Protein 1TVM (pdb70)

Secondary structure (DSSP, 8-state):
--SS---SS--------S-SSEEEEEES-S-SSHHHHHHHHHHHHHHHTT--EEEEEE-TTTTTTSTTS-SEEEESS-----STT--EE--HHHHHSSSHHHHHHHHHHHHH-

CATH classification: 3.40.50.2300

InterPro domains:
  IPR003501 Phosphotransferase system, EIIB component, type 2/3 [PF02302] (4-84)
  IPR013011 Phosphotransferase system, EIIB component, type 2 [PS51099] (3-94)
  IPR036095 PTS system IIB component-like superfamily [SSF52794] (3-92)

Solvent-accessible surface area: 9017 Å² total; per-residue (Å²): 212,50,110,116,147,150,122,162,136,111,108,160,152,125,148,190,137,128,35,73,148,80,32,21,1,24,1,59,35,52,84,120,68,46,31,80,104,27,31,121,28,35,129,99,24,22,129,86,111,118,44,88,36,35,49,62,126,14,130,70,101,45,8,129,89,126,50,133,54,18,93,42,0,43,5,56,66,156,48,99,120,97,81,85,130,11,48,0,74,71,25,131,44,40,76,76,52,129,26,20,146,79,49,46,108,126,63,52,84,114,67,103,112

Sequence (113 aa):
MGSSHHHHHHHHENLYFQGSKRKIIVACGGAVATSTMAAEEIKELCQSHNIPVELIQCRVNEIETYMDGVHLICTTARVDRSFGDIPLVHGMPFVSGVGIEALQNKILTILQGMGSSHHHHHHHHENLYFQGSKRKIIVACGGAVATSTMAAEEIKELCQSHNIPVELIQCRVNEIETYMDGVHLICTTARVDRSFGDIPLVHGMPFVSGVGIEALQNKILTILQGMGSSHHHHHHHHENLYFQGSKRKIIVACGGAVATSTMAAEEIKELCQSHNIPVELIQCRVNEIETYMDGVHLICTTARVDRSFGDIPLVHGMPFVSGVGIEALQNKILTILQGMGSSHHHHHHHHENLYFQGSKRKIIVACGGAVATSTMAAEEIKELCQSHNIPVELIQCRVNEIETYMDGVHLICTTARVDRSFGDIPLVHGMPFVSGVGIEALQNKILTILQGMGSSHHHHHHHHENLYFQGSKRKIIVACGGAVATSTMAAEEIKELCQSHNIPVELIQCRVNEIETYMDGVHLICTTARVDRSFGDIPLVHGMPFVSGVGIEALQNKILTILQGMGSSHHHHHHHHENLYFQGSKRKIIVACGGAVATSTMAAEEIKELCQSHNIPVELIQCRVNEIETYMDGVHLICTTARVDRSFGDIPLVHGMPFVSGVGIEALQNKILTILQGMGSSHHHHHHHHENLYFQGSKRKIIVACGGAVATSTMAAEEIKELCQSHNIPVELIQCRVNEIETYMDGVHLICTTARVDRSFGDIPLVHGMPFVSGVGIEALQNKILTILQGMGSSHHHHHHHHENLYFQGSKRKIIVACGGAVATSTMAAEEIKELCQSHNIPVELIQCRVNEIETYMDGVHLICTTARVDRSFGDIPLVHGMPFVSGVGIEALQNKILTILQGMGSSHHHHHHHHENLYFQGSKRKIIVACGGAVATSTMAAEEIKELCQSHNIPVELIQCRVNEIETYMDGVHLICTTARVDRSFGDIPLVHGMPFVSGVGIEALQNKILTILQGMGSSHHHHHHHHENLYFQGSKRKIIVACGGAVATSTMAAEEIKELCQSHNIPVELIQCRVNEIETYMDGVHLICTTARVDRSFGDIPLVHGMPFVSGVGIEALQNKILTILQGMGSSHHHHHHHHENLYFQGSKRKIIVACGGAVATSTMAAEEIKELCQSHNIPVELIQCRVNEIETYMDGVHLICTTARVDRSFGDIPLVHGMPFVSGVGIEALQNKILTILQGMGSSHHHHHHHHENLYFQGSKRKIIVACGGAVATSTMAAEEIKELCQSHNIPVELIQCRVNEIETYMDGVHLICTTARVDRSFGDIPLVHGMPFVSGVGIEALQNKILTILQGMGSSHHHHHHHHENLYFQGSKRKIIVACGGAVATSTMAAEEIKELCQSHNIPVELIQCRVNEIETYMDGVHLICTTARVDRSFGDIPLVHGMPFVSGVGIEALQNKILTILQGMGSSHHHHHHHHENLYFQGSKRKIIVACGGAVATSTMAAEEIKELCQSHNIPVELIQCRVNEIETYMDGVHLICTTARVDRSFGDIPLVHGMPFVSGVGIEALQNKILTILQGMGSSHHHHHHHHENLYFQGSKRKIIVACGGAVATSTMAAEEIKELCQSHNIPVELIQCRVNEIETYMDGVHLICTTARVDRSFGDIPLVHGMPFVSGVGIEALQNKILTILQGMGSSHHHHHHHHENLYFQGSKRKIIVACGGAVATSTMAAEEIKELCQSHNIPVELIQCRVNEIETYMDGVHLICTTARVDRSFGDIPLVHGMPFVSGVGIEALQNKILTILQGMGSSHHHHHHHHENLYFQGSKRKIIVACGGAVATSTMAAEEIKELCQSHNIPVELIQCRVNEIETYMDGVHLICTTARVDRSFGDIPLVHGMPFVSGVGIEALQNKILTILQGMGSSHHHHHHHHENLYFQGSKRKIIVACGGAVATSTMAAEEIKELCQSHNIPVELIQCRVNEIETYMDGVHLICTTARVDRSFGDIPLVHGMPFVSGVGIEALQNKILTILQGMGSSHHHHHHHHENLYFQGSKRKIIVACGGAVATSTMAAEEIKELCQSHNIPVELIQCRVNEIETYMDGVHLICTTARVDRSFGDIPLVHGMPFVSGVGIEALQNKILTILQGMGSSHHHHHHHHENLYFQGSKRKIIVACGGAVATSTMAAEEIKELCQSHNIPVELIQCRVNEIETYMDGVHLICTTARVDRSFGDIPLVHGMPFVSGVGIEALQNKILTILQG

Structure (mmCIF, N/CA/C/O backbone):
data_1TVM
#
_entry.id   1TVM
#
_cell.length_a   1.000
_cell.length_b   1.000
_cell.length_c   1.000
_cell.angle_alpha   90.00
_cell.angle_beta   90.00
_cell.angle_gamma   90.00
#
_symmetry.space_group_name_H-M   'P 1'
#
loop_
_atom_site.group_PDB
_atom_site.id
_atom_site.type_symbol
_atom_site.label_atom_id
_atom_site.label_alt_id
_atom_site.label_comp_id
_atom_site.label_asym_id
_atom_site.label_entity_id
_atom_site.label_seq_id
_atom_site.pdbx_PDB_ins_code
_atom_site.Cartn_x
_atom_site.Cartn_y
_atom_site.Cartn_z
_atom_site.occupancy
_atom_site.B_iso_or_equiv
_atom_site.auth_seq_id
_atom_site.auth_comp_id
_atom_site.auth_asym_id
_atom_site.auth_atom_id
_atom_site.pdbx_PDB_model_num
ATOM 1 N N . MET A 1 1 ? 26.514 -12.585 -33.392 1.00 0.00 1 MET A N 1
ATOM 2 C CA . MET A 1 1 ? 26.973 -11.352 -32.700 1.00 0.00 1 MET A CA 1
ATOM 3 C C . MET A 1 1 ? 26.718 -11.423 -31.194 1.00 0.00 1 MET A C 1
ATOM 4 O O . MET A 1 1 ? 26.827 -10.418 -30.492 1.00 0.00 1 MET A O 1
ATOM 20 N N . GLY A 1 2 ? 26.384 -12.615 -30.698 1.00 0.00 2 GLY A N 1
ATOM 21 C CA . GLY A 1 2 ? 26.127 -12.778 -29.276 1.00 0.00 2 GLY A CA 1
ATOM 22 C C . GLY A 1 2 ? 25.060 -13.818 -28.971 1.00 0.00 2 GLY A C 1
ATOM 23 O O . GLY A 1 2 ? 24.428 -13.770 -27.916 1.00 0.00 2 GLY A O 1
ATOM 27 N N . SER A 1 3 ? 24.860 -14.761 -29.887 1.00 0.00 3 SER A N 1
ATOM 28 C CA . SER A 1 3 ? 23.866 -15.812 -29.698 1.00 0.00 3 SER A CA 1
ATOM 29 C C . SER A 1 3 ? 22.488 -15.224 -29.389 1.00 0.00 3 SER A C 1
ATOM 30 O O . SER A 1 3 ? 21.980 -15.357 -28.276 1.00 0.00 3 SER A O 1
ATOM 38 N N . SER A 1 4 ? 21.887 -14.575 -30.384 1.00 0.00 4 SER A N 1
ATOM 39 C CA . SER A 1 4 ? 20.566 -13.972 -30.218 1.00 0.00 4 SER A CA 1
ATOM 40 C C . SER A 1 4 ? 20.518 -13.076 -28.981 1.00 0.00 4 SER A C 1
ATOM 41 O O . SER A 1 4 ? 20.335 -13.555 -27.862 1.00 0.00 4 SER A O 1
ATOM 49 N N . HIS A 1 5 ? 20.685 -11.774 -29.189 1.00 0.00 5 HIS A N 1
ATOM 50 C CA . HIS A 1 5 ? 20.663 -10.814 -28.093 1.00 0.00 5 HIS A CA 1
ATOM 51 C C . HIS A 1 5 ? 20.739 -9.385 -28.624 1.00 0.00 5 HIS A C 1
ATOM 52 O O . HIS A 1 5 ? 21.165 -9.155 -29.755 1.00 0.00 5 HIS A O 1
ATOM 67 N N . HIS A 1 6 ? 20.326 -8.432 -27.798 1.00 0.00 6 HIS A N 1
ATOM 68 C CA . HIS A 1 6 ? 20.346 -7.023 -28.176 1.00 0.00 6 HIS A CA 1
ATOM 69 C C . HIS A 1 6 ? 19.426 -6.751 -29.363 1.00 0.00 6 HIS A C 1
ATOM 70 O O . HIS A 1 6 ? 19.767 -7.041 -30.509 1.00 0.00 6 HIS A O 1
ATOM 85 N N . HIS A 1 7 ? 18.261 -6.186 -29.075 1.00 0.00 7 HIS A N 1
ATOM 86 C CA . HIS A 1 7 ? 17.282 -5.861 -30.107 1.00 0.00 7 HIS A CA 1
ATOM 87 C C . HIS A 1 7 ? 17.393 -4.395 -30.531 1.00 0.00 7 HIS A C 1
ATOM 88 O O . HIS A 1 7 ? 17.239 -3.488 -29.713 1.00 0.00 7 HIS A O 1
ATOM 103 N N . HIS A 1 8 ? 17.657 -4.176 -31.815 1.00 0.00 8 HIS A N 1
ATOM 104 C CA . HIS A 1 8 ? 17.784 -2.824 -32.361 1.00 0.00 8 HIS A CA 1
ATOM 105 C C . HIS A 1 8 ? 16.419 -2.245 -32.725 1.00 0.00 8 HIS A C 1
ATOM 106 O O . HIS A 1 8 ? 16.224 -1.030 -32.692 1.00 0.00 8 HIS A O 1
ATOM 121 N N . HIS A 1 9 ? 15.480 -3.119 -33.077 1.00 0.00 9 HIS A N 1
ATOM 122 C CA . HIS A 1 9 ? 14.138 -2.687 -33.455 1.00 0.00 9 HIS A CA 1
ATOM 123 C C . HIS A 1 9 ? 13.445 -1.963 -32.302 1.00 0.00 9 HIS A C 1
ATOM 124 O O . HIS A 1 9 ? 13.093 -0.790 -32.422 1.00 0.00 9 HIS A O 1
ATOM 139 N N . HIS A 1 10 ? 13.252 -2.667 -31.187 1.00 0.00 10 HIS A N 1
ATOM 140 C CA . HIS A 1 10 ? 12.599 -2.082 -30.014 1.00 0.00 10 HIS A CA 1
ATOM 141 C C . HIS A 1 10 ? 12.324 -3.141 -28.946 1.00 0.00 10 HIS A C 1
ATOM 142 O O . HIS A 1 10 ? 11.903 -4.256 -29.258 1.00 0.00 10 HIS A O 1
ATOM 157 N N . HIS A 1 11 ? 12.561 -2.782 -27.684 1.00 0.00 11 HIS A N 1
ATOM 158 C CA . HIS A 1 11 ? 12.336 -3.698 -26.566 1.00 0.00 11 HIS A CA 1
ATOM 159 C C . HIS A 1 11 ? 10.973 -3.454 -25.918 1.00 0.00 11 HIS A C 1
ATOM 160 O O . HIS A 1 11 ? 10.880 -3.219 -24.712 1.00 0.00 11 HIS A O 1
ATOM 175 N N . HIS A 1 12 ? 9.915 -3.513 -26.722 1.00 0.00 12 HIS A N 1
ATOM 176 C CA . HIS A 1 12 ? 8.563 -3.298 -26.216 1.00 0.00 12 HIS A CA 1
ATOM 177 C C . HIS A 1 12 ? 8.211 -4.327 -25.148 1.00 0.00 12 HIS A C 1
ATOM 178 O O . HIS A 1 12 ? 7.699 -5.405 -25.450 1.00 0.00 12 HIS A O 1
ATOM 193 N N . GLU A 1 13 ? 8.492 -3.980 -23.897 1.00 0.00 13 GLU A N 1
ATOM 194 C CA . GLU A 1 13 ? 8.212 -4.864 -22.773 1.00 0.00 13 GLU A CA 1
ATOM 195 C C . GLU A 1 13 ? 7.135 -4.268 -21.875 1.00 0.00 13 GLU A C 1
ATOM 196 O O . GLU A 1 13 ? 6.873 -3.067 -21.918 1.00 0.00 13 GLU A O 1
ATOM 208 N N . ASN A 1 14 ? 6.514 -5.115 -21.061 1.00 0.00 14 ASN A N 1
ATOM 209 C CA . ASN A 1 14 ? 5.465 -4.668 -20.153 1.00 0.00 14 ASN A CA 1
ATOM 210 C C . ASN A 1 14 ? 5.904 -4.812 -18.699 1.00 0.00 14 ASN A C 1
ATOM 211 O O . ASN A 1 14 ? 6.146 -5.919 -18.219 1.00 0.00 14 ASN A O 1
ATOM 222 N N . LEU A 1 15 ? 6.004 -3.684 -18.003 1.00 0.00 15 LEU A N 1
ATOM 223 C CA . LEU A 1 15 ? 6.413 -3.680 -16.604 1.00 0.00 15 LEU A CA 1
ATOM 224 C C . LEU A 1 15 ? 5.270 -4.137 -15.702 1.00 0.00 15 LEU A C 1
ATOM 225 O O . LEU A 1 15 ? 4.099 -3.912 -16.005 1.00 0.00 15 LEU A O 1
ATOM 241 N N . TYR A 1 16 ? 5.619 -4.775 -14.590 1.00 0.00 16 TYR A N 1
ATOM 242 C CA . TYR A 1 16 ? 4.622 -5.257 -13.645 1.00 0.00 16 TYR A CA 1
ATOM 243 C C . TYR A 1 16 ? 4.656 -4.439 -12.360 1.00 0.00 16 TYR A C 1
ATOM 244 O O . TYR A 1 16 ? 5.260 -4.844 -11.366 1.00 0.00 16 TYR A O 1
ATOM 262 N N . PHE A 1 17 ? 3.999 -3.286 -12.388 1.00 0.00 17 PHE A N 1
ATOM 263 C CA . PHE A 1 17 ? 3.947 -2.405 -11.228 1.00 0.00 17 PHE A CA 1
ATOM 264 C C . PHE A 1 17 ? 2.621 -2.563 -10.499 1.00 0.00 17 PHE A C 1
ATOM 265 O O . PHE A 1 17 ? 2.098 -1.607 -9.925 1.00 0.00 17 PHE A O 1
ATOM 282 N N . GLN A 1 18 ? 2.086 -3.778 -10.522 1.00 0.00 18 GLN A N 1
ATOM 283 C CA . GLN A 1 18 ? 0.820 -4.071 -9.859 1.00 0.00 18 GLN A CA 1
ATOM 284 C C . GLN A 1 18 ? 1.040 -4.378 -8.380 1.00 0.00 18 GLN A C 1
ATOM 285 O O . GLN A 1 18 ? 0.335 -5.202 -7.797 1.00 0.00 18 GLN A O 1
ATOM 299 N N . GLY A 1 19 ? 2.022 -3.710 -7.780 1.00 0.00 19 GLY A N 1
ATOM 300 C CA . GLY A 1 19 ? 2.319 -3.920 -6.379 1.00 0.00 19 GLY A CA 1
ATOM 301 C C . GLY A 1 19 ? 2.754 -2.643 -5.689 1.00 0.00 19 GLY A C 1
ATOM 302 O O . GLY A 1 19 ? 1.980 -2.039 -4.947 1.00 0.00 19 GLY A O 1
ATOM 306 N N . SER A 1 20 ? 3.996 -2.231 -5.936 1.00 0.00 20 SER A N 1
ATOM 307 C CA . SER A 1 20 ? 4.538 -1.016 -5.336 1.00 0.00 20 SER A CA 1
ATOM 308 C C . SER A 1 20 ? 4.672 -1.174 -3.826 1.00 0.00 20 SER A C 1
ATOM 309 O O . SER A 1 20 ? 5.779 -1.220 -3.290 1.00 0.00 20 SER A O 1
ATOM 317 N N . LYS A 1 21 ? 3.536 -1.261 -3.150 1.00 0.00 21 LYS A N 1
ATOM 318 C CA . LYS A 1 21 ? 3.516 -1.420 -1.705 1.00 0.00 21 LYS A CA 1
ATOM 319 C C . LYS A 1 21 ? 2.139 -1.872 -1.234 1.00 0.00 21 LYS A C 1
ATOM 320 O O . LYS A 1 21 ? 1.980 -2.976 -0.712 1.00 0.00 21 LYS A O 1
ATOM 339 N N . ARG A 1 22 ? 1.146 -1.003 -1.411 1.00 0.00 22 ARG A N 1
ATOM 340 C CA . ARG A 1 22 ? -0.217 -1.303 -0.995 1.00 0.00 22 ARG A CA 1
ATOM 341 C C . ARG A 1 22 ? -1.214 -1.033 -2.121 1.00 0.00 22 ARG A C 1
ATOM 342 O O . ARG A 1 22 ? -0.965 -0.209 -3.003 1.00 0.00 22 ARG A O 1
ATOM 363 N N . LYS A 1 23 ? -2.350 -1.726 -2.078 1.00 0.00 23 LYS A N 1
ATOM 364 C CA . LYS A 1 23 ? -3.389 -1.554 -3.084 1.00 0.00 23 LYS A CA 1
ATOM 365 C C . LYS A 1 23 ? -4.760 -1.416 -2.427 1.00 0.00 23 LYS A C 1
ATOM 366 O O . LYS A 1 23 ? -5.186 -2.279 -1.657 1.00 0.00 23 LYS A O 1
ATOM 385 N N . ILE A 1 24 ? -5.443 -0.316 -2.728 1.00 0.00 24 ILE A N 1
ATOM 386 C CA . ILE A 1 24 ? -6.761 -0.053 -2.162 1.00 0.00 24 ILE A CA 1
ATOM 387 C C . ILE A 1 24 ? -7.852 -0.210 -3.213 1.00 0.00 24 ILE A C 1
ATOM 388 O O . ILE A 1 24 ? -7.589 -0.090 -4.410 1.00 0.00 24 ILE A O 1
ATOM 404 N N . ILE A 1 25 ? -9.084 -0.456 -2.769 1.00 0.00 25 ILE A N 1
ATOM 405 C CA . ILE A 1 25 ? -10.203 -0.594 -3.687 1.00 0.00 25 ILE A CA 1
ATOM 406 C C . ILE A 1 25 ? -11.322 0.368 -3.320 1.00 0.00 25 ILE A C 1
ATOM 407 O O . ILE A 1 25 ? -11.563 0.635 -2.143 1.00 0.00 25 ILE A O 1
ATOM 423 N N . VAL A 1 26 ? -12.017 0.871 -4.333 1.00 0.00 26 VAL A N 1
ATOM 424 C CA . VAL A 1 26 ? -13.128 1.792 -4.114 1.00 0.00 26 VAL A CA 1
ATOM 425 C C . VAL A 1 26 ? -14.425 1.237 -4.694 1.00 0.00 26 VAL A C 1
ATOM 426 O O . VAL A 1 26 ? -14.514 0.991 -5.896 1.00 0.00 26 VAL A O 1
ATOM 439 N N . ALA A 1 27 ? -15.433 1.043 -3.843 1.00 0.00 27 ALA A N 1
ATOM 440 C CA . ALA A 1 27 ? -16.713 0.522 -4.305 1.00 0.00 27 ALA A CA 1
ATOM 441 C C . ALA A 1 27 ? -17.846 1.514 -4.067 1.00 0.00 27 ALA A C 1
ATOM 442 O O . ALA A 1 27 ? -18.091 1.942 -2.939 1.00 0.00 27 ALA A O 1
ATOM 449 N N . CYS A 1 28 ? -18.529 1.881 -5.147 1.00 0.00 28 CYS A N 1
ATOM 450 C CA . CYS A 1 28 ? -19.635 2.828 -5.069 1.00 0.00 28 CYS A CA 1
ATOM 451 C C . CYS A 1 28 ? -20.664 2.559 -6.161 1.00 0.00 28 CYS A C 1
ATOM 452 O O . CYS A 1 28 ? -21.844 2.353 -5.880 1.00 0.00 28 CYS A O 1
ATOM 460 N N . GLY A 1 29 ? -20.208 2.564 -7.409 1.00 0.00 29 GLY A N 1
ATOM 461 C CA . GLY A 1 29 ? -21.102 2.320 -8.526 1.00 0.00 29 GLY A CA 1
ATOM 462 C C . GLY A 1 29 ? -20.504 2.751 -9.852 1.00 0.00 29 GLY A C 1
ATOM 463 O O . GLY A 1 29 ? -19.587 2.110 -10.363 1.00 0.00 29 GLY A O 1
ATOM 467 N N . GLY A 1 30 ? -21.028 3.840 -10.411 1.00 0.00 30 GLY A N 1
ATOM 468 C CA . GLY A 1 30 ? -20.531 4.336 -11.682 1.00 0.00 30 GLY A CA 1
ATOM 469 C C . GLY A 1 30 ? -19.803 5.661 -11.548 1.00 0.00 30 GLY A C 1
ATOM 470 O O . GLY A 1 30 ? -18.666 5.707 -11.078 1.00 0.00 30 GLY A O 1
ATOM 474 N N . ALA A 1 31 ? -20.452 6.741 -11.973 1.00 0.00 31 ALA A N 1
ATOM 475 C CA . ALA A 1 31 ? -19.851 8.069 -11.903 1.00 0.00 31 ALA A CA 1
ATOM 476 C C . ALA A 1 31 ? -20.906 9.133 -11.632 1.00 0.00 31 ALA A C 1
ATOM 477 O O . ALA A 1 31 ? -21.674 9.502 -12.521 1.00 0.00 31 ALA A O 1
ATOM 484 N N . VAL A 1 32 ? -20.935 9.620 -10.399 1.00 0.00 32 VAL A N 1
ATOM 485 C CA . VAL A 1 32 ? -21.897 10.643 -10.008 1.00 0.00 32 VAL A CA 1
ATOM 486 C C . VAL A 1 32 ? -21.212 11.774 -9.257 1.00 0.00 32 VAL A C 1
ATOM 487 O O . VAL A 1 32 ? -21.752 12.305 -8.285 1.00 0.00 32 VAL A O 1
ATOM 500 N N . ALA A 1 33 ? -20.011 12.133 -9.701 1.00 0.00 33 ALA A N 1
ATOM 501 C CA . ALA A 1 33 ? -19.237 13.194 -9.063 1.00 0.00 33 ALA A CA 1
ATOM 502 C C . ALA A 1 33 ? -18.589 12.696 -7.772 1.00 0.00 33 ALA A C 1
ATOM 503 O O . ALA A 1 33 ? -17.484 13.101 -7.430 1.00 0.00 33 ALA A O 1
ATOM 510 N N . THR A 1 34 ? -19.273 11.799 -7.070 1.00 0.00 34 THR A N 1
ATOM 511 C CA . THR A 1 34 ? -18.754 11.242 -5.831 1.00 0.00 34 THR A CA 1
ATOM 512 C C . THR A 1 34 ? -17.487 10.433 -6.088 1.00 0.00 34 THR A C 1
ATOM 513 O O . THR A 1 34 ? -16.481 10.597 -5.397 1.00 0.00 34 THR A O 1
ATOM 524 N N . SER A 1 35 ? -17.542 9.562 -7.087 1.00 0.00 35 SER A N 1
ATOM 525 C CA . SER A 1 35 ? -16.400 8.729 -7.437 1.00 0.00 35 SER A CA 1
ATOM 526 C C . SER A 1 35 ? -15.214 9.589 -7.868 1.00 0.00 35 SER A C 1
ATOM 527 O O . SER A 1 35 ? -14.114 9.460 -7.330 1.00 0.00 35 SER A O 1
ATOM 535 N N . THR A 1 36 ? -15.445 10.465 -8.841 1.00 0.00 36 THR A N 1
ATOM 536 C CA . THR A 1 36 ? -14.393 11.344 -9.346 1.00 0.00 36 THR A CA 1
ATOM 537 C C . THR A 1 36 ? -13.776 12.171 -8.222 1.00 0.00 36 THR A C 1
ATOM 538 O O . THR A 1 36 ? -12.611 12.560 -8.297 1.00 0.00 36 THR A O 1
ATOM 549 N N . MET A 1 37 ? -14.560 12.429 -7.179 1.00 0.00 37 MET A N 1
ATOM 550 C CA . MET A 1 37 ? -14.084 13.205 -6.041 1.00 0.00 37 MET A CA 1
ATOM 551 C C . MET A 1 37 ? -13.070 12.411 -5.229 1.00 0.00 37 MET A C 1
ATOM 552 O O . MET A 1 37 ? -11.968 12.890 -4.967 1.00 0.00 37 MET A O 1
ATOM 566 N N . ALA A 1 38 ? -13.441 11.194 -4.838 1.00 0.00 38 ALA A N 1
ATOM 567 C CA . ALA A 1 38 ? -12.554 10.344 -4.061 1.00 0.00 38 ALA A CA 1
ATOM 568 C C . ALA A 1 38 ? -11.278 10.035 -4.832 1.00 0.00 38 ALA A C 1
ATOM 569 O O . ALA A 1 38 ? -10.180 10.348 -4.380 1.00 0.00 38 ALA A O 1
ATOM 576 N N . ALA A 1 39 ? -11.425 9.431 -6.009 1.00 0.00 39 ALA A N 1
ATOM 577 C CA . ALA A 1 39 ? -10.275 9.088 -6.843 1.00 0.00 39 ALA A CA 1
ATOM 578 C C . ALA A 1 39 ? -9.279 10.239 -6.917 1.00 0.00 39 ALA A C 1
ATOM 579 O O . ALA A 1 39 ? -8.103 10.071 -6.600 1.00 0.00 39 ALA A O 1
ATOM 586 N N . GLU A 1 40 ? -9.756 11.406 -7.335 1.00 0.00 40 GLU A N 1
ATOM 587 C CA . GLU A 1 40 ? -8.902 12.582 -7.448 1.00 0.00 40 GLU A CA 1
ATOM 588 C C . GLU A 1 40 ? -8.370 13.013 -6.083 1.00 0.00 40 GLU A C 1
ATOM 589 O O . GLU A 1 40 ? -7.199 13.367 -5.951 1.00 0.00 40 GLU A O 1
ATOM 601 N N . GLU A 1 41 ? -9.233 12.983 -5.071 1.00 0.00 41 GLU A N 1
ATOM 602 C CA . GLU A 1 41 ? -8.835 13.377 -3.721 1.00 0.00 41 GLU A CA 1
ATOM 603 C C . GLU A 1 41 ? -7.773 12.433 -3.163 1.00 0.00 41 GLU A C 1
ATOM 604 O O . GLU A 1 41 ? -6.717 12.873 -2.711 1.00 0.00 41 GLU A O 1
ATOM 616 N N . ILE A 1 42 ? -8.057 11.135 -3.196 1.00 0.00 42 ILE A N 1
ATOM 617 C CA . ILE A 1 42 ? -7.119 10.138 -2.691 1.00 0.00 42 ILE A CA 1
ATOM 618 C C . ILE A 1 42 ? -5.818 10.155 -3.488 1.00 0.00 42 ILE A C 1
ATOM 619 O O . ILE A 1 42 ? -4.745 9.901 -2.942 1.00 0.00 42 ILE A O 1
ATOM 635 N N . LYS A 1 43 ? -5.917 10.456 -4.781 1.00 0.00 43 LYS A N 1
ATOM 636 C CA . LYS A 1 43 ? -4.740 10.505 -5.642 1.00 0.00 43 LYS A CA 1
ATOM 637 C C . LYS A 1 43 ? -3.844 11.681 -5.267 1.00 0.00 43 LYS A C 1
ATOM 638 O O . LYS A 1 43 ? -2.649 11.512 -5.029 1.00 0.00 43 LYS A O 1
ATOM 657 N N . GLU A 1 44 ? -4.431 12.875 -5.219 1.00 0.00 44 GLU A N 1
ATOM 658 C CA . GLU A 1 44 ? -3.686 14.079 -4.874 1.00 0.00 44 GLU A CA 1
ATOM 659 C C . GLU A 1 44 ? -3.025 13.938 -3.506 1.00 0.00 44 GLU A C 1
ATOM 660 O O . GLU A 1 44 ? -1.897 14.389 -3.303 1.00 0.00 44 GLU A O 1
ATOM 672 N N . LEU A 1 45 ? -3.731 13.313 -2.569 1.00 0.00 45 LEU A N 1
ATOM 673 C CA . LEU A 1 45 ? -3.203 13.119 -1.224 1.00 0.00 45 LEU A CA 1
ATOM 674 C C . LEU A 1 45 ? -2.043 12.129 -1.239 1.00 0.00 45 LEU A C 1
ATOM 675 O O . LEU A 1 45 ? -0.969 12.402 -0.705 1.00 0.00 45 LEU A O 1
ATOM 691 N N . CYS A 1 46 ? -2.273 10.976 -1.857 1.00 0.00 46 CYS A N 1
ATOM 692 C CA . CYS A 1 46 ? -1.251 9.938 -1.951 1.00 0.00 46 CYS A CA 1
ATOM 693 C C . CYS A 1 46 ? 0.043 10.492 -2.543 1.00 0.00 46 CYS A C 1
ATOM 694 O O . CYS A 1 46 ? 1.139 10.104 -2.141 1.00 0.00 46 CYS A O 1
ATOM 702 N N . GLN A 1 47 ? -0.094 11.402 -3.501 1.00 0.00 47 GLN A N 1
ATOM 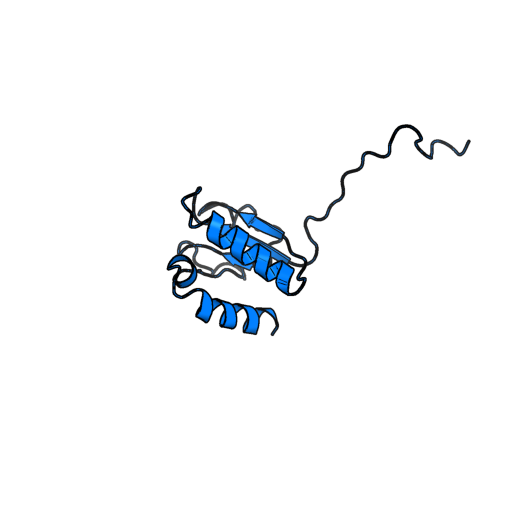703 C CA . GLN A 1 47 ? 1.064 12.011 -4.146 1.00 0.00 47 GLN A CA 1
ATOM 704 C C . GLN A 1 47 ? 1.610 13.174 -3.320 1.00 0.00 47 GLN A C 1
ATOM 705 O O . GLN A 1 47 ? 2.796 13.498 -3.397 1.00 0.00 47 GLN A O 1
ATOM 719 N N . SER A 1 48 ? 0.738 13.804 -2.537 1.00 0.00 48 SER A N 1
ATOM 720 C CA . SER A 1 48 ? 1.140 14.937 -1.709 1.00 0.00 48 SER A CA 1
ATOM 721 C C . SER A 1 48 ? 2.340 14.578 -0.839 1.00 0.00 48 SER A C 1
ATOM 722 O O . SER A 1 48 ? 3.296 15.347 -0.733 1.00 0.00 48 SER A O 1
ATOM 730 N N . HIS A 1 49 ? 2.287 13.405 -0.220 1.00 0.00 49 HIS A N 1
ATOM 731 C CA . HIS A 1 49 ? 3.373 12.947 0.638 1.00 0.00 49 HIS A CA 1
ATOM 732 C C . HIS A 1 49 ? 4.242 11.905 -0.070 1.00 0.00 49 HIS A C 1
ATOM 733 O O . HIS A 1 49 ? 5.107 11.282 0.549 1.00 0.00 49 HIS A O 1
ATOM 748 N N . ASN A 1 50 ? 4.017 11.727 -1.370 1.00 0.00 50 ASN A N 1
ATOM 749 C CA . ASN A 1 50 ? 4.786 10.770 -2.158 1.00 0.00 50 ASN A CA 1
ATOM 750 C C . ASN A 1 50 ? 4.629 9.351 -1.619 1.00 0.00 50 ASN A C 1
ATOM 751 O O . ASN A 1 50 ? 5.607 8.721 -1.215 1.00 0.00 50 ASN A O 1
ATOM 762 N N . ILE A 1 51 ? 3.393 8.852 -1.611 1.00 0.00 51 ILE A N 1
ATOM 763 C CA . ILE A 1 51 ? 3.114 7.506 -1.121 1.00 0.00 51 ILE A CA 1
ATOM 764 C C . ILE A 1 51 ? 2.747 6.563 -2.267 1.00 0.00 51 ILE A C 1
ATOM 765 O O . ILE A 1 51 ? 1.576 6.435 -2.622 1.00 0.00 51 ILE A O 1
ATOM 781 N N . PRO A 1 52 ? 3.745 5.886 -2.859 1.00 0.00 52 PRO A N 1
ATOM 782 C CA . PRO A 1 52 ? 3.515 4.952 -3.966 1.00 0.00 52 PRO A CA 1
ATOM 783 C C . PRO A 1 52 ? 2.463 3.899 -3.627 1.00 0.00 52 PRO A C 1
ATOM 784 O O . PRO A 1 52 ? 2.645 3.099 -2.711 1.00 0.00 52 PRO A O 1
ATOM 795 N N . VAL A 1 53 ? 1.368 3.905 -4.384 1.00 0.00 53 VAL A N 1
ATOM 796 C CA . VAL A 1 53 ? 0.278 2.950 -4.187 1.00 0.00 53 VAL A CA 1
ATOM 797 C C . VAL A 1 53 ? -0.578 2.857 -5.443 1.00 0.00 53 VAL A C 1
ATOM 798 O O . VAL A 1 53 ? -0.427 3.658 -6.367 1.00 0.00 53 VAL A O 1
ATOM 811 N N . GLU A 1 54 ? -1.481 1.885 -5.470 1.00 0.00 54 GLU A N 1
ATOM 812 C CA . GLU A 1 54 ? -2.368 1.700 -6.615 1.00 0.00 54 GLU A CA 1
ATOM 813 C C . GLU A 1 54 ? -3.826 1.678 -6.166 1.00 0.00 54 GLU A C 1
ATOM 814 O O . GLU A 1 54 ? -4.232 0.812 -5.389 1.00 0.00 54 GLU A O 1
ATOM 826 N N . LEU A 1 55 ? -4.606 2.640 -6.651 1.00 0.00 55 LEU A N 1
ATOM 827 C CA . LEU A 1 55 ? -6.017 2.738 -6.294 1.00 0.00 55 LEU A CA 1
ATOM 828 C C . LEU A 1 55 ? -6.901 2.087 -7.354 1.00 0.00 55 LEU A C 1
ATOM 829 O O . LEU A 1 55 ? -6.909 2.502 -8.513 1.00 0.00 55 LEU A O 1
ATOM 845 N N . ILE A 1 56 ? -7.635 1.060 -6.945 1.00 0.00 56 ILE A N 1
ATOM 846 C CA . ILE A 1 56 ? -8.527 0.336 -7.846 1.00 0.00 56 ILE A CA 1
ATOM 847 C C . ILE A 1 56 ? -9.988 0.606 -7.501 1.00 0.00 56 ILE A C 1
ATOM 848 O O . ILE A 1 56 ? -10.316 0.846 -6.342 1.00 0.00 56 ILE A O 1
ATOM 864 N N . GLN A 1 57 ? -10.868 0.546 -8.496 1.00 0.00 57 GLN A N 1
ATOM 865 C CA . GLN A 1 57 ? -12.288 0.761 -8.262 1.00 0.00 57 GLN A CA 1
ATOM 866 C C . GLN A 1 57 ? -13.061 -0.523 -8.570 1.00 0.00 57 GLN A C 1
ATOM 867 O O . GLN A 1 57 ? -12.659 -1.303 -9.431 1.00 0.00 57 GLN A O 1
ATOM 881 N N . CYS A 1 58 ? -14.158 -0.749 -7.851 1.00 0.00 58 CYS A N 1
ATOM 882 C CA . CYS A 1 58 ? -14.967 -1.952 -8.040 1.00 0.00 58 CYS A CA 1
ATOM 883 C C . CYS A 1 58 ? -16.397 -1.720 -7.561 1.00 0.00 58 CYS A C 1
ATOM 884 O O . CYS A 1 58 ? -16.680 -0.724 -6.904 1.00 0.00 58 CYS A O 1
ATOM 892 N N . ARG A 1 59 ? -17.297 -2.641 -7.891 1.00 0.00 59 ARG A N 1
ATOM 893 C CA . ARG A 1 59 ? -18.693 -2.530 -7.486 1.00 0.00 59 ARG A CA 1
ATOM 894 C C . ARG A 1 59 ? -18.875 -3.034 -6.053 1.00 0.00 59 ARG A C 1
ATOM 895 O O . ARG A 1 59 ? -17.896 -3.255 -5.341 1.00 0.00 59 ARG A O 1
ATOM 916 N N . VAL A 1 60 ? -20.124 -3.209 -5.633 1.00 0.00 60 VAL A N 1
ATOM 917 C CA . VAL A 1 60 ? -20.416 -3.681 -4.282 1.00 0.00 60 VAL A CA 1
ATOM 918 C C . VAL A 1 60 ? -20.022 -5.145 -4.092 1.00 0.00 60 VAL A C 1
ATOM 919 O O . VAL A 1 60 ? -19.845 -5.603 -2.963 1.00 0.00 60 VAL A O 1
ATOM 932 N N . ASN A 1 61 ? -19.888 -5.877 -5.194 1.00 0.00 61 ASN A N 1
ATOM 933 C CA . ASN A 1 61 ? -19.522 -7.288 -5.130 1.00 0.00 61 ASN A CA 1
ATOM 934 C C . ASN A 1 61 ? -18.414 -7.621 -6.129 1.00 0.00 61 ASN A C 1
ATOM 935 O O . ASN A 1 61 ? -18.619 -8.390 -7.068 1.00 0.00 61 ASN A O 1
ATOM 946 N N . GLU A 1 62 ? -17.239 -7.038 -5.912 1.00 0.00 62 GLU A N 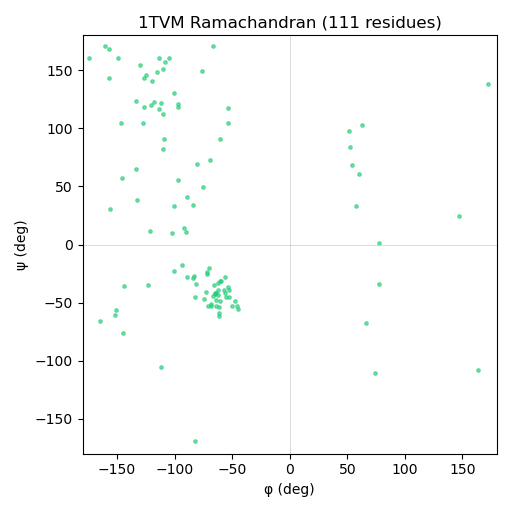1
ATOM 947 C CA . GLU A 1 62 ? -16.090 -7.271 -6.784 1.00 0.00 62 GLU A CA 1
ATOM 948 C C . GLU A 1 62 ? -14.795 -7.295 -5.980 1.00 0.00 62 GLU A C 1
ATOM 949 O O . GLU A 1 62 ? -13.882 -8.058 -6.280 1.00 0.00 62 GLU A O 1
ATOM 961 N N . ILE A 1 63 ? -14.716 -6.461 -4.952 1.00 0.00 63 ILE A N 1
ATOM 962 C CA . ILE A 1 63 ? -13.524 -6.407 -4.116 1.00 0.00 63 ILE A CA 1
ATOM 963 C C . ILE A 1 63 ? -13.152 -7.797 -3.615 1.00 0.00 63 ILE A C 1
ATOM 964 O O . ILE A 1 63 ? -11.975 -8.144 -3.546 1.00 0.00 63 ILE A O 1
ATOM 980 N N . GLU A 1 64 ? -14.166 -8.583 -3.272 1.00 0.00 64 GLU A N 1
ATOM 981 C CA . GLU A 1 64 ? -13.957 -9.940 -2.781 1.00 0.00 64 GLU A CA 1
ATOM 982 C C . GLU A 1 64 ? -13.277 -10.802 -3.839 1.00 0.00 64 GLU A C 1
ATOM 983 O O . GLU A 1 64 ? -12.365 -11.570 -3.536 1.00 0.00 64 GLU A O 1
ATOM 995 N N . THR A 1 65 ? -13.732 -10.672 -5.080 1.00 0.00 65 THR A N 1
ATOM 996 C CA . THR A 1 65 ? -13.175 -11.441 -6.183 1.00 0.00 65 THR A CA 1
ATOM 997 C C . THR A 1 65 ? -11.783 -10.940 -6.565 1.00 0.00 65 THR A C 1
ATOM 998 O O . THR A 1 65 ? -10.882 -11.735 -6.840 1.00 0.00 65 THR A O 1
ATOM 1009 N N . TYR A 1 66 ? -11.607 -9.621 -6.572 1.00 0.00 66 TYR A N 1
ATOM 1010 C CA . TYR A 1 66 ? -10.316 -9.025 -6.911 1.00 0.00 66 TYR A CA 1
ATOM 1011 C C . TYR A 1 66 ? -9.449 -8.832 -5.662 1.00 0.00 66 TYR A C 1
ATOM 1012 O O . TYR A 1 66 ? -8.411 -8.174 -5.716 1.00 0.00 66 TYR A O 1
ATOM 1030 N N . MET A 1 67 ? -9.876 -9.421 -4.541 1.00 0.00 67 MET A N 1
ATOM 1031 C CA . MET A 1 67 ? -9.134 -9.323 -3.282 1.00 0.00 67 MET A CA 1
ATOM 1032 C C . MET A 1 67 ? -7.898 -10.228 -3.286 1.00 0.00 67 MET A C 1
ATOM 1033 O O . MET A 1 67 ? -7.684 -10.996 -2.348 1.00 0.00 67 MET A O 1
ATOM 1047 N N . ASP A 1 68 ? -7.089 -10.142 -4.340 1.00 0.00 68 ASP A N 1
ATOM 1048 C CA . ASP A 1 68 ? -5.887 -10.964 -4.444 1.00 0.00 68 ASP A CA 1
ATOM 1049 C C . ASP A 1 68 ? -4.733 -10.339 -3.663 1.00 0.00 68 ASP A C 1
ATOM 1050 O O . ASP A 1 68 ? -4.026 -11.025 -2.926 1.00 0.00 68 ASP A O 1
ATOM 1059 N N . GLY A 1 69 ? -4.553 -9.032 -3.826 1.00 0.00 69 GLY A N 1
ATOM 1060 C CA . GLY A 1 69 ? -3.488 -8.332 -3.127 1.00 0.00 69 GLY A CA 1
ATOM 1061 C C . GLY A 1 69 ? -3.881 -6.918 -2.740 1.00 0.00 69 GLY A C 1
ATOM 1062 O O . GLY A 1 69 ? -3.215 -5.956 -3.123 1.00 0.00 69 GLY A O 1
ATOM 1066 N N . VAL A 1 70 ? -4.966 -6.787 -1.984 1.00 0.00 70 VAL A N 1
ATOM 1067 C CA . VAL A 1 70 ? -5.445 -5.478 -1.553 1.00 0.00 70 VAL A CA 1
ATOM 1068 C C . VAL A 1 70 ? -5.035 -5.191 -0.106 1.00 0.00 70 VAL A C 1
ATOM 1069 O O . VAL A 1 70 ? -5.238 -6.019 0.780 1.00 0.00 70 VAL A O 1
ATOM 1082 N N . HIS A 1 71 ? -4.454 -4.012 0.127 1.00 0.00 71 HIS A N 1
ATOM 1083 C CA . HIS A 1 71 ? -4.009 -3.623 1.467 1.00 0.00 71 HIS A CA 1
ATOM 1084 C C . HIS A 1 71 ? -5.083 -2.825 2.209 1.00 0.00 71 HIS A C 1
ATOM 1085 O O . HIS A 1 71 ? -5.027 -2.687 3.432 1.00 0.00 71 HIS A O 1
ATOM 1100 N N . LEU A 1 72 ? -6.053 -2.295 1.465 1.00 0.00 72 LEU A N 1
ATOM 1101 C CA . LEU A 1 72 ? -7.136 -1.503 2.049 1.00 0.00 72 LEU A CA 1
ATOM 1102 C C . LEU A 1 72 ? -8.358 -1.510 1.143 1.00 0.00 72 LEU A C 1
ATOM 1103 O O . LEU A 1 72 ? -8.233 -1.497 -0.078 1.00 0.00 72 LEU A O 1
ATOM 1119 N N . ILE A 1 73 ? -9.542 -1.536 1.735 1.00 0.00 73 ILE A N 1
ATOM 1120 C CA . ILE A 1 73 ? -10.767 -1.547 0.951 1.00 0.00 73 ILE A CA 1
ATOM 1121 C C . ILE A 1 73 ? -11.710 -0.423 1.373 1.00 0.00 73 ILE A C 1
ATOM 1122 O O . ILE A 1 73 ? -11.808 -0.085 2.552 1.00 0.00 73 ILE A O 1
ATOM 1138 N N . CYS A 1 74 ? -12.405 0.156 0.402 1.00 0.00 74 CYS A N 1
ATOM 1139 C CA . CYS A 1 74 ? -13.344 1.233 0.683 1.00 0.00 74 CYS A CA 1
ATOM 1140 C C . CYS A 1 74 ? -14.714 0.926 0.089 1.00 0.00 74 CYS A C 1
ATOM 1141 O O . CYS A 1 74 ? -14.917 1.042 -1.119 1.00 0.00 74 CYS A O 1
ATOM 1149 N N . THR A 1 75 ? -15.653 0.540 0.945 1.00 0.00 75 THR A N 1
ATOM 1150 C CA . THR A 1 75 ? -17.008 0.227 0.499 1.00 0.00 75 THR A CA 1
ATOM 1151 C C . THR A 1 75 ? -18.027 1.150 1.167 1.00 0.00 75 THR A C 1
ATOM 1152 O O . THR A 1 75 ? -17.903 1.478 2.348 1.00 0.00 75 THR A O 1
ATOM 1163 N N . THR A 1 76 ? -19.029 1.572 0.402 1.00 0.00 76 THR A N 1
ATOM 1164 C CA . THR A 1 76 ? -20.066 2.464 0.918 1.00 0.00 76 THR A CA 1
ATOM 1165 C C . THR A 1 76 ? -21.118 1.693 1.714 1.00 0.00 76 THR A C 1
ATOM 1166 O O . THR A 1 76 ? -22.263 1.559 1.284 1.00 0.00 76 THR A O 1
ATOM 1177 N N . ALA A 1 77 ? -20.722 1.191 2.879 1.00 0.00 77 ALA A N 1
ATOM 1178 C CA . ALA A 1 77 ? -21.629 0.433 3.740 1.00 0.00 77 ALA A CA 1
ATOM 1179 C C . ALA A 1 77 ? -22.303 -0.695 2.969 1.00 0.00 77 ALA A C 1
ATOM 1180 O O . ALA A 1 77 ? -23.420 -0.539 2.474 1.00 0.00 77 ALA A O 1
ATOM 1187 N N . ARG A 1 78 ? -21.613 -1.827 2.861 1.00 0.00 78 ARG A N 1
ATOM 1188 C CA . ARG A 1 78 ? -22.144 -2.977 2.142 1.00 0.00 78 ARG A CA 1
ATOM 1189 C C . ARG A 1 78 ? -21.582 -4.280 2.706 1.00 0.00 78 ARG A C 1
ATOM 1190 O O . ARG A 1 78 ? -22.326 -5.138 3.181 1.00 0.00 78 ARG A O 1
ATOM 1211 N N . VAL A 1 79 ? -20.263 -4.414 2.649 1.00 0.00 79 VAL A N 1
ATOM 1212 C CA . VAL A 1 79 ? -19.584 -5.606 3.148 1.00 0.00 79 VAL A CA 1
ATOM 1213 C C . VAL A 1 79 ? -19.712 -5.723 4.671 1.00 0.00 79 VAL A C 1
ATOM 1214 O O . VAL A 1 79 ? -20.171 -4.792 5.333 1.00 0.00 79 VAL A O 1
ATOM 1227 N N . ASP A 1 80 ? -19.305 -6.868 5.222 1.00 0.00 80 ASP A N 1
ATOM 1228 C CA . ASP A 1 80 ? -19.385 -7.089 6.665 1.00 0.00 80 ASP A CA 1
ATOM 1229 C C . ASP A 1 80 ? -18.033 -6.877 7.350 1.00 0.00 80 ASP A C 1
ATOM 1230 O O . ASP A 1 80 ? -17.972 -6.604 8.548 1.00 0.00 80 ASP A O 1
ATOM 1239 N N . ARG A 1 81 ? -16.952 -7.005 6.586 1.00 0.00 81 ARG A N 1
ATOM 1240 C CA . ARG A 1 81 ? -15.607 -6.829 7.131 1.00 0.00 81 ARG A CA 1
ATOM 1241 C C . ARG A 1 81 ? -15.353 -7.788 8.291 1.00 0.00 81 ARG A C 1
ATOM 1242 O O . ARG A 1 81 ? -14.638 -7.456 9.235 1.00 0.00 81 ARG A O 1
ATOM 1263 N N . SER A 1 82 ? -15.941 -8.979 8.220 1.00 0.00 82 SER A N 1
ATOM 1264 C CA . SER A 1 82 ? -15.767 -9.971 9.277 1.00 0.00 82 SER A CA 1
ATOM 1265 C C . SER A 1 82 ? -15.170 -11.268 8.735 1.00 0.00 82 SER A C 1
ATOM 1266 O O . SER A 1 82 ? -15.140 -12.283 9.431 1.00 0.00 82 SER A O 1
ATOM 1274 N N . PHE A 1 83 ? -14.689 -11.233 7.494 1.00 0.00 83 PHE A N 1
ATOM 1275 C CA . PHE A 1 83 ? -14.091 -12.412 6.879 1.00 0.00 83 PHE A CA 1
ATOM 1276 C C . PHE A 1 83 ? -12.585 -12.238 6.712 1.00 0.00 83 PHE A C 1
ATOM 1277 O O . PHE A 1 83 ? -12.129 -11.410 5.923 1.00 0.00 83 PHE A O 1
ATOM 1294 N N . GLY A 1 84 ? -11.818 -13.024 7.461 1.00 0.00 84 GLY A N 1
ATOM 1295 C CA . GLY A 1 84 ? -10.372 -12.942 7.386 1.00 0.00 84 GLY A CA 1
ATOM 1296 C C . GLY A 1 84 ? -9.828 -11.706 8.075 1.00 0.00 84 GLY A C 1
ATOM 1297 O O . GLY A 1 84 ? -9.873 -11.602 9.301 1.00 0.00 84 GLY A O 1
ATOM 1301 N N . ASP A 1 85 ? -9.314 -10.767 7.287 1.00 0.00 85 ASP A N 1
ATOM 1302 C CA . ASP A 1 85 ? -8.762 -9.532 7.828 1.00 0.00 85 ASP A CA 1
ATOM 1303 C C . ASP A 1 85 ? -8.782 -8.427 6.779 1.00 0.00 85 ASP A C 1
ATOM 1304 O O . ASP A 1 85 ? -7.923 -7.548 6.782 1.00 0.00 85 ASP A O 1
ATOM 1313 N N . ILE A 1 86 ? -9.763 -8.486 5.881 1.00 0.00 86 ILE A N 1
ATOM 1314 C CA . ILE A 1 86 ? -9.895 -7.492 4.820 1.00 0.00 86 ILE A CA 1
ATOM 1315 C C . ILE A 1 86 ? -9.915 -6.076 5.398 1.00 0.00 86 ILE A C 1
ATOM 1316 O O . ILE A 1 86 ? -10.914 -5.635 5.964 1.00 0.00 86 ILE A O 1
ATOM 1332 N N . PRO A 1 87 ? -8.801 -5.344 5.268 1.00 0.00 87 PRO A N 1
ATOM 1333 C CA . PRO A 1 87 ? -8.696 -3.978 5.790 1.00 0.00 87 PRO A CA 1
ATOM 1334 C C . PRO A 1 87 ? -9.569 -2.985 5.023 1.00 0.00 87 PRO A C 1
ATOM 1335 O O . PRO A 1 87 ? -9.065 -2.161 4.263 1.00 0.00 87 PRO A O 1
ATOM 1346 N N . LEU A 1 88 ? -10.884 -3.061 5.228 1.00 0.00 88 LEU A N 1
ATOM 1347 C CA . LEU A 1 88 ? -11.807 -2.159 4.547 1.00 0.00 88 LEU A CA 1
ATOM 1348 C C . LEU A 1 88 ? -12.331 -1.078 5.486 1.00 0.00 88 LEU A C 1
ATOM 1349 O O . LEU A 1 88 ? -12.278 -1.216 6.709 1.00 0.00 88 LEU A O 1
ATOM 1365 N N . VAL A 1 89 ? -12.845 -0.004 4.898 1.00 0.00 89 VAL A N 1
ATOM 1366 C CA . VAL A 1 89 ? -13.392 1.109 5.662 1.00 0.00 89 VAL A CA 1
ATOM 1367 C C . VAL A 1 89 ? -14.529 1.780 4.896 1.00 0.00 89 VAL A C 1
ATOM 1368 O O . VAL A 1 89 ? -14.652 1.615 3.682 1.00 0.00 89 VAL A O 1
ATOM 1381 N N . HIS A 1 90 ? -15.365 2.522 5.611 1.00 0.00 90 HIS A N 1
ATOM 1382 C CA . HIS A 1 90 ? -16.501 3.202 4.998 1.00 0.00 90 HIS A CA 1
ATOM 1383 C C . HIS A 1 90 ? -16.308 4.717 5.020 1.00 0.00 90 HIS A C 1
ATOM 1384 O O . HIS A 1 90 ? -16.135 5.316 6.082 1.00 0.00 90 HIS A O 1
ATOM 1399 N N . GLY A 1 91 ? -16.333 5.329 3.839 1.00 0.00 91 GLY A N 1
ATOM 1400 C CA . GLY A 1 91 ? -16.153 6.765 3.732 1.00 0.00 91 GLY A CA 1
ATOM 1401 C C . GLY A 1 91 ? -17.459 7.529 3.825 1.00 0.00 91 GLY A C 1
ATOM 1402 O O . GLY A 1 91 ? -17.670 8.498 3.093 1.00 0.00 91 GLY A O 1
ATOM 1406 N N . MET A 1 92 ? -18.335 7.100 4.729 1.00 0.00 92 MET A N 1
ATOM 1407 C CA . MET A 1 92 ? -19.626 7.751 4.922 1.00 0.00 92 MET A CA 1
ATOM 1408 C C . MET A 1 92 ? -19.477 9.273 4.979 1.00 0.00 92 MET A C 1
ATOM 1409 O O . MET A 1 92 ? -20.163 9.992 4.252 1.00 0.00 92 MET A O 1
ATOM 1423 N N . PRO A 1 93 ? -18.588 9.793 5.847 1.00 0.00 93 PRO A N 1
ATOM 1424 C CA . PRO A 1 93 ? -18.379 11.240 5.976 1.00 0.00 93 PRO A CA 1
ATOM 1425 C C . PRO A 1 93 ? -17.649 11.833 4.776 1.00 0.00 93 PRO A C 1
ATOM 1426 O O . PRO A 1 93 ? -17.786 13.019 4.478 1.00 0.00 93 PRO A O 1
ATOM 1437 N N . PHE A 1 94 ? -16.871 11.000 4.090 1.00 0.00 94 PHE A N 1
ATOM 1438 C CA . PHE A 1 94 ? -16.119 11.442 2.920 1.00 0.00 94 PHE A CA 1
ATOM 1439 C C . PHE A 1 94 ? -17.072 11.825 1.788 1.00 0.00 94 PHE A C 1
ATOM 1440 O O . PHE A 1 94 ? -16.807 12.754 1.025 1.00 0.00 94 PHE A O 1
ATOM 1457 N N . VAL A 1 95 ? -18.182 11.099 1.695 1.00 0.00 95 VAL A N 1
ATOM 1458 C CA . VAL A 1 95 ? -19.191 11.344 0.666 1.00 0.00 95 VAL A CA 1
ATOM 1459 C C . VAL A 1 95 ? -19.974 12.629 0.942 1.00 0.00 95 VAL A C 1
ATOM 1460 O O . VAL A 1 95 ? -20.546 13.228 0.031 1.00 0.00 95 VAL A O 1
ATOM 1473 N N . SER A 1 96 ? -20.004 13.037 2.208 1.00 0.00 96 SER A N 1
ATOM 1474 C CA . SER A 1 96 ? -20.726 14.240 2.616 1.00 0.00 96 SER A CA 1
ATOM 1475 C C . SER A 1 96 ? -20.198 15.477 1.899 1.00 0.00 96 SER A C 1
ATOM 1476 O O . SER A 1 96 ? -20.940 16.424 1.641 1.00 0.00 96 SER A O 1
ATOM 1484 N N . GLY A 1 97 ? -18.910 15.464 1.586 1.00 0.00 97 GLY A N 1
ATOM 1485 C CA . GLY A 1 97 ? -18.305 16.594 0.910 1.00 0.00 97 GLY A CA 1
ATOM 1486 C C . GLY A 1 97 ? -18.034 17.758 1.847 1.00 0.00 97 GLY A C 1
ATOM 1487 O O . GLY A 1 97 ? -17.541 18.800 1.418 1.00 0.00 97 GLY A O 1
ATOM 1491 N N . VAL A 1 98 ? -18.359 17.587 3.128 1.00 0.00 98 VAL A N 1
ATOM 1492 C CA . VAL A 1 98 ? -18.141 18.635 4.116 1.00 0.00 98 VAL A CA 1
ATOM 1493 C C . VAL A 1 98 ? -17.263 18.129 5.257 1.00 0.00 98 VAL A C 1
ATOM 1494 O O . VAL A 1 98 ? -16.462 18.878 5.816 1.00 0.00 98 VAL A O 1
ATOM 1507 N N . GLY A 1 99 ? -17.422 16.853 5.600 1.00 0.00 99 GLY A N 1
ATOM 1508 C CA . GLY A 1 99 ? -16.644 16.270 6.677 1.00 0.00 99 GLY A CA 1
ATOM 1509 C C . GLY A 1 99 ? -15.355 15.620 6.203 1.00 0.00 99 GLY A C 1
ATOM 1510 O O . GLY A 1 99 ? -14.732 14.861 6.944 1.00 0.00 99 GLY A O 1
ATOM 1514 N N . ILE A 1 100 ? -14.949 15.909 4.971 1.00 0.00 100 ILE A N 1
ATOM 1515 C CA . ILE A 1 100 ? -13.728 15.329 4.425 1.00 0.00 100 ILE A CA 1
ATOM 1516 C C . ILE A 1 100 ? -12.490 15.982 5.018 1.00 0.00 100 ILE A C 1
ATOM 1517 O O . ILE A 1 100 ? -11.549 15.301 5.421 1.00 0.00 100 ILE A O 1
ATOM 1533 N N . GLU A 1 101 ? -12.492 17.307 5.060 1.00 0.00 101 GLU A N 1
ATOM 1534 C CA . GLU A 1 101 ? -11.365 18.060 5.596 1.00 0.00 101 GLU A CA 1
ATOM 1535 C C . GLU A 1 101 ? -10.951 17.542 6.972 1.00 0.00 101 GLU A C 1
ATOM 1536 O O . GLU A 1 101 ? -9.783 17.229 7.200 1.00 0.00 101 GLU A O 1
ATOM 1548 N N . ALA A 1 102 ? -11.912 17.456 7.884 1.00 0.00 102 ALA A N 1
ATOM 1549 C CA . ALA A 1 102 ? -11.639 16.979 9.234 1.00 0.00 102 ALA A CA 1
ATOM 1550 C C . ALA A 1 102 ? -11.240 15.503 9.242 1.00 0.00 102 ALA A C 1
ATOM 1551 O O . ALA A 1 102 ? -10.295 15.113 9.927 1.00 0.00 102 ALA A O 1
ATOM 1558 N N . LEU A 1 103 ? -11.963 14.686 8.478 1.00 0.00 103 LEU A N 1
ATOM 1559 C CA . LEU A 1 103 ? -11.680 13.252 8.404 1.00 0.00 103 LEU A CA 1
ATOM 1560 C C . LEU A 1 103 ? -10.315 12.993 7.781 1.00 0.00 103 LEU A C 1
ATOM 1561 O O . LEU A 1 103 ? -9.563 12.137 8.248 1.00 0.00 103 LEU A O 1
ATOM 1577 N N . GLN A 1 104 ? -9.999 13.736 6.723 1.00 0.00 104 GLN A N 1
ATOM 1578 C CA . GLN A 1 104 ? -8.722 13.584 6.031 1.00 0.00 104 GLN A CA 1
ATOM 1579 C C . GLN A 1 104 ? -7.568 13.553 7.028 1.00 0.00 104 GLN A C 1
ATOM 1580 O O . GLN A 1 104 ? -6.699 12.685 6.959 1.00 0.00 104 GLN A O 1
ATOM 1594 N N . ASN A 1 105 ? -7.565 14.509 7.952 1.00 0.00 105 ASN A N 1
ATOM 1595 C CA . ASN A 1 105 ? -6.517 14.588 8.963 1.00 0.00 105 ASN A CA 1
ATOM 1596 C C . ASN A 1 105 ? -6.424 13.280 9.747 1.00 0.00 105 ASN A C 1
ATOM 1597 O O . ASN A 1 105 ? -5.330 12.795 10.037 1.00 0.00 105 ASN A O 1
ATOM 1608 N N . LYS A 1 106 ? -7.579 12.716 10.088 1.00 0.00 106 LYS A N 1
ATOM 1609 C CA . LYS A 1 106 ? -7.629 11.468 10.843 1.00 0.00 106 LYS A CA 1
ATOM 1610 C C . LYS A 1 106 ? -7.052 10.308 10.035 1.00 0.00 106 LYS A C 1
ATOM 1611 O O . LYS A 1 106 ? -6.310 9.481 10.566 1.00 0.00 106 LYS A O 1
ATOM 1630 N N . ILE A 1 107 ? -7.396 10.251 8.752 1.00 0.00 107 ILE A N 1
ATOM 1631 C CA . ILE A 1 107 ? -6.908 9.188 7.880 1.00 0.00 107 ILE A CA 1
ATOM 1632 C C . ILE A 1 107 ? -5.383 9.205 7.797 1.00 0.00 107 ILE A C 1
ATOM 1633 O O . ILE A 1 107 ? -4.731 8.173 7.953 1.00 0.00 107 ILE A O 1
ATOM 1649 N N . LEU A 1 108 ? -4.822 10.386 7.551 1.00 0.00 108 LEU A N 1
ATOM 1650 C CA . LEU A 1 108 ? -3.373 10.539 7.443 1.00 0.00 108 LEU A CA 1
ATOM 1651 C C . LEU A 1 108 ? -2.684 10.179 8.755 1.00 0.00 108 LEU A C 1
ATOM 1652 O O . LEU A 1 108 ? -1.616 9.567 8.759 1.00 0.00 108 LEU A O 1
ATOM 1668 N N . THR A 1 109 ? -3.301 10.565 9.866 1.00 0.00 109 THR A N 1
ATOM 1669 C CA . THR A 1 109 ? -2.744 10.284 11.183 1.00 0.00 109 THR A CA 1
ATOM 1670 C C . THR A 1 109 ? -2.497 8.788 11.362 1.00 0.00 109 THR A C 1
ATOM 1671 O O . THR A 1 109 ? -1.444 8.376 11.847 1.00 0.00 109 THR A O 1
ATOM 1682 N N . ILE A 1 110 ? -3.475 7.978 10.968 1.00 0.00 110 ILE A N 1
ATOM 1683 C CA . ILE A 1 110 ? -3.358 6.530 11.088 1.00 0.00 110 ILE A CA 1
ATOM 1684 C C . ILE A 1 110 ? -2.552 5.940 9.935 1.00 0.00 110 ILE A C 1
ATOM 1685 O O . ILE A 1 110 ? -1.832 4.958 10.110 1.00 0.00 110 ILE A O 1
ATOM 1701 N N . LEU A 1 111 ? -2.675 6.542 8.757 1.00 0.00 111 LEU A N 1
ATOM 1702 C CA . LEU A 1 111 ? -1.953 6.068 7.583 1.00 0.00 111 LEU A CA 1
ATOM 1703 C C . LEU A 1 111 ? -0.446 6.124 7.813 1.00 0.00 111 LEU A C 1
ATOM 1704 O O . LEU A 1 111 ? 0.305 5.310 7.275 1.00 0.00 111 LEU A O 1
ATOM 1720 N N . GLN A 1 112 ? -0.011 7.089 8.616 1.00 0.00 112 GLN A N 1
ATOM 1721 C CA . GLN A 1 112 ? 1.406 7.250 8.919 1.00 0.00 112 GLN A CA 1
ATOM 1722 C C . GLN A 1 112 ? 1.799 6.433 10.146 1.00 0.00 112 GLN A C 1
ATOM 1723 O O . GLN A 1 112 ? 2.947 6.009 10.279 1.00 0.00 112 GLN A O 1
ATOM 1737 N N . GLY A 1 113 ? 0.838 6.215 11.039 1.00 0.00 113 GLY A N 1
ATOM 1738 C CA . GLY A 1 113 ? 1.105 5.448 12.241 1.00 0.00 113 GLY A CA 1
ATOM 1739 C C . GLY A 1 113 ? 1.769 6.278 13.321 1.00 0.00 113 GLY A C 1
ATOM 1740 O O . GLY A 1 113 ? 3.018 6.322 13.353 1.00 0.00 113 GLY A O 1
ATOM 1745 N N . MET A 1 1 ? 26.942 -17.213 7.417 1.00 0.00 1 MET A N 2
ATOM 1746 C CA . MET A 1 1 ? 27.752 -16.480 8.432 1.00 0.00 1 MET A CA 2
ATOM 1747 C C . MET A 1 1 ? 27.006 -16.360 9.758 1.00 0.00 1 MET A C 2
ATOM 1748 O O . MET A 1 1 ? 27.393 -16.966 10.758 1.00 0.00 1 MET A O 2
ATOM 1764 N N . GLY A 1 2 ? 25.937 -15.572 9.758 1.00 0.00 2 GLY A N 2
ATOM 1765 C CA . GLY A 1 2 ? 25.152 -15.380 10.962 1.00 0.00 2 GLY A CA 2
ATOM 1766 C C . GLY A 1 2 ? 24.944 -13.913 11.295 1.00 0.00 2 GLY A C 2
ATOM 1767 O O . GLY A 1 2 ? 24.071 -13.569 12.092 1.00 0.00 2 GLY A O 2
ATOM 1771 N N . SER A 1 3 ? 25.750 -13.047 10.686 1.00 0.00 3 SER A N 2
ATOM 1772 C CA . SER A 1 3 ? 25.652 -11.611 10.924 1.00 0.00 3 SER A CA 2
ATOM 1773 C C . SER A 1 3 ? 25.368 -10.853 9.628 1.00 0.00 3 SER A C 2
ATOM 1774 O O . SER A 1 3 ? 24.794 -9.764 9.651 1.00 0.00 3 SER A O 2
ATOM 1782 N N . SER A 1 4 ? 25.771 -11.431 8.500 1.00 0.00 4 SER A N 2
ATOM 1783 C CA . SER A 1 4 ? 25.556 -10.804 7.201 1.00 0.00 4 SER A CA 2
ATOM 1784 C C . SER A 1 4 ? 24.719 -11.702 6.295 1.00 0.00 4 SER A C 2
ATOM 1785 O O . SER A 1 4 ? 24.626 -12.909 6.515 1.00 0.00 4 SER A O 2
ATOM 1793 N N . HIS A 1 5 ? 24.116 -11.103 5.275 1.00 0.00 5 HIS A N 2
ATOM 1794 C CA . HIS A 1 5 ? 23.288 -11.844 4.331 1.00 0.00 5 HIS A CA 2
ATOM 1795 C C . HIS A 1 5 ? 23.368 -11.230 2.939 1.00 0.00 5 HIS A C 2
ATOM 1796 O O . HIS A 1 5 ? 22.538 -10.403 2.563 1.00 0.00 5 HIS A O 2
ATOM 1811 N N . HIS A 1 6 ? 24.376 -11.643 2.177 1.00 0.00 6 HIS A N 2
ATOM 1812 C CA . HIS A 1 6 ? 24.572 -11.137 0.823 1.00 0.00 6 HIS A CA 2
ATOM 1813 C C . HIS A 1 6 ? 24.355 -12.241 -0.207 1.00 0.00 6 HIS A C 2
ATOM 1814 O O . HIS A 1 6 ? 25.311 -12.813 -0.731 1.00 0.00 6 HIS A O 2
ATOM 1829 N N . HIS A 1 7 ? 23.091 -12.534 -0.495 1.00 0.00 7 HIS A N 2
ATOM 1830 C CA . HIS A 1 7 ? 22.748 -13.570 -1.464 1.00 0.00 7 HIS A CA 2
ATOM 1831 C C . HIS A 1 7 ? 22.630 -12.982 -2.868 1.00 0.00 7 HIS A C 2
ATOM 1832 O O . HIS A 1 7 ? 22.859 -11.790 -3.073 1.00 0.00 7 HIS A O 2
ATOM 1847 N N . HIS A 1 8 ? 22.271 -13.826 -3.829 1.00 0.00 8 HIS A N 2
ATOM 1848 C CA . HIS A 1 8 ? 22.121 -13.389 -5.212 1.00 0.00 8 HIS A CA 2
ATOM 1849 C C . HIS A 1 8 ? 20.701 -13.637 -5.710 1.00 0.00 8 HIS A C 2
ATOM 1850 O O . HIS A 1 8 ? 19.869 -14.191 -4.991 1.00 0.00 8 HIS A O 2
ATOM 1865 N N . HIS A 1 9 ? 20.427 -13.220 -6.942 1.00 0.00 9 HIS A N 2
ATOM 1866 C CA . HIS A 1 9 ? 19.104 -13.396 -7.532 1.00 0.00 9 HIS A CA 2
ATOM 1867 C C . HIS A 1 9 ? 19.194 -14.073 -8.895 1.00 0.00 9 HIS A C 2
ATOM 1868 O O . HIS A 1 9 ? 20.172 -13.901 -9.623 1.00 0.00 9 HIS A O 2
ATOM 1883 N N . HIS A 1 10 ? 18.164 -14.841 -9.234 1.00 0.00 10 HIS A N 2
ATOM 1884 C CA . HIS A 1 10 ? 18.122 -15.546 -10.511 1.00 0.00 10 HIS A CA 2
ATOM 1885 C C . HIS A 1 10 ? 16.816 -15.269 -11.258 1.00 0.00 10 HIS A C 2
ATOM 1886 O O . HIS A 1 10 ? 16.743 -15.437 -12.475 1.00 0.00 10 HIS A O 2
ATOM 1901 N N . HIS A 1 11 ? 15.785 -14.850 -10.526 1.00 0.00 11 HIS A N 2
ATOM 1902 C CA . HIS A 1 11 ? 14.489 -14.558 -11.128 1.00 0.00 11 HIS A CA 2
ATOM 1903 C C . HIS A 1 11 ? 14.385 -13.084 -11.509 1.00 0.00 11 HIS A C 2
ATOM 1904 O O . HIS A 1 11 ? 14.852 -12.210 -10.779 1.00 0.00 11 HIS A O 2
ATOM 1919 N N . HIS A 1 12 ? 13.768 -12.817 -12.656 1.00 0.00 12 HIS A N 2
ATOM 1920 C CA . HIS A 1 12 ? 13.601 -11.450 -13.135 1.00 0.00 12 HIS A CA 2
ATOM 1921 C C . HIS A 1 12 ? 12.816 -10.612 -12.130 1.00 0.00 12 HIS A C 2
ATOM 1922 O O . HIS A 1 12 ? 12.038 -11.143 -11.338 1.00 0.00 12 HIS A O 2
ATOM 1937 N N . GLU A 1 13 ? 13.027 -9.300 -12.168 1.00 0.00 13 GLU A N 2
ATOM 1938 C CA . GLU A 1 13 ? 12.339 -8.388 -11.259 1.00 0.00 13 GLU A CA 2
ATOM 1939 C C . GLU A 1 13 ? 11.576 -7.319 -12.035 1.00 0.00 13 GLU A C 2
ATOM 1940 O O . GLU A 1 13 ? 12.129 -6.273 -12.378 1.00 0.00 13 GLU A O 2
ATOM 1952 N N . ASN A 1 14 ? 10.304 -7.587 -12.307 1.00 0.00 14 ASN A N 2
ATOM 1953 C CA . ASN A 1 14 ? 9.463 -6.648 -13.042 1.00 0.00 14 ASN A CA 2
ATOM 1954 C C . ASN A 1 14 ? 8.148 -6.406 -12.308 1.00 0.00 14 ASN A C 2
ATOM 1955 O O . ASN A 1 14 ? 7.160 -7.102 -12.538 1.00 0.00 14 ASN A O 2
ATOM 1966 N N . LEU A 1 15 ? 8.144 -5.413 -11.423 1.00 0.00 15 LEU A N 2
ATOM 1967 C CA . LEU A 1 15 ? 6.951 -5.077 -10.655 1.00 0.00 15 LEU A CA 2
ATOM 1968 C C . LEU A 1 15 ? 6.482 -6.270 -9.826 1.00 0.00 15 LEU A C 2
ATOM 1969 O O . LEU A 1 15 ? 5.452 -6.879 -10.119 1.00 0.00 15 LEU A O 2
ATOM 1985 N N . TYR A 1 16 ? 7.245 -6.598 -8.788 1.00 0.00 16 TYR A N 2
ATOM 1986 C CA . TYR A 1 16 ? 6.909 -7.717 -7.916 1.00 0.00 16 TYR A CA 2
ATOM 1987 C C . TYR A 1 16 ? 7.305 -7.417 -6.474 1.00 0.00 16 TYR A C 2
ATOM 1988 O O . TYR A 1 16 ? 6.486 -7.520 -5.561 1.00 0.00 16 TYR A O 2
ATOM 2006 N N . PHE A 1 17 ? 8.566 -7.045 -6.278 1.00 0.00 17 PHE A N 2
ATOM 2007 C CA . PHE A 1 17 ? 9.071 -6.729 -4.947 1.00 0.00 17 PHE A CA 2
ATOM 2008 C C . PHE A 1 17 ? 9.763 -5.368 -4.937 1.00 0.00 17 PHE A C 2
ATOM 2009 O O . PHE A 1 17 ? 10.662 -5.124 -4.132 1.00 0.00 17 PHE A O 2
ATOM 2026 N N . GLN A 1 18 ? 9.341 -4.486 -5.838 1.00 0.00 18 GLN A N 2
ATOM 2027 C CA . GLN A 1 18 ? 9.921 -3.151 -5.931 1.00 0.00 18 GLN A CA 2
ATOM 2028 C C . GLN A 1 18 ? 9.056 -2.242 -6.798 1.00 0.00 18 GLN A C 2
ATOM 2029 O O . GLN A 1 18 ? 9.205 -2.207 -8.020 1.00 0.00 18 GLN A O 2
ATOM 2043 N N . GLY A 1 19 ? 8.151 -1.510 -6.157 1.00 0.00 19 GLY A N 2
ATOM 2044 C CA . GLY A 1 19 ? 7.274 -0.611 -6.884 1.00 0.00 19 GLY A CA 2
ATOM 2045 C C . GLY A 1 19 ? 6.268 0.073 -5.980 1.00 0.00 19 GLY A C 2
ATOM 2046 O O . GLY A 1 19 ? 6.437 1.238 -5.620 1.00 0.00 19 GLY A O 2
ATOM 2050 N N . SER A 1 20 ? 5.217 -0.654 -5.610 1.00 0.00 20 SER A N 2
ATOM 2051 C CA . SER A 1 20 ? 4.178 -0.111 -4.741 1.00 0.00 20 SER A CA 2
ATOM 2052 C C . SER A 1 20 ? 4.351 -0.607 -3.307 1.00 0.00 20 SER A C 2
ATOM 2053 O O . SER A 1 20 ? 5.316 -1.304 -2.994 1.00 0.00 20 SER A O 2
ATOM 2061 N N . LYS A 1 21 ? 3.410 -0.242 -2.441 1.00 0.00 21 LYS A N 2
ATOM 2062 C CA . LYS A 1 21 ? 3.460 -0.648 -1.039 1.00 0.00 21 LYS A CA 2
ATOM 2063 C C . LYS A 1 21 ? 2.112 -1.192 -0.582 1.00 0.00 21 LYS A C 2
ATOM 2064 O O . LYS A 1 21 ? 2.019 -2.316 -0.089 1.00 0.00 21 LYS A O 2
ATOM 2083 N N . ARG A 1 22 ? 1.072 -0.386 -0.748 1.00 0.00 22 ARG A N 2
ATOM 2084 C CA . ARG A 1 22 ? -0.270 -0.787 -0.353 1.00 0.00 22 ARG A CA 2
ATOM 2085 C C . ARG A 1 22 ? -1.252 -0.548 -1.491 1.00 0.00 22 ARG A C 2
ATOM 2086 O O . ARG A 1 22 ? -0.989 0.244 -2.396 1.00 0.00 22 ARG A O 2
ATOM 2107 N N . LYS A 1 23 ? -2.382 -1.236 -1.441 1.00 0.00 23 LYS A N 2
ATOM 2108 C CA . LYS A 1 23 ? -3.401 -1.100 -2.468 1.00 0.00 23 LYS A CA 2
ATOM 2109 C C . LYS A 1 23 ? -4.787 -0.976 -1.838 1.00 0.00 23 LYS A C 2
ATOM 2110 O O . LYS A 1 23 ? -5.260 -1.895 -1.168 1.00 0.00 23 LYS A O 2
ATOM 2129 N N . ILE A 1 24 ? -5.431 0.173 -2.048 1.00 0.00 24 ILE A N 2
ATOM 2130 C CA . ILE A 1 24 ? -6.759 0.417 -1.489 1.00 0.00 24 ILE A CA 2
ATOM 2131 C C . ILE A 1 24 ? -7.844 0.239 -2.545 1.00 0.00 24 ILE A C 2
ATOM 2132 O O . ILE A 1 24 ? -7.585 0.411 -3.734 1.00 0.00 24 ILE A O 2
ATOM 2148 N N . ILE A 1 25 ? -9.061 -0.095 -2.112 1.00 0.00 25 ILE A N 2
ATOM 2149 C CA . ILE A 1 25 ? -10.178 -0.288 -3.032 1.00 0.00 25 ILE A CA 2
ATOM 2150 C C . ILE A 1 25 ? -11.317 0.675 -2.723 1.00 0.00 25 ILE A C 2
ATOM 2151 O O . ILE A 1 25 ? -11.577 0.995 -1.563 1.00 0.00 25 ILE A O 2
ATOM 2167 N N . VAL A 1 26 ? -12.004 1.126 -3.767 1.00 0.00 26 VAL A N 2
ATOM 2168 C CA . VAL A 1 26 ? -13.124 2.044 -3.600 1.00 0.00 26 VAL A CA 2
ATOM 2169 C C . VAL A 1 26 ? -14.374 1.501 -4.286 1.00 0.00 26 VAL A C 2
ATOM 2170 O O . VAL A 1 26 ? -14.416 1.375 -5.510 1.00 0.00 26 VAL A O 2
ATOM 2183 N N . ALA A 1 27 ? -15.393 1.186 -3.490 1.00 0.00 27 ALA A N 2
ATOM 2184 C CA . ALA A 1 27 ? -16.643 0.662 -4.026 1.00 0.00 27 ALA A CA 2
ATOM 2185 C C . ALA A 1 27 ? -17.814 1.583 -3.710 1.00 0.00 27 ALA A C 2
ATOM 2186 O O . ALA A 1 27 ? -18.070 1.907 -2.551 1.00 0.00 27 ALA A O 2
ATOM 2193 N N . CYS A 1 28 ? -18.515 2.012 -4.758 1.00 0.00 28 CYS A N 2
ATOM 2194 C CA . CYS A 1 28 ? -19.656 2.910 -4.601 1.00 0.00 28 CYS A CA 2
ATOM 2195 C C . CYS A 1 28 ? -20.894 2.359 -5.306 1.00 0.00 28 CYS A C 2
ATOM 2196 O O . CYS A 1 28 ? -20.799 1.441 -6.121 1.00 0.00 28 CYS A O 2
ATOM 2204 N N . GLY A 1 29 ? -22.055 2.924 -4.983 1.00 0.00 29 GLY A N 2
ATOM 2205 C CA . GLY A 1 29 ? -23.298 2.478 -5.588 1.00 0.00 29 GLY A CA 2
ATOM 2206 C C . GLY A 1 29 ? -23.716 3.332 -6.771 1.00 0.00 29 GLY A C 2
ATOM 2207 O O . GLY A 1 29 ? -24.770 3.968 -6.744 1.00 0.00 29 GLY A O 2
ATOM 2211 N N . GLY A 1 30 ? -22.891 3.343 -7.813 1.00 0.00 30 GLY A N 2
ATOM 2212 C CA . GLY A 1 30 ? -23.200 4.126 -8.995 1.00 0.00 30 GLY A CA 2
ATOM 2213 C C . GLY A 1 30 ? -22.984 5.609 -8.777 1.00 0.00 30 GLY A C 2
ATOM 2214 O O . GLY A 1 30 ? -23.941 6.372 -8.643 1.00 0.00 30 GLY A O 2
ATOM 2218 N N . ALA A 1 31 ? -21.722 6.017 -8.736 1.00 0.00 31 ALA A N 2
ATOM 2219 C CA . ALA A 1 31 ? -21.376 7.415 -8.523 1.00 0.00 31 ALA A CA 2
ATOM 2220 C C . ALA A 1 31 ? -21.459 8.217 -9.818 1.00 0.00 31 ALA A C 2
ATOM 2221 O O . ALA A 1 31 ? -22.405 8.973 -10.034 1.00 0.00 31 ALA A O 2
ATOM 2228 N N . VAL A 1 32 ? -20.452 8.046 -10.672 1.00 0.00 32 VAL A N 2
ATOM 2229 C CA . VAL A 1 32 ? -20.386 8.747 -11.957 1.00 0.00 32 VAL A CA 2
ATOM 2230 C C . VAL A 1 32 ? -19.978 10.213 -11.793 1.00 0.00 32 VAL A C 2
ATOM 2231 O O . VAL A 1 32 ? -19.502 10.835 -12.743 1.00 0.00 32 VAL A O 2
ATOM 2244 N N . ALA A 1 33 ? -20.161 10.763 -10.594 1.00 0.00 33 ALA A N 2
ATOM 2245 C CA . ALA A 1 33 ? -19.805 12.151 -10.326 1.00 0.00 33 ALA A CA 2
ATOM 2246 C C . ALA A 1 33 ? -18.866 12.247 -9.127 1.00 0.00 33 ALA A C 2
ATOM 2247 O O . ALA A 1 33 ? -17.917 13.029 -9.131 1.00 0.00 33 ALA A O 2
ATOM 2254 N N . THR A 1 34 ? -19.139 11.441 -8.104 1.00 0.00 34 THR A N 2
ATOM 2255 C CA . THR A 1 34 ? -18.316 11.430 -6.899 1.00 0.00 34 THR A CA 2
ATOM 2256 C C . THR A 1 34 ? -17.128 10.479 -7.053 1.00 0.00 34 THR A C 2
ATOM 2257 O O . THR A 1 34 ? -16.250 10.428 -6.191 1.00 0.00 34 THR A O 2
ATOM 2268 N N . SER A 1 35 ? -17.098 9.734 -8.156 1.00 0.00 35 SER A N 2
ATOM 2269 C CA . SER A 1 35 ? -16.010 8.801 -8.416 1.00 0.00 35 SER A CA 2
ATOM 2270 C C . SER A 1 35 ? -14.708 9.555 -8.646 1.00 0.00 35 SER A C 2
ATOM 2271 O O . SER A 1 35 ? -13.679 9.249 -8.043 1.00 0.00 35 SER A O 2
ATOM 2279 N N . THR A 1 36 ? -14.767 10.553 -9.521 1.00 0.00 36 THR A N 2
ATOM 2280 C CA . THR A 1 36 ? -13.600 11.366 -9.839 1.00 0.00 36 THR A CA 2
ATOM 2281 C C . THR A 1 36 ? -13.147 12.155 -8.618 1.00 0.00 36 THR A C 2
ATOM 2282 O O . THR A 1 36 ? -11.965 12.465 -8.471 1.00 0.00 36 THR A O 2
ATOM 2293 N N . MET A 1 37 ? -14.093 12.478 -7.742 1.00 0.00 37 MET A N 2
ATOM 2294 C CA . MET A 1 37 ? -13.782 13.228 -6.536 1.00 0.00 37 MET A CA 2
ATOM 2295 C C . MET A 1 37 ? -12.839 12.440 -5.640 1.00 0.00 37 MET A C 2
ATOM 2296 O O . MET A 1 37 ? -11.780 12.934 -5.257 1.00 0.00 37 MET A O 2
ATOM 2310 N N . ALA A 1 38 ? -13.225 11.211 -5.311 1.00 0.00 38 ALA A N 2
ATOM 2311 C CA . ALA A 1 38 ? -12.405 10.362 -4.459 1.00 0.00 38 ALA A CA 2
ATOM 2312 C C . ALA A 1 38 ? -11.069 10.041 -5.119 1.00 0.00 38 ALA A C 2
ATOM 2313 O O . ALA A 1 38 ? -10.012 10.354 -4.576 1.00 0.00 38 ALA A O 2
ATOM 2320 N N . ALA A 1 39 ? -11.119 9.424 -6.297 1.00 0.00 39 ALA A N 2
ATOM 2321 C CA . ALA A 1 39 ? -9.902 9.068 -7.024 1.00 0.00 39 ALA A CA 2
ATOM 2322 C C . ALA A 1 39 ? -8.927 10.237 -7.071 1.00 0.00 39 ALA A C 2
ATOM 2323 O O . ALA A 1 39 ? -7.768 10.111 -6.675 1.00 0.00 39 ALA A O 2
ATOM 2330 N N . GLU A 1 40 ? -9.408 11.377 -7.549 1.00 0.00 40 GLU A N 2
ATOM 2331 C CA . GLU A 1 40 ? -8.580 12.569 -7.638 1.00 0.00 40 GLU A CA 2
ATOM 2332 C C . GLU A 1 40 ? -8.100 12.997 -6.254 1.00 0.00 40 GLU A C 2
ATOM 2333 O O . GLU A 1 40 ? -6.959 13.418 -6.094 1.00 0.00 40 GLU A O 2
ATOM 2345 N N . GLU A 1 41 ? -8.981 12.883 -5.259 1.00 0.00 41 GLU A N 2
ATOM 2346 C CA . GLU A 1 41 ? -8.642 13.264 -3.887 1.00 0.00 41 GLU A CA 2
ATOM 2347 C C . GLU A 1 41 ? -7.585 12.335 -3.293 1.00 0.00 41 GLU A C 2
ATOM 2348 O O . GLU A 1 41 ? -6.585 12.794 -2.748 1.00 0.00 41 GLU A O 2
ATOM 2360 N N . ILE A 1 42 ? -7.811 11.028 -3.391 1.00 0.00 42 ILE A N 2
ATOM 2361 C CA . ILE A 1 42 ? -6.866 10.059 -2.851 1.00 0.00 42 ILE A CA 2
ATOM 2362 C C . ILE A 1 42 ? -5.557 10.083 -3.635 1.00 0.00 42 ILE A C 2
ATOM 2363 O O . ILE A 1 42 ? -4.475 10.009 -3.054 1.00 0.00 42 ILE A O 2
ATOM 2379 N N . LYS A 1 43 ? -5.662 10.192 -4.958 1.00 0.00 43 LYS A N 2
ATOM 2380 C CA . LYS A 1 43 ? -4.483 10.231 -5.818 1.00 0.00 43 LYS A CA 2
ATOM 2381 C C . LYS A 1 43 ? -3.559 11.379 -5.428 1.00 0.00 43 LYS A C 2
ATOM 2382 O O . LYS A 1 43 ? -2.383 11.170 -5.136 1.00 0.00 43 LYS A O 2
ATOM 2401 N N . GLU A 1 44 ? -4.098 12.595 -5.431 1.00 0.00 44 GLU A N 2
ATOM 2402 C CA . GLU A 1 44 ? -3.310 13.773 -5.084 1.00 0.00 44 GLU A CA 2
ATOM 2403 C C . GLU A 1 44 ? -2.739 13.645 -3.680 1.00 0.00 44 GLU A C 2
ATOM 2404 O O . GLU A 1 44 ? -1.639 14.119 -3.404 1.00 0.00 44 GLU A O 2
ATOM 2416 N N . LEU A 1 45 ? -3.491 13.001 -2.797 1.00 0.00 45 LEU A N 2
ATOM 2417 C CA . LEU A 1 45 ? -3.061 12.818 -1.417 1.00 0.00 45 LEU A CA 2
ATOM 2418 C C . LEU A 1 45 ? -1.901 11.832 -1.327 1.00 0.00 45 LEU A C 2
ATOM 2419 O O . LEU A 1 45 ? -0.859 12.138 -0.747 1.00 0.00 45 LEU A O 2
ATOM 2435 N N . CYS A 1 46 ? -2.086 10.645 -1.897 1.00 0.00 46 CYS A N 2
ATOM 2436 C CA . CYS A 1 46 ? -1.051 9.619 -1.870 1.00 0.00 46 CYS A CA 2
ATOM 2437 C C . CYS A 1 46 ? 0.240 10.127 -2.506 1.00 0.00 46 CYS A C 2
ATOM 2438 O O . CYS A 1 46 ? 1.338 9.781 -2.069 1.00 0.00 46 CYS A O 2
ATOM 2446 N N . GLN A 1 47 ? 0.099 10.949 -3.540 1.00 0.00 47 GLN A N 2
ATOM 2447 C CA . GLN A 1 47 ? 1.251 11.507 -4.238 1.00 0.00 47 GLN A CA 2
ATOM 2448 C C . GLN A 1 47 ? 1.904 12.611 -3.414 1.00 0.00 47 GLN A C 2
ATOM 2449 O O . GLN A 1 47 ? 3.113 12.593 -3.179 1.00 0.00 47 GLN A O 2
ATOM 2463 N N . SER A 1 48 ? 1.097 13.575 -2.979 1.00 0.00 48 SER A N 2
ATOM 2464 C CA . SER A 1 48 ? 1.596 14.696 -2.182 1.00 0.00 48 SER A CA 2
ATOM 2465 C C . SER A 1 48 ? 2.437 14.206 -1.008 1.00 0.00 48 SER A C 2
ATOM 2466 O O . SER A 1 48 ? 3.442 14.818 -0.650 1.00 0.00 48 SER A O 2
ATOM 2474 N N . HIS A 1 49 ? 2.012 13.099 -0.411 1.00 0.00 49 HIS A N 2
ATOM 2475 C CA . HIS A 1 49 ? 2.716 12.523 0.726 1.00 0.00 49 HIS A CA 2
ATOM 2476 C C . HIS A 1 49 ? 3.778 11.518 0.273 1.00 0.00 49 HIS A C 2
ATOM 2477 O O . HIS A 1 49 ? 4.577 11.039 1.079 1.00 0.00 49 HIS A O 2
ATOM 2492 N N . ASN A 1 50 ? 3.789 11.211 -1.024 1.00 0.00 50 ASN A N 2
ATOM 2493 C CA . ASN A 1 50 ? 4.756 10.278 -1.591 1.00 0.00 50 ASN A CA 2
ATOM 2494 C C . ASN A 1 50 ? 4.612 8.884 -0.994 1.00 0.00 50 ASN A C 2
ATOM 2495 O O . ASN A 1 50 ? 5.583 8.138 -0.912 1.00 0.00 50 ASN A O 2
ATOM 2506 N N . ILE A 1 51 ? 3.399 8.534 -0.586 1.00 0.00 51 ILE A N 2
ATOM 2507 C CA . ILE A 1 51 ? 3.149 7.216 -0.007 1.00 0.00 51 ILE A CA 2
ATOM 2508 C C . ILE A 1 51 ? 2.913 6.187 -1.109 1.00 0.00 51 ILE A C 2
ATOM 2509 O O . ILE A 1 51 ? 1.878 6.211 -1.774 1.00 0.00 51 ILE A O 2
ATOM 2525 N N . PRO A 1 52 ? 3.870 5.266 -1.325 1.00 0.00 52 PRO A N 2
ATOM 2526 C CA . PRO A 1 52 ? 3.742 4.238 -2.360 1.00 0.00 52 PRO A CA 2
ATOM 2527 C C . PRO A 1 52 ? 2.463 3.426 -2.192 1.00 0.00 52 PRO A C 2
ATOM 2528 O O . PRO A 1 52 ? 2.408 2.499 -1.385 1.00 0.00 52 PRO A O 2
ATOM 2539 N N . VAL A 1 53 ? 1.441 3.781 -2.968 1.00 0.00 53 VAL A N 2
ATOM 2540 C CA . VAL A 1 53 ? 0.151 3.095 -2.920 1.00 0.00 53 VAL A CA 2
ATOM 2541 C C . VAL A 1 53 ? -0.573 3.210 -4.257 1.00 0.00 53 VAL A C 2
ATOM 2542 O O . VAL A 1 53 ? -0.242 4.064 -5.080 1.00 0.00 53 VAL A O 2
ATOM 2555 N N . GLU A 1 54 ? -1.566 2.352 -4.465 1.00 0.00 54 GLU A N 2
ATOM 2556 C CA . GLU A 1 54 ? -2.339 2.363 -5.703 1.00 0.00 54 GLU A CA 2
ATOM 2557 C C . GLU A 1 54 ? -3.837 2.376 -5.410 1.00 0.00 54 GLU A C 2
ATOM 2558 O O . GLU A 1 54 ? -4.358 1.479 -4.744 1.00 0.00 54 GLU A O 2
ATOM 2570 N N . LEU A 1 55 ? -4.520 3.407 -5.900 1.00 0.00 55 LEU A N 2
ATOM 2571 C CA . LEU A 1 55 ? -5.957 3.553 -5.686 1.00 0.00 55 LEU A CA 2
ATOM 2572 C C . LEU A 1 55 ? -6.756 2.789 -6.738 1.00 0.00 55 LEU A C 2
ATOM 2573 O O . LEU A 1 55 ? -6.777 3.161 -7.912 1.00 0.00 55 LEU A O 2
ATOM 2589 N N . ILE A 1 56 ? -7.416 1.721 -6.303 1.00 0.00 56 ILE A N 2
ATOM 2590 C CA . ILE A 1 56 ? -8.227 0.899 -7.195 1.00 0.00 56 ILE A CA 2
ATOM 2591 C C . ILE A 1 56 ? -9.713 1.185 -6.992 1.00 0.00 56 ILE A C 2
ATOM 2592 O O . ILE A 1 56 ? -10.139 1.540 -5.891 1.00 0.00 56 ILE A O 2
ATOM 2608 N N . GLN A 1 57 ? -10.506 1.023 -8.047 1.00 0.00 57 GLN A N 2
ATOM 2609 C CA . GLN A 1 57 ? -11.942 1.257 -7.965 1.00 0.00 57 GLN A CA 2
ATOM 2610 C C . GLN A 1 57 ? -12.711 0.001 -8.376 1.00 0.00 57 GLN A C 2
ATOM 2611 O O . GLN A 1 57 ? -12.357 -0.656 -9.354 1.00 0.00 57 GLN A O 2
ATOM 2625 N N . CYS A 1 58 ? -13.757 -0.333 -7.620 1.00 0.00 58 CYS A N 2
ATOM 2626 C CA . CYS A 1 58 ? -14.571 -1.517 -7.902 1.00 0.00 58 CYS A CA 2
ATOM 2627 C C . CYS A 1 58 ? -16.014 -1.292 -7.455 1.00 0.00 58 CYS A C 2
ATOM 2628 O O . CYS A 1 58 ? -16.306 -0.325 -6.759 1.00 0.00 58 CYS A O 2
ATOM 2636 N N . ARG A 1 59 ? -16.915 -2.182 -7.861 1.00 0.00 59 ARG A N 2
ATOM 2637 C CA . ARG A 1 59 ? -18.326 -2.072 -7.501 1.00 0.00 59 ARG A CA 2
ATOM 2638 C C . ARG A 1 59 ? -18.597 -2.698 -6.131 1.00 0.00 59 ARG A C 2
ATOM 2639 O O . ARG A 1 59 ? -17.672 -2.958 -5.363 1.00 0.00 59 ARG A O 2
ATOM 2660 N N . VAL A 1 60 ? -19.874 -2.936 -5.833 1.00 0.00 60 VAL A N 2
ATOM 2661 C CA . VAL A 1 60 ? -20.269 -3.528 -4.560 1.00 0.00 60 VAL A CA 2
ATOM 2662 C C . VAL A 1 60 ? -19.849 -4.995 -4.467 1.00 0.00 60 VAL A C 2
ATOM 2663 O O . VAL A 1 60 ? -19.728 -5.544 -3.371 1.00 0.00 60 VAL A O 2
ATOM 2676 N N . ASN A 1 61 ? -19.630 -5.627 -5.617 1.00 0.00 61 ASN A N 2
ATOM 2677 C CA . ASN A 1 61 ? -19.227 -7.031 -5.655 1.00 0.00 61 ASN A CA 2
ATOM 2678 C C . ASN A 1 61 ? -18.127 -7.258 -6.689 1.00 0.00 61 ASN A C 2
ATOM 2679 O O . ASN A 1 61 ? -18.344 -7.915 -7.707 1.00 0.00 61 ASN A O 2
ATOM 2690 N N . GLU A 1 62 ? -16.951 -6.707 -6.423 1.00 0.00 62 GLU A N 2
ATOM 2691 C CA . GLU A 1 62 ? -15.815 -6.839 -7.331 1.00 0.00 62 GLU A CA 2
ATOM 2692 C C . GLU A 1 62 ? -14.500 -6.712 -6.571 1.00 0.00 62 GLU A C 2
ATOM 2693 O O . GLU A 1 62 ? -13.513 -7.369 -6.898 1.00 0.00 62 GLU A O 2
ATOM 2705 N N . ILE A 1 63 ? -14.498 -5.863 -5.548 1.00 0.00 63 ILE A N 2
ATOM 2706 C CA . ILE A 1 63 ? -13.312 -5.646 -4.733 1.00 0.00 63 ILE A CA 2
ATOM 2707 C C . ILE A 1 63 ? -12.747 -6.966 -4.228 1.00 0.00 63 ILE A C 2
ATOM 2708 O O . ILE A 1 63 ? -11.536 -7.118 -4.086 1.00 0.00 63 ILE A O 2
ATOM 2724 N N . GLU A 1 64 ? -13.636 -7.915 -3.962 1.00 0.00 64 GLU A N 2
ATOM 2725 C CA . GLU A 1 64 ? -13.236 -9.225 -3.472 1.00 0.00 64 GLU A CA 2
ATOM 2726 C C . GLU A 1 64 ? -12.530 -10.016 -4.564 1.00 0.00 64 GLU A C 2
ATOM 2727 O O . GLU A 1 64 ? -11.634 -10.811 -4.289 1.00 0.00 64 GLU A O 2
ATOM 2739 N N . THR A 1 65 ? -12.940 -9.798 -5.805 1.00 0.00 65 THR A N 2
ATOM 2740 C CA . THR A 1 65 ? -12.332 -10.499 -6.924 1.00 0.00 65 THR A CA 2
ATOM 2741 C C . THR A 1 65 ? -10.972 -9.894 -7.250 1.00 0.00 65 THR A C 2
ATOM 2742 O O . THR A 1 65 ? -10.012 -10.616 -7.511 1.00 0.00 65 THR A O 2
ATOM 2753 N N . TYR A 1 66 ? -10.892 -8.566 -7.231 1.00 0.00 66 TYR A N 2
ATOM 2754 C CA . TYR A 1 66 ? -9.638 -7.882 -7.530 1.00 0.00 66 TYR A CA 2
ATOM 2755 C C . TYR A 1 66 ? -8.795 -7.649 -6.271 1.00 0.00 66 TYR A C 2
ATOM 2756 O O . TYR A 1 66 ? -7.764 -6.978 -6.333 1.00 0.00 66 TYR A O 2
ATOM 2774 N N . MET A 1 67 ? -9.204 -8.229 -5.139 1.00 0.00 67 MET A N 2
ATOM 2775 C CA . MET A 1 67 ? -8.438 -8.089 -3.895 1.00 0.00 67 MET A CA 2
ATOM 2776 C C . MET A 1 67 ? -7.201 -8.996 -3.896 1.00 0.00 67 MET A C 2
ATOM 2777 O O . MET A 1 67 ? -6.937 -9.692 -2.915 1.00 0.00 67 MET A O 2
ATOM 2791 N N . ASP A 1 68 ? -6.444 -8.994 -4.990 1.00 0.00 68 ASP A N 2
ATOM 2792 C CA . ASP A 1 68 ? -5.249 -9.828 -5.086 1.00 0.00 68 ASP A CA 2
ATOM 2793 C C . ASP A 1 68 ? -4.233 -9.459 -4.008 1.00 0.00 68 ASP A C 2
ATOM 2794 O O . ASP A 1 68 ? -3.439 -10.297 -3.578 1.00 0.00 68 ASP A O 2
ATOM 2803 N N . GLY A 1 69 ? -4.264 -8.206 -3.570 1.00 0.00 69 GLY A N 2
ATOM 2804 C CA . GLY A 1 69 ? -3.341 -7.760 -2.543 1.00 0.00 69 GLY A CA 2
ATOM 2805 C C . GLY A 1 69 ? -3.671 -6.371 -2.041 1.00 0.00 69 GLY A C 2
ATOM 2806 O O . GLY A 1 69 ? -2.818 -5.484 -2.040 1.00 0.00 69 GLY A O 2
ATOM 2810 N N . VAL A 1 70 ? -4.913 -6.180 -1.618 1.00 0.00 70 VAL A N 2
ATOM 2811 C CA . VAL A 1 70 ? -5.359 -4.887 -1.121 1.00 0.00 70 VAL A CA 2
ATOM 2812 C C . VAL A 1 70 ? -5.042 -4.723 0.362 1.00 0.00 70 VAL A C 2
ATOM 2813 O O . VAL A 1 70 ? -5.347 -5.593 1.177 1.00 0.00 70 VAL A O 2
ATOM 2826 N N . HIS A 1 71 ? -4.426 -3.594 0.701 1.00 0.00 71 HIS A N 2
ATOM 2827 C CA . HIS A 1 71 ? -4.058 -3.299 2.082 1.00 0.00 71 HIS A CA 2
ATOM 2828 C C . HIS A 1 71 ? -5.120 -2.437 2.769 1.00 0.00 71 HIS A C 2
ATOM 2829 O O . HIS A 1 71 ? -5.094 -2.262 3.986 1.00 0.00 71 HIS A O 2
ATOM 2844 N N . LEU A 1 72 ? -6.044 -1.889 1.983 1.00 0.00 72 LEU A N 2
ATOM 2845 C CA . LEU A 1 72 ? -7.099 -1.038 2.524 1.00 0.00 72 LEU A CA 2
ATOM 2846 C C . LEU A 1 72 ? -8.330 -1.061 1.627 1.00 0.00 72 LEU A C 2
ATOM 2847 O O . LEU A 1 72 ? -8.219 -1.209 0.414 1.00 0.00 72 LEU A O 2
ATOM 2863 N N . ILE A 1 73 ? -9.506 -0.918 2.221 1.00 0.00 73 ILE A N 2
ATOM 2864 C CA . ILE A 1 73 ? -10.734 -0.918 1.445 1.00 0.00 73 ILE A CA 2
ATOM 2865 C C . ILE A 1 73 ? -11.722 0.125 1.963 1.00 0.00 73 ILE A C 2
ATOM 2866 O O . ILE A 1 73 ? -11.807 0.382 3.162 1.00 0.00 73 ILE A O 2
ATOM 2882 N N . CYS A 1 74 ? -12.467 0.722 1.039 1.00 0.00 74 CYS A N 2
ATOM 2883 C CA . CYS A 1 74 ? -13.454 1.736 1.389 1.00 0.00 74 CYS A CA 2
ATOM 2884 C C . CYS A 1 74 ? -14.822 1.387 0.805 1.00 0.00 74 CYS A C 2
ATOM 2885 O O . CYS A 1 74 ? -15.052 1.543 -0.395 1.00 0.00 74 CYS A O 2
ATOM 2893 N N . THR A 1 75 ? -15.728 0.922 1.659 1.00 0.00 75 THR A N 2
ATOM 2894 C CA . THR A 1 75 ? -17.078 0.558 1.230 1.00 0.00 75 THR A CA 2
ATOM 2895 C C . THR A 1 75 ? -18.100 0.958 2.290 1.00 0.00 75 THR A C 2
ATOM 2896 O O . THR A 1 75 ? -17.798 0.952 3.482 1.00 0.00 75 THR A O 2
ATOM 2907 N N . THR A 1 76 ? -19.307 1.314 1.855 1.00 0.00 76 THR A N 2
ATOM 2908 C CA . THR A 1 76 ? -20.361 1.725 2.778 1.00 0.00 76 THR A CA 2
ATOM 2909 C C . THR A 1 76 ? -21.323 0.575 3.064 1.00 0.00 76 THR A C 2
ATOM 2910 O O . THR A 1 76 ? -22.414 0.511 2.498 1.00 0.00 76 THR A O 2
ATOM 2921 N N . ALA A 1 77 ? -20.909 -0.328 3.952 1.00 0.00 77 ALA A N 2
ATOM 2922 C CA . ALA A 1 77 ? -21.733 -1.482 4.319 1.00 0.00 77 ALA A CA 2
ATOM 2923 C C . ALA A 1 77 ? -21.024 -2.404 5.317 1.00 0.00 77 ALA A C 2
ATOM 2924 O O . ALA A 1 77 ? -21.672 -3.146 6.055 1.00 0.00 77 ALA A O 2
ATOM 2931 N N . ARG A 1 78 ? -19.693 -2.355 5.339 1.00 0.00 78 ARG A N 2
ATOM 2932 C CA . ARG A 1 78 ? -18.909 -3.187 6.244 1.00 0.00 78 ARG A CA 2
ATOM 2933 C C . ARG A 1 78 ? -19.088 -4.667 5.932 1.00 0.00 78 ARG A C 2
ATOM 2934 O O . ARG A 1 78 ? -19.420 -5.466 6.808 1.00 0.00 78 ARG A O 2
ATOM 2955 N N . VAL A 1 79 ? -18.865 -5.026 4.673 1.00 0.00 79 VAL A N 2
ATOM 2956 C CA . VAL A 1 79 ? -19.000 -6.411 4.235 1.00 0.00 79 VAL A CA 2
ATOM 2957 C C . VAL A 1 79 ? -17.791 -7.254 4.654 1.00 0.00 79 VAL A C 2
ATOM 2958 O O . VAL A 1 79 ? -17.299 -8.075 3.880 1.00 0.00 79 VAL A O 2
ATOM 2971 N N . ASP A 1 80 ? -17.320 -7.053 5.884 1.00 0.00 80 ASP A N 2
ATOM 2972 C CA . ASP A 1 80 ? -16.178 -7.802 6.398 1.00 0.00 80 ASP A CA 2
ATOM 2973 C C . ASP A 1 80 ? -16.630 -8.959 7.278 1.00 0.00 80 ASP A C 2
ATOM 2974 O O . ASP A 1 80 ? -15.883 -9.913 7.495 1.00 0.00 80 ASP A O 2
ATOM 2983 N N . ARG A 1 81 ? -17.856 -8.875 7.780 1.00 0.00 81 ARG A N 2
ATOM 2984 C CA . ARG A 1 81 ? -18.397 -9.922 8.637 1.00 0.00 81 ARG A CA 2
ATOM 2985 C C . ARG A 1 81 ? -18.499 -11.249 7.885 1.00 0.00 81 ARG A C 2
ATOM 2986 O O . ARG A 1 81 ? -18.638 -12.308 8.497 1.00 0.00 81 ARG A O 2
ATOM 3007 N N . SER A 1 82 ? -18.424 -11.192 6.555 1.00 0.00 82 SER A N 2
ATOM 3008 C CA . SER A 1 82 ? -18.501 -12.393 5.734 1.00 0.00 82 SER A CA 2
ATOM 3009 C C . SER A 1 82 ? -17.314 -12.486 4.768 1.00 0.00 82 SER A C 2
ATOM 3010 O O . SER A 1 82 ? -17.229 -13.419 3.970 1.00 0.00 82 SER A O 2
ATOM 3018 N N . PHE A 1 83 ? -16.399 -11.518 4.842 1.00 0.00 83 PHE A N 2
ATOM 3019 C CA . PHE A 1 83 ? -15.227 -11.506 3.971 1.00 0.00 83 PHE A CA 2
ATOM 3020 C C . PHE A 1 83 ? -14.053 -12.230 4.628 1.00 0.00 83 PHE A C 2
ATOM 3021 O O . PHE A 1 83 ? -13.367 -13.027 3.990 1.00 0.00 83 PHE A O 2
ATOM 3038 N N . GLY A 1 84 ? -13.827 -11.944 5.908 1.00 0.00 84 GLY A N 2
ATOM 3039 C CA . GLY A 1 84 ? -12.734 -12.574 6.628 1.00 0.00 84 GLY A CA 2
ATOM 3040 C C . GLY A 1 84 ? -11.972 -11.594 7.502 1.00 0.00 84 GLY A C 2
ATOM 3041 O O . GLY A 1 84 ? -12.072 -11.637 8.728 1.00 0.00 84 GLY A O 2
ATOM 3045 N N . ASP A 1 85 ? -11.215 -10.705 6.868 1.00 0.00 85 ASP A N 2
ATOM 3046 C CA . ASP A 1 85 ? -10.443 -9.707 7.596 1.00 0.00 85 ASP A CA 2
ATOM 3047 C C . ASP A 1 85 ? -10.198 -8.475 6.731 1.00 0.00 85 ASP A C 2
ATOM 3048 O O . ASP A 1 85 ? -9.299 -7.686 7.010 1.00 0.00 85 ASP A O 2
ATOM 3057 N N . ILE A 1 86 ? -10.999 -8.318 5.676 1.00 0.00 86 ILE A N 2
ATOM 3058 C CA . ILE A 1 86 ? -10.859 -7.186 4.772 1.00 0.00 86 ILE A CA 2
ATOM 3059 C C . ILE A 1 86 ? -10.945 -5.855 5.529 1.00 0.00 86 ILE A C 2
ATOM 3060 O O . ILE A 1 86 ? -12.022 -5.423 5.928 1.00 0.00 86 ILE A O 2
ATOM 3076 N N . PRO A 1 87 ? -9.799 -5.191 5.754 1.00 0.00 87 PRO A N 2
ATOM 3077 C CA . PRO A 1 87 ? -9.754 -3.911 6.481 1.00 0.00 87 PRO A CA 2
ATOM 3078 C C . PRO A 1 87 ? -10.450 -2.776 5.729 1.00 0.00 87 PRO A C 2
ATOM 3079 O O . PRO A 1 87 ? -9.785 -1.901 5.173 1.00 0.00 87 PRO A O 2
ATOM 3090 N N . LEU A 1 88 ? -11.786 -2.786 5.712 1.00 0.00 88 LEU A N 2
ATOM 3091 C CA . LEU A 1 88 ? -12.537 -1.743 5.011 1.00 0.00 88 LEU A CA 2
ATOM 3092 C C . LEU A 1 88 ? -13.030 -0.664 5.957 1.00 0.00 88 LEU A C 2
ATOM 3093 O O . LEU A 1 88 ? -13.101 -0.860 7.171 1.00 0.00 88 LEU A O 2
ATOM 3109 N N . VAL A 1 89 ? -13.380 0.476 5.379 1.00 0.00 89 VAL A N 2
ATOM 3110 C CA . VAL A 1 89 ? -13.880 1.604 6.151 1.00 0.00 89 VAL A CA 2
ATOM 3111 C C . VAL A 1 89 ? -15.053 2.258 5.434 1.00 0.00 89 VAL A C 2
ATOM 3112 O O . VAL A 1 89 ? -15.176 2.166 4.212 1.00 0.00 89 VAL A O 2
ATOM 3125 N N . HIS A 1 90 ? -15.910 2.928 6.196 1.00 0.00 90 HIS A N 2
ATOM 3126 C CA . HIS A 1 90 ? -17.068 3.606 5.629 1.00 0.00 90 HIS A CA 2
ATOM 3127 C C . HIS A 1 90 ? -16.674 4.979 5.094 1.00 0.00 90 HIS A C 2
ATOM 3128 O O . HIS A 1 90 ? -15.865 5.683 5.700 1.00 0.00 90 HIS A O 2
ATOM 3143 N N . GLY A 1 91 ? -17.245 5.354 3.954 1.00 0.00 91 GLY A N 2
ATOM 3144 C CA . GLY A 1 91 ? -16.939 6.641 3.358 1.00 0.00 91 GLY A CA 2
ATOM 3145 C C . GLY A 1 91 ? -18.108 7.602 3.427 1.00 0.00 91 GLY A C 2
ATOM 3146 O O . GLY A 1 91 ? -18.225 8.508 2.600 1.00 0.00 91 GLY A O 2
ATOM 3150 N N . MET A 1 92 ? -18.975 7.405 4.414 1.00 0.00 92 MET A N 2
ATOM 3151 C CA . MET A 1 92 ? -20.144 8.261 4.589 1.00 0.00 92 MET A CA 2
ATOM 3152 C C . MET A 1 92 ? -19.741 9.731 4.720 1.00 0.00 92 MET A C 2
ATOM 3153 O O . MET A 1 92 ? -20.302 10.593 4.043 1.00 0.00 92 MET A O 2
ATOM 3167 N N . PRO A 1 93 ? -18.763 10.047 5.593 1.00 0.00 93 PRO A N 2
ATOM 3168 C CA . PRO A 1 93 ? -18.310 11.428 5.790 1.00 0.00 93 PRO A CA 2
ATOM 3169 C C . PRO A 1 93 ? -17.430 11.931 4.647 1.00 0.00 93 PRO A C 2
ATOM 3170 O O . PRO A 1 93 ? -17.200 13.134 4.519 1.00 0.00 93 PRO A O 2
ATOM 3181 N N . PHE A 1 94 ? -16.941 11.013 3.819 1.00 0.00 94 PHE A N 2
ATOM 3182 C CA . PHE A 1 94 ? -16.089 11.393 2.697 1.00 0.00 94 PHE A CA 2
ATOM 3183 C C . PHE A 1 94 ? -16.929 11.766 1.478 1.00 0.00 94 PHE A C 2
ATOM 3184 O O . PHE A 1 94 ? -16.595 12.695 0.744 1.00 0.00 94 PHE A O 2
ATOM 3201 N N . VAL A 1 95 ? -18.021 11.039 1.269 1.00 0.00 95 VAL A N 2
ATOM 3202 C CA . VAL A 1 95 ? -18.910 11.298 0.141 1.00 0.00 95 VAL A CA 2
ATOM 3203 C C . VAL A 1 95 ? -19.811 12.504 0.407 1.00 0.00 95 VAL A C 2
ATOM 3204 O O . VAL A 1 95 ? -20.314 13.133 -0.525 1.00 0.00 95 VAL A O 2
ATOM 3217 N N . SER A 1 96 ? -20.021 12.813 1.684 1.00 0.00 96 SER A N 2
ATOM 3218 C CA . SER A 1 96 ? -20.873 13.932 2.077 1.00 0.00 96 SER A CA 2
ATOM 3219 C C . SER A 1 96 ? -20.373 15.253 1.496 1.00 0.00 96 SER A C 2
ATOM 3220 O O . SER A 1 96 ? -21.166 16.091 1.066 1.00 0.00 96 SER A O 2
ATOM 3228 N N . GLY A 1 97 ? -19.059 15.435 1.495 1.00 0.00 97 GLY A N 2
ATOM 3229 C CA . GLY A 1 97 ? -18.490 16.661 0.971 1.00 0.00 97 GLY A CA 2
ATOM 3230 C C . GLY A 1 97 ? -18.103 17.643 2.065 1.00 0.00 97 GLY A C 2
ATOM 3231 O O . GLY A 1 97 ? -17.468 18.662 1.792 1.00 0.00 97 GLY A O 2
ATOM 3235 N N . VAL A 1 98 ? -18.498 17.346 3.301 1.00 0.00 98 VAL A N 2
ATOM 3236 C CA . VAL A 1 98 ? -18.202 18.222 4.430 1.00 0.00 98 VAL A CA 2
ATOM 3237 C C . VAL A 1 98 ? -17.239 17.570 5.424 1.00 0.00 98 VAL A C 2
ATOM 3238 O O . VAL A 1 98 ? -16.700 18.242 6.305 1.00 0.00 98 VAL A O 2
ATOM 3251 N N . GLY A 1 99 ? -17.030 16.264 5.291 1.00 0.00 99 GLY A N 2
ATOM 3252 C CA . GLY A 1 99 ? -16.139 15.565 6.201 1.00 0.00 99 GLY A CA 2
ATOM 3253 C C . GLY A 1 99 ? -14.862 15.077 5.540 1.00 0.00 99 GLY A C 2
ATOM 3254 O O . GLY A 1 99 ? -14.095 14.331 6.149 1.00 0.00 99 GLY A O 2
ATOM 3258 N N . ILE A 1 100 ? -14.626 15.490 4.299 1.00 0.00 100 ILE A N 2
ATOM 3259 C CA . ILE A 1 100 ? -13.425 15.073 3.583 1.00 0.00 100 ILE A CA 2
ATOM 3260 C C . ILE A 1 100 ? -12.174 15.647 4.227 1.00 0.00 100 ILE A C 2
ATOM 3261 O O . ILE A 1 100 ? -11.216 14.926 4.492 1.00 0.00 100 ILE A O 2
ATOM 3277 N N . GLU A 1 101 ? -12.187 16.951 4.460 1.00 0.00 101 GLU A N 2
ATOM 3278 C CA . GLU A 1 101 ? -11.045 17.630 5.057 1.00 0.00 101 GLU A CA 2
ATOM 3279 C C . GLU A 1 101 ? -10.704 17.031 6.417 1.00 0.00 101 GLU A C 2
ATOM 3280 O O . GLU A 1 101 ? -9.544 16.735 6.700 1.00 0.00 101 GLU A O 2
ATOM 3292 N N . ALA A 1 102 ? -11.721 16.855 7.251 1.00 0.00 102 ALA A N 2
ATOM 3293 C CA . ALA A 1 102 ? -11.527 16.290 8.579 1.00 0.00 102 ALA A CA 2
ATOM 3294 C C . ALA A 1 102 ? -11.018 14.854 8.498 1.00 0.00 102 ALA A C 2
ATOM 3295 O O . ALA A 1 102 ? -10.057 14.488 9.176 1.00 0.00 102 ALA A O 2
ATOM 3302 N N . LEU A 1 103 ? -11.663 14.045 7.663 1.00 0.00 103 LEU A N 2
ATOM 3303 C CA . LEU A 1 103 ? -11.266 12.652 7.500 1.00 0.00 103 LEU A CA 2
ATOM 3304 C C . LEU A 1 103 ? -9.933 12.548 6.766 1.00 0.00 103 LEU A C 2
ATOM 3305 O O . LEU A 1 103 ? -9.164 11.612 6.988 1.00 0.00 103 LEU A O 2
ATOM 3321 N N . GLN A 1 104 ? -9.663 13.513 5.890 1.00 0.00 104 GLN A N 2
ATOM 3322 C CA . GLN A 1 104 ? -8.419 13.528 5.123 1.00 0.00 104 GLN A CA 2
ATOM 3323 C C . GLN A 1 104 ? -7.211 13.533 6.053 1.00 0.00 104 GLN A C 2
ATOM 3324 O O . GLN A 1 104 ? -6.304 12.715 5.916 1.00 0.00 104 GLN A O 2
ATOM 3338 N N . ASN A 1 105 ? -7.193 14.468 6.994 1.00 0.00 105 ASN A N 2
ATOM 3339 C CA . ASN A 1 105 ? -6.087 14.571 7.934 1.00 0.00 105 ASN A CA 2
ATOM 3340 C C . ASN A 1 105 ? -5.984 13.311 8.789 1.00 0.00 105 ASN A C 2
ATOM 3341 O O . ASN A 1 105 ? -4.889 12.807 9.040 1.00 0.00 105 ASN A O 2
ATOM 3352 N N . LYS A 1 106 ? -7.131 12.807 9.234 1.00 0.00 106 LYS A N 2
ATOM 3353 C CA . LYS A 1 106 ? -7.163 11.608 10.061 1.00 0.00 106 LYS A CA 2
ATOM 3354 C C . LYS A 1 106 ? -6.683 10.390 9.285 1.00 0.00 106 LYS A C 2
ATOM 3355 O O . LYS A 1 106 ? -5.837 9.636 9.763 1.00 0.00 106 LYS A O 2
ATOM 3374 N N . ILE A 1 107 ? -7.222 10.199 8.087 1.00 0.00 107 ILE A N 2
ATOM 3375 C CA . ILE A 1 107 ? -6.833 9.063 7.263 1.00 0.00 107 ILE A CA 2
ATOM 3376 C C . ILE A 1 107 ? -5.356 9.138 6.894 1.00 0.00 107 ILE A C 2
ATOM 3377 O O . ILE A 1 107 ? -4.697 8.115 6.755 1.00 0.00 107 ILE A O 2
ATOM 3393 N N . LEU A 1 108 ? -4.835 10.351 6.747 1.00 0.00 108 LEU A N 2
ATOM 3394 C CA . LEU A 1 108 ? -3.429 10.533 6.401 1.00 0.00 108 LEU A CA 2
ATOM 3395 C C . LEU A 1 108 ? -2.526 10.088 7.545 1.00 0.00 108 LEU A C 2
ATOM 3396 O O . LEU A 1 108 ? -1.565 9.350 7.336 1.00 0.00 108 LEU A O 2
ATOM 3412 N N . THR A 1 109 ? -2.843 10.545 8.754 1.00 0.00 109 THR A N 2
ATOM 3413 C CA . THR A 1 109 ? -2.056 10.198 9.938 1.00 0.00 109 THR A CA 2
ATOM 3414 C C . THR A 1 109 ? -2.003 8.687 10.141 1.00 0.00 109 THR A C 2
ATOM 3415 O O . THR A 1 109 ? -0.967 8.141 10.519 1.00 0.00 109 THR A O 2
ATOM 3426 N N . ILE A 1 110 ? -3.126 8.016 9.900 1.00 0.00 110 ILE A N 2
ATOM 3427 C CA . ILE A 1 110 ? -3.199 6.569 10.069 1.00 0.00 110 ILE A CA 2
ATOM 3428 C C . ILE A 1 110 ? -2.335 5.843 9.040 1.00 0.00 110 ILE A C 2
ATOM 3429 O O . ILE A 1 110 ? -1.526 4.985 9.394 1.00 0.00 110 ILE A O 2
ATOM 3445 N N . LEU A 1 111 ? -2.512 6.182 7.767 1.00 0.00 111 LEU A N 2
ATOM 3446 C CA . LEU A 1 111 ? -1.748 5.546 6.698 1.00 0.00 111 LEU A CA 2
ATOM 3447 C C . LEU A 1 111 ? -0.249 5.764 6.888 1.00 0.00 111 LEU A C 2
ATOM 3448 O O . LEU A 1 111 ? 0.560 4.894 6.565 1.00 0.00 111 LEU A O 2
ATOM 3464 N N . GLN A 1 112 ? 0.118 6.927 7.419 1.00 0.00 112 GLN A N 2
ATOM 3465 C CA . GLN A 1 112 ? 1.524 7.246 7.652 1.00 0.00 112 GLN A CA 2
ATOM 3466 C C . GLN A 1 112 ? 2.023 6.588 8.934 1.00 0.00 112 GLN A C 2
ATOM 3467 O O . GLN A 1 112 ? 3.193 6.221 9.041 1.00 0.00 112 GLN A O 2
ATOM 3481 N N . GLY A 1 113 ? 1.128 6.446 9.907 1.00 0.00 113 GLY A N 2
ATOM 3482 C CA . GLY A 1 113 ? 1.493 5.837 11.172 1.00 0.00 113 GLY A CA 2
ATOM 3483 C C . GLY A 1 113 ? 1.268 6.768 12.347 1.00 0.00 113 GLY A C 2
ATOM 3484 O O . GLY A 1 113 ? 2.219 7.482 12.730 1.00 0.00 113 GLY A O 2
ATOM 3489 N N . MET A 1 1 ? 6.191 26.495 -14.535 1.00 0.00 1 MET A N 3
ATOM 3490 C CA . MET A 1 1 ? 7.549 26.505 -15.145 1.00 0.00 1 MET A CA 3
ATOM 3491 C C . MET A 1 1 ? 8.595 26.018 -14.149 1.00 0.00 1 MET A C 3
ATOM 3492 O O . MET A 1 1 ? 8.265 25.643 -13.023 1.00 0.00 1 MET A O 3
ATOM 3508 N N . GLY A 1 2 ? 9.855 26.027 -14.567 1.00 0.00 2 GLY A N 3
ATOM 3509 C CA . GLY A 1 2 ? 10.927 25.586 -13.695 1.00 0.00 2 GLY A CA 3
ATOM 3510 C C . GLY A 1 2 ? 12.177 25.199 -14.460 1.00 0.00 2 GLY A C 3
ATOM 3511 O O . GLY A 1 2 ? 12.100 24.553 -15.504 1.00 0.00 2 GLY A O 3
ATOM 3515 N N . SER A 1 3 ? 13.334 25.597 -13.938 1.00 0.00 3 SER A N 3
ATOM 3516 C CA . SER A 1 3 ? 14.607 25.288 -14.578 1.00 0.00 3 SER A CA 3
ATOM 3517 C C . SER A 1 3 ? 15.460 24.387 -13.690 1.00 0.00 3 SER A C 3
ATOM 3518 O O . SER A 1 3 ? 16.689 24.432 -13.742 1.00 0.00 3 SER A O 3
ATOM 3526 N N . SER A 1 4 ? 14.799 23.570 -12.877 1.00 0.00 4 SER A N 3
ATOM 3527 C CA . SER A 1 4 ? 15.497 22.657 -11.978 1.00 0.00 4 SER A CA 3
ATOM 3528 C C . SER A 1 4 ? 14.983 21.230 -12.145 1.00 0.00 4 SER A C 3
ATOM 3529 O O . SER A 1 4 ? 14.052 20.982 -12.911 1.00 0.00 4 SER A O 3
ATOM 3537 N N . HIS A 1 5 ? 15.595 20.298 -11.424 1.00 0.00 5 HIS A N 3
ATOM 3538 C CA . HIS A 1 5 ? 15.199 18.896 -11.493 1.00 0.00 5 HIS A CA 3
ATOM 3539 C C . HIS A 1 5 ? 15.650 18.141 -10.247 1.00 0.00 5 HIS A C 3
ATOM 3540 O O . HIS A 1 5 ? 16.751 17.591 -10.207 1.00 0.00 5 HIS A O 3
ATOM 3555 N N . HIS A 1 6 ? 14.792 18.119 -9.232 1.00 0.00 6 HIS A N 3
ATOM 3556 C CA . HIS A 1 6 ? 15.101 17.431 -7.984 1.00 0.00 6 HIS A CA 3
ATOM 3557 C C . HIS A 1 6 ? 16.362 18.008 -7.342 1.00 0.00 6 HIS A C 3
ATOM 3558 O O . HIS A 1 6 ? 17.361 17.311 -7.166 1.00 0.00 6 HIS A O 3
ATOM 3573 N N . HIS A 1 7 ? 16.306 19.290 -6.995 1.00 0.00 7 HIS A N 3
ATOM 3574 C CA . HIS A 1 7 ? 17.440 19.965 -6.374 1.00 0.00 7 HIS A CA 3
ATOM 3575 C C . HIS A 1 7 ? 17.269 20.040 -4.860 1.00 0.00 7 HIS A C 3
ATOM 3576 O O . HIS A 1 7 ? 17.445 21.098 -4.255 1.00 0.00 7 HIS A O 3
ATOM 3591 N N . HIS A 1 8 ? 16.925 18.909 -4.252 1.00 0.00 8 HIS A N 3
ATOM 3592 C CA . HIS A 1 8 ? 16.729 18.844 -2.808 1.00 0.00 8 HIS A CA 3
ATOM 3593 C C . HIS A 1 8 ? 16.970 17.428 -2.294 1.00 0.00 8 HIS A C 3
ATOM 3594 O O . HIS A 1 8 ? 16.036 16.636 -2.169 1.00 0.00 8 HIS A O 3
ATOM 3609 N N . HIS A 1 9 ? 18.229 17.115 -2.001 1.00 0.00 9 HIS A N 3
ATOM 3610 C CA . HIS A 1 9 ? 18.591 15.791 -1.506 1.00 0.00 9 HIS A CA 3
ATOM 3611 C C . HIS A 1 9 ? 18.935 15.831 -0.020 1.00 0.00 9 HIS A C 3
ATOM 3612 O O . HIS A 1 9 ? 19.988 16.334 0.372 1.00 0.00 9 HIS A O 3
ATOM 3627 N N . HIS A 1 10 ? 18.040 15.292 0.801 1.00 0.00 10 HIS A N 3
ATOM 3628 C CA . HIS A 1 10 ? 18.246 15.259 2.245 1.00 0.00 10 HIS A CA 3
ATOM 3629 C C . HIS A 1 10 ? 17.935 13.876 2.821 1.00 0.00 10 HIS A C 3
ATOM 3630 O O . HIS A 1 10 ? 18.338 13.559 3.940 1.00 0.00 10 HIS A O 3
ATOM 3645 N N . HIS A 1 11 ? 17.216 13.057 2.055 1.00 0.00 11 HIS A N 3
ATOM 3646 C CA . HIS A 1 11 ? 16.856 11.714 2.499 1.00 0.00 11 HIS A CA 3
ATOM 3647 C C . HIS A 1 11 ? 16.662 10.783 1.305 1.00 0.00 11 HIS A C 3
ATOM 3648 O O . HIS A 1 11 ? 16.172 11.199 0.255 1.00 0.00 11 HIS A O 3
ATOM 3663 N N . HIS A 1 12 ? 17.049 9.522 1.473 1.00 0.00 12 HIS A N 3
ATOM 3664 C CA . HIS A 1 12 ? 16.917 8.533 0.407 1.00 0.00 12 HIS A CA 3
ATOM 3665 C C . HIS A 1 12 ? 15.846 7.498 0.744 1.00 0.00 12 HIS A C 3
ATOM 3666 O O . HIS A 1 12 ? 15.293 6.852 -0.147 1.00 0.00 12 HIS A O 3
ATOM 3681 N N . GLU A 1 13 ? 15.559 7.343 2.035 1.00 0.00 13 GLU A N 3
ATOM 3682 C CA . GLU A 1 13 ? 14.556 6.384 2.493 1.00 0.00 13 GLU A CA 3
ATOM 3683 C C . GLU A 1 13 ? 15.003 4.952 2.222 1.00 0.00 13 GLU A C 3
ATOM 3684 O O . GLU A 1 13 ? 15.216 4.562 1.073 1.00 0.00 13 GLU A O 3
ATOM 3696 N N . ASN A 1 14 ? 15.143 4.172 3.289 1.00 0.00 14 ASN A N 3
ATOM 3697 C CA . ASN A 1 14 ? 15.565 2.781 3.174 1.00 0.00 14 ASN A CA 3
ATOM 3698 C C . ASN A 1 14 ? 14.475 1.842 3.691 1.00 0.00 14 ASN A C 3
ATOM 3699 O O . ASN A 1 14 ? 14.760 0.860 4.376 1.00 0.00 14 ASN A O 3
ATOM 3710 N N . LEU A 1 15 ? 13.226 2.155 3.360 1.00 0.00 15 LEU A N 3
ATOM 3711 C CA . LEU A 1 15 ? 12.094 1.345 3.795 1.00 0.00 15 LEU A CA 3
ATOM 3712 C C . LEU A 1 15 ? 11.994 0.055 2.983 1.00 0.00 15 LEU A C 3
ATOM 3713 O O . LEU A 1 15 ? 12.373 -1.017 3.456 1.00 0.00 15 LEU A O 3
ATOM 3729 N N . TYR A 1 16 ? 11.484 0.160 1.758 1.00 0.00 16 TYR A N 3
ATOM 3730 C CA . TYR A 1 16 ? 11.338 -1.001 0.886 1.00 0.00 16 TYR A CA 3
ATOM 3731 C C . TYR A 1 16 ? 10.720 -0.600 -0.449 1.00 0.00 16 TYR A C 3
ATOM 3732 O O . TYR A 1 16 ? 9.523 -0.322 -0.533 1.00 0.00 16 TYR A O 3
ATOM 3750 N N . PHE A 1 17 ? 11.544 -0.571 -1.490 1.00 0.00 17 PHE A N 3
ATOM 3751 C CA . PHE A 1 17 ? 11.081 -0.201 -2.823 1.00 0.00 17 PHE A CA 3
ATOM 3752 C C . PHE A 1 17 ? 11.121 -1.398 -3.767 1.00 0.00 17 PHE A C 3
ATOM 3753 O O . PHE A 1 17 ? 12.130 -1.649 -4.424 1.00 0.00 17 PHE A O 3
ATOM 3770 N N . GLN A 1 18 ? 10.014 -2.132 -3.831 1.00 0.00 18 GLN A N 3
ATOM 3771 C CA . GLN A 1 18 ? 9.921 -3.302 -4.699 1.00 0.00 18 GLN A CA 3
ATOM 3772 C C . GLN A 1 18 ? 8.890 -3.085 -5.804 1.00 0.00 18 GLN A C 3
ATOM 3773 O O . GLN A 1 18 ? 8.350 -4.041 -6.359 1.00 0.00 18 GLN A O 3
ATOM 3787 N N . GLY A 1 19 ? 8.621 -1.820 -6.120 1.00 0.00 19 GLY A N 3
ATOM 3788 C CA . GLY A 1 19 ? 7.656 -1.502 -7.157 1.00 0.00 19 GLY A CA 3
ATOM 3789 C C . GLY A 1 19 ? 6.276 -1.213 -6.597 1.00 0.00 19 GLY A C 3
ATOM 3790 O O . GLY A 1 19 ? 5.843 -0.061 -6.563 1.00 0.00 19 GLY A O 3
ATOM 3794 N N . SER A 1 20 ? 5.585 -2.260 -6.158 1.00 0.00 20 SER A N 3
ATOM 3795 C CA . SER A 1 20 ? 4.246 -2.115 -5.596 1.00 0.00 20 SER A CA 3
ATOM 3796 C C . SER A 1 20 ? 4.301 -2.055 -4.072 1.00 0.00 20 SER A C 3
ATOM 3797 O O . SER A 1 20 ? 5.299 -2.443 -3.464 1.00 0.00 20 SER A O 3
ATOM 3805 N N . LYS A 1 21 ? 3.225 -1.571 -3.457 1.00 0.00 21 LYS A N 3
ATOM 3806 C CA . LYS A 1 21 ? 3.166 -1.469 -2.001 1.00 0.00 21 LYS A CA 3
ATOM 3807 C C . LYS A 1 21 ? 1.754 -1.743 -1.486 1.00 0.00 21 LYS A C 3
ATOM 3808 O O . LYS A 1 21 ? 1.446 -2.859 -1.066 1.00 0.00 21 LYS A O 3
ATOM 3827 N N . ARG A 1 22 ? 0.898 -0.723 -1.511 1.00 0.00 22 ARG A N 3
ATOM 3828 C CA . ARG A 1 22 ? -0.475 -0.864 -1.039 1.00 0.00 22 ARG A CA 3
ATOM 3829 C C . ARG A 1 22 ? -1.458 -0.654 -2.186 1.00 0.00 22 ARG A C 3
ATOM 3830 O O . ARG A 1 22 ? -1.196 0.124 -3.103 1.00 0.00 22 ARG A O 3
ATOM 3851 N N . LYS A 1 23 ? -2.589 -1.351 -2.133 1.00 0.00 23 LYS A N 3
ATOM 3852 C CA . LYS A 1 23 ? -3.599 -1.234 -3.177 1.00 0.00 23 LYS A CA 3
ATOM 3853 C C . LYS A 1 23 ? -4.985 -1.023 -2.576 1.00 0.00 23 LYS A C 3
ATOM 3854 O O . LYS A 1 23 ? -5.547 -1.927 -1.958 1.00 0.00 23 LYS A O 3
ATOM 3873 N N . ILE A 1 24 ? -5.531 0.175 -2.763 1.00 0.00 24 ILE A N 3
ATOM 3874 C CA . ILE A 1 24 ? -6.852 0.505 -2.236 1.00 0.00 24 ILE A CA 3
ATOM 3875 C C . ILE A 1 24 ? -7.928 0.262 -3.285 1.00 0.00 24 ILE A C 3
ATOM 3876 O O . ILE A 1 24 ? -7.674 0.384 -4.482 1.00 0.00 24 ILE A O 3
ATOM 3892 N N . ILE A 1 25 ? -9.130 -0.081 -2.835 1.00 0.00 25 ILE A N 3
ATOM 3893 C CA . ILE A 1 25 ? -10.245 -0.340 -3.733 1.00 0.00 25 ILE A CA 3
ATOM 3894 C C . ILE A 1 25 ? -11.438 0.537 -3.364 1.00 0.00 25 ILE A C 3
ATOM 3895 O O . ILE A 1 25 ? -11.667 0.827 -2.190 1.00 0.00 25 ILE A O 3
ATOM 3911 N N . VAL A 1 26 ? -12.200 0.959 -4.367 1.00 0.00 26 VAL A N 3
ATOM 3912 C CA . VAL A 1 26 ? -13.369 1.798 -4.134 1.00 0.00 26 VAL A CA 3
ATOM 3913 C C . VAL A 1 26 ? -14.621 1.166 -4.727 1.00 0.00 26 VAL A C 3
ATOM 3914 O O . VAL A 1 26 ? -14.722 0.988 -5.941 1.00 0.00 26 VAL A O 3
ATOM 3927 N N . ALA A 1 27 ? -15.572 0.822 -3.865 1.00 0.00 27 ALA A N 3
ATOM 3928 C CA . ALA A 1 27 ? -16.811 0.205 -4.316 1.00 0.00 27 ALA A CA 3
ATOM 3929 C C . ALA A 1 27 ? -18.021 1.061 -3.961 1.00 0.00 27 ALA A C 3
ATOM 3930 O O . ALA A 1 27 ? -18.240 1.397 -2.798 1.00 0.00 27 ALA A O 3
ATOM 3937 N N . CYS A 1 28 ? -18.798 1.418 -4.978 1.00 0.00 28 CYS A N 3
ATOM 3938 C CA . CYS A 1 28 ? -19.983 2.245 -4.776 1.00 0.00 28 CYS A CA 3
ATOM 3939 C C . CYS A 1 28 ? -20.931 2.149 -5.968 1.00 0.00 28 CYS A C 3
ATOM 3940 O O . CYS A 1 28 ? -20.516 1.821 -7.079 1.00 0.00 28 CYS A O 3
ATOM 3948 N N . GLY A 1 29 ? -22.206 2.438 -5.726 1.00 0.00 29 GLY A N 3
ATOM 3949 C CA . GLY A 1 29 ? -23.194 2.379 -6.788 1.00 0.00 29 GLY A CA 3
ATOM 3950 C C . GLY A 1 29 ? -23.083 3.545 -7.751 1.00 0.00 29 GLY A C 3
ATOM 3951 O O . GLY A 1 29 ? -21.986 4.034 -8.019 1.00 0.00 29 GLY A O 3
ATOM 3955 N N . GLY A 1 30 ? -24.223 3.989 -8.273 1.00 0.00 30 GLY A N 3
ATOM 3956 C CA . GLY A 1 30 ? -24.228 5.101 -9.207 1.00 0.00 30 GLY A CA 3
ATOM 3957 C C . GLY A 1 30 ? -23.646 6.362 -8.605 1.00 0.00 30 GLY A C 3
ATOM 3958 O O . GLY A 1 30 ? -24.350 7.128 -7.946 1.00 0.00 30 GLY A O 3
ATOM 3962 N N . ALA A 1 31 ? -22.355 6.575 -8.828 1.00 0.00 31 ALA A N 3
ATOM 3963 C CA . ALA A 1 31 ? -21.671 7.746 -8.301 1.00 0.00 31 ALA A CA 3
ATOM 3964 C C . ALA A 1 31 ? -22.062 9.009 -9.062 1.00 0.00 31 ALA A C 3
ATOM 3965 O O . ALA A 1 31 ? -22.683 9.911 -8.501 1.00 0.00 31 ALA A O 3
ATOM 3972 N N . VAL A 1 32 ? -21.683 9.068 -10.338 1.00 0.00 32 VAL A N 3
ATOM 3973 C CA . VAL A 1 32 ? -21.980 10.222 -11.193 1.00 0.00 32 VAL A CA 3
ATOM 3974 C C . VAL A 1 32 ? -21.074 11.413 -10.866 1.00 0.00 32 VAL A C 3
ATOM 3975 O O . VAL A 1 32 ? -20.558 12.070 -11.771 1.00 0.00 32 VAL A O 3
ATOM 3988 N N . ALA A 1 33 ? -20.880 11.688 -9.579 1.00 0.00 33 ALA A N 3
ATOM 3989 C CA . ALA A 1 33 ? -20.032 12.797 -9.156 1.00 0.00 33 ALA A CA 3
ATOM 3990 C C . ALA A 1 33 ? -19.445 12.538 -7.771 1.00 0.00 33 ALA A C 3
ATOM 3991 O O . ALA A 1 33 ? -19.727 13.265 -6.818 1.00 0.00 33 ALA A O 3
ATOM 3998 N N . THR A 1 34 ? -18.615 11.502 -7.672 1.00 0.00 34 THR A N 3
ATOM 3999 C CA . THR A 1 34 ? -17.975 11.148 -6.408 1.00 0.00 34 THR A CA 3
ATOM 4000 C C . THR A 1 34 ? -16.667 10.398 -6.651 1.00 0.00 34 THR A C 3
ATOM 4001 O O . THR A 1 34 ? -15.675 10.623 -5.960 1.00 0.00 34 THR A O 3
ATOM 4012 N N . SER A 1 35 ? -16.674 9.504 -7.639 1.00 0.00 35 SER A N 3
ATOM 4013 C CA . SER A 1 35 ? -15.485 8.725 -7.969 1.00 0.00 35 SER A CA 3
ATOM 4014 C C . SER A 1 35 ? -14.309 9.640 -8.281 1.00 0.00 35 SER A C 3
ATOM 4015 O O . SER A 1 35 ? -13.211 9.456 -7.758 1.00 0.00 35 SER A O 3
ATOM 4023 N N . THR A 1 36 ? -14.549 10.629 -9.133 1.00 0.00 36 THR A N 3
ATOM 4024 C CA . THR A 1 36 ? -13.512 11.576 -9.512 1.00 0.00 36 THR A CA 3
ATOM 4025 C C . THR A 1 36 ? -13.028 12.360 -8.296 1.00 0.00 36 THR A C 3
ATOM 4026 O O . THR A 1 36 ? -11.836 12.618 -8.151 1.00 0.00 36 THR A O 3
ATOM 4037 N N . MET A 1 37 ? -13.961 12.731 -7.424 1.00 0.00 37 MET A N 3
ATOM 4038 C CA . MET A 1 37 ? -13.625 13.485 -6.221 1.00 0.00 37 MET A CA 3
ATOM 4039 C C . MET A 1 37 ? -12.698 12.686 -5.309 1.00 0.00 37 MET A C 3
ATOM 4040 O O . MET A 1 37 ? -11.627 13.160 -4.929 1.00 0.00 37 MET A O 3
ATOM 4054 N N . ALA A 1 38 ? -13.115 11.474 -4.959 1.00 0.00 38 ALA A N 3
ATOM 4055 C CA . ALA A 1 38 ? -12.318 10.615 -4.089 1.00 0.00 38 ALA A CA 3
ATOM 4056 C C . ALA A 1 38 ? -10.957 10.318 -4.709 1.00 0.00 38 ALA A C 3
ATOM 4057 O O . ALA A 1 38 ? -9.920 10.510 -4.076 1.00 0.00 38 ALA A O 3
ATOM 4064 N N . ALA A 1 39 ? -10.969 9.850 -5.951 1.00 0.00 39 ALA A N 3
ATOM 4065 C CA . ALA A 1 39 ? -9.735 9.527 -6.656 1.00 0.00 39 ALA A CA 3
ATOM 4066 C C . ALA A 1 39 ? -8.782 10.722 -6.677 1.00 0.00 39 ALA A C 3
ATOM 4067 O O . ALA A 1 39 ? -7.633 10.615 -6.247 1.00 0.00 39 ALA A O 3
ATOM 4074 N N . GLU A 1 40 ? -9.267 11.860 -7.169 1.00 0.00 40 GLU A N 3
ATOM 4075 C CA . GLU A 1 40 ? -8.454 13.072 -7.237 1.00 0.00 40 GLU A CA 3
ATOM 4076 C C . GLU A 1 40 ? -7.925 13.458 -5.858 1.00 0.00 40 GLU A C 3
ATOM 4077 O O . GLU A 1 40 ? -6.767 13.846 -5.715 1.00 0.00 40 GLU A O 3
ATOM 4089 N N . GLU A 1 41 ? -8.782 13.353 -4.847 1.00 0.00 41 GLU A N 3
ATOM 4090 C CA . GLU A 1 41 ? -8.398 13.697 -3.483 1.00 0.00 41 GLU A CA 3
ATOM 4091 C C . GLU A 1 41 ? -7.325 12.750 -2.957 1.00 0.00 41 GLU A C 3
ATOM 4092 O O . GLU A 1 41 ? -6.269 13.184 -2.490 1.00 0.00 41 GLU A O 3
ATOM 4104 N N . ILE A 1 42 ? -7.596 11.452 -3.038 1.00 0.00 42 ILE A N 3
ATOM 4105 C CA . ILE A 1 42 ? -6.651 10.447 -2.569 1.00 0.00 42 ILE A CA 3
ATOM 4106 C C . ILE A 1 42 ? -5.345 10.520 -3.354 1.00 0.00 42 ILE A C 3
ATOM 4107 O O . ILE A 1 42 ? -4.259 10.420 -2.782 1.00 0.00 42 ILE A O 3
ATOM 4123 N N . LYS A 1 43 ? -5.457 10.701 -4.667 1.00 0.00 43 LYS A N 3
ATOM 4124 C CA . LYS A 1 43 ? -4.284 10.791 -5.530 1.00 0.00 43 LYS A CA 3
ATOM 4125 C C . LYS A 1 43 ? -3.322 11.866 -5.032 1.00 0.00 43 LYS A C 3
ATOM 4126 O O . LYS A 1 43 ? -2.155 11.587 -4.751 1.00 0.00 43 LYS A O 3
ATOM 4145 N N . GLU A 1 44 ? -3.819 13.096 -4.923 1.00 0.00 44 GLU A N 3
ATOM 4146 C CA . GLU A 1 44 ? -3.001 14.212 -4.458 1.00 0.00 44 GLU A CA 3
ATOM 4147 C C . GLU A 1 44 ? -2.353 13.890 -3.115 1.00 0.00 44 GLU A C 3
ATOM 4148 O O . GLU A 1 44 ? -1.231 14.313 -2.837 1.00 0.00 44 GLU A O 3
ATOM 4160 N N . LEU A 1 45 ? -3.071 13.141 -2.283 1.00 0.00 45 LEU A N 3
ATOM 4161 C CA . LEU A 1 45 ? -2.568 12.766 -0.969 1.00 0.00 45 LEU A CA 3
ATOM 4162 C C . LEU A 1 45 ? -1.374 11.826 -1.086 1.00 0.00 45 LEU A C 3
ATOM 4163 O O . LEU A 1 45 ? -0.328 12.056 -0.479 1.00 0.00 45 LEU A O 3
ATOM 4179 N N . CYS A 1 46 ? -1.535 10.763 -1.869 1.00 0.00 46 CYS A N 3
ATOM 4180 C CA . CYS A 1 46 ? -0.468 9.786 -2.064 1.00 0.00 46 CYS A CA 3
ATOM 4181 C C . CYS A 1 46 ? 0.835 10.471 -2.465 1.00 0.00 46 CYS A C 3
ATOM 4182 O O . CYS A 1 46 ? 1.918 10.065 -2.041 1.00 0.00 46 CYS A O 3
ATOM 4190 N N . GLN A 1 47 ? 0.723 11.513 -3.280 1.00 0.00 47 GLN A N 3
ATOM 4191 C CA . GLN A 1 47 ? 1.892 12.257 -3.736 1.00 0.00 47 GLN A CA 3
ATOM 4192 C C . GLN A 1 47 ? 2.427 13.162 -2.627 1.00 0.00 47 GLN A C 3
ATOM 4193 O O . GLN A 1 47 ? 3.616 13.480 -2.593 1.00 0.00 47 GLN A O 3
ATOM 4207 N N . SER A 1 48 ? 1.541 13.575 -1.725 1.00 0.00 48 SER A N 3
ATOM 4208 C CA . SER A 1 48 ? 1.924 14.445 -0.618 1.00 0.00 48 SER A CA 3
ATOM 4209 C C . SER A 1 48 ? 3.004 13.799 0.241 1.00 0.00 48 SER A C 3
ATOM 4210 O O . SER A 1 48 ? 3.986 14.444 0.612 1.00 0.00 48 SER A O 3
ATOM 4218 N N . HIS A 1 49 ? 2.817 12.523 0.556 1.00 0.00 49 HIS A N 3
ATOM 4219 C CA . HIS A 1 49 ? 3.774 11.791 1.375 1.00 0.00 49 HIS A CA 3
ATOM 4220 C C . HIS A 1 49 ? 4.631 10.852 0.527 1.00 0.00 49 HIS A C 3
ATOM 4221 O O . HIS A 1 49 ? 5.451 10.101 1.056 1.00 0.00 49 HIS A O 3
ATOM 4236 N N . ASN A 1 50 ? 4.441 10.896 -0.789 1.00 0.00 50 ASN A N 3
ATOM 4237 C CA . ASN A 1 50 ? 5.200 10.049 -1.699 1.00 0.00 50 ASN A CA 3
ATOM 4238 C C . ASN A 1 50 ? 5.001 8.575 -1.365 1.00 0.00 50 ASN A C 3
ATOM 4239 O O . ASN A 1 50 ? 5.965 7.815 -1.277 1.00 0.00 50 ASN A O 3
ATOM 4250 N N . ILE A 1 51 ? 3.745 8.177 -1.182 1.00 0.00 51 ILE A N 3
ATOM 4251 C CA . ILE A 1 51 ? 3.423 6.791 -0.863 1.00 0.00 51 ILE A CA 3
ATOM 4252 C C . ILE A 1 51 ? 2.764 6.104 -2.053 1.00 0.00 51 ILE A C 3
ATOM 4253 O O . ILE A 1 51 ? 1.539 6.103 -2.177 1.00 0.00 51 ILE A O 3
ATOM 4269 N N . PRO A 1 52 ? 3.567 5.508 -2.950 1.00 0.00 52 PRO A N 3
ATOM 4270 C CA . PRO A 1 52 ? 3.047 4.819 -4.132 1.00 0.00 52 PRO A CA 3
ATOM 4271 C C . PRO A 1 52 ? 1.966 3.806 -3.776 1.00 0.00 52 PRO A C 3
ATOM 4272 O O . PRO A 1 52 ? 2.117 3.024 -2.842 1.00 0.00 52 PRO A O 3
ATOM 4283 N N . VAL A 1 53 ? 0.878 3.826 -4.534 1.00 0.00 53 VAL A N 3
ATOM 4284 C CA . VAL A 1 53 ? -0.234 2.909 -4.311 1.00 0.00 53 VAL A CA 3
ATOM 4285 C C . VAL A 1 53 ? -1.084 2.794 -5.569 1.00 0.00 53 VAL A C 3
ATOM 4286 O O . VAL A 1 53 ? -0.941 3.588 -6.498 1.00 0.00 53 VAL A O 3
ATOM 4299 N N . GLU A 1 54 ? -1.976 1.811 -5.594 1.00 0.00 54 GLU A N 3
ATOM 4300 C CA . GLU A 1 54 ? -2.852 1.616 -6.742 1.00 0.00 54 GLU A CA 3
ATOM 4301 C C . GLU A 1 54 ? -4.308 1.573 -6.298 1.00 0.00 54 GLU A C 3
ATOM 4302 O O . GLU A 1 54 ? -4.719 0.681 -5.555 1.00 0.00 54 GLU A O 3
ATOM 4314 N N . LEU A 1 55 ? -5.079 2.550 -6.756 1.00 0.00 55 LEU A N 3
ATOM 4315 C CA . LEU A 1 55 ? -6.489 2.637 -6.410 1.00 0.00 55 LEU A CA 3
ATOM 4316 C C . LEU A 1 55 ? -7.347 1.911 -7.443 1.00 0.00 55 LEU A C 3
ATOM 4317 O O . LEU A 1 55 ? -7.380 2.282 -8.617 1.00 0.00 55 LEU A O 3
ATOM 4333 N N . ILE A 1 56 ? -8.032 0.867 -6.990 1.00 0.00 56 ILE A N 3
ATOM 4334 C CA . ILE A 1 56 ? -8.892 0.060 -7.854 1.00 0.00 56 ILE A CA 3
ATOM 4335 C C . ILE A 1 56 ? -10.366 0.389 -7.615 1.00 0.00 56 ILE A C 3
ATOM 4336 O O . ILE A 1 56 ? -10.747 0.780 -6.513 1.00 0.00 56 ILE A O 3
ATOM 4352 N N . GLN A 1 57 ? -11.194 0.231 -8.649 1.00 0.00 57 GLN A N 3
ATOM 4353 C CA . GLN A 1 57 ? -12.624 0.514 -8.531 1.00 0.00 57 GLN A CA 3
ATOM 4354 C C . GLN A 1 57 ? -13.456 -0.691 -8.965 1.00 0.00 57 GLN A C 3
ATOM 4355 O O . GLN A 1 57 ? -13.227 -1.266 -10.029 1.00 0.00 57 GLN A O 3
ATOM 4369 N N . CYS A 1 58 ? -14.417 -1.075 -8.127 1.00 0.00 58 CYS A N 3
ATOM 4370 C CA . CYS A 1 58 ? -15.281 -2.221 -8.409 1.00 0.00 58 CYS A CA 3
ATOM 4371 C C . CYS A 1 58 ? -16.653 -2.053 -7.750 1.00 0.00 58 CYS A C 3
ATOM 4372 O O . CYS A 1 58 ? -16.841 -1.172 -6.917 1.00 0.00 58 CYS A O 3
ATOM 4380 N N . ARG A 1 59 ? -17.610 -2.904 -8.123 1.00 0.00 59 ARG A N 3
ATOM 4381 C CA . ARG A 1 59 ? -18.958 -2.850 -7.560 1.00 0.00 59 ARG A CA 3
ATOM 4382 C C . ARG A 1 59 ? -18.966 -3.363 -6.118 1.00 0.00 59 ARG A C 3
ATOM 4383 O O . ARG A 1 59 ? -17.918 -3.477 -5.486 1.00 0.00 59 ARG A O 3
ATOM 4404 N N . VAL A 1 60 ? -20.155 -3.676 -5.611 1.00 0.00 60 VAL A N 3
ATOM 4405 C CA . VAL A 1 60 ? -20.300 -4.179 -4.248 1.00 0.00 60 VAL A CA 3
ATOM 4406 C C . VAL A 1 60 ? -19.949 -5.665 -4.142 1.00 0.00 60 VAL A C 3
ATOM 4407 O O . VAL A 1 60 ? -19.950 -6.230 -3.047 1.00 0.00 60 VAL A O 3
ATOM 4420 N N . ASN A 1 61 ? -19.651 -6.299 -5.277 1.00 0.00 61 ASN A N 3
ATOM 4421 C CA . ASN A 1 61 ? -19.304 -7.721 -5.286 1.00 0.00 61 ASN A CA 3
ATOM 4422 C C . ASN A 1 61 ? -18.366 -8.057 -6.446 1.00 0.00 61 ASN A C 3
ATOM 4423 O O . ASN A 1 61 ? -18.754 -8.740 -7.393 1.00 0.00 61 ASN A O 3
ATOM 4434 N N . GLU A 1 62 ? -17.126 -7.582 -6.355 1.00 0.00 62 GLU A N 3
ATOM 4435 C CA . GLU A 1 62 ? -16.120 -7.832 -7.390 1.00 0.00 62 GLU A CA 3
ATOM 4436 C C . GLU A 1 62 ? -14.713 -7.866 -6.793 1.00 0.00 62 GLU A C 3
ATOM 4437 O O . GLU A 1 62 ? -13.846 -8.605 -7.261 1.00 0.00 62 GLU A O 3
ATOM 4449 N N . ILE A 1 63 ? -14.496 -7.057 -5.760 1.00 0.00 63 ILE A N 3
ATOM 4450 C CA . ILE A 1 63 ? -13.204 -6.980 -5.092 1.00 0.00 63 ILE A CA 3
ATOM 4451 C C . ILE A 1 63 ? -12.814 -8.317 -4.481 1.00 0.00 63 ILE A C 3
ATOM 4452 O O . ILE A 1 63 ? -11.635 -8.659 -4.414 1.00 0.00 63 ILE A O 3
ATOM 4468 N N . GLU A 1 64 ? -13.810 -9.066 -4.024 1.00 0.00 64 GLU A N 3
ATOM 4469 C CA . GLU A 1 64 ? -13.569 -10.363 -3.407 1.00 0.00 64 GLU A CA 3
ATOM 4470 C C . GLU A 1 64 ? -12.800 -11.278 -4.353 1.00 0.00 64 GLU A C 3
ATOM 4471 O O . GLU A 1 64 ? -11.853 -11.954 -3.948 1.00 0.00 64 GLU A O 3
ATOM 4483 N N . THR A 1 65 ? -13.210 -11.291 -5.615 1.00 0.00 65 THR A N 3
ATOM 4484 C CA . THR A 1 65 ? -12.557 -12.118 -6.618 1.00 0.00 65 THR A CA 3
ATOM 4485 C C . THR A 1 65 ? -11.244 -11.491 -7.065 1.00 0.00 65 THR A C 3
ATOM 4486 O O . THR A 1 65 ? -10.249 -12.189 -7.257 1.00 0.00 65 THR A O 3
ATOM 4497 N N . TYR A 1 66 ? -11.241 -10.170 -7.230 1.00 0.00 66 TYR A N 3
ATOM 4498 C CA . TYR A 1 66 ? -10.037 -9.462 -7.655 1.00 0.00 66 TYR A CA 3
ATOM 4499 C C . TYR A 1 66 ? -9.159 -9.085 -6.464 1.00 0.00 66 TYR A C 3
ATOM 4500 O O . TYR A 1 66 ? -8.229 -8.289 -6.599 1.00 0.00 66 TYR A O 3
ATOM 4518 N N . MET A 1 67 ? -9.456 -9.652 -5.296 1.00 0.00 67 MET A N 3
ATOM 4519 C CA . MET A 1 67 ? -8.689 -9.366 -4.087 1.00 0.00 67 MET A CA 3
ATOM 4520 C C . MET A 1 67 ? -7.325 -10.058 -4.113 1.00 0.00 67 MET A C 3
ATOM 4521 O O . MET A 1 67 ? -6.937 -10.722 -3.151 1.00 0.00 67 MET A O 3
ATOM 4535 N N . ASP A 1 68 ? -6.599 -9.902 -5.216 1.00 0.00 68 ASP A N 3
ATOM 4536 C CA . ASP A 1 68 ? -5.284 -10.514 -5.362 1.00 0.00 68 ASP A CA 3
ATOM 4537 C C . ASP A 1 68 ? -4.303 -9.953 -4.339 1.00 0.00 68 ASP A C 3
ATOM 4538 O O . ASP A 1 68 ? -3.445 -10.673 -3.829 1.00 0.00 68 ASP A O 3
ATOM 4547 N N . GLY A 1 69 ? -4.432 -8.662 -4.043 1.00 0.00 69 GLY A N 3
ATOM 4548 C CA . GLY A 1 69 ? -3.544 -8.034 -3.082 1.00 0.00 69 GLY A CA 3
ATOM 4549 C C . GLY A 1 69 ? -3.970 -6.623 -2.727 1.00 0.00 69 GLY A C 3
ATOM 4550 O O . GLY A 1 69 ? -3.346 -5.653 -3.156 1.00 0.00 69 GLY A O 3
ATOM 4554 N N . VAL A 1 70 ? -5.032 -6.507 -1.937 1.00 0.00 70 VAL A N 3
ATOM 4555 C CA . VAL A 1 70 ? -5.537 -5.206 -1.520 1.00 0.00 70 VAL A CA 3
ATOM 4556 C C . VAL A 1 70 ? -5.035 -4.854 -0.125 1.00 0.00 70 VAL A C 3
ATOM 4557 O O . VAL A 1 70 ? -5.150 -5.650 0.807 1.00 0.00 70 VAL A O 3
ATOM 4570 N N . HIS A 1 71 ? -4.479 -3.655 0.011 1.00 0.00 71 HIS A N 3
ATOM 4571 C CA . HIS A 1 71 ? -3.962 -3.195 1.293 1.00 0.00 71 HIS A CA 3
ATOM 4572 C C . HIS A 1 71 ? -5.002 -2.361 2.034 1.00 0.00 71 HIS A C 3
ATOM 4573 O O . HIS A 1 71 ? -4.981 -2.272 3.260 1.00 0.00 71 HIS A O 3
ATOM 4588 N N . LEU A 1 72 ? -5.924 -1.768 1.284 1.00 0.00 72 LEU A N 3
ATOM 4589 C CA . LEU A 1 72 ? -6.983 -0.958 1.871 1.00 0.00 72 LEU A CA 3
ATOM 4590 C C . LEU A 1 72 ? -8.208 -0.957 0.962 1.00 0.00 72 LEU A C 3
ATOM 4591 O O . LEU A 1 72 ? -8.088 -1.059 -0.255 1.00 0.00 72 LEU A O 3
ATOM 4607 N N . ILE A 1 73 ? -9.387 -0.850 1.556 1.00 0.00 73 ILE A N 3
ATOM 4608 C CA . ILE A 1 73 ? -10.623 -0.840 0.784 1.00 0.00 73 ILE A CA 3
ATOM 4609 C C . ILE A 1 73 ? -11.595 0.197 1.345 1.00 0.00 73 ILE A C 3
ATOM 4610 O O . ILE A 1 73 ? -11.657 0.418 2.552 1.00 0.00 73 ILE A O 3
ATOM 4626 N N . CYS A 1 74 ? -12.349 0.834 0.458 1.00 0.00 74 CYS A N 3
ATOM 4627 C CA . CYS A 1 74 ? -13.311 1.844 0.870 1.00 0.00 74 CYS A CA 3
ATOM 4628 C C . CYS A 1 74 ? -14.715 1.462 0.418 1.00 0.00 74 CYS A C 3
ATOM 4629 O O . CYS A 1 74 ? -15.054 1.581 -0.759 1.00 0.00 74 CYS A O 3
ATOM 4637 N N . THR A 1 75 ? -15.527 0.996 1.361 1.00 0.00 75 THR A N 3
ATOM 4638 C CA . THR A 1 75 ? -16.895 0.589 1.063 1.00 0.00 75 THR A CA 3
ATOM 4639 C C . THR A 1 75 ? -17.828 0.979 2.204 1.00 0.00 75 THR A C 3
ATOM 4640 O O . THR A 1 75 ? -17.436 0.952 3.367 1.00 0.00 75 THR A O 3
ATOM 4651 N N . THR A 1 76 ? -19.062 1.341 1.868 1.00 0.00 76 THR A N 3
ATOM 4652 C CA . THR A 1 76 ? -20.040 1.737 2.877 1.00 0.00 76 THR A CA 3
ATOM 4653 C C . THR A 1 76 ? -20.923 0.559 3.280 1.00 0.00 76 THR A C 3
ATOM 4654 O O . THR A 1 76 ? -22.054 0.431 2.808 1.00 0.00 76 THR A O 3
ATOM 4665 N N . ALA A 1 77 ? -20.401 -0.297 4.157 1.00 0.00 77 ALA A N 3
ATOM 4666 C CA . ALA A 1 77 ? -21.144 -1.468 4.626 1.00 0.00 77 ALA A CA 3
ATOM 4667 C C . ALA A 1 77 ? -20.319 -2.307 5.602 1.00 0.00 77 ALA A C 3
ATOM 4668 O O . ALA A 1 77 ? -20.871 -3.013 6.445 1.00 0.00 77 ALA A O 3
ATOM 4675 N N . ARG A 1 78 ? -18.996 -2.236 5.475 1.00 0.00 78 ARG A N 3
ATOM 4676 C CA . ARG A 1 78 ? -18.101 -2.997 6.337 1.00 0.00 78 ARG A CA 3
ATOM 4677 C C . ARG A 1 78 ? -18.302 -4.495 6.136 1.00 0.00 78 ARG A C 3
ATOM 4678 O O . ARG A 1 78 ? -18.484 -5.243 7.098 1.00 0.00 78 ARG A O 3
ATOM 4699 N N . VAL A 1 79 ? -18.263 -4.931 4.881 1.00 0.00 79 VAL A N 3
ATOM 4700 C CA . VAL A 1 79 ? -18.439 -6.344 4.562 1.00 0.00 79 VAL A CA 3
ATOM 4701 C C . VAL A 1 79 ? -17.190 -7.154 4.910 1.00 0.00 79 VAL A C 3
ATOM 4702 O O . VAL A 1 79 ? -16.718 -7.960 4.109 1.00 0.00 79 VAL A O 3
ATOM 4715 N N . ASP A 1 80 ? -16.654 -6.935 6.111 1.00 0.00 80 ASP A N 3
ATOM 4716 C CA . ASP A 1 80 ? -15.462 -7.644 6.560 1.00 0.00 80 ASP A CA 3
ATOM 4717 C C . ASP A 1 80 ? -15.825 -8.770 7.525 1.00 0.00 80 ASP A C 3
ATOM 4718 O O . ASP A 1 80 ? -15.050 -9.706 7.717 1.00 0.00 80 ASP A O 3
ATOM 4727 N N . ARG A 1 81 ? -17.007 -8.674 8.128 1.00 0.00 81 ARG A N 3
ATOM 4728 C CA . ARG A 1 81 ? -17.463 -9.688 9.069 1.00 0.00 81 ARG A CA 3
ATOM 4729 C C . ARG A 1 81 ? -17.636 -11.042 8.381 1.00 0.00 81 ARG A C 3
ATOM 4730 O O . ARG A 1 81 ? -17.745 -12.074 9.044 1.00 0.00 81 ARG A O 3
ATOM 4751 N N . SER A 1 82 ? -17.657 -11.036 7.048 1.00 0.00 82 SER A N 3
ATOM 4752 C CA . SER A 1 82 ? -17.812 -12.266 6.280 1.00 0.00 82 SER A CA 3
ATOM 4753 C C . SER A 1 82 ? -16.690 -12.422 5.252 1.00 0.00 82 SER A C 3
ATOM 4754 O O . SER A 1 82 ? -16.755 -13.287 4.379 1.00 0.00 82 SER A O 3
ATOM 4762 N N . PHE A 1 83 ? -15.662 -11.582 5.358 1.00 0.00 83 PHE A N 3
ATOM 4763 C CA . PHE A 1 83 ? -14.532 -11.638 4.434 1.00 0.00 83 PHE A CA 3
ATOM 4764 C C . PHE A 1 83 ? -13.304 -12.237 5.112 1.00 0.00 83 PHE A C 3
ATOM 4765 O O . PHE A 1 83 ? -12.608 -13.071 4.533 1.00 0.00 83 PHE A O 3
ATOM 4782 N N . GLY A 1 84 ? -13.045 -11.805 6.341 1.00 0.00 84 GLY A N 3
ATOM 4783 C CA . GLY A 1 84 ? -11.900 -12.306 7.076 1.00 0.00 84 GLY A CA 3
ATOM 4784 C C . GLY A 1 84 ? -11.180 -11.212 7.838 1.00 0.00 84 GLY A C 3
ATOM 4785 O O . GLY A 1 84 ? -11.194 -11.190 9.068 1.00 0.00 84 GLY A O 3
ATOM 4789 N N . ASP A 1 85 ? -10.549 -10.301 7.106 1.00 0.00 85 ASP A N 3
ATOM 4790 C CA . ASP A 1 85 ? -9.823 -9.199 7.721 1.00 0.00 85 ASP A CA 3
ATOM 4791 C C . ASP A 1 85 ? -9.631 -8.060 6.729 1.00 0.00 85 ASP A C 3
ATOM 4792 O O . ASP A 1 85 ? -8.728 -7.240 6.884 1.00 0.00 85 ASP A O 3
ATOM 4801 N N . ILE A 1 86 ? -10.484 -8.014 5.708 1.00 0.00 86 ILE A N 3
ATOM 4802 C CA . ILE A 1 86 ? -10.401 -6.978 4.691 1.00 0.00 86 ILE A CA 3
ATOM 4803 C C . ILE A 1 86 ? -10.444 -5.585 5.325 1.00 0.00 86 ILE A C 3
ATOM 4804 O O . ILE A 1 86 ? -11.495 -5.127 5.769 1.00 0.00 86 ILE A O 3
ATOM 4820 N N . PRO A 1 87 ? -9.289 -4.898 5.395 1.00 0.00 87 PRO A N 3
ATOM 4821 C CA . PRO A 1 87 ? -9.198 -3.558 5.994 1.00 0.00 87 PRO A CA 3
ATOM 4822 C C . PRO A 1 87 ? -9.950 -2.495 5.195 1.00 0.00 87 PRO A C 3
ATOM 4823 O O . PRO A 1 87 ? -9.336 -1.675 4.512 1.00 0.00 87 PRO A O 3
ATOM 4834 N N . LEU A 1 88 ? -11.280 -2.509 5.278 1.00 0.00 88 LEU A N 3
ATOM 4835 C CA . LEU A 1 88 ? -12.087 -1.534 4.550 1.00 0.00 88 LEU A CA 3
ATOM 4836 C C . LEU A 1 88 ? -12.542 -0.390 5.443 1.00 0.00 88 LEU A C 3
ATOM 4837 O O . LEU A 1 88 ? -12.523 -0.492 6.670 1.00 0.00 88 LEU A O 3
ATOM 4853 N N . VAL A 1 89 ? -12.953 0.699 4.806 1.00 0.00 89 VAL A N 3
ATOM 4854 C CA . VAL A 1 89 ? -13.422 1.878 5.520 1.00 0.00 89 VAL A CA 3
ATOM 4855 C C . VAL A 1 89 ? -14.576 2.544 4.776 1.00 0.00 89 VAL A C 3
ATOM 4856 O O . VAL A 1 89 ? -14.680 2.446 3.554 1.00 0.00 89 VAL A O 3
ATOM 4869 N N . HIS A 1 90 ? -15.441 3.219 5.522 1.00 0.00 90 HIS A N 3
ATOM 4870 C CA . HIS A 1 90 ? -16.588 3.899 4.935 1.00 0.00 90 HIS A CA 3
ATOM 4871 C C . HIS A 1 90 ? -16.188 5.266 4.392 1.00 0.00 90 HIS A C 3
ATOM 4872 O O . HIS A 1 90 ? -15.367 5.965 4.986 1.00 0.00 90 HIS A O 3
ATOM 4887 N N . GLY A 1 91 ? -16.774 5.643 3.259 1.00 0.00 91 GLY A N 3
ATOM 4888 C CA . GLY A 1 91 ? -16.464 6.926 2.655 1.00 0.00 91 GLY A CA 3
ATOM 4889 C C . GLY A 1 91 ? -17.657 7.859 2.620 1.00 0.00 91 GLY A C 3
ATOM 4890 O O . GLY A 1 91 ? -17.681 8.816 1.846 1.00 0.00 91 GLY A O 3
ATOM 4894 N N . MET A 1 92 ? -18.644 7.592 3.471 1.00 0.00 92 MET A N 3
ATOM 4895 C CA . MET A 1 92 ? -19.841 8.421 3.541 1.00 0.00 92 MET A CA 3
ATOM 4896 C C . MET A 1 92 ? -19.492 9.892 3.781 1.00 0.00 92 MET A C 3
ATOM 4897 O O . MET A 1 92 ? -20.061 10.775 3.140 1.00 0.00 92 MET A O 3
ATOM 4911 N N . PRO A 1 93 ? -18.558 10.186 4.708 1.00 0.00 93 PRO A N 3
ATOM 4912 C CA . PRO A 1 93 ? -18.168 11.567 5.005 1.00 0.00 93 PRO A CA 3
ATOM 4913 C C . PRO A 1 93 ? -17.336 12.190 3.886 1.00 0.00 93 PRO A C 3
ATOM 4914 O O . PRO A 1 93 ? -17.454 13.382 3.609 1.00 0.00 93 PRO A O 3
ATOM 4925 N N . PHE A 1 94 ? -16.494 11.381 3.246 1.00 0.00 94 PHE A N 3
ATOM 4926 C CA . PHE A 1 94 ? -15.651 11.873 2.160 1.00 0.00 94 PHE A CA 3
ATOM 4927 C C . PHE A 1 94 ? -16.493 12.275 0.952 1.00 0.00 94 PHE A C 3
ATOM 4928 O O . PHE A 1 94 ? -16.162 13.225 0.242 1.00 0.00 94 PHE A O 3
ATOM 4945 N N . VAL A 1 95 ? -17.584 11.551 0.724 1.00 0.00 95 VAL A N 3
ATOM 4946 C CA . VAL A 1 95 ? -18.471 11.841 -0.399 1.00 0.00 95 VAL A CA 3
ATOM 4947 C C . VAL A 1 95 ? -19.333 13.073 -0.127 1.00 0.00 95 VAL A C 3
ATOM 4948 O O . VAL A 1 95 ? -19.930 13.636 -1.045 1.00 0.00 95 VAL A O 3
ATOM 4961 N N . SER A 1 96 ? -19.402 13.489 1.137 1.00 0.00 96 SER A N 3
ATOM 4962 C CA . SER A 1 96 ? -20.199 14.652 1.514 1.00 0.00 96 SER A CA 3
ATOM 4963 C C . SER A 1 96 ? -19.639 15.929 0.893 1.00 0.00 96 SER A C 3
ATOM 4964 O O . SER A 1 96 ? -20.389 16.842 0.547 1.00 0.00 96 SER A O 3
ATOM 4972 N N . GLY A 1 97 ? -18.317 15.992 0.764 1.00 0.00 97 GLY A N 3
ATOM 4973 C CA . GLY A 1 97 ? -17.684 17.169 0.192 1.00 0.00 97 GLY A CA 3
ATOM 4974 C C . GLY A 1 97 ? -17.480 18.277 1.212 1.00 0.00 97 GLY A C 3
ATOM 4975 O O . GLY A 1 97 ? -16.787 19.257 0.939 1.00 0.00 97 GLY A O 3
ATOM 4979 N N . VAL A 1 98 ? -18.083 18.122 2.388 1.00 0.00 98 VAL A N 3
ATOM 4980 C CA . VAL A 1 98 ? -17.964 19.115 3.449 1.00 0.00 98 VAL A CA 3
ATOM 4981 C C . VAL A 1 98 ? -17.325 18.511 4.698 1.00 0.00 98 VAL A C 3
ATOM 4982 O O . VAL A 1 98 ? -16.831 19.232 5.564 1.00 0.00 98 VAL A O 3
ATOM 4995 N N . GLY A 1 99 ? -17.332 17.182 4.783 1.00 0.00 99 GLY A N 3
ATOM 4996 C CA . GLY A 1 99 ? -16.745 16.509 5.923 1.00 0.00 99 GLY A CA 3
ATOM 4997 C C . GLY A 1 99 ? -15.398 15.886 5.603 1.00 0.00 99 GLY A C 3
ATOM 4998 O O . GLY A 1 99 ? -14.751 15.315 6.480 1.00 0.00 99 GLY A O 3
ATOM 5002 N N . ILE A 1 100 ? -14.974 15.993 4.345 1.00 0.00 100 ILE A N 3
ATOM 5003 C CA . ILE A 1 100 ? -13.697 15.432 3.924 1.00 0.00 100 ILE A CA 3
ATOM 5004 C C . ILE A 1 100 ? -12.545 16.036 4.721 1.00 0.00 100 ILE A C 3
ATOM 5005 O O . ILE A 1 100 ? -11.561 15.357 5.016 1.00 0.00 100 ILE A O 3
ATOM 5021 N N . GLU A 1 101 ? -12.668 17.315 5.063 1.00 0.00 101 GLU A N 3
ATOM 5022 C CA . GLU A 1 101 ? -11.634 18.009 5.821 1.00 0.00 101 GLU A CA 3
ATOM 5023 C C . GLU A 1 101 ? -11.308 17.268 7.113 1.00 0.00 101 GLU A C 3
ATOM 5024 O O . GLU A 1 101 ? -10.147 16.961 7.386 1.00 0.00 101 GLU A O 3
ATOM 5036 N N . ALA A 1 102 ? -12.335 16.983 7.905 1.00 0.00 102 ALA A N 3
ATOM 5037 C CA . ALA A 1 102 ? -12.148 16.279 9.167 1.00 0.00 102 ALA A CA 3
ATOM 5038 C C . ALA A 1 102 ? -11.674 14.850 8.933 1.00 0.00 102 ALA A C 3
ATOM 5039 O O . ALA A 1 102 ? -10.706 14.401 9.548 1.00 0.00 102 ALA A O 3
ATOM 5046 N N . LEU A 1 103 ? -12.353 14.138 8.039 1.00 0.00 103 LEU A N 3
ATOM 5047 C CA . LEU A 1 103 ? -11.981 12.763 7.735 1.00 0.00 103 LEU A CA 3
ATOM 5048 C C . LEU A 1 103 ? -10.544 12.698 7.238 1.00 0.00 103 LEU A C 3
ATOM 5049 O O . LEU A 1 103 ? -9.735 11.924 7.745 1.00 0.00 103 LEU A O 3
ATOM 5065 N N . GLN A 1 104 ? -10.231 13.521 6.241 1.00 0.00 104 GLN A N 3
ATOM 5066 C CA . GLN A 1 104 ? -8.887 13.556 5.677 1.00 0.00 104 GLN A CA 3
ATOM 5067 C C . GLN A 1 104 ? -7.836 13.671 6.778 1.00 0.00 104 GLN A C 3
ATOM 5068 O O . GLN A 1 104 ? -6.919 12.856 6.857 1.00 0.00 104 GLN A O 3
ATOM 5082 N N . ASN A 1 105 ? -7.972 14.678 7.632 1.00 0.00 105 ASN A N 3
ATOM 5083 C CA . ASN A 1 105 ? -7.023 14.872 8.722 1.00 0.00 105 ASN A CA 3
ATOM 5084 C C . ASN A 1 105 ? -6.945 13.626 9.597 1.00 0.00 105 ASN A C 3
ATOM 5085 O O . ASN A 1 105 ? -5.864 13.075 9.810 1.00 0.00 105 ASN A O 3
ATOM 5096 N N . LYS A 1 106 ? -8.090 13.189 10.107 1.00 0.00 106 LYS A N 3
ATOM 5097 C CA . LYS A 1 106 ? -8.140 12.012 10.966 1.00 0.00 106 LYS A CA 3
ATOM 5098 C C . LYS A 1 106 ? -7.480 10.809 10.303 1.00 0.00 106 LYS A C 3
ATOM 5099 O O . LYS A 1 106 ? -6.653 10.140 10.916 1.00 0.00 106 LYS A O 3
ATOM 5118 N N . ILE A 1 107 ? -7.843 10.532 9.055 1.00 0.00 107 ILE A N 3
ATOM 5119 C CA . ILE A 1 107 ? -7.269 9.396 8.344 1.00 0.00 107 ILE A CA 3
ATOM 5120 C C . ILE A 1 107 ? -5.759 9.541 8.188 1.00 0.00 107 ILE A C 3
ATOM 5121 O O . ILE A 1 107 ? -5.012 8.594 8.429 1.00 0.00 107 ILE A O 3
ATOM 5137 N N . LEU A 1 108 ? -5.309 10.725 7.784 1.00 0.00 108 LEU A N 3
ATOM 5138 C CA . LEU A 1 108 ? -3.885 10.972 7.592 1.00 0.00 108 LEU A CA 3
ATOM 5139 C C . LEU A 1 108 ? -3.104 10.730 8.875 1.00 0.00 108 LEU A C 3
ATOM 5140 O O . LEU A 1 108 ? -2.070 10.064 8.864 1.00 0.00 108 LEU A O 3
ATOM 5156 N N . THR A 1 109 ? -3.602 11.266 9.982 1.00 0.00 109 THR A N 3
ATOM 5157 C CA . THR A 1 109 ? -2.941 11.098 11.271 1.00 0.00 109 THR A CA 3
ATOM 5158 C C . THR A 1 109 ? -2.744 9.617 11.589 1.00 0.00 109 THR A C 3
ATOM 5159 O O . THR A 1 109 ? -1.706 9.219 12.119 1.00 0.00 109 THR A O 3
ATOM 5170 N N . ILE A 1 110 ? -3.745 8.805 11.264 1.00 0.00 110 ILE A N 3
ATOM 5171 C CA . ILE A 1 110 ? -3.676 7.368 11.521 1.00 0.00 110 ILE A CA 3
ATOM 5172 C C . ILE A 1 110 ? -2.753 6.671 10.524 1.00 0.00 110 ILE A C 3
ATOM 5173 O O . ILE A 1 110 ? -1.964 5.804 10.900 1.00 0.00 110 ILE A O 3
ATOM 5189 N N . LEU A 1 111 ? -2.855 7.050 9.251 1.00 0.00 111 LEU A N 3
ATOM 5190 C CA . LEU A 1 111 ? -2.023 6.451 8.210 1.00 0.00 111 LEU A CA 3
ATOM 5191 C C . LEU A 1 111 ? -0.540 6.592 8.549 1.00 0.00 111 LEU A C 3
ATOM 5192 O O . LEU A 1 111 ? 0.278 5.758 8.160 1.00 0.00 111 LEU A O 3
ATOM 5208 N N . GLN A 1 112 ? -0.201 7.651 9.279 1.00 0.00 112 GLN A N 3
ATOM 5209 C CA . GLN A 1 112 ? 1.183 7.898 9.672 1.00 0.00 112 GLN A CA 3
ATOM 5210 C C . GLN A 1 112 ? 1.567 7.067 10.895 1.00 0.00 112 GLN A C 3
ATOM 5211 O O . GLN A 1 112 ? 2.748 6.929 11.215 1.00 0.00 112 GLN A O 3
ATOM 5225 N N . GLY A 1 113 ? 0.566 6.514 11.576 1.00 0.00 113 GLY A N 3
ATOM 5226 C CA . GLY A 1 113 ? 0.827 5.706 12.753 1.00 0.00 113 GLY A CA 3
ATOM 5227 C C . GLY A 1 113 ? 1.440 6.507 13.885 1.00 0.00 113 GLY A C 3
ATOM 5228 O O . GLY A 1 113 ? 2.167 7.480 13.597 1.00 0.00 113 GLY A O 3
ATOM 5233 N N . MET A 1 1 ? 26.561 26.733 -26.731 1.00 0.00 1 MET A N 4
ATOM 5234 C CA . MET A 1 1 ? 27.013 25.967 -27.926 1.00 0.00 1 MET A CA 4
ATOM 5235 C C . MET A 1 1 ? 26.113 24.761 -28.183 1.00 0.00 1 MET A C 4
ATOM 5236 O O . MET A 1 1 ? 25.388 24.716 -29.176 1.00 0.00 1 MET A O 4
ATOM 5252 N N . GLY A 1 2 ? 26.165 23.787 -27.281 1.00 0.00 2 GLY A N 4
ATOM 5253 C CA . GLY A 1 2 ? 25.350 22.596 -27.429 1.00 0.00 2 GLY A CA 4
ATOM 5254 C C . GLY A 1 2 ? 25.605 21.577 -26.334 1.00 0.00 2 GLY A C 4
ATOM 5255 O O . GLY A 1 2 ? 26.738 21.139 -26.136 1.00 0.00 2 GLY A O 4
ATOM 5259 N N . SER A 1 3 ? 24.548 21.201 -25.622 1.00 0.00 3 SER A N 4
ATOM 5260 C CA . SER A 1 3 ? 24.662 20.228 -24.541 1.00 0.00 3 SER A CA 4
ATOM 5261 C C . SER A 1 3 ? 23.369 19.431 -24.388 1.00 0.00 3 SER A C 4
ATOM 5262 O O . SER A 1 3 ? 22.488 19.490 -25.246 1.00 0.00 3 SER A O 4
ATOM 5270 N N . SER A 1 4 ? 23.264 18.686 -23.294 1.00 0.00 4 SER A N 4
ATOM 5271 C CA . SER A 1 4 ? 22.080 17.876 -23.030 1.00 0.00 4 SER A CA 4
ATOM 5272 C C . SER A 1 4 ? 21.659 17.989 -21.569 1.00 0.00 4 SER A C 4
ATOM 5273 O O . SER A 1 4 ? 22.361 18.587 -20.754 1.00 0.00 4 SER A O 4
ATOM 5281 N N . HIS A 1 5 ? 20.508 17.409 -21.242 1.00 0.00 5 HIS A N 4
ATOM 5282 C CA . HIS A 1 5 ? 19.995 17.444 -19.878 1.00 0.00 5 HIS A CA 4
ATOM 5283 C C . HIS A 1 5 ? 20.896 16.650 -18.938 1.00 0.00 5 HIS A C 4
ATOM 5284 O O . HIS A 1 5 ? 21.440 17.192 -17.976 1.00 0.00 5 HIS A O 4
ATOM 5299 N N . HIS A 1 6 ? 21.055 15.362 -19.228 1.00 0.00 6 HIS A N 4
ATOM 5300 C CA . HIS A 1 6 ? 21.893 14.490 -18.414 1.00 0.00 6 HIS A CA 4
ATOM 5301 C C . HIS A 1 6 ? 21.333 14.352 -17.001 1.00 0.00 6 HIS A C 4
ATOM 5302 O O . HIS A 1 6 ? 20.844 15.317 -16.417 1.00 0.00 6 HIS A O 4
ATOM 5317 N N . HIS A 1 7 ? 21.417 13.142 -16.460 1.00 0.00 7 HIS A N 4
ATOM 5318 C CA . HIS A 1 7 ? 20.929 12.866 -15.116 1.00 0.00 7 HIS A CA 4
ATOM 5319 C C . HIS A 1 7 ? 21.950 12.041 -14.341 1.00 0.00 7 HIS A C 4
ATOM 5320 O O . HIS A 1 7 ? 22.207 10.884 -14.674 1.00 0.00 7 HIS A O 4
ATOM 5335 N N . HIS A 1 8 ? 22.527 12.640 -13.303 1.00 0.00 8 HIS A N 4
ATOM 5336 C CA . HIS A 1 8 ? 23.519 11.954 -12.480 1.00 0.00 8 HIS A CA 4
ATOM 5337 C C . HIS A 1 8 ? 22.858 10.929 -11.551 1.00 0.00 8 HIS A C 4
ATOM 5338 O O . HIS A 1 8 ? 23.505 10.384 -10.657 1.00 0.00 8 HIS A O 4
ATOM 5353 N N . HIS A 1 9 ? 21.568 10.672 -11.768 1.00 0.00 9 HIS A N 4
ATOM 5354 C CA . HIS A 1 9 ? 20.826 9.719 -10.956 1.00 0.00 9 HIS A CA 4
ATOM 5355 C C . HIS A 1 9 ? 20.865 8.325 -11.576 1.00 0.00 9 HIS A C 4
ATOM 5356 O O . HIS A 1 9 ? 19.931 7.917 -12.267 1.00 0.00 9 HIS A O 4
ATOM 5371 N N . HIS A 1 10 ? 21.949 7.598 -11.325 1.00 0.00 10 HIS A N 4
ATOM 5372 C CA . HIS A 1 10 ? 22.103 6.249 -11.859 1.00 0.00 10 HIS A CA 4
ATOM 5373 C C . HIS A 1 10 ? 21.039 5.317 -11.290 1.00 0.00 10 HIS A C 4
ATOM 5374 O O . HIS A 1 10 ? 20.772 5.327 -10.088 1.00 0.00 10 HIS A O 4
ATOM 5389 N N . HIS A 1 11 ? 20.433 4.514 -12.159 1.00 0.00 11 HIS A N 4
ATOM 5390 C CA . HIS A 1 11 ? 19.397 3.578 -11.739 1.00 0.00 11 HIS A CA 4
ATOM 5391 C C . HIS A 1 11 ? 19.804 2.138 -12.038 1.00 0.00 11 HIS A C 4
ATOM 5392 O O . HIS A 1 11 ? 19.371 1.554 -13.031 1.00 0.00 11 HIS A O 4
ATOM 5407 N N . HIS A 1 12 ? 20.639 1.573 -11.174 1.00 0.00 12 HIS A N 4
ATOM 5408 C CA . HIS A 1 12 ? 21.102 0.201 -11.347 1.00 0.00 12 HIS A CA 4
ATOM 5409 C C . HIS A 1 12 ? 20.515 -0.717 -10.277 1.00 0.00 12 HIS A C 4
ATOM 5410 O O . HIS A 1 12 ? 20.465 -1.934 -10.452 1.00 0.00 12 HIS A O 4
ATOM 5425 N N . GLU A 1 13 ? 20.071 -0.129 -9.167 1.00 0.00 13 GLU A N 4
ATOM 5426 C CA . GLU A 1 13 ? 19.487 -0.900 -8.076 1.00 0.00 13 GLU A CA 4
ATOM 5427 C C . GLU A 1 13 ? 18.157 -1.521 -8.496 1.00 0.00 13 GLU A C 4
ATOM 5428 O O . GLU A 1 13 ? 17.090 -1.061 -8.089 1.00 0.00 13 GLU A O 4
ATOM 5440 N N . ASN A 1 14 ? 18.232 -2.566 -9.313 1.00 0.00 14 ASN A N 4
ATOM 5441 C CA . ASN A 1 14 ? 17.037 -3.256 -9.791 1.00 0.00 14 ASN A CA 4
ATOM 5442 C C . ASN A 1 14 ? 16.166 -2.325 -10.629 1.00 0.00 14 ASN A C 4
ATOM 5443 O O . ASN A 1 14 ? 16.023 -1.143 -10.320 1.00 0.00 14 ASN A O 4
ATOM 5454 N N . LEU A 1 15 ? 15.581 -2.871 -11.691 1.00 0.00 15 LEU A N 4
ATOM 5455 C CA . LEU A 1 15 ? 14.721 -2.096 -12.576 1.00 0.00 15 LEU A CA 4
ATOM 5456 C C . LEU A 1 15 ? 13.368 -2.781 -12.755 1.00 0.00 15 LEU A C 4
ATOM 5457 O O . LEU A 1 15 ? 12.704 -2.608 -13.777 1.00 0.00 15 LEU A O 4
ATOM 5473 N N . TYR A 1 16 ? 12.966 -3.559 -11.756 1.00 0.00 16 TYR A N 4
ATOM 5474 C CA . TYR A 1 16 ? 11.694 -4.268 -11.804 1.00 0.00 16 TYR A CA 4
ATOM 5475 C C . TYR A 1 16 ? 10.816 -3.888 -10.615 1.00 0.00 16 TYR A C 4
ATOM 5476 O O . TYR A 1 16 ? 10.170 -4.740 -10.007 1.00 0.00 16 TYR A O 4
ATOM 5494 N N . PHE A 1 17 ? 10.800 -2.598 -10.287 1.00 0.00 17 PHE A N 4
ATOM 5495 C CA . PHE A 1 17 ? 10.003 -2.105 -9.170 1.00 0.00 17 PHE A CA 4
ATOM 5496 C C . PHE A 1 17 ? 8.887 -1.182 -9.655 1.00 0.00 17 PHE A C 4
ATOM 5497 O O . PHE A 1 17 ? 8.973 -0.605 -10.740 1.00 0.00 17 PHE A O 4
ATOM 5514 N N . GLN A 1 18 ? 7.844 -1.044 -8.843 1.00 0.00 18 GLN A N 4
ATOM 5515 C CA . GLN A 1 18 ? 6.715 -0.187 -9.185 1.00 0.00 18 GLN A CA 4
ATOM 5516 C C . GLN A 1 18 ? 6.473 0.842 -8.086 1.00 0.00 18 GLN A C 4
ATOM 5517 O O . GLN A 1 18 ? 6.234 2.018 -8.363 1.00 0.00 18 GLN A O 4
ATOM 5531 N N . GLY A 1 19 ? 6.549 0.398 -6.835 1.00 0.00 19 GLY A N 4
ATOM 5532 C CA . GLY A 1 19 ? 6.348 1.298 -5.713 1.00 0.00 19 GLY A CA 4
ATOM 5533 C C . GLY A 1 19 ? 4.895 1.411 -5.298 1.00 0.00 19 GLY A C 4
ATOM 5534 O O . GLY A 1 19 ? 4.073 1.964 -6.027 1.00 0.00 19 GLY A O 4
ATOM 5538 N N . SER A 1 20 ? 4.580 0.886 -4.116 1.00 0.00 20 SER A N 4
ATOM 5539 C CA . SER A 1 20 ? 3.220 0.931 -3.594 1.00 0.00 20 SER A CA 4
ATOM 5540 C C . SER A 1 20 ? 3.152 0.300 -2.208 1.00 0.00 20 SER A C 4
ATOM 5541 O O . SER A 1 20 ? 2.822 0.965 -1.225 1.00 0.00 20 SER A O 4
ATOM 5549 N N . LYS A 1 21 ? 3.465 -0.990 -2.137 1.00 0.00 21 LYS A N 4
ATOM 5550 C CA . LYS A 1 21 ? 3.441 -1.727 -0.873 1.00 0.00 21 LYS A CA 4
ATOM 5551 C C . LYS A 1 21 ? 2.007 -1.993 -0.419 1.00 0.00 21 LYS A C 4
ATOM 5552 O O . LYS A 1 21 ? 1.651 -3.127 -0.100 1.00 0.00 21 LYS A O 4
ATOM 5571 N N . ARG A 1 22 ? 1.187 -0.945 -0.383 1.00 0.00 22 ARG A N 4
ATOM 5572 C CA . ARG A 1 22 ? -0.201 -1.077 0.037 1.00 0.00 22 ARG A CA 4
ATOM 5573 C C . ARG A 1 22 ? -1.149 -0.740 -1.117 1.00 0.00 22 ARG A C 4
ATOM 5574 O O . ARG A 1 22 ? -0.865 0.140 -1.935 1.00 0.00 22 ARG A O 4
ATOM 5595 N N . LYS A 1 23 ? -2.268 -1.460 -1.188 1.00 0.00 23 LYS A N 4
ATOM 5596 C CA . LYS A 1 23 ? -3.247 -1.254 -2.248 1.00 0.00 23 LYS A CA 4
ATOM 5597 C C . LYS A 1 23 ? -4.656 -1.099 -1.679 1.00 0.00 23 LYS A C 4
ATOM 5598 O O . LYS A 1 23 ? -5.159 -1.998 -1.005 1.00 0.00 23 LYS A O 4
ATOM 5617 N N . ILE A 1 24 ? -5.291 0.042 -1.950 1.00 0.00 24 ILE A N 4
ATOM 5618 C CA . ILE A 1 24 ? -6.644 0.301 -1.455 1.00 0.00 24 ILE A CA 4
ATOM 5619 C C . ILE A 1 24 ? -7.679 0.126 -2.565 1.00 0.00 24 ILE A C 4
ATOM 5620 O O . ILE A 1 24 ? -7.371 0.317 -3.740 1.00 0.00 24 ILE A O 4
ATOM 5636 N N . ILE A 1 25 ? -8.914 -0.213 -2.190 1.00 0.00 25 ILE A N 4
ATOM 5637 C CA . ILE A 1 25 ? -9.990 -0.378 -3.170 1.00 0.00 25 ILE A CA 4
ATOM 5638 C C . ILE A 1 25 ? -11.125 0.604 -2.894 1.00 0.00 25 ILE A C 4
ATOM 5639 O O . ILE A 1 25 ? -11.433 0.895 -1.739 1.00 0.00 25 ILE A O 4
ATOM 5655 N N . VAL A 1 26 ? -11.763 1.094 -3.953 1.00 0.00 26 VAL A N 4
ATOM 5656 C CA . VAL A 1 26 ? -12.878 2.021 -3.806 1.00 0.00 26 VAL A CA 4
ATOM 5657 C C . VAL A 1 26 ? -14.117 1.492 -4.520 1.00 0.00 26 VAL A C 4
ATOM 5658 O O . VAL A 1 26 ? -14.081 1.201 -5.715 1.00 0.00 26 VAL A O 4
ATOM 5671 N N . ALA A 1 27 ? -15.212 1.356 -3.777 1.00 0.00 27 ALA A N 4
ATOM 5672 C CA . ALA A 1 27 ? -16.450 0.846 -4.348 1.00 0.00 27 ALA A CA 4
ATOM 5673 C C . ALA A 1 27 ? -17.619 1.787 -4.096 1.00 0.00 27 ALA A C 4
ATOM 5674 O O . ALA A 1 27 ? -17.926 2.127 -2.953 1.00 0.00 27 ALA A O 4
ATOM 5681 N N . CYS A 1 28 ? -18.263 2.204 -5.178 1.00 0.00 28 CYS A N 4
ATOM 5682 C CA . CYS A 1 28 ? -19.399 3.111 -5.090 1.00 0.00 28 CYS A CA 4
ATOM 5683 C C . CYS A 1 28 ? -20.417 2.809 -6.181 1.00 0.00 28 CYS A C 4
ATOM 5684 O O . CYS A 1 28 ? -21.593 2.579 -5.904 1.00 0.00 28 CYS A O 4
ATOM 5692 N N . GLY A 1 29 ? -19.954 2.816 -7.427 1.00 0.00 29 GLY A N 4
ATOM 5693 C CA . GLY A 1 29 ? -20.834 2.547 -8.547 1.00 0.00 29 GLY A CA 4
ATOM 5694 C C . GLY A 1 29 ? -21.736 3.721 -8.883 1.00 0.00 29 GLY A C 4
ATOM 5695 O O . GLY A 1 29 ? -22.452 3.693 -9.883 1.00 0.00 29 GLY A O 4
ATOM 5699 N N . GLY A 1 30 ? -21.700 4.760 -8.051 1.00 0.00 30 GLY A N 4
ATOM 5700 C CA . GLY A 1 30 ? -22.523 5.926 -8.291 1.00 0.00 30 GLY A CA 4
ATOM 5701 C C . GLY A 1 30 ? -22.085 6.690 -9.522 1.00 0.00 30 GLY A C 4
ATOM 5702 O O . GLY A 1 30 ? -21.641 6.094 -10.502 1.00 0.00 30 GLY A O 4
ATOM 5706 N N . ALA A 1 31 ? -22.211 8.009 -9.471 1.00 0.00 31 ALA A N 4
ATOM 5707 C CA . ALA A 1 31 ? -21.824 8.854 -10.591 1.00 0.00 31 ALA A CA 4
ATOM 5708 C C . ALA A 1 31 ? -21.996 10.327 -10.247 1.00 0.00 31 ALA A C 4
ATOM 5709 O O . ALA A 1 31 ? -22.218 10.682 -9.089 1.00 0.00 31 ALA A O 4
ATOM 5716 N N . VAL A 1 32 ? -21.906 11.181 -11.260 1.00 0.00 32 VAL A N 4
ATOM 5717 C CA . VAL A 1 32 ? -22.062 12.619 -11.065 1.00 0.00 32 VAL A CA 4
ATOM 5718 C C . VAL A 1 32 ? -21.206 13.119 -9.904 1.00 0.00 32 VAL A C 4
ATOM 5719 O O . VAL A 1 32 ? -21.722 13.486 -8.849 1.00 0.00 32 VAL A O 4
ATOM 5732 N N . ALA A 1 33 ? -19.892 13.129 -10.109 1.00 0.00 33 ALA A N 4
ATOM 5733 C CA . ALA A 1 33 ? -18.955 13.585 -9.086 1.00 0.00 33 ALA A CA 4
ATOM 5734 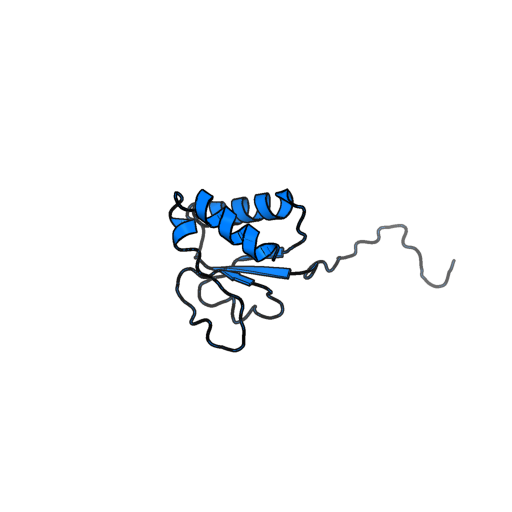C C . ALA A 1 33 ? -18.897 12.614 -7.907 1.00 0.00 33 ALA A C 4
ATOM 5735 O O . ALA A 1 33 ? -19.011 13.019 -6.749 1.00 0.00 33 ALA A O 4
ATOM 5742 N N . THR A 1 34 ? -18.709 11.333 -8.206 1.00 0.00 34 THR A N 4
ATOM 5743 C CA . THR A 1 34 ? -18.628 10.311 -7.167 1.00 0.00 34 THR A CA 4
ATOM 5744 C C . THR A 1 34 ? -17.446 9.379 -7.413 1.00 0.00 34 THR A C 4
ATOM 5745 O O . THR A 1 34 ? -16.595 9.196 -6.543 1.00 0.00 34 THR A O 4
ATOM 5756 N N . SER A 1 35 ? -17.401 8.792 -8.604 1.00 0.00 35 SER A N 4
ATOM 5757 C CA . SER A 1 35 ? -16.325 7.877 -8.965 1.00 0.00 35 SER A CA 4
ATOM 5758 C C . SER A 1 35 ? -15.007 8.624 -9.134 1.00 0.00 35 SER A C 4
ATOM 5759 O O . SER A 1 35 ? -13.987 8.243 -8.560 1.00 0.00 35 SER A O 4
ATOM 5767 N N . THR A 1 36 ? -15.037 9.693 -9.921 1.00 0.00 36 THR A N 4
ATOM 5768 C CA . THR A 1 36 ? -13.843 10.492 -10.162 1.00 0.00 36 THR A CA 4
ATOM 5769 C C . THR A 1 36 ? -13.412 11.212 -8.893 1.00 0.00 36 THR A C 4
ATOM 5770 O O . THR A 1 36 ? -12.223 11.282 -8.584 1.00 0.00 36 THR A O 4
ATOM 5781 N N . MET A 1 37 ? -14.381 11.747 -8.157 1.00 0.00 37 MET A N 4
ATOM 5782 C CA . MET A 1 37 ? -14.090 12.462 -6.920 1.00 0.00 37 MET A CA 4
ATOM 5783 C C . MET A 1 37 ? -13.161 11.647 -6.026 1.00 0.00 37 MET A C 4
ATOM 5784 O O . MET A 1 37 ? -12.100 12.121 -5.633 1.00 0.00 37 MET A O 4
ATOM 5798 N N . ALA A 1 38 ? -13.560 10.416 -5.722 1.00 0.00 38 ALA A N 4
ATOM 5799 C CA . ALA A 1 38 ? -12.756 9.538 -4.881 1.00 0.00 38 ALA A CA 4
ATOM 5800 C C . ALA A 1 38 ? -11.408 9.249 -5.530 1.00 0.00 38 ALA A C 4
ATOM 5801 O O . ALA A 1 38 ? -10.356 9.517 -4.951 1.00 0.00 38 ALA A O 4
ATOM 5808 N N . ALA A 1 39 ? -11.450 8.700 -6.740 1.00 0.00 39 ALA A N 4
ATOM 5809 C CA . ALA A 1 39 ? -10.236 8.371 -7.478 1.00 0.00 39 ALA A CA 4
ATOM 5810 C C . ALA A 1 39 ? -9.260 9.541 -7.483 1.00 0.00 39 ALA A C 4
ATOM 5811 O O . ALA A 1 39 ? -8.104 9.402 -7.078 1.00 0.00 39 ALA A O 4
ATOM 5818 N N . GLU A 1 40 ? -9.730 10.695 -7.939 1.00 0.00 40 GLU A N 4
ATOM 5819 C CA . GLU A 1 40 ? -8.898 11.889 -7.992 1.00 0.00 40 GLU A CA 4
ATOM 5820 C C . GLU A 1 40 ? -8.458 12.313 -6.594 1.00 0.00 40 GLU A C 4
ATOM 5821 O O . GLU A 1 40 ? -7.279 12.577 -6.365 1.00 0.00 40 GLU A O 4
ATOM 5833 N N . GLU A 1 41 ? -9.410 12.384 -5.664 1.00 0.00 41 GLU A N 4
ATOM 5834 C CA . GLU A 1 41 ? -9.103 12.788 -4.295 1.00 0.00 41 GLU A CA 4
ATOM 5835 C C . GLU A 1 41 ? -8.058 11.871 -3.668 1.00 0.00 41 GLU A C 4
ATOM 5836 O O . GLU A 1 41 ? -7.026 12.333 -3.189 1.00 0.00 41 GLU A O 4
ATOM 5848 N N . ILE A 1 42 ? -8.322 10.571 -3.674 1.00 0.00 42 ILE A N 4
ATOM 5849 C CA . ILE A 1 42 ? -7.389 9.609 -3.099 1.00 0.00 42 ILE A CA 4
ATOM 5850 C C . ILE A 1 42 ? -6.065 9.618 -3.851 1.00 0.00 42 ILE A C 4
ATOM 5851 O O . ILE A 1 42 ? -5.009 9.364 -3.272 1.00 0.00 42 ILE A O 4
ATOM 5867 N N . LYS A 1 43 ? -6.126 9.916 -5.145 1.00 0.00 43 LYS A N 4
ATOM 5868 C CA . LYS A 1 43 ? -4.926 9.964 -5.972 1.00 0.00 43 LYS A CA 4
ATOM 5869 C C . LYS A 1 43 ? -4.113 11.219 -5.670 1.00 0.00 43 LYS A C 4
ATOM 5870 O O . LYS A 1 43 ? -2.923 11.140 -5.367 1.00 0.00 43 LYS A O 4
ATOM 5889 N N . GLU A 1 44 ? -4.764 12.377 -5.756 1.00 0.00 44 GLU A N 4
ATOM 5890 C CA . GLU A 1 44 ? -4.101 13.651 -5.492 1.00 0.00 44 GLU A CA 4
ATOM 5891 C C . GLU A 1 44 ? -3.440 13.655 -4.118 1.00 0.00 44 GLU A C 4
ATOM 5892 O O . GLU A 1 44 ? -2.332 14.165 -3.957 1.00 0.00 44 GLU A O 4
ATOM 5904 N N . LEU A 1 45 ? -4.121 13.085 -3.130 1.00 0.00 45 LEU A N 4
ATOM 5905 C CA . LEU A 1 45 ? -3.586 13.030 -1.774 1.00 0.00 45 LEU A CA 4
ATOM 5906 C C . LEU A 1 45 ? -2.324 12.172 -1.730 1.00 0.00 45 LEU A C 4
ATOM 5907 O O . LEU A 1 45 ? -1.277 12.616 -1.261 1.00 0.00 45 LEU A O 4
ATOM 5923 N N . CYS A 1 46 ? -2.436 10.940 -2.215 1.00 0.00 46 CYS A N 4
ATOM 5924 C CA . CYS A 1 46 ? -1.305 10.017 -2.232 1.00 0.00 46 CYS A CA 4
ATOM 5925 C C . CYS A 1 46 ? -0.107 10.630 -2.953 1.00 0.00 46 CYS A C 4
ATOM 5926 O O . CYS A 1 46 ? 1.025 10.536 -2.482 1.00 0.00 46 CYS A O 4
ATOM 5934 N N . GLN A 1 47 ? -0.361 11.256 -4.098 1.00 0.00 47 GLN A N 4
ATOM 5935 C CA . GLN A 1 47 ? 0.701 11.880 -4.881 1.00 0.00 47 GLN A CA 4
ATOM 5936 C C . GLN A 1 47 ? 1.171 13.178 -4.229 1.00 0.00 47 GLN A C 4
ATOM 5937 O O . GLN A 1 47 ? 2.371 13.441 -4.145 1.00 0.00 47 GLN A O 4
ATOM 5951 N N . SER A 1 48 ? 0.219 13.987 -3.774 1.00 0.00 48 SER A N 4
ATOM 5952 C CA . SER A 1 48 ? 0.536 15.260 -3.131 1.00 0.00 48 SER A CA 4
ATOM 5953 C C . SER A 1 48 ? 1.542 15.068 -2.001 1.00 0.00 48 SER A C 4
ATOM 5954 O O . SER A 1 48 ? 2.482 15.849 -1.854 1.00 0.00 48 SER A O 4
ATOM 5962 N N . HIS A 1 49 ? 1.335 14.027 -1.202 1.00 0.00 49 HIS A N 4
ATOM 5963 C CA . HIS A 1 49 ? 2.221 13.735 -0.082 1.00 0.00 49 HIS A CA 4
ATOM 5964 C C . HIS A 1 49 ? 3.365 12.810 -0.503 1.00 0.00 49 HIS A C 4
ATOM 5965 O O . HIS A 1 49 ? 4.214 12.453 0.313 1.00 0.00 49 HIS A O 4
ATOM 5980 N N . ASN A 1 50 ? 3.383 12.424 -1.777 1.00 0.00 50 ASN A N 4
ATOM 5981 C CA . ASN A 1 50 ? 4.422 11.541 -2.297 1.00 0.00 50 ASN A CA 4
ATOM 5982 C C . ASN A 1 50 ? 4.393 10.186 -1.593 1.00 0.00 50 ASN A C 4
ATOM 5983 O O . ASN A 1 50 ? 5.413 9.710 -1.094 1.00 0.00 50 ASN A O 4
ATOM 5994 N N . ILE A 1 51 ? 3.216 9.571 -1.559 1.00 0.00 51 ILE A N 4
ATOM 5995 C CA . ILE A 1 51 ? 3.044 8.269 -0.920 1.00 0.00 51 ILE A CA 4
ATOM 5996 C C . ILE A 1 51 ? 2.740 7.190 -1.953 1.00 0.00 51 ILE A C 4
ATOM 5997 O O . ILE A 1 51 ? 1.578 6.932 -2.266 1.00 0.00 51 ILE A O 4
ATOM 6013 N N . PRO A 1 52 ? 3.780 6.539 -2.504 1.00 0.00 52 PRO A N 4
ATOM 6014 C CA . PRO A 1 52 ? 3.602 5.487 -3.506 1.00 0.00 52 PRO A CA 4
ATOM 6015 C C . PRO A 1 52 ? 2.624 4.411 -3.054 1.00 0.00 52 PRO A C 4
ATOM 6016 O O . PRO A 1 52 ? 2.863 3.704 -2.075 1.00 0.00 52 PRO A O 4
ATOM 6027 N N . VAL A 1 53 ? 1.522 4.296 -3.783 1.00 0.00 53 VAL A N 4
ATOM 6028 C CA . VAL A 1 53 ? 0.493 3.311 -3.483 1.00 0.00 53 VAL A CA 4
ATOM 6029 C C . VAL A 1 53 ? -0.352 3.043 -4.718 1.00 0.00 53 VAL A C 4
ATOM 6030 O O . VAL A 1 53 ? -0.299 3.797 -5.690 1.00 0.00 53 VAL A O 4
ATOM 6043 N N . GLU A 1 54 ? -1.131 1.972 -4.682 1.00 0.00 54 GLU A N 4
ATOM 6044 C CA . GLU A 1 54 ? -1.983 1.626 -5.812 1.00 0.00 54 GLU A CA 4
ATOM 6045 C C . GLU A 1 54 ? -3.438 1.498 -5.367 1.00 0.00 54 GLU A C 4
ATOM 6046 O O . GLU A 1 54 ? -3.779 0.628 -4.566 1.00 0.00 54 GLU A O 4
ATOM 6058 N N . LEU A 1 55 ? -4.293 2.373 -5.887 1.00 0.00 55 LEU A N 4
ATOM 6059 C CA . LEU A 1 55 ? -5.706 2.351 -5.533 1.00 0.00 55 LEU A CA 4
ATOM 6060 C C . LEU A 1 55 ? -6.547 1.752 -6.654 1.00 0.00 55 LEU A C 4
ATOM 6061 O O . LEU A 1 55 ? -6.482 2.191 -7.802 1.00 0.00 55 LEU A O 4
ATOM 6077 N N . ILE A 1 56 ? -7.338 0.749 -6.300 1.00 0.00 56 ILE A N 4
ATOM 6078 C CA . ILE A 1 56 ? -8.209 0.068 -7.254 1.00 0.00 56 ILE A CA 4
ATOM 6079 C C . ILE A 1 56 ? -9.651 0.533 -7.081 1.00 0.00 56 ILE A C 4
ATOM 6080 O O . ILE A 1 56 ? -10.060 0.910 -5.984 1.00 0.00 56 ILE A O 4
ATOM 6096 N N . GLN A 1 57 ? -10.422 0.500 -8.162 1.00 0.00 57 GLN A N 4
ATOM 6097 C CA . GLN A 1 57 ? -11.821 0.912 -8.108 1.00 0.00 57 GLN A CA 4
ATOM 6098 C C . GLN A 1 57 ? -12.718 -0.183 -8.681 1.00 0.00 57 GLN A C 4
ATOM 6099 O O . GLN A 1 57 ? -12.522 -0.626 -9.812 1.00 0.00 57 GLN A O 4
ATOM 6113 N N . CYS A 1 58 ? -13.696 -0.621 -7.889 1.00 0.00 58 CYS A N 4
ATOM 6114 C CA . CYS A 1 58 ? -14.618 -1.675 -8.307 1.00 0.00 58 CYS A CA 4
ATOM 6115 C C . CYS A 1 58 ? -15.967 -1.538 -7.596 1.00 0.00 58 CYS A C 4
ATOM 6116 O O . CYS A 1 58 ? -16.098 -0.759 -6.657 1.00 0.00 58 CYS A O 4
ATOM 6124 N N . ARG A 1 59 ? -16.970 -2.289 -8.052 1.00 0.00 59 ARG A N 4
ATOM 6125 C CA . ARG A 1 59 ? -18.307 -2.238 -7.465 1.00 0.00 59 ARG A CA 4
ATOM 6126 C C . ARG A 1 59 ? -18.354 -2.908 -6.092 1.00 0.00 59 ARG A C 4
ATOM 6127 O O . ARG A 1 59 ? -17.323 -3.137 -5.457 1.00 0.00 59 ARG A O 4
ATOM 6148 N N . VAL A 1 60 ? -19.569 -3.220 -5.646 1.00 0.00 60 VAL A N 4
ATOM 6149 C CA . VAL A 1 60 ? -19.782 -3.858 -4.357 1.00 0.00 60 VAL A CA 4
ATOM 6150 C C . VAL A 1 60 ? -19.412 -5.341 -4.382 1.00 0.00 60 VAL A C 4
ATOM 6151 O O . VAL A 1 60 ? -19.264 -5.964 -3.332 1.00 0.00 60 VAL A O 4
ATOM 6164 N N . ASN A 1 61 ? -19.265 -5.908 -5.576 1.00 0.00 61 ASN A N 4
ATOM 6165 C CA . ASN A 1 61 ? -18.920 -7.321 -5.698 1.00 0.00 61 ASN A CA 4
ATOM 6166 C C . ASN A 1 61 ? -17.805 -7.538 -6.716 1.00 0.00 61 ASN A C 4
ATOM 6167 O O . ASN A 1 61 ? -18.001 -8.192 -7.740 1.00 0.00 61 ASN A O 4
ATOM 6178 N N . GLU A 1 62 ? -16.635 -6.983 -6.428 1.00 0.00 62 GLU A N 4
ATOM 6179 C CA . GLU A 1 62 ? -15.488 -7.114 -7.320 1.00 0.00 62 GLU A CA 4
ATOM 6180 C C . GLU A 1 62 ? -14.187 -7.262 -6.543 1.00 0.00 62 GLU A C 4
ATOM 6181 O O . GLU A 1 62 ? -13.280 -7.981 -6.962 1.00 0.00 62 GLU A O 4
ATOM 6193 N N . ILE A 1 63 ? -14.100 -6.567 -5.416 1.00 0.00 63 ILE A N 4
ATOM 6194 C CA . ILE A 1 63 ? -12.906 -6.610 -4.581 1.00 0.00 63 ILE A CA 4
ATOM 6195 C C . ILE A 1 63 ? -12.604 -8.037 -4.142 1.00 0.00 63 ILE A C 4
ATOM 6196 O O . ILE A 1 63 ? -11.469 -8.505 -4.229 1.00 0.00 63 ILE A O 4
ATOM 6212 N N . GLU A 1 64 ? -13.637 -8.721 -3.664 1.00 0.00 64 GLU A N 4
ATOM 6213 C CA . GLU A 1 64 ? -13.509 -10.098 -3.201 1.00 0.00 64 GLU A CA 4
ATOM 6214 C C . GLU A 1 64 ? -12.781 -10.962 -4.228 1.00 0.00 64 GLU A C 4
ATOM 6215 O O . GLU A 1 64 ? -11.903 -11.754 -3.884 1.00 0.00 64 GLU A O 4
ATOM 6227 N N . THR A 1 65 ? -13.161 -10.806 -5.491 1.00 0.00 65 THR A N 4
ATOM 6228 C CA . THR A 1 65 ? -12.562 -11.572 -6.580 1.00 0.00 65 THR A CA 4
ATOM 6229 C C . THR A 1 65 ? -11.219 -10.979 -7.002 1.00 0.00 65 THR A C 4
ATOM 6230 O O . THR A 1 65 ? -10.281 -11.710 -7.323 1.00 0.00 65 THR A O 4
ATOM 6241 N N . TYR A 1 66 ? -11.136 -9.653 -7.006 1.00 0.00 66 TYR A N 4
ATOM 6242 C CA . TYR A 1 66 ? -9.915 -8.957 -7.392 1.00 0.00 66 TYR A CA 4
ATOM 6243 C C . TYR A 1 66 ? -8.975 -8.798 -6.197 1.00 0.00 66 TYR A C 4
ATOM 6244 O O . TYR A 1 66 ? -8.011 -8.033 -6.251 1.00 0.00 66 TYR A O 4
ATOM 6262 N N . MET A 1 67 ? -9.266 -9.516 -5.114 1.00 0.00 67 MET A N 4
ATOM 6263 C CA . MET A 1 67 ? -8.457 -9.451 -3.899 1.00 0.00 67 MET A CA 4
ATOM 6264 C C . MET A 1 67 ? -7.092 -10.121 -4.087 1.00 0.00 67 MET A C 4
ATOM 6265 O O . MET A 1 67 ? -6.660 -10.909 -3.246 1.00 0.00 67 MET A O 4
ATOM 6279 N N . ASP A 1 68 ? -6.417 -9.807 -5.192 1.00 0.00 68 ASP A N 4
ATOM 6280 C CA . ASP A 1 68 ? -5.107 -10.386 -5.476 1.00 0.00 68 ASP A CA 4
ATOM 6281 C C . ASP A 1 68 ? -4.073 -9.938 -4.449 1.00 0.00 68 ASP A C 4
ATOM 6282 O O . ASP A 1 68 ? -3.267 -10.737 -3.975 1.00 0.00 68 ASP A O 4
ATOM 6291 N N . GLY A 1 69 ? -4.103 -8.654 -4.111 1.00 0.00 69 GLY A N 4
ATOM 6292 C CA . GLY A 1 69 ? -3.163 -8.122 -3.143 1.00 0.00 69 GLY A CA 4
ATOM 6293 C C . GLY A 1 69 ? -3.545 -6.732 -2.675 1.00 0.00 69 GLY A C 4
ATOM 6294 O O . GLY A 1 69 ? -2.903 -5.750 -3.037 1.00 0.00 69 GLY A O 4
ATOM 6298 N N . VAL A 1 70 ? -4.598 -6.651 -1.869 1.00 0.00 70 VAL A N 4
ATOM 6299 C CA . VAL A 1 70 ? -5.068 -5.374 -1.351 1.00 0.00 70 VAL A CA 4
ATOM 6300 C C . VAL A 1 70 ? -4.684 -5.204 0.112 1.00 0.00 70 VAL A C 4
ATOM 6301 O O . VAL A 1 70 ? -4.914 -6.091 0.935 1.00 0.00 70 VAL A O 4
ATOM 6314 N N . HIS A 1 71 ? -4.092 -4.059 0.429 1.00 0.00 71 HIS A N 4
ATOM 6315 C CA . HIS A 1 71 ? -3.669 -3.767 1.793 1.00 0.00 71 HIS A CA 4
ATOM 6316 C C . HIS A 1 71 ? -4.757 -3.011 2.559 1.00 0.00 71 HIS A C 4
ATOM 6317 O O . HIS A 1 71 ? -4.714 -2.924 3.786 1.00 0.00 71 HIS A O 4
ATOM 6332 N N . LEU A 1 72 ? -5.729 -2.465 1.828 1.00 0.00 72 LEU A N 4
ATOM 6333 C CA . LEU A 1 72 ? -6.821 -1.716 2.443 1.00 0.00 72 LEU A CA 4
ATOM 6334 C C . LEU A 1 72 ? -8.036 -1.668 1.520 1.00 0.00 72 LEU A C 4
ATOM 6335 O O . LEU A 1 72 ? -7.907 -1.687 0.296 1.00 0.00 72 LEU A O 4
ATOM 6351 N N . ILE A 1 73 ? -9.222 -1.599 2.109 1.00 0.00 73 ILE A N 4
ATOM 6352 C CA . ILE A 1 73 ? -10.444 -1.543 1.323 1.00 0.00 73 ILE A CA 4
ATOM 6353 C C . ILE A 1 73 ? -11.330 -0.380 1.750 1.00 0.00 73 ILE A C 4
ATOM 6354 O O . ILE A 1 73 ? -11.535 -0.137 2.937 1.00 0.00 73 ILE A O 4
ATOM 6370 N N . CYS A 1 74 ? -11.863 0.337 0.768 1.00 0.00 74 CYS A N 4
ATOM 6371 C CA . CYS A 1 74 ? -12.738 1.460 1.047 1.00 0.00 74 CYS A CA 4
ATOM 6372 C C . CYS A 1 74 ? -14.047 1.323 0.281 1.00 0.00 74 CYS A C 4
ATOM 6373 O O . CYS A 1 74 ? -14.103 1.576 -0.920 1.00 0.00 74 CYS A O 4
ATOM 6381 N N . THR A 1 75 ? -15.099 0.927 0.983 1.00 0.00 75 THR A N 4
ATOM 6382 C CA . THR A 1 75 ? -16.412 0.765 0.365 1.00 0.00 75 THR A CA 4
ATOM 6383 C C . THR A 1 75 ? -17.466 1.584 1.102 1.00 0.00 75 THR A C 4
ATOM 6384 O O . THR A 1 75 ? -17.397 1.749 2.320 1.00 0.00 75 THR A O 4
ATOM 6395 N N . THR A 1 76 ? -18.441 2.094 0.353 1.00 0.00 76 THR A N 4
ATOM 6396 C CA . THR A 1 76 ? -19.512 2.898 0.934 1.00 0.00 76 THR A CA 4
ATOM 6397 C C . THR A 1 76 ? -20.791 2.074 1.069 1.00 0.00 76 THR A C 4
ATOM 6398 O O . THR A 1 76 ? -21.815 2.393 0.463 1.00 0.00 76 THR A O 4
ATOM 6409 N N . ALA A 1 77 ? -20.724 1.013 1.866 1.00 0.00 77 ALA A N 4
ATOM 6410 C CA . ALA A 1 77 ? -21.878 0.145 2.078 1.00 0.00 77 ALA A CA 4
ATOM 6411 C C . ALA A 1 77 ? -21.781 -0.587 3.413 1.00 0.00 77 ALA A C 4
ATOM 6412 O O . ALA A 1 77 ? -20.696 -0.983 3.839 1.00 0.00 77 ALA A O 4
ATOM 6419 N N . ARG A 1 78 ? -22.924 -0.763 4.068 1.00 0.00 78 ARG A N 4
ATOM 6420 C CA . ARG A 1 78 ? -22.973 -1.446 5.356 1.00 0.00 78 ARG A CA 4
ATOM 6421 C C . ARG A 1 78 ? -22.751 -2.947 5.188 1.00 0.00 78 ARG A C 4
ATOM 6422 O O . ARG A 1 78 ? -23.700 -3.732 5.218 1.00 0.00 78 ARG A O 4
ATOM 6443 N N . VAL A 1 79 ? -21.493 -3.340 5.010 1.00 0.00 79 VAL A N 4
ATOM 6444 C CA . VAL A 1 79 ? -21.148 -4.748 4.835 1.00 0.00 79 VAL A CA 4
ATOM 6445 C C . VAL A 1 79 ? -20.987 -5.451 6.185 1.00 0.00 79 VAL A C 4
ATOM 6446 O O . VAL A 1 79 ? -21.301 -4.881 7.230 1.00 0.00 79 VAL A O 4
ATOM 6459 N N . ASP A 1 80 ? -20.511 -6.696 6.155 1.00 0.00 80 ASP A N 4
ATOM 6460 C CA . ASP A 1 80 ? -20.326 -7.476 7.377 1.00 0.00 80 ASP A CA 4
ATOM 6461 C C . ASP A 1 80 ? -18.877 -7.441 7.865 1.00 0.00 80 ASP A C 4
ATOM 6462 O O . ASP A 1 80 ? -18.595 -7.833 8.997 1.00 0.00 80 ASP A O 4
ATOM 6471 N N . ARG A 1 81 ? -17.967 -6.981 7.003 1.00 0.00 81 ARG A N 4
ATOM 6472 C CA . ARG A 1 81 ? -16.538 -6.899 7.331 1.00 0.00 81 ARG A CA 4
ATOM 6473 C C . ARG A 1 81 ? -16.097 -8.037 8.255 1.00 0.00 81 ARG A C 4
ATOM 6474 O O . ARG A 1 81 ? -15.402 -7.810 9.246 1.00 0.00 81 ARG A O 4
ATOM 6495 N N . SER A 1 82 ? -16.498 -9.260 7.918 1.00 0.00 82 SER A N 4
ATOM 6496 C CA . SER A 1 82 ? -16.137 -10.432 8.712 1.00 0.00 82 SER A CA 4
ATOM 6497 C C . SER A 1 82 ? -15.543 -11.536 7.833 1.00 0.00 82 SER A C 4
ATOM 6498 O O . SER A 1 82 ? -15.127 -12.581 8.335 1.00 0.00 82 SER A O 4
ATOM 6506 N N . PHE A 1 83 ? -15.503 -11.300 6.523 1.00 0.00 83 PHE A N 4
ATOM 6507 C CA . PHE A 1 83 ? -14.957 -12.277 5.585 1.00 0.00 83 PHE A CA 4
ATOM 6508 C C . PHE A 1 83 ? -13.433 -12.211 5.559 1.00 0.00 83 PHE A C 4
ATOM 6509 O O . PHE A 1 83 ? -12.850 -11.310 4.954 1.00 0.00 83 PHE A O 4
ATOM 6526 N N . GLY A 1 84 ? -12.792 -13.168 6.222 1.00 0.00 84 GLY A N 4
ATOM 6527 C CA . GLY A 1 84 ? -11.342 -13.198 6.265 1.00 0.00 84 GLY A CA 4
ATOM 6528 C C . GLY A 1 84 ? -10.772 -12.134 7.180 1.00 0.00 84 GLY A C 4
ATOM 6529 O O . GLY A 1 84 ? -10.795 -12.276 8.402 1.00 0.00 84 GLY A O 4
ATOM 6533 N N . ASP A 1 85 ? -10.260 -11.059 6.588 1.00 0.00 85 ASP A N 4
ATOM 6534 C CA . ASP A 1 85 ? -9.684 -9.965 7.359 1.00 0.00 85 ASP A CA 4
ATOM 6535 C C . ASP A 1 85 ? -9.521 -8.724 6.493 1.00 0.00 85 ASP A C 4
ATOM 6536 O O . ASP A 1 85 ? -8.629 -7.913 6.721 1.00 0.00 85 ASP A O 4
ATOM 6545 N N . ILE A 1 86 ? -10.391 -8.587 5.498 1.00 0.00 86 ILE A N 4
ATOM 6546 C CA . ILE A 1 86 ? -10.352 -7.448 4.593 1.00 0.00 86 ILE A CA 4
ATOM 6547 C C . ILE A 1 86 ? -10.535 -6.132 5.355 1.00 0.00 86 ILE A C 4
ATOM 6548 O O . ILE A 1 86 ? -11.651 -5.776 5.733 1.00 0.00 86 ILE A O 4
ATOM 6564 N N . PRO A 1 87 ? -9.436 -5.384 5.584 1.00 0.00 87 PRO A N 4
ATOM 6565 C CA . PRO A 1 87 ? -9.486 -4.102 6.298 1.00 0.00 87 PRO A CA 4
ATOM 6566 C C . PRO A 1 87 ? -10.223 -3.035 5.497 1.00 0.00 87 PRO A C 4
ATOM 6567 O O . PRO A 1 87 ? -9.604 -2.186 4.855 1.00 0.00 87 PRO A O 4
ATOM 6578 N N . LEU A 1 88 ? -11.549 -3.094 5.527 1.00 0.00 88 LEU A N 4
ATOM 6579 C CA . LEU A 1 88 ? -12.370 -2.143 4.790 1.00 0.00 88 LEU A CA 4
ATOM 6580 C C . LEU A 1 88 ? -12.886 -1.026 5.698 1.00 0.00 88 LEU A C 4
ATOM 6581 O O . LEU A 1 88 ? -12.970 -1.190 6.915 1.00 0.00 88 LEU A O 4
ATOM 6597 N N . VAL A 1 89 ? -13.233 0.111 5.094 1.00 0.00 89 VAL A N 4
ATOM 6598 C CA . VAL A 1 89 ? -13.744 1.258 5.843 1.00 0.00 89 VAL A CA 4
ATOM 6599 C C . VAL A 1 89 ? -14.924 1.905 5.123 1.00 0.00 89 VAL A C 4
ATOM 6600 O O . VAL A 1 89 ? -15.012 1.865 3.895 1.00 0.00 89 VAL A O 4
ATOM 6613 N N . HIS A 1 90 ? -15.829 2.508 5.891 1.00 0.00 90 HIS A N 4
ATOM 6614 C CA . HIS A 1 90 ? -16.998 3.171 5.323 1.00 0.00 90 HIS A CA 4
ATOM 6615 C C . HIS A 1 90 ? -16.647 4.584 4.860 1.00 0.00 90 HIS A C 4
ATOM 6616 O O . HIS A 1 90 ? -15.777 5.238 5.437 1.00 0.00 90 HIS A O 4
ATOM 6631 N N . GLY A 1 91 ? -17.325 5.046 3.815 1.00 0.00 91 GLY A N 4
ATOM 6632 C CA . GLY A 1 91 ? -17.071 6.374 3.286 1.00 0.00 91 GLY A CA 4
ATOM 6633 C C . GLY A 1 91 ? -18.275 7.291 3.394 1.00 0.00 91 GLY A C 4
ATOM 6634 O O . GLY A 1 91 ? -18.408 8.244 2.625 1.00 0.00 91 GLY A O 4
ATOM 6638 N N . MET A 1 92 ? -19.148 7.013 4.357 1.00 0.00 92 MET A N 4
ATOM 6639 C CA . MET A 1 92 ? -20.339 7.829 4.573 1.00 0.00 92 MET A CA 4
ATOM 6640 C C . MET A 1 92 ? -19.952 9.292 4.793 1.00 0.00 92 MET A C 4
ATOM 6641 O O . MET A 1 92 ? -20.462 10.189 4.122 1.00 0.00 92 MET A O 4
ATOM 6655 N N . PRO A 1 93 ? -19.046 9.548 5.752 1.00 0.00 93 PRO A N 4
ATOM 6656 C CA . PRO A 1 93 ? -18.590 10.907 6.073 1.00 0.00 93 PRO A CA 4
ATOM 6657 C C . PRO A 1 93 ? -17.718 11.527 4.977 1.00 0.00 93 PRO A C 4
ATOM 6658 O O . PRO A 1 93 ? -17.746 12.741 4.769 1.00 0.00 93 PRO A O 4
ATOM 6669 N N . PHE A 1 94 ? -16.937 10.699 4.287 1.00 0.00 94 PHE A N 4
ATOM 6670 C CA . PHE A 1 94 ? -16.058 11.191 3.226 1.00 0.00 94 PHE A CA 4
ATOM 6671 C C . PHE A 1 94 ? -16.864 11.738 2.049 1.00 0.00 94 PHE A C 4
ATOM 6672 O O . PHE A 1 94 ? -16.467 12.711 1.411 1.00 0.00 94 PHE A O 4
ATOM 6689 N N . VAL A 1 95 ? -17.985 11.094 1.752 1.00 0.00 95 VAL A N 4
ATOM 6690 C CA . VAL A 1 95 ? -18.831 11.505 0.637 1.00 0.00 95 VAL A CA 4
ATOM 6691 C C . VAL A 1 95 ? -19.675 12.735 0.969 1.00 0.00 95 VAL A C 4
ATOM 6692 O O . VAL A 1 95 ? -20.142 13.437 0.070 1.00 0.00 95 VAL A O 4
ATOM 6705 N N . SER A 1 96 ? -19.875 12.992 2.257 1.00 0.00 96 SER A N 4
ATOM 6706 C CA . SER A 1 96 ? -20.670 14.138 2.692 1.00 0.00 96 SER A CA 4
ATOM 6707 C C . SER A 1 96 ? -20.066 15.446 2.192 1.00 0.00 96 SER A C 4
ATOM 6708 O O . SER A 1 96 ? -20.774 16.438 2.011 1.00 0.00 96 SER A O 4
ATOM 6716 N N . GLY A 1 97 ? -18.755 15.444 1.969 1.00 0.00 97 GLY A N 4
ATOM 6717 C CA . GLY A 1 97 ? -18.085 16.641 1.492 1.00 0.00 97 GLY A CA 4
ATOM 6718 C C . GLY A 1 97 ? -17.739 17.611 2.608 1.00 0.00 97 GLY A C 4
ATOM 6719 O O . GLY A 1 97 ? -17.108 18.640 2.367 1.00 0.00 97 GLY A O 4
ATOM 6723 N N . VAL A 1 98 ? -18.155 17.292 3.832 1.00 0.00 98 VAL A N 4
ATOM 6724 C CA . VAL A 1 98 ? -17.885 18.153 4.978 1.00 0.00 98 VAL A CA 4
ATOM 6725 C C . VAL A 1 98 ? -16.991 17.457 6.002 1.00 0.00 98 VAL A C 4
ATOM 6726 O O . VAL A 1 98 ? -16.292 18.113 6.775 1.00 0.00 98 VAL A O 4
ATOM 6739 N N . GLY A 1 99 ? -17.020 16.128 6.010 1.00 0.00 99 GLY A N 4
ATOM 6740 C CA . GLY A 1 99 ? -16.210 15.381 6.954 1.00 0.00 99 GLY A CA 4
ATOM 6741 C C . GLY A 1 99 ? -14.949 14.803 6.336 1.00 0.00 99 GLY A C 4
ATOM 6742 O O . GLY A 1 99 ? -14.303 13.950 6.936 1.00 0.00 99 GLY A O 4
ATOM 6746 N N . ILE A 1 100 ? -14.602 15.259 5.135 1.00 0.00 100 ILE A N 4
ATOM 6747 C CA . ILE A 1 100 ? -13.414 14.762 4.447 1.00 0.00 100 ILE A CA 4
ATOM 6748 C C . ILE A 1 100 ? -12.134 15.286 5.086 1.00 0.00 100 ILE A C 4
ATOM 6749 O O . ILE A 1 100 ? -11.220 14.519 5.378 1.00 0.00 100 ILE A O 4
ATOM 6765 N N . GLU A 1 101 ? -12.068 16.598 5.286 1.00 0.00 101 GLU A N 4
ATOM 6766 C CA . GLU A 1 101 ? -10.889 17.222 5.878 1.00 0.00 101 GLU A CA 4
ATOM 6767 C C . GLU A 1 101 ? -10.536 16.578 7.213 1.00 0.00 101 GLU A C 4
ATOM 6768 O O . GLU A 1 101 ? -9.412 16.118 7.412 1.00 0.00 101 GLU A O 4
ATOM 6780 N N . ALA A 1 102 ? -11.500 16.548 8.125 1.00 0.00 102 ALA A N 4
ATOM 6781 C CA . ALA A 1 102 ? -11.286 15.959 9.440 1.00 0.00 102 ALA A CA 4
ATOM 6782 C C . ALA A 1 102 ? -10.853 14.500 9.323 1.00 0.00 102 ALA A C 4
ATOM 6783 O O . ALA A 1 102 ? -9.945 14.053 10.022 1.00 0.00 102 ALA A O 4
ATOM 6790 N N . LEU A 1 103 ? -11.507 13.764 8.429 1.00 0.00 103 LEU A N 4
ATOM 6791 C CA . LEU A 1 103 ? -11.187 12.355 8.217 1.00 0.00 103 LEU A CA 4
ATOM 6792 C C . LEU A 1 103 ? -9.822 12.199 7.568 1.00 0.00 103 LEU A C 4
ATOM 6793 O O . LEU A 1 103 ? -9.012 11.384 8.001 1.00 0.00 103 LEU A O 4
ATOM 6809 N N . GLN A 1 104 ? -9.567 12.988 6.530 1.00 0.00 104 GLN A N 4
ATOM 6810 C CA . GLN A 1 104 ? -8.294 12.937 5.824 1.00 0.00 104 GLN A CA 4
ATOM 6811 C C . GLN A 1 104 ? -7.130 13.081 6.801 1.00 0.00 104 GLN A C 4
ATOM 6812 O O . GLN A 1 104 ? -6.206 12.268 6.814 1.00 0.00 104 GLN A O 4
ATOM 6826 N N . ASN A 1 105 ? -7.180 14.127 7.615 1.00 0.00 105 ASN A N 4
ATOM 6827 C CA . ASN A 1 105 ? -6.134 14.388 8.593 1.00 0.00 105 ASN A CA 4
ATOM 6828 C C . ASN A 1 105 ? -5.976 13.221 9.566 1.00 0.00 105 ASN A C 4
ATOM 6829 O O . ASN A 1 105 ? -4.861 12.888 9.975 1.00 0.00 105 ASN A O 4
ATOM 6840 N N . LYS A 1 106 ? -7.095 12.610 9.946 1.00 0.00 106 LYS A N 4
ATOM 6841 C CA . LYS A 1 106 ? -7.077 11.496 10.888 1.00 0.00 106 LYS A CA 4
ATOM 6842 C C . LYS A 1 106 ? -6.632 10.206 10.215 1.00 0.00 106 LYS A C 4
ATOM 6843 O O . LYS A 1 106 ? -5.820 9.461 10.759 1.00 0.00 106 LYS A O 4
ATOM 6862 N N . ILE A 1 107 ? -7.161 9.949 9.028 1.00 0.00 107 ILE A N 4
ATOM 6863 C CA . ILE A 1 107 ? -6.810 8.749 8.288 1.00 0.00 107 ILE A CA 4
ATOM 6864 C C . ILE A 1 107 ? -5.329 8.751 7.920 1.00 0.00 107 ILE A C 4
ATOM 6865 O O . ILE A 1 107 ? -4.636 7.749 8.095 1.00 0.00 107 ILE A O 4
ATOM 6881 N N . LEU A 1 108 ? -4.844 9.887 7.420 1.00 0.00 108 LEU A N 4
ATOM 6882 C CA . LEU A 1 108 ? -3.439 10.018 7.038 1.00 0.00 108 LEU A CA 4
ATOM 6883 C C . LEU A 1 108 ? -2.521 9.780 8.230 1.00 0.00 108 LEU A C 4
ATOM 6884 O O . LEU A 1 108 ? -1.540 9.041 8.136 1.00 0.00 108 LEU A O 4
ATOM 6900 N N . THR A 1 109 ? -2.843 10.415 9.353 1.00 0.00 109 THR A N 4
ATOM 6901 C CA . THR A 1 109 ? -2.042 10.283 10.563 1.00 0.00 109 THR A CA 4
ATOM 6902 C C . THR A 1 109 ? -1.924 8.822 10.989 1.00 0.00 109 THR A C 4
ATOM 6903 O O . THR A 1 109 ? -0.887 8.401 11.499 1.00 0.00 109 THR A O 4
ATOM 6914 N N . ILE A 1 110 ? -2.988 8.055 10.779 1.00 0.00 110 ILE A N 4
ATOM 6915 C CA . ILE A 1 110 ? -2.987 6.645 11.147 1.00 0.00 110 ILE A CA 4
ATOM 6916 C C . ILE A 1 110 ? -2.044 5.844 10.250 1.00 0.00 110 ILE A C 4
ATOM 6917 O O . ILE A 1 110 ? -1.246 5.045 10.739 1.00 0.00 110 ILE A O 4
ATOM 6933 N N . LEU A 1 111 ? -2.130 6.063 8.938 1.00 0.00 111 LEU A N 4
ATOM 6934 C CA . LEU A 1 111 ? -1.267 5.354 7.996 1.00 0.00 111 LEU A CA 4
ATOM 6935 C C . LEU A 1 111 ? 0.183 5.798 8.151 1.00 0.00 111 LEU A C 4
ATOM 6936 O O . LEU A 1 111 ? 1.107 4.991 8.039 1.00 0.00 111 LEU A O 4
ATOM 6952 N N . GLN A 1 112 ? 0.378 7.088 8.404 1.00 0.00 112 GLN A N 4
ATOM 6953 C CA . GLN A 1 112 ? 1.716 7.644 8.570 1.00 0.00 112 GLN A CA 4
ATOM 6954 C C . GLN A 1 112 ? 2.393 7.090 9.819 1.00 0.00 112 GLN A C 4
ATOM 6955 O O . GLN A 1 112 ? 3.590 6.804 9.813 1.00 0.00 112 GLN A O 4
ATOM 6969 N N . GLY A 1 113 ? 1.621 6.940 10.891 1.00 0.00 113 GLY A N 4
ATOM 6970 C CA . GLY A 1 113 ? 2.169 6.420 12.130 1.00 0.00 113 GLY A CA 4
ATOM 6971 C C . GLY A 1 113 ? 2.440 7.512 13.147 1.00 0.00 113 GLY A C 4
ATOM 6972 O O . GLY A 1 113 ? 2.977 7.196 14.229 1.00 0.00 113 GLY A O 4
ATOM 6977 N N . MET A 1 1 ? 7.537 24.841 -7.603 1.00 0.00 1 MET A N 5
ATOM 6978 C CA . MET A 1 1 ? 8.148 23.785 -6.747 1.00 0.00 1 MET A CA 5
ATOM 6979 C C . MET A 1 1 ? 7.077 22.880 -6.143 1.00 0.00 1 MET A C 5
ATOM 6980 O O . MET A 1 1 ? 6.061 23.356 -5.636 1.00 0.00 1 MET A O 5
ATOM 6996 N N . GLY A 1 2 ? 7.305 21.572 -6.212 1.00 0.00 2 GLY A N 5
ATOM 6997 C CA . GLY A 1 2 ? 6.347 20.621 -5.678 1.00 0.00 2 GLY A CA 5
ATOM 6998 C C . GLY A 1 2 ? 5.542 19.951 -6.774 1.00 0.00 2 GLY A C 5
ATOM 6999 O O . GLY A 1 2 ? 4.312 19.960 -6.747 1.00 0.00 2 GLY A O 5
ATOM 7003 N N . SER A 1 3 ? 6.242 19.376 -7.747 1.00 0.00 3 SER A N 5
ATOM 7004 C CA . SER A 1 3 ? 5.591 18.706 -8.867 1.00 0.00 3 SER A CA 5
ATOM 7005 C C . SER A 1 3 ? 5.887 17.209 -8.861 1.00 0.00 3 SER A C 5
ATOM 7006 O O . SER A 1 3 ? 6.958 16.778 -8.437 1.00 0.00 3 SER A O 5
ATOM 7014 N N . SER A 1 4 ? 4.927 16.420 -9.339 1.00 0.00 4 SER A N 5
ATOM 7015 C CA . SER A 1 4 ? 5.081 14.969 -9.393 1.00 0.00 4 SER A CA 5
ATOM 7016 C C . SER A 1 4 ? 5.000 14.466 -10.831 1.00 0.00 4 SER A C 5
ATOM 7017 O O . SER A 1 4 ? 3.918 14.388 -11.412 1.00 0.00 4 SER A O 5
ATOM 7025 N N . HIS A 1 5 ? 6.152 14.124 -11.402 1.00 0.00 5 HIS A N 5
ATOM 7026 C CA . HIS A 1 5 ? 6.205 13.630 -12.773 1.00 0.00 5 HIS A CA 5
ATOM 7027 C C . HIS A 1 5 ? 7.493 12.853 -13.030 1.00 0.00 5 HIS A C 5
ATOM 7028 O O . HIS A 1 5 ? 8.542 13.159 -12.462 1.00 0.00 5 HIS A O 5
ATOM 7043 N N . HIS A 1 6 ? 7.403 11.846 -13.892 1.00 0.00 6 HIS A N 5
ATOM 7044 C CA . HIS A 1 6 ? 8.559 11.022 -14.231 1.00 0.00 6 HIS A CA 5
ATOM 7045 C C . HIS A 1 6 ? 8.452 10.447 -15.647 1.00 0.00 6 HIS A C 5
ATOM 7046 O O . HIS A 1 6 ? 9.445 9.986 -16.208 1.00 0.00 6 HIS A O 5
ATOM 7061 N N . HIS A 1 7 ? 7.249 10.478 -16.222 1.00 0.00 7 HIS A N 5
ATOM 7062 C CA . HIS A 1 7 ? 7.029 9.960 -17.568 1.00 0.00 7 HIS A CA 5
ATOM 7063 C C . HIS A 1 7 ? 7.386 8.477 -17.652 1.00 0.00 7 HIS A C 5
ATOM 7064 O O . HIS A 1 7 ? 6.513 7.615 -17.555 1.00 0.00 7 HIS A O 5
ATOM 7079 N N . HIS A 1 8 ? 8.672 8.185 -17.830 1.00 0.00 8 HIS A N 5
ATOM 7080 C CA . HIS A 1 8 ? 9.136 6.806 -17.923 1.00 0.00 8 HIS A CA 5
ATOM 7081 C C . HIS A 1 8 ? 10.086 6.477 -16.775 1.00 0.00 8 HIS A C 5
ATOM 7082 O O . HIS A 1 8 ? 10.243 7.264 -15.843 1.00 0.00 8 HIS A O 5
ATOM 7097 N N . HIS A 1 9 ? 10.715 5.308 -16.851 1.00 0.00 9 HIS A N 5
ATOM 7098 C CA . HIS A 1 9 ? 11.648 4.878 -15.816 1.00 0.00 9 HIS A CA 5
ATOM 7099 C C . HIS A 1 9 ? 12.978 5.615 -15.944 1.00 0.00 9 HIS A C 5
ATOM 7100 O O . HIS A 1 9 ? 13.163 6.427 -16.852 1.00 0.00 9 HIS A O 5
ATOM 7115 N N . HIS A 1 10 ? 13.900 5.330 -15.030 1.00 0.00 10 HIS A N 5
ATOM 7116 C CA . HIS A 1 10 ? 15.211 5.971 -15.042 1.00 0.00 10 HIS A CA 5
ATOM 7117 C C . HIS A 1 10 ? 15.947 5.683 -16.348 1.00 0.00 10 HIS A C 5
ATOM 7118 O O . HIS A 1 10 ? 16.035 6.544 -17.223 1.00 0.00 10 HIS A O 5
ATOM 7133 N N . HIS A 1 11 ? 16.473 4.468 -16.471 1.00 0.00 11 HIS A N 5
ATOM 7134 C CA . HIS A 1 11 ? 17.201 4.065 -17.671 1.00 0.00 11 HIS A CA 5
ATOM 7135 C C . HIS A 1 11 ? 17.710 2.631 -17.541 1.00 0.00 11 HIS A C 5
ATOM 7136 O O . HIS A 1 11 ? 18.790 2.298 -18.027 1.00 0.00 11 HIS A O 5
ATOM 7151 N N . HIS A 1 12 ? 16.921 1.787 -16.882 1.00 0.00 12 HIS A N 5
ATOM 7152 C CA . HIS A 1 12 ? 17.289 0.389 -16.687 1.00 0.00 12 HIS A CA 5
ATOM 7153 C C . HIS A 1 12 ? 16.270 -0.537 -17.344 1.00 0.00 12 HIS A C 5
ATOM 7154 O O . HIS A 1 12 ? 16.630 -1.571 -17.907 1.00 0.00 12 HIS A O 5
ATOM 7169 N N . GLU A 1 13 ? 14.998 -0.159 -17.266 1.00 0.00 13 GLU A N 5
ATOM 7170 C CA . GLU A 1 13 ? 13.925 -0.954 -17.851 1.00 0.00 13 GLU A CA 5
ATOM 7171 C C . GLU A 1 13 ? 13.774 -2.285 -17.122 1.00 0.00 13 GLU A C 5
ATOM 7172 O O . GLU A 1 13 ? 13.478 -3.310 -17.736 1.00 0.00 13 GLU A O 5
ATOM 7184 N N . ASN A 1 14 ? 13.984 -2.264 -15.810 1.00 0.00 14 ASN A N 5
ATOM 7185 C CA . ASN A 1 14 ? 13.870 -3.471 -15.002 1.00 0.00 14 ASN A CA 5
ATOM 7186 C C . ASN A 1 14 ? 12.412 -3.753 -14.653 1.00 0.00 14 ASN A C 5
ATOM 7187 O O . ASN A 1 14 ? 11.621 -2.832 -14.450 1.00 0.00 14 ASN A O 5
ATOM 7198 N N . LEU A 1 15 ? 12.066 -5.033 -14.584 1.00 0.00 15 LEU A N 5
ATOM 7199 C CA . LEU A 1 15 ? 10.705 -5.446 -14.261 1.00 0.00 15 LEU A CA 5
ATOM 7200 C C . LEU A 1 15 ? 10.623 -6.031 -12.851 1.00 0.00 15 LEU A C 5
ATOM 7201 O O . LEU A 1 15 ? 9.533 -6.217 -12.312 1.00 0.00 15 LEU A O 5
ATOM 7217 N N . TYR A 1 16 ? 11.779 -6.320 -12.256 1.00 0.00 16 TYR A N 5
ATOM 7218 C CA . TYR A 1 16 ? 11.824 -6.880 -10.911 1.00 0.00 16 TYR A CA 5
ATOM 7219 C C . TYR A 1 16 ? 12.184 -5.811 -9.883 1.00 0.00 16 TYR A C 5
ATOM 7220 O O . TYR A 1 16 ? 13.355 -5.621 -9.555 1.00 0.00 16 TYR A O 5
ATOM 7238 N N . PHE A 1 17 ? 11.167 -5.118 -9.378 1.00 0.00 17 PHE A N 5
ATOM 7239 C CA . PHE A 1 17 ? 11.372 -4.067 -8.385 1.00 0.00 17 PHE A CA 5
ATOM 7240 C C . PHE A 1 17 ? 10.194 -4.004 -7.416 1.00 0.00 17 PHE A C 5
ATOM 7241 O O . PHE A 1 17 ? 9.065 -4.334 -7.776 1.00 0.00 17 PHE A O 5
ATOM 7258 N N . GLN A 1 18 ? 10.464 -3.568 -6.188 1.00 0.00 18 GLN A N 5
ATOM 7259 C CA . GLN A 1 18 ? 9.421 -3.453 -5.173 1.00 0.00 18 GLN A CA 5
ATOM 7260 C C . GLN A 1 18 ? 8.691 -2.115 -5.301 1.00 0.00 18 GLN A C 5
ATOM 7261 O O . GLN A 1 18 ? 8.563 -1.368 -4.331 1.00 0.00 18 GLN A O 5
ATOM 7275 N N . GLY A 1 19 ? 8.217 -1.820 -6.508 1.00 0.00 19 GLY A N 5
ATOM 7276 C CA . GLY A 1 19 ? 7.510 -0.576 -6.744 1.00 0.00 19 GLY A CA 5
ATOM 7277 C C . GLY A 1 19 ? 6.047 -0.657 -6.355 1.00 0.00 19 GLY A C 5
ATOM 7278 O O . GLY A 1 19 ? 5.164 -0.595 -7.211 1.00 0.00 19 GLY A O 5
ATOM 7282 N N . SER A 1 20 ? 5.795 -0.797 -5.061 1.00 0.00 20 SER A N 5
ATOM 7283 C CA . SER A 1 20 ? 4.433 -0.887 -4.550 1.00 0.00 20 SER A CA 5
ATOM 7284 C C . SER A 1 20 ? 4.440 -0.991 -3.031 1.00 0.00 20 SER A C 5
ATOM 7285 O O . SER A 1 20 ? 5.501 -1.035 -2.407 1.00 0.00 20 SER A O 5
ATOM 7293 N N . LYS A 1 21 ? 3.254 -1.033 -2.440 1.00 0.00 21 LYS A N 5
ATOM 7294 C CA . LYS A 1 21 ? 3.131 -1.136 -0.996 1.00 0.00 21 LYS A CA 5
ATOM 7295 C C . LYS A 1 21 ? 1.710 -1.532 -0.605 1.00 0.00 21 LYS A C 5
ATOM 7296 O O . LYS A 1 21 ? 1.453 -2.687 -0.266 1.00 0.00 21 LYS A O 5
ATOM 7315 N N . ARG A 1 22 ? 0.787 -0.575 -0.650 1.00 0.00 22 ARG A N 5
ATOM 7316 C CA . ARG A 1 22 ? -0.601 -0.843 -0.295 1.00 0.00 22 ARG A CA 5
ATOM 7317 C C . ARG A 1 22 ? -1.528 -0.597 -1.483 1.00 0.00 22 ARG A C 5
ATOM 7318 O O . ARG A 1 22 ? -1.259 0.256 -2.329 1.00 0.00 22 ARG A O 5
ATOM 7339 N N . LYS A 1 23 ? -2.620 -1.353 -1.538 1.00 0.00 23 LYS A N 5
ATOM 7340 C CA . LYS A 1 23 ? -3.592 -1.224 -2.620 1.00 0.00 23 LYS A CA 5
ATOM 7341 C C . LYS A 1 23 ? -5.006 -1.109 -2.060 1.00 0.00 23 LYS A C 5
ATOM 7342 O O . LYS A 1 23 ? -5.526 -2.052 -1.460 1.00 0.00 23 LYS A O 5
ATOM 7361 N N . ILE A 1 24 ? -5.623 0.054 -2.246 1.00 0.00 24 ILE A N 5
ATOM 7362 C CA . ILE A 1 24 ? -6.973 0.284 -1.750 1.00 0.00 24 ILE A CA 5
ATOM 7363 C C . ILE A 1 24 ? -7.995 0.185 -2.874 1.00 0.00 24 ILE A C 5
ATOM 7364 O O . ILE A 1 24 ? -7.681 0.449 -4.034 1.00 0.00 24 ILE A O 5
ATOM 7380 N N . ILE A 1 25 ? -9.228 -0.177 -2.524 1.00 0.00 25 ILE A N 5
ATOM 7381 C CA . ILE A 1 25 ? -10.302 -0.289 -3.501 1.00 0.00 25 ILE A CA 5
ATOM 7382 C C . ILE A 1 25 ? -11.509 0.525 -3.046 1.00 0.00 25 ILE A C 5
ATOM 7383 O O . ILE A 1 25 ? -11.796 0.603 -1.851 1.00 0.00 25 ILE A O 5
ATOM 7399 N N . VAL A 1 26 ? -12.228 1.112 -3.995 1.00 0.00 26 VAL A N 5
ATOM 7400 C CA . VAL A 1 26 ? -13.416 1.896 -3.668 1.00 0.00 26 VAL A CA 5
ATOM 7401 C C . VAL A 1 26 ? -14.620 1.385 -4.451 1.00 0.00 26 VAL A C 5
ATOM 7402 O O . VAL A 1 26 ? -14.591 1.321 -5.680 1.00 0.00 26 VAL A O 5
ATOM 7415 N N . ALA A 1 27 ? -15.671 1.005 -3.734 1.00 0.00 27 ALA A N 5
ATOM 7416 C CA . ALA A 1 27 ? -16.873 0.482 -4.370 1.00 0.00 27 ALA A CA 5
ATOM 7417 C C . ALA A 1 27 ? -18.104 1.311 -4.029 1.00 0.00 27 ALA A C 5
ATOM 7418 O O . ALA A 1 27 ? -18.408 1.545 -2.860 1.00 0.00 27 ALA A O 5
ATOM 7425 N N . CYS A 1 28 ? -18.805 1.757 -5.068 1.00 0.00 28 CYS A N 5
ATOM 7426 C CA . CYS A 1 28 ? -20.008 2.565 -4.891 1.00 0.00 28 CYS A CA 5
ATOM 7427 C C . CYS A 1 28 ? -20.945 2.428 -6.087 1.00 0.00 28 CYS A C 5
ATOM 7428 O O . CYS A 1 28 ? -20.532 2.006 -7.168 1.00 0.00 28 CYS A O 5
ATOM 7436 N N . GLY A 1 29 ? -22.208 2.793 -5.885 1.00 0.00 29 GLY A N 5
ATOM 7437 C CA . GLY A 1 29 ? -23.184 2.710 -6.956 1.00 0.00 29 GLY A CA 5
ATOM 7438 C C . GLY A 1 29 ? -23.206 3.960 -7.813 1.00 0.00 29 GLY A C 5
ATOM 7439 O O . GLY A 1 29 ? -23.982 4.881 -7.559 1.00 0.00 29 GLY A O 5
ATOM 7443 N N . GLY A 1 30 ? -22.351 3.991 -8.829 1.00 0.00 30 GLY A N 5
ATOM 7444 C CA . GLY A 1 30 ? -22.288 5.142 -9.709 1.00 0.00 30 GLY A CA 5
ATOM 7445 C C . GLY A 1 30 ? -20.867 5.504 -10.090 1.00 0.00 30 GLY A C 5
ATOM 7446 O O . GLY A 1 30 ? -19.912 4.909 -9.590 1.00 0.00 30 GLY A O 5
ATOM 7450 N N . ALA A 1 31 ? -20.727 6.483 -10.977 1.00 0.00 31 ALA A N 5
ATOM 7451 C CA . ALA A 1 31 ? -19.413 6.928 -11.428 1.00 0.00 31 ALA A CA 5
ATOM 7452 C C . ALA A 1 31 ? -19.542 8.047 -12.456 1.00 0.00 31 ALA A C 5
ATOM 7453 O O . ALA A 1 31 ? -19.422 7.817 -13.658 1.00 0.00 31 ALA A O 5
ATOM 7460 N N . VAL A 1 32 ? -19.782 9.263 -11.970 1.00 0.00 32 VAL A N 5
ATOM 7461 C CA . VAL A 1 32 ? -19.921 10.429 -12.839 1.00 0.00 32 VAL A CA 5
ATOM 7462 C C . VAL A 1 32 ? -19.260 11.649 -12.210 1.00 0.00 32 VAL A C 5
ATOM 7463 O O . VAL A 1 32 ? -18.587 12.425 -12.888 1.00 0.00 32 VAL A O 5
ATOM 7476 N N . ALA A 1 33 ? -19.465 11.812 -10.908 1.00 0.00 33 ALA A N 5
ATOM 7477 C CA . ALA A 1 33 ? -18.899 12.938 -10.177 1.00 0.00 33 ALA A CA 5
ATOM 7478 C C . ALA A 1 33 ? -18.414 12.510 -8.796 1.00 0.00 33 ALA A C 5
ATOM 7479 O O . ALA A 1 33 ? -17.341 12.919 -8.355 1.00 0.00 33 ALA A O 5
ATOM 7486 N N . THR A 1 34 ? -19.208 11.681 -8.123 1.00 0.00 34 THR A N 5
ATOM 7487 C CA . THR A 1 34 ? -18.860 11.196 -6.789 1.00 0.00 34 THR A CA 5
ATOM 7488 C C . THR A 1 34 ? -17.602 10.335 -6.828 1.00 0.00 34 THR A C 5
ATOM 7489 O O . THR A 1 34 ? -16.618 10.628 -6.152 1.00 0.00 34 THR A O 5
ATOM 7500 N N . SER A 1 35 ? -17.641 9.272 -7.625 1.00 0.00 35 SER A N 5
ATOM 7501 C CA . SER A 1 35 ? -16.500 8.369 -7.751 1.00 0.00 35 SER A CA 5
ATOM 7502 C C . SER A 1 35 ? -15.219 9.148 -8.028 1.00 0.00 35 SER A C 5
ATOM 7503 O O . SER A 1 35 ? -14.154 8.822 -7.501 1.00 0.00 35 SER A O 5
ATOM 7511 N N . THR A 1 36 ? -15.332 10.183 -8.853 1.00 0.00 36 THR A N 5
ATOM 7512 C CA . THR A 1 36 ? -14.184 11.012 -9.197 1.00 0.00 36 THR A CA 5
ATOM 7513 C C . THR A 1 36 ? -13.742 11.849 -7.998 1.00 0.00 36 THR A C 5
ATOM 7514 O O . THR A 1 36 ? -12.560 12.153 -7.847 1.00 0.00 36 THR A O 5
ATOM 7525 N N . MET A 1 37 ? -14.694 12.212 -7.141 1.00 0.00 37 MET A N 5
ATOM 7526 C CA . MET A 1 37 ? -14.388 13.008 -5.955 1.00 0.00 37 MET A CA 5
ATOM 7527 C C . MET A 1 37 ? -13.363 12.295 -5.082 1.00 0.00 37 MET A C 5
ATOM 7528 O O . MET A 1 37 ? -12.324 12.858 -4.740 1.00 0.00 37 MET A O 5
ATOM 7542 N N . ALA A 1 38 ? -13.666 11.052 -4.724 1.00 0.00 38 ALA A N 5
ATOM 7543 C CA . ALA A 1 38 ? -12.777 10.259 -3.889 1.00 0.00 38 ALA A CA 5
ATOM 7544 C C . ALA A 1 38 ? -11.435 10.037 -4.578 1.00 0.00 38 ALA A C 5
ATOM 7545 O O . ALA A 1 38 ? -10.387 10.407 -4.052 1.00 0.00 38 ALA A O 5
ATOM 7552 N N . ALA A 1 39 ? -11.477 9.431 -5.758 1.00 0.00 39 ALA A N 5
ATOM 7553 C CA . ALA A 1 39 ? -10.265 9.156 -6.520 1.00 0.00 39 ALA A CA 5
ATOM 7554 C C . ALA A 1 39 ? -9.412 10.411 -6.686 1.00 0.00 39 ALA A C 5
ATOM 7555 O O . ALA A 1 39 ? -8.246 10.434 -6.290 1.00 0.00 39 ALA A O 5
ATOM 7562 N N . GLU A 1 40 ? -9.996 11.451 -7.273 1.00 0.00 40 GLU A N 5
ATOM 7563 C CA . GLU A 1 40 ? -9.279 12.704 -7.488 1.00 0.00 40 GLU A CA 5
ATOM 7564 C C . GLU A 1 40 ? -8.752 13.273 -6.171 1.00 0.00 40 GLU A C 5
ATOM 7565 O O . GLU A 1 40 ? -7.667 13.850 -6.131 1.00 0.00 40 GLU A O 5
ATOM 7577 N N . GLU A 1 41 ? -9.527 13.112 -5.100 1.00 0.00 41 GLU A N 5
ATOM 7578 C CA . GLU A 1 41 ? -9.135 13.620 -3.785 1.00 0.00 41 GLU A CA 5
ATOM 7579 C C . GLU A 1 41 ? -8.009 12.788 -3.180 1.00 0.00 41 GLU A C 5
ATOM 7580 O O . GLU A 1 41 ? -6.970 13.323 -2.794 1.00 0.00 41 GLU A O 5
ATOM 7592 N N . ILE A 1 42 ? -8.220 11.478 -3.101 1.00 0.00 42 ILE A N 5
ATOM 7593 C CA . ILE A 1 42 ? -7.220 10.574 -2.545 1.00 0.00 42 ILE A CA 5
ATOM 7594 C C . ILE A 1 42 ? -5.929 10.634 -3.351 1.00 0.00 42 ILE A C 5
ATOM 7595 O O . ILE A 1 42 ? -4.835 10.502 -2.804 1.00 0.00 42 ILE A O 5
ATOM 7611 N N . LYS A 1 43 ? -6.068 10.827 -4.657 1.00 0.00 43 LYS A N 5
ATOM 7612 C CA . LYS A 1 43 ? -4.917 10.899 -5.545 1.00 0.00 43 LYS A CA 5
ATOM 7613 C C . LYS A 1 43 ? -4.011 12.072 -5.181 1.00 0.00 43 LYS A C 5
ATOM 7614 O O . LYS A 1 43 ? -2.836 11.884 -4.869 1.00 0.00 43 LYS A O 5
ATOM 7633 N N . GLU A 1 44 ? -4.562 13.284 -5.216 1.00 0.00 44 GLU A N 5
ATOM 7634 C CA . GLU A 1 44 ? -3.789 14.478 -4.881 1.00 0.00 44 GLU A CA 5
ATOM 7635 C C . GLU A 1 44 ? -3.143 14.329 -3.507 1.00 0.00 44 GLU A C 5
ATOM 7636 O O . GLU A 1 44 ? -2.041 14.823 -3.268 1.00 0.00 44 GLU A O 5
ATOM 7648 N N . LEU A 1 45 ? -3.838 13.637 -2.613 1.00 0.00 45 LEU A N 5
ATOM 7649 C CA . LEU A 1 45 ? -3.345 13.406 -1.260 1.00 0.00 45 LEU A CA 5
ATOM 7650 C C . LEU A 1 45 ? -2.135 12.475 -1.275 1.00 0.00 45 LEU A C 5
ATOM 7651 O O . LEU A 1 45 ? -1.082 12.798 -0.724 1.00 0.00 45 LEU A O 5
ATOM 7667 N N . CYS A 1 46 ? -2.298 11.317 -1.910 1.00 0.00 46 CYS A N 5
ATOM 7668 C CA . CYS A 1 46 ? -1.229 10.325 -2.002 1.00 0.00 46 CYS A CA 5
ATOM 7669 C C . CYS A 1 46 ? 0.081 10.961 -2.459 1.00 0.00 46 CYS A C 5
ATOM 7670 O O . CYS A 1 46 ? 1.160 10.577 -2.006 1.00 0.00 46 CYS A O 5
ATOM 7678 N N . GLN A 1 47 ? -0.018 11.934 -3.359 1.00 0.00 47 GLN A N 5
ATOM 7679 C CA . GLN A 1 47 ? 1.162 12.621 -3.873 1.00 0.00 47 GLN A CA 5
ATOM 7680 C C . GLN A 1 47 ? 1.700 13.610 -2.844 1.00 0.00 47 GLN A C 5
ATOM 7681 O O . GLN A 1 47 ? 2.909 13.713 -2.639 1.00 0.00 47 GLN A O 5
ATOM 7695 N N . SER A 1 48 ? 0.793 14.335 -2.196 1.00 0.00 48 SER A N 5
ATOM 7696 C CA . SER A 1 48 ? 1.174 15.315 -1.183 1.00 0.00 48 SER A CA 5
ATOM 7697 C C . SER A 1 48 ? 2.109 14.697 -0.146 1.00 0.00 48 SER A C 5
ATOM 7698 O O . SER A 1 48 ? 3.089 15.316 0.269 1.00 0.00 48 SER A O 5
ATOM 7706 N N . HIS A 1 49 ? 1.798 13.474 0.271 1.00 0.00 49 HIS A N 5
ATOM 7707 C CA . HIS A 1 49 ? 2.608 12.774 1.263 1.00 0.00 49 HIS A CA 5
ATOM 7708 C C . HIS A 1 49 ? 3.614 11.831 0.603 1.00 0.00 49 HIS A C 5
ATOM 7709 O O . HIS A 1 49 ? 4.412 11.189 1.287 1.00 0.00 49 HIS A O 5
ATOM 7724 N N . ASN A 1 50 ? 3.574 11.744 -0.723 1.00 0.00 50 ASN A N 5
ATOM 7725 C CA . ASN A 1 50 ? 4.483 10.874 -1.457 1.00 0.00 50 ASN A CA 5
ATOM 7726 C C . ASN A 1 50 ? 4.402 9.443 -0.935 1.00 0.00 50 ASN A C 5
ATOM 7727 O O . ASN A 1 50 ? 5.420 8.824 -0.626 1.00 0.00 50 ASN A O 5
ATOM 7738 N N . ILE A 1 51 ? 3.178 8.929 -0.840 1.00 0.00 51 ILE A N 5
ATOM 7739 C CA . ILE A 1 51 ? 2.946 7.571 -0.361 1.00 0.00 51 ILE A CA 5
ATOM 7740 C C . ILE A 1 51 ? 2.596 6.644 -1.523 1.00 0.00 51 ILE A C 5
ATOM 7741 O O . ILE A 1 51 ? 1.446 6.589 -1.953 1.00 0.00 51 ILE A O 5
ATOM 7757 N N . PRO A 1 52 ? 3.586 5.908 -2.056 1.00 0.00 52 PRO A N 5
ATOM 7758 C CA . PRO A 1 52 ? 3.366 4.991 -3.181 1.00 0.00 52 PRO A CA 5
ATOM 7759 C C . PRO A 1 52 ? 2.272 3.968 -2.898 1.00 0.00 52 PRO A C 5
ATOM 7760 O O . PRO A 1 52 ? 2.419 3.107 -2.031 1.00 0.00 52 PRO A O 5
ATOM 7771 N N . VAL A 1 53 ? 1.179 4.065 -3.645 1.00 0.00 53 VAL A N 5
ATOM 7772 C CA . VAL A 1 53 ? 0.056 3.148 -3.493 1.00 0.00 53 VAL A CA 5
ATOM 7773 C C . VAL A 1 53 ? -0.801 3.133 -4.750 1.00 0.00 53 VAL A C 5
ATOM 7774 O O . VAL A 1 53 ? -0.661 3.996 -5.617 1.00 0.00 53 VAL A O 5
ATOM 7787 N N . GLU A 1 54 ? -1.686 2.150 -4.849 1.00 0.00 54 GLU A N 5
ATOM 7788 C CA . GLU A 1 54 ? -2.559 2.031 -6.010 1.00 0.00 54 GLU A CA 5
ATOM 7789 C C . GLU A 1 54 ? -4.017 1.906 -5.585 1.00 0.00 54 GLU A C 5
ATOM 7790 O O . GLU A 1 54 ? -4.392 0.965 -4.883 1.00 0.00 54 GLU A O 5
ATOM 7802 N N . LEU A 1 55 ? -4.835 2.860 -6.013 1.00 0.00 55 LEU A N 5
ATOM 7803 C CA . LEU A 1 55 ? -6.252 2.854 -5.676 1.00 0.00 55 LEU A CA 5
ATOM 7804 C C . LEU A 1 55 ? -7.082 2.294 -6.828 1.00 0.00 55 LEU A C 5
ATOM 7805 O O . LEU A 1 55 ? -7.059 2.816 -7.942 1.00 0.00 55 LEU A O 5
ATOM 7821 N N . ILE A 1 56 ? -7.809 1.223 -6.545 1.00 0.00 56 ILE A N 5
ATOM 7822 C CA . ILE A 1 56 ? -8.651 0.563 -7.540 1.00 0.00 56 ILE A CA 5
ATOM 7823 C C . ILE A 1 56 ? -10.125 0.836 -7.270 1.00 0.00 56 ILE A C 5
ATOM 7824 O O . ILE A 1 56 ? -10.528 1.027 -6.125 1.00 0.00 56 ILE A O 5
ATOM 7840 N N . GLN A 1 57 ? -10.932 0.845 -8.322 1.00 0.00 57 GLN A N 5
ATOM 7841 C CA . GLN A 1 57 ? -12.363 1.080 -8.174 1.00 0.00 57 GLN A CA 5
ATOM 7842 C C . GLN A 1 57 ? -13.153 -0.097 -8.732 1.00 0.00 57 GLN A C 5
ATOM 7843 O O . GLN A 1 57 ? -12.884 -0.565 -9.839 1.00 0.00 57 GLN A O 5
ATOM 7857 N N . CYS A 1 58 ? -14.124 -0.578 -7.963 1.00 0.00 58 CYS A N 5
ATOM 7858 C CA . CYS A 1 58 ? -14.946 -1.706 -8.386 1.00 0.00 58 CYS A CA 5
ATOM 7859 C C . CYS A 1 58 ? -16.309 -1.660 -7.699 1.00 0.00 58 CYS A C 5
ATOM 7860 O O . CYS A 1 58 ? -16.503 -0.901 -6.755 1.00 0.00 58 CYS A O 5
ATOM 7868 N N . ARG A 1 59 ? -17.253 -2.469 -8.172 1.00 0.00 59 ARG A N 5
ATOM 7869 C CA . ARG A 1 59 ? -18.595 -2.505 -7.596 1.00 0.00 59 ARG A CA 5
ATOM 7870 C C . ARG A 1 59 ? -18.598 -3.192 -6.223 1.00 0.00 59 ARG A C 5
ATOM 7871 O O . ARG A 1 59 ? -17.574 -3.238 -5.540 1.00 0.00 59 ARG A O 5
ATOM 7892 N N . VAL A 1 60 ? -19.753 -3.729 -5.827 1.00 0.00 60 VAL A N 5
ATOM 7893 C CA . VAL A 1 60 ? -19.883 -4.412 -4.542 1.00 0.00 60 VAL A CA 5
ATOM 7894 C C . VAL A 1 60 ? -19.593 -5.907 -4.670 1.00 0.00 60 VAL A C 5
ATOM 7895 O O . VAL A 1 60 ? -19.574 -6.630 -3.674 1.00 0.00 60 VAL A O 5
ATOM 7908 N N . ASN A 1 61 ? -19.366 -6.367 -5.897 1.00 0.00 61 ASN A N 5
ATOM 7909 C CA . ASN A 1 61 ? -19.077 -7.774 -6.147 1.00 0.00 61 ASN A CA 5
ATOM 7910 C C . ASN A 1 61 ? -17.871 -7.918 -7.070 1.00 0.00 61 ASN A C 5
ATOM 7911 O O . ASN A 1 61 ? -17.919 -8.640 -8.066 1.00 0.00 61 ASN A O 5
ATOM 7922 N N . GLU A 1 62 ? -16.791 -7.220 -6.733 1.00 0.00 62 GLU A N 5
ATOM 7923 C CA . GLU A 1 62 ? -15.570 -7.265 -7.535 1.00 0.00 62 GLU A CA 5
ATOM 7924 C C . GLU A 1 62 ? -14.320 -7.291 -6.656 1.00 0.00 62 GLU A C 5
ATOM 7925 O O . GLU A 1 62 ? -13.330 -7.941 -6.991 1.00 0.00 62 GLU A O 5
ATOM 7937 N N . ILE A 1 63 ? -14.367 -6.576 -5.536 1.00 0.00 63 ILE A N 5
ATOM 7938 C CA . ILE A 1 63 ? -13.235 -6.514 -4.617 1.00 0.00 63 ILE A CA 5
ATOM 7939 C C . ILE A 1 63 ? -12.763 -7.912 -4.231 1.00 0.00 63 ILE A C 5
ATOM 7940 O O . ILE A 1 63 ? -11.565 -8.157 -4.080 1.00 0.00 63 ILE A O 5
ATOM 7956 N N . GLU A 1 64 ? -13.713 -8.825 -4.079 1.00 0.00 64 GLU A N 5
ATOM 7957 C CA . GLU A 1 64 ? -13.403 -10.201 -3.714 1.00 0.00 64 GLU A CA 5
ATOM 7958 C C . GLU A 1 64 ? -12.691 -10.914 -4.858 1.00 0.00 64 GLU A C 5
ATOM 7959 O O . GLU A 1 64 ? -11.802 -11.734 -4.633 1.00 0.00 64 GLU A O 5
ATOM 7971 N N . THR A 1 65 ? -13.088 -10.598 -6.087 1.00 0.00 65 THR A N 5
ATOM 7972 C CA . THR A 1 65 ? -12.486 -11.213 -7.263 1.00 0.00 65 THR A CA 5
ATOM 7973 C C . THR A 1 65 ? -11.126 -10.595 -7.563 1.00 0.00 65 THR A C 5
ATOM 7974 O O . THR A 1 65 ? -10.169 -11.302 -7.876 1.00 0.00 65 THR A O 5
ATOM 7985 N N . TYR A 1 66 ? -11.040 -9.272 -7.459 1.00 0.00 66 TYR A N 5
ATOM 7986 C CA . TYR A 1 66 ? -9.790 -8.566 -7.713 1.00 0.00 66 TYR A CA 5
ATOM 7987 C C . TYR A 1 66 ? -8.970 -8.413 -6.435 1.00 0.00 66 TYR A C 5
ATOM 7988 O O . TYR A 1 66 ? -8.001 -7.654 -6.400 1.00 0.00 66 TYR A O 5
ATOM 8006 N N . MET A 1 67 ? -9.359 -9.131 -5.385 1.00 0.00 67 MET A N 5
ATOM 8007 C CA . MET A 1 67 ? -8.654 -9.063 -4.109 1.00 0.00 67 MET A CA 5
ATOM 8008 C C . MET A 1 67 ? -7.304 -9.782 -4.183 1.00 0.00 67 MET A C 5
ATOM 8009 O O . MET A 1 67 ? -6.963 -10.574 -3.304 1.00 0.00 67 MET A O 5
ATOM 8023 N N . ASP A 1 68 ? -6.538 -9.505 -5.235 1.00 0.00 68 ASP A N 5
ATOM 8024 C CA . ASP A 1 68 ? -5.236 -10.132 -5.415 1.00 0.00 68 ASP A CA 5
ATOM 8025 C C . ASP A 1 68 ? -4.242 -9.636 -4.371 1.00 0.00 68 ASP A C 5
ATOM 8026 O O . ASP A 1 68 ? -3.441 -10.409 -3.847 1.00 0.00 68 ASP A O 5
ATOM 8035 N N . GLY A 1 69 ? -4.297 -8.342 -4.077 1.00 0.00 69 GLY A N 5
ATOM 8036 C CA . GLY A 1 69 ? -3.393 -7.769 -3.100 1.00 0.00 69 GLY A CA 5
ATOM 8037 C C . GLY A 1 69 ? -3.864 -6.424 -2.583 1.00 0.00 69 GLY A C 5
ATOM 8038 O O . GLY A 1 69 ? -3.165 -5.420 -2.728 1.00 0.00 69 GLY A O 5
ATOM 8042 N N . VAL A 1 70 ? -5.045 -6.396 -1.973 1.00 0.00 70 VAL A N 5
ATOM 8043 C CA . VAL A 1 70 ? -5.590 -5.157 -1.432 1.00 0.00 70 VAL A CA 5
ATOM 8044 C C . VAL A 1 70 ? -5.186 -4.976 0.029 1.00 0.00 70 VAL A C 5
ATOM 8045 O O . VAL A 1 70 ? -5.379 -5.870 0.852 1.00 0.00 70 VAL A O 5
ATOM 8058 N N . HIS A 1 71 ? -4.623 -3.816 0.341 1.00 0.00 71 HIS A N 5
ATOM 8059 C CA . HIS A 1 71 ? -4.193 -3.516 1.702 1.00 0.00 71 HIS A CA 5
ATOM 8060 C C . HIS A 1 71 ? -5.298 -2.811 2.481 1.00 0.00 71 HIS A C 5
ATOM 8061 O O . HIS A 1 71 ? -5.303 -2.820 3.713 1.00 0.00 71 HIS A O 5
ATOM 8076 N N . LEU A 1 72 ? -6.234 -2.207 1.756 1.00 0.00 72 LEU A N 5
ATOM 8077 C CA . LEU A 1 72 ? -7.350 -1.499 2.375 1.00 0.00 72 LEU A CA 5
ATOM 8078 C C . LEU A 1 72 ? -8.535 -1.428 1.416 1.00 0.00 72 LEU A C 5
ATOM 8079 O O . LEU A 1 72 ? -8.354 -1.313 0.208 1.00 0.00 72 LEU A O 5
ATOM 8095 N N . ILE A 1 73 ? -9.748 -1.495 1.948 1.00 0.00 73 ILE A N 5
ATOM 8096 C CA . ILE A 1 73 ? -10.933 -1.425 1.104 1.00 0.00 73 ILE A CA 5
ATOM 8097 C C . ILE A 1 73 ? -11.948 -0.428 1.659 1.00 0.00 73 ILE A C 5
ATOM 8098 O O . ILE A 1 73 ? -12.127 -0.310 2.870 1.00 0.00 73 ILE A O 5
ATOM 8114 N N . CYS A 1 74 ? -12.606 0.292 0.754 1.00 0.00 74 CYS A N 5
ATOM 8115 C CA . CYS A 1 74 ? -13.602 1.282 1.139 1.00 0.00 74 CYS A CA 5
ATOM 8116 C C . CYS A 1 74 ? -14.919 1.050 0.403 1.00 0.00 74 CYS A C 5
ATOM 8117 O O . CYS A 1 74 ? -14.980 1.142 -0.824 1.00 0.00 74 CYS A O 5
ATOM 8125 N N . THR A 1 75 ? -15.970 0.749 1.159 1.00 0.00 75 THR A N 5
ATOM 8126 C CA . THR A 1 75 ? -17.289 0.504 0.578 1.00 0.00 75 THR A CA 5
ATOM 8127 C C . THR A 1 75 ? -18.379 1.094 1.467 1.00 0.00 75 THR A C 5
ATOM 8128 O O . THR A 1 75 ? -18.215 1.172 2.679 1.00 0.00 75 THR A O 5
ATOM 8139 N N . THR A 1 76 ? -19.488 1.505 0.859 1.00 0.00 76 THR A N 5
ATOM 8140 C CA . THR A 1 76 ? -20.601 2.083 1.609 1.00 0.00 76 THR A CA 5
ATOM 8141 C C . THR A 1 76 ? -21.738 1.077 1.756 1.00 0.00 76 THR A C 5
ATOM 8142 O O . THR A 1 76 ? -22.794 1.223 1.141 1.00 0.00 76 THR A O 5
ATOM 8153 N N . ALA A 1 77 ? -21.513 0.054 2.575 1.00 0.00 77 ALA A N 5
ATOM 8154 C CA . ALA A 1 77 ? -22.518 -0.977 2.802 1.00 0.00 77 ALA A CA 5
ATOM 8155 C C . ALA A 1 77 ? -22.336 -1.631 4.167 1.00 0.00 77 ALA A C 5
ATOM 8156 O O . ALA A 1 77 ? -21.216 -1.758 4.662 1.00 0.00 77 ALA A O 5
ATOM 8163 N N . ARG A 1 78 ? -23.444 -2.049 4.769 1.00 0.00 78 ARG A N 5
ATOM 8164 C CA . ARG A 1 78 ? -23.409 -2.693 6.077 1.00 0.00 78 ARG A CA 5
ATOM 8165 C C . ARG A 1 78 ? -22.945 -4.144 5.962 1.00 0.00 78 ARG A C 5
ATOM 8166 O O . ARG A 1 78 ? -23.674 -5.069 6.320 1.00 0.00 78 ARG A O 5
ATOM 8187 N N . VAL A 1 79 ? -21.728 -4.337 5.460 1.00 0.00 79 VAL A N 5
ATOM 8188 C CA . VAL A 1 79 ? -21.173 -5.676 5.303 1.00 0.00 79 VAL A CA 5
ATOM 8189 C C . VAL A 1 79 ? -21.018 -6.366 6.656 1.00 0.00 79 VAL A C 5
ATOM 8190 O O . VAL A 1 79 ? -21.378 -5.805 7.691 1.00 0.00 79 VAL A O 5
ATOM 8203 N N . ASP A 1 80 ? -20.482 -7.584 6.646 1.00 0.00 80 ASP A N 5
ATOM 8204 C CA . ASP A 1 80 ? -20.287 -8.337 7.881 1.00 0.00 80 ASP A CA 5
ATOM 8205 C C . ASP A 1 80 ? -18.876 -8.141 8.425 1.00 0.00 80 ASP A C 5
ATOM 8206 O O . ASP A 1 80 ? -18.631 -8.329 9.616 1.00 0.00 80 ASP A O 5
ATOM 8215 N N . ARG A 1 81 ? -17.952 -7.762 7.544 1.00 0.00 81 ARG A N 5
ATOM 8216 C CA . ARG A 1 81 ? -16.559 -7.539 7.931 1.00 0.00 81 ARG A CA 5
ATOM 8217 C C . ARG A 1 81 ? -16.066 -8.634 8.874 1.00 0.00 81 ARG A C 5
ATOM 8218 O O . ARG A 1 81 ? -15.342 -8.365 9.833 1.00 0.00 81 ARG A O 5
ATOM 8239 N N . SER A 1 82 ? -16.460 -9.869 8.590 1.00 0.00 82 SER A N 5
ATOM 8240 C CA . SER A 1 82 ? -16.057 -11.009 9.405 1.00 0.00 82 SER A CA 5
ATOM 8241 C C . SER A 1 82 ? -15.409 -12.094 8.547 1.00 0.00 82 SER A C 5
ATOM 8242 O O . SER A 1 82 ? -15.049 -13.160 9.048 1.00 0.00 82 SER A O 5
ATOM 8250 N N . PHE A 1 83 ? -15.262 -11.820 7.250 1.00 0.00 83 PHE A N 5
ATOM 8251 C CA . PHE A 1 83 ? -14.656 -12.777 6.330 1.00 0.00 83 PHE A CA 5
ATOM 8252 C C . PHE A 1 83 ? -13.162 -12.513 6.171 1.00 0.00 83 PHE A C 5
ATOM 8253 O O . PHE A 1 83 ? -12.753 -11.626 5.422 1.00 0.00 83 PHE A O 5
ATOM 8270 N N . GLY A 1 84 ? -12.353 -13.293 6.882 1.00 0.00 84 GLY A N 5
ATOM 8271 C CA . GLY A 1 84 ? -10.912 -13.135 6.809 1.00 0.00 84 GLY A CA 5
ATOM 8272 C C . GLY A 1 84 ? -10.414 -11.964 7.629 1.00 0.00 84 GLY A C 5
ATOM 8273 O O . GLY A 1 84 ? -10.597 -11.924 8.846 1.00 0.00 84 GLY A O 5
ATOM 8277 N N . ASP A 1 85 ? -9.783 -11.008 6.960 1.00 0.00 85 ASP A N 5
ATOM 8278 C CA . ASP A 1 85 ? -9.256 -9.825 7.628 1.00 0.00 85 ASP A CA 5
ATOM 8279 C C . ASP A 1 85 ? -9.279 -8.627 6.691 1.00 0.00 85 ASP A C 5
ATOM 8280 O O . ASP A 1 85 ? -8.468 -7.714 6.820 1.00 0.00 85 ASP A O 5
ATOM 8289 N N . ILE A 1 86 ? -10.217 -8.639 5.749 1.00 0.00 86 ILE A N 5
ATOM 8290 C CA . ILE A 1 86 ? -10.352 -7.556 4.788 1.00 0.00 86 ILE A CA 5
ATOM 8291 C C . ILE A 1 86 ? -10.519 -6.207 5.493 1.00 0.00 86 ILE A C 5
ATOM 8292 O O . ILE A 1 86 ? -11.598 -5.880 5.986 1.00 0.00 86 ILE A O 5
ATOM 8308 N N . PRO A 1 87 ? -9.445 -5.399 5.549 1.00 0.00 87 PRO A N 5
ATOM 8309 C CA . PRO A 1 87 ? -9.488 -4.086 6.197 1.00 0.00 87 PRO A CA 5
ATOM 8310 C C . PRO A 1 87 ? -10.398 -3.114 5.459 1.00 0.00 87 PRO A C 5
ATOM 8311 O O . PRO A 1 87 ? -9.930 -2.292 4.671 1.00 0.00 87 PRO A O 5
ATOM 8322 N N . LEU A 1 88 ? -11.700 -3.221 5.701 1.00 0.00 88 LEU A N 5
ATOM 8323 C CA . LEU A 1 88 ? -12.657 -2.350 5.030 1.00 0.00 88 LEU A CA 5
ATOM 8324 C C . LEU A 1 88 ? -13.066 -1.174 5.898 1.00 0.00 88 LEU A C 5
ATOM 8325 O O . LEU A 1 88 ? -13.189 -1.289 7.117 1.00 0.00 88 LEU A O 5
ATOM 8341 N N . VAL A 1 89 ? -13.275 -0.039 5.243 1.00 0.00 89 VAL A N 5
ATOM 8342 C CA . VAL A 1 89 ? -13.673 1.182 5.930 1.00 0.00 89 VAL A CA 5
ATOM 8343 C C . VAL A 1 89 ? -14.798 1.891 5.184 1.00 0.00 89 VAL A C 5
ATOM 8344 O O . VAL A 1 89 ? -14.899 1.801 3.958 1.00 0.00 89 VAL A O 5
ATOM 8357 N N . HIS A 1 90 ? -15.646 2.591 5.930 1.00 0.00 90 HIS A N 5
ATOM 8358 C CA . HIS A 1 90 ? -16.764 3.312 5.337 1.00 0.00 90 HIS A CA 5
ATOM 8359 C C . HIS A 1 90 ? -16.307 4.667 4.803 1.00 0.00 90 HIS A C 5
ATOM 8360 O O . HIS A 1 90 ? -15.491 5.345 5.426 1.00 0.00 90 HIS A O 5
ATOM 8375 N N . GLY A 1 91 ? -16.840 5.057 3.647 1.00 0.00 91 GLY A N 5
ATOM 8376 C CA . GLY A 1 91 ? -16.475 6.333 3.053 1.00 0.00 91 GLY A CA 5
ATOM 8377 C C . GLY A 1 91 ? -17.657 7.278 2.933 1.00 0.00 91 GLY A C 5
ATOM 8378 O O . GLY A 1 91 ? -17.565 8.319 2.283 1.00 0.00 91 GLY A O 5
ATOM 8382 N N . MET A 1 92 ? -18.771 6.919 3.567 1.00 0.00 92 MET A N 5
ATOM 8383 C CA . MET A 1 92 ? -19.974 7.740 3.534 1.00 0.00 92 MET A CA 5
ATOM 8384 C C . MET A 1 92 ? -19.696 9.172 4.000 1.00 0.00 92 MET A C 5
ATOM 8385 O O . MET A 1 92 ? -20.162 10.128 3.379 1.00 0.00 92 MET A O 5
ATOM 8399 N N . PRO A 1 93 ? -18.941 9.352 5.103 1.00 0.00 93 PRO A N 5
ATOM 8400 C CA . PRO A 1 93 ? -18.630 10.686 5.625 1.00 0.00 93 PRO A CA 5
ATOM 8401 C C . PRO A 1 93 ? -17.631 11.437 4.756 1.00 0.00 93 PRO A C 5
ATOM 8402 O O . PRO A 1 93 ? -17.706 12.657 4.620 1.00 0.00 93 PRO A O 5
ATOM 8413 N N . PHE A 1 94 ? -16.688 10.704 4.179 1.00 0.00 94 PHE A N 5
ATOM 8414 C CA . PHE A 1 94 ? -15.668 11.310 3.333 1.00 0.00 94 PHE A CA 5
ATOM 8415 C C . PHE A 1 94 ? -16.253 11.765 1.997 1.00 0.00 94 PHE A C 5
ATOM 8416 O O . PHE A 1 94 ? -15.860 12.801 1.460 1.00 0.00 94 PHE A O 5
ATOM 8433 N N . VAL A 1 95 ? -17.193 10.989 1.465 1.00 0.00 95 VAL A N 5
ATOM 8434 C CA . VAL A 1 95 ? -17.831 11.322 0.193 1.00 0.00 95 VAL A CA 5
ATOM 8435 C C . VAL A 1 95 ? -18.782 12.507 0.346 1.00 0.00 95 VAL A C 5
ATOM 8436 O O . VAL A 1 95 ? -19.103 13.188 -0.628 1.00 0.00 95 VAL A O 5
ATOM 8449 N N . SER A 1 96 ? -19.229 12.748 1.577 1.00 0.00 96 SER A N 5
ATOM 8450 C CA . SER A 1 96 ? -20.143 13.850 1.865 1.00 0.00 96 SER A CA 5
ATOM 8451 C C . SER A 1 96 ? -19.595 15.172 1.336 1.00 0.00 96 SER A C 5
ATOM 8452 O O . SER A 1 96 ? -20.342 16.012 0.835 1.00 0.00 96 SER A O 5
ATOM 8460 N N . GLY A 1 97 ? -18.285 15.346 1.454 1.00 0.00 97 GLY A N 5
ATOM 8461 C CA . GLY A 1 97 ? -17.656 16.565 0.987 1.00 0.00 97 GLY A CA 5
ATOM 8462 C C . GLY A 1 97 ? -17.531 17.618 2.073 1.00 0.00 97 GLY A C 5
ATOM 8463 O O . GLY A 1 97 ? -16.885 18.648 1.873 1.00 0.00 97 GLY A O 5
ATOM 8467 N N . VAL A 1 98 ? -18.151 17.368 3.222 1.00 0.00 98 VAL A N 5
ATOM 8468 C CA . VAL A 1 98 ? -18.105 18.309 4.336 1.00 0.00 98 VAL A CA 5
ATOM 8469 C C . VAL A 1 98 ? -17.286 17.766 5.505 1.00 0.00 98 VAL A C 5
ATOM 8470 O O . VAL A 1 98 ? -17.096 18.455 6.508 1.00 0.00 98 VAL A O 5
ATOM 8483 N N . GLY A 1 99 ? -16.800 16.534 5.375 1.00 0.00 99 GLY A N 5
ATOM 8484 C CA . GLY A 1 99 ? -16.004 15.935 6.432 1.00 0.00 99 GLY A CA 5
ATOM 8485 C C . GLY A 1 99 ? -14.618 15.534 5.963 1.00 0.00 99 GLY A C 5
ATOM 8486 O O . GLY A 1 99 ? -13.906 14.813 6.661 1.00 0.00 99 GLY A O 5
ATOM 8490 N N . ILE A 1 100 ? -14.234 16.000 4.777 1.00 0.00 100 ILE A N 5
ATOM 8491 C CA . ILE A 1 100 ? -12.928 15.682 4.216 1.00 0.00 100 ILE A CA 5
ATOM 8492 C C . ILE A 1 100 ? -11.802 16.266 5.062 1.00 0.00 100 ILE A C 5
ATOM 8493 O O . ILE A 1 100 ? -10.856 15.568 5.418 1.00 0.00 100 ILE A O 5
ATOM 8509 N N . GLU A 1 101 ? -11.906 17.553 5.370 1.00 0.00 101 GLU A N 5
ATOM 8510 C CA . GLU A 1 101 ? -10.889 18.236 6.163 1.00 0.00 101 GLU A CA 5
ATOM 8511 C C . GLU A 1 101 ? -10.542 17.451 7.426 1.00 0.00 101 GLU A C 5
ATOM 8512 O O . GLU A 1 101 ? -9.368 17.271 7.750 1.00 0.00 101 GLU A O 5
ATOM 8524 N N . ALA A 1 102 ? -11.565 16.989 8.135 1.00 0.00 102 ALA A N 5
ATOM 8525 C CA . ALA A 1 102 ? -11.357 16.228 9.361 1.00 0.00 102 ALA A CA 5
ATOM 8526 C C . ALA A 1 102 ? -10.854 14.819 9.064 1.00 0.00 102 ALA A C 5
ATOM 8527 O O . ALA A 1 102 ? -9.929 14.334 9.716 1.00 0.00 102 ALA A O 5
ATOM 8534 N N . LEU A 1 103 ? -11.464 14.162 8.080 1.00 0.00 103 LEU A N 5
ATOM 8535 C CA . LEU A 1 103 ? -11.060 12.807 7.715 1.00 0.00 103 LEU A CA 5
ATOM 8536 C C . LEU A 1 103 ? -9.633 12.793 7.183 1.00 0.00 103 LEU A C 5
ATOM 8537 O O . LEU A 1 103 ? -8.840 11.921 7.533 1.00 0.00 103 LEU A O 5
ATOM 8553 N N . GLN A 1 104 ? -9.312 13.769 6.341 1.00 0.00 104 GLN A N 5
ATOM 8554 C CA . GLN A 1 104 ? -7.981 13.879 5.756 1.00 0.00 104 GLN A CA 5
ATOM 8555 C C . GLN A 1 104 ? -6.897 13.757 6.822 1.00 0.00 104 GLN A C 5
ATOM 8556 O O . GLN A 1 104 ? -6.002 12.919 6.719 1.00 0.00 104 GLN A O 5
ATOM 8570 N N . ASN A 1 105 ? -6.987 14.599 7.845 1.00 0.00 105 ASN A N 5
ATOM 8571 C CA . ASN A 1 105 ? -6.015 14.587 8.930 1.00 0.00 105 ASN A CA 5
ATOM 8572 C C . ASN A 1 105 ? -5.899 13.192 9.549 1.00 0.00 105 ASN A C 5
ATOM 8573 O O . ASN A 1 105 ? -4.804 12.756 9.909 1.00 0.00 105 ASN A O 5
ATOM 8584 N N . LYS A 1 106 ? -7.025 12.491 9.663 1.00 0.00 106 LYS A N 5
ATOM 8585 C CA . LYS A 1 106 ? -7.031 11.146 10.234 1.00 0.00 106 LYS A CA 5
ATOM 8586 C C . LYS A 1 106 ? -6.313 10.157 9.314 1.00 0.00 106 LYS A C 5
ATOM 8587 O O . LYS A 1 106 ? -5.585 9.277 9.779 1.00 0.00 106 LYS A O 5
ATOM 8606 N N . ILE A 1 107 ? -6.522 10.303 8.006 1.00 0.00 107 ILE A N 5
ATOM 8607 C CA . ILE A 1 107 ? -5.892 9.415 7.033 1.00 0.00 107 ILE A CA 5
ATOM 8608 C C . ILE A 1 107 ? -4.371 9.523 7.087 1.00 0.00 107 ILE A C 5
ATOM 8609 O O . ILE A 1 107 ? -3.682 8.527 7.302 1.00 0.00 107 ILE A O 5
ATOM 8625 N N . LEU A 1 108 ? -3.846 10.731 6.883 1.00 0.00 108 LEU A N 5
ATOM 8626 C CA . LEU A 1 108 ? -2.399 10.940 6.904 1.00 0.00 108 LEU A CA 5
ATOM 8627 C C . LEU A 1 108 ? -1.780 10.384 8.184 1.00 0.00 108 LEU A C 5
ATOM 8628 O O . LEU A 1 108 ? -0.734 9.740 8.144 1.00 0.00 108 LEU A O 5
ATOM 8644 N N . THR A 1 109 ? -2.429 10.629 9.319 1.00 0.00 109 THR A N 5
ATOM 8645 C CA . THR A 1 109 ? -1.925 10.140 10.598 1.00 0.00 109 THR A CA 5
ATOM 8646 C C . THR A 1 109 ? -1.716 8.628 10.565 1.00 0.00 109 THR A C 5
ATOM 8647 O O . THR A 1 109 ? -0.714 8.120 11.070 1.00 0.00 109 THR A O 5
ATOM 8658 N N . ILE A 1 110 ? -2.665 7.911 9.969 1.00 0.00 110 ILE A N 5
ATOM 8659 C CA . ILE A 1 110 ? -2.574 6.458 9.876 1.00 0.00 110 ILE A CA 5
ATOM 8660 C C . ILE A 1 110 ? -1.701 6.039 8.699 1.00 0.00 110 ILE A C 5
ATOM 8661 O O . ILE A 1 110 ? -0.985 5.042 8.766 1.00 0.00 110 ILE A O 5
ATOM 8677 N N . LEU A 1 111 ? -1.778 6.803 7.618 1.00 0.00 111 LEU A N 5
ATOM 8678 C CA . LEU A 1 111 ? -1.007 6.511 6.417 1.00 0.00 111 LEU A CA 5
ATOM 8679 C C . LEU A 1 111 ? 0.454 6.922 6.583 1.00 0.00 111 LEU A C 5
ATOM 8680 O O . LEU A 1 111 ? 1.299 6.586 5.753 1.00 0.00 111 LEU A O 5
ATOM 8696 N N . GLN A 1 112 ? 0.744 7.648 7.660 1.00 0.00 112 GLN A N 5
ATOM 8697 C CA . GLN A 1 112 ? 2.102 8.102 7.936 1.00 0.00 112 GLN A CA 5
ATOM 8698 C C . GLN A 1 112 ? 2.799 7.195 8.949 1.00 0.00 112 GLN A C 5
ATOM 8699 O O . GLN A 1 112 ? 3.976 7.386 9.254 1.00 0.00 112 GLN A O 5
ATOM 8713 N N . GLY A 1 113 ? 2.070 6.212 9.470 1.00 0.00 113 GLY A N 5
ATOM 8714 C CA . GLY A 1 113 ? 2.642 5.299 10.442 1.00 0.00 113 GLY A CA 5
ATOM 8715 C C . GLY A 1 113 ? 2.174 5.589 11.855 1.00 0.00 113 GLY A C 5
ATOM 8716 O O . GLY A 1 113 ? 2.973 6.132 12.646 1.00 0.00 113 GLY A O 5
ATOM 8721 N N . MET A 1 1 ? 14.012 21.207 1.317 1.00 0.00 1 MET A N 6
ATOM 8722 C CA . MET A 1 1 ? 15.218 21.595 0.528 1.00 0.00 1 MET A CA 6
ATOM 8723 C C . MET A 1 1 ? 14.873 22.568 -0.603 1.00 0.00 1 MET A C 6
ATOM 8724 O O . MET A 1 1 ? 15.640 23.486 -0.893 1.00 0.00 1 MET A O 6
ATOM 8740 N N . GLY A 1 2 ? 13.719 22.368 -1.239 1.00 0.00 2 GLY A N 6
ATOM 8741 C CA . GLY A 1 2 ? 13.308 23.240 -2.323 1.00 0.00 2 GLY A CA 6
ATOM 8742 C C . GLY A 1 2 ? 12.255 22.603 -3.207 1.00 0.00 2 GLY A C 6
ATOM 8743 O O . GLY A 1 2 ? 11.058 22.814 -3.008 1.00 0.00 2 GLY A O 6
ATOM 8747 N N . SER A 1 3 ? 12.696 21.819 -4.184 1.00 0.00 3 SER A N 6
ATOM 8748 C CA . SER A 1 3 ? 11.778 21.151 -5.094 1.00 0.00 3 SER A CA 6
ATOM 8749 C C . SER A 1 3 ? 12.517 20.170 -5.998 1.00 0.00 3 SER A C 6
ATOM 8750 O O . SER A 1 3 ? 13.640 20.429 -6.431 1.00 0.00 3 SER A O 6
ATOM 8758 N N . SER A 1 4 ? 11.874 19.042 -6.273 1.00 0.00 4 SER A N 6
ATOM 8759 C CA . SER A 1 4 ? 12.460 18.007 -7.123 1.00 0.00 4 SER A CA 6
ATOM 8760 C C . SER A 1 4 ? 11.408 16.992 -7.581 1.00 0.00 4 SER A C 6
ATOM 8761 O O . SER A 1 4 ? 11.647 16.222 -8.512 1.00 0.00 4 SER A O 6
ATOM 8769 N N . HIS A 1 5 ? 10.248 16.986 -6.925 1.00 0.00 5 HIS A N 6
ATOM 8770 C CA . HIS A 1 5 ? 9.180 16.059 -7.275 1.00 0.00 5 HIS A CA 6
ATOM 8771 C C . HIS A 1 5 ? 9.640 14.614 -7.110 1.00 0.00 5 HIS A C 6
ATOM 8772 O O . HIS A 1 5 ? 10.772 14.355 -6.705 1.00 0.00 5 HIS A O 6
ATOM 8787 N N . HIS A 1 6 ? 8.752 13.678 -7.427 1.00 0.00 6 HIS A N 6
ATOM 8788 C CA . HIS A 1 6 ? 9.066 12.259 -7.312 1.00 0.00 6 HIS A CA 6
ATOM 8789 C C . HIS A 1 6 ? 10.183 11.870 -8.275 1.00 0.00 6 HIS A C 6
ATOM 8790 O O . HIS A 1 6 ? 10.636 12.686 -9.079 1.00 0.00 6 HIS A O 6
ATOM 8805 N N . HIS A 1 7 ? 10.624 10.620 -8.187 1.00 0.00 7 HIS A N 6
ATOM 8806 C CA . HIS A 1 7 ? 11.689 10.122 -9.050 1.00 0.00 7 HIS A CA 6
ATOM 8807 C C . HIS A 1 7 ? 11.298 10.242 -10.520 1.00 0.00 7 HIS A C 6
ATOM 8808 O O . HIS A 1 7 ? 10.730 9.316 -11.099 1.00 0.00 7 HIS A O 6
ATOM 8823 N N . HIS A 1 8 ? 11.606 11.389 -11.118 1.00 0.00 8 HIS A N 6
ATOM 8824 C CA . HIS A 1 8 ? 11.286 11.631 -12.521 1.00 0.00 8 HIS A CA 6
ATOM 8825 C C . HIS A 1 8 ? 9.793 11.455 -12.780 1.00 0.00 8 HIS A C 6
ATOM 8826 O O . HIS A 1 8 ? 9.007 11.293 -11.846 1.00 0.00 8 HIS A O 6
ATOM 8841 N N . HIS A 1 9 ? 9.408 11.487 -14.052 1.00 0.00 9 HIS A N 6
ATOM 8842 C CA . HIS A 1 9 ? 8.007 11.331 -14.431 1.00 0.00 9 HIS A CA 6
ATOM 8843 C C . HIS A 1 9 ? 7.806 10.070 -15.265 1.00 0.00 9 HIS A C 6
ATOM 8844 O O . HIS A 1 9 ? 8.576 9.791 -16.184 1.00 0.00 9 HIS A O 6
ATOM 8859 N N . HIS A 1 10 ? 6.763 9.310 -14.939 1.00 0.00 10 HIS A N 6
ATOM 8860 C CA . HIS A 1 10 ? 6.455 8.075 -15.656 1.00 0.00 10 HIS A CA 6
ATOM 8861 C C . HIS A 1 10 ? 7.697 7.200 -15.804 1.00 0.00 10 HIS A C 6
ATOM 8862 O O . HIS A 1 10 ? 8.381 7.243 -16.827 1.00 0.00 10 HIS A O 6
ATOM 8877 N N . HIS A 1 11 ? 7.982 6.409 -14.776 1.00 0.00 11 HIS A N 6
ATOM 8878 C CA . HIS A 1 11 ? 9.143 5.526 -14.786 1.00 0.00 11 HIS A CA 6
ATOM 8879 C C . HIS A 1 11 ? 8.863 4.262 -15.595 1.00 0.00 11 HIS A C 6
ATOM 8880 O O . HIS A 1 11 ? 7.826 4.146 -16.248 1.00 0.00 11 HIS A O 6
ATOM 8895 N N . HIS A 1 12 ? 9.800 3.318 -15.549 1.00 0.00 12 HIS A N 6
ATOM 8896 C CA . HIS A 1 12 ? 9.661 2.061 -16.276 1.00 0.00 12 HIS A CA 6
ATOM 8897 C C . HIS A 1 12 ? 8.748 1.094 -15.524 1.00 0.00 12 HIS A C 6
ATOM 8898 O O . HIS A 1 12 ? 8.062 1.482 -14.578 1.00 0.00 12 HIS A O 6
ATOM 8913 N N . GLU A 1 13 ? 8.744 -0.167 -15.951 1.00 0.00 13 GLU A N 6
ATOM 8914 C CA . GLU A 1 13 ? 7.915 -1.188 -15.320 1.00 0.00 13 GLU A CA 6
ATOM 8915 C C . GLU A 1 13 ? 6.434 -0.887 -15.519 1.00 0.00 13 GLU A C 6
ATOM 8916 O O . GLU A 1 13 ? 5.870 -0.023 -14.848 1.00 0.00 13 GLU A O 6
ATOM 8928 N N . ASN A 1 14 ? 5.809 -1.603 -16.447 1.00 0.00 14 ASN A N 6
ATOM 8929 C CA . ASN A 1 14 ? 4.393 -1.409 -16.736 1.00 0.00 14 ASN A CA 6
ATOM 8930 C C . ASN A 1 14 ? 3.519 -2.070 -15.673 1.00 0.00 14 ASN A C 6
ATOM 8931 O O . ASN A 1 14 ? 2.967 -1.396 -14.803 1.00 0.00 14 ASN A O 6
ATOM 8942 N N . LEU A 1 15 ? 3.395 -3.392 -15.752 1.00 0.00 15 LEU A N 6
ATOM 8943 C CA . LEU A 1 15 ? 2.583 -4.139 -14.798 1.00 0.00 15 LEU A CA 6
ATOM 8944 C C . LEU A 1 15 ? 3.369 -5.304 -14.200 1.00 0.00 15 LEU A C 6
ATOM 8945 O O . LEU A 1 15 ? 3.154 -6.461 -14.563 1.00 0.00 15 LEU A O 6
ATOM 8961 N N . TYR A 1 16 ? 4.276 -4.989 -13.280 1.00 0.00 16 TYR A N 6
ATOM 8962 C CA . TYR A 1 16 ? 5.092 -6.009 -12.628 1.00 0.00 16 TYR A CA 6
ATOM 8963 C C . TYR A 1 16 ? 5.206 -5.759 -11.124 1.00 0.00 16 TYR A C 6
ATOM 8964 O O . TYR A 1 16 ? 5.946 -6.457 -10.430 1.00 0.00 16 TYR A O 6
ATOM 8982 N N . PHE A 1 17 ? 4.470 -4.769 -10.621 1.00 0.00 17 PHE A N 6
ATOM 8983 C CA . PHE A 1 17 ? 4.497 -4.448 -9.202 1.00 0.00 17 PHE A CA 6
ATOM 8984 C C . PHE A 1 17 ? 5.901 -4.035 -8.762 1.00 0.00 17 PHE A C 6
ATOM 8985 O O . PHE A 1 17 ? 6.239 -4.122 -7.582 1.00 0.00 17 PHE A O 6
ATOM 9002 N N . GLN A 1 18 ? 6.716 -3.581 -9.716 1.00 0.00 18 GLN A N 6
ATOM 9003 C CA . GLN A 1 18 ? 8.079 -3.152 -9.415 1.00 0.00 18 GLN A CA 6
ATOM 9004 C C . GLN A 1 18 ? 8.119 -1.678 -9.006 1.00 0.00 18 GLN A C 6
ATOM 9005 O O . GLN A 1 18 ? 9.185 -1.065 -8.977 1.00 0.00 18 GLN A O 6
ATOM 9019 N N . GLY A 1 19 ? 6.954 -1.115 -8.690 1.00 0.00 19 GLY A N 6
ATOM 9020 C CA . GLY A 1 19 ? 6.887 0.276 -8.288 1.00 0.00 19 GLY A CA 6
ATOM 9021 C C . GLY A 1 19 ? 5.614 0.590 -7.529 1.00 0.00 19 GLY A C 6
ATOM 9022 O O . GLY A 1 19 ? 4.800 1.400 -7.974 1.00 0.00 19 GLY A O 6
ATOM 9026 N N . SER A 1 20 ? 5.440 -0.057 -6.382 1.00 0.00 20 SER A N 6
ATOM 9027 C CA . SER A 1 20 ? 4.257 0.152 -5.558 1.00 0.00 20 SER A CA 6
ATOM 9028 C C . SER A 1 20 ? 4.481 -0.376 -4.144 1.00 0.00 20 SER A C 6
ATOM 9029 O O . SER A 1 20 ? 5.429 -1.121 -3.892 1.00 0.00 20 SER A O 6
ATOM 9037 N N . LYS A 1 21 ? 3.602 0.014 -3.230 1.00 0.00 21 LYS A N 6
ATOM 9038 C CA . LYS A 1 21 ? 3.700 -0.422 -1.843 1.00 0.00 21 LYS A CA 6
ATOM 9039 C C . LYS A 1 21 ? 2.386 -1.037 -1.378 1.00 0.00 21 LYS A C 6
ATOM 9040 O O . LYS A 1 21 ? 2.360 -2.148 -0.848 1.00 0.00 21 LYS A O 6
ATOM 9059 N N . ARG A 1 22 ? 1.299 -0.298 -1.568 1.00 0.00 22 ARG A N 6
ATOM 9060 C CA . ARG A 1 22 ? -0.021 -0.756 -1.156 1.00 0.00 22 ARG A CA 6
ATOM 9061 C C . ARG A 1 22 ? -1.041 -0.587 -2.281 1.00 0.00 22 ARG A C 6
ATOM 9062 O O . ARG A 1 22 ? -0.866 0.247 -3.169 1.00 0.00 22 ARG A O 6
ATOM 9083 N N . LYS A 1 23 ? -2.109 -1.384 -2.240 1.00 0.00 23 LYS A N 6
ATOM 9084 C CA . LYS A 1 23 ? -3.155 -1.314 -3.259 1.00 0.00 23 LYS A CA 6
ATOM 9085 C C . LYS A 1 23 ? -4.536 -1.199 -2.615 1.00 0.00 23 LYS A C 6
ATOM 9086 O O . LYS A 1 23 ? -5.005 -2.129 -1.962 1.00 0.00 23 LYS A O 6
ATOM 9105 N N . ILE A 1 24 ? -5.180 -0.046 -2.797 1.00 0.00 24 ILE A N 6
ATOM 9106 C CA . ILE A 1 24 ? -6.505 0.188 -2.223 1.00 0.00 24 ILE A CA 6
ATOM 9107 C C . ILE A 1 24 ? -7.606 0.010 -3.263 1.00 0.00 24 ILE A C 6
ATOM 9108 O O . ILE A 1 24 ? -7.400 0.294 -4.442 1.00 0.00 24 ILE A O 6
ATOM 9124 N N . ILE A 1 25 ? -8.787 -0.439 -2.824 1.00 0.00 25 ILE A N 6
ATOM 9125 C CA . ILE A 1 25 ? -9.922 -0.629 -3.725 1.00 0.00 25 ILE A CA 6
ATOM 9126 C C . ILE A 1 25 ? -11.058 0.314 -3.375 1.00 0.00 25 ILE A C 6
ATOM 9127 O O . ILE A 1 25 ? -11.296 0.603 -2.205 1.00 0.00 25 ILE A O 6
ATOM 9143 N N . VAL A 1 26 ? -11.779 0.766 -4.388 1.00 0.00 26 VAL A N 6
ATOM 9144 C CA . VAL A 1 26 ? -12.922 1.646 -4.162 1.00 0.00 26 VAL A CA 6
ATOM 9145 C C . VAL A 1 26 ? -14.185 1.061 -4.786 1.00 0.00 26 VAL A C 6
ATOM 9146 O O . VAL A 1 26 ? -14.280 0.927 -6.007 1.00 0.00 26 VAL A O 6
ATOM 9159 N N . ALA A 1 27 ? -15.152 0.705 -3.943 1.00 0.00 27 ALA A N 6
ATOM 9160 C CA . ALA A 1 27 ? -16.399 0.129 -4.427 1.00 0.00 27 ALA A CA 6
ATOM 9161 C C . ALA A 1 27 ? -17.583 1.045 -4.161 1.00 0.00 27 ALA A C 6
ATOM 9162 O O . ALA A 1 27 ? -17.846 1.430 -3.021 1.00 0.00 27 ALA A O 6
ATOM 9169 N N . CYS A 1 28 ? -18.288 1.394 -5.228 1.00 0.00 28 CYS A N 6
ATOM 9170 C CA . CYS A 1 28 ? -19.445 2.274 -5.124 1.00 0.00 28 CYS A CA 6
ATOM 9171 C C . CYS A 1 28 ? -20.325 2.167 -6.365 1.00 0.00 28 CYS A C 6
ATOM 9172 O O . CYS A 1 28 ? -19.857 1.786 -7.438 1.00 0.00 28 CYS A O 6
ATOM 9180 N N . GLY A 1 29 ? -21.599 2.509 -6.210 1.00 0.00 29 GLY A N 6
ATOM 9181 C CA . GLY A 1 29 ? -22.522 2.448 -7.326 1.00 0.00 29 GLY A CA 6
ATOM 9182 C C . GLY A 1 29 ? -22.640 3.776 -8.047 1.00 0.00 29 GLY A C 6
ATOM 9183 O O . GLY A 1 29 ? -22.964 4.795 -7.437 1.00 0.00 29 GLY A O 6
ATOM 9187 N N . GLY A 1 30 ? -22.376 3.766 -9.349 1.00 0.00 30 GLY A N 6
ATOM 9188 C CA . GLY A 1 30 ? -22.462 4.985 -10.131 1.00 0.00 30 GLY A CA 6
ATOM 9189 C C . GLY A 1 30 ? -21.399 5.997 -9.748 1.00 0.00 30 GLY A C 6
ATOM 9190 O O . GLY A 1 30 ? -20.359 5.637 -9.196 1.00 0.00 30 GLY A O 6
ATOM 9194 N N . ALA A 1 31 ? -21.662 7.267 -10.043 1.00 0.00 31 ALA A N 6
ATOM 9195 C CA . ALA A 1 31 ? -20.721 8.336 -9.730 1.00 0.00 31 ALA A CA 6
ATOM 9196 C C . ALA A 1 31 ? -21.447 9.567 -9.195 1.00 0.00 31 ALA A C 6
ATOM 9197 O O . ALA A 1 31 ? -21.474 9.809 -7.988 1.00 0.00 31 ALA A O 6
ATOM 9204 N N . VAL A 1 32 ? -22.033 10.344 -10.104 1.00 0.00 32 VAL A N 6
ATOM 9205 C CA . VAL A 1 32 ? -22.762 11.553 -9.728 1.00 0.00 32 VAL A CA 6
ATOM 9206 C C . VAL A 1 32 ? -21.960 12.400 -8.739 1.00 0.00 32 VAL A C 6
ATOM 9207 O O . VAL A 1 32 ? -22.458 12.776 -7.679 1.00 0.00 32 VAL A O 6
ATOM 9220 N N . ALA A 1 33 ? -20.711 12.690 -9.096 1.00 0.00 33 ALA A N 6
ATOM 9221 C CA . ALA A 1 33 ? -19.835 13.486 -8.243 1.00 0.00 33 ALA A CA 6
ATOM 9222 C C . ALA A 1 33 ? -19.493 12.735 -6.959 1.00 0.00 33 ALA A C 6
ATOM 9223 O O . ALA A 1 33 ? -19.613 13.276 -5.859 1.00 0.00 33 ALA A O 6
ATOM 9230 N N . THR A 1 34 ? -19.062 11.485 -7.107 1.00 0.00 34 THR A N 6
ATOM 9231 C CA . THR A 1 34 ? -18.697 10.657 -5.961 1.00 0.00 34 THR A CA 6
ATOM 9232 C C . THR A 1 34 ? -17.491 9.782 -6.284 1.00 0.00 34 THR A C 6
ATOM 9233 O O . THR A 1 34 ? -16.525 9.733 -5.521 1.00 0.00 34 THR A O 6
ATOM 9244 N N . SER A 1 35 ? -17.556 9.086 -7.415 1.00 0.00 35 SER A N 6
ATOM 9245 C CA . SER A 1 35 ? -16.472 8.205 -7.836 1.00 0.00 35 SER A CA 6
ATOM 9246 C C . SER A 1 35 ? -15.235 9.000 -8.238 1.00 0.00 35 SER A C 6
ATOM 9247 O O . SER A 1 35 ? -14.153 8.805 -7.686 1.00 0.00 35 SER A O 6
ATOM 9255 N N . THR A 1 36 ? -15.401 9.896 -9.204 1.00 0.00 36 THR A N 6
ATOM 9256 C CA . THR A 1 36 ? -14.292 10.717 -9.676 1.00 0.00 36 THR A CA 6
ATOM 9257 C C . THR A 1 36 ? -13.753 11.597 -8.553 1.00 0.00 36 THR A C 6
ATOM 9258 O O . THR A 1 36 ? -12.549 11.839 -8.462 1.00 0.00 36 THR A O 6
ATOM 9269 N N . MET A 1 37 ? -14.653 12.072 -7.699 1.00 0.00 37 MET A N 6
ATOM 9270 C CA . MET A 1 37 ? -14.266 12.923 -6.585 1.00 0.00 37 MET A CA 6
ATOM 9271 C C . MET A 1 37 ? -13.309 12.193 -5.654 1.00 0.00 37 MET A C 6
ATOM 9272 O O . MET A 1 37 ? -12.222 12.688 -5.362 1.00 0.00 37 MET A O 6
ATOM 9286 N N . ALA A 1 38 ? -13.715 11.014 -5.192 1.00 0.00 38 ALA A N 6
ATOM 9287 C CA . ALA A 1 38 ? -12.888 10.221 -4.292 1.00 0.00 38 ALA A CA 6
ATOM 9288 C C . ALA A 1 38 ? -11.575 9.834 -4.954 1.00 0.00 38 ALA A C 6
ATOM 9289 O O . ALA A 1 38 ? -10.499 10.166 -4.461 1.00 0.00 38 ALA A O 6
ATOM 9296 N N . ALA A 1 39 ? -11.671 9.134 -6.079 1.00 0.00 39 ALA A N 6
ATOM 9297 C CA . ALA A 1 39 ? -10.491 8.693 -6.816 1.00 0.00 39 ALA A CA 6
ATOM 9298 C C . ALA A 1 39 ? -9.499 9.836 -7.011 1.00 0.00 39 ALA A C 6
ATOM 9299 O O . ALA A 1 39 ? -8.330 9.724 -6.644 1.00 0.00 39 ALA A O 6
ATOM 9306 N N . GLU A 1 40 ? -9.974 10.935 -7.585 1.00 0.00 40 GLU A N 6
ATOM 9307 C CA . GLU A 1 40 ? -9.125 12.097 -7.822 1.00 0.00 40 GLU A CA 6
ATOM 9308 C C . GLU A 1 40 ? -8.587 12.652 -6.506 1.00 0.00 40 GLU A C 6
ATOM 9309 O O . GLU A 1 40 ? -7.460 13.142 -6.443 1.00 0.00 40 GLU A O 6
ATOM 9321 N N . GLU A 1 41 ? -9.399 12.570 -5.452 1.00 0.00 41 GLU A N 6
ATOM 9322 C CA . GLU A 1 41 ? -8.994 13.062 -4.138 1.00 0.00 41 GLU A CA 6
ATOM 9323 C C . GLU A 1 41 ? -7.858 12.219 -3.566 1.00 0.00 41 GLU A C 6
ATOM 9324 O O . GLU A 1 41 ? -6.816 12.746 -3.178 1.00 0.00 41 GLU A O 6
ATOM 9336 N N . ILE A 1 42 ? -8.062 10.907 -3.512 1.00 0.00 42 ILE A N 6
ATOM 9337 C CA . ILE A 1 42 ? -7.040 10.010 -2.982 1.00 0.00 42 ILE A CA 6
ATOM 9338 C C . ILE A 1 42 ? -5.793 10.030 -3.862 1.00 0.00 42 ILE A C 6
ATOM 9339 O O . ILE A 1 42 ? -4.671 9.933 -3.366 1.00 0.00 42 ILE A O 6
ATOM 9355 N N . LYS A 1 43 ? -5.997 10.154 -5.169 1.00 0.00 43 LYS A N 6
ATOM 9356 C CA . LYS A 1 43 ? -4.884 10.184 -6.114 1.00 0.00 43 LYS A CA 6
ATOM 9357 C C . LYS A 1 43 ? -3.895 11.289 -5.756 1.00 0.00 43 LYS A C 6
ATOM 9358 O O . LYS A 1 43 ? -2.714 11.030 -5.534 1.00 0.00 43 LYS A O 6
ATOM 9377 N N . GLU A 1 44 ? -4.381 12.522 -5.701 1.00 0.00 44 GLU A N 6
ATOM 9378 C CA . GLU A 1 44 ? -3.528 13.656 -5.367 1.00 0.00 44 GLU A CA 6
ATOM 9379 C C . GLU A 1 44 ? -2.886 13.464 -3.996 1.00 0.00 44 GLU A C 6
ATOM 9380 O O . GLU A 1 44 ? -1.747 13.873 -3.774 1.00 0.00 44 GLU A O 6
ATOM 9392 N N . LEU A 1 45 ? -3.623 12.842 -3.078 1.00 0.00 45 LEU A N 6
ATOM 9393 C CA . LEU A 1 45 ? -3.120 12.604 -1.728 1.00 0.00 45 LEU A CA 6
ATOM 9394 C C . LEU A 1 45 ? -1.850 11.752 -1.752 1.00 0.00 45 LEU A C 6
ATOM 9395 O O . LEU A 1 45 ? -0.786 12.199 -1.324 1.00 0.00 45 LEU A O 6
ATOM 9411 N N . CYS A 1 46 ? -1.970 10.522 -2.247 1.00 0.00 46 CYS A N 6
ATOM 9412 C CA . CYS A 1 46 ? -0.827 9.612 -2.311 1.00 0.00 46 CYS A CA 6
ATOM 9413 C C . CYS A 1 46 ? 0.363 10.266 -3.012 1.00 0.00 46 CYS A C 6
ATOM 9414 O O . CYS A 1 46 ? 1.512 10.062 -2.622 1.00 0.00 46 CYS A O 6
ATOM 9422 N N . GLN A 1 47 ? 0.082 11.054 -4.045 1.00 0.00 47 GLN A N 6
ATOM 9423 C CA . GLN A 1 47 ? 1.131 11.738 -4.793 1.00 0.00 47 GLN A CA 6
ATOM 9424 C C . GLN A 1 47 ? 1.721 12.884 -3.977 1.00 0.00 47 GLN A C 6
ATOM 9425 O O . GLN A 1 47 ? 2.939 13.011 -3.861 1.00 0.00 47 GLN A O 6
ATOM 9439 N N . SER A 1 48 ? 0.849 13.715 -3.411 1.00 0.00 48 SER A N 6
ATOM 9440 C CA . SER A 1 48 ? 1.285 14.851 -2.604 1.00 0.00 48 SER A CA 6
ATOM 9441 C C . SER A 1 48 ? 2.221 14.398 -1.486 1.00 0.00 48 SER A C 6
ATOM 9442 O O . SER A 1 48 ? 3.240 15.034 -1.218 1.00 0.00 48 SER A O 6
ATOM 9450 N N . HIS A 1 49 ? 1.866 13.293 -0.839 1.00 0.00 49 HIS A N 6
ATOM 9451 C CA . HIS A 1 49 ? 2.671 12.750 0.251 1.00 0.00 49 HIS A CA 6
ATOM 9452 C C . HIS A 1 49 ? 3.811 11.883 -0.277 1.00 0.00 49 HIS A C 6
ATOM 9453 O O . HIS A 1 49 ? 4.665 11.435 0.488 1.00 0.00 49 HIS A O 6
ATOM 9468 N N . ASN A 1 50 ? 3.823 11.650 -1.585 1.00 0.00 50 ASN A N 6
ATOM 9469 C CA . ASN A 1 50 ? 4.860 10.838 -2.206 1.00 0.00 50 ASN A CA 6
ATOM 9470 C C . ASN A 1 50 ? 4.789 9.396 -1.712 1.00 0.00 50 ASN A C 6
ATOM 9471 O O . ASN A 1 50 ? 5.814 8.779 -1.422 1.00 0.00 50 ASN A O 6
ATOM 9482 N N . ILE A 1 51 ? 3.572 8.869 -1.618 1.00 0.00 51 ILE A N 6
ATOM 9483 C CA . ILE A 1 51 ? 3.359 7.500 -1.161 1.00 0.00 51 ILE A CA 6
ATOM 9484 C C . ILE A 1 51 ? 2.933 6.596 -2.320 1.00 0.00 51 ILE A C 6
ATOM 9485 O O . ILE A 1 51 ? 1.752 6.531 -2.661 1.00 0.00 51 ILE A O 6
ATOM 9501 N N . PRO A 1 52 ? 3.891 5.886 -2.945 1.00 0.00 52 PRO A N 6
ATOM 9502 C CA . PRO A 1 52 ? 3.602 4.988 -4.070 1.00 0.00 52 PRO A CA 6
ATOM 9503 C C . PRO A 1 52 ? 2.506 3.978 -3.739 1.00 0.00 52 PRO A C 6
ATOM 9504 O O . PRO A 1 52 ? 2.687 3.111 -2.885 1.00 0.00 52 PRO A O 6
ATOM 9515 N N . VAL A 1 53 ? 1.376 4.092 -4.434 1.00 0.00 53 VAL A N 6
ATOM 9516 C CA . VAL A 1 53 ? 0.247 3.188 -4.228 1.00 0.00 53 VAL A CA 6
ATOM 9517 C C . VAL A 1 53 ? -0.599 3.075 -5.494 1.00 0.00 53 VAL A C 6
ATOM 9518 O O . VAL A 1 53 ? -0.470 3.885 -6.411 1.00 0.00 53 VAL A O 6
ATOM 9531 N N . GLU A 1 54 ? -1.466 2.066 -5.536 1.00 0.00 54 GLU A N 6
ATOM 9532 C CA . GLU A 1 54 ? -2.335 1.850 -6.690 1.00 0.00 54 GLU A CA 6
ATOM 9533 C C . GLU A 1 54 ? -3.797 1.763 -6.261 1.00 0.00 54 GLU A C 6
ATOM 9534 O O . GLU A 1 54 ? -4.186 0.850 -5.532 1.00 0.00 54 GLU A O 6
ATOM 9546 N N . LEU A 1 55 ? -4.603 2.719 -6.718 1.00 0.00 55 LEU A N 6
ATOM 9547 C CA . LEU A 1 55 ? -6.023 2.752 -6.380 1.00 0.00 55 LEU A CA 6
ATOM 9548 C C . LEU A 1 55 ? -6.854 2.009 -7.426 1.00 0.00 55 LEU A C 6
ATOM 9549 O O . LEU A 1 55 ? -6.917 2.412 -8.586 1.00 0.00 55 LEU A O 6
ATOM 9565 N N . ILE A 1 56 ? -7.484 0.920 -7.002 1.00 0.00 56 ILE A N 6
ATOM 9566 C CA . ILE A 1 56 ? -8.312 0.105 -7.886 1.00 0.00 56 ILE A CA 6
ATOM 9567 C C . ILE A 1 56 ? -9.795 0.340 -7.609 1.00 0.00 56 ILE A C 6
ATOM 9568 O O . ILE A 1 56 ? -10.174 0.661 -6.485 1.00 0.00 56 ILE A O 6
ATOM 9584 N N . GLN A 1 57 ? -10.634 0.183 -8.633 1.00 0.00 57 GLN A N 6
ATOM 9585 C CA . GLN A 1 57 ? -12.074 0.382 -8.483 1.00 0.00 57 GLN A CA 6
ATOM 9586 C C . GLN A 1 57 ? -12.821 -0.916 -8.792 1.00 0.00 57 GLN A C 6
ATOM 9587 O O . GLN A 1 57 ? -12.440 -1.653 -9.701 1.00 0.00 57 GLN A O 6
ATOM 9601 N N . CYS A 1 58 ? -13.880 -1.199 -8.035 1.00 0.00 58 CYS A N 6
ATOM 9602 C CA . CYS A 1 58 ? -14.665 -2.416 -8.235 1.00 0.00 58 CYS A CA 6
ATOM 9603 C C . CYS A 1 58 ? -16.033 -2.280 -7.570 1.00 0.00 58 CYS A C 6
ATOM 9604 O O . CYS A 1 58 ? -16.257 -1.366 -6.786 1.00 0.00 58 CYS A O 6
ATOM 9612 N N . ARG A 1 59 ? -16.949 -3.190 -7.880 1.00 0.00 59 ARG A N 6
ATOM 9613 C CA . ARG A 1 59 ? -18.285 -3.154 -7.295 1.00 0.00 59 ARG A CA 6
ATOM 9614 C C . ARG A 1 59 ? -18.275 -3.748 -5.886 1.00 0.00 59 ARG A C 6
ATOM 9615 O O . ARG A 1 59 ? -17.217 -3.911 -5.280 1.00 0.00 59 ARG A O 6
ATOM 9636 N N . VAL A 1 60 ? -19.458 -4.077 -5.376 1.00 0.00 60 VAL A N 6
ATOM 9637 C CA . VAL A 1 60 ? -19.587 -4.657 -4.044 1.00 0.00 60 VAL A CA 6
ATOM 9638 C C . VAL A 1 60 ? -19.349 -6.170 -4.066 1.00 0.00 60 VAL A C 6
ATOM 9639 O O . VAL A 1 60 ? -19.294 -6.811 -3.018 1.00 0.00 60 VAL A O 6
ATOM 9652 N N . ASN A 1 61 ? -19.203 -6.735 -5.266 1.00 0.00 61 ASN A N 6
ATOM 9653 C CA . ASN A 1 61 ? -18.966 -8.169 -5.412 1.00 0.00 61 ASN A CA 6
ATOM 9654 C C . ASN A 1 61 ? -17.817 -8.441 -6.383 1.00 0.00 61 ASN A C 6
ATOM 9655 O O . ASN A 1 61 ? -17.975 -9.169 -7.363 1.00 0.00 61 ASN A O 6
ATOM 9666 N N . GLU A 1 62 ? -16.659 -7.860 -6.096 1.00 0.00 62 GLU A N 6
ATOM 9667 C CA . GLU A 1 62 ? -15.480 -8.043 -6.933 1.00 0.00 62 GLU A CA 6
ATOM 9668 C C . GLU A 1 62 ? -14.206 -7.881 -6.115 1.00 0.00 62 GLU A C 6
ATOM 9669 O O . GLU A 1 62 ? -13.218 -8.576 -6.342 1.00 0.00 62 GLU A O 6
ATOM 9681 N N . ILE A 1 63 ? -14.231 -6.958 -5.158 1.00 0.00 63 ILE A N 6
ATOM 9682 C CA . ILE A 1 63 ? -13.069 -6.707 -4.319 1.00 0.00 63 ILE A CA 6
ATOM 9683 C C . ILE A 1 63 ? -12.546 -7.993 -3.695 1.00 0.00 63 ILE A C 6
ATOM 9684 O O . ILE A 1 63 ? -11.344 -8.152 -3.515 1.00 0.00 63 ILE A O 6
ATOM 9700 N N . GLU A 1 64 ? -13.450 -8.912 -3.377 1.00 0.00 64 GLU A N 6
ATOM 9701 C CA . GLU A 1 64 ? -13.075 -10.180 -2.776 1.00 0.00 64 GLU A CA 6
ATOM 9702 C C . GLU A 1 64 ? -12.295 -11.036 -3.767 1.00 0.00 64 GLU A C 6
ATOM 9703 O O . GLU A 1 64 ? -11.380 -11.766 -3.389 1.00 0.00 64 GLU A O 6
ATOM 9715 N N . THR A 1 65 ? -12.661 -10.938 -5.039 1.00 0.00 65 THR A N 6
ATOM 9716 C CA . THR A 1 65 ? -11.991 -11.701 -6.081 1.00 0.00 65 THR A CA 6
ATOM 9717 C C . THR A 1 65 ? -10.639 -11.081 -6.424 1.00 0.00 65 THR A C 6
ATOM 9718 O O . THR A 1 65 ? -9.650 -11.791 -6.602 1.00 0.00 65 THR A O 6
ATOM 9729 N N . TYR A 1 66 ? -10.598 -9.752 -6.517 1.00 0.00 66 TYR A N 6
ATOM 9730 C CA . TYR A 1 66 ? -9.354 -9.056 -6.839 1.00 0.00 66 TYR A CA 6
ATOM 9731 C C . TYR A 1 66 ? -8.563 -8.677 -5.579 1.00 0.00 66 TYR A C 6
ATOM 9732 O O . TYR A 1 66 ? -7.511 -8.046 -5.675 1.00 0.00 66 TYR A O 6
ATOM 9750 N N . MET A 1 67 ? -9.042 -9.094 -4.402 1.00 0.00 67 MET A N 6
ATOM 9751 C CA . MET A 1 67 ? -8.327 -8.818 -3.147 1.00 0.00 67 MET A CA 6
ATOM 9752 C C . MET A 1 67 ? -7.142 -9.772 -2.967 1.00 0.00 67 MET A C 6
ATOM 9753 O O . MET A 1 67 ? -6.964 -10.347 -1.893 1.00 0.00 67 MET A O 6
ATOM 9767 N N . ASP A 1 68 ? -6.346 -9.955 -4.013 1.00 0.00 68 ASP A N 6
ATOM 9768 C CA . ASP A 1 68 ? -5.202 -10.859 -3.945 1.00 0.00 68 ASP A CA 6
ATOM 9769 C C . ASP A 1 68 ? -3.973 -10.154 -3.388 1.00 0.00 68 ASP A C 6
ATOM 9770 O O . ASP A 1 68 ? -3.181 -10.746 -2.655 1.00 0.00 68 ASP A O 6
ATOM 9779 N N . GLY A 1 69 ? -3.828 -8.884 -3.730 1.00 0.00 69 GLY A N 6
ATOM 9780 C CA . GLY A 1 69 ? -2.705 -8.109 -3.247 1.00 0.00 69 GLY A CA 6
ATOM 9781 C C . GLY A 1 69 ? -3.133 -6.721 -2.836 1.00 0.00 69 GLY A C 6
ATOM 9782 O O . GLY A 1 69 ? -2.424 -5.744 -3.078 1.00 0.00 69 GLY A O 6
ATOM 9786 N N . VAL A 1 70 ? -4.307 -6.635 -2.220 1.00 0.00 70 VAL A N 6
ATOM 9787 C CA . VAL A 1 70 ? -4.850 -5.363 -1.781 1.00 0.00 70 VAL A CA 6
ATOM 9788 C C . VAL A 1 70 ? -4.474 -5.076 -0.329 1.00 0.00 70 VAL A C 6
ATOM 9789 O O . VAL A 1 70 ? -4.619 -5.930 0.547 1.00 0.00 70 VAL A O 6
ATOM 9802 N N . HIS A 1 71 ? -3.967 -3.869 -0.095 1.00 0.00 71 HIS A N 6
ATOM 9803 C CA . HIS A 1 71 ? -3.538 -3.447 1.236 1.00 0.00 71 HIS A CA 6
ATOM 9804 C C . HIS A 1 71 ? -4.644 -2.694 1.972 1.00 0.00 71 HIS A C 6
ATOM 9805 O O . HIS A 1 71 ? -4.623 -2.587 3.199 1.00 0.00 71 HIS A O 6
ATOM 9820 N N . LEU A 1 72 ? -5.611 -2.176 1.219 1.00 0.00 72 LEU A N 6
ATOM 9821 C CA . LEU A 1 72 ? -6.727 -1.437 1.800 1.00 0.00 72 LEU A CA 6
ATOM 9822 C C . LEU A 1 72 ? -7.941 -1.495 0.877 1.00 0.00 72 LEU A C 6
ATOM 9823 O O . LEU A 1 72 ? -7.806 -1.698 -0.327 1.00 0.00 72 LEU A O 6
ATOM 9839 N N . ILE A 1 73 ? -9.130 -1.325 1.445 1.00 0.00 73 ILE A N 6
ATOM 9840 C CA . ILE A 1 73 ? -10.362 -1.360 0.663 1.00 0.00 73 ILE A CA 6
ATOM 9841 C C . ILE A 1 73 ? -11.331 -0.279 1.133 1.00 0.00 73 ILE A C 6
ATOM 9842 O O . ILE A 1 73 ? -11.426 0.006 2.326 1.00 0.00 73 ILE A O 6
ATOM 9858 N N . CYS A 1 74 ? -12.049 0.323 0.194 1.00 0.00 74 CYS A N 6
ATOM 9859 C CA . CYS A 1 74 ? -13.012 1.367 0.523 1.00 0.00 74 CYS A CA 6
ATOM 9860 C C . CYS A 1 74 ? -14.379 1.063 -0.084 1.00 0.00 74 CYS A C 6
ATOM 9861 O O . CYS A 1 74 ? -14.559 1.146 -1.299 1.00 0.00 74 CYS A O 6
ATOM 9869 N N . THR A 1 75 ? -15.342 0.709 0.763 1.00 0.00 75 THR A N 6
ATOM 9870 C CA . THR A 1 75 ? -16.689 0.392 0.299 1.00 0.00 75 THR A CA 6
ATOM 9871 C C . THR A 1 75 ? -17.738 1.192 1.070 1.00 0.00 75 THR A C 6
ATOM 9872 O O . THR A 1 75 ? -17.587 1.443 2.266 1.00 0.00 75 THR A O 6
ATOM 9883 N N . THR A 1 76 ? -18.803 1.586 0.377 1.00 0.00 76 THR A N 6
ATOM 9884 C CA . THR A 1 76 ? -19.881 2.354 0.995 1.00 0.00 76 THR A CA 6
ATOM 9885 C C . THR A 1 76 ? -21.238 1.721 0.704 1.00 0.00 76 THR A C 6
ATOM 9886 O O . THR A 1 76 ? -22.192 2.411 0.341 1.00 0.00 76 THR A O 6
ATOM 9897 N N . ALA A 1 77 ? -21.321 0.405 0.863 1.00 0.00 77 ALA A N 6
ATOM 9898 C CA . ALA A 1 77 ? -22.564 -0.318 0.616 1.00 0.00 77 ALA A CA 6
ATOM 9899 C C . ALA A 1 77 ? -23.117 -0.943 1.897 1.00 0.00 77 ALA A C 6
ATOM 9900 O O . ALA A 1 77 ? -24.153 -1.608 1.872 1.00 0.00 77 ALA A O 6
ATOM 9907 N N . ARG A 1 78 ? -22.425 -0.729 3.017 1.00 0.00 78 ARG A N 6
ATOM 9908 C CA . ARG A 1 78 ? -22.854 -1.277 4.303 1.00 0.00 78 ARG A CA 6
ATOM 9909 C C . ARG A 1 78 ? -22.623 -2.786 4.360 1.00 0.00 78 ARG A C 6
ATOM 9910 O O . ARG A 1 78 ? -23.569 -3.567 4.459 1.00 0.00 78 ARG A O 6
ATOM 9931 N N . VAL A 1 79 ? -21.359 -3.189 4.298 1.00 0.00 79 VAL A N 6
ATOM 9932 C CA . VAL A 1 79 ? -21.006 -4.603 4.344 1.00 0.00 79 VAL A CA 6
ATOM 9933 C C . VAL A 1 79 ? -20.887 -5.096 5.787 1.00 0.00 79 VAL A C 6
ATOM 9934 O O . VAL A 1 79 ? -21.262 -4.391 6.722 1.00 0.00 79 VAL A O 6
ATOM 9947 N N . ASP A 1 80 ? -20.370 -6.309 5.960 1.00 0.00 80 ASP A N 6
ATOM 9948 C CA . ASP A 1 80 ? -20.215 -6.892 7.290 1.00 0.00 80 ASP A CA 6
ATOM 9949 C C . ASP A 1 80 ? -18.799 -6.691 7.823 1.00 0.00 80 ASP A C 6
ATOM 9950 O O . ASP A 1 80 ? -18.568 -6.779 9.028 1.00 0.00 80 ASP A O 6
ATOM 9959 N N . ARG A 1 81 ? -17.858 -6.444 6.913 1.00 0.00 81 ARG A N 6
ATOM 9960 C CA . ARG A 1 81 ? -16.452 -6.248 7.268 1.00 0.00 81 ARG A CA 6
ATOM 9961 C C . ARG A 1 81 ? -16.006 -7.230 8.347 1.00 0.00 81 ARG A C 6
ATOM 9962 O O . ARG A 1 81 ? -15.263 -6.875 9.262 1.00 0.00 81 ARG A O 6
ATOM 9983 N N . SER A 1 82 ? -16.462 -8.471 8.221 1.00 0.00 82 SER A N 6
ATOM 9984 C CA . SER A 1 82 ? -16.112 -9.521 9.168 1.00 0.00 82 SER A CA 6
ATOM 9985 C C . SER A 1 82 ? -15.644 -10.779 8.437 1.00 0.00 82 SER A C 6
ATOM 9986 O O . SER A 1 82 ? -15.479 -11.835 9.046 1.00 0.00 82 SER A O 6
ATOM 9994 N N . PHE A 1 83 ? -15.430 -10.660 7.128 1.00 0.00 83 PHE A N 6
ATOM 9995 C CA . PHE A 1 83 ? -14.980 -11.785 6.320 1.00 0.00 83 PHE A CA 6
ATOM 9996 C C . PHE A 1 83 ? -13.462 -11.763 6.160 1.00 0.00 83 PHE A C 6
ATOM 9997 O O . PHE A 1 83 ? -12.906 -10.865 5.524 1.00 0.00 83 PHE A O 6
ATOM 10014 N N . GLY A 1 84 ? -12.795 -12.752 6.747 1.00 0.00 84 GLY A N 6
ATOM 10015 C CA . GLY A 1 84 ? -11.347 -12.825 6.665 1.00 0.00 84 GLY A CA 6
ATOM 10016 C C . GLY A 1 84 ? -10.669 -11.710 7.435 1.00 0.00 84 GLY A C 6
ATOM 10017 O O . GLY A 1 84 ? -10.701 -11.690 8.666 1.00 0.00 84 GLY A O 6
ATOM 10021 N N . ASP A 1 85 ? -10.055 -10.777 6.713 1.00 0.00 85 ASP A N 6
ATOM 10022 C CA . ASP A 1 85 ? -9.370 -9.654 7.341 1.00 0.00 85 ASP A CA 6
ATOM 10023 C C . ASP A 1 85 ? -9.295 -8.471 6.387 1.00 0.00 85 ASP A C 6
ATOM 10024 O O . ASP A 1 85 ? -8.422 -7.617 6.517 1.00 0.00 85 ASP A O 6
ATOM 10033 N N . ILE A 1 86 ? -10.219 -8.430 5.434 1.00 0.00 86 ILE A N 6
ATOM 10034 C CA . ILE A 1 86 ? -10.269 -7.359 4.454 1.00 0.00 86 ILE A CA 6
ATOM 10035 C C . ILE A 1 86 ? -10.344 -5.993 5.150 1.00 0.00 86 ILE A C 6
ATOM 10036 O O . ILE A 1 86 ? -11.401 -5.592 5.638 1.00 0.00 86 ILE A O 6
ATOM 10052 N N . PRO A 1 87 ? -9.209 -5.263 5.205 1.00 0.00 87 PRO A N 6
ATOM 10053 C CA . PRO A 1 87 ? -9.142 -3.941 5.846 1.00 0.00 87 PRO A CA 6
ATOM 10054 C C . PRO A 1 87 ? -9.918 -2.886 5.072 1.00 0.00 87 PRO A C 6
ATOM 10055 O O . PRO A 1 87 ? -9.328 -2.029 4.411 1.00 0.00 87 PRO A O 6
ATOM 10066 N N . LEU A 1 88 ? -11.240 -2.955 5.147 1.00 0.00 88 LEU A N 6
ATOM 10067 C CA . LEU A 1 88 ? -12.088 -2.007 4.438 1.00 0.00 88 LEU A CA 6
ATOM 10068 C C . LEU A 1 88 ? -12.569 -0.891 5.358 1.00 0.00 88 LEU A C 6
ATOM 10069 O O . LEU A 1 88 ? -12.530 -1.018 6.582 1.00 0.00 88 LEU A O 6
ATOM 10085 N N . VAL A 1 89 ? -13.014 0.205 4.754 1.00 0.00 89 VAL A N 6
ATOM 10086 C CA . VAL A 1 89 ? -13.496 1.354 5.508 1.00 0.00 89 VAL A CA 6
ATOM 10087 C C . VAL A 1 89 ? -14.639 2.056 4.782 1.00 0.00 89 VAL A C 6
ATOM 10088 O O . VAL A 1 89 ? -14.766 1.959 3.561 1.00 0.00 89 VAL A O 6
ATOM 10101 N N . HIS A 1 90 ? -15.462 2.770 5.541 1.00 0.00 90 HIS A N 6
ATOM 10102 C CA . HIS A 1 90 ? -16.586 3.498 4.971 1.00 0.00 90 HIS A CA 6
ATOM 10103 C C . HIS A 1 90 ? -16.160 4.903 4.558 1.00 0.00 90 HIS A C 6
ATOM 10104 O O . HIS A 1 90 ? -15.280 5.502 5.175 1.00 0.00 90 HIS A O 6
ATOM 10119 N N . GLY A 1 91 ? -16.792 5.422 3.513 1.00 0.00 91 GLY A N 6
ATOM 10120 C CA . GLY A 1 91 ? -16.468 6.752 3.034 1.00 0.00 91 GLY A CA 6
ATOM 10121 C C . GLY A 1 91 ? -17.670 7.675 3.030 1.00 0.00 91 GLY A C 6
ATOM 10122 O O . GLY A 1 91 ? -17.688 8.678 2.318 1.00 0.00 91 GLY A O 6
ATOM 10126 N N . MET A 1 92 ? -18.673 7.339 3.835 1.00 0.00 92 MET A N 6
ATOM 10127 C CA . MET A 1 92 ? -19.884 8.146 3.929 1.00 0.00 92 MET A CA 6
ATOM 10128 C C . MET A 1 92 ? -19.549 9.622 4.151 1.00 0.00 92 MET A C 6
ATOM 10129 O O . MET A 1 92 ? -20.080 10.492 3.462 1.00 0.00 92 MET A O 6
ATOM 10143 N N . PRO A 1 93 ? -18.664 9.930 5.121 1.00 0.00 93 PRO A N 6
ATOM 10144 C CA . PRO A 1 93 ? -18.277 11.311 5.415 1.00 0.00 93 PRO A CA 6
ATOM 10145 C C . PRO A 1 93 ? -17.322 11.889 4.373 1.00 0.00 93 PRO A C 6
ATOM 10146 O O . PRO A 1 93 ? -17.281 13.102 4.168 1.00 0.00 93 PRO A O 6
ATOM 10157 N N . PHE A 1 94 ? -16.552 11.022 3.716 1.00 0.00 94 PHE A N 6
ATOM 10158 C CA . PHE A 1 94 ? -15.603 11.475 2.702 1.00 0.00 94 PHE A CA 6
ATOM 10159 C C . PHE A 1 94 ? -16.339 12.044 1.493 1.00 0.00 94 PHE A C 6
ATOM 10160 O O . PHE A 1 94 ? -15.901 13.024 0.891 1.00 0.00 94 PHE A O 6
ATOM 10177 N N . VAL A 1 95 ? -17.457 11.419 1.144 1.00 0.00 95 VAL A N 6
ATOM 10178 C CA . VAL A 1 95 ? -18.255 11.855 0.003 1.00 0.00 95 VAL A CA 6
ATOM 10179 C C . VAL A 1 95 ? -19.012 13.145 0.319 1.00 0.00 95 VAL A C 6
ATOM 10180 O O . VAL A 1 95 ? -19.376 13.899 -0.584 1.00 0.00 95 VAL A O 6
ATOM 10193 N N . SER A 1 96 ? -19.245 13.398 1.604 1.00 0.00 96 SER A N 6
ATOM 10194 C CA . SER A 1 96 ? -19.961 14.596 2.025 1.00 0.00 96 SER A CA 6
ATOM 10195 C C . SER A 1 96 ? -19.274 15.863 1.522 1.00 0.00 96 SER A C 6
ATOM 10196 O O . SER A 1 96 ? -19.939 16.836 1.168 1.00 0.00 96 SER A O 6
ATOM 10204 N N . GLY A 1 97 ? -17.943 15.851 1.492 1.00 0.00 97 GLY A N 6
ATOM 10205 C CA . GLY A 1 97 ? -17.207 17.014 1.030 1.00 0.00 97 GLY A CA 6
ATOM 10206 C C . GLY A 1 97 ? -16.955 18.028 2.130 1.00 0.00 97 GLY A C 6
ATOM 10207 O O . GLY A 1 97 ? -16.224 18.998 1.933 1.00 0.00 97 GLY A O 6
ATOM 10211 N N . VAL A 1 98 ? -17.566 17.807 3.292 1.00 0.00 98 VAL A N 6
ATOM 10212 C CA . VAL A 1 98 ? -17.405 18.712 4.423 1.00 0.00 98 VAL A CA 6
ATOM 10213 C C . VAL A 1 98 ? -16.779 18.000 5.620 1.00 0.00 98 VAL A C 6
ATOM 10214 O O . VAL A 1 98 ? -16.104 18.622 6.442 1.00 0.00 98 VAL A O 6
ATOM 10227 N N . GLY A 1 99 ? -17.005 16.693 5.712 1.00 0.00 99 GLY A N 6
ATOM 10228 C CA . GLY A 1 99 ? -16.455 15.918 6.808 1.00 0.00 99 GLY A CA 6
ATOM 10229 C C . GLY A 1 99 ? -15.036 15.449 6.537 1.00 0.00 99 GLY A C 6
ATOM 10230 O O . GLY A 1 99 ? -14.436 14.762 7.363 1.00 0.00 99 GLY A O 6
ATOM 10234 N N . ILE A 1 100 ? -14.496 15.822 5.377 1.00 0.00 100 ILE A N 6
ATOM 10235 C CA . ILE A 1 100 ? -13.141 15.435 5.009 1.00 0.00 100 ILE A CA 6
ATOM 10236 C C . ILE A 1 100 ? -12.124 16.105 5.921 1.00 0.00 100 ILE A C 6
ATOM 10237 O O . ILE A 1 100 ? -11.120 15.505 6.294 1.00 0.00 100 ILE A O 6
ATOM 10253 N N . GLU A 1 101 ? -12.389 17.358 6.273 1.00 0.00 101 GLU A N 6
ATOM 10254 C CA . GLU A 1 101 ? -11.493 18.117 7.140 1.00 0.00 101 GLU A CA 6
ATOM 10255 C C . GLU A 1 101 ? -11.105 17.305 8.374 1.00 0.00 101 GLU A C 6
ATOM 10256 O O . GLU A 1 101 ? -9.923 17.077 8.630 1.00 0.00 101 GLU A O 6
ATOM 10268 N N . ALA A 1 102 ? -12.106 16.871 9.132 1.00 0.00 102 ALA A N 6
ATOM 10269 C CA . ALA A 1 102 ? -11.866 16.083 10.333 1.00 0.00 102 ALA A CA 6
ATOM 10270 C C . ALA A 1 102 ? -11.377 14.684 9.976 1.00 0.00 102 ALA A C 6
ATOM 10271 O O . ALA A 1 102 ? -10.480 14.144 10.624 1.00 0.00 102 ALA A O 6
ATOM 10278 N N . LEU A 1 103 ? -11.974 14.104 8.942 1.00 0.00 103 LEU A N 6
ATOM 10279 C CA . LEU A 1 103 ? -11.602 12.769 8.496 1.00 0.00 103 LEU A CA 6
ATOM 10280 C C . LEU A 1 103 ? -10.134 12.716 8.091 1.00 0.00 103 LEU A C 6
ATOM 10281 O O . LEU A 1 103 ? -9.383 11.877 8.579 1.00 0.00 103 LEU A O 6
ATOM 10297 N N . GLN A 1 104 ? -9.727 13.615 7.198 1.00 0.00 104 GLN A N 6
ATOM 10298 C CA . GLN A 1 104 ? -8.342 13.660 6.737 1.00 0.00 104 GLN A CA 6
ATOM 10299 C C . GLN A 1 104 ? -7.375 13.670 7.918 1.00 0.00 104 GLN A C 6
ATOM 10300 O O . GLN A 1 104 ? -6.422 12.893 7.966 1.00 0.00 104 GLN A O 6
ATOM 10314 N N . ASN A 1 105 ? -7.622 14.562 8.868 1.00 0.00 105 ASN A N 6
ATOM 10315 C CA . ASN A 1 105 ? -6.773 14.679 10.049 1.00 0.00 105 ASN A CA 6
ATOM 10316 C C . ASN A 1 105 ? -6.597 13.329 10.746 1.00 0.00 105 ASN A C 6
ATOM 10317 O O . ASN A 1 105 ? -5.478 12.928 11.067 1.00 0.00 105 ASN A O 6
ATOM 10328 N N . LYS A 1 106 ? -7.710 12.640 10.989 1.00 0.00 106 LYS A N 6
ATOM 10329 C CA . LYS A 1 106 ? -7.677 11.344 11.663 1.00 0.00 106 LYS A CA 6
ATOM 10330 C C . LYS A 1 106 ? -7.206 10.227 10.732 1.00 0.00 106 LYS A C 6
ATOM 10331 O O . LYS A 1 106 ? -6.454 9.344 11.143 1.00 0.00 106 LYS A O 6
ATOM 10350 N N . ILE A 1 107 ? -7.658 10.262 9.484 1.00 0.00 107 ILE A N 6
ATOM 10351 C CA . ILE A 1 107 ? -7.284 9.243 8.509 1.00 0.00 107 ILE A CA 6
ATOM 10352 C C . ILE A 1 107 ? -5.788 9.309 8.186 1.00 0.00 107 ILE A C 6
ATOM 10353 O O . ILE A 1 107 ? -5.155 8.282 7.944 1.00 0.00 107 ILE A O 6
ATOM 10369 N N . LEU A 1 108 ? -5.218 10.516 8.204 1.00 0.00 108 LEU A N 6
ATOM 10370 C CA . LEU A 1 108 ? -3.791 10.690 7.931 1.00 0.00 108 LEU A CA 6
ATOM 10371 C C . LEU A 1 108 ? -2.954 10.261 9.135 1.00 0.00 108 LEU A C 6
ATOM 10372 O O . LEU A 1 108 ? -1.927 9.596 8.986 1.00 0.00 108 LEU A O 6
ATOM 10388 N N . THR A 1 109 ? -3.399 10.656 10.327 1.00 0.00 109 THR A N 6
ATOM 10389 C CA . THR A 1 109 ? -2.697 10.325 11.565 1.00 0.00 109 THR A CA 6
ATOM 10390 C C . THR A 1 109 ? -2.590 8.814 11.753 1.00 0.00 109 THR A C 6
ATOM 10391 O O . THR A 1 109 ? -1.572 8.310 12.227 1.00 0.00 109 THR A O 6
ATOM 10402 N N . ILE A 1 110 ? -3.645 8.095 11.388 1.00 0.00 110 ILE A N 6
ATOM 10403 C CA . ILE A 1 110 ? -3.659 6.644 11.526 1.00 0.00 110 ILE A CA 6
ATOM 10404 C C . ILE A 1 110 ? -2.946 5.978 10.352 1.00 0.00 110 ILE A C 6
ATOM 10405 O O . ILE A 1 110 ? -2.173 5.038 10.537 1.00 0.00 110 ILE A O 6
ATOM 10421 N N . LEU A 1 111 ? -3.213 6.469 9.143 1.00 0.00 111 LEU A N 6
ATOM 10422 C CA . LEU A 1 111 ? -2.595 5.918 7.937 1.00 0.00 111 LEU A CA 6
ATOM 10423 C C . LEU A 1 111 ? -1.077 5.869 8.074 1.00 0.00 111 LEU A C 6
ATOM 10424 O O . LEU A 1 111 ? -0.441 4.880 7.709 1.00 0.00 111 LEU A O 6
ATOM 10440 N N . GLN A 1 112 ? -0.504 6.948 8.600 1.00 0.00 112 GLN A N 6
ATOM 10441 C CA . GLN A 1 112 ? 0.940 7.035 8.779 1.00 0.00 112 GLN A CA 6
ATOM 10442 C C . GLN A 1 112 ? 1.411 6.102 9.889 1.00 0.00 112 GLN A C 6
ATOM 10443 O O . GLN A 1 112 ? 2.527 5.584 9.846 1.00 0.00 112 GLN A O 6
ATOM 10457 N N . GLY A 1 113 ? 0.552 5.890 10.880 1.00 0.00 113 GLY A N 6
ATOM 10458 C CA . GLY A 1 113 ? 0.899 5.016 11.986 1.00 0.00 113 GLY A CA 6
ATOM 10459 C C . GLY A 1 113 ? -0.308 4.295 12.552 1.00 0.00 113 GLY A C 6
ATOM 10460 O O . GLY A 1 113 ? -0.338 3.048 12.488 1.00 0.00 113 GLY A O 6
ATOM 10465 N N . MET A 1 1 ? 2.125 -2.268 29.092 1.00 0.00 1 MET A N 7
ATOM 10466 C CA . MET A 1 1 ? 1.466 -3.588 29.271 1.00 0.00 1 MET A CA 7
ATOM 10467 C C . MET A 1 1 ? 1.828 -4.555 28.144 1.00 0.00 1 MET A C 7
ATOM 10468 O O . MET A 1 1 ? 1.273 -5.650 28.054 1.00 0.00 1 MET A O 7
ATOM 10484 N N . GLY A 1 2 ? 2.757 -4.147 27.283 1.00 0.00 2 GLY A N 7
ATOM 10485 C CA . GLY A 1 2 ? 3.165 -4.994 26.180 1.00 0.00 2 GLY A CA 7
ATOM 10486 C C . GLY A 1 2 ? 3.780 -4.201 25.045 1.00 0.00 2 GLY A C 7
ATOM 10487 O O . GLY A 1 2 ? 4.419 -3.174 25.272 1.00 0.00 2 GLY A O 7
ATOM 10491 N N . SER A 1 3 ? 3.587 -4.677 23.818 1.00 0.00 3 SER A N 7
ATOM 10492 C CA . SER A 1 3 ? 4.128 -4.004 22.644 1.00 0.00 3 SER A CA 7
ATOM 10493 C C . SER A 1 3 ? 3.254 -4.257 21.420 1.00 0.00 3 SER A C 7
ATOM 10494 O O . SER A 1 3 ? 2.555 -5.267 21.341 1.00 0.00 3 SER A O 7
ATOM 10502 N N . SER A 1 4 ? 3.301 -3.332 20.470 1.00 0.00 4 SER A N 7
ATOM 10503 C CA . SER A 1 4 ? 2.516 -3.449 19.249 1.00 0.00 4 SER A CA 7
ATOM 10504 C C . SER A 1 4 ? 3.391 -3.247 18.014 1.00 0.00 4 SER A C 7
ATOM 10505 O O . SER A 1 4 ? 2.890 -2.952 16.930 1.00 0.00 4 SER A O 7
ATOM 10513 N N . HIS A 1 5 ? 4.701 -3.408 18.184 1.00 0.00 5 HIS A N 7
ATOM 10514 C CA . HIS A 1 5 ? 5.640 -3.244 17.081 1.00 0.00 5 HIS A CA 7
ATOM 10515 C C . HIS A 1 5 ? 5.549 -4.418 16.112 1.00 0.00 5 HIS A C 7
ATOM 10516 O O . HIS A 1 5 ? 5.086 -5.500 16.474 1.00 0.00 5 HIS A O 7
ATOM 10531 N N . HIS A 1 6 ? 5.993 -4.198 14.879 1.00 0.00 6 HIS A N 7
ATOM 10532 C CA . HIS A 1 6 ? 5.961 -5.237 13.858 1.00 0.00 6 HIS A CA 7
ATOM 10533 C C . HIS A 1 6 ? 7.169 -5.129 12.932 1.00 0.00 6 HIS A C 7
ATOM 10534 O O . HIS A 1 6 ? 8.133 -5.883 13.063 1.00 0.00 6 HIS A O 7
ATOM 10549 N N . HIS A 1 7 ? 7.110 -4.186 11.997 1.00 0.00 7 HIS A N 7
ATOM 10550 C CA . HIS A 1 7 ? 8.200 -3.982 11.049 1.00 0.00 7 HIS A CA 7
ATOM 10551 C C . HIS A 1 7 ? 9.011 -2.741 11.411 1.00 0.00 7 HIS A C 7
ATOM 10552 O O . HIS A 1 7 ? 8.938 -1.717 10.730 1.00 0.00 7 HIS A O 7
ATOM 10567 N N . HIS A 1 8 ? 9.786 -2.842 12.486 1.00 0.00 8 HIS A N 7
ATOM 10568 C CA . HIS A 1 8 ? 10.614 -1.730 12.942 1.00 0.00 8 HIS A CA 7
ATOM 10569 C C . HIS A 1 8 ? 11.925 -2.234 13.543 1.00 0.00 8 HIS A C 7
ATOM 10570 O O . HIS A 1 8 ? 12.568 -1.538 14.329 1.00 0.00 8 HIS A O 7
ATOM 10585 N N . HIS A 1 9 ? 12.316 -3.448 13.167 1.00 0.00 9 HIS A N 7
ATOM 10586 C CA . HIS A 1 9 ? 13.548 -4.049 13.664 1.00 0.00 9 HIS A CA 7
ATOM 10587 C C . HIS A 1 9 ? 14.115 -5.033 12.646 1.00 0.00 9 HIS A C 7
ATOM 10588 O O . HIS A 1 9 ? 15.316 -5.044 12.378 1.00 0.00 9 HIS A O 7
ATOM 10603 N N . HIS A 1 10 ? 13.239 -5.860 12.083 1.00 0.00 10 HIS A N 7
ATOM 10604 C CA . HIS A 1 10 ? 13.643 -6.852 11.092 1.00 0.00 10 HIS A CA 7
ATOM 10605 C C . HIS A 1 10 ? 13.279 -6.392 9.682 1.00 0.00 10 HIS A C 7
ATOM 10606 O O . HIS A 1 10 ? 12.903 -5.237 9.475 1.00 0.00 10 HIS A O 7
ATOM 10621 N N . HIS A 1 11 ? 13.394 -7.299 8.715 1.00 0.00 11 HIS A N 7
ATOM 10622 C CA . HIS A 1 11 ? 13.077 -6.981 7.327 1.00 0.00 11 HIS A CA 7
ATOM 10623 C C . HIS A 1 11 ? 12.624 -8.228 6.572 1.00 0.00 11 HIS A C 7
ATOM 10624 O O . HIS A 1 11 ? 13.414 -9.144 6.338 1.00 0.00 11 HIS A O 7
ATOM 10639 N N . HIS A 1 12 ? 11.349 -8.258 6.193 1.00 0.00 12 HIS A N 7
ATOM 10640 C CA . HIS A 1 12 ? 10.794 -9.394 5.465 1.00 0.00 12 HIS A CA 7
ATOM 10641 C C . HIS A 1 12 ? 10.887 -9.171 3.959 1.00 0.00 12 HIS A C 7
ATOM 10642 O O . HIS A 1 12 ? 11.291 -8.100 3.504 1.00 0.00 12 HIS A O 7
ATOM 10657 N N . GLU A 1 13 ? 10.510 -10.188 3.187 1.00 0.00 13 GLU A N 7
ATOM 10658 C CA . GLU A 1 13 ? 10.554 -10.099 1.731 1.00 0.00 13 GLU A CA 7
ATOM 10659 C C . GLU A 1 13 ? 9.233 -10.557 1.114 1.00 0.00 13 GLU A C 7
ATOM 10660 O O . GLU A 1 13 ? 8.428 -9.738 0.672 1.00 0.00 13 GLU A O 7
ATOM 10672 N N . ASN A 1 14 ? 9.016 -11.869 1.088 1.00 0.00 14 ASN A N 7
ATOM 10673 C CA . ASN A 1 14 ? 7.791 -12.432 0.528 1.00 0.00 14 ASN A CA 7
ATOM 10674 C C . ASN A 1 14 ? 7.605 -12.014 -0.929 1.00 0.00 14 ASN A C 7
ATOM 10675 O O . ASN A 1 14 ? 6.510 -11.627 -1.338 1.00 0.00 14 ASN A O 7
ATOM 10686 N N . LEU A 1 15 ? 8.678 -12.097 -1.711 1.00 0.00 15 LEU A N 7
ATOM 10687 C CA . LEU A 1 15 ? 8.624 -11.728 -3.123 1.00 0.00 15 LEU A CA 7
ATOM 10688 C C . LEU A 1 15 ? 8.414 -10.223 -3.282 1.00 0.00 15 LEU A C 7
ATOM 10689 O O . LEU A 1 15 ? 7.630 -9.618 -2.552 1.00 0.00 15 LEU A O 7
ATOM 10705 N N . TYR A 1 16 ? 9.120 -9.626 -4.238 1.00 0.00 16 TYR A N 7
ATOM 10706 C CA . TYR A 1 16 ? 9.008 -8.191 -4.485 1.00 0.00 16 TYR A CA 7
ATOM 10707 C C . TYR A 1 16 ? 8.789 -7.904 -5.969 1.00 0.00 16 TYR A C 7
ATOM 10708 O O . TYR A 1 16 ? 9.589 -7.219 -6.608 1.00 0.00 16 TYR A O 7
ATOM 10726 N N . PHE A 1 17 ? 7.692 -8.424 -6.508 1.00 0.00 17 PHE A N 7
ATOM 10727 C CA . PHE A 1 17 ? 7.355 -8.219 -7.912 1.00 0.00 17 PHE A CA 7
ATOM 10728 C C . PHE A 1 17 ? 5.849 -8.027 -8.088 1.00 0.00 17 PHE A C 7
ATOM 10729 O O . PHE A 1 17 ? 5.322 -8.166 -9.192 1.00 0.00 17 PHE A O 7
ATOM 10746 N N . GLN A 1 18 ? 5.161 -7.707 -6.992 1.00 0.00 18 GLN A N 7
ATOM 10747 C CA . GLN A 1 18 ? 3.717 -7.495 -7.026 1.00 0.00 18 GLN A CA 7
ATOM 10748 C C . GLN A 1 18 ? 3.363 -6.103 -6.515 1.00 0.00 18 GLN A C 7
ATOM 10749 O O . GLN A 1 18 ? 3.537 -5.804 -5.333 1.00 0.00 18 GLN A O 7
ATOM 10763 N N . GLY A 1 19 ? 2.868 -5.254 -7.410 1.00 0.00 19 GLY A N 7
ATOM 10764 C CA . GLY A 1 19 ? 2.499 -3.905 -7.027 1.00 0.00 19 GLY A CA 7
ATOM 10765 C C . GLY A 1 19 ? 3.694 -3.073 -6.610 1.00 0.00 19 GLY A C 7
ATOM 10766 O O . GLY A 1 19 ? 4.613 -2.853 -7.399 1.00 0.00 19 GLY A O 7
ATOM 10770 N N . SER A 1 20 ? 3.679 -2.607 -5.367 1.00 0.00 20 SER A N 7
ATOM 10771 C CA . SER A 1 20 ? 4.770 -1.792 -4.844 1.00 0.00 20 SER A CA 7
ATOM 10772 C C . SER A 1 20 ? 4.746 -1.751 -3.317 1.00 0.00 20 SER A C 7
ATOM 10773 O O . SER A 1 20 ? 5.794 -1.708 -2.673 1.00 0.00 20 SER A O 7
ATOM 10781 N N . LYS A 1 21 ? 3.546 -1.765 -2.744 1.00 0.00 21 LYS A N 7
ATOM 10782 C CA . LYS A 1 21 ? 3.391 -1.734 -1.294 1.00 0.00 21 LYS A CA 7
ATOM 10783 C C . LYS A 1 21 ? 1.956 -2.067 -0.898 1.00 0.00 21 LYS A C 7
ATOM 10784 O O . LYS A 1 21 ? 1.667 -3.177 -0.449 1.00 0.00 21 LYS A O 7
ATOM 10803 N N . ARG A 1 22 ? 1.062 -1.097 -1.060 1.00 0.00 22 ARG A N 7
ATOM 10804 C CA . ARG A 1 22 ? -0.343 -1.281 -0.716 1.00 0.00 22 ARG A CA 7
ATOM 10805 C C . ARG A 1 22 ? -1.251 -0.912 -1.889 1.00 0.00 22 ARG A C 7
ATOM 10806 O O . ARG A 1 22 ? -0.858 -0.160 -2.779 1.00 0.00 22 ARG A O 7
ATOM 10827 N N . LYS A 1 23 ? -2.465 -1.460 -1.894 1.00 0.00 23 LYS A N 7
ATOM 10828 C CA . LYS A 1 23 ? -3.419 -1.188 -2.963 1.00 0.00 23 LYS A CA 7
ATOM 10829 C C . LYS A 1 23 ? -4.817 -0.947 -2.393 1.00 0.00 23 LYS A C 7
ATOM 10830 O O . LYS A 1 23 ? -5.389 -1.825 -1.753 1.00 0.00 23 LYS A O 7
ATOM 10849 N N . ILE A 1 24 ? -5.356 0.253 -2.618 1.00 0.00 24 ILE A N 7
ATOM 10850 C CA . ILE A 1 24 ? -6.681 0.605 -2.111 1.00 0.00 24 ILE A CA 7
ATOM 10851 C C . ILE A 1 24 ? -7.739 0.547 -3.210 1.00 0.00 24 ILE A C 7
ATOM 10852 O O . ILE A 1 24 ? -7.443 0.776 -4.383 1.00 0.00 24 ILE A O 7
ATOM 10868 N N . ILE A 1 25 ? -8.977 0.240 -2.823 1.00 0.00 25 ILE A N 7
ATOM 10869 C CA . ILE A 1 25 ? -10.082 0.149 -3.770 1.00 0.00 25 ILE A CA 7
ATOM 10870 C C . ILE A 1 25 ? -11.165 1.171 -3.444 1.00 0.00 25 ILE A C 7
ATOM 10871 O O . ILE A 1 25 ? -11.431 1.456 -2.276 1.00 0.00 25 ILE A O 7
ATOM 10887 N N . VAL A 1 26 ? -11.801 1.703 -4.477 1.00 0.00 26 VAL A N 7
ATOM 10888 C CA . VAL A 1 26 ? -12.874 2.675 -4.291 1.00 0.00 26 VAL A CA 7
ATOM 10889 C C . VAL A 1 26 ? -14.159 2.190 -4.956 1.00 0.00 26 VAL A C 7
ATOM 10890 O O . VAL A 1 26 ? -14.224 2.072 -6.177 1.00 0.00 26 VAL A O 7
ATOM 10903 N N . ALA A 1 27 ? -15.181 1.907 -4.152 1.00 0.00 27 ALA A N 7
ATOM 10904 C CA . ALA A 1 27 ? -16.450 1.433 -4.693 1.00 0.00 27 ALA A CA 7
ATOM 10905 C C . ALA A 1 27 ? -17.576 2.422 -4.430 1.00 0.00 27 ALA A C 7
ATOM 10906 O O . ALA A 1 27 ? -17.844 2.794 -3.288 1.00 0.00 27 ALA A O 7
ATOM 10913 N N . CYS A 1 28 ? -18.223 2.850 -5.509 1.00 0.00 28 CYS A N 7
ATOM 10914 C CA . CYS A 1 28 ? -19.317 3.813 -5.419 1.00 0.00 28 CYS A CA 7
ATOM 10915 C C . CYS A 1 28 ? -20.674 3.113 -5.401 1.00 0.00 28 CYS A C 7
ATOM 10916 O O . CYS A 1 28 ? -20.750 1.885 -5.332 1.00 0.00 28 CYS A O 7
ATOM 10924 N N . GLY A 1 29 ? -21.743 3.903 -5.461 1.00 0.00 29 GLY A N 7
ATOM 10925 C CA . GLY A 1 29 ? -23.084 3.345 -5.448 1.00 0.00 29 GLY A CA 7
ATOM 10926 C C . GLY A 1 29 ? -23.839 3.599 -6.740 1.00 0.00 29 GLY A C 7
ATOM 10927 O O . GLY A 1 29 ? -25.051 3.397 -6.804 1.00 0.00 29 GLY A O 7
ATOM 10931 N N . GLY A 1 30 ? -23.126 4.040 -7.773 1.00 0.00 30 GLY A N 7
ATOM 10932 C CA . GLY A 1 30 ? -23.763 4.309 -9.050 1.00 0.00 30 GLY A CA 7
ATOM 10933 C C . GLY A 1 30 ? -23.712 5.776 -9.429 1.00 0.00 30 GLY A C 7
ATOM 10934 O O . GLY A 1 30 ? -23.594 6.117 -10.606 1.00 0.00 30 GLY A O 7
ATOM 10938 N N . ALA A 1 31 ? -23.803 6.646 -8.429 1.00 0.00 31 ALA A N 7
ATOM 10939 C CA . ALA A 1 31 ? -23.768 8.085 -8.660 1.00 0.00 31 ALA A CA 7
ATOM 10940 C C . ALA A 1 31 ? -22.396 8.534 -9.150 1.00 0.00 31 ALA A C 7
ATOM 10941 O O . ALA A 1 31 ? -21.437 8.583 -8.380 1.00 0.00 31 ALA A O 7
ATOM 10948 N N . VAL A 1 32 ? -22.310 8.865 -10.435 1.00 0.00 32 VAL A N 7
ATOM 10949 C CA . VAL A 1 32 ? -21.056 9.315 -11.030 1.00 0.00 32 VAL A CA 7
ATOM 10950 C C . VAL A 1 32 ? -20.550 10.582 -10.339 1.00 0.00 32 VAL A C 7
ATOM 10951 O O . VAL A 1 32 ? -21.271 11.196 -9.553 1.00 0.00 32 VAL A O 7
ATOM 10964 N N . ALA A 1 33 ? -19.298 10.953 -10.625 1.00 0.00 33 ALA A N 7
ATOM 10965 C CA . ALA A 1 33 ? -18.663 12.137 -10.034 1.00 0.00 33 ALA A CA 7
ATOM 10966 C C . ALA A 1 33 ? -18.106 11.836 -8.643 1.00 0.00 33 ALA A C 7
ATOM 10967 O O . ALA A 1 33 ? -17.074 12.379 -8.248 1.00 0.00 33 ALA A O 7
ATOM 10974 N N . THR A 1 34 ? -18.791 10.971 -7.901 1.00 0.00 34 THR A N 7
ATOM 10975 C CA . THR A 1 34 ? -18.356 10.605 -6.559 1.00 0.00 34 THR A CA 7
ATOM 10976 C C . THR A 1 34 ? -17.099 9.745 -6.610 1.00 0.00 34 THR A C 7
ATOM 10977 O O . THR A 1 34 ? -16.155 9.959 -5.849 1.00 0.00 34 THR A O 7
ATOM 10988 N N . SER A 1 35 ? -17.096 8.770 -7.513 1.00 0.00 35 SER A N 7
ATOM 10989 C CA . SER A 1 35 ? -15.958 7.872 -7.667 1.00 0.00 35 SER A CA 7
ATOM 10990 C C . SER A 1 35 ? -14.699 8.647 -8.046 1.00 0.00 35 SER A C 7
ATOM 10991 O O . SER A 1 35 ? -13.641 8.460 -7.446 1.00 0.00 35 SER A O 7
ATOM 10999 N N . THR A 1 36 ? -14.822 9.515 -9.045 1.00 0.00 36 THR A N 7
ATOM 11000 C CA . THR A 1 36 ? -13.693 10.318 -9.503 1.00 0.00 36 THR A CA 7
ATOM 11001 C C . THR A 1 36 ? -13.214 11.255 -8.400 1.00 0.00 36 THR A C 7
ATOM 11002 O O . THR A 1 36 ? -12.019 11.529 -8.279 1.00 0.00 36 THR A O 7
ATOM 11013 N N . MET A 1 37 ? -14.154 11.739 -7.595 1.00 0.00 37 MET A N 7
ATOM 11014 C CA . MET A 1 37 ? -13.828 12.642 -6.497 1.00 0.00 37 MET A CA 7
ATOM 11015 C C . MET A 1 37 ? -12.834 11.987 -5.546 1.00 0.00 37 MET A C 7
ATOM 11016 O O . MET A 1 37 ? -11.778 12.547 -5.251 1.00 0.00 37 MET A O 7
ATOM 11030 N N . ALA A 1 38 ? -13.180 10.794 -5.076 1.00 0.00 38 ALA A N 7
ATOM 11031 C CA . ALA A 1 38 ? -12.323 10.052 -4.163 1.00 0.00 38 ALA A CA 7
ATOM 11032 C C . ALA A 1 38 ? -10.995 9.702 -4.827 1.00 0.00 38 ALA A C 7
ATOM 11033 O O . ALA A 1 38 ? -9.931 9.863 -4.231 1.00 0.00 38 ALA A O 7
ATOM 11040 N N . ALA A 1 39 ? -11.065 9.219 -6.067 1.00 0.00 39 ALA A N 7
ATOM 11041 C CA . ALA A 1 39 ? -9.867 8.841 -6.811 1.00 0.00 39 ALA A CA 7
ATOM 11042 C C . ALA A 1 39 ? -8.812 9.942 -6.767 1.00 0.00 39 ALA A C 7
ATOM 11043 O O . ALA A 1 39 ? -7.686 9.719 -6.320 1.00 0.00 39 ALA A O 7
ATOM 11050 N N . GLU A 1 40 ? -9.186 11.129 -7.230 1.00 0.00 40 GLU A N 7
ATOM 11051 C CA . GLU A 1 40 ? -8.273 12.266 -7.242 1.00 0.00 40 GLU A CA 7
ATOM 11052 C C . GLU A 1 40 ? -7.843 12.633 -5.824 1.00 0.00 40 GLU A C 7
ATOM 11053 O O . GLU A 1 40 ? -6.660 12.849 -5.560 1.00 0.00 40 GLU A O 7
ATOM 11065 N N . GLU A 1 41 ? -8.812 12.699 -4.916 1.00 0.00 41 GLU A N 7
ATOM 11066 C CA . GLU A 1 41 ? -8.544 13.043 -3.521 1.00 0.00 41 GLU A CA 7
ATOM 11067 C C . GLU A 1 41 ? -7.547 12.074 -2.894 1.00 0.00 41 GLU A C 7
ATOM 11068 O O . GLU A 1 41 ? -6.546 12.486 -2.312 1.00 0.00 41 GLU A O 7
ATOM 11080 N N . ILE A 1 42 ? -7.827 10.783 -3.009 1.00 0.00 42 ILE A N 7
ATOM 11081 C CA . ILE A 1 42 ? -6.947 9.770 -2.448 1.00 0.00 42 ILE A CA 7
ATOM 11082 C C . ILE A 1 42 ? -5.604 9.764 -3.172 1.00 0.00 42 ILE A C 7
ATOM 11083 O O . ILE A 1 42 ? -4.573 9.451 -2.582 1.00 0.00 42 ILE A O 7
ATOM 11099 N N . LYS A 1 43 ? -5.627 10.116 -4.455 1.00 0.00 43 LYS A N 7
ATOM 11100 C CA . LYS A 1 43 ? -4.411 10.155 -5.263 1.00 0.00 43 LYS A CA 7
ATOM 11101 C C . LYS A 1 43 ? -3.527 11.342 -4.881 1.00 0.00 43 LYS A C 7
ATOM 11102 O O . LYS A 1 43 ? -2.350 11.170 -4.564 1.00 0.00 43 LYS A O 7
ATOM 11121 N N . GLU A 1 44 ? -4.094 12.547 -4.920 1.00 0.00 44 GLU A N 7
ATOM 11122 C CA . GLU A 1 44 ? -3.343 13.756 -4.584 1.00 0.00 44 GLU A CA 7
ATOM 11123 C C . GLU A 1 44 ? -2.687 13.631 -3.211 1.00 0.00 44 GLU A C 7
ATOM 11124 O O . GLU A 1 44 ? -1.588 14.141 -2.990 1.00 0.00 44 GLU A O 7
ATOM 11136 N N . LEU A 1 45 ? -3.366 12.951 -2.292 1.00 0.00 45 LEU A N 7
ATOM 11137 C CA . LEU A 1 45 ? -2.842 12.761 -0.943 1.00 0.00 45 LEU A CA 7
ATOM 11138 C C . LEU A 1 45 ? -1.647 11.811 -0.953 1.00 0.00 45 LEU A C 7
ATOM 11139 O O . LEU A 1 45 ? -0.623 12.078 -0.323 1.00 0.00 45 LEU A O 7
ATOM 11155 N N . CYS A 1 46 ? -1.789 10.701 -1.671 1.00 0.00 46 CYS A N 7
ATOM 11156 C CA . CYS A 1 46 ? -0.725 9.707 -1.764 1.00 0.00 46 CYS A CA 7
ATOM 11157 C C . CYS A 1 46 ? 0.565 10.330 -2.290 1.00 0.00 46 CYS A C 7
ATOM 11158 O O . CYS A 1 46 ? 1.658 9.999 -1.830 1.00 0.00 46 CYS A O 7
ATOM 11166 N N . GLN A 1 47 ? 0.430 11.233 -3.255 1.00 0.00 47 GLN A N 7
ATOM 11167 C CA . GLN A 1 47 ? 1.586 11.903 -3.843 1.00 0.00 47 GLN A CA 7
ATOM 11168 C C . GLN A 1 47 ? 2.091 13.016 -2.930 1.00 0.00 47 GLN A C 7
ATOM 11169 O O . GLN A 1 47 ? 3.292 13.273 -2.853 1.00 0.00 47 GLN A O 7
ATOM 11183 N N . SER A 1 48 ? 1.163 13.671 -2.240 1.00 0.00 48 SER A N 7
ATOM 11184 C CA . SER A 1 48 ? 1.509 14.758 -1.329 1.00 0.00 48 SER A CA 7
ATOM 11185 C C . SER A 1 48 ? 2.601 14.327 -0.350 1.00 0.00 48 SER A C 7
ATOM 11186 O O . SER A 1 48 ? 3.559 15.062 -0.110 1.00 0.00 48 SER A O 7
ATOM 11194 N N . HIS A 1 49 ? 2.444 13.134 0.214 1.00 0.00 49 HIS A N 7
ATOM 11195 C CA . HIS A 1 49 ? 3.413 12.602 1.169 1.00 0.00 49 HIS A CA 7
ATOM 11196 C C . HIS A 1 49 ? 4.394 11.639 0.498 1.00 0.00 49 HIS A C 7
ATOM 11197 O O . HIS A 1 49 ? 5.233 11.036 1.167 1.00 0.00 49 HIS A O 7
ATOM 11212 N N . ASN A 1 50 ? 4.293 11.503 -0.822 1.00 0.00 50 ASN A N 7
ATOM 11213 C CA . ASN A 1 50 ? 5.177 10.617 -1.572 1.00 0.00 50 ASN A CA 7
ATOM 11214 C C . ASN A 1 50 ? 5.097 9.176 -1.062 1.00 0.00 50 ASN A C 7
ATOM 11215 O O . ASN A 1 50 ? 6.085 8.624 -0.576 1.00 0.00 50 ASN A O 7
ATOM 11226 N N . ILE A 1 51 ? 3.922 8.565 -1.188 1.00 0.00 51 ILE A N 7
ATOM 11227 C CA . ILE A 1 51 ? 3.728 7.183 -0.752 1.00 0.00 51 ILE A CA 7
ATOM 11228 C C . ILE A 1 51 ? 3.286 6.300 -1.916 1.00 0.00 51 ILE A C 7
ATOM 11229 O O . ILE A 1 51 ? 2.112 6.296 -2.285 1.00 0.00 51 ILE A O 7
ATOM 11245 N N . PRO A 1 52 ? 4.213 5.527 -2.510 1.00 0.00 52 PRO A N 7
ATOM 11246 C CA . PRO A 1 52 ? 3.887 4.636 -3.627 1.00 0.00 52 PRO A CA 7
ATOM 11247 C C . PRO A 1 52 ? 2.703 3.730 -3.304 1.00 0.00 52 PRO A C 7
ATOM 11248 O O . PRO A 1 52 ? 2.758 2.932 -2.367 1.00 0.00 52 PRO A O 7
ATOM 11259 N N . VAL A 1 53 ? 1.632 3.862 -4.077 1.00 0.00 53 VAL A N 7
ATOM 11260 C CA . VAL A 1 53 ? 0.435 3.058 -3.867 1.00 0.00 53 VAL A CA 7
ATOM 11261 C C . VAL A 1 53 ? -0.394 2.969 -5.145 1.00 0.00 53 VAL A C 7
ATOM 11262 O O . VAL A 1 53 ? -0.224 3.776 -6.059 1.00 0.00 53 VAL A O 7
ATOM 11275 N N . GLU A 1 54 ? -1.298 1.998 -5.200 1.00 0.00 54 GLU A N 7
ATOM 11276 C CA . GLU A 1 54 ? -2.154 1.834 -6.370 1.00 0.00 54 GLU A CA 7
ATOM 11277 C C . GLU A 1 54 ? -3.622 1.897 -5.973 1.00 0.00 54 GLU A C 7
ATOM 11278 O O . GLU A 1 54 ? -4.121 1.030 -5.256 1.00 0.00 54 GLU A O 7
ATOM 11290 N N . LEU A 1 55 ? -4.308 2.928 -6.444 1.00 0.00 55 LEU A N 7
ATOM 11291 C CA . LEU A 1 55 ? -5.718 3.109 -6.137 1.00 0.00 55 LEU A CA 7
ATOM 11292 C C . LEU A 1 55 ? -6.589 2.575 -7.267 1.00 0.00 55 LEU A C 7
ATOM 11293 O O . LEU A 1 55 ? -6.516 3.048 -8.401 1.00 0.00 55 LEU A O 7
ATOM 11309 N N . ILE A 1 56 ? -7.402 1.580 -6.943 1.00 0.00 56 ILE A N 7
ATOM 11310 C CA . ILE A 1 56 ? -8.291 0.952 -7.914 1.00 0.00 56 ILE A CA 7
ATOM 11311 C C . ILE A 1 56 ? -9.746 1.288 -7.607 1.00 0.00 56 ILE A C 7
ATOM 11312 O O . ILE A 1 56 ? -10.110 1.508 -6.453 1.00 0.00 56 ILE A O 7
ATOM 11328 N N . GLN A 1 57 ? -10.580 1.329 -8.640 1.00 0.00 57 GLN A N 7
ATOM 11329 C CA . GLN A 1 57 ? -11.994 1.638 -8.467 1.00 0.00 57 GLN A CA 7
ATOM 11330 C C . GLN A 1 57 ? -12.849 0.453 -8.910 1.00 0.00 57 GLN A C 7
ATOM 11331 O O . GLN A 1 57 ? -12.675 -0.068 -10.011 1.00 0.00 57 GLN A O 7
ATOM 11345 N N . CYS A 1 58 ? -13.762 0.018 -8.046 1.00 0.00 58 CYS A N 7
ATOM 11346 C CA . CYS A 1 58 ? -14.626 -1.118 -8.352 1.00 0.00 58 CYS A CA 7
ATOM 11347 C C . CYS A 1 58 ? -16.059 -0.849 -7.899 1.00 0.00 58 CYS A C 7
ATOM 11348 O O . CYS A 1 58 ? -16.314 0.101 -7.167 1.00 0.00 58 CYS A O 7
ATOM 11356 N N . ARG A 1 59 ? -16.994 -1.690 -8.334 1.00 0.00 59 ARG A N 7
ATOM 11357 C CA . ARG A 1 59 ? -18.397 -1.541 -7.965 1.00 0.00 59 ARG A CA 7
ATOM 11358 C C . ARG A 1 59 ? -18.654 -2.100 -6.568 1.00 0.00 59 ARG A C 7
ATOM 11359 O O . ARG A 1 59 ? -17.718 -2.387 -5.821 1.00 0.00 59 ARG A O 7
ATOM 11380 N N . VAL A 1 60 ? -19.927 -2.248 -6.217 1.00 0.00 60 VAL A N 7
ATOM 11381 C CA . VAL A 1 60 ? -20.306 -2.767 -4.910 1.00 0.00 60 VAL A CA 7
ATOM 11382 C C . VAL A 1 60 ? -19.979 -4.253 -4.770 1.00 0.00 60 VAL A C 7
ATOM 11383 O O . VAL A 1 60 ? -19.891 -4.771 -3.657 1.00 0.00 60 VAL A O 7
ATOM 11396 N N . ASN A 1 61 ? -19.806 -4.939 -5.896 1.00 0.00 61 ASN A N 7
ATOM 11397 C CA . ASN A 1 61 ? -19.497 -6.366 -5.871 1.00 0.00 61 ASN A CA 7
ATOM 11398 C C . ASN A 1 61 ? -18.439 -6.720 -6.913 1.00 0.00 61 ASN A C 7
ATOM 11399 O O . ASN A 1 61 ? -18.720 -7.411 -7.893 1.00 0.00 61 ASN A O 7
ATOM 11410 N N . GLU A 1 62 ? -17.219 -6.243 -6.688 1.00 0.00 62 GLU A N 7
ATOM 11411 C CA . GLU A 1 62 ? -16.106 -6.501 -7.598 1.00 0.00 62 GLU A CA 7
ATOM 11412 C C . GLU A 1 62 ? -14.783 -6.610 -6.838 1.00 0.00 62 GLU A C 7
ATOM 11413 O O . GLU A 1 62 ? -13.896 -7.362 -7.229 1.00 0.00 62 GLU A O 7
ATOM 11425 N N . ILE A 1 63 ? -14.654 -5.850 -5.757 1.00 0.00 63 ILE A N 7
ATOM 11426 C CA . ILE A 1 63 ? -13.433 -5.860 -4.958 1.00 0.00 63 ILE A CA 7
ATOM 11427 C C . ILE A 1 63 ? -13.121 -7.257 -4.427 1.00 0.00 63 ILE A C 7
ATOM 11428 O O . ILE A 1 63 ? -11.958 -7.627 -4.268 1.00 0.00 63 ILE A O 7
ATOM 11444 N N . GLU A 1 64 ? -14.167 -8.026 -4.148 1.00 0.00 64 GLU A N 7
ATOM 11445 C CA . GLU A 1 64 ? -14.007 -9.378 -3.626 1.00 0.00 64 GLU A CA 7
ATOM 11446 C C . GLU A 1 64 ? -13.339 -10.296 -4.648 1.00 0.00 64 GLU A C 7
ATOM 11447 O O . GLU A 1 64 ? -12.469 -11.095 -4.303 1.00 0.00 64 GLU A O 7
ATOM 11459 N N . THR A 1 65 ? -13.754 -10.180 -5.903 1.00 0.00 65 THR A N 7
ATOM 11460 C CA . THR A 1 65 ? -13.198 -11.003 -6.973 1.00 0.00 65 THR A CA 7
ATOM 11461 C C . THR A 1 65 ? -11.817 -10.504 -7.385 1.00 0.00 65 THR A C 7
ATOM 11462 O O . THR A 1 65 ? -10.929 -11.295 -7.702 1.00 0.00 65 THR A O 7
ATOM 11473 N N . TYR A 1 66 ? -11.649 -9.189 -7.377 1.00 0.00 66 TYR A N 7
ATOM 11474 C CA . TYR A 1 66 ? -10.383 -8.569 -7.749 1.00 0.00 66 TYR A CA 7
ATOM 11475 C C . TYR A 1 66 ? -9.466 -8.425 -6.531 1.00 0.00 66 TYR A C 7
ATOM 11476 O O . TYR A 1 66 ? -8.468 -7.705 -6.576 1.00 0.00 66 TYR A O 7
ATOM 11494 N N . MET A 1 67 ? -9.812 -9.111 -5.441 1.00 0.00 67 MET A N 7
ATOM 11495 C CA . MET A 1 67 ? -9.027 -9.060 -4.210 1.00 0.00 67 MET A CA 7
ATOM 11496 C C . MET A 1 67 ? -7.717 -9.850 -4.343 1.00 0.00 67 MET A C 7
ATOM 11497 O O . MET A 1 67 ? -7.365 -10.637 -3.464 1.00 0.00 67 MET A O 7
ATOM 11511 N N . ASP A 1 68 ? -7.005 -9.642 -5.448 1.00 0.00 68 ASP A N 7
ATOM 11512 C CA . ASP A 1 68 ? -5.747 -10.339 -5.695 1.00 0.00 68 ASP A CA 7
ATOM 11513 C C . ASP A 1 68 ? -4.664 -9.913 -4.706 1.00 0.00 68 ASP A C 7
ATOM 11514 O O . ASP A 1 68 ? -3.884 -10.739 -4.231 1.00 0.00 68 ASP A O 7
ATOM 11523 N N . GLY A 1 69 ? -4.620 -8.623 -4.401 1.00 0.00 69 GLY A N 7
ATOM 11524 C CA . GLY A 1 69 ? -3.626 -8.111 -3.472 1.00 0.00 69 GLY A CA 7
ATOM 11525 C C . GLY A 1 69 ? -3.954 -6.709 -3.005 1.00 0.00 69 GLY A C 7
ATOM 11526 O O . GLY A 1 69 ? -3.286 -5.748 -3.377 1.00 0.00 69 GLY A O 7
ATOM 11530 N N . VAL A 1 70 ? -4.997 -6.595 -2.199 1.00 0.00 70 VAL A N 7
ATOM 11531 C CA . VAL A 1 70 ? -5.434 -5.307 -1.690 1.00 0.00 70 VAL A CA 7
ATOM 11532 C C . VAL A 1 70 ? -5.017 -5.100 -0.244 1.00 0.00 70 VAL A C 7
ATOM 11533 O O . VAL A 1 70 ? -5.235 -5.958 0.610 1.00 0.00 70 VAL A O 7
ATOM 11546 N N . HIS A 1 71 ? -4.421 -3.949 0.022 1.00 0.00 71 HIS A N 7
ATOM 11547 C CA . HIS A 1 71 ? -3.981 -3.620 1.365 1.00 0.00 71 HIS A CA 7
ATOM 11548 C C . HIS A 1 71 ? -5.065 -2.864 2.132 1.00 0.00 71 HIS A C 7
ATOM 11549 O O . HIS A 1 71 ? -5.082 -2.881 3.361 1.00 0.00 71 HIS A O 7
ATOM 11564 N N . LEU A 1 72 ? -5.978 -2.214 1.404 1.00 0.00 72 LEU A N 7
ATOM 11565 C CA . LEU A 1 72 ? -7.070 -1.460 2.025 1.00 0.00 72 LEU A CA 7
ATOM 11566 C C . LEU A 1 72 ? -8.209 -1.211 1.025 1.00 0.00 72 LEU A C 7
ATOM 11567 O O . LEU A 1 72 ? -7.969 -0.918 -0.141 1.00 0.00 72 LEU A O 7
ATOM 11583 N N . ILE A 1 73 ? -9.451 -1.319 1.493 1.00 0.00 73 ILE A N 7
ATOM 11584 C CA . ILE A 1 73 ? -10.614 -1.089 0.629 1.00 0.00 73 ILE A CA 7
ATOM 11585 C C . ILE A 1 73 ? -11.558 -0.055 1.239 1.00 0.00 73 ILE A C 7
ATOM 11586 O O . ILE A 1 73 ? -11.705 0.024 2.458 1.00 0.00 73 ILE A O 7
ATOM 11602 N N . CYS A 1 74 ? -12.203 0.730 0.382 1.00 0.00 74 CYS A N 7
ATOM 11603 C CA . CYS A 1 74 ? -13.137 1.752 0.838 1.00 0.00 74 CYS A CA 7
ATOM 11604 C C . CYS A 1 74 ? -14.505 1.562 0.188 1.00 0.00 74 CYS A C 7
ATOM 11605 O O . CYS A 1 74 ? -14.691 1.874 -0.988 1.00 0.00 74 CYS A O 7
ATOM 11613 N N . THR A 1 75 ? -15.460 1.050 0.961 1.00 0.00 75 THR A N 7
ATOM 11614 C CA . THR A 1 75 ? -16.811 0.822 0.461 1.00 0.00 75 THR A CA 7
ATOM 11615 C C . THR A 1 75 ? -17.845 1.146 1.533 1.00 0.00 75 THR A C 7
ATOM 11616 O O . THR A 1 75 ? -17.545 1.117 2.726 1.00 0.00 75 THR A O 7
ATOM 11627 N N . THR A 1 76 ? -19.066 1.449 1.101 1.00 0.00 76 THR A N 7
ATOM 11628 C CA . THR A 1 76 ? -20.143 1.770 2.028 1.00 0.00 76 THR A CA 7
ATOM 11629 C C . THR A 1 76 ? -20.758 0.492 2.592 1.00 0.00 76 THR A C 7
ATOM 11630 O O . THR A 1 76 ? -21.893 0.139 2.271 1.00 0.00 76 THR A O 7
ATOM 11641 N N . ALA A 1 77 ? -19.996 -0.202 3.434 1.00 0.00 77 ALA A N 7
ATOM 11642 C CA . ALA A 1 77 ? -20.462 -1.443 4.041 1.00 0.00 77 ALA A CA 7
ATOM 11643 C C . ALA A 1 77 ? -19.465 -1.961 5.075 1.00 0.00 77 ALA A C 7
ATOM 11644 O O . ALA A 1 77 ? -19.738 -1.945 6.275 1.00 0.00 77 ALA A O 7
ATOM 11651 N N . ARG A 1 78 ? -18.307 -2.416 4.603 1.00 0.00 78 ARG A N 7
ATOM 11652 C CA . ARG A 1 78 ? -17.266 -2.935 5.490 1.00 0.00 78 ARG A CA 7
ATOM 11653 C C . ARG A 1 78 ? -17.695 -4.257 6.125 1.00 0.00 78 ARG A C 7
ATOM 11654 O O . ARG A 1 78 ? -17.437 -4.502 7.304 1.00 0.00 78 ARG A O 7
ATOM 11675 N N . VAL A 1 79 ? -18.350 -5.103 5.336 1.00 0.00 79 VAL A N 7
ATOM 11676 C CA . VAL A 1 79 ? -18.816 -6.397 5.822 1.00 0.00 79 VAL A CA 7
ATOM 11677 C C . VAL A 1 79 ? -17.643 -7.318 6.163 1.00 0.00 79 VAL A C 7
ATOM 11678 O O . VAL A 1 79 ? -17.207 -8.120 5.337 1.00 0.00 79 VAL A O 7
ATOM 11691 N N . ASP A 1 80 ? -17.136 -7.193 7.388 1.00 0.00 80 ASP A N 7
ATOM 11692 C CA . ASP A 1 80 ? -16.014 -8.010 7.846 1.00 0.00 80 ASP A CA 7
ATOM 11693 C C . ASP A 1 80 ? -16.481 -9.150 8.755 1.00 0.00 80 ASP A C 7
ATOM 11694 O O . ASP A 1 80 ? -15.683 -9.992 9.168 1.00 0.00 80 ASP A O 7
ATOM 11703 N N . ARG A 1 81 ? -17.777 -9.165 9.070 1.00 0.00 81 ARG A N 7
ATOM 11704 C CA . ARG A 1 81 ? -18.356 -10.195 9.939 1.00 0.00 81 ARG A CA 7
ATOM 11705 C C . ARG A 1 81 ? -17.801 -11.583 9.615 1.00 0.00 81 ARG A C 7
ATOM 11706 O O . ARG A 1 81 ? -17.672 -12.432 10.496 1.00 0.00 81 ARG A O 7
ATOM 11727 N N . SER A 1 82 ? -17.475 -11.803 8.346 1.00 0.00 82 SER A N 7
ATOM 11728 C CA . SER A 1 82 ? -16.932 -13.084 7.904 1.00 0.00 82 SER A CA 7
ATOM 11729 C C . SER A 1 82 ? -16.049 -12.903 6.675 1.00 0.00 82 SER A C 7
ATOM 11730 O O . SER A 1 82 ? -16.043 -13.739 5.772 1.00 0.00 82 SER A O 7
ATOM 11738 N N . PHE A 1 83 ? -15.310 -11.800 6.644 1.00 0.00 83 PHE A N 7
ATOM 11739 C CA . PHE A 1 83 ? -14.432 -11.500 5.524 1.00 0.00 83 PHE A CA 7
ATOM 11740 C C . PHE A 1 83 ? -12.961 -11.613 5.929 1.00 0.00 83 PHE A C 7
ATOM 11741 O O . PHE A 1 83 ? -12.128 -10.814 5.498 1.00 0.00 83 PHE A O 7
ATOM 11758 N N . GLY A 1 84 ? -12.648 -12.608 6.752 1.00 0.00 84 GLY A N 7
ATOM 11759 C CA . GLY A 1 84 ? -11.277 -12.808 7.194 1.00 0.00 84 GLY A CA 7
ATOM 11760 C C . GLY A 1 84 ? -10.726 -11.630 7.979 1.00 0.00 84 GLY A C 7
ATOM 11761 O O . GLY A 1 84 ? -10.877 -11.564 9.201 1.00 0.00 84 GLY A O 7
ATOM 11765 N N . ASP A 1 85 ? -10.086 -10.699 7.278 1.00 0.00 85 ASP A N 7
ATOM 11766 C CA . ASP A 1 85 ? -9.506 -9.522 7.911 1.00 0.00 85 ASP A CA 7
ATOM 11767 C C . ASP A 1 85 ? -9.408 -8.379 6.913 1.00 0.00 85 ASP A C 7
ATOM 11768 O O . ASP A 1 85 ? -8.539 -7.516 7.028 1.00 0.00 85 ASP A O 7
ATOM 11777 N N . ILE A 1 86 ? -10.303 -8.383 5.930 1.00 0.00 86 ILE A N 7
ATOM 11778 C CA . ILE A 1 86 ? -10.318 -7.350 4.907 1.00 0.00 86 ILE A CA 7
ATOM 11779 C C . ILE A 1 86 ? -10.479 -5.965 5.531 1.00 0.00 86 ILE A C 7
ATOM 11780 O O . ILE A 1 86 ? -11.558 -5.602 5.998 1.00 0.00 86 ILE A O 7
ATOM 11796 N N . PRO A 1 87 ? -9.399 -5.169 5.561 1.00 0.00 87 PRO A N 7
ATOM 11797 C CA . PRO A 1 87 ? -9.430 -3.822 6.139 1.00 0.00 87 PRO A CA 7
ATOM 11798 C C . PRO A 1 87 ? -10.278 -2.855 5.316 1.00 0.00 87 PRO A C 7
ATOM 11799 O O . PRO A 1 87 ? -9.748 -2.075 4.526 1.00 0.00 87 PRO A O 7
ATOM 11810 N N . LEU A 1 88 ? -11.597 -2.903 5.503 1.00 0.00 88 LEU A N 7
ATOM 11811 C CA . LEU A 1 88 ? -12.495 -2.015 4.766 1.00 0.00 88 LEU A CA 7
ATOM 11812 C C . LEU A 1 88 ? -12.909 -0.820 5.621 1.00 0.00 88 LEU A C 7
ATOM 11813 O O . LEU A 1 88 ? -12.921 -0.894 6.850 1.00 0.00 88 LEU A O 7
ATOM 11829 N N . VAL A 1 89 ? -13.242 0.282 4.954 1.00 0.00 89 VAL A N 7
ATOM 11830 C CA . VAL A 1 89 ? -13.656 1.503 5.640 1.00 0.00 89 VAL A CA 7
ATOM 11831 C C . VAL A 1 89 ? -14.818 2.176 4.913 1.00 0.00 89 VAL A C 7
ATOM 11832 O O . VAL A 1 89 ? -14.887 2.158 3.685 1.00 0.00 89 VAL A O 7
ATOM 11845 N N . HIS A 1 90 ? -15.727 2.774 5.680 1.00 0.00 90 HIS A N 7
ATOM 11846 C CA . HIS A 1 90 ? -16.883 3.454 5.102 1.00 0.00 90 HIS A CA 7
ATOM 11847 C C . HIS A 1 90 ? -16.517 4.870 4.666 1.00 0.00 90 HIS A C 7
ATOM 11848 O O . HIS A 1 90 ? -15.668 5.518 5.278 1.00 0.00 90 HIS A O 7
ATOM 11863 N N . GLY A 1 91 ? -17.166 5.345 3.607 1.00 0.00 91 GLY A N 7
ATOM 11864 C CA . GLY A 1 91 ? -16.895 6.684 3.113 1.00 0.00 91 GLY A CA 7
ATOM 11865 C C . GLY A 1 91 ? -18.151 7.529 3.003 1.00 0.00 91 GLY A C 7
ATOM 11866 O O . GLY A 1 91 ? -18.217 8.452 2.190 1.00 0.00 91 GLY A O 7
ATOM 11870 N N . MET A 1 92 ? -19.147 7.217 3.826 1.00 0.00 92 MET A N 7
ATOM 11871 C CA . MET A 1 92 ? -20.409 7.953 3.828 1.00 0.00 92 MET A CA 7
ATOM 11872 C C . MET A 1 92 ? -20.180 9.460 3.958 1.00 0.00 92 MET A C 7
ATOM 11873 O O . MET A 1 92 ? -20.735 10.246 3.190 1.00 0.00 92 MET A O 7
ATOM 11887 N N . PRO A 1 93 ? -19.365 9.889 4.940 1.00 0.00 93 PRO A N 7
ATOM 11888 C CA . PRO A 1 93 ? -19.080 11.312 5.166 1.00 0.00 93 PRO A CA 7
ATOM 11889 C C . PRO A 1 93 ? -18.157 11.908 4.103 1.00 0.00 93 PRO A C 7
ATOM 11890 O O . PRO A 1 93 ? -18.237 13.096 3.795 1.00 0.00 93 PRO A O 7
ATOM 11901 N N . PHE A 1 94 ? -17.280 11.080 3.546 1.00 0.00 94 PHE A N 7
ATOM 11902 C CA . PHE A 1 94 ? -16.348 11.539 2.518 1.00 0.00 94 PHE A CA 7
ATOM 11903 C C . PHE A 1 94 ? -17.109 12.030 1.290 1.00 0.00 94 PHE A C 7
ATOM 11904 O O . PHE A 1 94 ? -16.700 12.986 0.632 1.00 0.00 94 PHE A O 7
ATOM 11921 N N . VAL A 1 95 ? -18.224 11.368 0.994 1.00 0.00 95 VAL A N 7
ATOM 11922 C CA . VAL A 1 95 ? -19.053 11.731 -0.149 1.00 0.00 95 VAL A CA 7
ATOM 11923 C C . VAL A 1 95 ? -19.861 12.996 0.129 1.00 0.00 95 VAL A C 7
ATOM 11924 O O . VAL A 1 95 ? -20.359 13.641 -0.794 1.00 0.00 95 VAL A O 7
ATOM 11937 N N . SER A 1 96 ? -19.993 13.345 1.404 1.00 0.00 96 SER A N 7
ATOM 11938 C CA . SER A 1 96 ? -20.747 14.529 1.797 1.00 0.00 96 SER A CA 7
ATOM 11939 C C . SER A 1 96 ? -20.133 15.793 1.200 1.00 0.00 96 SER A C 7
ATOM 11940 O O . SER A 1 96 ? -20.846 16.728 0.835 1.00 0.00 96 SER A O 7
ATOM 11948 N N . GLY A 1 97 ? -18.807 15.817 1.103 1.00 0.00 97 GLY A N 7
ATOM 11949 C CA . GLY A 1 97 ? -18.124 16.972 0.548 1.00 0.00 97 GLY A CA 7
ATOM 11950 C C . GLY A 1 97 ? -17.981 18.114 1.541 1.00 0.00 97 GLY A C 7
ATOM 11951 O O . GLY A 1 97 ? -17.327 19.114 1.251 1.00 0.00 97 GLY A O 7
ATOM 11955 N N . VAL A 1 98 ? -18.592 17.966 2.714 1.00 0.00 98 VAL A N 7
ATOM 11956 C CA . VAL A 1 98 ? -18.523 18.994 3.747 1.00 0.00 98 VAL A CA 7
ATOM 11957 C C . VAL A 1 98 ? -17.703 18.522 4.946 1.00 0.00 98 VAL A C 7
ATOM 11958 O O . VAL A 1 98 ? -17.426 19.295 5.864 1.00 0.00 98 VAL A O 7
ATOM 11971 N N . GLY A 1 99 ? -17.315 17.250 4.933 1.00 0.00 99 GLY A N 7
ATOM 11972 C CA . GLY A 1 99 ? -16.530 16.705 6.023 1.00 0.00 99 GLY A CA 7
ATOM 11973 C C . GLY A 1 99 ? -15.300 15.960 5.543 1.00 0.00 99 GLY A C 7
ATOM 11974 O O . GLY A 1 99 ? -14.660 15.247 6.316 1.00 0.00 99 GLY A O 7
ATOM 11978 N N . ILE A 1 100 ? -14.963 16.123 4.265 1.00 0.00 100 ILE A N 7
ATOM 11979 C CA . ILE A 1 100 ? -13.799 15.457 3.700 1.00 0.00 100 ILE A CA 7
ATOM 11980 C C . ILE A 1 100 ? -12.519 15.950 4.362 1.00 0.00 100 ILE A C 7
ATOM 11981 O O . ILE A 1 100 ? -11.628 15.164 4.663 1.00 0.00 100 ILE A O 7
ATOM 11997 N N . GLU A 1 101 ? -12.436 17.257 4.588 1.00 0.00 101 GLU A N 7
ATOM 11998 C CA . GLU A 1 101 ? -11.261 17.854 5.213 1.00 0.00 101 GLU A CA 7
ATOM 11999 C C . GLU A 1 101 ? -10.970 17.210 6.565 1.00 0.00 101 GLU A C 7
ATOM 12000 O O . GLU A 1 101 ? -9.838 16.817 6.845 1.00 0.00 101 GLU A O 7
ATOM 12012 N N . ALA A 1 102 ? -12.000 17.105 7.398 1.00 0.00 102 ALA A N 7
ATOM 12013 C CA . ALA A 1 102 ? -11.851 16.507 8.719 1.00 0.00 102 ALA A CA 7
ATOM 12014 C C . ALA A 1 102 ? -11.487 15.032 8.614 1.00 0.00 102 ALA A C 7
ATOM 12015 O O . ALA A 1 102 ? -10.567 14.561 9.281 1.00 0.00 102 ALA A O 7
ATOM 12022 N N . LEU A 1 103 ? -12.214 14.305 7.770 1.00 0.00 103 LEU A N 7
ATOM 12023 C CA . LEU A 1 103 ? -11.959 12.884 7.582 1.00 0.00 103 LEU A CA 7
ATOM 12024 C C . LEU A 1 103 ? -10.595 12.659 6.941 1.00 0.00 103 LEU A C 7
ATOM 12025 O O . LEU A 1 103 ? -9.861 11.751 7.329 1.00 0.00 103 LEU A O 7
ATOM 12041 N N . GLN A 1 104 ? -10.250 13.498 5.966 1.00 0.00 104 GLN A N 7
ATOM 12042 C CA . GLN A 1 104 ? -8.962 13.386 5.290 1.00 0.00 104 GLN A CA 7
ATOM 12043 C C . GLN A 1 104 ? -7.826 13.471 6.308 1.00 0.00 104 GLN A C 7
ATOM 12044 O O . GLN A 1 104 ? -6.923 12.637 6.318 1.00 0.00 104 GLN A O 7
ATOM 12058 N N . ASN A 1 105 ? -7.869 14.491 7.160 1.00 0.00 105 ASN A N 7
ATOM 12059 C CA . ASN A 1 105 ? -6.836 14.676 8.171 1.00 0.00 105 ASN A CA 7
ATOM 12060 C C . ASN A 1 105 ? -6.743 13.472 9.102 1.00 0.00 105 ASN A C 7
ATOM 12061 O O . ASN A 1 105 ? -5.654 13.097 9.533 1.00 0.00 105 ASN A O 7
ATOM 12072 N N . LYS A 1 106 ? -7.883 12.869 9.420 1.00 0.00 106 LYS A N 7
ATOM 12073 C CA . LYS A 1 106 ? -7.900 11.712 10.307 1.00 0.00 106 LYS A CA 7
ATOM 12074 C C . LYS A 1 106 ? -7.341 10.477 9.608 1.00 0.00 106 LYS A C 7
ATOM 12075 O O . LYS A 1 106 ? -6.601 9.699 10.208 1.00 0.00 106 LYS A O 7
ATOM 12094 N N . ILE A 1 107 ? -7.698 10.296 8.340 1.00 0.00 107 ILE A N 7
ATOM 12095 C CA . ILE A 1 107 ? -7.228 9.144 7.580 1.00 0.00 107 ILE A CA 7
ATOM 12096 C C . ILE A 1 107 ? -5.709 9.173 7.394 1.00 0.00 107 ILE A C 7
ATOM 12097 O O . ILE A 1 107 ? -5.058 8.130 7.434 1.00 0.00 107 ILE A O 7
ATOM 12113 N N . LEU A 1 108 ? -5.144 10.364 7.195 1.00 0.00 108 LEU A N 7
ATOM 12114 C CA . LEU A 1 108 ? -3.699 10.486 7.010 1.00 0.00 108 LEU A CA 7
ATOM 12115 C C . LEU A 1 108 ? -2.963 10.281 8.330 1.00 0.00 108 LEU A C 7
ATOM 12116 O O . LEU A 1 108 ? -1.906 9.656 8.367 1.00 0.00 108 LEU A O 7
ATOM 12132 N N . THR A 1 109 ? -3.527 10.810 9.412 1.00 0.00 109 THR A N 7
ATOM 12133 C CA . THR A 1 109 ? -2.914 10.682 10.732 1.00 0.00 109 THR A CA 7
ATOM 12134 C C . THR A 1 109 ? -2.728 9.217 11.112 1.00 0.00 109 THR A C 7
ATOM 12135 O O . THR A 1 109 ? -1.707 8.840 11.688 1.00 0.00 109 THR A O 7
ATOM 12146 N N . ILE A 1 110 ? -3.719 8.393 10.788 1.00 0.00 110 ILE A N 7
ATOM 12147 C CA . ILE A 1 110 ? -3.661 6.970 11.099 1.00 0.00 110 ILE A CA 7
ATOM 12148 C C . ILE A 1 110 ? -2.640 6.259 10.217 1.00 0.00 110 ILE A C 7
ATOM 12149 O O . ILE A 1 110 ? -1.871 5.424 10.692 1.00 0.00 110 ILE A O 7
ATOM 12165 N N . LEU A 1 111 ? -2.638 6.596 8.932 1.00 0.00 111 LEU A N 7
ATOM 12166 C CA . LEU A 1 111 ? -1.711 5.990 7.985 1.00 0.00 111 LEU A CA 7
ATOM 12167 C C . LEU A 1 111 ? -0.264 6.221 8.414 1.00 0.00 111 LEU A C 7
ATOM 12168 O O . LEU A 1 111 ? 0.590 5.350 8.245 1.00 0.00 111 LEU A O 7
ATOM 12184 N N . GLN A 1 112 ? 0.004 7.397 8.974 1.00 0.00 112 GLN A N 7
ATOM 12185 C CA . GLN A 1 112 ? 1.347 7.737 9.430 1.00 0.00 112 GLN A CA 7
ATOM 12186 C C . GLN A 1 112 ? 1.586 7.255 10.860 1.00 0.00 112 GLN A C 7
ATOM 12187 O O . GLN A 1 112 ? 2.636 7.521 11.444 1.00 0.00 112 GLN A O 7
ATOM 12201 N N . GLY A 1 113 ? 0.610 6.544 11.422 1.00 0.00 113 GLY A N 7
ATOM 12202 C CA . GLY A 1 113 ? 0.745 6.043 12.777 1.00 0.00 113 GLY A CA 7
ATOM 12203 C C . GLY A 1 113 ? 1.425 4.690 12.831 1.00 0.00 113 GLY A C 7
ATOM 12204 O O . GLY A 1 113 ? 1.419 3.980 11.802 1.00 0.00 113 GLY A O 7
ATOM 12209 N N . MET A 1 1 ? 29.242 -22.287 4.592 1.00 0.00 1 MET A N 8
ATOM 12210 C CA . MET A 1 1 ? 28.819 -23.402 3.703 1.00 0.00 1 MET A CA 8
ATOM 12211 C C . MET A 1 1 ? 28.087 -22.886 2.466 1.00 0.00 1 MET A C 8
ATOM 12212 O O . MET A 1 1 ? 27.512 -23.667 1.707 1.00 0.00 1 MET A O 8
ATOM 12228 N N . GLY A 1 2 ? 28.108 -21.572 2.264 1.00 0.00 2 GLY A N 8
ATOM 12229 C CA . GLY A 1 2 ? 27.439 -20.990 1.115 1.00 0.00 2 GLY A CA 8
ATOM 12230 C C . GLY A 1 2 ? 27.979 -21.518 -0.201 1.00 0.00 2 GLY A C 8
ATOM 12231 O O . GLY A 1 2 ? 29.126 -21.957 -0.276 1.00 0.00 2 GLY A O 8
ATOM 12235 N N . SER A 1 3 ? 27.149 -21.476 -1.241 1.00 0.00 3 SER A N 8
ATOM 12236 C CA . SER A 1 3 ? 27.550 -21.954 -2.561 1.00 0.00 3 SER A CA 8
ATOM 12237 C C . SER A 1 3 ? 27.678 -20.798 -3.548 1.00 0.00 3 SER A C 8
ATOM 12238 O O . SER A 1 3 ? 28.436 -20.875 -4.516 1.00 0.00 3 SER A O 8
ATOM 12246 N N . SER A 1 4 ? 26.932 -19.726 -3.299 1.00 0.00 4 SER A N 8
ATOM 12247 C CA . SER A 1 4 ? 26.962 -18.555 -4.167 1.00 0.00 4 SER A CA 8
ATOM 12248 C C . SER A 1 4 ? 26.072 -17.447 -3.614 1.00 0.00 4 SER A C 8
ATOM 12249 O O . SER A 1 4 ? 25.218 -17.692 -2.762 1.00 0.00 4 SER A O 8
ATOM 12257 N N . HIS A 1 5 ? 26.277 -16.230 -4.105 1.00 0.00 5 HIS A N 8
ATOM 12258 C CA . HIS A 1 5 ? 25.492 -15.085 -3.661 1.00 0.00 5 HIS A CA 8
ATOM 12259 C C . HIS A 1 5 ? 24.956 -14.303 -4.854 1.00 0.00 5 HIS A C 8
ATOM 12260 O O . HIS A 1 5 ? 25.718 -13.692 -5.602 1.00 0.00 5 HIS A O 8
ATOM 12275 N N . HIS A 1 6 ? 23.638 -14.326 -5.027 1.00 0.00 6 HIS A N 8
ATOM 12276 C CA . HIS A 1 6 ? 22.999 -13.616 -6.129 1.00 0.00 6 HIS A CA 8
ATOM 12277 C C . HIS A 1 6 ? 22.680 -12.176 -5.736 1.00 0.00 6 HIS A C 8
ATOM 12278 O O . HIS A 1 6 ? 21.567 -11.694 -5.948 1.00 0.00 6 HIS A O 8
ATOM 12293 N N . HIS A 1 7 ? 23.666 -11.494 -5.160 1.00 0.00 7 HIS A N 8
ATOM 12294 C CA . HIS A 1 7 ? 23.496 -10.110 -4.735 1.00 0.00 7 HIS A CA 8
ATOM 12295 C C . HIS A 1 7 ? 22.429 -9.999 -3.649 1.00 0.00 7 HIS A C 8
ATOM 12296 O O . HIS A 1 7 ? 21.243 -10.202 -3.906 1.00 0.00 7 HIS A O 8
ATOM 12311 N N . HIS A 1 8 ? 22.864 -9.675 -2.434 1.00 0.00 8 HIS A N 8
ATOM 12312 C CA . HIS A 1 8 ? 21.949 -9.533 -1.308 1.00 0.00 8 HIS A CA 8
ATOM 12313 C C . HIS A 1 8 ? 21.199 -10.837 -1.048 1.00 0.00 8 HIS A C 8
ATOM 12314 O O . HIS A 1 8 ? 20.035 -10.980 -1.423 1.00 0.00 8 HIS A O 8
ATOM 12329 N N . HIS A 1 9 ? 21.873 -11.783 -0.402 1.00 0.00 9 HIS A N 8
ATOM 12330 C CA . HIS A 1 9 ? 21.270 -13.074 -0.093 1.00 0.00 9 HIS A CA 8
ATOM 12331 C C . HIS A 1 9 ? 20.723 -13.093 1.332 1.00 0.00 9 HIS A C 8
ATOM 12332 O O . HIS A 1 9 ? 20.902 -14.066 2.064 1.00 0.00 9 HIS A O 8
ATOM 12347 N N . HIS A 1 10 ? 20.054 -12.011 1.717 1.00 0.00 10 HIS A N 8
ATOM 12348 C CA . HIS A 1 10 ? 19.480 -11.903 3.053 1.00 0.00 10 HIS A CA 8
ATOM 12349 C C . HIS A 1 10 ? 17.955 -11.959 2.997 1.00 0.00 10 HIS A C 8
ATOM 12350 O O . HIS A 1 10 ? 17.273 -11.417 3.866 1.00 0.00 10 HIS A O 8
ATOM 12365 N N . HIS A 1 11 ? 17.427 -12.618 1.969 1.00 0.00 11 HIS A N 8
ATOM 12366 C CA . HIS A 1 11 ? 15.983 -12.745 1.802 1.00 0.00 11 HIS A CA 8
ATOM 12367 C C . HIS A 1 11 ? 15.553 -14.206 1.866 1.00 0.00 11 HIS A C 8
ATOM 12368 O O . HIS A 1 11 ? 16.101 -15.057 1.166 1.00 0.00 11 HIS A O 8
ATOM 12383 N N . HIS A 1 12 ? 14.569 -14.491 2.713 1.00 0.00 12 HIS A N 8
ATOM 12384 C CA . HIS A 1 12 ? 14.064 -15.851 2.869 1.00 0.00 12 HIS A CA 8
ATOM 12385 C C . HIS A 1 12 ? 12.541 -15.861 2.966 1.00 0.00 12 HIS A C 8
ATOM 12386 O O . HIS A 1 12 ? 11.955 -16.742 3.595 1.00 0.00 12 HIS A O 8
ATOM 12401 N N . GLU A 1 13 ? 11.905 -14.877 2.337 1.00 0.00 13 GLU A N 8
ATOM 12402 C CA . GLU A 1 13 ? 10.451 -14.773 2.350 1.00 0.00 13 GLU A CA 8
ATOM 12403 C C . GLU A 1 13 ? 9.854 -15.382 1.082 1.00 0.00 13 GLU A C 8
ATOM 12404 O O . GLU A 1 13 ? 10.582 -15.845 0.204 1.00 0.00 13 GLU A O 8
ATOM 12416 N N . ASN A 1 14 ? 8.526 -15.385 0.995 1.00 0.00 14 ASN A N 8
ATOM 12417 C CA . ASN A 1 14 ? 7.837 -15.945 -0.165 1.00 0.00 14 ASN A CA 8
ATOM 12418 C C . ASN A 1 14 ? 8.102 -15.110 -1.421 1.00 0.00 14 ASN A C 8
ATOM 12419 O O . ASN A 1 14 ? 9.058 -15.370 -2.152 1.00 0.00 14 ASN A O 8
ATOM 12430 N N . LEU A 1 15 ? 7.259 -14.105 -1.663 1.00 0.00 15 LEU A N 8
ATOM 12431 C CA . LEU A 1 15 ? 7.409 -13.230 -2.825 1.00 0.00 15 LEU A CA 8
ATOM 12432 C C . LEU A 1 15 ? 6.279 -12.203 -2.874 1.00 0.00 15 LEU A C 8
ATOM 12433 O O . LEU A 1 15 ? 5.627 -12.033 -3.901 1.00 0.00 15 LEU A O 8
ATOM 12449 N N . TYR A 1 16 ? 6.053 -11.519 -1.758 1.00 0.00 16 TYR A N 8
ATOM 12450 C CA . TYR A 1 16 ? 5.002 -10.509 -1.693 1.00 0.00 16 TYR A CA 8
ATOM 12451 C C . TYR A 1 16 ? 5.569 -9.131 -2.007 1.00 0.00 16 TYR A C 8
ATOM 12452 O O . TYR A 1 16 ? 5.887 -8.354 -1.105 1.00 0.00 16 TYR A O 8
ATOM 12470 N N . PHE A 1 17 ? 5.700 -8.838 -3.296 1.00 0.00 17 PHE A N 8
ATOM 12471 C CA . PHE A 1 17 ? 6.231 -7.559 -3.745 1.00 0.00 17 PHE A CA 8
ATOM 12472 C C . PHE A 1 17 ? 5.835 -7.288 -5.192 1.00 0.00 17 PHE A C 8
ATOM 12473 O O . PHE A 1 17 ? 6.637 -6.795 -5.985 1.00 0.00 17 PHE A O 8
ATOM 12490 N N . GLN A 1 18 ? 4.592 -7.617 -5.531 1.00 0.00 18 GLN A N 8
ATOM 12491 C CA . GLN A 1 18 ? 4.089 -7.410 -6.884 1.00 0.00 18 GLN A CA 8
ATOM 12492 C C . GLN A 1 18 ? 3.843 -5.929 -7.150 1.00 0.00 18 GLN A C 8
ATOM 12493 O O . GLN A 1 18 ? 4.553 -5.303 -7.938 1.00 0.00 18 GLN A O 8
ATOM 12507 N N . GLY A 1 19 ? 2.833 -5.375 -6.487 1.00 0.00 19 GLY A N 8
ATOM 12508 C CA . GLY A 1 19 ? 2.512 -3.971 -6.665 1.00 0.00 19 GLY A CA 8
ATOM 12509 C C . GLY A 1 19 ? 3.665 -3.064 -6.285 1.00 0.00 19 GLY A C 8
ATOM 12510 O O . GLY A 1 19 ? 4.598 -2.876 -7.066 1.00 0.00 19 GLY A O 8
ATOM 12514 N N . SER A 1 20 ? 3.605 -2.501 -5.082 1.00 0.00 20 SER A N 8
ATOM 12515 C CA . SER A 1 20 ? 4.657 -1.610 -4.604 1.00 0.00 20 SER A CA 8
ATOM 12516 C C . SER A 1 20 ? 4.626 -1.494 -3.083 1.00 0.00 20 SER A C 8
ATOM 12517 O O . SER A 1 20 ? 5.622 -1.760 -2.410 1.00 0.00 20 SER A O 8
ATOM 12525 N N . LYS A 1 21 ? 3.477 -1.095 -2.548 1.00 0.00 21 LYS A N 8
ATOM 12526 C CA . LYS A 1 21 ? 3.317 -0.944 -1.107 1.00 0.00 21 LYS A CA 8
ATOM 12527 C C . LYS A 1 21 ? 1.913 -1.352 -0.676 1.00 0.00 21 LYS A C 8
ATOM 12528 O O . LYS A 1 21 ? 1.707 -2.446 -0.149 1.00 0.00 21 LYS A O 8
ATOM 12547 N N . ARG A 1 22 ? 0.951 -0.462 -0.895 1.00 0.00 22 ARG A N 8
ATOM 12548 C CA . ARG A 1 22 ? -0.432 -0.724 -0.527 1.00 0.00 22 ARG A CA 8
ATOM 12549 C C . ARG A 1 22 ? -1.360 -0.512 -1.717 1.00 0.00 22 ARG A C 8
ATOM 12550 O O . ARG A 1 22 ? -1.026 0.215 -2.652 1.00 0.00 22 ARG A O 8
ATOM 12571 N N . LYS A 1 23 ? -2.518 -1.158 -1.679 1.00 0.00 23 LYS A N 8
ATOM 12572 C CA . LYS A 1 23 ? -3.492 -1.040 -2.756 1.00 0.00 23 LYS A CA 8
ATOM 12573 C C . LYS A 1 23 ? -4.894 -0.820 -2.191 1.00 0.00 23 LYS A C 8
ATOM 12574 O O . LYS A 1 23 ? -5.435 -1.688 -1.509 1.00 0.00 23 LYS A O 8
ATOM 12593 N N . ILE A 1 24 ? -5.476 0.349 -2.465 1.00 0.00 24 ILE A N 8
ATOM 12594 C CA . ILE A 1 24 ? -6.816 0.670 -1.969 1.00 0.00 24 ILE A CA 8
ATOM 12595 C C . ILE A 1 24 ? -7.871 0.399 -3.040 1.00 0.00 24 ILE A C 8
ATOM 12596 O O . ILE A 1 24 ? -7.618 0.606 -4.224 1.00 0.00 24 ILE A O 8
ATOM 12612 N N . ILE A 1 25 ? -9.061 -0.047 -2.626 1.00 0.00 25 ILE A N 8
ATOM 12613 C CA . ILE A 1 25 ? -10.146 -0.329 -3.566 1.00 0.00 25 ILE A CA 8
ATOM 12614 C C . ILE A 1 25 ? -11.329 0.591 -3.326 1.00 0.00 25 ILE A C 8
ATOM 12615 O O . ILE A 1 25 ? -11.634 0.946 -2.188 1.00 0.00 25 ILE A O 8
ATOM 12631 N N . VAL A 1 26 ? -12.007 0.955 -4.401 1.00 0.00 26 VAL A N 8
ATOM 12632 C CA . VAL A 1 26 ? -13.177 1.816 -4.305 1.00 0.00 26 VAL A CA 8
ATOM 12633 C C . VAL A 1 26 ? -14.364 1.182 -5.029 1.00 0.00 26 VAL A C 8
ATOM 12634 O O . VAL A 1 26 ? -14.316 0.954 -6.238 1.00 0.00 26 VAL A O 8
ATOM 12647 N N . ALA A 1 27 ? -15.425 0.889 -4.279 1.00 0.00 27 ALA A N 8
ATOM 12648 C CA . ALA A 1 27 ? -16.616 0.273 -4.853 1.00 0.00 27 ALA A CA 8
ATOM 12649 C C . ALA A 1 27 ? -17.825 1.192 -4.760 1.00 0.00 27 ALA A C 8
ATOM 12650 O O . ALA A 1 27 ? -18.189 1.652 -3.679 1.00 0.00 27 ALA A O 8
ATOM 12657 N N . CYS A 1 28 ? -18.434 1.467 -5.910 1.00 0.00 28 CYS A N 8
ATOM 12658 C CA . CYS A 1 28 ? -19.597 2.346 -5.959 1.00 0.00 28 CYS A CA 8
ATOM 12659 C C . CYS A 1 28 ? -19.262 3.699 -5.335 1.00 0.00 28 CYS A C 8
ATOM 12660 O O . CYS A 1 28 ? -18.093 3.994 -5.076 1.00 0.00 28 CYS A O 8
ATOM 12668 N N . GLY A 1 29 ? -20.279 4.521 -5.096 1.00 0.00 29 GLY A N 8
ATOM 12669 C CA . GLY A 1 29 ? -20.040 5.825 -4.506 1.00 0.00 29 GLY A CA 8
ATOM 12670 C C . GLY A 1 29 ? -21.301 6.474 -3.973 1.00 0.00 29 GLY A C 8
ATOM 12671 O O . GLY A 1 29 ? -21.922 5.970 -3.038 1.00 0.00 29 GLY A O 8
ATOM 12675 N N . GLY A 1 30 ? -21.672 7.600 -4.570 1.00 0.00 30 GLY A N 8
ATOM 12676 C CA . GLY A 1 30 ? -22.861 8.312 -4.144 1.00 0.00 30 GLY A CA 8
ATOM 12677 C C . GLY A 1 30 ? -23.716 8.745 -5.316 1.00 0.00 30 GLY A C 8
ATOM 12678 O O . GLY A 1 30 ? -24.813 8.224 -5.520 1.00 0.00 30 GLY A O 8
ATOM 12682 N N . ALA A 1 31 ? -23.213 9.701 -6.088 1.00 0.00 31 ALA A N 8
ATOM 12683 C CA . ALA A 1 31 ? -23.935 10.210 -7.247 1.00 0.00 31 ALA A CA 8
ATOM 12684 C C . ALA A 1 31 ? -23.504 9.503 -8.528 1.00 0.00 31 ALA A C 8
ATOM 12685 O O . ALA A 1 31 ? -23.685 10.027 -9.626 1.00 0.00 31 ALA A O 8
ATOM 12692 N N . VAL A 1 32 ? -22.929 8.312 -8.383 1.00 0.00 32 VAL A N 8
ATOM 12693 C CA . VAL A 1 32 ? -22.470 7.540 -9.532 1.00 0.00 32 VAL A CA 8
ATOM 12694 C C . VAL A 1 32 ? -21.401 8.302 -10.319 1.00 0.00 32 VAL A C 8
ATOM 12695 O O . VAL A 1 32 ? -21.095 7.955 -11.459 1.00 0.00 32 VAL A O 8
ATOM 12708 N N . ALA A 1 33 ? -20.833 9.337 -9.704 1.00 0.00 33 ALA A N 8
ATOM 12709 C CA . ALA A 1 33 ? -19.798 10.136 -10.351 1.00 0.00 33 ALA A CA 8
ATOM 12710 C C . ALA A 1 33 ? -18.775 10.650 -9.339 1.00 0.00 33 ALA A C 8
ATOM 12711 O O . ALA A 1 33 ? -17.976 11.534 -9.647 1.00 0.00 33 ALA A O 8
ATOM 12718 N N . THR A 1 34 ? -18.800 10.089 -8.132 1.00 0.00 34 THR A N 8
ATOM 12719 C CA . THR A 1 34 ? -17.870 10.489 -7.083 1.00 0.00 34 THR A CA 8
ATOM 12720 C C . THR A 1 34 ? -16.493 9.865 -7.305 1.00 0.00 34 THR A C 8
ATOM 12721 O O . THR A 1 34 ? -15.500 10.316 -6.735 1.00 0.00 34 THR A O 8
ATOM 12732 N N . SER A 1 35 ? -16.441 8.824 -8.134 1.00 0.00 35 SER A N 8
ATOM 12733 C CA . SER A 1 35 ? -15.186 8.139 -8.430 1.00 0.00 35 SER A CA 8
ATOM 12734 C C . SER A 1 35 ? -14.106 9.136 -8.838 1.00 0.00 35 SER A C 8
ATOM 12735 O O . SER A 1 35 ? -13.004 9.134 -8.290 1.00 0.00 35 SER A O 8
ATOM 12743 N N . THR A 1 36 ? -14.436 9.990 -9.801 1.00 0.00 36 THR A N 8
ATOM 12744 C CA . THR A 1 36 ? -13.500 10.999 -10.280 1.00 0.00 36 THR A CA 8
ATOM 12745 C C . THR A 1 36 ? -13.112 11.949 -9.153 1.00 0.00 36 THR A C 8
ATOM 12746 O O . THR A 1 36 ? -11.929 12.164 -8.889 1.00 0.00 36 THR A O 8
ATOM 12757 N N . MET A 1 37 ? -14.118 12.514 -8.488 1.00 0.00 37 MET A N 8
ATOM 12758 C CA . MET A 1 37 ? -13.882 13.439 -7.385 1.00 0.00 37 MET A CA 8
ATOM 12759 C C . MET A 1 37 ? -12.983 12.801 -6.334 1.00 0.00 37 MET A C 8
ATOM 12760 O O . MET A 1 37 ? -11.946 13.354 -5.970 1.00 0.00 37 MET A O 8
ATOM 12774 N N . ALA A 1 38 ? -13.385 11.630 -5.855 1.00 0.00 38 ALA A N 8
ATOM 12775 C CA . ALA A 1 38 ? -12.607 10.915 -4.855 1.00 0.00 38 ALA A CA 8
ATOM 12776 C C . ALA A 1 38 ? -11.227 10.577 -5.404 1.00 0.00 38 ALA A C 8
ATOM 12777 O O . ALA A 1 38 ? -10.208 10.926 -4.810 1.00 0.00 38 ALA A O 8
ATOM 12784 N N . ALA A 1 39 ? -11.209 9.907 -6.553 1.00 0.00 39 ALA A N 8
ATOM 12785 C CA . ALA A 1 39 ? -9.960 9.523 -7.203 1.00 0.00 39 ALA A CA 8
ATOM 12786 C C . ALA A 1 39 ? -8.955 10.673 -7.207 1.00 0.00 39 ALA A C 8
ATOM 12787 O O . ALA A 1 39 ? -7.827 10.525 -6.736 1.00 0.00 39 ALA A O 8
ATOM 12794 N N . GLU A 1 40 ? -9.369 11.819 -7.740 1.00 0.00 40 GLU A N 8
ATOM 12795 C CA . GLU A 1 40 ? -8.500 12.989 -7.801 1.00 0.00 40 GLU A CA 8
ATOM 12796 C C . GLU A 1 40 ? -8.058 13.419 -6.407 1.00 0.00 40 GLU A C 8
ATOM 12797 O O . GLU A 1 40 ? -6.926 13.861 -6.217 1.00 0.00 40 GLU A O 8
ATOM 12809 N N . GLU A 1 41 ? -8.957 13.289 -5.436 1.00 0.00 41 GLU A N 8
ATOM 12810 C CA . GLU A 1 41 ? -8.655 13.669 -4.062 1.00 0.00 41 GLU A CA 8
ATOM 12811 C C . GLU A 1 41 ? -7.641 12.715 -3.436 1.00 0.00 41 GLU A C 8
ATOM 12812 O O . GLU A 1 41 ? -6.659 13.152 -2.835 1.00 0.00 41 GLU A O 8
ATOM 12824 N N . ILE A 1 42 ? -7.879 11.415 -3.578 1.00 0.00 42 ILE A N 8
ATOM 12825 C CA . ILE A 1 42 ? -6.977 10.414 -3.021 1.00 0.00 42 ILE A CA 8
ATOM 12826 C C . ILE A 1 42 ? -5.622 10.446 -3.724 1.00 0.00 42 ILE A C 8
ATOM 12827 O O . ILE A 1 42 ? -4.578 10.322 -3.084 1.00 0.00 42 ILE A O 8
ATOM 12843 N N . LYS A 1 43 ? -5.645 10.617 -5.043 1.00 0.00 43 LYS A N 8
ATOM 12844 C CA . LYS A 1 43 ? -4.415 10.666 -5.829 1.00 0.00 43 LYS A CA 8
ATOM 12845 C C . LYS A 1 43 ? -3.550 11.856 -5.418 1.00 0.00 43 LYS A C 8
ATOM 12846 O O . LYS A 1 43 ? -2.375 11.695 -5.091 1.00 0.00 43 LYS A O 8
ATOM 12865 N N . GLU A 1 44 ? -4.137 13.051 -5.440 1.00 0.00 44 GLU A N 8
ATOM 12866 C CA . GLU A 1 44 ? -3.409 14.262 -5.073 1.00 0.00 44 GLU A CA 8
ATOM 12867 C C . GLU A 1 44 ? -2.816 14.144 -3.672 1.00 0.00 44 GLU A C 8
ATOM 12868 O O . GLU A 1 44 ? -1.724 14.647 -3.406 1.00 0.00 44 GLU A O 8
ATOM 12880 N N . LEU A 1 45 ? -3.534 13.467 -2.784 1.00 0.00 45 LEU A N 8
ATOM 12881 C CA . LEU A 1 45 ? -3.069 13.279 -1.416 1.00 0.00 45 LEU A CA 8
ATOM 12882 C C . LEU A 1 45 ? -1.858 12.353 -1.387 1.00 0.00 45 LEU A C 8
ATOM 12883 O O . LEU A 1 45 ? -0.836 12.669 -0.778 1.00 0.00 45 LEU A O 8
ATOM 12899 N N . CYS A 1 46 ? -1.981 11.209 -2.054 1.00 0.00 46 CYS A N 8
ATOM 12900 C CA . CYS A 1 46 ? -0.898 10.233 -2.113 1.00 0.00 46 CYS A CA 8
ATOM 12901 C C . CYS A 1 46 ? 0.414 10.894 -2.531 1.00 0.00 46 CYS A C 8
ATOM 12902 O O . CYS A 1 46 ? 1.488 10.509 -2.070 1.00 0.00 46 CYS A O 8
ATOM 12910 N N . GLN A 1 47 ? 0.317 11.890 -3.407 1.00 0.00 47 GLN A N 8
ATOM 12911 C CA . GLN A 1 47 ? 1.494 12.603 -3.889 1.00 0.00 47 GLN A CA 8
ATOM 12912 C C . GLN A 1 47 ? 1.944 13.660 -2.883 1.00 0.00 47 GLN A C 8
ATOM 12913 O O . GLN A 1 47 ? 3.138 13.926 -2.744 1.00 0.00 47 GLN A O 8
ATOM 12927 N N . SER A 1 48 ? 0.983 14.261 -2.186 1.00 0.00 48 SER A N 8
ATOM 12928 C CA . SER A 1 48 ? 1.286 15.289 -1.196 1.00 0.00 48 SER A CA 8
ATOM 12929 C C . SER A 1 48 ? 2.292 14.779 -0.168 1.00 0.00 48 SER A C 8
ATOM 12930 O O . SER A 1 48 ? 3.247 15.475 0.178 1.00 0.00 48 SER A O 8
ATOM 12938 N N . HIS A 1 49 ? 2.068 13.563 0.318 1.00 0.00 49 HIS A N 8
ATOM 12939 C CA . HIS A 1 49 ? 2.953 12.961 1.308 1.00 0.00 49 HIS A CA 8
ATOM 12940 C C . HIS A 1 49 ? 3.967 12.021 0.651 1.00 0.00 49 HIS A C 8
ATOM 12941 O O . HIS A 1 49 ? 4.791 11.414 1.334 1.00 0.00 49 HIS A O 8
ATOM 12956 N N . ASN A 1 50 ? 3.903 11.906 -0.674 1.00 0.00 50 ASN A N 8
ATOM 12957 C CA . ASN A 1 50 ? 4.817 11.042 -1.414 1.00 0.00 50 ASN A CA 8
ATOM 12958 C C . ASN A 1 50 ? 4.739 9.602 -0.911 1.00 0.00 50 ASN A C 8
ATOM 12959 O O . ASN A 1 50 ? 5.751 9.004 -0.546 1.00 0.00 50 ASN A O 8
ATOM 12970 N N . ILE A 1 51 ? 3.529 9.050 -0.896 1.00 0.00 51 ILE A N 8
ATOM 12971 C CA . ILE A 1 51 ? 3.321 7.680 -0.438 1.00 0.00 51 ILE A CA 8
ATOM 12972 C C . ILE A 1 51 ? 2.907 6.772 -1.591 1.00 0.00 51 ILE A C 8
ATOM 12973 O O . ILE A 1 51 ? 1.739 6.748 -1.981 1.00 0.00 51 ILE A O 8
ATOM 12989 N N . PRO A 1 52 ? 3.858 6.007 -2.157 1.00 0.00 52 PRO A N 8
ATOM 12990 C CA . PRO A 1 52 ? 3.574 5.096 -3.271 1.00 0.00 52 PRO A CA 8
ATOM 12991 C C . PRO A 1 52 ? 2.403 4.170 -2.969 1.00 0.00 52 PRO A C 8
ATOM 12992 O O . PRO A 1 52 ? 2.431 3.406 -2.003 1.00 0.00 52 PRO A O 8
ATOM 13003 N N . VAL A 1 53 ? 1.370 4.252 -3.799 1.00 0.00 53 VAL A N 8
ATOM 13004 C CA . VAL A 1 53 ? 0.180 3.431 -3.623 1.00 0.00 53 VAL A CA 8
ATOM 13005 C C . VAL A 1 53 ? -0.584 3.299 -4.939 1.00 0.00 53 VAL A C 8
ATOM 13006 O O . VAL A 1 53 ? -0.413 4.110 -5.848 1.00 0.00 53 VAL A O 8
ATOM 13019 N N . GLU A 1 54 ? -1.431 2.277 -5.034 1.00 0.00 54 GLU A N 8
ATOM 13020 C CA . GLU A 1 54 ? -2.219 2.051 -6.243 1.00 0.00 54 GLU A CA 8
ATOM 13021 C C . GLU A 1 54 ? -3.709 2.022 -5.924 1.00 0.00 54 GLU A C 8
ATOM 13022 O O . GLU A 1 54 ? -4.177 1.167 -5.171 1.00 0.00 54 GLU A O 8
ATOM 13034 N N . LEU A 1 55 ? -4.451 2.963 -6.500 1.00 0.00 55 LEU A N 8
ATOM 13035 C CA . LEU A 1 55 ? -5.891 3.043 -6.278 1.00 0.00 55 LEU A CA 8
ATOM 13036 C C . LEU A 1 55 ? -6.647 2.250 -7.342 1.00 0.00 55 LEU A C 8
ATOM 13037 O O . LEU A 1 55 ? -6.646 2.607 -8.521 1.00 0.00 55 LEU A O 8
ATOM 13053 N N . ILE A 1 56 ? -7.294 1.174 -6.911 1.00 0.00 56 ILE A N 8
ATOM 13054 C CA . ILE A 1 56 ? -8.067 0.316 -7.809 1.00 0.00 56 ILE A CA 8
ATOM 13055 C C . ILE A 1 56 ? -9.562 0.535 -7.606 1.00 0.00 56 ILE A C 8
ATOM 13056 O O . ILE A 1 56 ? -9.998 0.891 -6.512 1.00 0.00 56 ILE A O 8
ATOM 13072 N N . GLN A 1 57 ? -10.349 0.318 -8.656 1.00 0.00 57 GLN A N 8
ATOM 13073 C CA . GLN A 1 57 ? -11.795 0.490 -8.572 1.00 0.00 57 GLN A CA 8
ATOM 13074 C C . GLN A 1 57 ? -12.514 -0.803 -8.948 1.00 0.00 57 GLN A C 8
ATOM 13075 O O . GLN A 1 57 ? -12.195 -1.429 -9.961 1.00 0.00 57 GLN A O 8
ATOM 13089 N N . CYS A 1 58 ? -13.482 -1.203 -8.126 1.00 0.00 58 CYS A N 8
ATOM 13090 C CA . CYS A 1 58 ? -14.247 -2.425 -8.365 1.00 0.00 58 CYS A CA 8
ATOM 13091 C C . CYS A 1 58 ? -15.655 -2.287 -7.784 1.00 0.00 58 CYS A C 8
ATOM 13092 O O . CYS A 1 58 ? -15.923 -1.359 -7.028 1.00 0.00 58 CYS A O 8
ATOM 13100 N N . ARG A 1 59 ? -16.553 -3.204 -8.136 1.00 0.00 59 ARG A N 8
ATOM 13101 C CA . ARG A 1 59 ? -17.930 -3.166 -7.643 1.00 0.00 59 ARG A CA 8
ATOM 13102 C C . ARG A 1 59 ? -18.015 -3.651 -6.191 1.00 0.00 59 ARG A C 8
ATOM 13103 O O . ARG A 1 59 ? -17.006 -3.705 -5.488 1.00 0.00 59 ARG A O 8
ATOM 13124 N N . VAL A 1 60 ? -19.224 -4.010 -5.751 1.00 0.00 60 VAL A N 8
ATOM 13125 C CA . VAL A 1 60 ? -19.433 -4.496 -4.386 1.00 0.00 60 VAL A CA 8
ATOM 13126 C C . VAL A 1 60 ? -19.175 -5.998 -4.280 1.00 0.00 60 VAL A C 8
ATOM 13127 O O . VAL A 1 60 ? -19.100 -6.546 -3.179 1.00 0.00 60 VAL A O 8
ATOM 13140 N N . ASN A 1 61 ? -19.037 -6.660 -5.426 1.00 0.00 61 ASN A N 8
ATOM 13141 C CA . ASN A 1 61 ? -18.784 -8.095 -5.451 1.00 0.00 61 ASN A CA 8
ATOM 13142 C C . ASN A 1 61 ? -17.735 -8.436 -6.507 1.00 0.00 61 ASN A C 8
ATOM 13143 O O . ASN A 1 61 ? -18.049 -9.004 -7.554 1.00 0.00 61 ASN A O 8
ATOM 13154 N N . GLU A 1 62 ? -16.488 -8.072 -6.224 1.00 0.00 62 GLU A N 8
ATOM 13155 C CA . GLU A 1 62 ? -15.383 -8.325 -7.142 1.00 0.00 62 GLU A CA 8
ATOM 13156 C C . GLU A 1 62 ? -14.043 -8.186 -6.426 1.00 0.00 62 GLU A C 8
ATOM 13157 O O . GLU A 1 62 ? -13.094 -8.914 -6.717 1.00 0.00 62 GLU A O 8
ATOM 13169 N N . ILE A 1 63 ? -13.973 -7.249 -5.484 1.00 0.00 63 ILE A N 8
ATOM 13170 C CA . ILE A 1 63 ? -12.752 -7.020 -4.723 1.00 0.00 63 ILE A CA 8
ATOM 13171 C C . ILE A 1 63 ? -12.257 -8.311 -4.075 1.00 0.00 63 ILE A C 8
ATOM 13172 O O . ILE A 1 63 ? -11.063 -8.472 -3.824 1.00 0.00 63 ILE A O 8
ATOM 13188 N N . GLU A 1 64 ? -13.184 -9.226 -3.806 1.00 0.00 64 GLU A N 8
ATOM 13189 C CA . GLU A 1 64 ? -12.848 -10.502 -3.184 1.00 0.00 64 GLU A CA 8
ATOM 13190 C C . GLU A 1 64 ? -12.168 -11.444 -4.173 1.00 0.00 64 GLU A C 8
ATOM 13191 O O . GLU A 1 64 ? -11.274 -12.204 -3.805 1.00 0.00 64 GLU A O 8
ATOM 13203 N N . THR A 1 65 ? -12.604 -11.399 -5.429 1.00 0.00 65 THR A N 8
ATOM 13204 C CA . THR A 1 65 ? -12.035 -12.264 -6.455 1.00 0.00 65 THR A CA 8
ATOM 13205 C C . THR A 1 65 ? -10.691 -11.730 -6.944 1.00 0.00 65 THR A C 8
ATOM 13206 O O . THR A 1 65 ? -9.735 -12.488 -7.110 1.00 0.00 65 THR A O 8
ATOM 13217 N N . TYR A 1 66 ? -10.617 -10.421 -7.161 1.00 0.00 66 TYR A N 8
ATOM 13218 C CA . TYR A 1 66 ? -9.380 -9.790 -7.618 1.00 0.00 66 TYR A CA 8
ATOM 13219 C C . TYR A 1 66 ? -8.523 -9.312 -6.439 1.00 0.00 66 TYR A C 8
ATOM 13220 O O . TYR A 1 66 ? -7.579 -8.542 -6.623 1.00 0.00 66 TYR A O 8
ATOM 13238 N N . MET A 1 67 ? -8.850 -9.776 -5.231 1.00 0.00 67 MET A N 8
ATOM 13239 C CA . MET A 1 67 ? -8.103 -9.401 -4.027 1.00 0.00 67 MET A CA 8
ATOM 13240 C C . MET A 1 67 ? -6.707 -10.037 -4.020 1.00 0.00 67 MET A C 8
ATOM 13241 O O . MET A 1 67 ? -6.310 -10.675 -3.044 1.00 0.00 67 MET A O 8
ATOM 13255 N N . ASP A 1 68 ? -5.967 -9.866 -5.116 1.00 0.00 68 ASP A N 8
ATOM 13256 C CA . ASP A 1 68 ? -4.625 -10.431 -5.236 1.00 0.00 68 ASP A CA 8
ATOM 13257 C C . ASP A 1 68 ? -3.688 -9.877 -4.167 1.00 0.00 68 ASP A C 8
ATOM 13258 O O . ASP A 1 68 ? -2.912 -10.619 -3.565 1.00 0.00 68 ASP A O 8
ATOM 13267 N N . GLY A 1 69 ? -3.762 -8.573 -3.936 1.00 0.00 69 GLY A N 8
ATOM 13268 C CA . GLY A 1 69 ? -2.915 -7.946 -2.940 1.00 0.00 69 GLY A CA 8
ATOM 13269 C C . GLY A 1 69 ? -3.393 -6.557 -2.582 1.00 0.00 69 GLY A C 8
ATOM 13270 O O . GLY A 1 69 ? -2.798 -5.559 -2.991 1.00 0.00 69 GLY A O 8
ATOM 13274 N N . VAL A 1 70 ? -4.477 -6.493 -1.819 1.00 0.00 70 VAL A N 8
ATOM 13275 C CA . VAL A 1 70 ? -5.053 -5.226 -1.403 1.00 0.00 70 VAL A CA 8
ATOM 13276 C C . VAL A 1 70 ? -4.743 -4.947 0.066 1.00 0.00 70 VAL A C 8
ATOM 13277 O O . VAL A 1 70 ? -4.996 -5.785 0.930 1.00 0.00 70 VAL A O 8
ATOM 13290 N N . HIS A 1 71 ? -4.195 -3.768 0.341 1.00 0.00 71 HIS A N 8
ATOM 13291 C CA . HIS A 1 71 ? -3.853 -3.390 1.708 1.00 0.00 71 HIS A CA 8
ATOM 13292 C C . HIS A 1 71 ? -4.973 -2.579 2.360 1.00 0.00 71 HIS A C 8
ATOM 13293 O O . HIS A 1 71 ? -5.008 -2.432 3.581 1.00 0.00 71 HIS A O 8
ATOM 13308 N N . LEU A 1 72 ? -5.892 -2.059 1.544 1.00 0.00 72 LEU A N 8
ATOM 13309 C CA . LEU A 1 72 ? -7.009 -1.270 2.056 1.00 0.00 72 LEU A CA 8
ATOM 13310 C C . LEU A 1 72 ? -8.182 -1.281 1.076 1.00 0.00 72 LEU A C 8
ATOM 13311 O O . LEU A 1 72 ? -7.990 -1.374 -0.135 1.00 0.00 72 LEU A O 8
ATOM 13327 N N . ILE A 1 73 ? -9.398 -1.217 1.610 1.00 0.00 73 ILE A N 8
ATOM 13328 C CA . ILE A 1 73 ? -10.604 -1.238 0.788 1.00 0.00 73 ILE A CA 8
ATOM 13329 C C . ILE A 1 73 ? -11.582 -0.141 1.214 1.00 0.00 73 ILE A C 8
ATOM 13330 O O . ILE A 1 73 ? -11.719 0.159 2.398 1.00 0.00 73 ILE A O 8
ATOM 13346 N N . CYS A 1 74 ? -12.265 0.453 0.241 1.00 0.00 74 CYS A N 8
ATOM 13347 C CA . CYS A 1 74 ? -13.238 1.504 0.524 1.00 0.00 74 CYS A CA 8
ATOM 13348 C C . CYS A 1 74 ? -14.581 1.191 -0.132 1.00 0.00 74 CYS A C 8
ATOM 13349 O O . CYS A 1 74 ? -14.709 1.254 -1.355 1.00 0.00 74 CYS A O 8
ATOM 13357 N N . THR A 1 75 ? -15.581 0.854 0.679 1.00 0.00 75 THR A N 8
ATOM 13358 C CA . THR A 1 75 ? -16.910 0.536 0.160 1.00 0.00 75 THR A CA 8
ATOM 13359 C C . THR A 1 75 ? -18.001 1.104 1.063 1.00 0.00 75 THR A C 8
ATOM 13360 O O . THR A 1 75 ? -17.793 1.289 2.262 1.00 0.00 75 THR A O 8
ATOM 13371 N N . THR A 1 76 ? -19.168 1.370 0.479 1.00 0.00 76 THR A N 8
ATOM 13372 C CA . THR A 1 76 ? -20.296 1.910 1.231 1.00 0.00 76 THR A CA 8
ATOM 13373 C C . THR A 1 76 ? -21.202 0.790 1.728 1.00 0.00 76 THR A C 8
ATOM 13374 O O . THR A 1 76 ? -22.303 0.591 1.214 1.00 0.00 76 THR A O 8
ATOM 13385 N N . ALA A 1 77 ? -20.732 0.061 2.731 1.00 0.00 77 ALA A N 8
ATOM 13386 C CA . ALA A 1 77 ? -21.500 -1.038 3.297 1.00 0.00 77 ALA A CA 8
ATOM 13387 C C . ALA A 1 77 ? -20.784 -1.639 4.499 1.00 0.00 77 ALA A C 8
ATOM 13388 O O . ALA A 1 77 ? -19.661 -1.253 4.823 1.00 0.00 77 ALA A O 8
ATOM 13395 N N . ARG A 1 78 ? -21.441 -2.586 5.153 1.00 0.00 78 ARG A N 8
ATOM 13396 C CA . ARG A 1 78 ? -20.869 -3.243 6.319 1.00 0.00 78 ARG A CA 8
ATOM 13397 C C . ARG A 1 78 ? -20.755 -4.748 6.080 1.00 0.00 78 ARG A C 8
ATOM 13398 O O . ARG A 1 78 ? -21.229 -5.554 6.881 1.00 0.00 78 ARG A O 8
ATOM 13419 N N . VAL A 1 79 ? -20.125 -5.114 4.965 1.00 0.00 79 VAL A N 8
ATOM 13420 C CA . VAL A 1 79 ? -19.951 -6.522 4.608 1.00 0.00 79 VAL A CA 8
ATOM 13421 C C . VAL A 1 79 ? -18.838 -7.181 5.420 1.00 0.00 79 VAL A C 8
ATOM 13422 O O . VAL A 1 79 ? -18.222 -8.139 4.960 1.00 0.00 79 VAL A O 8
ATOM 13435 N N . ASP A 1 80 ? -18.584 -6.682 6.626 1.00 0.00 80 ASP A N 8
ATOM 13436 C CA . ASP A 1 80 ? -17.544 -7.249 7.480 1.00 0.00 80 ASP A CA 8
ATOM 13437 C C . ASP A 1 80 ? -18.101 -8.354 8.375 1.00 0.00 80 ASP A C 8
ATOM 13438 O O . ASP A 1 80 ? -17.374 -8.934 9.183 1.00 0.00 80 ASP A O 8
ATOM 13447 N N . ARG A 1 81 ? -19.390 -8.647 8.226 1.00 0.00 81 ARG A N 8
ATOM 13448 C CA . ARG A 1 81 ? -20.031 -9.686 9.020 1.00 0.00 81 ARG A CA 8
ATOM 13449 C C . ARG A 1 81 ? -19.386 -11.044 8.744 1.00 0.00 81 ARG A C 8
ATOM 13450 O O . ARG A 1 81 ? -19.296 -11.890 9.634 1.00 0.00 81 ARG A O 8
ATOM 13471 N N . SER A 1 82 ? -18.940 -11.245 7.505 1.00 0.00 82 SER A N 8
ATOM 13472 C CA . SER A 1 82 ? -18.303 -12.503 7.122 1.00 0.00 82 SER A CA 8
ATOM 13473 C C . SER A 1 82 ? -17.459 -12.360 5.851 1.00 0.00 82 SER A C 8
ATOM 13474 O O . SER A 1 82 ? -17.579 -13.161 4.925 1.00 0.00 82 SER A O 8
ATOM 13482 N N . PHE A 1 83 ? -16.603 -11.341 5.815 1.00 0.00 83 PHE A N 8
ATOM 13483 C CA . PHE A 1 83 ? -15.735 -11.104 4.659 1.00 0.00 83 PHE A CA 8
ATOM 13484 C C . PHE A 1 83 ? -14.276 -11.390 5.013 1.00 0.00 83 PHE A C 8
ATOM 13485 O O . PHE A 1 83 ? -13.385 -10.603 4.688 1.00 0.00 83 PHE A O 8
ATOM 13502 N N . GLY A 1 84 ? -14.028 -12.519 5.673 1.00 0.00 84 GLY A N 8
ATOM 13503 C CA . GLY A 1 84 ? -12.669 -12.867 6.046 1.00 0.00 84 GLY A CA 8
ATOM 13504 C C . GLY A 1 84 ? -12.031 -11.822 6.940 1.00 0.00 84 GLY A C 8
ATOM 13505 O O . GLY A 1 84 ? -12.145 -11.885 8.163 1.00 0.00 84 GLY A O 8
ATOM 13509 N N . ASP A 1 85 ? -11.362 -10.854 6.322 1.00 0.00 85 ASP A N 8
ATOM 13510 C CA . ASP A 1 85 ? -10.705 -9.782 7.063 1.00 0.00 85 ASP A CA 8
ATOM 13511 C C . ASP A 1 85 ? -10.435 -8.580 6.164 1.00 0.00 85 ASP A C 8
ATOM 13512 O O . ASP A 1 85 ? -9.553 -7.771 6.446 1.00 0.00 85 ASP A O 8
ATOM 13521 N N . ILE A 1 86 ? -11.212 -8.461 5.091 1.00 0.00 86 ILE A N 8
ATOM 13522 C CA . ILE A 1 86 ? -11.072 -7.356 4.149 1.00 0.00 86 ILE A CA 8
ATOM 13523 C C . ILE A 1 86 ? -11.020 -6.006 4.882 1.00 0.00 86 ILE A C 8
ATOM 13524 O O . ILE A 1 86 ? -12.047 -5.489 5.320 1.00 0.00 86 ILE A O 8
ATOM 13540 N N . PRO A 1 87 ? -9.819 -5.413 5.039 1.00 0.00 87 PRO A N 8
ATOM 13541 C CA . PRO A 1 87 ? -9.659 -4.122 5.734 1.00 0.00 87 PRO A CA 8
ATOM 13542 C C . PRO A 1 87 ? -10.313 -2.959 4.985 1.00 0.00 87 PRO A C 8
ATOM 13543 O O . PRO A 1 87 ? -9.617 -2.101 4.442 1.00 0.00 87 PRO A O 8
ATOM 13554 N N . LEU A 1 88 ? -11.648 -2.932 4.952 1.00 0.00 88 LEU A N 8
ATOM 13555 C CA . LEU A 1 88 ? -12.363 -1.866 4.247 1.00 0.00 88 LEU A CA 8
ATOM 13556 C C . LEU A 1 88 ? -12.833 -0.772 5.196 1.00 0.00 88 LEU A C 8
ATOM 13557 O O . LEU A 1 88 ? -12.904 -0.966 6.409 1.00 0.00 88 LEU A O 8
ATOM 13573 N N . VAL A 1 89 ? -13.158 0.382 4.620 1.00 0.00 89 VAL A N 8
ATOM 13574 C CA . VAL A 1 89 ? -13.629 1.524 5.389 1.00 0.00 89 VAL A CA 8
ATOM 13575 C C . VAL A 1 89 ? -14.825 2.188 4.707 1.00 0.00 89 VAL A C 8
ATOM 13576 O O . VAL A 1 89 ? -14.963 2.138 3.483 1.00 0.00 89 VAL A O 8
ATOM 13589 N N . HIS A 1 90 ? -15.686 2.808 5.509 1.00 0.00 90 HIS A N 8
ATOM 13590 C CA . HIS A 1 90 ? -16.875 3.485 4.993 1.00 0.00 90 HIS A CA 8
ATOM 13591 C C . HIS A 1 90 ? -16.555 4.928 4.608 1.00 0.00 90 HIS A C 8
ATOM 13592 O O . HIS A 1 90 ? -15.738 5.585 5.252 1.00 0.00 90 HIS A O 8
ATOM 13607 N N . GLY A 1 91 ? -17.204 5.413 3.553 1.00 0.00 91 GLY A N 8
ATOM 13608 C CA . GLY A 1 91 ? -16.973 6.774 3.101 1.00 0.00 91 GLY A CA 8
ATOM 13609 C C . GLY A 1 91 ? -18.208 7.647 3.217 1.00 0.00 91 GLY A C 8
ATOM 13610 O O . GLY A 1 91 ? -18.466 8.484 2.352 1.00 0.00 91 GLY A O 8
ATOM 13614 N N . MET A 1 92 ? -18.974 7.454 4.286 1.00 0.00 92 MET A N 8
ATOM 13615 C CA . MET A 1 92 ? -20.188 8.235 4.505 1.00 0.00 92 MET A CA 8
ATOM 13616 C C . MET A 1 92 ? -19.867 9.712 4.746 1.00 0.00 92 MET A C 8
ATOM 13617 O O . MET A 1 92 ? -20.502 10.588 4.162 1.00 0.00 92 MET A O 8
ATOM 13631 N N . PRO A 1 93 ? -18.885 10.020 5.613 1.00 0.00 93 PRO A N 8
ATOM 13632 C CA . PRO A 1 93 ? -18.513 11.407 5.904 1.00 0.00 93 PRO A CA 8
ATOM 13633 C C . PRO A 1 93 ? -17.670 12.030 4.790 1.00 0.00 93 PRO A C 8
ATOM 13634 O O . PRO A 1 93 ? -17.808 13.214 4.484 1.00 0.00 93 PRO A O 8
ATOM 13645 N N . PHE A 1 94 ? -16.795 11.226 4.195 1.00 0.00 94 PHE A N 8
ATOM 13646 C CA . PHE A 1 94 ? -15.923 11.696 3.122 1.00 0.00 94 PHE A CA 8
ATOM 13647 C C . PHE A 1 94 ? -16.725 12.097 1.883 1.00 0.00 94 PHE A C 8
ATOM 13648 O O . PHE A 1 94 ? -16.353 13.027 1.168 1.00 0.00 94 PHE A O 8
ATOM 13665 N N . VAL A 1 95 ? -17.823 11.396 1.632 1.00 0.00 95 VAL A N 8
ATOM 13666 C CA . VAL A 1 95 ? -18.664 11.689 0.476 1.00 0.00 95 VAL A CA 8
ATOM 13667 C C . VAL A 1 95 ? -19.517 12.936 0.709 1.00 0.00 95 VAL A C 8
ATOM 13668 O O . VAL A 1 95 ? -19.967 13.577 -0.240 1.00 0.00 95 VAL A O 8
ATOM 13681 N N . SER A 1 96 ? -19.737 13.266 1.977 1.00 0.00 96 SER A N 8
ATOM 13682 C CA . SER A 1 96 ? -20.540 14.428 2.343 1.00 0.00 96 SER A CA 8
ATOM 13683 C C . SER A 1 96 ? -20.012 15.700 1.688 1.00 0.00 96 SER A C 8
ATOM 13684 O O . SER A 1 96 ? -20.772 16.627 1.411 1.00 0.00 96 SER A O 8
ATOM 13692 N N . GLY A 1 97 ? -18.707 15.740 1.445 1.00 0.00 97 GLY A N 8
ATOM 13693 C CA . GLY A 1 97 ? -18.108 16.912 0.827 1.00 0.00 97 GLY A CA 8
ATOM 13694 C C . GLY A 1 97 ? -17.895 18.057 1.807 1.00 0.00 97 GLY A C 8
ATOM 13695 O O . GLY A 1 97 ? -17.375 19.109 1.430 1.00 0.00 97 GLY A O 8
ATOM 13699 N N . VAL A 1 98 ? -18.308 17.866 3.060 1.00 0.00 98 VAL A N 8
ATOM 13700 C CA . VAL A 1 98 ? -18.168 18.901 4.081 1.00 0.00 98 VAL A CA 8
ATOM 13701 C C . VAL A 1 98 ? -17.193 18.474 5.175 1.00 0.00 98 VAL A C 8
ATOM 13702 O O . VAL A 1 98 ? -16.516 19.307 5.777 1.00 0.00 98 VAL A O 8
ATOM 13715 N N . GLY A 1 99 ? -17.129 17.170 5.432 1.00 0.00 99 GLY A N 8
ATOM 13716 C CA . GLY A 1 99 ? -16.238 16.658 6.457 1.00 0.00 99 GLY A CA 8
ATOM 13717 C C . GLY A 1 99 ? -15.016 15.961 5.888 1.00 0.00 99 GLY A C 8
ATOM 13718 O O . GLY A 1 99 ? -14.341 15.213 6.596 1.00 0.00 99 GLY A O 8
ATOM 13722 N N . ILE A 1 100 ? -14.723 16.203 4.612 1.00 0.00 100 ILE A N 8
ATOM 13723 C CA . ILE A 1 100 ? -13.565 15.588 3.972 1.00 0.00 100 ILE A CA 8
ATOM 13724 C C . ILE A 1 100 ? -12.271 16.091 4.596 1.00 0.00 100 ILE A C 8
ATOM 13725 O O . ILE A 1 100 ? -11.365 15.313 4.887 1.00 0.00 100 ILE A O 8
ATOM 13741 N N . GLU A 1 101 ? -12.190 17.401 4.783 1.00 0.00 101 GLU A N 8
ATOM 13742 C CA . GLU A 1 101 ? -11.004 18.019 5.358 1.00 0.00 101 GLU A CA 8
ATOM 13743 C C . GLU A 1 101 ? -10.716 17.470 6.752 1.00 0.00 101 GLU A C 8
ATOM 13744 O O . GLU A 1 101 ? -9.563 17.224 7.105 1.00 0.00 101 GLU A O 8
ATOM 13756 N N . ALA A 1 102 ? -11.768 17.281 7.541 1.00 0.00 102 ALA A N 8
ATOM 13757 C CA . ALA A 1 102 ? -11.623 16.762 8.895 1.00 0.00 102 ALA A CA 8
ATOM 13758 C C . ALA A 1 102 ? -11.248 15.283 8.882 1.00 0.00 102 ALA A C 8
ATOM 13759 O O . ALA A 1 102 ? -10.358 14.851 9.616 1.00 0.00 102 ALA A O 8
ATOM 13766 N N . LEU A 1 103 ? -11.932 14.511 8.044 1.00 0.00 103 LEU A N 8
ATOM 13767 C CA . LEU A 1 103 ? -11.673 13.079 7.932 1.00 0.00 103 LEU A CA 8
ATOM 13768 C C . LEU A 1 103 ? -10.332 12.821 7.256 1.00 0.00 103 LEU A C 8
ATOM 13769 O O . LEU A 1 103 ? -9.589 11.919 7.643 1.00 0.00 103 LEU A O 8
ATOM 13785 N N . GLN A 1 104 ? -10.036 13.623 6.241 1.00 0.00 104 GLN A N 8
ATOM 13786 C CA . GLN A 1 104 ? -8.791 13.503 5.492 1.00 0.00 104 GLN A CA 8
ATOM 13787 C C . GLN A 1 104 ? -7.592 13.405 6.433 1.00 0.00 104 GLN A C 8
ATOM 13788 O O . GLN A 1 104 ? -6.740 12.529 6.281 1.00 0.00 104 GLN A O 8
ATOM 13802 N N . ASN A 1 105 ? -7.534 14.310 7.406 1.00 0.00 105 ASN A N 8
ATOM 13803 C CA . ASN A 1 105 ? -6.444 14.322 8.374 1.00 0.00 105 ASN A CA 8
ATOM 13804 C C . ASN A 1 105 ? -6.400 13.012 9.156 1.00 0.00 105 ASN A C 8
ATOM 13805 O O . ASN A 1 105 ? -5.332 12.438 9.366 1.00 0.00 105 ASN A O 8
ATOM 13816 N N . LYS A 1 106 ? -7.570 12.549 9.587 1.00 0.00 106 LYS A N 8
ATOM 13817 C CA . LYS A 1 106 ? -7.671 11.310 10.352 1.00 0.00 106 LYS A CA 8
ATOM 13818 C C . LYS A 1 106 ? -7.059 10.137 9.591 1.00 0.00 106 LYS A C 8
ATOM 13819 O O . LYS A 1 106 ? -6.262 9.379 10.143 1.00 0.00 106 LYS A O 8
ATOM 13838 N N . ILE A 1 107 ? -7.435 9.989 8.324 1.00 0.00 107 ILE A N 8
ATOM 13839 C CA . ILE A 1 107 ? -6.924 8.901 7.502 1.00 0.00 107 ILE A CA 8
ATOM 13840 C C . ILE A 1 107 ? -5.412 9.005 7.337 1.00 0.00 107 ILE A C 8
ATOM 13841 O O . ILE A 1 107 ? -4.698 8.008 7.435 1.00 0.00 107 ILE A O 8
ATOM 13857 N N . LEU A 1 108 ? -4.933 10.219 7.089 1.00 0.00 108 LEU A N 8
ATOM 13858 C CA . LEU A 1 108 ? -3.506 10.457 6.913 1.00 0.00 108 LEU A CA 8
ATOM 13859 C C . LEU A 1 108 ? -2.718 9.965 8.118 1.00 0.00 108 LEU A C 8
ATOM 13860 O O . LEU A 1 108 ? -1.746 9.224 7.978 1.00 0.00 108 LEU A O 8
ATOM 13876 N N . THR A 1 109 ? -3.144 10.394 9.302 1.00 0.00 109 THR A N 8
ATOM 13877 C CA . THR A 1 109 ? -2.481 10.009 10.541 1.00 0.00 109 THR A CA 8
ATOM 13878 C C . THR A 1 109 ? -2.379 8.492 10.661 1.00 0.00 109 THR A C 8
ATOM 13879 O O . THR A 1 109 ? -1.360 7.967 11.107 1.00 0.00 109 THR A O 8
ATOM 13890 N N . ILE A 1 110 ? -3.431 7.789 10.252 1.00 0.00 110 ILE A N 8
ATOM 13891 C CA . ILE A 1 110 ? -3.426 6.332 10.313 1.00 0.00 110 ILE A CA 8
ATOM 13892 C C . ILE A 1 110 ? -2.382 5.759 9.357 1.00 0.00 110 ILE A C 8
ATOM 13893 O O . ILE A 1 110 ? -1.639 4.844 9.711 1.00 0.00 110 ILE A O 8
ATOM 13909 N N . LEU A 1 111 ? -2.334 6.302 8.142 1.00 0.00 111 LEU A N 8
ATOM 13910 C CA . LEU A 1 111 ? -1.386 5.840 7.136 1.00 0.00 111 LEU A CA 8
ATOM 13911 C C . LEU A 1 111 ? 0.049 6.223 7.503 1.00 0.00 111 LEU A C 8
ATOM 13912 O O . LEU A 1 111 ? 0.972 5.433 7.307 1.00 0.00 111 LEU A O 8
ATOM 13928 N N . GLN A 1 112 ? 0.242 7.433 8.033 1.00 0.00 112 GLN A N 8
ATOM 13929 C CA . GLN A 1 112 ? 1.581 7.881 8.410 1.00 0.00 112 GLN A CA 8
ATOM 13930 C C . GLN A 1 112 ? 2.016 7.263 9.737 1.00 0.00 112 GLN A C 8
ATOM 13931 O O . GLN A 1 112 ? 3.197 6.981 9.941 1.00 0.00 112 GLN A O 8
ATOM 13945 N N . GLY A 1 113 ? 1.057 7.044 10.633 1.00 0.00 113 GLY A N 8
ATOM 13946 C CA . GLY A 1 113 ? 1.370 6.451 11.923 1.00 0.00 113 GLY A CA 8
ATOM 13947 C C . GLY A 1 113 ? 2.449 7.208 12.673 1.00 0.00 113 GLY A C 8
ATOM 13948 O O . GLY A 1 113 ? 3.400 6.560 13.159 1.00 0.00 113 GLY A O 8
ATOM 13953 N N . MET A 1 1 ? 11.696 -0.646 -36.979 1.00 0.00 1 MET A N 9
ATOM 13954 C CA . MET A 1 1 ? 12.591 -1.272 -37.988 1.00 0.00 1 MET A CA 9
ATOM 13955 C C . MET A 1 1 ? 11.792 -1.978 -39.083 1.00 0.00 1 MET A C 9
ATOM 13956 O O . MET A 1 1 ? 12.142 -3.081 -39.503 1.00 0.00 1 MET A O 9
ATOM 13972 N N . GLY A 1 2 ? 10.721 -1.337 -39.544 1.00 0.00 2 GLY A N 9
ATOM 13973 C CA . GLY A 1 2 ? 9.899 -1.923 -40.588 1.00 0.00 2 GLY A CA 9
ATOM 13974 C C . GLY A 1 2 ? 8.484 -2.216 -40.122 1.00 0.00 2 GLY A C 9
ATOM 13975 O O . GLY A 1 2 ? 7.584 -1.394 -40.293 1.00 0.00 2 GLY A O 9
ATOM 13979 N N . SER A 1 3 ? 8.287 -3.392 -39.534 1.00 0.00 3 SER A N 9
ATOM 13980 C CA . SER A 1 3 ? 6.973 -3.793 -39.044 1.00 0.00 3 SER A CA 9
ATOM 13981 C C . SER A 1 3 ? 7.060 -5.097 -38.259 1.00 0.00 3 SER A C 9
ATOM 13982 O O . SER A 1 3 ? 8.151 -5.575 -37.947 1.00 0.00 3 SER A O 9
ATOM 13990 N N . SER A 1 4 ? 5.904 -5.666 -37.940 1.00 0.00 4 SER A N 9
ATOM 13991 C CA . SER A 1 4 ? 5.848 -6.914 -37.186 1.00 0.00 4 SER A CA 9
ATOM 13992 C C . SER A 1 4 ? 6.470 -6.735 -35.807 1.00 0.00 4 SER A C 9
ATOM 13993 O O . SER A 1 4 ? 7.682 -6.878 -35.638 1.00 0.00 4 SER A O 9
ATOM 14001 N N . HIS A 1 5 ? 5.636 -6.413 -34.823 1.00 0.00 5 HIS A N 9
ATOM 14002 C CA . HIS A 1 5 ? 6.110 -6.209 -33.461 1.00 0.00 5 HIS A CA 9
ATOM 14003 C C . HIS A 1 5 ? 7.056 -5.014 -33.397 1.00 0.00 5 HIS A C 9
ATOM 14004 O O . HIS A 1 5 ? 7.812 -4.759 -34.334 1.00 0.00 5 HIS A O 9
ATOM 14019 N N . HIS A 1 6 ? 7.010 -4.287 -32.286 1.00 0.00 6 HIS A N 9
ATOM 14020 C CA . HIS A 1 6 ? 7.868 -3.122 -32.101 1.00 0.00 6 HIS A CA 9
ATOM 14021 C C . HIS A 1 6 ? 9.133 -3.490 -31.325 1.00 0.00 6 HIS A C 9
ATOM 14022 O O . HIS A 1 6 ? 10.067 -2.693 -31.233 1.00 0.00 6 HIS A O 9
ATOM 14037 N N . HIS A 1 7 ? 9.157 -4.700 -30.770 1.00 0.00 7 HIS A N 9
ATOM 14038 C CA . HIS A 1 7 ? 10.308 -5.173 -30.007 1.00 0.00 7 HIS A CA 9
ATOM 14039 C C . HIS A 1 7 ? 10.548 -4.302 -28.776 1.00 0.00 7 HIS A C 9
ATOM 14040 O O . HIS A 1 7 ? 11.226 -3.277 -28.850 1.00 0.00 7 HIS A O 9
ATOM 14055 N N . HIS A 1 8 ? 9.989 -4.722 -27.644 1.00 0.00 8 HIS A N 9
ATOM 14056 C CA . HIS A 1 8 ? 10.145 -3.983 -26.395 1.00 0.00 8 HIS A CA 9
ATOM 14057 C C . HIS A 1 8 ? 11.181 -4.652 -25.496 1.00 0.00 8 HIS A C 9
ATOM 14058 O O . HIS A 1 8 ? 12.281 -4.134 -25.308 1.00 0.00 8 HIS A O 9
ATOM 14073 N N . HIS A 1 9 ? 10.818 -5.806 -24.942 1.00 0.00 9 HIS A N 9
ATOM 14074 C CA . HIS A 1 9 ? 11.708 -6.554 -24.059 1.00 0.00 9 HIS A CA 9
ATOM 14075 C C . HIS A 1 9 ? 11.983 -5.778 -22.772 1.00 0.00 9 HIS A C 9
ATOM 14076 O O . HIS A 1 9 ? 11.462 -6.117 -21.710 1.00 0.00 9 HIS A O 9
ATOM 14091 N N . HIS A 1 10 ? 12.805 -4.738 -22.872 1.00 0.00 10 HIS A N 9
ATOM 14092 C CA . HIS A 1 10 ? 13.149 -3.916 -21.714 1.00 0.00 10 HIS A CA 9
ATOM 14093 C C . HIS A 1 10 ? 12.910 -2.434 -22.011 1.00 0.00 10 HIS A C 9
ATOM 14094 O O . HIS A 1 10 ? 13.697 -1.575 -21.612 1.00 0.00 10 HIS A O 9
ATOM 14109 N N . HIS A 1 11 ? 11.821 -2.141 -22.717 1.00 0.00 11 HIS A N 9
ATOM 14110 C CA . HIS A 1 11 ? 11.481 -0.764 -23.073 1.00 0.00 11 HIS A CA 9
ATOM 14111 C C . HIS A 1 11 ? 10.669 -0.088 -21.967 1.00 0.00 11 HIS A C 9
ATOM 14112 O O . HIS A 1 11 ? 9.453 0.063 -22.083 1.00 0.00 11 HIS A O 9
ATOM 14127 N N . HIS A 1 12 ? 11.347 0.321 -20.898 1.00 0.00 12 HIS A N 9
ATOM 14128 C CA . HIS A 1 12 ? 10.681 0.981 -19.777 1.00 0.00 12 HIS A CA 9
ATOM 14129 C C . HIS A 1 12 ? 11.689 1.727 -18.899 1.00 0.00 12 HIS A C 9
ATOM 14130 O O . HIS A 1 12 ? 11.659 2.954 -18.817 1.00 0.00 12 HIS A O 9
ATOM 14145 N N . GLU A 1 13 ? 12.580 0.977 -18.249 1.00 0.00 13 GLU A N 9
ATOM 14146 C CA . GLU A 1 13 ? 13.598 1.560 -17.380 1.00 0.00 13 GLU A CA 9
ATOM 14147 C C . GLU A 1 13 ? 12.971 2.277 -16.186 1.00 0.00 13 GLU A C 9
ATOM 14148 O O . GLU A 1 13 ? 13.056 1.803 -15.053 1.00 0.00 13 GLU A O 9
ATOM 14160 N N . ASN A 1 14 ? 12.343 3.419 -16.446 1.00 0.00 14 ASN A N 9
ATOM 14161 C CA . ASN A 1 14 ? 11.702 4.200 -15.394 1.00 0.00 14 ASN A CA 9
ATOM 14162 C C . ASN A 1 14 ? 10.698 5.180 -15.990 1.00 0.00 14 ASN A C 9
ATOM 14163 O O . ASN A 1 14 ? 11.019 5.920 -16.920 1.00 0.00 14 ASN A O 9
ATOM 14174 N N . LEU A 1 15 ? 9.484 5.177 -15.455 1.00 0.00 15 LEU A N 9
ATOM 14175 C CA . LEU A 1 15 ? 8.435 6.064 -15.939 1.00 0.00 15 LEU A CA 9
ATOM 14176 C C . LEU A 1 15 ? 7.219 6.019 -15.015 1.00 0.00 15 LEU A C 9
ATOM 14177 O O . LEU A 1 15 ? 6.126 5.626 -15.422 1.00 0.00 15 LEU A O 9
ATOM 14193 N N . TYR A 1 16 ? 7.424 6.425 -13.765 1.00 0.00 16 TYR A N 9
ATOM 14194 C CA . TYR A 1 16 ? 6.356 6.435 -12.771 1.00 0.00 16 TYR A CA 9
ATOM 14195 C C . TYR A 1 16 ? 5.838 5.024 -12.505 1.00 0.00 16 TYR A C 9
ATOM 14196 O O . TYR A 1 16 ? 4.697 4.697 -12.833 1.00 0.00 16 TYR A O 9
ATOM 14214 N N . PHE A 1 17 ? 6.685 4.194 -11.903 1.00 0.00 17 PHE A N 9
ATOM 14215 C CA . PHE A 1 17 ? 6.314 2.819 -11.585 1.00 0.00 17 PHE A CA 9
ATOM 14216 C C . PHE A 1 17 ? 6.846 2.408 -10.213 1.00 0.00 17 PHE A C 9
ATOM 14217 O O . PHE A 1 17 ? 6.857 1.225 -9.873 1.00 0.00 17 PHE A O 9
ATOM 14234 N N . GLN A 1 18 ? 7.279 3.388 -9.426 1.00 0.00 18 GLN A N 9
ATOM 14235 C CA . GLN A 1 18 ? 7.801 3.118 -8.093 1.00 0.00 18 GLN A CA 9
ATOM 14236 C C . GLN A 1 18 ? 6.717 3.333 -7.045 1.00 0.00 18 GLN A C 9
ATOM 14237 O O . GLN A 1 18 ? 6.579 4.426 -6.495 1.00 0.00 18 GLN A O 9
ATOM 14251 N N . GLY A 1 19 ? 5.942 2.285 -6.779 1.00 0.00 19 GLY A N 9
ATOM 14252 C CA . GLY A 1 19 ? 4.876 2.390 -5.804 1.00 0.00 19 GLY A CA 9
ATOM 14253 C C . GLY A 1 19 ? 4.323 1.043 -5.374 1.00 0.00 19 GLY A C 9
ATOM 14254 O O . GLY A 1 19 ? 3.115 0.896 -5.190 1.00 0.00 19 GLY A O 9
ATOM 14258 N N . SER A 1 20 ? 5.204 0.062 -5.211 1.00 0.00 20 SER A N 9
ATOM 14259 C CA . SER A 1 20 ? 4.788 -1.274 -4.798 1.00 0.00 20 SER A CA 9
ATOM 14260 C C . SER A 1 20 ? 4.828 -1.417 -3.278 1.00 0.00 20 SER A C 9
ATOM 14261 O O . SER A 1 20 ? 5.836 -1.841 -2.713 1.00 0.00 20 SER A O 9
ATOM 14269 N N . LYS A 1 21 ? 3.724 -1.067 -2.622 1.00 0.00 21 LYS A N 9
ATOM 14270 C CA . LYS A 1 21 ? 3.636 -1.165 -1.169 1.00 0.00 21 LYS A CA 9
ATOM 14271 C C . LYS A 1 21 ? 2.223 -1.549 -0.730 1.00 0.00 21 LYS A C 9
ATOM 14272 O O . LYS A 1 21 ? 1.972 -2.697 -0.363 1.00 0.00 21 LYS A O 9
ATOM 14291 N N . ARG A 1 22 ? 1.304 -0.588 -0.767 1.00 0.00 22 ARG A N 9
ATOM 14292 C CA . ARG A 1 22 ? -0.078 -0.839 -0.370 1.00 0.00 22 ARG A CA 9
ATOM 14293 C C . ARG A 1 22 ? -1.037 -0.506 -1.507 1.00 0.00 22 ARG A C 9
ATOM 14294 O O . ARG A 1 22 ? -0.740 0.334 -2.356 1.00 0.00 22 ARG A O 9
ATOM 14315 N N . LYS A 1 23 ? -2.188 -1.170 -1.523 1.00 0.00 23 LYS A N 9
ATOM 14316 C CA . LYS A 1 23 ? -3.183 -0.941 -2.563 1.00 0.00 23 LYS A CA 9
ATOM 14317 C C . LYS A 1 23 ? -4.586 -0.834 -1.965 1.00 0.00 23 LYS A C 9
ATOM 14318 O O . LYS A 1 23 ? -5.022 -1.714 -1.216 1.00 0.00 23 LYS A O 9
ATOM 14337 N N . ILE A 1 24 ? -5.290 0.250 -2.293 1.00 0.00 24 ILE A N 9
ATOM 14338 C CA . ILE A 1 24 ? -6.642 0.468 -1.785 1.00 0.00 24 ILE A CA 9
ATOM 14339 C C . ILE A 1 24 ? -7.671 0.233 -2.881 1.00 0.00 24 ILE A C 9
ATOM 14340 O O . ILE A 1 24 ? -7.409 0.515 -4.046 1.00 0.00 24 ILE A O 9
ATOM 14356 N N . ILE A 1 25 ? -8.849 -0.259 -2.509 1.00 0.00 25 ILE A N 9
ATOM 14357 C CA . ILE A 1 25 ? -9.916 -0.507 -3.473 1.00 0.00 25 ILE A CA 9
ATOM 14358 C C . ILE A 1 25 ? -11.128 0.366 -3.152 1.00 0.00 25 ILE A C 9
ATOM 14359 O O . ILE A 1 25 ? -11.424 0.622 -1.984 1.00 0.00 25 ILE A O 9
ATOM 14375 N N . VAL A 1 26 ? -11.831 0.818 -4.186 1.00 0.00 26 VAL A N 9
ATOM 14376 C CA . VAL A 1 26 ? -13.012 1.655 -4.000 1.00 0.00 26 VAL A CA 9
ATOM 14377 C C . VAL A 1 26 ? -14.215 1.056 -4.718 1.00 0.00 26 VAL A C 9
ATOM 14378 O O . VAL A 1 26 ? -14.229 0.957 -5.944 1.00 0.00 26 VAL A O 9
ATOM 14391 N N . ALA A 1 27 ? -15.225 0.654 -3.953 1.00 0.00 27 ALA A N 9
ATOM 14392 C CA . ALA A 1 27 ? -16.421 0.062 -4.540 1.00 0.00 27 ALA A CA 9
ATOM 14393 C C . ALA A 1 27 ? -17.637 0.960 -4.357 1.00 0.00 27 ALA A C 9
ATOM 14394 O O . ALA A 1 27 ? -17.991 1.332 -3.238 1.00 0.00 27 ALA A O 9
ATOM 14401 N N . CYS A 1 28 ? -18.272 1.305 -5.475 1.00 0.00 28 CYS A N 9
ATOM 14402 C CA . CYS A 1 28 ? -19.448 2.166 -5.460 1.00 0.00 28 CYS A CA 9
ATOM 14403 C C . CYS A 1 28 ? -19.177 3.439 -4.661 1.00 0.00 28 CYS A C 9
ATOM 14404 O O . CYS A 1 28 ? -18.034 3.722 -4.301 1.00 0.00 28 CYS A O 9
ATOM 14412 N N . GLY A 1 29 ? -20.229 4.204 -4.389 1.00 0.00 29 GLY A N 9
ATOM 14413 C CA . GLY A 1 29 ? -20.073 5.436 -3.636 1.00 0.00 29 GLY A CA 9
ATOM 14414 C C . GLY A 1 29 ? -20.856 6.595 -4.227 1.00 0.00 29 GLY A C 9
ATOM 14415 O O . GLY A 1 29 ? -20.678 7.742 -3.816 1.00 0.00 29 GLY A O 9
ATOM 14419 N N . GLY A 1 30 ? -21.721 6.303 -5.194 1.00 0.00 30 GLY A N 9
ATOM 14420 C CA . GLY A 1 30 ? -22.509 7.346 -5.819 1.00 0.00 30 GLY A CA 9
ATOM 14421 C C . GLY A 1 30 ? -21.747 8.057 -6.917 1.00 0.00 30 GLY A C 9
ATOM 14422 O O . GLY A 1 30 ? -20.665 8.588 -6.681 1.00 0.00 30 GLY A O 9
ATOM 14426 N N . ALA A 1 31 ? -22.305 8.058 -8.122 1.00 0.00 31 ALA A N 9
ATOM 14427 C CA . ALA A 1 31 ? -21.665 8.702 -9.262 1.00 0.00 31 ALA A CA 9
ATOM 14428 C C . ALA A 1 31 ? -21.988 10.195 -9.300 1.00 0.00 31 ALA A C 9
ATOM 14429 O O . ALA A 1 31 ? -22.399 10.776 -8.298 1.00 0.00 31 ALA A O 9
ATOM 14436 N N . VAL A 1 32 ? -21.805 10.811 -10.468 1.00 0.00 32 VAL A N 9
ATOM 14437 C CA . VAL A 1 32 ? -22.083 12.234 -10.635 1.00 0.00 32 VAL A CA 9
ATOM 14438 C C . VAL A 1 32 ? -21.284 13.075 -9.644 1.00 0.00 32 VAL A C 9
ATOM 14439 O O . VAL A 1 32 ? -21.664 13.207 -8.480 1.00 0.00 32 VAL A O 9
ATOM 14452 N N . ALA A 1 33 ? -20.176 13.646 -10.111 1.00 0.00 33 ALA A N 9
ATOM 14453 C CA . ALA A 1 33 ? -19.323 14.478 -9.264 1.00 0.00 33 ALA A CA 9
ATOM 14454 C C . ALA A 1 33 ? -19.055 13.803 -7.923 1.00 0.00 33 ALA A C 9
ATOM 14455 O O . ALA A 1 33 ? -19.318 14.372 -6.864 1.00 0.00 33 ALA A O 9
ATOM 14462 N N . THR A 1 34 ? -18.538 12.582 -7.978 1.00 0.00 34 THR A N 9
ATOM 14463 C CA . THR A 1 34 ? -18.244 11.823 -6.771 1.00 0.00 34 THR A CA 9
ATOM 14464 C C . THR A 1 34 ? -17.119 10.825 -7.018 1.00 0.00 34 THR A C 9
ATOM 14465 O O . THR A 1 34 ? -16.170 10.738 -6.237 1.00 0.00 34 THR A O 9
ATOM 14476 N N . SER A 1 35 ? -17.226 10.075 -8.112 1.00 0.00 35 SER A N 9
ATOM 14477 C CA . SER A 1 35 ? -16.211 9.090 -8.463 1.00 0.00 35 SER A CA 9
ATOM 14478 C C . SER A 1 35 ? -14.856 9.761 -8.636 1.00 0.00 35 SER A C 9
ATOM 14479 O O . SER A 1 35 ? -13.846 9.291 -8.112 1.00 0.00 35 SER A O 9
ATOM 14487 N N . THR A 1 36 ? -14.845 10.870 -9.366 1.00 0.00 36 THR A N 9
ATOM 14488 C CA . THR A 1 36 ? -13.616 11.612 -9.596 1.00 0.00 36 THR A CA 9
ATOM 14489 C C . THR A 1 36 ? -13.189 12.336 -8.326 1.00 0.00 36 THR A C 9
ATOM 14490 O O . THR A 1 36 ? -12.004 12.401 -8.007 1.00 0.00 36 THR A O 9
ATOM 14501 N N . MET A 1 37 ? -14.162 12.878 -7.598 1.00 0.00 37 MET A N 9
ATOM 14502 C CA . MET A 1 37 ? -13.879 13.598 -6.361 1.00 0.00 37 MET A CA 9
ATOM 14503 C C . MET A 1 37 ? -12.960 12.790 -5.451 1.00 0.00 37 MET A C 9
ATOM 14504 O O . MET A 1 37 ? -11.910 13.274 -5.036 1.00 0.00 37 MET A O 9
ATOM 14518 N N . ALA A 1 38 ? -13.351 11.556 -5.147 1.00 0.00 38 ALA A N 9
ATOM 14519 C CA . ALA A 1 38 ? -12.545 10.704 -4.286 1.00 0.00 38 ALA A CA 9
ATOM 14520 C C . ALA A 1 38 ? -11.240 10.328 -4.970 1.00 0.00 38 ALA A C 9
ATOM 14521 O O . ALA A 1 38 ? -10.161 10.620 -4.465 1.00 0.00 38 ALA A O 9
ATOM 14528 N N . ALA A 1 39 ? -11.341 9.687 -6.129 1.00 0.00 39 ALA A N 9
ATOM 14529 C CA . ALA A 1 39 ? -10.157 9.279 -6.880 1.00 0.00 39 ALA A CA 9
ATOM 14530 C C . ALA A 1 39 ? -9.134 10.410 -6.949 1.00 0.00 39 ALA A C 9
ATOM 14531 O O . ALA A 1 39 ? -7.996 10.252 -6.514 1.00 0.00 39 ALA A O 9
ATOM 14538 N N . GLU A 1 40 ? -9.548 11.550 -7.491 1.00 0.00 40 GLU A N 9
ATOM 14539 C CA . GLU A 1 40 ? -8.661 12.705 -7.611 1.00 0.00 40 GLU A CA 9
ATOM 14540 C C . GLU A 1 40 ? -8.141 13.148 -6.244 1.00 0.00 40 GLU A C 9
ATOM 14541 O O . GLU A 1 40 ? -6.985 13.547 -6.116 1.00 0.00 40 GLU A O 9
ATOM 14553 N N . GLU A 1 41 ? -8.999 13.070 -5.228 1.00 0.00 41 GLU A N 9
ATOM 14554 C CA . GLU A 1 41 ? -8.616 13.468 -3.873 1.00 0.00 41 GLU A CA 9
ATOM 14555 C C . GLU A 1 41 ? -7.607 12.493 -3.275 1.00 0.00 41 GLU A C 9
ATOM 14556 O O . GLU A 1 41 ? -6.567 12.902 -2.757 1.00 0.00 41 GLU A O 9
ATOM 14568 N N . ILE A 1 42 ? -7.915 11.202 -3.349 1.00 0.00 42 ILE A N 9
ATOM 14569 C CA . ILE A 1 42 ? -7.026 10.181 -2.811 1.00 0.00 42 ILE A CA 9
ATOM 14570 C C . ILE A 1 42 ? -5.721 10.123 -3.606 1.00 0.00 42 ILE A C 9
ATOM 14571 O O . ILE A 1 42 ? -4.648 9.916 -3.039 1.00 0.00 42 ILE A O 9
ATOM 14587 N N . LYS A 1 43 ? -5.820 10.316 -4.921 1.00 0.00 43 LYS A N 9
ATOM 14588 C CA . LYS A 1 43 ? -4.646 10.292 -5.791 1.00 0.00 43 LYS A CA 9
ATOM 14589 C C . LYS A 1 43 ? -3.785 11.537 -5.590 1.00 0.00 43 LYS A C 9
ATOM 14590 O O . LYS A 1 43 ? -2.591 11.435 -5.305 1.00 0.00 43 LYS A O 9
ATOM 14609 N N . GLU A 1 44 ? -4.395 12.713 -5.742 1.00 0.00 44 GLU A N 9
ATOM 14610 C CA . GLU A 1 44 ? -3.674 13.976 -5.581 1.00 0.00 44 GLU A CA 9
ATOM 14611 C C . GLU A 1 44 ? -2.931 14.016 -4.251 1.00 0.00 44 GLU A C 9
ATOM 14612 O O . GLU A 1 44 ? -1.875 14.639 -4.134 1.00 0.00 44 GLU A O 9
ATOM 14624 N N . LEU A 1 45 ? -3.493 13.351 -3.251 1.00 0.00 45 LEU A N 9
ATOM 14625 C CA . LEU A 1 45 ? -2.893 13.310 -1.926 1.00 0.00 45 LEU A CA 9
ATOM 14626 C C . LEU A 1 45 ? -1.750 12.302 -1.873 1.00 0.00 45 LEU A C 9
ATOM 14627 O O . LEU A 1 45 ? -0.712 12.556 -1.262 1.00 0.00 45 LEU A O 9
ATOM 14643 N N . CYS A 1 46 ? -1.951 11.158 -2.518 1.00 0.00 46 CYS A N 9
ATOM 14644 C CA . CYS A 1 46 ? -0.939 10.108 -2.548 1.00 0.00 46 CYS A CA 9
ATOM 14645 C C . CYS A 1 46 ? 0.381 10.641 -3.093 1.00 0.00 46 CYS A C 9
ATOM 14646 O O . CYS A 1 46 ? 1.458 10.230 -2.659 1.00 0.00 46 CYS A O 9
ATOM 14654 N N . GLN A 1 47 ? 0.289 11.561 -4.048 1.00 0.00 47 GLN A N 9
ATOM 14655 C CA . GLN A 1 47 ? 1.473 12.154 -4.657 1.00 0.00 47 GLN A CA 9
ATOM 14656 C C . GLN A 1 47 ? 2.058 13.240 -3.758 1.00 0.00 47 GLN A C 9
ATOM 14657 O O . GLN A 1 47 ? 3.268 13.292 -3.537 1.00 0.00 47 GLN A O 9
ATOM 14671 N N . SER A 1 48 ? 1.189 14.104 -3.237 1.00 0.00 48 SER A N 9
ATOM 14672 C CA . SER A 1 48 ? 1.618 15.189 -2.360 1.00 0.00 48 SER A CA 9
ATOM 14673 C C . SER A 1 48 ? 2.460 14.661 -1.202 1.00 0.00 48 SER A C 9
ATOM 14674 O O . SER A 1 48 ? 3.474 15.255 -0.837 1.00 0.00 48 SER A O 9
ATOM 14682 N N . HIS A 1 49 ? 2.033 13.542 -0.628 1.00 0.00 49 HIS A N 9
ATOM 14683 C CA . HIS A 1 49 ? 2.750 12.934 0.486 1.00 0.00 49 HIS A CA 9
ATOM 14684 C C . HIS A 1 49 ? 3.843 11.989 -0.008 1.00 0.00 49 HIS A C 9
ATOM 14685 O O . HIS A 1 49 ? 4.680 11.534 0.771 1.00 0.00 49 HIS A O 9
ATOM 14700 N N . ASN A 1 50 ? 3.831 11.694 -1.306 1.00 0.00 50 ASN A N 9
ATOM 14701 C CA . ASN A 1 50 ? 4.821 10.801 -1.894 1.00 0.00 50 ASN A CA 9
ATOM 14702 C C . ASN A 1 50 ? 4.734 9.423 -1.257 1.00 0.00 50 ASN A C 9
ATOM 14703 O O . ASN A 1 50 ? 5.746 8.843 -0.862 1.00 0.00 50 ASN A O 9
ATOM 14714 N N . ILE A 1 51 ? 3.516 8.908 -1.151 1.00 0.00 51 ILE A N 9
ATOM 14715 C CA . ILE A 1 51 ? 3.291 7.603 -0.555 1.00 0.00 51 ILE A CA 9
ATOM 14716 C C . ILE A 1 51 ? 3.040 6.543 -1.622 1.00 0.00 51 ILE A C 9
ATOM 14717 O O . ILE A 1 51 ? 1.960 6.481 -2.204 1.00 0.00 51 ILE A O 9
ATOM 14733 N N . PRO A 1 52 ? 4.045 5.699 -1.897 1.00 0.00 52 PRO A N 9
ATOM 14734 C CA . PRO A 1 52 ? 3.940 4.636 -2.903 1.00 0.00 52 PRO A CA 9
ATOM 14735 C C . PRO A 1 52 ? 2.722 3.735 -2.683 1.00 0.00 52 PRO A C 9
ATOM 14736 O O . PRO A 1 52 ? 2.753 2.831 -1.849 1.00 0.00 52 PRO A O 9
ATOM 14747 N N . VAL A 1 53 ? 1.655 3.984 -3.444 1.00 0.00 53 VAL A N 9
ATOM 14748 C CA . VAL A 1 53 ? 0.432 3.187 -3.338 1.00 0.00 53 VAL A CA 9
ATOM 14749 C C . VAL A 1 53 ? -0.367 3.224 -4.640 1.00 0.00 53 VAL A C 9
ATOM 14750 O O . VAL A 1 53 ? -0.139 4.078 -5.497 1.00 0.00 53 VAL A O 9
ATOM 14763 N N . GLU A 1 54 ? -1.299 2.282 -4.782 1.00 0.00 54 GLU A N 9
ATOM 14764 C CA . GLU A 1 54 ? -2.131 2.195 -5.982 1.00 0.00 54 GLU A CA 9
ATOM 14765 C C . GLU A 1 54 ? -3.608 2.040 -5.611 1.00 0.00 54 GLU A C 9
ATOM 14766 O O . GLU A 1 54 ? -3.980 1.119 -4.884 1.00 0.00 54 GLU A O 9
ATOM 14778 N N . LEU A 1 55 ? -4.443 2.949 -6.117 1.00 0.00 55 LEU A N 9
ATOM 14779 C CA . LEU A 1 55 ? -5.879 2.918 -5.840 1.00 0.00 55 LEU A CA 9
ATOM 14780 C C . LEU A 1 55 ? -6.639 2.159 -6.931 1.00 0.00 55 LEU A C 9
ATOM 14781 O O . LEU A 1 55 ? -6.622 2.546 -8.098 1.00 0.00 55 LEU A O 9
ATOM 14797 N N . ILE A 1 56 ? -7.299 1.075 -6.535 1.00 0.00 56 ILE A N 9
ATOM 14798 C CA . ILE A 1 56 ? -8.067 0.244 -7.463 1.00 0.00 56 ILE A CA 9
ATOM 14799 C C . ILE A 1 56 ? -9.557 0.524 -7.323 1.00 0.00 56 ILE A C 9
ATOM 14800 O O . ILE A 1 56 ? -10.027 0.896 -6.249 1.00 0.00 56 ILE A O 9
ATOM 14816 N N . GLN A 1 57 ? -10.300 0.341 -8.411 1.00 0.00 57 GLN A N 9
ATOM 14817 C CA . GLN A 1 57 ? -11.739 0.570 -8.403 1.00 0.00 57 GLN A CA 9
ATOM 14818 C C . GLN A 1 57 ? -12.482 -0.678 -8.870 1.00 0.00 57 GLN A C 9
ATOM 14819 O O . GLN A 1 57 ? -12.188 -1.223 -9.935 1.00 0.00 57 GLN A O 9
ATOM 14833 N N . CYS A 1 58 ? -13.446 -1.125 -8.073 1.00 0.00 58 CYS A N 9
ATOM 14834 C CA . CYS A 1 58 ? -14.236 -2.307 -8.405 1.00 0.00 58 CYS A CA 9
ATOM 14835 C C . CYS A 1 58 ? -15.647 -2.171 -7.839 1.00 0.00 58 CYS A C 9
ATOM 14836 O O . CYS A 1 58 ? -15.909 -1.292 -7.026 1.00 0.00 58 CYS A O 9
ATOM 14844 N N . ARG A 1 59 ? -16.552 -3.042 -8.268 1.00 0.00 59 ARG A N 9
ATOM 14845 C CA . ARG A 1 59 ? -17.933 -3.012 -7.796 1.00 0.00 59 ARG A CA 9
ATOM 14846 C C . ARG A 1 59 ? -18.049 -3.676 -6.419 1.00 0.00 59 ARG A C 9
ATOM 14847 O O . ARG A 1 59 ? -17.087 -3.698 -5.654 1.00 0.00 59 ARG A O 9
ATOM 14868 N N . VAL A 1 60 ? -19.227 -4.221 -6.112 1.00 0.00 60 VAL A N 9
ATOM 14869 C CA . VAL A 1 60 ? -19.460 -4.885 -4.834 1.00 0.00 60 VAL A CA 9
ATOM 14870 C C . VAL A 1 60 ? -19.214 -6.391 -4.936 1.00 0.00 60 VAL A C 9
ATOM 14871 O O . VAL A 1 60 ? -19.266 -7.106 -3.935 1.00 0.00 60 VAL A O 9
ATOM 14884 N N . ASN A 1 61 ? -18.950 -6.870 -6.152 1.00 0.00 61 ASN A N 9
ATOM 14885 C CA . ASN A 1 61 ? -18.701 -8.290 -6.379 1.00 0.00 61 ASN A CA 9
ATOM 14886 C C . ASN A 1 61 ? -17.464 -8.496 -7.248 1.00 0.00 61 ASN A C 9
ATOM 14887 O O . ASN A 1 61 ? -17.482 -9.282 -8.196 1.00 0.00 61 ASN A O 9
ATOM 14898 N N . GLU A 1 62 ? -16.393 -7.787 -6.919 1.00 0.00 62 GLU A N 9
ATOM 14899 C CA . GLU A 1 62 ? -15.146 -7.890 -7.667 1.00 0.00 62 GLU A CA 9
ATOM 14900 C C . GLU A 1 62 ? -13.943 -7.792 -6.734 1.00 0.00 62 GLU A C 9
ATOM 14901 O O . GLU A 1 62 ? -12.915 -8.427 -6.967 1.00 0.00 62 GLU A O 9
ATOM 14913 N N . ILE A 1 63 ? -14.077 -7.000 -5.673 1.00 0.00 63 ILE A N 9
ATOM 14914 C CA . ILE A 1 63 ? -12.997 -6.832 -4.708 1.00 0.00 63 ILE A CA 9
ATOM 14915 C C . ILE A 1 63 ? -12.507 -8.179 -4.201 1.00 0.00 63 ILE A C 9
ATOM 14916 O O . ILE A 1 63 ? -11.308 -8.394 -4.046 1.00 0.00 63 ILE A O 9
ATOM 14932 N N . GLU A 1 64 ? -13.441 -9.089 -3.941 1.00 0.00 64 GLU A N 9
ATOM 14933 C CA . GLU A 1 64 ? -13.090 -10.414 -3.452 1.00 0.00 64 GLU A CA 9
ATOM 14934 C C . GLU A 1 64 ? -12.073 -11.064 -4.380 1.00 0.00 64 GLU A C 9
ATOM 14935 O O . GLU A 1 64 ? -11.178 -11.781 -3.935 1.00 0.00 64 GLU A O 9
ATOM 14947 N N . THR A 1 65 ? -12.218 -10.808 -5.676 1.00 0.00 65 THR A N 9
ATOM 14948 C CA . THR A 1 65 ? -11.307 -11.373 -6.659 1.00 0.00 65 THR A CA 9
ATOM 14949 C C . THR A 1 65 ? -10.035 -10.532 -6.777 1.00 0.00 65 THR A C 9
ATOM 14950 O O . THR A 1 65 ? -8.935 -11.081 -6.855 1.00 0.00 65 THR A O 9
ATOM 14961 N N . TYR A 1 66 ? -10.173 -9.203 -6.795 1.00 0.00 66 TYR A N 9
ATOM 14962 C CA . TYR A 1 66 ? -9.004 -8.327 -6.909 1.00 0.00 66 TYR A CA 9
ATOM 14963 C C . TYR A 1 66 ? -8.306 -8.141 -5.561 1.00 0.00 66 TYR A C 9
ATOM 14964 O O . TYR A 1 66 ? -7.248 -7.517 -5.489 1.00 0.00 66 TYR A O 9
ATOM 14982 N N . MET A 1 67 ? -8.881 -8.701 -4.497 1.00 0.00 67 MET A N 9
ATOM 14983 C CA . MET A 1 67 ? -8.278 -8.606 -3.167 1.00 0.00 67 MET A CA 9
ATOM 14984 C C . MET A 1 67 ? -7.108 -9.576 -3.020 1.00 0.00 67 MET A C 9
ATOM 14985 O O . MET A 1 67 ? -7.019 -10.303 -2.030 1.00 0.00 67 MET A O 9
ATOM 14999 N N . ASP A 1 68 ? -6.217 -9.593 -4.004 1.00 0.00 68 ASP A N 9
ATOM 15000 C CA . ASP A 1 68 ? -5.063 -10.481 -3.965 1.00 0.00 68 ASP A CA 9
ATOM 15001 C C . ASP A 1 68 ? -3.949 -9.865 -3.132 1.00 0.00 68 ASP A C 9
ATOM 15002 O O . ASP A 1 68 ? -3.160 -10.572 -2.507 1.00 0.00 68 ASP A O 9
ATOM 15011 N N . GLY A 1 69 ? -3.899 -8.539 -3.123 1.00 0.00 69 GLY A N 9
ATOM 15012 C CA . GLY A 1 69 ? -2.888 -7.841 -2.360 1.00 0.00 69 GLY A CA 9
ATOM 15013 C C . GLY A 1 69 ? -3.335 -6.453 -1.951 1.00 0.00 69 GLY A C 9
ATOM 15014 O O . GLY A 1 69 ? -2.548 -5.507 -1.980 1.00 0.00 69 GLY A O 9
ATOM 15018 N N . VAL A 1 70 ? -4.600 -6.328 -1.558 1.00 0.00 70 VAL A N 9
ATOM 15019 C CA . VAL A 1 70 ? -5.143 -5.046 -1.135 1.00 0.00 70 VAL A CA 9
ATOM 15020 C C . VAL A 1 70 ? -4.834 -4.800 0.338 1.00 0.00 70 VAL A C 9
ATOM 15021 O O . VAL A 1 70 ? -5.048 -5.671 1.182 1.00 0.00 70 VAL A O 9
ATOM 15034 N N . HIS A 1 71 ? -4.315 -3.616 0.637 1.00 0.00 71 HIS A N 9
ATOM 15035 C CA . HIS A 1 71 ? -3.956 -3.254 2.002 1.00 0.00 71 HIS A CA 9
ATOM 15036 C C . HIS A 1 71 ? -5.083 -2.490 2.689 1.00 0.00 71 HIS A C 9
ATOM 15037 O O . HIS A 1 71 ? -5.102 -2.364 3.912 1.00 0.00 71 HIS A O 9
ATOM 15052 N N . LEU A 1 72 ? -6.017 -1.977 1.895 1.00 0.00 72 LEU A N 9
ATOM 15053 C CA . LEU A 1 72 ? -7.140 -1.221 2.427 1.00 0.00 72 LEU A CA 9
ATOM 15054 C C . LEU A 1 72 ? -8.299 -1.215 1.425 1.00 0.00 72 LEU A C 9
ATOM 15055 O O . LEU A 1 72 ? -8.076 -1.225 0.217 1.00 0.00 72 LEU A O 9
ATOM 15071 N N . ILE A 1 73 ? -9.534 -1.191 1.918 1.00 0.00 73 ILE A N 9
ATOM 15072 C CA . ILE A 1 73 ? -10.694 -1.169 1.027 1.00 0.00 73 ILE A CA 9
ATOM 15073 C C . ILE A 1 73 ? -11.739 -0.159 1.493 1.00 0.00 73 ILE A C 9
ATOM 15074 O O . ILE A 1 73 ? -11.934 0.053 2.689 1.00 0.00 73 ILE A O 9
ATOM 15090 N N . CYS A 1 74 ? -12.411 0.458 0.524 1.00 0.00 74 CYS A N 9
ATOM 15091 C CA . CYS A 1 74 ? -13.442 1.447 0.809 1.00 0.00 74 CYS A CA 9
ATOM 15092 C C . CYS A 1 74 ? -14.741 1.104 0.084 1.00 0.00 74 CYS A C 9
ATOM 15093 O O . CYS A 1 74 ? -14.799 1.120 -1.147 1.00 0.00 74 CYS A O 9
ATOM 15101 N N . THR A 1 75 ? -15.783 0.803 0.851 1.00 0.00 75 THR A N 9
ATOM 15102 C CA . THR A 1 75 ? -17.082 0.465 0.280 1.00 0.00 75 THR A CA 9
ATOM 15103 C C . THR A 1 75 ? -18.207 1.112 1.079 1.00 0.00 75 THR A C 9
ATOM 15104 O O . THR A 1 75 ? -18.105 1.274 2.294 1.00 0.00 75 THR A O 9
ATOM 15115 N N . THR A 1 76 ? -19.278 1.481 0.389 1.00 0.00 76 THR A N 9
ATOM 15116 C CA . THR A 1 76 ? -20.421 2.112 1.035 1.00 0.00 76 THR A CA 9
ATOM 15117 C C . THR A 1 76 ? -21.563 1.116 1.214 1.00 0.00 76 THR A C 9
ATOM 15118 O O . THR A 1 76 ? -22.649 1.293 0.661 1.00 0.00 76 THR A O 9
ATOM 15129 N N . ALA A 1 77 ? -21.309 0.068 1.988 1.00 0.00 77 ALA A N 9
ATOM 15130 C CA . ALA A 1 77 ? -22.314 -0.958 2.239 1.00 0.00 77 ALA A CA 9
ATOM 15131 C C . ALA A 1 77 ? -22.180 -1.521 3.649 1.00 0.00 77 ALA A C 9
ATOM 15132 O O . ALA A 1 77 ? -21.075 -1.806 4.111 1.00 0.00 77 ALA A O 9
ATOM 15139 N N . ARG A 1 78 ? -23.311 -1.675 4.332 1.00 0.00 78 ARG A N 9
ATOM 15140 C CA . ARG A 1 78 ? -23.316 -2.200 5.691 1.00 0.00 78 ARG A CA 9
ATOM 15141 C C . ARG A 1 78 ? -22.907 -3.669 5.710 1.00 0.00 78 ARG A C 9
ATOM 15142 O O . ARG A 1 78 ? -23.727 -4.551 5.967 1.00 0.00 78 ARG A O 9
ATOM 15163 N N . VAL A 1 79 ? -21.633 -3.921 5.439 1.00 0.00 79 VAL A N 9
ATOM 15164 C CA . VAL A 1 79 ? -21.108 -5.280 5.428 1.00 0.00 79 VAL A CA 9
ATOM 15165 C C . VAL A 1 79 ? -20.963 -5.821 6.846 1.00 0.00 79 VAL A C 9
ATOM 15166 O O . VAL A 1 79 ? -21.320 -5.150 7.815 1.00 0.00 79 VAL A O 9
ATOM 15179 N N . ASP A 1 80 ? -20.435 -7.034 6.964 1.00 0.00 80 ASP A N 9
ATOM 15180 C CA . ASP A 1 80 ? -20.241 -7.658 8.266 1.00 0.00 80 ASP A CA 9
ATOM 15181 C C . ASP A 1 80 ? -18.780 -7.574 8.703 1.00 0.00 80 ASP A C 9
ATOM 15182 O O . ASP A 1 80 ? -18.474 -7.663 9.892 1.00 0.00 80 ASP A O 9
ATOM 15191 N N . ARG A 1 81 ? -17.880 -7.405 7.735 1.00 0.00 81 ARG A N 9
ATOM 15192 C CA . ARG A 1 81 ? -16.449 -7.311 8.019 1.00 0.00 81 ARG A CA 9
ATOM 15193 C C . ARG A 1 81 ? -15.997 -8.432 8.952 1.00 0.00 81 ARG A C 9
ATOM 15194 O O . ARG A 1 81 ? -15.314 -8.188 9.946 1.00 0.00 81 ARG A O 9
ATOM 15215 N N . SER A 1 82 ? -16.378 -9.662 8.622 1.00 0.00 82 SER A N 9
ATOM 15216 C CA . SER A 1 82 ? -16.007 -10.821 9.427 1.00 0.00 82 SER A CA 9
ATOM 15217 C C . SER A 1 82 ? -15.446 -11.946 8.556 1.00 0.00 82 SER A C 9
ATOM 15218 O O . SER A 1 82 ? -15.052 -12.995 9.066 1.00 0.00 82 SER A O 9
ATOM 15226 N N . PHE A 1 83 ? -15.410 -11.726 7.243 1.00 0.00 83 PHE A N 9
ATOM 15227 C CA . PHE A 1 83 ? -14.895 -12.726 6.316 1.00 0.00 83 PHE A CA 9
ATOM 15228 C C . PHE A 1 83 ? -13.411 -12.499 6.045 1.00 0.00 83 PHE A C 9
ATOM 15229 O O . PHE A 1 83 ? -13.040 -11.672 5.213 1.00 0.00 83 PHE A O 9
ATOM 15246 N N . GLY A 1 84 ? -12.566 -13.236 6.757 1.00 0.00 84 GLY A N 9
ATOM 15247 C CA . GLY A 1 84 ? -11.133 -13.098 6.583 1.00 0.00 84 GLY A CA 9
ATOM 15248 C C . GLY A 1 84 ? -10.556 -11.975 7.422 1.00 0.00 84 GLY A C 9
ATOM 15249 O O . GLY A 1 84 ? -10.596 -12.028 8.651 1.00 0.00 84 GLY A O 9
ATOM 15253 N N . ASP A 1 85 ? -10.022 -10.954 6.760 1.00 0.00 85 ASP A N 9
ATOM 15254 C CA . ASP A 1 85 ? -9.440 -9.815 7.458 1.00 0.00 85 ASP A CA 9
ATOM 15255 C C . ASP A 1 85 ? -9.337 -8.611 6.531 1.00 0.00 85 ASP A C 9
ATOM 15256 O O . ASP A 1 85 ? -8.484 -7.747 6.719 1.00 0.00 85 ASP A O 9
ATOM 15265 N N . ILE A 1 86 ? -10.214 -8.561 5.536 1.00 0.00 86 ILE A N 9
ATOM 15266 C CA . ILE A 1 86 ? -10.227 -7.468 4.575 1.00 0.00 86 ILE A CA 9
ATOM 15267 C C . ILE A 1 86 ? -10.429 -6.116 5.270 1.00 0.00 86 ILE A C 9
ATOM 15268 O O . ILE A 1 86 ? -11.538 -5.783 5.688 1.00 0.00 86 ILE A O 9
ATOM 15284 N N . PRO A 1 87 ? -9.354 -5.315 5.408 1.00 0.00 87 PRO A N 9
ATOM 15285 C CA . PRO A 1 87 ? -9.426 -3.998 6.061 1.00 0.00 87 PRO A CA 9
ATOM 15286 C C . PRO A 1 87 ? -10.270 -2.990 5.281 1.00 0.00 87 PRO A C 9
ATOM 15287 O O . PRO A 1 87 ? -9.736 -2.162 4.543 1.00 0.00 87 PRO A O 9
ATOM 15298 N N . LEU A 1 88 ? -11.590 -3.068 5.439 1.00 0.00 88 LEU A N 9
ATOM 15299 C CA . LEU A 1 88 ? -12.490 -2.158 4.733 1.00 0.00 88 LEU A CA 9
ATOM 15300 C C . LEU A 1 88 ? -12.941 -1.000 5.610 1.00 0.00 88 LEU A C 9
ATOM 15301 O O . LEU A 1 88 ? -13.023 -1.117 6.832 1.00 0.00 88 LEU A O 9
ATOM 15317 N N . VAL A 1 89 ? -13.225 0.124 4.960 1.00 0.00 89 VAL A N 9
ATOM 15318 C CA . VAL A 1 89 ? -13.664 1.329 5.649 1.00 0.00 89 VAL A CA 9
ATOM 15319 C C . VAL A 1 89 ? -14.864 1.953 4.946 1.00 0.00 89 VAL A C 9
ATOM 15320 O O . VAL A 1 89 ? -14.990 1.875 3.724 1.00 0.00 89 VAL A O 9
ATOM 15333 N N . HIS A 1 90 ? -15.743 2.566 5.728 1.00 0.00 90 HIS A N 9
ATOM 15334 C CA . HIS A 1 90 ? -16.937 3.199 5.185 1.00 0.00 90 HIS A CA 9
ATOM 15335 C C . HIS A 1 90 ? -16.627 4.597 4.659 1.00 0.00 90 HIS A C 9
ATOM 15336 O O . HIS A 1 90 ? -15.807 5.319 5.228 1.00 0.00 90 HIS A O 9
ATOM 15351 N N . GLY A 1 91 ? -17.291 4.972 3.569 1.00 0.00 91 GLY A N 9
ATOM 15352 C CA . GLY A 1 91 ? -17.077 6.281 2.980 1.00 0.00 91 GLY A CA 9
ATOM 15353 C C . GLY A 1 91 ? -18.291 7.183 3.107 1.00 0.00 91 GLY A C 9
ATOM 15354 O O . GLY A 1 91 ? -18.425 8.159 2.369 1.00 0.00 91 GLY A O 9
ATOM 15358 N N . MET A 1 92 ? -19.171 6.862 4.051 1.00 0.00 92 MET A N 9
ATOM 15359 C CA . MET A 1 92 ? -20.373 7.656 4.280 1.00 0.00 92 MET A CA 9
ATOM 15360 C C . MET A 1 92 ? -20.021 9.126 4.516 1.00 0.00 92 MET A C 9
ATOM 15361 O O . MET A 1 92 ? -20.639 10.018 3.934 1.00 0.00 92 MET A O 9
ATOM 15375 N N . PRO A 1 93 ? -19.025 9.405 5.381 1.00 0.00 93 PRO A N 9
ATOM 15376 C CA . PRO A 1 93 ? -18.612 10.780 5.682 1.00 0.00 93 PRO A CA 9
ATOM 15377 C C . PRO A 1 93 ? -17.865 11.445 4.526 1.00 0.00 93 PRO A C 9
ATOM 15378 O O . PRO A 1 93 ? -18.025 12.642 4.286 1.00 0.00 93 PRO A O 9
ATOM 15389 N N . PHE A 1 94 ? -17.049 10.672 3.807 1.00 0.00 94 PHE A N 9
ATOM 15390 C CA . PHE A 1 94 ? -16.290 11.212 2.679 1.00 0.00 94 PHE A CA 9
ATOM 15391 C C . PHE A 1 94 ? -17.226 11.723 1.588 1.00 0.00 94 PHE A C 9
ATOM 15392 O O . PHE A 1 94 ? -16.943 12.724 0.930 1.00 0.00 94 PHE A O 9
ATOM 15409 N N . VAL A 1 95 ? -18.342 11.025 1.399 1.00 0.00 95 VAL A N 9
ATOM 15410 C CA . VAL A 1 95 ? -19.321 11.406 0.387 1.00 0.00 95 VAL A CA 9
ATOM 15411 C C . VAL A 1 95 ? -20.100 12.649 0.808 1.00 0.00 95 VAL A C 9
ATOM 15412 O O . VAL A 1 95 ? -20.660 13.355 -0.031 1.00 0.00 95 VAL A O 9
ATOM 15425 N N . SER A 1 96 ? -20.132 12.915 2.111 1.00 0.00 96 SER A N 9
ATOM 15426 C CA . SER A 1 96 ? -20.844 14.075 2.640 1.00 0.00 96 SER A CA 9
ATOM 15427 C C . SER A 1 96 ? -20.348 15.365 1.992 1.00 0.00 96 SER A C 9
ATOM 15428 O O . SER A 1 96 ? -21.129 16.278 1.723 1.00 0.00 96 SER A O 9
ATOM 15436 N N . GLY A 1 97 ? -19.043 15.434 1.750 1.00 0.00 97 GLY A N 9
ATOM 15437 C CA . GLY A 1 97 ? -18.464 16.617 1.140 1.00 0.00 97 GLY A CA 9
ATOM 15438 C C . GLY A 1 97 ? -18.252 17.749 2.133 1.00 0.00 97 GLY A C 9
ATOM 15439 O O . GLY A 1 97 ? -17.706 18.794 1.781 1.00 0.00 97 GLY A O 9
ATOM 15443 N N . VAL A 1 98 ? -18.688 17.544 3.375 1.00 0.00 98 VAL A N 9
ATOM 15444 C CA . VAL A 1 98 ? -18.546 18.558 4.413 1.00 0.00 98 VAL A CA 9
ATOM 15445 C C . VAL A 1 98 ? -17.474 18.161 5.423 1.00 0.00 98 VAL A C 9
ATOM 15446 O O . VAL A 1 98 ? -16.747 19.010 5.938 1.00 0.00 98 VAL A O 9
ATOM 15459 N N . GLY A 1 99 ? -17.382 16.864 5.700 1.00 0.00 99 GLY A N 9
ATOM 15460 C CA . GLY A 1 99 ? -16.398 16.375 6.646 1.00 0.00 99 GLY A CA 9
ATOM 15461 C C . GLY A 1 99 ? -15.238 15.668 5.971 1.00 0.00 99 GLY A C 9
ATOM 15462 O O . GLY A 1 99 ? -14.499 14.923 6.613 1.00 0.00 99 GLY A O 9
ATOM 15466 N N . ILE A 1 100 ? -15.073 15.908 4.673 1.00 0.00 100 ILE A N 9
ATOM 15467 C CA . ILE A 1 100 ? -13.992 15.293 3.916 1.00 0.00 100 ILE A CA 9
ATOM 15468 C C . ILE A 1 100 ? -12.636 15.739 4.448 1.00 0.00 100 ILE A C 9
ATOM 15469 O O . ILE A 1 100 ? -11.719 14.932 4.596 1.00 0.00 100 ILE A O 9
ATOM 15485 N N . GLU A 1 101 ? -12.518 17.032 4.740 1.00 0.00 101 GLU A N 9
ATOM 15486 C CA . GLU A 1 101 ? -11.276 17.590 5.261 1.00 0.00 101 GLU A CA 9
ATOM 15487 C C . GLU A 1 101 ? -10.825 16.839 6.512 1.00 0.00 101 GLU A C 9
ATOM 15488 O O . GLU A 1 101 ? -9.691 16.366 6.588 1.00 0.00 101 GLU A O 9
ATOM 15500 N N . ALA A 1 102 ? -11.720 16.732 7.488 1.00 0.00 102 ALA A N 9
ATOM 15501 C CA . ALA A 1 102 ? -11.415 16.038 8.733 1.00 0.00 102 ALA A CA 9
ATOM 15502 C C . ALA A 1 102 ? -11.196 14.550 8.489 1.00 0.00 102 ALA A C 9
ATOM 15503 O O . ALA A 1 102 ? -10.276 13.949 9.043 1.00 0.00 102 ALA A O 9
ATOM 15510 N N . LEU A 1 103 ? -12.048 13.959 7.659 1.00 0.00 103 LEU A N 9
ATOM 15511 C CA . LEU A 1 103 ? -11.944 12.540 7.346 1.00 0.00 103 LEU A CA 9
ATOM 15512 C C . LEU A 1 103 ? -10.623 12.229 6.657 1.00 0.00 103 LEU A C 9
ATOM 15513 O O . LEU A 1 103 ? -9.848 11.396 7.125 1.00 0.00 103 LEU A O 9
ATOM 15529 N N . GLN A 1 104 ? -10.375 12.899 5.537 1.00 0.00 104 GLN A N 9
ATOM 15530 C CA . GLN A 1 104 ? -9.152 12.689 4.774 1.00 0.00 104 GLN A CA 9
ATOM 15531 C C . GLN A 1 104 ? -7.927 12.708 5.682 1.00 0.00 104 GLN A C 9
ATOM 15532 O O . GLN A 1 104 ? -7.042 11.861 5.566 1.00 0.00 104 GLN A O 9
ATOM 15546 N N . ASN A 1 105 ? -7.887 13.676 6.589 1.00 0.00 105 ASN A N 9
ATOM 15547 C CA . ASN A 1 105 ? -6.774 13.803 7.521 1.00 0.00 105 ASN A CA 9
ATOM 15548 C C . ASN A 1 105 ? -6.608 12.529 8.346 1.00 0.00 105 ASN A C 9
ATOM 15549 O O . ASN A 1 105 ? -5.510 11.983 8.447 1.00 0.00 105 ASN A O 9
ATOM 15560 N N . LYS A 1 106 ? -7.705 12.063 8.931 1.00 0.00 106 LYS A N 9
ATOM 15561 C CA . LYS A 1 106 ? -7.679 10.852 9.744 1.00 0.00 106 LYS A CA 9
ATOM 15562 C C . LYS A 1 106 ? -7.179 9.662 8.931 1.00 0.00 106 LYS A C 9
ATOM 15563 O O . LYS A 1 106 ? -6.397 8.848 9.423 1.00 0.00 106 LYS A O 9
ATOM 15582 N N . ILE A 1 107 ? -7.628 9.565 7.683 1.00 0.00 107 ILE A N 9
ATOM 15583 C CA . ILE A 1 107 ? -7.218 8.471 6.811 1.00 0.00 107 ILE A CA 9
ATOM 15584 C C . ILE A 1 107 ? -5.720 8.529 6.529 1.00 0.00 107 ILE A C 9
ATOM 15585 O O . ILE A 1 107 ? -5.062 7.496 6.405 1.00 0.00 107 ILE A O 9
ATOM 15601 N N . LEU A 1 108 ? -5.188 9.744 6.430 1.00 0.00 108 LEU A N 9
ATOM 15602 C CA . LEU A 1 108 ? -3.766 9.937 6.163 1.00 0.00 108 LEU A CA 9
ATOM 15603 C C . LEU A 1 108 ? -2.919 9.448 7.333 1.00 0.00 108 LEU A C 9
ATOM 15604 O O . LEU A 1 108 ? -1.899 8.787 7.147 1.00 0.00 108 LEU A O 9
ATOM 15620 N N . THR A 1 109 ? -3.349 9.788 8.540 1.00 0.00 109 THR A N 9
ATOM 15621 C CA . THR A 1 109 ? -2.630 9.398 9.746 1.00 0.00 109 THR A CA 9
ATOM 15622 C C . THR A 1 109 ? -2.553 7.879 9.880 1.00 0.00 109 THR A C 9
ATOM 15623 O O . THR A 1 109 ? -1.507 7.331 10.229 1.00 0.00 109 THR A O 9
ATOM 15634 N N . ILE A 1 110 ? -3.663 7.203 9.609 1.00 0.00 110 ILE A N 9
ATOM 15635 C CA . ILE A 1 110 ? -3.710 5.749 9.710 1.00 0.00 110 ILE A CA 9
ATOM 15636 C C . ILE A 1 110 ? -2.731 5.088 8.743 1.00 0.00 110 ILE A C 9
ATOM 15637 O O . ILE A 1 110 ? -1.979 4.194 9.130 1.00 0.00 110 ILE A O 9
ATOM 15653 N N . LEU A 1 111 ? -2.751 5.516 7.483 1.00 0.00 111 LEU A N 9
ATOM 15654 C CA . LEU A 1 111 ? -1.862 4.934 6.484 1.00 0.00 111 LEU A CA 9
ATOM 15655 C C . LEU A 1 111 ? -0.397 5.169 6.854 1.00 0.00 111 LEU A C 9
ATOM 15656 O O . LEU A 1 111 ? 0.473 4.375 6.498 1.00 0.00 111 LEU A O 9
ATOM 15672 N N . GLN A 1 112 ? -0.131 6.247 7.593 1.00 0.00 112 GLN A N 9
ATOM 15673 C CA . GLN A 1 112 ? 1.232 6.552 8.031 1.00 0.00 112 GLN A CA 9
ATOM 15674 C C . GLN A 1 112 ? 1.468 6.070 9.462 1.00 0.00 112 GLN A C 9
ATOM 15675 O O . GLN A 1 112 ? 2.568 6.208 9.996 1.00 0.00 112 GLN A O 9
ATOM 15689 N N . GLY A 1 113 ? 0.430 5.512 10.083 1.00 0.00 113 GLY A N 9
ATOM 15690 C CA . GLY A 1 113 ? 0.557 5.031 11.446 1.00 0.00 113 GLY A CA 9
ATOM 15691 C C . GLY A 1 113 ? -0.046 5.990 12.454 1.00 0.00 113 GLY A C 9
ATOM 15692 O O . GLY A 1 113 ? -1.287 6.137 12.467 1.00 0.00 113 GLY A O 9
ATOM 15697 N N . MET A 1 1 ? 11.621 -13.166 -13.637 1.00 0.00 1 MET A N 10
ATOM 15698 C CA . MET A 1 1 ? 12.949 -12.919 -14.272 1.00 0.00 1 MET A CA 10
ATOM 15699 C C . MET A 1 1 ? 13.342 -11.447 -14.180 1.00 0.00 1 MET A C 10
ATOM 15700 O O . MET A 1 1 ? 12.494 -10.559 -14.270 1.00 0.00 1 MET A O 10
ATOM 15716 N N . GLY A 1 2 ? 14.635 -11.199 -13.988 1.00 0.00 2 GLY A N 10
ATOM 15717 C CA . GLY A 1 2 ? 15.125 -9.838 -13.872 1.00 0.00 2 GLY A CA 10
ATOM 15718 C C . GLY A 1 2 ? 15.818 -9.599 -12.546 1.00 0.00 2 GLY A C 10
ATOM 15719 O O . GLY A 1 2 ? 15.195 -9.147 -11.585 1.00 0.00 2 GLY A O 10
ATOM 15723 N N . SER A 1 3 ? 17.110 -9.911 -12.491 1.00 0.00 3 SER A N 10
ATOM 15724 C CA . SER A 1 3 ? 17.890 -9.738 -11.269 1.00 0.00 3 SER A CA 10
ATOM 15725 C C . SER A 1 3 ? 17.806 -8.302 -10.763 1.00 0.00 3 SER A C 10
ATOM 15726 O O . SER A 1 3 ? 17.443 -8.060 -9.611 1.00 0.00 3 SER A O 10
ATOM 15734 N N . SER A 1 4 ? 18.143 -7.355 -11.630 1.00 0.00 4 SER A N 10
ATOM 15735 C CA . SER A 1 4 ? 18.104 -5.943 -11.273 1.00 0.00 4 SER A CA 10
ATOM 15736 C C . SER A 1 4 ? 16.850 -5.278 -11.830 1.00 0.00 4 SER A C 10
ATOM 15737 O O . SER A 1 4 ? 16.625 -5.272 -13.041 1.00 0.00 4 SER A O 10
ATOM 15745 N N . HIS A 1 5 ? 16.036 -4.720 -10.941 1.00 0.00 5 HIS A N 10
ATOM 15746 C CA . HIS A 1 5 ? 14.804 -4.053 -11.346 1.00 0.00 5 HIS A CA 10
ATOM 15747 C C . HIS A 1 5 ? 14.438 -2.946 -10.363 1.00 0.00 5 HIS A C 10
ATOM 15748 O O . HIS A 1 5 ? 14.449 -1.765 -10.711 1.00 0.00 5 HIS A O 10
ATOM 15763 N N . HIS A 1 6 ? 14.115 -3.335 -9.134 1.00 0.00 6 HIS A N 10
ATOM 15764 C CA . HIS A 1 6 ? 13.747 -2.374 -8.101 1.00 0.00 6 HIS A CA 10
ATOM 15765 C C . HIS A 1 6 ? 14.744 -2.405 -6.948 1.00 0.00 6 HIS A C 10
ATOM 15766 O O . HIS A 1 6 ? 14.574 -3.155 -5.987 1.00 0.00 6 HIS A O 10
ATOM 15781 N N . HIS A 1 7 ? 15.784 -1.585 -7.051 1.00 0.00 7 HIS A N 10
ATOM 15782 C CA . HIS A 1 7 ? 16.809 -1.517 -6.017 1.00 0.00 7 HIS A CA 10
ATOM 15783 C C . HIS A 1 7 ? 16.238 -0.939 -4.726 1.00 0.00 7 HIS A C 10
ATOM 15784 O O . HIS A 1 7 ? 16.400 0.248 -4.440 1.00 0.00 7 HIS A O 10
ATOM 15799 N N . HIS A 1 8 ? 15.567 -1.784 -3.950 1.00 0.00 8 HIS A N 10
ATOM 15800 C CA . HIS A 1 8 ? 14.971 -1.355 -2.690 1.00 0.00 8 HIS A CA 10
ATOM 15801 C C . HIS A 1 8 ? 16.036 -0.824 -1.736 1.00 0.00 8 HIS A C 10
ATOM 15802 O O . HIS A 1 8 ? 17.222 -1.110 -1.892 1.00 0.00 8 HIS A O 10
ATOM 15817 N N . HIS A 1 9 ? 15.600 -0.048 -0.749 1.00 0.00 9 HIS A N 10
ATOM 15818 C CA . HIS A 1 9 ? 16.515 0.529 0.230 1.00 0.00 9 HIS A CA 10
ATOM 15819 C C . HIS A 1 9 ? 16.474 -0.243 1.549 1.00 0.00 9 HIS A C 10
ATOM 15820 O O . HIS A 1 9 ? 15.970 0.256 2.555 1.00 0.00 9 HIS A O 10
ATOM 15835 N N . HIS A 1 10 ? 17.012 -1.462 1.542 1.00 0.00 10 HIS A N 10
ATOM 15836 C CA . HIS A 1 10 ? 17.040 -2.293 2.746 1.00 0.00 10 HIS A CA 10
ATOM 15837 C C . HIS A 1 10 ? 15.621 -2.597 3.226 1.00 0.00 10 HIS A C 10
ATOM 15838 O O . HIS A 1 10 ? 14.674 -1.894 2.875 1.00 0.00 10 HIS A O 10
ATOM 15853 N N . HIS A 1 11 ? 15.481 -3.654 4.021 1.00 0.00 11 HIS A N 10
ATOM 15854 C CA . HIS A 1 11 ? 14.181 -4.057 4.541 1.00 0.00 11 HIS A CA 10
ATOM 15855 C C . HIS A 1 11 ? 13.263 -4.466 3.397 1.00 0.00 11 HIS A C 10
ATOM 15856 O O . HIS A 1 11 ? 12.044 -4.312 3.471 1.00 0.00 11 HIS A O 10
ATOM 15871 N N . HIS A 1 12 ? 13.872 -4.989 2.339 1.00 0.00 12 HIS A N 10
ATOM 15872 C CA . HIS A 1 12 ? 13.138 -5.428 1.162 1.00 0.00 12 HIS A CA 10
ATOM 15873 C C . HIS A 1 12 ? 13.060 -6.946 1.105 1.00 0.00 12 HIS A C 10
ATOM 15874 O O . HIS A 1 12 ? 13.562 -7.640 1.989 1.00 0.00 12 HIS A O 10
ATOM 15889 N N . GLU A 1 13 ? 12.422 -7.456 0.059 1.00 0.00 13 GLU A N 10
ATOM 15890 C CA . GLU A 1 13 ? 12.269 -8.893 -0.115 1.00 0.00 13 GLU A CA 10
ATOM 15891 C C . GLU A 1 13 ? 11.494 -9.497 1.052 1.00 0.00 13 GLU A C 10
ATOM 15892 O O . GLU A 1 13 ? 12.051 -9.726 2.126 1.00 0.00 13 GLU A O 10
ATOM 15904 N N . ASN A 1 14 ? 10.208 -9.750 0.836 1.00 0.00 14 ASN A N 10
ATOM 15905 C CA . ASN A 1 14 ? 9.360 -10.326 1.874 1.00 0.00 14 ASN A CA 10
ATOM 15906 C C . ASN A 1 14 ? 8.315 -11.260 1.271 1.00 0.00 14 ASN A C 10
ATOM 15907 O O . ASN A 1 14 ? 8.411 -12.480 1.402 1.00 0.00 14 ASN A O 10
ATOM 15918 N N . LEU A 1 15 ? 7.319 -10.681 0.607 1.00 0.00 15 LEU A N 10
ATOM 15919 C CA . LEU A 1 15 ? 6.259 -11.465 -0.017 1.00 0.00 15 LEU A CA 10
ATOM 15920 C C . LEU A 1 15 ? 6.163 -11.157 -1.508 1.00 0.00 15 LEU A C 10
ATOM 15921 O O . LEU A 1 15 ? 6.685 -10.146 -1.979 1.00 0.00 15 LEU A O 10
ATOM 15937 N N . TYR A 1 16 ? 5.495 -12.036 -2.247 1.00 0.00 16 TYR A N 10
ATOM 15938 C CA . TYR A 1 16 ? 5.332 -11.858 -3.685 1.00 0.00 16 TYR A CA 10
ATOM 15939 C C . TYR A 1 16 ? 4.143 -10.952 -3.990 1.00 0.00 16 TYR A C 10
ATOM 15940 O O . TYR A 1 16 ? 3.023 -11.426 -4.185 1.00 0.00 16 TYR A O 10
ATOM 15958 N N . PHE A 1 17 ? 4.394 -9.649 -4.030 1.00 0.00 17 PHE A N 10
ATOM 15959 C CA . PHE A 1 17 ? 3.343 -8.676 -4.311 1.00 0.00 17 PHE A CA 10
ATOM 15960 C C . PHE A 1 17 ? 3.266 -8.374 -5.803 1.00 0.00 17 PHE A C 10
ATOM 15961 O O . PHE A 1 17 ? 2.216 -8.536 -6.425 1.00 0.00 17 PHE A O 10
ATOM 15978 N N . GLN A 1 18 ? 4.385 -7.935 -6.371 1.00 0.00 18 GLN A N 10
ATOM 15979 C CA . GLN A 1 18 ? 4.449 -7.608 -7.792 1.00 0.00 18 GLN A CA 10
ATOM 15980 C C . GLN A 1 18 ? 3.678 -6.326 -8.091 1.00 0.00 18 GLN A C 10
ATOM 15981 O O . GLN A 1 18 ? 2.907 -6.260 -9.049 1.00 0.00 18 GLN A O 10
ATOM 15995 N N . GLY A 1 19 ? 3.893 -5.308 -7.263 1.00 0.00 19 GLY A N 10
ATOM 15996 C CA . GLY A 1 19 ? 3.214 -4.039 -7.454 1.00 0.00 19 GLY A CA 10
ATOM 15997 C C . GLY A 1 19 ? 4.069 -2.854 -7.046 1.00 0.00 19 GLY A C 10
ATOM 15998 O O . GLY A 1 19 ? 4.784 -2.284 -7.869 1.00 0.00 19 GLY A O 10
ATOM 16002 N N . SER A 1 20 ? 3.994 -2.483 -5.771 1.00 0.00 20 SER A N 10
ATOM 16003 C CA . SER A 1 20 ? 4.765 -1.356 -5.254 1.00 0.00 20 SER A CA 10
ATOM 16004 C C . SER A 1 20 ? 4.817 -1.389 -3.729 1.00 0.00 20 SER A C 10
ATOM 16005 O O . SER A 1 20 ? 5.888 -1.504 -3.134 1.00 0.00 20 SER A O 10
ATOM 16013 N N . LYS A 1 21 ? 3.650 -1.293 -3.105 1.00 0.00 21 LYS A N 10
ATOM 16014 C CA . LYS A 1 21 ? 3.557 -1.318 -1.649 1.00 0.00 21 LYS A CA 10
ATOM 16015 C C . LYS A 1 21 ? 2.159 -1.733 -1.208 1.00 0.00 21 LYS A C 10
ATOM 16016 O O . LYS A 1 21 ? 1.948 -2.862 -0.766 1.00 0.00 21 LYS A O 10
ATOM 16035 N N . ARG A 1 22 ? 1.206 -0.811 -1.317 1.00 0.00 22 ARG A N 10
ATOM 16036 C CA . ARG A 1 22 ? -0.169 -1.085 -0.918 1.00 0.00 22 ARG A CA 10
ATOM 16037 C C . ARG A 1 22 ? -1.146 -0.790 -2.051 1.00 0.00 22 ARG A C 10
ATOM 16038 O O . ARG A 1 22 ? -0.844 -0.016 -2.962 1.00 0.00 22 ARG A O 10
ATOM 16059 N N . LYS A 1 23 ? -2.318 -1.415 -1.990 1.00 0.00 23 LYS A N 10
ATOM 16060 C CA . LYS A 1 23 ? -3.340 -1.217 -3.008 1.00 0.00 23 LYS A CA 10
ATOM 16061 C C . LYS A 1 23 ? -4.727 -1.102 -2.377 1.00 0.00 23 LYS A C 10
ATOM 16062 O O . LYS A 1 23 ? -5.148 -1.969 -1.608 1.00 0.00 23 LYS A O 10
ATOM 16081 N N . ILE A 1 24 ? -5.428 -0.016 -2.691 1.00 0.00 24 ILE A N 10
ATOM 16082 C CA . ILE A 1 24 ? -6.761 0.224 -2.146 1.00 0.00 24 ILE A CA 10
ATOM 16083 C C . ILE A 1 24 ? -7.828 0.096 -3.222 1.00 0.00 24 ILE A C 10
ATOM 16084 O O . ILE A 1 24 ? -7.576 0.404 -4.384 1.00 0.00 24 ILE A O 10
ATOM 16100 N N . ILE A 1 25 ? -9.033 -0.322 -2.833 1.00 0.00 25 ILE A N 10
ATOM 16101 C CA . ILE A 1 25 ? -10.134 -0.450 -3.782 1.00 0.00 25 ILE A CA 10
ATOM 16102 C C . ILE A 1 25 ? -11.285 0.473 -3.397 1.00 0.00 25 ILE A C 10
ATOM 16103 O O . ILE A 1 25 ? -11.566 0.662 -2.213 1.00 0.00 25 ILE A O 10
ATOM 16119 N N . VAL A 1 26 ? -11.969 1.020 -4.395 1.00 0.00 26 VAL A N 10
ATOM 16120 C CA . VAL A 1 26 ? -13.116 1.892 -4.141 1.00 0.00 26 VAL A CA 10
ATOM 16121 C C . VAL A 1 26 ? -14.340 1.399 -4.899 1.00 0.00 26 VAL A C 10
ATOM 16122 O O . VAL A 1 26 ? -14.352 1.382 -6.130 1.00 0.00 26 VAL A O 10
ATOM 16135 N N . ALA A 1 27 ? -15.367 0.989 -4.161 1.00 0.00 27 ALA A N 10
ATOM 16136 C CA . ALA A 1 27 ? -16.585 0.488 -4.781 1.00 0.00 27 ALA A CA 10
ATOM 16137 C C . ALA A 1 27 ? -17.751 1.453 -4.606 1.00 0.00 27 ALA A C 10
ATOM 16138 O O . ALA A 1 27 ? -18.104 1.830 -3.488 1.00 0.00 27 ALA A O 10
ATOM 16145 N N . CYS A 1 28 ? -18.334 1.856 -5.730 1.00 0.00 28 CYS A N 10
ATOM 16146 C CA . CYS A 1 28 ? -19.456 2.786 -5.721 1.00 0.00 28 CYS A CA 10
ATOM 16147 C C . CYS A 1 28 ? -20.511 2.383 -6.746 1.00 0.00 28 CYS A C 10
ATOM 16148 O O . CYS A 1 28 ? -21.642 2.049 -6.391 1.00 0.00 28 CYS A O 10
ATOM 16156 N N . GLY A 1 29 ? -20.132 2.422 -8.018 1.00 0.00 29 GLY A N 10
ATOM 16157 C CA . GLY A 1 29 ? -21.054 2.063 -9.079 1.00 0.00 29 GLY A CA 10
ATOM 16158 C C . GLY A 1 29 ? -21.766 3.272 -9.656 1.00 0.00 29 GLY A C 10
ATOM 16159 O O . GLY A 1 29 ? -22.196 4.158 -8.918 1.00 0.00 29 GLY A O 10
ATOM 16163 N N . GLY A 1 30 ? -21.892 3.309 -10.978 1.00 0.00 30 GLY A N 10
ATOM 16164 C CA . GLY A 1 30 ? -22.557 4.421 -11.629 1.00 0.00 30 GLY A CA 10
ATOM 16165 C C . GLY A 1 30 ? -21.612 5.563 -11.946 1.00 0.00 30 GLY A C 10
ATOM 16166 O O . GLY A 1 30 ? -21.529 6.010 -13.089 1.00 0.00 30 GLY A O 10
ATOM 16170 N N . ALA A 1 31 ? -20.897 6.037 -10.929 1.00 0.00 31 ALA A N 10
ATOM 16171 C CA . ALA A 1 31 ? -19.952 7.135 -11.102 1.00 0.00 31 ALA A CA 10
ATOM 16172 C C . ALA A 1 31 ? -20.672 8.440 -11.422 1.00 0.00 31 ALA A C 10
ATOM 16173 O O . ALA A 1 31 ? -20.746 8.854 -12.580 1.00 0.00 31 ALA A O 10
ATOM 16180 N N . VAL A 1 32 ? -21.195 9.084 -10.386 1.00 0.00 32 VAL A N 10
ATOM 16181 C CA . VAL A 1 32 ? -21.906 10.348 -10.544 1.00 0.00 32 VAL A CA 10
ATOM 16182 C C . VAL A 1 32 ? -21.295 11.429 -9.659 1.00 0.00 32 VAL A C 10
ATOM 16183 O O . VAL A 1 32 ? -21.847 11.781 -8.617 1.00 0.00 32 VAL A O 10
ATOM 16196 N N . ALA A 1 33 ? -20.139 11.939 -10.077 1.00 0.00 33 ALA A N 10
ATOM 16197 C CA . ALA A 1 33 ? -19.421 12.975 -9.332 1.00 0.00 33 ALA A CA 10
ATOM 16198 C C . ALA A 1 33 ? -18.710 12.395 -8.108 1.00 0.00 33 ALA A C 10
ATOM 16199 O O . ALA A 1 33 ? -17.689 12.925 -7.676 1.00 0.00 33 ALA A O 10
ATOM 16206 N N . THR A 1 34 ? -19.250 11.309 -7.552 1.00 0.00 34 THR A N 10
ATOM 16207 C CA . THR A 1 34 ? -18.657 10.669 -6.379 1.00 0.00 34 THR A CA 10
ATOM 16208 C C . THR A 1 34 ? -17.305 10.053 -6.712 1.00 0.00 34 THR A C 10
ATOM 16209 O O . THR A 1 34 ? -16.346 10.194 -5.954 1.00 0.00 34 THR A O 10
ATOM 16220 N N . SER A 1 35 ? -17.233 9.368 -7.849 1.00 0.00 35 SER A N 10
ATOM 16221 C CA . SER A 1 35 ? -15.993 8.732 -8.278 1.00 0.00 35 SER A CA 10
ATOM 16222 C C . SER A 1 35 ? -14.952 9.779 -8.649 1.00 0.00 35 SER A C 10
ATOM 16223 O O . SER A 1 35 ? -13.834 9.766 -8.135 1.00 0.00 35 SER A O 10
ATOM 16231 N N . THR A 1 36 ? -15.327 10.691 -9.540 1.00 0.00 36 THR A N 10
ATOM 16232 C CA . THR A 1 36 ? -14.419 11.746 -9.971 1.00 0.00 36 THR A CA 10
ATOM 16233 C C . THR A 1 36 ? -13.901 12.535 -8.773 1.00 0.00 36 THR A C 10
ATOM 16234 O O . THR A 1 36 ? -12.769 13.009 -8.780 1.00 0.00 36 THR A O 10
ATOM 16245 N N . MET A 1 37 ? -14.731 12.663 -7.741 1.00 0.00 37 MET A N 10
ATOM 16246 C CA . MET A 1 37 ? -14.335 13.387 -6.539 1.00 0.00 37 MET A CA 10
ATOM 16247 C C . MET A 1 37 ? -13.354 12.561 -5.722 1.00 0.00 37 MET A C 10
ATOM 16248 O O . MET A 1 37 ? -12.276 13.035 -5.369 1.00 0.00 37 MET A O 10
ATOM 16262 N N . ALA A 1 38 ? -13.732 11.321 -5.429 1.00 0.00 38 ALA A N 10
ATOM 16263 C CA . ALA A 1 38 ? -12.881 10.428 -4.655 1.00 0.00 38 ALA A CA 10
ATOM 16264 C C . ALA A 1 38 ? -11.538 10.227 -5.342 1.00 0.00 38 ALA A C 10
ATOM 16265 O O . ALA A 1 38 ? -10.489 10.519 -4.772 1.00 0.00 38 ALA A O 10
ATOM 16272 N N . ALA A 1 39 ? -11.574 9.736 -6.575 1.00 0.00 39 ALA A N 10
ATOM 16273 C CA . ALA A 1 39 ? -10.355 9.505 -7.335 1.00 0.00 39 ALA A CA 10
ATOM 16274 C C . ALA A 1 39 ? -9.448 10.729 -7.303 1.00 0.00 39 ALA A C 10
ATOM 16275 O O . ALA A 1 39 ? -8.304 10.649 -6.859 1.00 0.00 39 ALA A O 10
ATOM 16282 N N . GLU A 1 40 ? -9.962 11.864 -7.771 1.00 0.00 40 GLU A N 10
ATOM 16283 C CA . GLU A 1 40 ? -9.184 13.099 -7.789 1.00 0.00 40 GLU A CA 10
ATOM 16284 C C . GLU A 1 40 ? -8.686 13.454 -6.391 1.00 0.00 40 GLU A C 10
ATOM 16285 O O . GLU A 1 40 ? -7.533 13.843 -6.220 1.00 0.00 40 GLU A O 10
ATOM 16297 N N . GLU A 1 41 ? -9.560 13.321 -5.394 1.00 0.00 41 GLU A N 10
ATOM 16298 C CA . GLU A 1 41 ? -9.193 13.634 -4.015 1.00 0.00 41 GLU A CA 10
ATOM 16299 C C . GLU A 1 41 ? -8.099 12.703 -3.509 1.00 0.00 41 GLU A C 10
ATOM 16300 O O . GLU A 1 41 ? -7.059 13.152 -3.031 1.00 0.00 41 GLU A O 10
ATOM 16312 N N . ILE A 1 42 ? -8.341 11.401 -3.616 1.00 0.00 42 ILE A N 10
ATOM 16313 C CA . ILE A 1 42 ? -7.375 10.411 -3.162 1.00 0.00 42 ILE A CA 10
ATOM 16314 C C . ILE A 1 42 ? -6.067 10.518 -3.943 1.00 0.00 42 ILE A C 10
ATOM 16315 O O . ILE A 1 42 ? -4.983 10.362 -3.378 1.00 0.00 42 ILE A O 10
ATOM 16331 N N . LYS A 1 43 ? -6.169 10.789 -5.243 1.00 0.00 43 LYS A N 10
ATOM 16332 C CA . LYS A 1 43 ? -4.985 10.918 -6.087 1.00 0.00 43 LYS A CA 10
ATOM 16333 C C . LYS A 1 43 ? -4.100 12.064 -5.608 1.00 0.00 43 LYS A C 10
ATOM 16334 O O . LYS A 1 43 ? -2.926 11.867 -5.298 1.00 0.00 43 LYS A O 10
ATOM 16353 N N . GLU A 1 44 ? -4.673 13.264 -5.552 1.00 0.00 44 GLU A N 10
ATOM 16354 C CA . GLU A 1 44 ? -3.936 14.445 -5.112 1.00 0.00 44 GLU A CA 10
ATOM 16355 C C . GLU A 1 44 ? -3.319 14.222 -3.734 1.00 0.00 44 GLU A C 10
ATOM 16356 O O . GLU A 1 44 ? -2.215 14.688 -3.455 1.00 0.00 44 GLU A O 10
ATOM 16368 N N . LEU A 1 45 ? -4.039 13.503 -2.878 1.00 0.00 45 LEU A N 10
ATOM 16369 C CA . LEU A 1 45 ? -3.560 13.218 -1.531 1.00 0.00 45 LEU A CA 10
ATOM 16370 C C . LEU A 1 45 ? -2.286 12.378 -1.576 1.00 0.00 45 LEU A C 10
ATOM 16371 O O . LEU A 1 45 ? -1.256 12.764 -1.026 1.00 0.00 45 LEU A O 10
ATOM 16387 N N . CYS A 1 46 ? -2.366 11.225 -2.232 1.00 0.00 46 CYS A N 10
ATOM 16388 C CA . CYS A 1 46 ? -1.218 10.329 -2.349 1.00 0.00 46 CYS A CA 10
ATOM 16389 C C . CYS A 1 46 ? 0.020 11.083 -2.832 1.00 0.00 46 CYS A C 10
ATOM 16390 O O . CYS A 1 46 ? 1.132 10.830 -2.373 1.00 0.00 46 CYS A O 10
ATOM 16398 N N . GLN A 1 47 ? -0.185 12.010 -3.762 1.00 0.00 47 GLN A N 10
ATOM 16399 C CA . GLN A 1 47 ? 0.910 12.803 -4.308 1.00 0.00 47 GLN A CA 10
ATOM 16400 C C . GLN A 1 47 ? 1.400 13.837 -3.297 1.00 0.00 47 GLN A C 10
ATOM 16401 O O . GLN A 1 47 ? 2.558 14.252 -3.332 1.00 0.00 47 GLN A O 10
ATOM 16415 N N . SER A 1 48 ? 0.511 14.252 -2.398 1.00 0.00 48 SER A N 10
ATOM 16416 C CA . SER A 1 48 ? 0.859 15.241 -1.382 1.00 0.00 48 SER A CA 10
ATOM 16417 C C . SER A 1 48 ? 2.068 14.784 -0.571 1.00 0.00 48 SER A C 10
ATOM 16418 O O . SER A 1 48 ? 2.995 15.556 -0.329 1.00 0.00 48 SER A O 10
ATOM 16426 N N . HIS A 1 49 ? 2.051 13.522 -0.153 1.00 0.00 49 HIS A N 10
ATOM 16427 C CA . HIS A 1 49 ? 3.147 12.963 0.631 1.00 0.00 49 HIS A CA 10
ATOM 16428 C C . HIS A 1 49 ? 3.893 11.883 -0.146 1.00 0.00 49 HIS A C 10
ATOM 16429 O O . HIS A 1 49 ? 4.722 11.167 0.415 1.00 0.00 49 HIS A O 10
ATOM 16444 N N . ASN A 1 50 ? 3.597 11.764 -1.439 1.00 0.00 50 ASN A N 10
ATOM 16445 C CA . ASN A 1 50 ? 4.247 10.765 -2.278 1.00 0.00 50 ASN A CA 10
ATOM 16446 C C . ASN A 1 50 ? 4.139 9.379 -1.649 1.00 0.00 50 ASN A C 10
ATOM 16447 O O . ASN A 1 50 ? 5.148 8.733 -1.378 1.00 0.00 50 ASN A O 10
ATOM 16458 N N . ILE A 1 51 ? 2.907 8.935 -1.415 1.00 0.00 51 ILE A N 10
ATOM 16459 C CA . ILE A 1 51 ? 2.661 7.627 -0.817 1.00 0.00 51 ILE A CA 10
ATOM 16460 C C . ILE A 1 51 ? 2.459 6.567 -1.899 1.00 0.00 51 ILE A C 10
ATOM 16461 O O . ILE A 1 51 ? 1.383 6.474 -2.489 1.00 0.00 51 ILE A O 10
ATOM 16477 N N . PRO A 1 52 ? 3.492 5.749 -2.183 1.00 0.00 52 PRO A N 10
ATOM 16478 C CA . PRO A 1 52 ? 3.405 4.701 -3.205 1.00 0.00 52 PRO A CA 10
ATOM 16479 C C . PRO A 1 52 ? 2.217 3.773 -2.980 1.00 0.00 52 PRO A C 10
ATOM 16480 O O . PRO A 1 52 ? 2.252 2.900 -2.113 1.00 0.00 52 PRO A O 10
ATOM 16491 N N . VAL A 1 53 ? 1.167 3.971 -3.766 1.00 0.00 53 VAL A N 10
ATOM 16492 C CA . VAL A 1 53 ? -0.037 3.159 -3.658 1.00 0.00 53 VAL A CA 10
ATOM 16493 C C . VAL A 1 53 ? -0.815 3.176 -4.968 1.00 0.00 53 VAL A C 10
ATOM 16494 O O . VAL A 1 53 ? -0.644 4.079 -5.787 1.00 0.00 53 VAL A O 10
ATOM 16507 N N . GLU A 1 54 ? -1.677 2.184 -5.158 1.00 0.00 54 GLU A N 10
ATOM 16508 C CA . GLU A 1 54 ? -2.485 2.111 -6.373 1.00 0.00 54 GLU A CA 10
ATOM 16509 C C . GLU A 1 54 ? -3.971 2.071 -6.035 1.00 0.00 54 GLU A C 10
ATOM 16510 O O . GLU A 1 54 ? -4.451 1.132 -5.400 1.00 0.00 54 GLU A O 10
ATOM 16522 N N . LEU A 1 55 ? -4.693 3.100 -6.464 1.00 0.00 55 LEU A N 10
ATOM 16523 C CA . LEU A 1 55 ? -6.125 3.192 -6.208 1.00 0.00 55 LEU A CA 10
ATOM 16524 C C . LEU A 1 55 ? -6.921 2.474 -7.297 1.00 0.00 55 LEU A C 10
ATOM 16525 O O . LEU A 1 55 ? -6.920 2.887 -8.456 1.00 0.00 55 LEU A O 10
ATOM 16541 N N . ILE A 1 56 ? -7.610 1.408 -6.910 1.00 0.00 56 ILE A N 10
ATOM 16542 C CA . ILE A 1 56 ? -8.424 0.645 -7.846 1.00 0.00 56 ILE A CA 10
ATOM 16543 C C . ILE A 1 56 ? -9.905 0.846 -7.546 1.00 0.00 56 ILE A C 10
ATOM 16544 O O . ILE A 1 56 ? -10.285 1.069 -6.397 1.00 0.00 56 ILE A O 10
ATOM 16560 N N . GLN A 1 57 ? -10.742 0.767 -8.574 1.00 0.00 57 GLN A N 10
ATOM 16561 C CA . GLN A 1 57 ? -12.180 0.936 -8.399 1.00 0.00 57 GLN A CA 10
ATOM 16562 C C . GLN A 1 57 ? -12.907 -0.323 -8.840 1.00 0.00 57 GLN A C 10
ATOM 16563 O O . GLN A 1 57 ? -12.537 -0.946 -9.837 1.00 0.00 57 GLN A O 10
ATOM 16577 N N . CYS A 1 58 ? -13.929 -0.710 -8.090 1.00 0.00 58 CYS A N 10
ATOM 16578 C CA . CYS A 1 58 ? -14.687 -1.916 -8.400 1.00 0.00 58 CYS A CA 10
ATOM 16579 C C . CYS A 1 58 ? -16.121 -1.806 -7.883 1.00 0.00 58 CYS A C 10
ATOM 16580 O O . CYS A 1 58 ? -16.442 -0.901 -7.123 1.00 0.00 58 CYS A O 10
ATOM 16588 N N . ARG A 1 59 ? -16.981 -2.731 -8.301 1.00 0.00 59 ARG A N 10
ATOM 16589 C CA . ARG A 1 59 ? -18.377 -2.733 -7.878 1.00 0.00 59 ARG A CA 10
ATOM 16590 C C . ARG A 1 59 ? -18.525 -3.287 -6.464 1.00 0.00 59 ARG A C 10
ATOM 16591 O O . ARG A 1 59 ? -17.542 -3.455 -5.743 1.00 0.00 59 ARG A O 10
ATOM 16612 N N . VAL A 1 60 ? -19.765 -3.566 -6.077 1.00 0.00 60 VAL A N 10
ATOM 16613 C CA . VAL A 1 60 ? -20.055 -4.090 -4.749 1.00 0.00 60 VAL A CA 10
ATOM 16614 C C . VAL A 1 60 ? -19.563 -5.526 -4.575 1.00 0.00 60 VAL A C 10
ATOM 16615 O O . VAL A 1 60 ? -19.360 -5.985 -3.451 1.00 0.00 60 VAL A O 10
ATOM 16628 N N . ASN A 1 61 ? -19.380 -6.237 -5.683 1.00 0.00 61 ASN A N 10
ATOM 16629 C CA . ASN A 1 61 ? -18.920 -7.622 -5.625 1.00 0.00 61 ASN A CA 10
ATOM 16630 C C . ASN A 1 61 ? -17.723 -7.851 -6.543 1.00 0.00 61 ASN A C 10
ATOM 16631 O O . ASN A 1 61 ? -17.810 -8.586 -7.527 1.00 0.00 61 ASN A O 10
ATOM 16642 N N . GLU A 1 62 ? -16.607 -7.213 -6.216 1.00 0.00 62 GLU A N 10
ATOM 16643 C CA . GLU A 1 62 ? -15.390 -7.344 -7.009 1.00 0.00 62 GLU A CA 10
ATOM 16644 C C . GLU A 1 62 ? -14.151 -7.399 -6.120 1.00 0.00 62 GLU A C 10
ATOM 16645 O O . GLU A 1 62 ? -13.201 -8.127 -6.406 1.00 0.00 62 GLU A O 10
ATOM 16657 N N . ILE A 1 63 ? -14.168 -6.625 -5.041 1.00 0.00 63 ILE A N 10
ATOM 16658 C CA . ILE A 1 63 ? -13.044 -6.585 -4.114 1.00 0.00 63 ILE A CA 10
ATOM 16659 C C . ILE A 1 63 ? -12.695 -7.988 -3.635 1.00 0.00 63 ILE A C 10
ATOM 16660 O O . ILE A 1 63 ? -11.524 -8.349 -3.528 1.00 0.00 63 ILE A O 10
ATOM 16676 N N . GLU A 1 64 ? -13.728 -8.779 -3.361 1.00 0.00 64 GLU A N 10
ATOM 16677 C CA . GLU A 1 64 ? -13.551 -10.151 -2.904 1.00 0.00 64 GLU A CA 10
ATOM 16678 C C . GLU A 1 64 ? -12.812 -10.977 -3.950 1.00 0.00 64 GLU A C 10
ATOM 16679 O O . GLU A 1 64 ? -11.887 -11.722 -3.628 1.00 0.00 64 GLU A O 10
ATOM 16691 N N . THR A 1 65 ? -13.224 -10.837 -5.209 1.00 0.00 65 THR A N 10
ATOM 16692 C CA . THR A 1 65 ? -12.599 -11.568 -6.304 1.00 0.00 65 THR A CA 10
ATOM 16693 C C . THR A 1 65 ? -11.221 -10.995 -6.616 1.00 0.00 65 THR A C 10
ATOM 16694 O O . THR A 1 65 ? -10.267 -11.737 -6.853 1.00 0.00 65 THR A O 10
ATOM 16705 N N . TYR A 1 66 ? -11.124 -9.669 -6.613 1.00 0.00 66 TYR A N 10
ATOM 16706 C CA . TYR A 1 66 ? -9.863 -8.994 -6.894 1.00 0.00 66 TYR A CA 10
ATOM 16707 C C . TYR A 1 66 ? -9.029 -8.825 -5.626 1.00 0.00 66 TYR A C 10
ATOM 16708 O O . TYR A 1 66 ? -8.049 -8.079 -5.617 1.00 0.00 66 TYR A O 10
ATOM 16726 N N . MET A 1 67 ? -9.418 -9.515 -4.555 1.00 0.00 67 MET A N 10
ATOM 16727 C CA . MET A 1 67 ? -8.700 -9.436 -3.285 1.00 0.00 67 MET A CA 10
ATOM 16728 C C . MET A 1 67 ? -7.372 -10.195 -3.350 1.00 0.00 67 MET A C 10
ATOM 16729 O O . MET A 1 67 ? -7.049 -10.972 -2.452 1.00 0.00 67 MET A O 10
ATOM 16743 N N . ASP A 1 68 ? -6.609 -9.972 -4.417 1.00 0.00 68 ASP A N 10
ATOM 16744 C CA . ASP A 1 68 ? -5.326 -10.639 -4.597 1.00 0.00 68 ASP A CA 10
ATOM 16745 C C . ASP A 1 68 ? -4.259 -10.022 -3.702 1.00 0.00 68 ASP A C 10
ATOM 16746 O O . ASP A 1 68 ? -3.513 -10.731 -3.026 1.00 0.00 68 ASP A O 10
ATOM 16755 N N . GLY A 1 69 ? -4.189 -8.697 -3.705 1.00 0.00 69 GLY A N 10
ATOM 16756 C CA . GLY A 1 69 ? -3.209 -8.005 -2.892 1.00 0.00 69 GLY A CA 10
ATOM 16757 C C . GLY A 1 69 ? -3.670 -6.620 -2.488 1.00 0.00 69 GLY A C 10
ATOM 16758 O O . GLY A 1 69 ? -3.022 -5.625 -2.812 1.00 0.00 69 GLY A O 10
ATOM 16762 N N . VAL A 1 70 ? -4.792 -6.555 -1.777 1.00 0.00 70 VAL A N 10
ATOM 16763 C CA . VAL A 1 70 ? -5.336 -5.283 -1.328 1.00 0.00 70 VAL A CA 10
ATOM 16764 C C . VAL A 1 70 ? -4.921 -4.990 0.104 1.00 0.00 70 VAL A C 10
ATOM 16765 O O . VAL A 1 70 ? -5.079 -5.824 0.994 1.00 0.00 70 VAL A O 10
ATOM 16778 N N . HIS A 1 71 ? -4.386 -3.797 0.317 1.00 0.00 71 HIS A N 10
ATOM 16779 C CA . HIS A 1 71 ? -3.943 -3.387 1.640 1.00 0.00 71 HIS A CA 10
ATOM 16780 C C . HIS A 1 71 ? -5.034 -2.609 2.369 1.00 0.00 71 HIS A C 10
ATOM 16781 O O . HIS A 1 71 ? -5.064 -2.574 3.598 1.00 0.00 71 HIS A O 10
ATOM 16796 N N . LEU A 1 72 ? -5.924 -1.983 1.604 1.00 0.00 72 LEU A N 10
ATOM 16797 C CA . LEU A 1 72 ? -7.015 -1.201 2.177 1.00 0.00 72 LEU A CA 10
ATOM 16798 C C . LEU A 1 72 ? -8.208 -1.184 1.228 1.00 0.00 72 LEU A C 10
ATOM 16799 O O . LEU A 1 72 ? -8.043 -1.210 0.010 1.00 0.00 72 LEU A O 10
ATOM 16815 N N . ILE A 1 73 ? -9.413 -1.144 1.782 1.00 0.00 73 ILE A N 10
ATOM 16816 C CA . ILE A 1 73 ? -10.615 -1.126 0.958 1.00 0.00 73 ILE A CA 10
ATOM 16817 C C . ILE A 1 73 ? -11.536 0.022 1.349 1.00 0.00 73 ILE A C 10
ATOM 16818 O O . ILE A 1 73 ? -11.724 0.308 2.532 1.00 0.00 73 ILE A O 10
ATOM 16834 N N . CYS A 1 74 ? -12.115 0.676 0.348 1.00 0.00 74 CYS A N 10
ATOM 16835 C CA . CYS A 1 74 ? -13.025 1.787 0.592 1.00 0.00 74 CYS A CA 10
ATOM 16836 C C . CYS A 1 74 ? -14.373 1.540 -0.078 1.00 0.00 74 CYS A C 10
ATOM 16837 O O . CYS A 1 74 ? -14.507 1.674 -1.293 1.00 0.00 74 CYS A O 10
ATOM 16845 N N . THR A 1 75 ? -15.373 1.179 0.719 1.00 0.00 75 THR A N 10
ATOM 16846 C CA . THR A 1 75 ? -16.710 0.915 0.196 1.00 0.00 75 THR A CA 10
ATOM 16847 C C . THR A 1 75 ? -17.766 1.629 1.032 1.00 0.00 75 THR A C 10
ATOM 16848 O O . THR A 1 75 ? -17.636 1.734 2.250 1.00 0.00 75 THR A O 10
ATOM 16859 N N . THR A 1 76 ? -18.813 2.113 0.376 1.00 0.00 76 THR A N 10
ATOM 16860 C CA . THR A 1 76 ? -19.886 2.810 1.073 1.00 0.00 76 THR A CA 10
ATOM 16861 C C . THR A 1 76 ? -21.101 1.900 1.245 1.00 0.00 76 THR A C 10
ATOM 16862 O O . THR A 1 76 ? -22.158 2.139 0.662 1.00 0.00 76 THR A O 10
ATOM 16873 N N . ALA A 1 77 ? -20.938 0.853 2.051 1.00 0.00 77 ALA A N 10
ATOM 16874 C CA . ALA A 1 77 ? -22.018 -0.096 2.300 1.00 0.00 77 ALA A CA 10
ATOM 16875 C C . ALA A 1 77 ? -21.914 -0.690 3.701 1.00 0.00 77 ALA A C 10
ATOM 16876 O O . ALA A 1 77 ? -20.818 -0.950 4.198 1.00 0.00 77 ALA A O 10
ATOM 16883 N N . ARG A 1 78 ? -23.062 -0.898 4.337 1.00 0.00 78 ARG A N 10
ATOM 16884 C CA . ARG A 1 78 ? -23.101 -1.456 5.684 1.00 0.00 78 ARG A CA 10
ATOM 16885 C C . ARG A 1 78 ? -22.694 -2.929 5.682 1.00 0.00 78 ARG A C 10
ATOM 16886 O O . ARG A 1 78 ? -23.504 -3.810 5.971 1.00 0.00 78 ARG A O 10
ATOM 16907 N N . VAL A 1 79 ? -21.432 -3.188 5.357 1.00 0.00 79 VAL A N 10
ATOM 16908 C CA . VAL A 1 79 ? -20.914 -4.551 5.320 1.00 0.00 79 VAL A CA 10
ATOM 16909 C C . VAL A 1 79 ? -20.783 -5.129 6.727 1.00 0.00 79 VAL A C 10
ATOM 16910 O O . VAL A 1 79 ? -21.154 -4.485 7.708 1.00 0.00 79 VAL A O 10
ATOM 16923 N N . ASP A 1 80 ? -20.260 -6.349 6.818 1.00 0.00 80 ASP A N 10
ATOM 16924 C CA . ASP A 1 80 ? -20.089 -7.015 8.106 1.00 0.00 80 ASP A CA 10
ATOM 16925 C C . ASP A 1 80 ? -18.638 -6.955 8.585 1.00 0.00 80 ASP A C 10
ATOM 16926 O O . ASP A 1 80 ? -18.360 -7.212 9.756 1.00 0.00 80 ASP A O 10
ATOM 16935 N N . ARG A 1 81 ? -17.719 -6.632 7.672 1.00 0.00 81 ARG A N 10
ATOM 16936 C CA . ARG A 1 81 ? -16.289 -6.550 7.990 1.00 0.00 81 ARG A CA 10
ATOM 16937 C C . ARG A 1 81 ? -15.871 -7.607 9.013 1.00 0.00 81 ARG A C 10
ATOM 16938 O O . ARG A 1 81 ? -15.122 -7.322 9.946 1.00 0.00 81 ARG A O 10
ATOM 16959 N N . SER A 1 82 ? -16.350 -8.833 8.825 1.00 0.00 82 SER A N 10
ATOM 16960 C CA . SER A 1 82 ? -16.017 -9.932 9.727 1.00 0.00 82 SER A CA 10
ATOM 16961 C C . SER A 1 82 ? -15.510 -11.151 8.956 1.00 0.00 82 SER A C 10
ATOM 16962 O O . SER A 1 82 ? -15.211 -12.189 9.547 1.00 0.00 82 SER A O 10
ATOM 16970 N N . PHE A 1 83 ? -15.411 -11.020 7.635 1.00 0.00 83 PHE A N 10
ATOM 16971 C CA . PHE A 1 83 ? -14.938 -12.111 6.792 1.00 0.00 83 PHE A CA 10
ATOM 16972 C C . PHE A 1 83 ? -13.458 -11.940 6.467 1.00 0.00 83 PHE A C 10
ATOM 16973 O O . PHE A 1 83 ? -13.089 -11.138 5.609 1.00 0.00 83 PHE A O 10
ATOM 16990 N N . GLY A 1 84 ? -12.615 -12.694 7.165 1.00 0.00 84 GLY A N 10
ATOM 16991 C CA . GLY A 1 84 ? -11.184 -12.611 6.943 1.00 0.00 84 GLY A CA 10
ATOM 16992 C C . GLY A 1 84 ? -10.547 -11.462 7.701 1.00 0.00 84 GLY A C 10
ATOM 16993 O O . GLY A 1 84 ? -10.780 -11.295 8.898 1.00 0.00 84 GLY A O 10
ATOM 16997 N N . ASP A 1 85 ? -9.750 -10.664 7.002 1.00 0.00 85 ASP A N 10
ATOM 16998 C CA . ASP A 1 85 ? -9.085 -9.521 7.613 1.00 0.00 85 ASP A CA 10
ATOM 16999 C C . ASP A 1 85 ? -9.044 -8.354 6.640 1.00 0.00 85 ASP A C 10
ATOM 17000 O O . ASP A 1 85 ? -8.209 -7.462 6.762 1.00 0.00 85 ASP A O 10
ATOM 17009 N N . ILE A 1 86 ? -9.957 -8.372 5.673 1.00 0.00 86 ILE A N 10
ATOM 17010 C CA . ILE A 1 86 ? -10.038 -7.322 4.670 1.00 0.00 86 ILE A CA 10
ATOM 17011 C C . ILE A 1 86 ? -10.152 -5.940 5.318 1.00 0.00 86 ILE A C 10
ATOM 17012 O O . ILE A 1 86 ? -11.222 -5.548 5.780 1.00 0.00 86 ILE A O 10
ATOM 17028 N N . PRO A 1 87 ? -9.044 -5.180 5.367 1.00 0.00 87 PRO A N 10
ATOM 17029 C CA . PRO A 1 87 ? -9.033 -3.839 5.965 1.00 0.00 87 PRO A CA 10
ATOM 17030 C C . PRO A 1 87 ? -9.839 -2.828 5.149 1.00 0.00 87 PRO A C 10
ATOM 17031 O O . PRO A 1 87 ? -9.271 -1.962 4.482 1.00 0.00 87 PRO A O 10
ATOM 17042 N N . LEU A 1 88 ? -11.163 -2.939 5.207 1.00 0.00 88 LEU A N 10
ATOM 17043 C CA . LEU A 1 88 ? -12.036 -2.029 4.470 1.00 0.00 88 LEU A CA 10
ATOM 17044 C C . LEU A 1 88 ? -12.600 -0.946 5.388 1.00 0.00 88 LEU A C 10
ATOM 17045 O O . LEU A 1 88 ? -12.675 -1.127 6.603 1.00 0.00 88 LEU A O 10
ATOM 17061 N N . VAL A 1 89 ? -12.991 0.179 4.797 1.00 0.00 89 VAL A N 10
ATOM 17062 C CA . VAL A 1 89 ? -13.546 1.295 5.559 1.00 0.00 89 VAL A CA 10
ATOM 17063 C C . VAL A 1 89 ? -14.732 1.919 4.828 1.00 0.00 89 VAL A C 10
ATOM 17064 O O . VAL A 1 89 ? -14.807 1.877 3.599 1.00 0.00 89 VAL A O 10
ATOM 17077 N N . HIS A 1 90 ? -15.655 2.503 5.587 1.00 0.00 90 HIS A N 10
ATOM 17078 C CA . HIS A 1 90 ? -16.829 3.140 5.005 1.00 0.00 90 HIS A CA 10
ATOM 17079 C C . HIS A 1 90 ? -16.503 4.555 4.544 1.00 0.00 90 HIS A C 10
ATOM 17080 O O . HIS A 1 90 ? -15.670 5.237 5.140 1.00 0.00 90 HIS A O 10
ATOM 17095 N N . GLY A 1 91 ? -17.164 4.989 3.478 1.00 0.00 91 GLY A N 10
ATOM 17096 C CA . GLY A 1 91 ? -16.935 6.320 2.950 1.00 0.00 91 GLY A CA 10
ATOM 17097 C C . GLY A 1 91 ? -18.169 7.192 3.043 1.00 0.00 91 GLY A C 10
ATOM 17098 O O . GLY A 1 91 ? -18.393 8.057 2.197 1.00 0.00 91 GLY A O 10
ATOM 17102 N N . MET A 1 92 ? -18.976 6.961 4.072 1.00 0.00 92 MET A N 10
ATOM 17103 C CA . MET A 1 92 ? -20.196 7.730 4.266 1.00 0.00 92 MET A CA 10
ATOM 17104 C C . MET A 1 92 ? -19.885 9.207 4.496 1.00 0.00 92 MET A C 10
ATOM 17105 O O . MET A 1 92 ? -20.427 10.074 3.813 1.00 0.00 92 MET A O 10
ATOM 17119 N N . PRO A 1 93 ? -19.005 9.517 5.464 1.00 0.00 93 PRO A N 10
ATOM 17120 C CA . PRO A 1 93 ? -18.636 10.900 5.770 1.00 0.00 93 PRO A CA 10
ATOM 17121 C C . PRO A 1 93 ? -17.694 11.501 4.730 1.00 0.00 93 PRO A C 10
ATOM 17122 O O . PRO A 1 93 ? -17.701 12.711 4.502 1.00 0.00 93 PRO A O 10
ATOM 17133 N N . PHE A 1 94 ? -16.881 10.654 4.104 1.00 0.00 94 PHE A N 10
ATOM 17134 C CA . PHE A 1 94 ? -15.934 11.120 3.095 1.00 0.00 94 PHE A CA 10
ATOM 17135 C C . PHE A 1 94 ? -16.663 11.636 1.857 1.00 0.00 94 PHE A C 10
ATOM 17136 O O . PHE A 1 94 ? -16.242 12.617 1.243 1.00 0.00 94 PHE A O 10
ATOM 17153 N N . VAL A 1 95 ? -17.755 10.970 1.498 1.00 0.00 95 VAL A N 10
ATOM 17154 C CA . VAL A 1 95 ? -18.542 11.362 0.334 1.00 0.00 95 VAL A CA 10
ATOM 17155 C C . VAL A 1 95 ? -19.368 12.609 0.634 1.00 0.00 95 VAL A C 10
ATOM 17156 O O . VAL A 1 95 ? -19.751 13.348 -0.273 1.00 0.00 95 VAL A O 10
ATOM 17169 N N . SER A 1 96 ? -19.633 12.842 1.914 1.00 0.00 96 SER A N 10
ATOM 17170 C CA . SER A 1 96 ? -20.409 14.001 2.335 1.00 0.00 96 SER A CA 10
ATOM 17171 C C . SER A 1 96 ? -19.754 15.297 1.865 1.00 0.00 96 SER A C 10
ATOM 17172 O O . SER A 1 96 ? -20.438 16.274 1.558 1.00 0.00 96 SER A O 10
ATOM 17180 N N . GLY A 1 97 ? -18.425 15.300 1.811 1.00 0.00 97 GLY A N 10
ATOM 17181 C CA . GLY A 1 97 ? -17.700 16.483 1.379 1.00 0.00 97 GLY A CA 10
ATOM 17182 C C . GLY A 1 97 ? -17.411 17.445 2.518 1.00 0.00 97 GLY A C 10
ATOM 17183 O O . GLY A 1 97 ? -16.731 18.453 2.328 1.00 0.00 97 GLY A O 10
ATOM 17187 N N . VAL A 1 98 ? -17.928 17.135 3.704 1.00 0.00 98 VAL A N 10
ATOM 17188 C CA . VAL A 1 98 ? -17.723 17.981 4.876 1.00 0.00 98 VAL A CA 10
ATOM 17189 C C . VAL A 1 98 ? -16.945 17.240 5.963 1.00 0.00 98 VAL A C 10
ATOM 17190 O O . VAL A 1 98 ? -16.330 17.859 6.830 1.00 0.00 98 VAL A O 10
ATOM 17203 N N . GLY A 1 99 ? -16.972 15.912 5.914 1.00 0.00 99 GLY A N 10
ATOM 17204 C CA . GLY A 1 99 ? -16.265 15.124 6.903 1.00 0.00 99 GLY A CA 10
ATOM 17205 C C . GLY A 1 99 ? -14.900 14.661 6.426 1.00 0.00 99 GLY A C 10
ATOM 17206 O O . GLY A 1 99 ? -14.248 13.865 7.097 1.00 0.00 99 GLY A O 10
ATOM 17210 N N . ILE A 1 100 ? -14.462 15.154 5.268 1.00 0.00 100 ILE A N 10
ATOM 17211 C CA . ILE A 1 100 ? -13.166 14.770 4.719 1.00 0.00 100 ILE A CA 10
ATOM 17212 C C . ILE A 1 100 ? -12.022 15.385 5.519 1.00 0.00 100 ILE A C 10
ATOM 17213 O O . ILE A 1 100 ? -11.081 14.692 5.892 1.00 0.00 100 ILE A O 10
ATOM 17229 N N . GLU A 1 101 ? -12.103 16.686 5.774 1.00 0.00 101 GLU A N 10
ATOM 17230 C CA . GLU A 1 101 ? -11.061 17.382 6.525 1.00 0.00 101 GLU A CA 10
ATOM 17231 C C . GLU A 1 101 ? -10.758 16.673 7.844 1.00 0.00 101 GLU A C 10
ATOM 17232 O O . GLU A 1 101 ? -9.599 16.406 8.164 1.00 0.00 101 GLU A O 10
ATOM 17244 N N . ALA A 1 102 ? -11.803 16.370 8.606 1.00 0.00 102 ALA A N 10
ATOM 17245 C CA . ALA A 1 102 ? -11.642 15.694 9.888 1.00 0.00 102 ALA A CA 10
ATOM 17246 C C . ALA A 1 102 ? -11.131 14.268 9.700 1.00 0.00 102 ALA A C 10
ATOM 17247 O O . ALA A 1 102 ? -10.235 13.822 10.417 1.00 0.00 102 ALA A O 10
ATOM 17254 N N . LEU A 1 103 ? -11.704 13.556 8.733 1.00 0.00 103 LEU A N 10
ATOM 17255 C CA . LEU A 1 103 ? -11.297 12.182 8.458 1.00 0.00 103 LEU A CA 10
ATOM 17256 C C . LEU A 1 103 ? -9.884 12.141 7.890 1.00 0.00 103 LEU A C 10
ATOM 17257 O O . LEU A 1 103 ? -9.126 11.208 8.154 1.00 0.00 103 LEU A O 10
ATOM 17273 N N . GLN A 1 104 ? -9.537 13.153 7.103 1.00 0.00 104 GLN A N 10
ATOM 17274 C CA . GLN A 1 104 ? -8.214 13.221 6.496 1.00 0.00 104 GLN A CA 10
ATOM 17275 C C . GLN A 1 104 ? -7.126 13.255 7.561 1.00 0.00 104 GLN A C 10
ATOM 17276 O O . GLN A 1 104 ? -6.222 12.420 7.570 1.00 0.00 104 GLN A O 10
ATOM 17290 N N . ASN A 1 105 ? -7.213 14.227 8.461 1.00 0.00 105 ASN A N 10
ATOM 17291 C CA . ASN A 1 105 ? -6.232 14.369 9.528 1.00 0.00 105 ASN A CA 10
ATOM 17292 C C . ASN A 1 105 ? -6.058 13.064 10.301 1.00 0.00 105 ASN A C 10
ATOM 17293 O O . ASN A 1 105 ? -4.954 12.727 10.726 1.00 0.00 105 ASN A O 10
ATOM 17304 N N . LYS A 1 106 ? -7.156 12.335 10.481 1.00 0.00 106 LYS A N 10
ATOM 17305 C CA . LYS A 1 106 ? -7.117 11.072 11.206 1.00 0.00 106 LYS A CA 10
ATOM 17306 C C . LYS A 1 106 ? -6.630 9.937 10.314 1.00 0.00 106 LYS A C 10
ATOM 17307 O O . LYS A 1 106 ? -5.850 9.094 10.746 1.00 0.00 106 LYS A O 10
ATOM 17326 N N . ILE A 1 107 ? -7.082 9.916 9.066 1.00 0.00 107 ILE A N 10
ATOM 17327 C CA . ILE A 1 107 ? -6.672 8.871 8.138 1.00 0.00 107 ILE A CA 10
ATOM 17328 C C . ILE A 1 107 ? -5.167 8.919 7.881 1.00 0.00 107 ILE A C 10
ATOM 17329 O O . ILE A 1 107 ? -4.516 7.881 7.755 1.00 0.00 107 ILE A O 10
ATOM 17345 N N . LEU A 1 108 ? -4.620 10.130 7.806 1.00 0.00 108 LEU A N 10
ATOM 17346 C CA . LEU A 1 108 ? -3.193 10.310 7.563 1.00 0.00 108 LEU A CA 10
ATOM 17347 C C . LEU A 1 108 ? -2.383 9.940 8.801 1.00 0.00 108 LEU A C 10
ATOM 17348 O O . LEU A 1 108 ? -1.395 9.215 8.713 1.00 0.00 108 LEU A O 10
ATOM 17364 N N . THR A 1 109 ? -2.808 10.441 9.957 1.00 0.00 109 THR A N 10
ATOM 17365 C CA . THR A 1 109 ? -2.118 10.159 11.212 1.00 0.00 109 THR A CA 10
ATOM 17366 C C . THR A 1 109 ? -1.946 8.656 11.420 1.00 0.00 109 THR A C 10
ATOM 17367 O O . THR A 1 109 ? -0.944 8.208 11.979 1.00 0.00 109 THR A O 10
ATOM 17378 N N . ILE A 1 110 ? -2.927 7.878 10.969 1.00 0.00 110 ILE A N 10
ATOM 17379 C CA . ILE A 1 110 ? -2.876 6.427 11.112 1.00 0.00 110 ILE A CA 10
ATOM 17380 C C . ILE A 1 110 ? -2.109 5.783 9.959 1.00 0.00 110 ILE A C 10
ATOM 17381 O O . ILE A 1 110 ? -1.320 4.861 10.166 1.00 0.00 110 ILE A O 10
ATOM 17397 N N . LEU A 1 111 ? -2.346 6.271 8.746 1.00 0.00 111 LEU A N 10
ATOM 17398 C CA . LEU A 1 111 ? -1.677 5.738 7.564 1.00 0.00 111 LEU A CA 10
ATOM 17399 C C . LEU A 1 111 ? -0.165 5.919 7.669 1.00 0.00 111 LEU A C 10
ATOM 17400 O O . LEU A 1 111 ? 0.605 5.082 7.198 1.00 0.00 111 LEU A O 10
ATOM 17416 N N . GLN A 1 112 ? 0.251 7.019 8.286 1.00 0.00 112 GLN A N 10
ATOM 17417 C CA . GLN A 1 112 ? 1.671 7.313 8.453 1.00 0.00 112 GLN A CA 10
ATOM 17418 C C . GLN A 1 112 ? 2.320 6.325 9.416 1.00 0.00 112 GLN A C 10
ATOM 17419 O O . GLN A 1 112 ? 3.452 5.889 9.204 1.00 0.00 112 GLN A O 10
ATOM 17433 N N . GLY A 1 113 ? 1.599 5.977 10.476 1.00 0.00 113 GLY A N 10
ATOM 17434 C CA . GLY A 1 113 ? 2.121 5.044 11.455 1.00 0.00 113 GLY A CA 10
ATOM 17435 C C . GLY A 1 113 ? 1.973 3.600 11.019 1.00 0.00 113 GLY A C 10
ATOM 17436 O O . GLY A 1 113 ? 2.934 3.053 10.438 1.00 0.00 113 GLY A O 10
ATOM 17441 N N . MET A 1 1 ? 2.542 -30.087 20.470 1.00 0.00 1 MET A N 11
ATOM 17442 C CA . MET A 1 1 ? 1.956 -28.773 20.096 1.00 0.00 1 MET A CA 11
ATOM 17443 C C . MET A 1 1 ? 2.454 -27.665 21.017 1.00 0.00 1 MET A C 11
ATOM 17444 O O . MET A 1 1 ? 1.976 -27.517 22.143 1.00 0.00 1 MET A O 11
ATOM 17460 N N . GLY A 1 2 ? 3.418 -26.888 20.533 1.00 0.00 2 GLY A N 11
ATOM 17461 C CA . GLY A 1 2 ? 3.967 -25.803 21.326 1.00 0.00 2 GLY A CA 11
ATOM 17462 C C . GLY A 1 2 ? 4.003 -24.491 20.567 1.00 0.00 2 GLY A C 11
ATOM 17463 O O . GLY A 1 2 ? 5.064 -23.883 20.418 1.00 0.00 2 GLY A O 11
ATOM 17467 N N . SER A 1 3 ? 2.844 -24.054 20.088 1.00 0.00 3 SER A N 11
ATOM 17468 C CA . SER A 1 3 ? 2.748 -22.806 19.342 1.00 0.00 3 SER A CA 11
ATOM 17469 C C . SER A 1 3 ? 1.757 -21.851 19.999 1.00 0.00 3 SER A C 11
ATOM 17470 O O . SER A 1 3 ? 1.133 -22.185 21.007 1.00 0.00 3 SER A O 11
ATOM 17478 N N . SER A 1 4 ? 1.617 -20.664 19.421 1.00 0.00 4 SER A N 11
ATOM 17479 C CA . SER A 1 4 ? 0.703 -19.658 19.948 1.00 0.00 4 SER A CA 11
ATOM 17480 C C . SER A 1 4 ? 0.526 -18.510 18.958 1.00 0.00 4 SER A C 11
ATOM 17481 O O . SER A 1 4 ? -0.582 -18.014 18.760 1.00 0.00 4 SER A O 11
ATOM 17489 N N . HIS A 1 5 ? 1.627 -18.093 18.339 1.00 0.00 5 HIS A N 11
ATOM 17490 C CA . HIS A 1 5 ? 1.592 -17.003 17.370 1.00 0.00 5 HIS A CA 11
ATOM 17491 C C . HIS A 1 5 ? 2.837 -17.021 16.485 1.00 0.00 5 HIS A C 11
ATOM 17492 O O . HIS A 1 5 ? 3.834 -17.663 16.815 1.00 0.00 5 HIS A O 11
ATOM 17507 N N . HIS A 1 6 ? 2.770 -16.314 15.359 1.00 0.00 6 HIS A N 11
ATOM 17508 C CA . HIS A 1 6 ? 3.892 -16.253 14.425 1.00 0.00 6 HIS A CA 11
ATOM 17509 C C . HIS A 1 6 ? 3.705 -15.113 13.424 1.00 0.00 6 HIS A C 11
ATOM 17510 O O . HIS A 1 6 ? 2.582 -14.684 13.159 1.00 0.00 6 HIS A O 11
ATOM 17525 N N . HIS A 1 7 ? 4.814 -14.626 12.875 1.00 0.00 7 HIS A N 11
ATOM 17526 C CA . HIS A 1 7 ? 4.778 -13.536 11.908 1.00 0.00 7 HIS A CA 11
ATOM 17527 C C . HIS A 1 7 ? 5.166 -14.025 10.513 1.00 0.00 7 HIS A C 11
ATOM 17528 O O . HIS A 1 7 ? 6.291 -13.813 10.062 1.00 0.00 7 HIS A O 11
ATOM 17543 N N . HIS A 1 8 ? 4.227 -14.676 9.834 1.00 0.00 8 HIS A N 11
ATOM 17544 C CA . HIS A 1 8 ? 4.473 -15.189 8.489 1.00 0.00 8 HIS A CA 11
ATOM 17545 C C . HIS A 1 8 ? 3.475 -14.604 7.494 1.00 0.00 8 HIS A C 11
ATOM 17546 O O . HIS A 1 8 ? 2.278 -14.531 7.771 1.00 0.00 8 HIS A O 11
ATOM 17561 N N . HIS A 1 9 ? 3.977 -14.188 6.334 1.00 0.00 9 HIS A N 11
ATOM 17562 C CA . HIS A 1 9 ? 3.128 -13.609 5.297 1.00 0.00 9 HIS A CA 11
ATOM 17563 C C . HIS A 1 9 ? 2.030 -14.584 4.883 1.00 0.00 9 HIS A C 11
ATOM 17564 O O . HIS A 1 9 ? 2.068 -15.764 5.233 1.00 0.00 9 HIS A O 11
ATOM 17579 N N . HIS A 1 10 ? 1.052 -14.082 4.136 1.00 0.00 10 HIS A N 11
ATOM 17580 C CA . HIS A 1 10 ? -0.060 -14.906 3.673 1.00 0.00 10 HIS A CA 11
ATOM 17581 C C . HIS A 1 10 ? 0.418 -15.976 2.695 1.00 0.00 10 HIS A C 11
ATOM 17582 O O . HIS A 1 10 ? 0.418 -17.166 3.011 1.00 0.00 10 HIS A O 11
ATOM 17597 N N . HIS A 1 11 ? 0.823 -15.545 1.504 1.00 0.00 11 HIS A N 11
ATOM 17598 C CA . HIS A 1 11 ? 1.303 -16.461 0.473 1.00 0.00 11 HIS A CA 11
ATOM 17599 C C . HIS A 1 11 ? 0.160 -17.308 -0.082 1.00 0.00 11 HIS A C 11
ATOM 17600 O O . HIS A 1 11 ? 0.028 -18.487 0.250 1.00 0.00 11 HIS A O 11
ATOM 17615 N N . HIS A 1 12 ? -0.661 -16.698 -0.931 1.00 0.00 12 HIS A N 11
ATOM 17616 C CA . HIS A 1 12 ? -1.793 -17.394 -1.541 1.00 0.00 12 HIS A CA 11
ATOM 17617 C C . HIS A 1 12 ? -1.593 -17.562 -3.048 1.00 0.00 12 HIS A C 11
ATOM 17618 O O . HIS A 1 12 ? -2.345 -18.282 -3.704 1.00 0.00 12 HIS A O 11
ATOM 17633 N N . GLU A 1 13 ? -0.577 -16.895 -3.590 1.00 0.00 13 GLU A N 11
ATOM 17634 C CA . GLU A 1 13 ? -0.283 -16.975 -5.017 1.00 0.00 13 GLU A CA 11
ATOM 17635 C C . GLU A 1 13 ? 1.181 -16.639 -5.286 1.00 0.00 13 GLU A C 11
ATOM 17636 O O . GLU A 1 13 ? 1.743 -15.737 -4.665 1.00 0.00 13 GLU A O 11
ATOM 17648 N N . ASN A 1 14 ? 1.791 -17.370 -6.214 1.00 0.00 14 ASN A N 11
ATOM 17649 C CA . ASN A 1 14 ? 3.191 -17.147 -6.561 1.00 0.00 14 ASN A CA 11
ATOM 17650 C C . ASN A 1 14 ? 3.361 -15.836 -7.323 1.00 0.00 14 ASN A C 11
ATOM 17651 O O . ASN A 1 14 ? 2.667 -15.586 -8.309 1.00 0.00 14 ASN A O 11
ATOM 17662 N N . LEU A 1 15 ? 4.287 -15.003 -6.859 1.00 0.00 15 LEU A N 11
ATOM 17663 C CA . LEU A 1 15 ? 4.546 -13.716 -7.495 1.00 0.00 15 LEU A CA 11
ATOM 17664 C C . LEU A 1 15 ? 5.695 -13.822 -8.492 1.00 0.00 15 LEU A C 11
ATOM 17665 O O . LEU A 1 15 ? 6.382 -14.840 -8.561 1.00 0.00 15 LEU A O 11
ATOM 17681 N N . TYR A 1 16 ? 5.894 -12.758 -9.262 1.00 0.00 16 TYR A N 11
ATOM 17682 C CA . TYR A 1 16 ? 6.959 -12.722 -10.259 1.00 0.00 16 TYR A CA 11
ATOM 17683 C C . TYR A 1 16 ? 7.586 -11.329 -10.355 1.00 0.00 16 TYR A C 11
ATOM 17684 O O . TYR A 1 16 ? 8.743 -11.189 -10.752 1.00 0.00 16 TYR A O 11
ATOM 17702 N N . PHE A 1 17 ? 6.818 -10.302 -9.995 1.00 0.00 17 PHE A N 11
ATOM 17703 C CA . PHE A 1 17 ? 7.305 -8.927 -10.045 1.00 0.00 17 PHE A CA 11
ATOM 17704 C C . PHE A 1 17 ? 8.013 -8.544 -8.746 1.00 0.00 17 PHE A C 11
ATOM 17705 O O . PHE A 1 17 ? 9.194 -8.194 -8.750 1.00 0.00 17 PHE A O 11
ATOM 17722 N N . GLN A 1 18 ? 7.279 -8.611 -7.636 1.00 0.00 18 GLN A N 11
ATOM 17723 C CA . GLN A 1 18 ? 7.822 -8.273 -6.321 1.00 0.00 18 GLN A CA 11
ATOM 17724 C C . GLN A 1 18 ? 8.003 -6.762 -6.173 1.00 0.00 18 GLN A C 11
ATOM 17725 O O . GLN A 1 18 ? 9.038 -6.294 -5.699 1.00 0.00 18 GLN A O 11
ATOM 17739 N N . GLY A 1 19 ? 6.988 -6.004 -6.578 1.00 0.00 19 GLY A N 11
ATOM 17740 C CA . GLY A 1 19 ? 7.056 -4.556 -6.478 1.00 0.00 19 GLY A CA 11
ATOM 17741 C C . GLY A 1 19 ? 5.686 -3.915 -6.345 1.00 0.00 19 GLY A C 11
ATOM 17742 O O . GLY A 1 19 ? 5.182 -3.308 -7.290 1.00 0.00 19 GLY A O 11
ATOM 17746 N N . SER A 1 20 ? 5.083 -4.048 -5.166 1.00 0.00 20 SER A N 11
ATOM 17747 C CA . SER A 1 20 ? 3.764 -3.479 -4.906 1.00 0.00 20 SER A CA 11
ATOM 17748 C C . SER A 1 20 ? 3.555 -3.248 -3.410 1.00 0.00 20 SER A C 11
ATOM 17749 O O . SER A 1 20 ? 3.281 -4.185 -2.659 1.00 0.00 20 SER A O 11
ATOM 17757 N N . LYS A 1 21 ? 3.698 -1.996 -2.984 1.00 0.00 21 LYS A N 11
ATOM 17758 C CA . LYS A 1 21 ? 3.540 -1.637 -1.577 1.00 0.00 21 LYS A CA 11
ATOM 17759 C C . LYS A 1 21 ? 2.111 -1.897 -1.089 1.00 0.00 21 LYS A C 11
ATOM 17760 O O . LYS A 1 21 ? 1.725 -3.047 -0.873 1.00 0.00 21 LYS A O 11
ATOM 17779 N N . ARG A 1 22 ? 1.327 -0.832 -0.916 1.00 0.00 22 ARG A N 11
ATOM 17780 C CA . ARG A 1 22 ? -0.050 -0.965 -0.454 1.00 0.00 22 ARG A CA 11
ATOM 17781 C C . ARG A 1 22 ? -1.029 -0.695 -1.591 1.00 0.00 22 ARG A C 11
ATOM 17782 O O . ARG A 1 22 ? -0.793 0.174 -2.430 1.00 0.00 22 ARG A O 11
ATOM 17803 N N . LYS A 1 23 ? -2.126 -1.445 -1.618 1.00 0.00 23 LYS A N 11
ATOM 17804 C CA . LYS A 1 23 ? -3.136 -1.285 -2.658 1.00 0.00 23 LYS A CA 11
ATOM 17805 C C . LYS A 1 23 ? -4.529 -1.123 -2.044 1.00 0.00 23 LYS A C 11
ATOM 17806 O O . LYS A 1 23 ? -5.032 -2.038 -1.394 1.00 0.00 23 LYS A O 11
ATOM 17825 N N . ILE A 1 24 ? -5.152 0.044 -2.248 1.00 0.00 24 ILE A N 11
ATOM 17826 C CA . ILE A 1 24 ? -6.488 0.305 -1.705 1.00 0.00 24 ILE A CA 11
ATOM 17827 C C . ILE A 1 24 ? -7.553 0.140 -2.788 1.00 0.00 24 ILE A C 11
ATOM 17828 O O . ILE A 1 24 ? -7.257 0.289 -3.971 1.00 0.00 24 ILE A O 11
ATOM 17844 N N . ILE A 1 25 ? -8.789 -0.162 -2.383 1.00 0.00 25 ILE A N 11
ATOM 17845 C CA . ILE A 1 25 ? -9.891 -0.347 -3.330 1.00 0.00 25 ILE A CA 11
ATOM 17846 C C . ILE A 1 25 ? -11.024 0.632 -3.050 1.00 0.00 25 ILE A C 11
ATOM 17847 O O . ILE A 1 25 ? -11.308 0.962 -1.898 1.00 0.00 25 ILE A O 11
ATOM 17863 N N . VAL A 1 26 ? -11.670 1.088 -4.113 1.00 0.00 26 VAL A N 11
ATOM 17864 C CA . VAL A 1 26 ? -12.775 2.021 -3.990 1.00 0.00 26 VAL A CA 11
ATOM 17865 C C . VAL A 1 26 ? -14.003 1.486 -4.704 1.00 0.00 26 VAL A C 11
ATOM 17866 O O . VAL A 1 26 ? -14.004 1.332 -5.925 1.00 0.00 26 VAL A O 11
ATOM 17879 N N . ALA A 1 27 ? -15.044 1.196 -3.939 1.00 0.00 27 ALA A N 11
ATOM 17880 C CA . ALA A 1 27 ? -16.273 0.673 -4.509 1.00 0.00 27 ALA A CA 11
ATOM 17881 C C . ALA A 1 27 ? -17.459 1.548 -4.148 1.00 0.00 27 ALA A C 11
ATOM 17882 O O . ALA A 1 27 ? -17.708 1.836 -2.977 1.00 0.00 27 ALA A O 11
ATOM 17889 N N . CYS A 1 28 ? -18.168 1.987 -5.176 1.00 0.00 28 CYS A N 11
ATOM 17890 C CA . CYS A 1 28 ? -19.318 2.858 -4.994 1.00 0.00 28 CYS A CA 11
ATOM 17891 C C . CYS A 1 28 ? -20.553 2.293 -5.686 1.00 0.00 28 CYS A C 11
ATOM 17892 O O . CYS A 1 28 ? -20.486 1.262 -6.358 1.00 0.00 28 CYS A O 11
ATOM 17900 N N . GLY A 1 29 ? -21.681 2.975 -5.517 1.00 0.00 29 GLY A N 11
ATOM 17901 C CA . GLY A 1 29 ? -22.916 2.528 -6.132 1.00 0.00 29 GLY A CA 11
ATOM 17902 C C . GLY A 1 29 ? -23.916 3.654 -6.300 1.00 0.00 29 GLY A C 11
ATOM 17903 O O . GLY A 1 29 ? -24.907 3.727 -5.571 1.00 0.00 29 GLY A O 11
ATOM 17907 N N . GLY A 1 30 ? -23.659 4.534 -7.261 1.00 0.00 30 GLY A N 11
ATOM 17908 C CA . GLY A 1 30 ? -24.555 5.651 -7.504 1.00 0.00 30 GLY A CA 11
ATOM 17909 C C . GLY A 1 30 ? -23.981 6.652 -8.486 1.00 0.00 30 GLY A C 11
ATOM 17910 O O . GLY A 1 30 ? -23.774 6.333 -9.657 1.00 0.00 30 GLY A O 11
ATOM 17914 N N . ALA A 1 31 ? -23.722 7.869 -8.012 1.00 0.00 31 ALA A N 11
ATOM 17915 C CA . ALA A 1 31 ? -23.168 8.914 -8.865 1.00 0.00 31 ALA A CA 11
ATOM 17916 C C . ALA A 1 31 ? -21.714 8.615 -9.217 1.00 0.00 31 ALA A C 11
ATOM 17917 O O . ALA A 1 31 ? -20.887 8.378 -8.336 1.00 0.00 31 ALA A O 11
ATOM 17924 N N . VAL A 1 32 ? -21.416 8.617 -10.512 1.00 0.00 32 VAL A N 11
ATOM 17925 C CA . VAL A 1 32 ? -20.069 8.333 -10.998 1.00 0.00 32 VAL A CA 11
ATOM 17926 C C . VAL A 1 32 ? -19.052 9.336 -10.459 1.00 0.00 32 VAL A C 11
ATOM 17927 O O . VAL A 1 32 ? -17.965 8.956 -10.022 1.00 0.00 32 VAL A O 11
ATOM 17940 N N . ALA A 1 33 ? -19.407 10.615 -10.500 1.00 0.00 33 ALA A N 11
ATOM 17941 C CA . ALA A 1 33 ? -18.523 11.671 -10.021 1.00 0.00 33 ALA A CA 11
ATOM 17942 C C . ALA A 1 33 ? -18.075 11.418 -8.584 1.00 0.00 33 ALA A C 11
ATOM 17943 O O . ALA A 1 33 ? -17.021 11.889 -8.161 1.00 0.00 33 ALA A O 11
ATOM 17950 N N . THR A 1 34 ? -18.884 10.672 -7.839 1.00 0.00 34 THR A N 11
ATOM 17951 C CA . THR A 1 34 ? -18.577 10.359 -6.446 1.00 0.00 34 THR A CA 11
ATOM 17952 C C . THR A 1 34 ? -17.382 9.423 -6.344 1.00 0.00 34 THR A C 11
ATOM 17953 O O . THR A 1 34 ? -16.392 9.727 -5.678 1.00 0.00 34 THR A O 11
ATOM 17964 N N . SER A 1 35 ? -17.489 8.279 -7.009 1.00 0.00 35 SER A N 11
ATOM 17965 C CA . SER A 1 35 ? -16.428 7.281 -7.003 1.00 0.00 35 SER A CA 11
ATOM 17966 C C . SER A 1 35 ? -15.101 7.893 -7.440 1.00 0.00 35 SER A C 11
ATOM 17967 O O . SER A 1 35 ? -14.056 7.619 -6.849 1.00 0.00 35 SER A O 11
ATOM 17975 N N . THR A 1 36 ? -15.151 8.729 -8.473 1.00 0.00 36 THR A N 11
ATOM 17976 C CA . THR A 1 36 ? -13.952 9.384 -8.982 1.00 0.00 36 THR A CA 11
ATOM 17977 C C . THR A 1 36 ? -13.541 10.538 -8.072 1.00 0.00 36 THR A C 11
ATOM 17978 O O . THR A 1 36 ? -12.356 10.845 -7.943 1.00 0.00 36 THR A O 11
ATOM 17989 N N . MET A 1 37 ? -14.526 11.171 -7.436 1.00 0.00 37 MET A N 11
ATOM 17990 C CA . MET A 1 37 ? -14.256 12.289 -6.534 1.00 0.00 37 MET A CA 11
ATOM 17991 C C . MET A 1 37 ? -13.194 11.905 -5.512 1.00 0.00 37 MET A C 11
ATOM 17992 O O . MET A 1 37 ? -12.179 12.585 -5.371 1.00 0.00 37 MET A O 11
ATOM 18006 N N . ALA A 1 38 ? -13.432 10.805 -4.808 1.00 0.00 38 ALA A N 11
ATOM 18007 C CA . ALA A 1 38 ? -12.490 10.328 -3.810 1.00 0.00 38 ALA A CA 11
ATOM 18008 C C . ALA A 1 38 ? -11.172 9.943 -4.471 1.00 0.00 38 ALA A C 11
ATOM 18009 O O . ALA A 1 38 ? -10.114 10.456 -4.112 1.00 0.00 38 ALA A O 11
ATOM 18016 N N . ALA A 1 39 ? -11.247 9.041 -5.449 1.00 0.00 39 ALA A N 11
ATOM 18017 C CA . ALA A 1 39 ? -10.064 8.582 -6.174 1.00 0.00 39 ALA A CA 11
ATOM 18018 C C . ALA A 1 39 ? -9.129 9.739 -6.523 1.00 0.00 39 ALA A C 11
ATOM 18019 O O . ALA A 1 39 ? -7.965 9.749 -6.121 1.00 0.00 39 ALA A O 11
ATOM 18026 N N . GLU A 1 40 ? -9.643 10.713 -7.270 1.00 0.00 40 GLU A N 11
ATOM 18027 C CA . GLU A 1 40 ? -8.848 11.871 -7.666 1.00 0.00 40 GLU A CA 11
ATOM 18028 C C . GLU A 1 40 ? -8.328 12.618 -6.439 1.00 0.00 40 GLU A C 11
ATOM 18029 O O . GLU A 1 40 ? -7.256 13.223 -6.478 1.00 0.00 40 GLU A O 11
ATOM 18041 N N . GLU A 1 41 ? -9.093 12.569 -5.353 1.00 0.00 41 GLU A N 11
ATOM 18042 C CA . GLU A 1 41 ? -8.713 13.239 -4.115 1.00 0.00 41 GLU A CA 11
ATOM 18043 C C . GLU A 1 41 ? -7.570 12.500 -3.422 1.00 0.00 41 GLU A C 11
ATOM 18044 O O . GLU A 1 41 ? -6.555 13.100 -3.066 1.00 0.00 41 GLU A O 11
ATOM 18056 N N . ILE A 1 42 ? -7.739 11.194 -3.230 1.00 0.00 42 ILE A N 11
ATOM 18057 C CA . ILE A 1 42 ? -6.712 10.388 -2.576 1.00 0.00 42 ILE A CA 11
ATOM 18058 C C . ILE A 1 42 ? -5.415 10.402 -3.381 1.00 0.00 42 ILE A C 11
ATOM 18059 O O . ILE A 1 42 ? -4.324 10.305 -2.820 1.00 0.00 42 ILE A O 11
ATOM 18075 N N . LYS A 1 43 ? -5.545 10.518 -4.700 1.00 0.00 43 LYS A N 11
ATOM 18076 C CA . LYS A 1 43 ? -4.389 10.538 -5.590 1.00 0.00 43 LYS A CA 11
ATOM 18077 C C . LYS A 1 43 ? -3.548 11.793 -5.379 1.00 0.00 43 LYS A C 11
ATOM 18078 O O . LYS A 1 43 ? -2.357 11.711 -5.076 1.00 0.00 43 LYS A O 11
ATOM 18097 N N . GLU A 1 44 ? -4.173 12.958 -5.543 1.00 0.00 44 GLU A N 11
ATOM 18098 C CA . GLU A 1 44 ? -3.476 14.229 -5.370 1.00 0.00 44 GLU A CA 11
ATOM 18099 C C . GLU A 1 44 ? -2.770 14.275 -4.024 1.00 0.00 44 GLU A C 11
ATOM 18100 O O . GLU A 1 44 ? -1.702 14.872 -3.889 1.00 0.00 44 GLU A O 11
ATOM 18112 N N . LEU A 1 45 ? -3.375 13.642 -3.028 1.00 0.00 45 LEU A N 11
ATOM 18113 C CA . LEU A 1 45 ? -2.803 13.614 -1.693 1.00 0.00 45 LEU A CA 11
ATOM 18114 C C . LEU A 1 45 ? -1.540 12.759 -1.660 1.00 0.00 45 LEU A C 11
ATOM 18115 O O . LEU A 1 45 ? -0.471 13.231 -1.275 1.00 0.00 45 LEU A O 11
ATOM 18131 N N . CYS A 1 46 ? -1.669 11.498 -2.065 1.00 0.00 46 CYS A N 11
ATOM 18132 C CA . CYS A 1 46 ? -0.536 10.577 -2.078 1.00 0.00 46 CYS A CA 11
ATOM 18133 C C . CYS A 1 46 ? 0.705 11.232 -2.682 1.00 0.00 46 CYS A C 11
ATOM 18134 O O . CYS A 1 46 ? 1.818 11.053 -2.184 1.00 0.00 46 CYS A O 11
ATOM 18142 N N . GLN A 1 47 ? 0.506 11.995 -3.753 1.00 0.00 47 GLN A N 11
ATOM 18143 C CA . GLN A 1 47 ? 1.608 12.680 -4.422 1.00 0.00 47 GLN A CA 11
ATOM 18144 C C . GLN A 1 47 ? 2.131 13.830 -3.568 1.00 0.00 47 GLN A C 11
ATOM 18145 O O . GLN A 1 47 ? 3.340 14.032 -3.454 1.00 0.00 47 GLN A O 11
ATOM 18159 N N . SER A 1 48 ? 1.211 14.581 -2.975 1.00 0.00 48 SER A N 11
ATOM 18160 C CA . SER A 1 48 ? 1.570 15.718 -2.129 1.00 0.00 48 SER A CA 11
ATOM 18161 C C . SER A 1 48 ? 2.617 15.325 -1.085 1.00 0.00 48 SER A C 11
ATOM 18162 O O . SER A 1 48 ? 3.564 16.068 -0.833 1.00 0.00 48 SER A O 11
ATOM 18170 N N . HIS A 1 49 ? 2.431 14.159 -0.475 1.00 0.00 49 HIS A N 11
ATOM 18171 C CA . HIS A 1 49 ? 3.353 13.672 0.548 1.00 0.00 49 HIS A CA 11
ATOM 18172 C C . HIS A 1 49 ? 4.359 12.674 -0.032 1.00 0.00 49 HIS A C 11
ATOM 18173 O O . HIS A 1 49 ? 5.218 12.160 0.685 1.00 0.00 49 HIS A O 11
ATOM 18188 N N . ASN A 1 50 ? 4.252 12.408 -1.332 1.00 0.00 50 ASN A N 11
ATOM 18189 C CA . ASN A 1 50 ? 5.156 11.480 -2.007 1.00 0.00 50 ASN A CA 11
ATOM 18190 C C . ASN A 1 50 ? 5.104 10.088 -1.373 1.00 0.00 50 ASN A C 11
ATOM 18191 O O . ASN A 1 50 ? 6.130 9.551 -0.950 1.00 0.00 50 ASN A O 11
ATOM 18202 N N . ILE A 1 51 ? 3.909 9.499 -1.321 1.00 0.00 51 ILE A N 11
ATOM 18203 C CA . ILE A 1 51 ? 3.738 8.163 -0.751 1.00 0.00 51 ILE A CA 11
ATOM 18204 C C . ILE A 1 51 ? 3.370 7.151 -1.834 1.00 0.00 51 ILE A C 11
ATOM 18205 O O . ILE A 1 51 ? 2.210 7.055 -2.231 1.00 0.00 51 ILE A O 11
ATOM 18221 N N . PRO A 1 52 ? 4.350 6.374 -2.330 1.00 0.00 52 PRO A N 11
ATOM 18222 C CA . PRO A 1 52 ? 4.102 5.368 -3.369 1.00 0.00 52 PRO A CA 11
ATOM 18223 C C . PRO A 1 52 ? 2.970 4.410 -2.997 1.00 0.00 52 PRO A C 11
ATOM 18224 O O . PRO A 1 52 ? 3.130 3.555 -2.126 1.00 0.00 52 PRO A O 11
ATOM 18235 N N . VAL A 1 53 ? 1.831 4.553 -3.675 1.00 0.00 53 VAL A N 11
ATOM 18236 C CA . VAL A 1 53 ? 0.670 3.697 -3.429 1.00 0.00 53 VAL A CA 11
ATOM 18237 C C . VAL A 1 53 ? -0.161 3.517 -4.702 1.00 0.00 53 VAL A C 11
ATOM 18238 O O . VAL A 1 53 ? -0.047 4.303 -5.642 1.00 0.00 53 VAL A O 11
ATOM 18251 N N . GLU A 1 54 ? -0.994 2.477 -4.726 1.00 0.00 54 GLU A N 11
ATOM 18252 C CA . GLU A 1 54 ? -1.841 2.198 -5.885 1.00 0.00 54 GLU A CA 11
ATOM 18253 C C . GLU A 1 54 ? -3.303 2.042 -5.459 1.00 0.00 54 GLU A C 11
ATOM 18254 O O . GLU A 1 54 ? -3.632 1.179 -4.646 1.00 0.00 54 GLU A O 11
ATOM 18266 N N . LEU A 1 55 ? -4.172 2.894 -5.998 1.00 0.00 55 LEU A N 11
ATOM 18267 C CA . LEU A 1 55 ? -5.595 2.865 -5.657 1.00 0.00 55 LEU A CA 11
ATOM 18268 C C . LEU A 1 55 ? -6.432 2.201 -6.759 1.00 0.00 55 LEU A C 11
ATOM 18269 O O . LEU A 1 55 ? -6.420 2.640 -7.909 1.00 0.00 55 LEU A O 11
ATOM 18285 N N . ILE A 1 56 ? -7.160 1.142 -6.392 1.00 0.00 56 ILE A N 11
ATOM 18286 C CA . ILE A 1 56 ? -8.008 0.410 -7.337 1.00 0.00 56 ILE A CA 11
ATOM 18287 C C . ILE A 1 56 ? -9.479 0.774 -7.139 1.00 0.00 56 ILE A C 11
ATOM 18288 O O . ILE A 1 56 ? -9.901 1.102 -6.030 1.00 0.00 56 ILE A O 11
ATOM 18304 N N . GLN A 1 57 ? -10.259 0.712 -8.217 1.00 0.00 57 GLN A N 11
ATOM 18305 C CA . GLN A 1 57 ? -11.681 1.029 -8.158 1.00 0.00 57 GLN A CA 11
ATOM 18306 C C . GLN A 1 57 ? -12.503 -0.149 -8.671 1.00 0.00 57 GLN A C 11
ATOM 18307 O O . GLN A 1 57 ? -12.253 -0.662 -9.761 1.00 0.00 57 GLN A O 11
ATOM 18321 N N . CYS A 1 58 ? -13.481 -0.580 -7.882 1.00 0.00 58 CYS A N 11
ATOM 18322 C CA . CYS A 1 58 ? -14.330 -1.702 -8.260 1.00 0.00 58 CYS A CA 11
ATOM 18323 C C . CYS A 1 58 ? -15.747 -1.502 -7.729 1.00 0.00 58 CYS A C 11
ATOM 18324 O O . CYS A 1 58 ? -15.985 -0.625 -6.908 1.00 0.00 58 CYS A O 11
ATOM 18332 N N . ARG A 1 59 ? -16.686 -2.314 -8.202 1.00 0.00 59 ARG A N 11
ATOM 18333 C CA . ARG A 1 59 ? -18.075 -2.215 -7.767 1.00 0.00 59 ARG A CA 11
ATOM 18334 C C . ARG A 1 59 ? -18.265 -2.817 -6.374 1.00 0.00 59 ARG A C 11
ATOM 18335 O O . ARG A 1 59 ? -17.301 -3.006 -5.632 1.00 0.00 59 ARG A O 11
ATOM 18356 N N . VAL A 1 60 ? -19.516 -3.116 -6.026 1.00 0.00 60 VAL A N 11
ATOM 18357 C CA . VAL A 1 60 ? -19.834 -3.697 -4.724 1.00 0.00 60 VAL A CA 11
ATOM 18358 C C . VAL A 1 60 ? -19.735 -5.223 -4.755 1.00 0.00 60 VAL A C 11
ATOM 18359 O O . VAL A 1 60 ? -19.656 -5.868 -3.709 1.00 0.00 60 VAL A O 11
ATOM 18372 N N . ASN A 1 61 ? -19.740 -5.795 -5.956 1.00 0.00 61 ASN A N 11
ATOM 18373 C CA . ASN A 1 61 ? -19.649 -7.243 -6.116 1.00 0.00 61 ASN A CA 11
ATOM 18374 C C . ASN A 1 61 ? -18.561 -7.606 -7.122 1.00 0.00 61 ASN A C 11
ATOM 18375 O O . ASN A 1 61 ? -18.838 -8.166 -8.183 1.00 0.00 61 ASN A O 11
ATOM 18386 N N . GLU A 1 62 ? -17.321 -7.276 -6.779 1.00 0.00 62 GLU A N 11
ATOM 18387 C CA . GLU A 1 62 ? -16.180 -7.557 -7.648 1.00 0.00 62 GLU A CA 11
ATOM 18388 C C . GLU A 1 62 ? -14.864 -7.416 -6.887 1.00 0.00 62 GLU A C 11
ATOM 18389 O O . GLU A 1 62 ? -13.896 -8.124 -7.162 1.00 0.00 62 GLU A O 11
ATOM 18401 N N . ILE A 1 63 ? -14.836 -6.497 -5.927 1.00 0.00 63 ILE A N 11
ATOM 18402 C CA . ILE A 1 63 ? -13.648 -6.263 -5.121 1.00 0.00 63 ILE A CA 11
ATOM 18403 C C . ILE A 1 63 ? -13.182 -7.545 -4.436 1.00 0.00 63 ILE A C 11
ATOM 18404 O O . ILE A 1 63 ? -11.987 -7.755 -4.232 1.00 0.00 63 ILE A O 11
ATOM 18420 N N . GLU A 1 64 ? -14.137 -8.403 -4.090 1.00 0.00 64 GLU A N 11
ATOM 18421 C CA . GLU A 1 64 ? -13.830 -9.670 -3.435 1.00 0.00 64 GLU A CA 11
ATOM 18422 C C . GLU A 1 64 ? -13.008 -10.572 -4.349 1.00 0.00 64 GLU A C 11
ATOM 18423 O O . GLU A 1 64 ? -12.073 -11.236 -3.904 1.00 0.00 64 GLU A O 11
ATOM 18435 N N . THR A 1 65 ? -13.365 -10.593 -5.629 1.00 0.00 65 THR A N 11
ATOM 18436 C CA . THR A 1 65 ? -12.658 -11.418 -6.602 1.00 0.00 65 THR A CA 11
ATOM 18437 C C . THR A 1 65 ? -11.337 -10.769 -6.998 1.00 0.00 65 THR A C 11
ATOM 18438 O O . THR A 1 65 ? -10.333 -11.455 -7.192 1.00 0.00 65 THR A O 11
ATOM 18449 N N . TYR A 1 66 ? -11.336 -9.442 -7.111 1.00 0.00 66 TYR A N 11
ATOM 18450 C CA . TYR A 1 66 ? -10.130 -8.708 -7.475 1.00 0.00 66 TYR A CA 11
ATOM 18451 C C . TYR A 1 66 ? -9.228 -8.481 -6.259 1.00 0.00 66 TYR A C 11
ATOM 18452 O O . TYR A 1 66 ? -8.276 -7.703 -6.323 1.00 0.00 66 TYR A O 11
ATOM 18470 N N . MET A 1 67 ? -9.518 -9.165 -5.152 1.00 0.00 67 MET A N 11
ATOM 18471 C CA . MET A 1 67 ? -8.718 -9.033 -3.937 1.00 0.00 67 MET A CA 11
ATOM 18472 C C . MET A 1 67 ? -7.385 -9.774 -4.077 1.00 0.00 67 MET A C 11
ATOM 18473 O O . MET A 1 67 ? -6.984 -10.524 -3.188 1.00 0.00 67 MET A O 11
ATOM 18487 N N . ASP A 1 68 ? -6.703 -9.571 -5.202 1.00 0.00 68 ASP A N 11
ATOM 18488 C CA . ASP A 1 68 ? -5.429 -10.234 -5.453 1.00 0.00 68 ASP A CA 11
ATOM 18489 C C . ASP A 1 68 ? -4.362 -9.772 -4.468 1.00 0.00 68 ASP A C 11
ATOM 18490 O O . ASP A 1 68 ? -3.567 -10.574 -3.977 1.00 0.00 68 ASP A O 11
ATOM 18499 N N . GLY A 1 69 ? -4.347 -8.475 -4.186 1.00 0.00 69 GLY A N 11
ATOM 18500 C CA . GLY A 1 69 ? -3.372 -7.926 -3.262 1.00 0.00 69 GLY A CA 11
ATOM 18501 C C . GLY A 1 69 ? -3.751 -6.542 -2.775 1.00 0.00 69 GLY A C 11
ATOM 18502 O O . GLY A 1 69 ? -3.124 -5.551 -3.149 1.00 0.00 69 GLY A O 11
ATOM 18506 N N . VAL A 1 70 ? -4.787 -6.475 -1.944 1.00 0.00 70 VAL A N 11
ATOM 18507 C CA . VAL A 1 70 ? -5.262 -5.208 -1.407 1.00 0.00 70 VAL A CA 11
ATOM 18508 C C . VAL A 1 70 ? -4.844 -5.025 0.048 1.00 0.00 70 VAL A C 11
ATOM 18509 O O . VAL A 1 70 ? -5.041 -5.913 0.877 1.00 0.00 70 VAL A O 11
ATOM 18522 N N . HIS A 1 71 ? -4.274 -3.866 0.353 1.00 0.00 71 HIS A N 11
ATOM 18523 C CA . HIS A 1 71 ? -3.839 -3.562 1.712 1.00 0.00 71 HIS A CA 11
ATOM 18524 C C . HIS A 1 71 ? -4.899 -2.768 2.472 1.00 0.00 71 HIS A C 11
ATOM 18525 O O . HIS A 1 71 ? -4.874 -2.699 3.701 1.00 0.00 71 HIS A O 11
ATOM 18540 N N . LEU A 1 72 ? -5.828 -2.169 1.734 1.00 0.00 72 LEU A N 11
ATOM 18541 C CA . LEU A 1 72 ? -6.895 -1.379 2.336 1.00 0.00 72 LEU A CA 11
ATOM 18542 C C . LEU A 1 72 ? -8.136 -1.395 1.448 1.00 0.00 72 LEU A C 11
ATOM 18543 O O . LEU A 1 72 ? -8.033 -1.460 0.224 1.00 0.00 72 LEU A O 11
ATOM 18559 N N . ILE A 1 73 ? -9.308 -1.353 2.066 1.00 0.00 73 ILE A N 11
ATOM 18560 C CA . ILE A 1 73 ? -10.567 -1.375 1.324 1.00 0.00 73 ILE A CA 11
ATOM 18561 C C . ILE A 1 73 ? -11.466 -0.217 1.741 1.00 0.00 73 ILE A C 11
ATOM 18562 O O . ILE A 1 73 ? -11.658 0.038 2.928 1.00 0.00 73 ILE A O 11
ATOM 18578 N N . CYS A 1 74 ? -12.017 0.482 0.760 1.00 0.00 74 CYS A N 11
ATOM 18579 C CA . CYS A 1 74 ? -12.897 1.608 1.033 1.00 0.00 74 CYS A CA 11
ATOM 18580 C C . CYS A 1 74 ? -14.219 1.453 0.286 1.00 0.00 74 CYS A C 11
ATOM 18581 O O . CYS A 1 74 ? -14.287 1.670 -0.923 1.00 0.00 74 CYS A O 11
ATOM 18589 N N . THR A 1 75 ? -15.269 1.081 1.015 1.00 0.00 75 THR A N 11
ATOM 18590 C CA . THR A 1 75 ? -16.588 0.904 0.417 1.00 0.00 75 THR A CA 11
ATOM 18591 C C . THR A 1 75 ? -17.682 1.387 1.361 1.00 0.00 75 THR A C 11
ATOM 18592 O O . THR A 1 75 ? -17.482 1.459 2.575 1.00 0.00 75 THR A O 11
ATOM 18603 N N . THR A 1 76 ? -18.838 1.713 0.798 1.00 0.00 76 THR A N 11
ATOM 18604 C CA . THR A 1 76 ? -19.965 2.185 1.590 1.00 0.00 76 THR A CA 11
ATOM 18605 C C . THR A 1 76 ? -20.875 1.023 1.978 1.00 0.00 76 THR A C 11
ATOM 18606 O O . THR A 1 76 ? -21.994 0.901 1.480 1.00 0.00 76 THR A O 11
ATOM 18617 N N . ALA A 1 77 ? -20.382 0.167 2.868 1.00 0.00 77 ALA A N 11
ATOM 18618 C CA . ALA A 1 77 ? -21.143 -0.990 3.324 1.00 0.00 77 ALA A CA 11
ATOM 18619 C C . ALA A 1 77 ? -20.365 -1.779 4.372 1.00 0.00 77 ALA A C 11
ATOM 18620 O O . ALA A 1 77 ? -19.214 -1.462 4.673 1.00 0.00 77 ALA A O 11
ATOM 18627 N N . ARG A 1 78 ? -20.998 -2.811 4.923 1.00 0.00 78 ARG A N 11
ATOM 18628 C CA . ARG A 1 78 ? -20.362 -3.648 5.936 1.00 0.00 78 ARG A CA 11
ATOM 18629 C C . ARG A 1 78 ? -20.215 -5.083 5.441 1.00 0.00 78 ARG A C 11
ATOM 18630 O O . ARG A 1 78 ? -21.011 -5.957 5.785 1.00 0.00 78 ARG A O 11
ATOM 18651 N N . VAL A 1 79 ? -19.193 -5.317 4.632 1.00 0.00 79 VAL A N 11
ATOM 18652 C CA . VAL A 1 79 ? -18.939 -6.645 4.091 1.00 0.00 79 VAL A CA 11
ATOM 18653 C C . VAL A 1 79 ? -17.852 -7.361 4.891 1.00 0.00 79 VAL A C 11
ATOM 18654 O O . VAL A 1 79 ? -17.190 -8.265 4.388 1.00 0.00 79 VAL A O 11
ATOM 18667 N N . ASP A 1 80 ? -17.677 -6.955 6.145 1.00 0.00 80 ASP A N 11
ATOM 18668 C CA . ASP A 1 80 ? -16.670 -7.560 7.011 1.00 0.00 80 ASP A CA 11
ATOM 18669 C C . ASP A 1 80 ? -17.138 -8.910 7.559 1.00 0.00 80 ASP A C 11
ATOM 18670 O O . ASP A 1 80 ? -16.405 -9.576 8.290 1.00 0.00 80 ASP A O 11
ATOM 18679 N N . ARG A 1 81 ? -18.357 -9.314 7.202 1.00 0.00 81 ARG A N 11
ATOM 18680 C CA . ARG A 1 81 ? -18.907 -10.586 7.660 1.00 0.00 81 ARG A CA 11
ATOM 18681 C C . ARG A 1 81 ? -18.772 -11.651 6.577 1.00 0.00 81 ARG A C 11
ATOM 18682 O O . ARG A 1 81 ? -19.613 -12.542 6.460 1.00 0.00 81 ARG A O 11
ATOM 18703 N N . SER A 1 82 ? -17.710 -11.548 5.785 1.00 0.00 82 SER A N 11
ATOM 18704 C CA . SER A 1 82 ? -17.466 -12.500 4.707 1.00 0.00 82 SER A CA 11
ATOM 18705 C C . SER A 1 82 ? -15.974 -12.795 4.561 1.00 0.00 82 SER A C 11
ATOM 18706 O O . SER A 1 82 ? -15.578 -13.943 4.360 1.00 0.00 82 SER A O 11
ATOM 18714 N N . PHE A 1 83 ? -15.153 -11.751 4.655 1.00 0.00 83 PHE A N 11
ATOM 18715 C CA . PHE A 1 83 ? -13.704 -11.897 4.524 1.00 0.00 83 PHE A CA 11
ATOM 18716 C C . PHE A 1 83 ? -13.074 -12.366 5.830 1.00 0.00 83 PHE A C 11
ATOM 18717 O O . PHE A 1 83 ? -12.133 -13.161 5.825 1.00 0.00 83 PHE A O 11
ATOM 18734 N N . GLY A 1 84 ? -13.595 -11.871 6.946 1.00 0.00 84 GLY A N 11
ATOM 18735 C CA . GLY A 1 84 ? -13.067 -12.255 8.243 1.00 0.00 84 GLY A CA 11
ATOM 18736 C C . GLY A 1 84 ? -12.423 -11.098 8.979 1.00 0.00 84 GLY A C 11
ATOM 18737 O O . GLY A 1 84 ? -12.574 -10.967 10.194 1.00 0.00 84 GLY A O 11
ATOM 18741 N N . ASP A 1 85 ? -11.698 -10.256 8.247 1.00 0.00 85 ASP A N 11
ATOM 18742 C CA . ASP A 1 85 ? -11.030 -9.110 8.850 1.00 0.00 85 ASP A CA 11
ATOM 18743 C C . ASP A 1 85 ? -10.723 -8.042 7.809 1.00 0.00 85 ASP A C 11
ATOM 18744 O O . ASP A 1 85 ? -9.804 -7.240 7.983 1.00 0.00 85 ASP A O 11
ATOM 18753 N N . ILE A 1 86 ? -11.484 -8.036 6.717 1.00 0.00 86 ILE A N 11
ATOM 18754 C CA . ILE A 1 86 ? -11.267 -7.066 5.654 1.00 0.00 86 ILE A CA 11
ATOM 18755 C C . ILE A 1 86 ? -11.172 -5.641 6.206 1.00 0.00 86 ILE A C 11
ATOM 18756 O O . ILE A 1 86 ? -12.171 -5.060 6.623 1.00 0.00 86 ILE A O 11
ATOM 18772 N N . PRO A 1 87 ? -9.959 -5.059 6.228 1.00 0.00 87 PRO A N 11
ATOM 18773 C CA . PRO A 1 87 ? -9.748 -3.697 6.734 1.00 0.00 87 PRO A CA 11
ATOM 18774 C C . PRO A 1 87 ? -10.459 -2.650 5.875 1.00 0.00 87 PRO A C 11
ATOM 18775 O O . PRO A 1 87 ? -9.815 -1.792 5.269 1.00 0.00 87 PRO A O 11
ATOM 18786 N N . LEU A 1 88 ? -11.790 -2.734 5.816 1.00 0.00 88 LEU A N 11
ATOM 18787 C CA . LEU A 1 88 ? -12.584 -1.805 5.014 1.00 0.00 88 LEU A CA 11
ATOM 18788 C C . LEU A 1 88 ? -13.159 -0.683 5.876 1.00 0.00 88 LEU A C 11
ATOM 18789 O O . LEU A 1 88 ? -13.235 -0.801 7.100 1.00 0.00 88 LEU A O 11
ATOM 18805 N N . VAL A 1 89 ? -13.555 0.409 5.226 1.00 0.00 89 VAL A N 11
ATOM 18806 C CA . VAL A 1 89 ? -14.115 1.560 5.922 1.00 0.00 89 VAL A CA 11
ATOM 18807 C C . VAL A 1 89 ? -15.221 2.218 5.095 1.00 0.00 89 VAL A C 11
ATOM 18808 O O . VAL A 1 89 ? -15.235 2.113 3.869 1.00 0.00 89 VAL A O 11
ATOM 18821 N N . HIS A 1 90 ? -16.143 2.896 5.775 1.00 0.00 90 HIS A N 11
ATOM 18822 C CA . HIS A 1 90 ? -17.249 3.574 5.104 1.00 0.00 90 HIS A CA 11
ATOM 18823 C C . HIS A 1 90 ? -16.810 4.945 4.593 1.00 0.00 90 HIS A C 11
ATOM 18824 O O . HIS A 1 90 ? -15.973 5.605 5.207 1.00 0.00 90 HIS A O 11
ATOM 18839 N N . GLY A 1 91 ? -17.377 5.367 3.464 1.00 0.00 91 GLY A N 11
ATOM 18840 C CA . GLY A 1 91 ? -17.024 6.656 2.892 1.00 0.00 91 GLY A CA 11
ATOM 18841 C C . GLY A 1 91 ? -18.175 7.644 2.910 1.00 0.00 91 GLY A C 11
ATOM 18842 O O . GLY A 1 91 ? -18.260 8.523 2.053 1.00 0.00 91 GLY A O 11
ATOM 18846 N N . MET A 1 92 ? -19.064 7.498 3.886 1.00 0.00 92 MET A N 11
ATOM 18847 C CA . MET A 1 92 ? -20.218 8.382 4.007 1.00 0.00 92 MET A CA 11
ATOM 18848 C C . MET A 1 92 ? -19.801 9.843 4.210 1.00 0.00 92 MET A C 11
ATOM 18849 O O . MET A 1 92 ? -20.350 10.738 3.567 1.00 0.00 92 MET A O 11
ATOM 18863 N N . PRO A 1 93 ? -18.839 10.114 5.114 1.00 0.00 93 PRO A N 11
ATOM 18864 C CA . PRO A 1 93 ? -18.385 11.483 5.390 1.00 0.00 93 PRO A CA 11
ATOM 18865 C C . PRO A 1 93 ? -17.486 12.049 4.294 1.00 0.00 93 PRO A C 11
ATOM 18866 O O . PRO A 1 93 ? -17.442 13.262 4.085 1.00 0.00 93 PRO A O 11
ATOM 18877 N N . PHE A 1 94 ? -16.765 11.175 3.600 1.00 0.00 94 PHE A N 11
ATOM 18878 C CA . PHE A 1 94 ? -15.868 11.614 2.536 1.00 0.00 94 PHE A CA 11
ATOM 18879 C C . PHE A 1 94 ? -16.658 12.240 1.396 1.00 0.00 94 PHE A C 11
ATOM 18880 O O . PHE A 1 94 ? -16.230 13.224 0.794 1.00 0.00 94 PHE A O 11
ATOM 18897 N N . VAL A 1 95 ? -17.820 11.665 1.109 1.00 0.00 95 VAL A N 11
ATOM 18898 C CA . VAL A 1 95 ? -18.676 12.169 0.045 1.00 0.00 95 VAL A CA 11
ATOM 18899 C C . VAL A 1 95 ? -19.434 13.418 0.486 1.00 0.00 95 VAL A C 11
ATOM 18900 O O . VAL A 1 95 ? -19.969 14.153 -0.343 1.00 0.00 95 VAL A O 11
ATOM 18913 N N . SER A 1 96 ? -19.490 13.645 1.796 1.00 0.00 96 SER A N 11
ATOM 18914 C CA . SER A 1 96 ? -20.198 14.798 2.341 1.00 0.00 96 SER A CA 11
ATOM 18915 C C . SER A 1 96 ? -19.667 16.106 1.762 1.00 0.00 96 SER A C 11
ATOM 18916 O O . SER A 1 96 ? -20.438 17.014 1.455 1.00 0.00 96 SER A O 11
ATOM 18924 N N . GLY A 1 97 ? -18.350 16.197 1.615 1.00 0.00 97 GLY A N 11
ATOM 18925 C CA . GLY A 1 97 ? -17.753 17.407 1.075 1.00 0.00 97 GLY A CA 11
ATOM 18926 C C . GLY A 1 97 ? -17.583 18.500 2.118 1.00 0.00 97 GLY A C 11
ATOM 18927 O O . GLY A 1 97 ? -17.003 19.549 1.835 1.00 0.00 97 GLY A O 11
ATOM 18931 N N . VAL A 1 98 ? -18.098 18.260 3.321 1.00 0.00 98 VAL A N 11
ATOM 18932 C CA . VAL A 1 98 ? -18.012 19.236 4.401 1.00 0.00 98 VAL A CA 11
ATOM 18933 C C . VAL A 1 98 ? -17.099 18.748 5.522 1.00 0.00 98 VAL A C 11
ATOM 18934 O O . VAL A 1 98 ? -16.402 19.541 6.156 1.00 0.00 98 VAL A O 11
ATOM 18947 N N . GLY A 1 99 ? -17.105 17.441 5.763 1.00 0.00 99 GLY A N 11
ATOM 18948 C CA . GLY A 1 99 ? -16.269 16.882 6.809 1.00 0.00 99 GLY A CA 11
ATOM 18949 C C . GLY A 1 99 ? -14.996 16.250 6.273 1.00 0.00 99 GLY A C 11
ATOM 18950 O O . GLY A 1 99 ? -14.325 15.505 6.986 1.00 0.00 99 GLY A O 11
ATOM 18954 N N . ILE A 1 100 ? -14.657 16.550 5.019 1.00 0.00 100 ILE A N 11
ATOM 18955 C CA . ILE A 1 100 ? -13.447 15.999 4.412 1.00 0.00 100 ILE A CA 11
ATOM 18956 C C . ILE A 1 100 ? -12.207 16.431 5.188 1.00 0.00 100 ILE A C 11
ATOM 18957 O O . ILE A 1 100 ? -11.282 15.646 5.390 1.00 0.00 100 ILE A O 11
ATOM 18973 N N . GLU A 1 101 ? -12.193 17.693 5.608 1.00 0.00 101 GLU A N 11
ATOM 18974 C CA . GLU A 1 101 ? -11.064 18.246 6.350 1.00 0.00 101 GLU A CA 11
ATOM 18975 C C . GLU A 1 101 ? -10.743 17.396 7.575 1.00 0.00 101 GLU A C 11
ATOM 18976 O O . GLU A 1 101 ? -9.587 17.047 7.814 1.00 0.00 101 GLU A O 11
ATOM 18988 N N . ALA A 1 102 ? -11.772 17.067 8.347 1.00 0.00 102 ALA A N 11
ATOM 18989 C CA . ALA A 1 102 ? -11.595 16.259 9.546 1.00 0.00 102 ALA A CA 11
ATOM 18990 C C . ALA A 1 102 ? -11.253 14.818 9.185 1.00 0.00 102 ALA A C 11
ATOM 18991 O O . ALA A 1 102 ? -10.310 14.241 9.725 1.00 0.00 102 ALA A O 11
ATOM 18998 N N . LEU A 1 103 ? -12.020 14.245 8.263 1.00 0.00 103 LEU A N 11
ATOM 18999 C CA . LEU A 1 103 ? -11.787 12.873 7.826 1.00 0.00 103 LEU A CA 11
ATOM 19000 C C . LEU A 1 103 ? -10.380 12.728 7.261 1.00 0.00 103 LEU A C 11
ATOM 19001 O O . LEU A 1 103 ? -9.594 11.901 7.725 1.00 0.00 103 LEU A O 11
ATOM 19017 N N . GLN A 1 104 ? -10.063 13.547 6.259 1.00 0.00 104 GLN A N 11
ATOM 19018 C CA . GLN A 1 104 ? -8.747 13.517 5.633 1.00 0.00 104 GLN A CA 11
ATOM 19019 C C . GLN A 1 104 ? -7.638 13.558 6.683 1.00 0.00 104 GLN A C 11
ATOM 19020 O O . GLN A 1 104 ? -6.697 12.767 6.636 1.00 0.00 104 GLN A O 11
ATOM 19034 N N . ASN A 1 105 ? -7.740 14.491 7.623 1.00 0.00 105 ASN A N 11
ATOM 19035 C CA . ASN A 1 105 ? -6.731 14.622 8.670 1.00 0.00 105 ASN A CA 11
ATOM 19036 C C . ASN A 1 105 ? -6.551 13.308 9.429 1.00 0.00 105 ASN A C 11
ATOM 19037 O O . ASN A 1 105 ? -5.427 12.911 9.741 1.00 0.00 105 ASN A O 11
ATOM 19048 N N . LYS A 1 106 ? -7.662 12.639 9.731 1.00 0.00 106 LYS A N 11
ATOM 19049 C CA . LYS A 1 106 ? -7.622 11.375 10.463 1.00 0.00 106 LYS A CA 11
ATOM 19050 C C . LYS A 1 106 ? -7.154 10.223 9.572 1.00 0.00 106 LYS A C 11
ATOM 19051 O O . LYS A 1 106 ? -6.341 9.402 9.993 1.00 0.00 106 LYS A O 11
ATOM 19070 N N . ILE A 1 107 ? -7.668 10.160 8.344 1.00 0.00 107 ILE A N 11
ATOM 19071 C CA . ILE A 1 107 ? -7.282 9.094 7.420 1.00 0.00 107 ILE A CA 11
ATOM 19072 C C . ILE A 1 107 ? -5.802 9.183 7.079 1.00 0.00 107 ILE A C 11
ATOM 19073 O O . ILE A 1 107 ? -5.155 8.171 6.817 1.00 0.00 107 ILE A O 11
ATOM 19089 N N . LEU A 1 108 ? -5.266 10.399 7.082 1.00 0.00 108 LEU A N 11
ATOM 19090 C CA . LEU A 1 108 ? -3.859 10.611 6.772 1.00 0.00 108 LEU A CA 11
ATOM 19091 C C . LEU A 1 108 ? -2.965 10.151 7.918 1.00 0.00 108 LEU A C 11
ATOM 19092 O O . LEU A 1 108 ? -1.986 9.437 7.705 1.00 0.00 108 LEU A O 11
ATOM 19108 N N . THR A 1 109 ? -3.304 10.565 9.133 1.00 0.00 109 THR A N 11
ATOM 19109 C CA . THR A 1 109 ? -2.523 10.193 10.309 1.00 0.00 109 THR A CA 11
ATOM 19110 C C . THR A 1 109 ? -2.403 8.680 10.430 1.00 0.00 109 THR A C 11
ATOM 19111 O O . THR A 1 109 ? -1.362 8.159 10.832 1.00 0.00 109 THR A O 11
ATOM 19122 N N . ILE A 1 110 ? -3.474 7.977 10.087 1.00 0.00 110 ILE A N 11
ATOM 19123 C CA . ILE A 1 110 ? -3.482 6.524 10.165 1.00 0.00 110 ILE A CA 11
ATOM 19124 C C . ILE A 1 110 ? -2.586 5.910 9.095 1.00 0.00 110 ILE A C 11
ATOM 19125 O O . ILE A 1 110 ? -1.806 5.000 9.378 1.00 0.00 110 ILE A O 11
ATOM 19141 N N . LEU A 1 111 ? -2.698 6.408 7.869 1.00 0.00 111 LEU A N 11
ATOM 19142 C CA . LEU A 1 111 ? -1.892 5.897 6.764 1.00 0.00 111 LEU A CA 11
ATOM 19143 C C . LEU A 1 111 ? -0.422 6.272 6.938 1.00 0.00 111 LEU A C 11
ATOM 19144 O O . LEU A 1 111 ? 0.467 5.557 6.475 1.00 0.00 111 LEU A O 11
ATOM 19160 N N . GLN A 1 112 ? -0.169 7.392 7.612 1.00 0.00 112 GLN A N 11
ATOM 19161 C CA . GLN A 1 112 ? 1.199 7.848 7.847 1.00 0.00 112 GLN A CA 11
ATOM 19162 C C . GLN A 1 112 ? 1.732 7.329 9.182 1.00 0.00 112 GLN A C 11
ATOM 19163 O O . GLN A 1 112 ? 2.927 7.430 9.462 1.00 0.00 112 GLN A O 11
ATOM 19177 N N . GLY A 1 113 ? 0.843 6.776 10.004 1.00 0.00 113 GLY A N 11
ATOM 19178 C CA . GLY A 1 113 ? 1.251 6.252 11.294 1.00 0.00 113 GLY A CA 11
ATOM 19179 C C . GLY A 1 113 ? 0.741 4.846 11.536 1.00 0.00 113 GLY A C 11
ATOM 19180 O O . GLY A 1 113 ? 0.451 4.142 10.547 1.00 0.00 113 GLY A O 11
ATOM 19185 N N . MET A 1 1 ? 22.993 -6.245 2.211 1.00 0.00 1 MET A N 12
ATOM 19186 C CA . MET A 1 1 ? 23.456 -7.290 3.162 1.00 0.00 1 MET A CA 12
ATOM 19187 C C . MET A 1 1 ? 24.513 -6.747 4.121 1.00 0.00 1 MET A C 12
ATOM 19188 O O . MET A 1 1 ? 24.471 -7.017 5.321 1.00 0.00 1 MET A O 12
ATOM 19204 N N . GLY A 1 2 ? 25.458 -5.976 3.589 1.00 0.00 2 GLY A N 12
ATOM 19205 C CA . GLY A 1 2 ? 26.506 -5.409 4.418 1.00 0.00 2 GLY A CA 12
ATOM 19206 C C . GLY A 1 2 ? 26.327 -3.919 4.627 1.00 0.00 2 GLY A C 12
ATOM 19207 O O . GLY A 1 2 ? 26.655 -3.390 5.689 1.00 0.00 2 GLY A O 12
ATOM 19211 N N . SER A 1 3 ? 25.803 -3.242 3.610 1.00 0.00 3 SER A N 12
ATOM 19212 C CA . SER A 1 3 ? 25.573 -1.803 3.678 1.00 0.00 3 SER A CA 12
ATOM 19213 C C . SER A 1 3 ? 26.891 -1.034 3.693 1.00 0.00 3 SER A C 12
ATOM 19214 O O . SER A 1 3 ? 27.310 -0.515 4.728 1.00 0.00 3 SER A O 12
ATOM 19222 N N . SER A 1 4 ? 27.539 -0.967 2.534 1.00 0.00 4 SER A N 12
ATOM 19223 C CA . SER A 1 4 ? 28.809 -0.261 2.405 1.00 0.00 4 SER A CA 12
ATOM 19224 C C . SER A 1 4 ? 28.851 0.580 1.129 1.00 0.00 4 SER A C 12
ATOM 19225 O O . SER A 1 4 ? 29.575 1.573 1.057 1.00 0.00 4 SER A O 12
ATOM 19233 N N . HIS A 1 5 ? 28.076 0.178 0.123 1.00 0.00 5 HIS A N 12
ATOM 19234 C CA . HIS A 1 5 ? 28.032 0.900 -1.145 1.00 0.00 5 HIS A CA 12
ATOM 19235 C C . HIS A 1 5 ? 26.677 1.573 -1.342 1.00 0.00 5 HIS A C 12
ATOM 19236 O O . HIS A 1 5 ? 25.693 0.919 -1.690 1.00 0.00 5 HIS A O 12
ATOM 19251 N N . HIS A 1 6 ? 26.633 2.883 -1.124 1.00 0.00 6 HIS A N 12
ATOM 19252 C CA . HIS A 1 6 ? 25.400 3.646 -1.282 1.00 0.00 6 HIS A CA 12
ATOM 19253 C C . HIS A 1 6 ? 24.316 3.149 -0.328 1.00 0.00 6 HIS A C 12
ATOM 19254 O O . HIS A 1 6 ? 23.624 2.172 -0.614 1.00 0.00 6 HIS A O 12
ATOM 19269 N N . HIS A 1 7 ? 24.171 3.833 0.804 1.00 0.00 7 HIS A N 12
ATOM 19270 C CA . HIS A 1 7 ? 23.168 3.466 1.798 1.00 0.00 7 HIS A CA 12
ATOM 19271 C C . HIS A 1 7 ? 21.761 3.742 1.267 1.00 0.00 7 HIS A C 12
ATOM 19272 O O . HIS A 1 7 ? 21.576 3.996 0.076 1.00 0.00 7 HIS A O 12
ATOM 19287 N N . HIS A 1 8 ? 20.775 3.689 2.156 1.00 0.00 8 HIS A N 12
ATOM 19288 C CA . HIS A 1 8 ? 19.384 3.929 1.783 1.00 0.00 8 HIS A CA 12
ATOM 19289 C C . HIS A 1 8 ? 18.856 2.797 0.909 1.00 0.00 8 HIS A C 12
ATOM 19290 O O . HIS A 1 8 ? 18.715 2.945 -0.305 1.00 0.00 8 HIS A O 12
ATOM 19305 N N . HIS A 1 9 ? 18.569 1.663 1.540 1.00 0.00 9 HIS A N 12
ATOM 19306 C CA . HIS A 1 9 ? 18.056 0.502 0.827 1.00 0.00 9 HIS A CA 12
ATOM 19307 C C . HIS A 1 9 ? 16.531 0.500 0.821 1.00 0.00 9 HIS A C 12
ATOM 19308 O O . HIS A 1 9 ? 15.898 1.340 1.458 1.00 0.00 9 HIS A O 12
ATOM 19323 N N . HIS A 1 10 ? 15.950 -0.448 0.094 1.00 0.00 10 HIS A N 12
ATOM 19324 C CA . HIS A 1 10 ? 14.500 -0.556 0.003 1.00 0.00 10 HIS A CA 12
ATOM 19325 C C . HIS A 1 10 ? 14.097 -1.882 -0.635 1.00 0.00 10 HIS A C 12
ATOM 19326 O O . HIS A 1 10 ? 14.949 -2.698 -0.987 1.00 0.00 10 HIS A O 12
ATOM 19341 N N . HIS A 1 11 ? 12.793 -2.093 -0.782 1.00 0.00 11 HIS A N 12
ATOM 19342 C CA . HIS A 1 11 ? 12.279 -3.319 -1.376 1.00 0.00 11 HIS A CA 12
ATOM 19343 C C . HIS A 1 11 ? 12.786 -3.486 -2.804 1.00 0.00 11 HIS A C 12
ATOM 19344 O O . HIS A 1 11 ? 12.304 -2.824 -3.724 1.00 0.00 11 HIS A O 12
ATOM 19359 N N . HIS A 1 12 ? 13.759 -4.372 -2.984 1.00 0.00 12 HIS A N 12
ATOM 19360 C CA . HIS A 1 12 ? 14.328 -4.619 -4.304 1.00 0.00 12 HIS A CA 12
ATOM 19361 C C . HIS A 1 12 ? 13.670 -5.825 -4.976 1.00 0.00 12 HIS A C 12
ATOM 19362 O O . HIS A 1 12 ? 14.239 -6.412 -5.896 1.00 0.00 12 HIS A O 12
ATOM 19377 N N . GLU A 1 13 ? 12.468 -6.181 -4.511 1.00 0.00 13 GLU A N 12
ATOM 19378 C CA . GLU A 1 13 ? 11.712 -7.315 -5.058 1.00 0.00 13 GLU A CA 12
ATOM 19379 C C . GLU A 1 13 ? 12.623 -8.501 -5.393 1.00 0.00 13 GLU A C 12
ATOM 19380 O O . GLU A 1 13 ? 13.779 -8.543 -4.973 1.00 0.00 13 GLU A O 12
ATOM 19392 N N . ASN A 1 14 ? 12.095 -9.467 -6.141 1.00 0.00 14 ASN A N 12
ATOM 19393 C CA . ASN A 1 14 ? 12.867 -10.650 -6.514 1.00 0.00 14 ASN A CA 12
ATOM 19394 C C . ASN A 1 14 ? 12.145 -11.449 -7.603 1.00 0.00 14 ASN A C 12
ATOM 19395 O O . ASN A 1 14 ? 12.045 -12.675 -7.528 1.00 0.00 14 ASN A O 12
ATOM 19406 N N . LEU A 1 15 ? 11.639 -10.744 -8.612 1.00 0.00 15 LEU A N 12
ATOM 19407 C CA . LEU A 1 15 ? 10.920 -11.384 -9.712 1.00 0.00 15 LEU A CA 12
ATOM 19408 C C . LEU A 1 15 ? 9.658 -12.071 -9.194 1.00 0.00 15 LEU A C 12
ATOM 19409 O O . LEU A 1 15 ? 9.434 -12.142 -7.985 1.00 0.00 15 LEU A O 12
ATOM 19425 N N . TYR A 1 16 ? 8.835 -12.567 -10.112 1.00 0.00 16 TYR A N 12
ATOM 19426 C CA . TYR A 1 16 ? 7.594 -13.239 -9.744 1.00 0.00 16 TYR A CA 12
ATOM 19427 C C . TYR A 1 16 ? 6.703 -12.321 -8.914 1.00 0.00 16 TYR A C 12
ATOM 19428 O O . TYR A 1 16 ? 5.844 -12.786 -8.165 1.00 0.00 16 TYR A O 12
ATOM 19446 N N . PHE A 1 17 ? 6.910 -11.014 -9.056 1.00 0.00 17 PHE A N 12
ATOM 19447 C CA . PHE A 1 17 ? 6.124 -10.034 -8.322 1.00 0.00 17 PHE A CA 12
ATOM 19448 C C . PHE A 1 17 ? 6.277 -8.647 -8.936 1.00 0.00 17 PHE A C 12
ATOM 19449 O O . PHE A 1 17 ? 7.344 -8.291 -9.435 1.00 0.00 17 PHE A O 12
ATOM 19466 N N . GLN A 1 18 ? 5.201 -7.869 -8.896 1.00 0.00 18 GLN A N 12
ATOM 19467 C CA . GLN A 1 18 ? 5.211 -6.521 -9.447 1.00 0.00 18 GLN A CA 12
ATOM 19468 C C . GLN A 1 18 ? 4.263 -5.615 -8.664 1.00 0.00 18 GLN A C 12
ATOM 19469 O O . GLN A 1 18 ? 3.348 -5.016 -9.228 1.00 0.00 18 GLN A O 12
ATOM 19483 N N . GLY A 1 19 ? 4.494 -5.523 -7.359 1.00 0.00 19 GLY A N 12
ATOM 19484 C CA . GLY A 1 19 ? 3.657 -4.693 -6.514 1.00 0.00 19 GLY A CA 12
ATOM 19485 C C . GLY A 1 19 ? 4.440 -3.590 -5.834 1.00 0.00 19 GLY A C 12
ATOM 19486 O O . GLY A 1 19 ? 5.505 -3.833 -5.266 1.00 0.00 19 GLY A O 12
ATOM 19490 N N . SER A 1 20 ? 3.912 -2.372 -5.891 1.00 0.00 20 SER A N 12
ATOM 19491 C CA . SER A 1 20 ? 4.569 -1.226 -5.275 1.00 0.00 20 SER A CA 12
ATOM 19492 C C . SER A 1 20 ? 4.704 -1.423 -3.770 1.00 0.00 20 SER A C 12
ATOM 19493 O O . SER A 1 20 ? 5.811 -1.461 -3.236 1.00 0.00 20 SER A O 12
ATOM 19501 N N . LYS A 1 21 ? 3.564 -1.556 -3.098 1.00 0.00 21 LYS A N 12
ATOM 19502 C CA . LYS A 1 21 ? 3.533 -1.755 -1.651 1.00 0.00 21 LYS A CA 12
ATOM 19503 C C . LYS A 1 21 ? 2.118 -2.079 -1.184 1.00 0.00 21 LYS A C 12
ATOM 19504 O O . LYS A 1 21 ? 1.793 -3.231 -0.892 1.00 0.00 21 LYS A O 12
ATOM 19523 N N . ARG A 1 22 ? 1.282 -1.046 -1.112 1.00 0.00 22 ARG A N 12
ATOM 19524 C CA . ARG A 1 22 ? -0.098 -1.201 -0.675 1.00 0.00 22 ARG A CA 12
ATOM 19525 C C . ARG A 1 22 ? -1.071 -0.960 -1.827 1.00 0.00 22 ARG A C 12
ATOM 19526 O O . ARG A 1 22 ? -0.785 -0.195 -2.746 1.00 0.00 22 ARG A O 12
ATOM 19547 N N . LYS A 1 23 ? -2.216 -1.634 -1.775 1.00 0.00 23 LYS A N 12
ATOM 19548 C CA . LYS A 1 23 ? -3.230 -1.508 -2.818 1.00 0.00 23 LYS A CA 12
ATOM 19549 C C . LYS A 1 23 ? -4.618 -1.307 -2.211 1.00 0.00 23 LYS A C 12
ATOM 19550 O O . LYS A 1 23 ? -5.184 -2.226 -1.615 1.00 0.00 23 LYS A O 12
ATOM 19569 N N . ILE A 1 24 ? -5.160 -0.100 -2.357 1.00 0.00 24 ILE A N 12
ATOM 19570 C CA . ILE A 1 24 ? -6.479 0.219 -1.818 1.00 0.00 24 ILE A CA 12
ATOM 19571 C C . ILE A 1 24 ? -7.559 0.042 -2.873 1.00 0.00 24 ILE A C 12
ATOM 19572 O O . ILE A 1 24 ? -7.296 0.165 -4.069 1.00 0.00 24 ILE A O 12
ATOM 19588 N N . ILE A 1 25 ? -8.778 -0.241 -2.433 1.00 0.00 25 ILE A N 12
ATOM 19589 C CA . ILE A 1 25 ? -9.895 -0.431 -3.347 1.00 0.00 25 ILE A CA 12
ATOM 19590 C C . ILE A 1 25 ? -11.074 0.435 -2.929 1.00 0.00 25 ILE A C 12
ATOM 19591 O O . ILE A 1 25 ? -11.322 0.636 -1.741 1.00 0.00 25 ILE A O 12
ATOM 19607 N N . VAL A 1 26 ? -11.805 0.943 -3.911 1.00 0.00 26 VAL A N 12
ATOM 19608 C CA . VAL A 1 26 ? -12.966 1.785 -3.637 1.00 0.00 26 VAL A CA 12
ATOM 19609 C C . VAL A 1 26 ? -14.194 1.259 -4.369 1.00 0.00 26 VAL A C 12
ATOM 19610 O O . VAL A 1 26 ? -14.245 1.256 -5.599 1.00 0.00 26 VAL A O 12
ATOM 19623 N N . ALA A 1 27 ? -15.180 0.807 -3.606 1.00 0.00 27 ALA A N 12
ATOM 19624 C CA . ALA A 1 27 ? -16.401 0.273 -4.192 1.00 0.00 27 ALA A CA 12
ATOM 19625 C C . ALA A 1 27 ? -17.572 1.226 -4.001 1.00 0.00 27 ALA A C 12
ATOM 19626 O O . ALA A 1 27 ? -17.902 1.606 -2.877 1.00 0.00 27 ALA A O 12
ATOM 19633 N N . CYS A 1 28 ? -18.193 1.612 -5.111 1.00 0.00 28 CYS A N 12
ATOM 19634 C CA . CYS A 1 28 ? -19.328 2.525 -5.075 1.00 0.00 28 CYS A CA 12
ATOM 19635 C C . CYS A 1 28 ? -19.870 2.774 -6.480 1.00 0.00 28 CYS A C 12
ATOM 19636 O O . CYS A 1 28 ? -19.278 2.349 -7.470 1.00 0.00 28 CYS A O 12
ATOM 19644 N N . GLY A 1 29 ? -21.000 3.468 -6.554 1.00 0.00 29 GLY A N 12
ATOM 19645 C CA . GLY A 1 29 ? -21.603 3.765 -7.839 1.00 0.00 29 GLY A CA 12
ATOM 19646 C C . GLY A 1 29 ? -22.171 5.166 -7.894 1.00 0.00 29 GLY A C 12
ATOM 19647 O O . GLY A 1 29 ? -23.221 5.441 -7.312 1.00 0.00 29 GLY A O 12
ATOM 19651 N N . GLY A 1 30 ? -21.476 6.058 -8.589 1.00 0.00 30 GLY A N 12
ATOM 19652 C CA . GLY A 1 30 ? -21.935 7.428 -8.696 1.00 0.00 30 GLY A CA 12
ATOM 19653 C C . GLY A 1 30 ? -22.009 7.912 -10.127 1.00 0.00 30 GLY A C 12
ATOM 19654 O O . GLY A 1 30 ? -23.085 8.240 -10.624 1.00 0.00 30 GLY A O 12
ATOM 19658 N N . ALA A 1 31 ? -20.858 7.964 -10.787 1.00 0.00 31 ALA A N 12
ATOM 19659 C CA . ALA A 1 31 ? -20.791 8.423 -12.168 1.00 0.00 31 ALA A CA 12
ATOM 19660 C C . ALA A 1 31 ? -21.221 9.886 -12.285 1.00 0.00 31 ALA A C 12
ATOM 19661 O O . ALA A 1 31 ? -21.484 10.377 -13.383 1.00 0.00 31 ALA A O 12
ATOM 19668 N N . VAL A 1 32 ? -21.296 10.579 -11.146 1.00 0.00 32 VAL A N 12
ATOM 19669 C CA . VAL A 1 32 ? -21.698 11.984 -11.125 1.00 0.00 32 VAL A CA 12
ATOM 19670 C C . VAL A 1 32 ? -20.688 12.836 -10.361 1.00 0.00 32 VAL A C 12
ATOM 19671 O O . VAL A 1 32 ? -19.975 13.648 -10.954 1.00 0.00 32 VAL A O 12
ATOM 19684 N N . ALA A 1 33 ? -20.627 12.652 -9.046 1.00 0.00 33 ALA A N 12
ATOM 19685 C CA . ALA A 1 33 ? -19.699 13.408 -8.214 1.00 0.00 33 ALA A CA 12
ATOM 19686 C C . ALA A 1 33 ? -19.290 12.611 -6.978 1.00 0.00 33 ALA A C 12
ATOM 19687 O O . ALA A 1 33 ? -19.396 13.095 -5.851 1.00 0.00 33 ALA A O 12
ATOM 19694 N N . THR A 1 34 ? -18.814 11.388 -7.199 1.00 0.00 34 THR A N 12
ATOM 19695 C CA . THR A 1 34 ? -18.377 10.524 -6.102 1.00 0.00 34 THR A CA 12
ATOM 19696 C C . THR A 1 34 ? -17.183 9.666 -6.515 1.00 0.00 34 THR A C 12
ATOM 19697 O O . THR A 1 34 ? -16.291 9.404 -5.709 1.00 0.00 34 THR A O 12
ATOM 19708 N N . SER A 1 35 ? -17.172 9.231 -7.772 1.00 0.00 35 SER A N 12
ATOM 19709 C CA . SER A 1 35 ? -16.087 8.403 -8.287 1.00 0.00 35 SER A CA 12
ATOM 19710 C C . SER A 1 35 ? -14.855 9.250 -8.577 1.00 0.00 35 SER A C 12
ATOM 19711 O O . SER A 1 35 ? -13.776 8.998 -8.040 1.00 0.00 35 SER A O 12
ATOM 19719 N N . THR A 1 36 ? -15.022 10.259 -9.422 1.00 0.00 36 THR A N 12
ATOM 19720 C CA . THR A 1 36 ? -13.920 11.143 -9.770 1.00 0.00 36 THR A CA 12
ATOM 19721 C C . THR A 1 36 ? -13.435 11.892 -8.535 1.00 0.00 36 THR A C 12
ATOM 19722 O O . THR A 1 36 ? -12.236 11.968 -8.274 1.00 0.00 36 THR A O 12
ATOM 19733 N N . MET A 1 37 ? -14.378 12.440 -7.772 1.00 0.00 37 MET A N 12
ATOM 19734 C CA . MET A 1 37 ? -14.051 13.183 -6.558 1.00 0.00 37 MET A CA 12
ATOM 19735 C C . MET A 1 37 ? -13.127 12.375 -5.648 1.00 0.00 37 MET A C 12
ATOM 19736 O O . MET A 1 37 ? -12.060 12.848 -5.255 1.00 0.00 37 MET A O 12
ATOM 19750 N N . ALA A 1 38 ? -13.542 11.157 -5.316 1.00 0.00 38 ALA A N 12
ATOM 19751 C CA . ALA A 1 38 ? -12.747 10.291 -4.452 1.00 0.00 38 ALA A CA 12
ATOM 19752 C C . ALA A 1 38 ? -11.413 9.939 -5.102 1.00 0.00 38 ALA A C 12
ATOM 19753 O O . ALA A 1 38 ? -10.354 10.125 -4.505 1.00 0.00 38 ALA A O 12
ATOM 19760 N N . ALA A 1 39 ? -11.474 9.427 -6.328 1.00 0.00 39 ALA A N 12
ATOM 19761 C CA . ALA A 1 39 ? -10.269 9.046 -7.058 1.00 0.00 39 ALA A CA 12
ATOM 19762 C C . ALA A 1 39 ? -9.278 10.203 -7.141 1.00 0.00 39 ALA A C 12
ATOM 19763 O O . ALA A 1 39 ? -8.121 10.069 -6.742 1.00 0.00 39 ALA A O 12
ATOM 19770 N N . GLU A 1 40 ? -9.735 11.341 -7.659 1.00 0.00 40 GLU A N 12
ATOM 19771 C CA . GLU A 1 40 ? -8.878 12.515 -7.785 1.00 0.00 40 GLU A CA 12
ATOM 19772 C C . GLU A 1 40 ? -8.354 12.948 -6.420 1.00 0.00 40 GLU A C 12
ATOM 19773 O O . GLU A 1 40 ? -7.212 13.389 -6.295 1.00 0.00 40 GLU A O 12
ATOM 19785 N N . GLU A 1 41 ? -9.197 12.816 -5.400 1.00 0.00 41 GLU A N 12
ATOM 19786 C CA . GLU A 1 41 ? -8.822 13.192 -4.042 1.00 0.00 41 GLU A CA 12
ATOM 19787 C C . GLU A 1 41 ? -7.781 12.230 -3.473 1.00 0.00 41 GLU A C 12
ATOM 19788 O O . GLU A 1 41 ? -6.729 12.650 -2.990 1.00 0.00 41 GLU A O 12
ATOM 19800 N N . ILE A 1 42 ? -8.080 10.938 -3.533 1.00 0.00 42 ILE A N 12
ATOM 19801 C CA . ILE A 1 42 ? -7.170 9.922 -3.023 1.00 0.00 42 ILE A CA 12
ATOM 19802 C C . ILE A 1 42 ? -5.890 9.869 -3.852 1.00 0.00 42 ILE A C 12
ATOM 19803 O O . ILE A 1 42 ? -4.792 9.743 -3.310 1.00 0.00 42 ILE A O 12
ATOM 19819 N N . LYS A 1 43 ? -6.040 9.968 -5.169 1.00 0.00 43 LYS A N 12
ATOM 19820 C CA . LYS A 1 43 ? -4.897 9.932 -6.074 1.00 0.00 43 LYS A CA 12
ATOM 19821 C C . LYS A 1 43 ? -3.930 11.074 -5.776 1.00 0.00 43 LYS A C 12
ATOM 19822 O O . LYS A 1 43 ? -2.756 10.844 -5.482 1.00 0.00 43 LYS A O 12
ATOM 19841 N N . GLU A 1 44 ? -4.426 12.307 -5.853 1.00 0.00 44 GLU A N 12
ATOM 19842 C CA . GLU A 1 44 ? -3.591 13.474 -5.590 1.00 0.00 44 GLU A CA 12
ATOM 19843 C C . GLU A 1 44 ? -2.936 13.369 -4.216 1.00 0.00 44 GLU A C 12
ATOM 19844 O O . GLU A 1 44 ? -1.844 13.894 -3.998 1.00 0.00 44 GLU A O 12
ATOM 19856 N N . LEU A 1 45 ? -3.610 12.694 -3.290 1.00 0.00 45 LEU A N 12
ATOM 19857 C CA . LEU A 1 45 ? -3.088 12.532 -1.939 1.00 0.00 45 LEU A CA 12
ATOM 19858 C C . LEU A 1 45 ? -1.817 11.687 -1.922 1.00 0.00 45 LEU A C 12
ATOM 19859 O O . LEU A 1 45 ? -0.755 12.163 -1.524 1.00 0.00 45 LEU A O 12
ATOM 19875 N N . CYS A 1 46 ? -1.931 10.430 -2.349 1.00 0.00 46 CYS A N 12
ATOM 19876 C CA . CYS A 1 46 ? -0.783 9.528 -2.370 1.00 0.00 46 CYS A CA 12
ATOM 19877 C C . CYS A 1 46 ? 0.424 10.201 -3.020 1.00 0.00 46 CYS A C 12
ATOM 19878 O O . CYS A 1 46 ? 1.563 9.990 -2.606 1.00 0.00 46 CYS A O 12
ATOM 19886 N N . GLN A 1 47 ? 0.163 11.010 -4.040 1.00 0.00 47 GLN A N 12
ATOM 19887 C CA . GLN A 1 47 ? 1.225 11.715 -4.748 1.00 0.00 47 GLN A CA 12
ATOM 19888 C C . GLN A 1 47 ? 1.755 12.888 -3.923 1.00 0.00 47 GLN A C 12
ATOM 19889 O O . GLN A 1 47 ? 2.964 13.044 -3.756 1.00 0.00 47 GLN A O 12
ATOM 19903 N N . SER A 1 48 ? 0.841 13.711 -3.414 1.00 0.00 48 SER A N 12
ATOM 19904 C CA . SER A 1 48 ? 1.211 14.874 -2.609 1.00 0.00 48 SER A CA 12
ATOM 19905 C C . SER A 1 48 ? 2.091 14.476 -1.425 1.00 0.00 48 SER A C 12
ATOM 19906 O O . SER A 1 48 ? 3.100 15.124 -1.141 1.00 0.00 48 SER A O 12
ATOM 19914 N N . HIS A 1 49 ? 1.696 13.411 -0.737 1.00 0.00 49 HIS A N 12
ATOM 19915 C CA . HIS A 1 49 ? 2.440 12.920 0.422 1.00 0.00 49 HIS A CA 12
ATOM 19916 C C . HIS A 1 49 ? 3.634 12.064 -0.006 1.00 0.00 49 HIS A C 12
ATOM 19917 O O . HIS A 1 49 ? 4.505 11.750 0.805 1.00 0.00 49 HIS A O 12
ATOM 19932 N N . ASN A 1 50 ? 3.667 11.686 -1.283 1.00 0.00 50 ASN A N 12
ATOM 19933 C CA . ASN A 1 50 ? 4.751 10.866 -1.817 1.00 0.00 50 ASN A CA 12
ATOM 19934 C C . ASN A 1 50 ? 4.698 9.445 -1.258 1.00 0.00 50 ASN A C 12
ATOM 19935 O O . ASN A 1 50 ? 5.724 8.876 -0.885 1.00 0.00 50 ASN A O 12
ATOM 19946 N N . ILE A 1 51 ? 3.496 8.869 -1.213 1.00 0.00 51 ILE A N 12
ATOM 19947 C CA . ILE A 1 51 ? 3.317 7.508 -0.710 1.00 0.00 51 ILE A CA 12
ATOM 19948 C C . ILE A 1 51 ? 2.975 6.544 -1.842 1.00 0.00 51 ILE A C 12
ATOM 19949 O O . ILE A 1 51 ? 1.826 6.475 -2.275 1.00 0.00 51 ILE A O 12
ATOM 19965 N N . PRO A 1 52 ? 3.961 5.778 -2.336 1.00 0.00 52 PRO A N 12
ATOM 19966 C CA . PRO A 1 52 ? 3.731 4.814 -3.417 1.00 0.00 52 PRO A CA 12
ATOM 19967 C C . PRO A 1 52 ? 2.583 3.858 -3.093 1.00 0.00 52 PRO A C 12
ATOM 19968 O O . PRO A 1 52 ? 2.706 3.000 -2.220 1.00 0.00 52 PRO A O 12
ATOM 19979 N N . VAL A 1 53 ? 1.471 4.013 -3.808 1.00 0.00 53 VAL A N 12
ATOM 19980 C CA . VAL A 1 53 ? 0.295 3.167 -3.606 1.00 0.00 53 VAL A CA 12
ATOM 19981 C C . VAL A 1 53 ? -0.543 3.094 -4.883 1.00 0.00 53 VAL A C 12
ATOM 19982 O O . VAL A 1 53 ? -0.441 3.962 -5.750 1.00 0.00 53 VAL A O 12
ATOM 19995 N N . GLU A 1 54 ? -1.376 2.061 -4.989 1.00 0.00 54 GLU A N 12
ATOM 19996 C CA . GLU A 1 54 ? -2.234 1.887 -6.162 1.00 0.00 54 GLU A CA 12
ATOM 19997 C C . GLU A 1 54 ? -3.706 1.839 -5.759 1.00 0.00 54 GLU A C 12
ATOM 19998 O O . GLU A 1 54 ? -4.138 0.925 -5.057 1.00 0.00 54 GLU A O 12
ATOM 20010 N N . LEU A 1 55 ? -4.472 2.826 -6.215 1.00 0.00 55 LEU A N 12
ATOM 20011 C CA . LEU A 1 55 ? -5.897 2.895 -5.905 1.00 0.00 55 LEU A CA 12
ATOM 20012 C C . LEU A 1 55 ? -6.719 2.168 -6.968 1.00 0.00 55 LEU A C 12
ATOM 20013 O O . LEU A 1 55 ? -6.742 2.565 -8.132 1.00 0.00 55 LEU A O 12
ATOM 20029 N N . ILE A 1 56 ? -7.391 1.102 -6.553 1.00 0.00 56 ILE A N 12
ATOM 20030 C CA . ILE A 1 56 ? -8.218 0.307 -7.456 1.00 0.00 56 ILE A CA 12
ATOM 20031 C C . ILE A 1 56 ? -9.696 0.616 -7.237 1.00 0.00 56 ILE A C 12
ATOM 20032 O O . ILE A 1 56 ? -10.098 0.989 -6.135 1.00 0.00 56 ILE A O 12
ATOM 20048 N N . GLN A 1 57 ? -10.503 0.477 -8.288 1.00 0.00 57 GLN A N 12
ATOM 20049 C CA . GLN A 1 57 ? -11.936 0.749 -8.194 1.00 0.00 57 GLN A CA 12
ATOM 20050 C C . GLN A 1 57 ? -12.743 -0.454 -8.679 1.00 0.00 57 GLN A C 12
ATOM 20051 O O . GLN A 1 57 ? -12.401 -1.073 -9.687 1.00 0.00 57 GLN A O 12
ATOM 20065 N N . CYS A 1 58 ? -13.803 -0.792 -7.951 1.00 0.00 58 CYS A N 12
ATOM 20066 C CA . CYS A 1 58 ? -14.642 -1.936 -8.303 1.00 0.00 58 CYS A CA 12
ATOM 20067 C C . CYS A 1 58 ? -16.087 -1.718 -7.875 1.00 0.00 58 CYS A C 12
ATOM 20068 O O . CYS A 1 58 ? -16.389 -0.785 -7.135 1.00 0.00 58 CYS A O 12
ATOM 20076 N N . ARG A 1 59 ? -16.981 -2.583 -8.345 1.00 0.00 59 ARG A N 12
ATOM 20077 C CA . ARG A 1 59 ? -18.393 -2.480 -8.007 1.00 0.00 59 ARG A CA 12
ATOM 20078 C C . ARG A 1 59 ? -18.663 -3.027 -6.607 1.00 0.00 59 ARG A C 12
ATOM 20079 O O . ARG A 1 59 ? -17.740 -3.258 -5.829 1.00 0.00 59 ARG A O 12
ATOM 20100 N N . VAL A 1 60 ? -19.940 -3.229 -6.297 1.00 0.00 60 VAL A N 12
ATOM 20101 C CA . VAL A 1 60 ? -20.340 -3.744 -4.992 1.00 0.00 60 VAL A CA 12
ATOM 20102 C C . VAL A 1 60 ? -20.018 -5.230 -4.845 1.00 0.00 60 VAL A C 12
ATOM 20103 O O . VAL A 1 60 ? -19.904 -5.738 -3.729 1.00 0.00 60 VAL A O 12
ATOM 20116 N N . ASN A 1 61 ? -19.873 -5.925 -5.972 1.00 0.00 61 ASN A N 12
ATOM 20117 C CA . ASN A 1 61 ? -19.566 -7.352 -5.952 1.00 0.00 61 ASN A CA 12
ATOM 20118 C C . ASN A 1 61 ? -18.530 -7.705 -7.013 1.00 0.00 61 ASN A C 12
ATOM 20119 O O . ASN A 1 61 ? -18.865 -8.217 -8.082 1.00 0.00 61 ASN A O 12
ATOM 20130 N N . GLU A 1 62 ? -17.270 -7.424 -6.706 1.00 0.00 62 GLU A N 12
ATOM 20131 C CA . GLU A 1 62 ? -16.169 -7.703 -7.626 1.00 0.00 62 GLU A CA 12
ATOM 20132 C C . GLU A 1 62 ? -14.821 -7.634 -6.907 1.00 0.00 62 GLU A C 12
ATOM 20133 O O . GLU A 1 62 ? -13.883 -8.353 -7.253 1.00 0.00 62 GLU A O 12
ATOM 20145 N N . ILE A 1 63 ? -14.731 -6.760 -5.909 1.00 0.00 63 ILE A N 12
ATOM 20146 C CA . ILE A 1 63 ? -13.506 -6.589 -5.140 1.00 0.00 63 ILE A CA 12
ATOM 20147 C C . ILE A 1 63 ? -13.073 -7.886 -4.468 1.00 0.00 63 ILE A C 12
ATOM 20148 O O . ILE A 1 63 ? -11.883 -8.190 -4.388 1.00 0.00 63 ILE A O 12
ATOM 20164 N N . GLU A 1 64 ? -14.047 -8.650 -3.987 1.00 0.00 64 GLU A N 12
ATOM 20165 C CA . GLU A 1 64 ? -13.775 -9.920 -3.323 1.00 0.00 64 GLU A CA 12
ATOM 20166 C C . GLU A 1 64 ? -12.965 -10.847 -4.226 1.00 0.00 64 GLU A C 12
ATOM 20167 O O . GLU A 1 64 ? -12.049 -11.531 -3.770 1.00 0.00 64 GLU A O 12
ATOM 20179 N N . THR A 1 65 ? -13.318 -10.866 -5.510 1.00 0.00 65 THR A N 12
ATOM 20180 C CA . THR A 1 65 ? -12.634 -11.708 -6.486 1.00 0.00 65 THR A CA 12
ATOM 20181 C C . THR A 1 65 ? -11.314 -11.084 -6.922 1.00 0.00 65 THR A C 12
ATOM 20182 O O . THR A 1 65 ? -10.314 -11.780 -7.094 1.00 0.00 65 THR A O 12
ATOM 20193 N N . TYR A 1 66 ? -11.314 -9.767 -7.102 1.00 0.00 66 TYR A N 12
ATOM 20194 C CA . TYR A 1 66 ? -10.115 -9.048 -7.519 1.00 0.00 66 TYR A CA 12
ATOM 20195 C C . TYR A 1 66 ? -9.153 -8.828 -6.351 1.00 0.00 66 TYR A C 12
ATOM 20196 O O . TYR A 1 66 ? -8.215 -8.039 -6.461 1.00 0.00 66 TYR A O 12
ATOM 20214 N N . MET A 1 67 ? -9.386 -9.523 -5.239 1.00 0.00 67 MET A N 12
ATOM 20215 C CA . MET A 1 67 ? -8.535 -9.405 -4.056 1.00 0.00 67 MET A CA 12
ATOM 20216 C C . MET A 1 67 ? -7.133 -9.983 -4.311 1.00 0.00 67 MET A C 12
ATOM 20217 O O . MET A 1 67 ? -6.609 -10.744 -3.496 1.00 0.00 67 MET A O 12
ATOM 20231 N N . ASP A 1 68 ? -6.533 -9.620 -5.445 1.00 0.00 68 ASP A N 12
ATOM 20232 C CA . ASP A 1 68 ? -5.203 -10.103 -5.802 1.00 0.00 68 ASP A CA 12
ATOM 20233 C C . ASP A 1 68 ? -4.184 -9.747 -4.725 1.00 0.00 68 ASP A C 12
ATOM 20234 O O . ASP A 1 68 ? -3.363 -10.577 -4.337 1.00 0.00 68 ASP A O 12
ATOM 20243 N N . GLY A 1 69 ? -4.244 -8.509 -4.248 1.00 0.00 69 GLY A N 12
ATOM 20244 C CA . GLY A 1 69 ? -3.321 -8.069 -3.220 1.00 0.00 69 GLY A CA 12
ATOM 20245 C C . GLY A 1 69 ? -3.643 -6.679 -2.704 1.00 0.00 69 GLY A C 12
ATOM 20246 O O . GLY A 1 69 ? -2.820 -5.771 -2.805 1.00 0.00 69 GLY A O 12
ATOM 20250 N N . VAL A 1 70 ? -4.839 -6.515 -2.146 1.00 0.00 70 VAL A N 12
ATOM 20251 C CA . VAL A 1 70 ? -5.258 -5.226 -1.612 1.00 0.00 70 VAL A CA 12
ATOM 20252 C C . VAL A 1 70 ? -4.833 -5.078 -0.154 1.00 0.00 70 VAL A C 12
ATOM 20253 O O . VAL A 1 70 ? -5.071 -5.962 0.668 1.00 0.00 70 VAL A O 12
ATOM 20266 N N . HIS A 1 71 ? -4.198 -3.954 0.160 1.00 0.00 71 HIS A N 12
ATOM 20267 C CA . HIS A 1 71 ? -3.737 -3.691 1.516 1.00 0.00 71 HIS A CA 12
ATOM 20268 C C . HIS A 1 71 ? -4.797 -2.946 2.326 1.00 0.00 71 HIS A C 12
ATOM 20269 O O . HIS A 1 71 ? -4.769 -2.964 3.557 1.00 0.00 71 HIS A O 12
ATOM 20284 N N . LEU A 1 72 ? -5.737 -2.308 1.632 1.00 0.00 72 LEU A N 12
ATOM 20285 C CA . LEU A 1 72 ? -6.813 -1.567 2.290 1.00 0.00 72 LEU A CA 12
ATOM 20286 C C . LEU A 1 72 ? -8.076 -1.594 1.433 1.00 0.00 72 LEU A C 12
ATOM 20287 O O . LEU A 1 72 ? -8.001 -1.609 0.205 1.00 0.00 72 LEU A O 12
ATOM 20303 N N . ILE A 1 73 ? -9.236 -1.626 2.078 1.00 0.00 73 ILE A N 12
ATOM 20304 C CA . ILE A 1 73 ? -10.497 -1.679 1.356 1.00 0.00 73 ILE A CA 12
ATOM 20305 C C . ILE A 1 73 ? -11.405 -0.509 1.719 1.00 0.00 73 ILE A C 12
ATOM 20306 O O . ILE A 1 73 ? -11.568 -0.177 2.891 1.00 0.00 73 ILE A O 12
ATOM 20322 N N . CYS A 1 74 ? -12.004 0.113 0.712 1.00 0.00 74 CYS A N 12
ATOM 20323 C CA . CYS A 1 74 ? -12.901 1.235 0.954 1.00 0.00 74 CYS A CA 12
ATOM 20324 C C . CYS A 1 74 ? -14.260 0.988 0.314 1.00 0.00 74 CYS A C 12
ATOM 20325 O O . CYS A 1 74 ? -14.418 1.107 -0.901 1.00 0.00 74 CYS A O 12
ATOM 20333 N N . THR A 1 75 ? -15.241 0.647 1.143 1.00 0.00 75 THR A N 12
ATOM 20334 C CA . THR A 1 75 ? -16.593 0.384 0.666 1.00 0.00 75 THR A CA 12
ATOM 20335 C C . THR A 1 75 ? -17.617 0.917 1.661 1.00 0.00 75 THR A C 12
ATOM 20336 O O . THR A 1 75 ? -17.347 1.005 2.859 1.00 0.00 75 THR A O 12
ATOM 20347 N N . THR A 1 76 ? -18.790 1.275 1.158 1.00 0.00 76 THR A N 12
ATOM 20348 C CA . THR A 1 76 ? -19.853 1.802 2.004 1.00 0.00 76 THR A CA 12
ATOM 20349 C C . THR A 1 76 ? -20.761 0.681 2.504 1.00 0.00 76 THR A C 12
ATOM 20350 O O . THR A 1 76 ? -21.882 0.514 2.022 1.00 0.00 76 THR A O 12
ATOM 20361 N N . ALA A 1 77 ? -20.269 -0.085 3.474 1.00 0.00 77 ALA A N 12
ATOM 20362 C CA . ALA A 1 77 ? -21.034 -1.191 4.042 1.00 0.00 77 ALA A CA 12
ATOM 20363 C C . ALA A 1 77 ? -20.223 -1.930 5.101 1.00 0.00 77 ALA A C 12
ATOM 20364 O O . ALA A 1 77 ? -19.084 -1.566 5.393 1.00 0.00 77 ALA A O 12
ATOM 20371 N N . ARG A 1 78 ? -20.818 -2.972 5.670 1.00 0.00 78 ARG A N 12
ATOM 20372 C CA . ARG A 1 78 ? -20.150 -3.768 6.692 1.00 0.00 78 ARG A CA 12
ATOM 20373 C C . ARG A 1 78 ? -19.984 -5.211 6.226 1.00 0.00 78 ARG A C 12
ATOM 20374 O O . ARG A 1 78 ? -20.519 -6.138 6.836 1.00 0.00 78 ARG A O 12
ATOM 20395 N N . VAL A 1 79 ? -19.237 -5.394 5.143 1.00 0.00 79 VAL A N 12
ATOM 20396 C CA . VAL A 1 79 ? -18.997 -6.725 4.594 1.00 0.00 79 VAL A CA 12
ATOM 20397 C C . VAL A 1 79 ? -17.809 -7.404 5.278 1.00 0.00 79 VAL A C 12
ATOM 20398 O O . VAL A 1 79 ? -17.193 -8.309 4.715 1.00 0.00 79 VAL A O 12
ATOM 20411 N N . ASP A 1 80 ? -17.496 -6.967 6.497 1.00 0.00 80 ASP A N 12
ATOM 20412 C CA . ASP A 1 80 ? -16.389 -7.536 7.259 1.00 0.00 80 ASP A CA 12
ATOM 20413 C C . ASP A 1 80 ? -16.846 -8.735 8.090 1.00 0.00 80 ASP A C 12
ATOM 20414 O O . ASP A 1 80 ? -16.046 -9.348 8.799 1.00 0.00 80 ASP A O 12
ATOM 20423 N N . ARG A 1 81 ? -18.132 -9.063 8.003 1.00 0.00 81 ARG A N 12
ATOM 20424 C CA . ARG A 1 81 ? -18.685 -10.187 8.750 1.00 0.00 81 ARG A CA 12
ATOM 20425 C C . ARG A 1 81 ? -18.709 -11.461 7.903 1.00 0.00 81 ARG A C 12
ATOM 20426 O O . ARG A 1 81 ? -19.065 -12.533 8.392 1.00 0.00 81 ARG A O 12
ATOM 20447 N N . SER A 1 82 ? -18.330 -11.337 6.633 1.00 0.00 82 SER A N 12
ATOM 20448 C CA . SER A 1 82 ? -18.307 -12.480 5.726 1.00 0.00 82 SER A CA 12
ATOM 20449 C C . SER A 1 82 ? -16.920 -12.672 5.113 1.00 0.00 82 SER A C 12
ATOM 20450 O O . SER A 1 82 ? -16.561 -13.777 4.703 1.00 0.00 82 SER A O 12
ATOM 20458 N N . PHE A 1 83 ? -16.145 -11.593 5.047 1.00 0.00 83 PHE A N 12
ATOM 20459 C CA . PHE A 1 83 ? -14.803 -11.646 4.479 1.00 0.00 83 PHE A CA 12
ATOM 20460 C C . PHE A 1 83 ? -13.816 -12.294 5.449 1.00 0.00 83 PHE A C 12
ATOM 20461 O O . PHE A 1 83 ? -13.022 -13.150 5.059 1.00 0.00 83 PHE A O 12
ATOM 20478 N N . GLY A 1 84 ? -13.872 -11.886 6.715 1.00 0.00 84 GLY A N 12
ATOM 20479 C CA . GLY A 1 84 ? -12.975 -12.443 7.716 1.00 0.00 84 GLY A CA 12
ATOM 20480 C C . GLY A 1 84 ? -12.216 -11.373 8.478 1.00 0.00 84 GLY A C 12
ATOM 20481 O O . GLY A 1 84 ? -12.457 -11.157 9.666 1.00 0.00 84 GLY A O 12
ATOM 20485 N N . ASP A 1 85 ? -11.303 -10.699 7.790 1.00 0.00 85 ASP A N 12
ATOM 20486 C CA . ASP A 1 85 ? -10.507 -9.637 8.397 1.00 0.00 85 ASP A CA 12
ATOM 20487 C C . ASP A 1 85 ? -10.249 -8.526 7.391 1.00 0.00 85 ASP A C 12
ATOM 20488 O O . ASP A 1 85 ? -9.342 -7.713 7.567 1.00 0.00 85 ASP A O 12
ATOM 20497 N N . ILE A 1 86 ? -11.050 -8.499 6.331 1.00 0.00 86 ILE A N 12
ATOM 20498 C CA . ILE A 1 86 ? -10.909 -7.496 5.290 1.00 0.00 86 ILE A CA 12
ATOM 20499 C C . ILE A 1 86 ? -10.855 -6.081 5.887 1.00 0.00 86 ILE A C 12
ATOM 20500 O O . ILE A 1 86 ? -11.872 -5.536 6.315 1.00 0.00 86 ILE A O 12
ATOM 20516 N N . PRO A 1 87 ? -9.655 -5.474 5.933 1.00 0.00 87 PRO A N 12
ATOM 20517 C CA . PRO A 1 87 ? -9.465 -4.124 6.491 1.00 0.00 87 PRO A CA 12
ATOM 20518 C C . PRO A 1 87 ? -10.172 -3.039 5.680 1.00 0.00 87 PRO A C 12
ATOM 20519 O O . PRO A 1 87 ? -9.522 -2.197 5.060 1.00 0.00 87 PRO A O 12
ATOM 20530 N N . LEU A 1 88 ? -11.504 -3.062 5.675 1.00 0.00 88 LEU A N 12
ATOM 20531 C CA . LEU A 1 88 ? -12.266 -2.074 4.914 1.00 0.00 88 LEU A CA 12
ATOM 20532 C C . LEU A 1 88 ? -12.756 -0.930 5.797 1.00 0.00 88 LEU A C 12
ATOM 20533 O O . LEU A 1 88 ? -12.806 -1.047 7.021 1.00 0.00 88 LEU A O 12
ATOM 20549 N N . VAL A 1 89 ? -13.115 0.181 5.156 1.00 0.00 89 VAL A N 12
ATOM 20550 C CA . VAL A 1 89 ? -13.600 1.357 5.866 1.00 0.00 89 VAL A CA 12
ATOM 20551 C C . VAL A 1 89 ? -14.788 1.984 5.145 1.00 0.00 89 VAL A C 12
ATOM 20552 O O . VAL A 1 89 ? -14.906 1.894 3.923 1.00 0.00 89 VAL A O 12
ATOM 20565 N N . HIS A 1 90 ? -15.667 2.617 5.912 1.00 0.00 90 HIS A N 12
ATOM 20566 C CA . HIS A 1 90 ? -16.851 3.259 5.355 1.00 0.00 90 HIS A CA 12
ATOM 20567 C C . HIS A 1 90 ? -16.531 4.674 4.883 1.00 0.00 90 HIS A C 12
ATOM 20568 O O . HIS A 1 90 ? -15.691 5.358 5.465 1.00 0.00 90 HIS A O 12
ATOM 20583 N N . GLY A 1 91 ? -17.210 5.105 3.826 1.00 0.00 91 GLY A N 12
ATOM 20584 C CA . GLY A 1 91 ? -16.986 6.436 3.295 1.00 0.00 91 GLY A CA 12
ATOM 20585 C C . GLY A 1 91 ? -18.155 7.364 3.558 1.00 0.00 91 GLY A C 12
ATOM 20586 O O . GLY A 1 91 ? -18.410 8.286 2.782 1.00 0.00 91 GLY A O 12
ATOM 20590 N N . MET A 1 92 ? -18.868 7.122 4.653 1.00 0.00 92 MET A N 12
ATOM 20591 C CA . MET A 1 92 ? -20.016 7.945 5.013 1.00 0.00 92 MET A CA 12
ATOM 20592 C C . MET A 1 92 ? -19.622 9.420 5.115 1.00 0.00 92 MET A C 12
ATOM 20593 O O . MET A 1 92 ? -20.268 10.280 4.517 1.00 0.00 92 MET A O 12
ATOM 20607 N N . PRO A 1 93 ? -18.557 9.739 5.876 1.00 0.00 93 PRO A N 12
ATOM 20608 C CA . PRO A 1 93 ? -18.097 11.122 6.041 1.00 0.00 93 PRO A CA 12
ATOM 20609 C C . PRO A 1 93 ? -17.324 11.643 4.827 1.00 0.00 93 PRO A C 12
ATOM 20610 O O . PRO A 1 93 ? -17.119 12.849 4.689 1.00 0.00 93 PRO A O 12
ATOM 20621 N N . PHE A 1 94 ? -16.893 10.736 3.953 1.00 0.00 94 PHE A N 12
ATOM 20622 C CA . PHE A 1 94 ? -16.143 11.129 2.761 1.00 0.00 94 PHE A CA 12
ATOM 20623 C C . PHE A 1 94 ? -17.091 11.618 1.667 1.00 0.00 94 PHE A C 12
ATOM 20624 O O . PHE A 1 94 ? -16.781 12.561 0.940 1.00 0.00 94 PHE A O 12
ATOM 20641 N N . VAL A 1 95 ? -18.247 10.970 1.559 1.00 0.00 95 VAL A N 12
ATOM 20642 C CA . VAL A 1 95 ? -19.243 11.341 0.556 1.00 0.00 95 VAL A CA 12
ATOM 20643 C C . VAL A 1 95 ? -20.012 12.594 0.980 1.00 0.00 95 VAL A C 12
ATOM 20644 O O . VAL A 1 95 ? -20.592 13.291 0.148 1.00 0.00 95 VAL A O 12
ATOM 20657 N N . SER A 1 96 ? -20.015 12.873 2.282 1.00 0.00 96 SER A N 12
ATOM 20658 C CA . SER A 1 96 ? -20.718 14.036 2.819 1.00 0.00 96 SER A CA 12
ATOM 20659 C C . SER A 1 96 ? -20.296 15.327 2.114 1.00 0.00 96 SER A C 12
ATOM 20660 O O . SER A 1 96 ? -21.058 16.294 2.066 1.00 0.00 96 SER A O 12
ATOM 20668 N N . GLY A 1 97 ? -19.084 15.338 1.564 1.00 0.00 97 GLY A N 12
ATOM 20669 C CA . GLY A 1 97 ? -18.598 16.515 0.865 1.00 0.00 97 GLY A CA 12
ATOM 20670 C C . GLY A 1 97 ? -18.194 17.641 1.800 1.00 0.00 97 GLY A C 12
ATOM 20671 O O . GLY A 1 97 ? -17.810 18.720 1.347 1.00 0.00 97 GLY A O 12
ATOM 20675 N N . VAL A 1 98 ? -18.295 17.405 3.106 1.00 0.00 98 VAL A N 12
ATOM 20676 C CA . VAL A 1 98 ? -17.946 18.421 4.092 1.00 0.00 98 VAL A CA 12
ATOM 20677 C C . VAL A 1 98 ? -17.059 17.855 5.204 1.00 0.00 98 VAL A C 12
ATOM 20678 O O . VAL A 1 98 ? -16.333 18.597 5.862 1.00 0.00 98 VAL A O 12
ATOM 20691 N N . GLY A 1 99 ? -17.126 16.542 5.413 1.00 0.00 99 GLY A N 12
ATOM 20692 C CA . GLY A 1 99 ? -16.325 15.918 6.449 1.00 0.00 99 GLY A CA 12
ATOM 20693 C C . GLY A 1 99 ? -15.041 15.316 5.917 1.00 0.00 99 GLY A C 12
ATOM 20694 O O . GLY A 1 99 ? -14.351 14.592 6.632 1.00 0.00 99 GLY A O 12
ATOM 20698 N N . ILE A 1 100 ? -14.712 15.616 4.664 1.00 0.00 100 ILE A N 12
ATOM 20699 C CA . ILE A 1 100 ? -13.495 15.096 4.055 1.00 0.00 100 ILE A CA 12
ATOM 20700 C C . ILE A 1 100 ? -12.268 15.752 4.669 1.00 0.00 100 ILE A C 12
ATOM 20701 O O . ILE A 1 100 ? -11.316 15.078 5.051 1.00 0.00 100 ILE A O 12
ATOM 20717 N N . GLU A 1 101 ? -12.303 17.077 4.754 1.00 0.00 101 GLU A N 12
ATOM 20718 C CA . GLU A 1 101 ? -11.199 17.850 5.316 1.00 0.00 101 GLU A CA 12
ATOM 20719 C C . GLU A 1 101 ? -10.802 17.323 6.693 1.00 0.00 101 GLU A C 12
ATOM 20720 O O . GLU A 1 101 ? -9.651 16.955 6.920 1.00 0.00 101 GLU A O 12
ATOM 20732 N N . ALA A 1 102 ? -11.766 17.294 7.608 1.00 0.00 102 ALA A N 12
ATOM 20733 C CA . ALA A 1 102 ? -11.520 16.818 8.962 1.00 0.00 102 ALA A CA 12
ATOM 20734 C C . ALA A 1 102 ? -11.078 15.358 8.961 1.00 0.00 102 ALA A C 12
ATOM 20735 O O . ALA A 1 102 ? -10.107 14.993 9.623 1.00 0.00 102 ALA A O 12
ATOM 20742 N N . LEU A 1 103 ? -11.794 14.526 8.209 1.00 0.00 103 LEU A N 12
ATOM 20743 C CA . LEU A 1 103 ? -11.467 13.108 8.122 1.00 0.00 103 LEU A CA 12
ATOM 20744 C C . LEU A 1 103 ? -10.082 12.910 7.518 1.00 0.00 103 LEU A C 12
ATOM 20745 O O . LEU A 1 103 ? -9.319 12.050 7.957 1.00 0.00 103 LEU A O 12
ATOM 20761 N N . GLN A 1 104 ? -9.766 13.716 6.509 1.00 0.00 104 GLN A N 12
ATOM 20762 C CA . GLN A 1 104 ? -8.474 13.637 5.838 1.00 0.00 104 GLN A CA 12
ATOM 20763 C C . GLN A 1 104 ? -7.336 13.860 6.820 1.00 0.00 104 GLN A C 12
ATOM 20764 O O . GLN A 1 104 ? -6.453 13.015 6.971 1.00 0.00 104 GLN A O 12
ATOM 20778 N N . ASN A 1 105 ? -7.368 15.002 7.493 1.00 0.00 105 ASN A N 12
ATOM 20779 C CA . ASN A 1 105 ? -6.343 15.342 8.467 1.00 0.00 105 ASN A CA 12
ATOM 20780 C C . ASN A 1 105 ? -6.198 14.241 9.506 1.00 0.00 105 ASN A C 12
ATOM 20781 O O . ASN A 1 105 ? -5.086 13.861 9.873 1.00 0.00 105 ASN A O 12
ATOM 20792 N N . LYS A 1 106 ? -7.327 13.725 9.980 1.00 0.00 106 LYS A N 12
ATOM 20793 C CA . LYS A 1 106 ? -7.317 12.668 10.976 1.00 0.00 106 LYS A CA 12
ATOM 20794 C C . LYS A 1 106 ? -6.796 11.366 10.383 1.00 0.00 106 LYS A C 12
ATOM 20795 O O . LYS A 1 106 ? -6.004 10.672 11.009 1.00 0.00 106 LYS A O 12
ATOM 20814 N N . ILE A 1 107 ? -7.245 11.029 9.178 1.00 0.00 107 ILE A N 12
ATOM 20815 C CA . ILE A 1 107 ? -6.808 9.793 8.543 1.00 0.00 107 ILE A CA 12
ATOM 20816 C C . ILE A 1 107 ? -5.330 9.845 8.162 1.00 0.00 107 ILE A C 12
ATOM 20817 O O . ILE A 1 107 ? -4.634 8.834 8.235 1.00 0.00 107 ILE A O 12
ATOM 20833 N N . LEU A 1 108 ? -4.850 11.020 7.765 1.00 0.00 108 LEU A N 12
ATOM 20834 C CA . LEU A 1 108 ? -3.450 11.177 7.382 1.00 0.00 108 LEU A CA 12
ATOM 20835 C C . LEU A 1 108 ? -2.539 11.095 8.602 1.00 0.00 108 LEU A C 12
ATOM 20836 O O . LEU A 1 108 ? -1.481 10.469 8.557 1.00 0.00 108 LEU A O 12
ATOM 20852 N N . THR A 1 109 ? -2.957 11.735 9.689 1.00 0.00 109 THR A N 12
ATOM 20853 C CA . THR A 1 109 ? -2.179 11.739 10.922 1.00 0.00 109 THR A CA 12
ATOM 20854 C C . THR A 1 109 ? -2.027 10.327 11.486 1.00 0.00 109 THR A C 12
ATOM 20855 O O . THR A 1 109 ? -0.982 9.982 12.038 1.00 0.00 109 THR A O 12
ATOM 20866 N N . ILE A 1 110 ? -3.071 9.513 11.349 1.00 0.00 110 ILE A N 12
ATOM 20867 C CA . ILE A 1 110 ? -3.029 8.145 11.856 1.00 0.00 110 ILE A CA 12
ATOM 20868 C C . ILE A 1 110 ? -2.418 7.187 10.834 1.00 0.00 110 ILE A C 12
ATOM 20869 O O . ILE A 1 110 ? -1.629 6.313 11.194 1.00 0.00 110 ILE A O 12
ATOM 20885 N N . LEU A 1 111 ? -2.778 7.350 9.560 1.00 0.00 111 LEU A N 12
ATOM 20886 C CA . LEU A 1 111 ? -2.245 6.485 8.506 1.00 0.00 111 LEU A CA 12
ATOM 20887 C C . LEU A 1 111 ? -0.722 6.554 8.473 1.00 0.00 111 LEU A C 12
ATOM 20888 O O . LEU A 1 111 ? -0.051 5.560 8.196 1.00 0.00 111 LEU A O 12
ATOM 20904 N N . GLN A 1 112 ? -0.184 7.736 8.757 1.00 0.00 112 GLN A N 12
ATOM 20905 C CA . GLN A 1 112 ? 1.259 7.935 8.758 1.00 0.00 112 GLN A CA 12
ATOM 20906 C C . GLN A 1 112 ? 1.873 7.436 10.062 1.00 0.00 112 GLN A C 12
ATOM 20907 O O . GLN A 1 112 ? 3.010 6.964 10.082 1.00 0.00 112 GLN A O 12
ATOM 20921 N N . GLY A 1 113 ? 1.112 7.542 11.145 1.00 0.00 113 GLY A N 12
ATOM 20922 C CA . GLY A 1 113 ? 1.597 7.095 12.438 1.00 0.00 113 GLY A CA 12
ATOM 20923 C C . GLY A 1 113 ? 1.474 8.166 13.504 1.00 0.00 113 GLY A C 12
ATOM 20924 O O . GLY A 1 113 ? 2.522 8.625 14.007 1.00 0.00 113 GLY A O 12
ATOM 20929 N N . MET A 1 1 ? 27.444 -2.921 -5.567 1.00 0.00 1 MET A N 13
ATOM 20930 C CA . MET A 1 1 ? 26.042 -3.412 -5.739 1.00 0.00 1 MET A CA 13
ATOM 20931 C C . MET A 1 1 ? 25.448 -3.986 -4.443 1.00 0.00 1 MET A C 13
ATOM 20932 O O . MET A 1 1 ? 24.361 -4.561 -4.465 1.00 0.00 1 MET A O 13
ATOM 20948 N N . GLY A 1 2 ? 26.150 -3.826 -3.320 1.00 0.00 2 GLY A N 13
ATOM 20949 C CA . GLY A 1 2 ? 25.653 -4.338 -2.055 1.00 0.00 2 GLY A CA 13
ATOM 20950 C C . GLY A 1 2 ? 26.547 -3.969 -0.886 1.00 0.00 2 GLY A C 13
ATOM 20951 O O . GLY A 1 2 ? 27.652 -4.494 -0.748 1.00 0.00 2 GLY A O 13
ATOM 20955 N N . SER A 1 3 ? 26.068 -3.061 -0.042 1.00 0.00 3 SER A N 13
ATOM 20956 C CA . SER A 1 3 ? 26.829 -2.620 1.123 1.00 0.00 3 SER A CA 13
ATOM 20957 C C . SER A 1 3 ? 27.049 -3.771 2.101 1.00 0.00 3 SER A C 13
ATOM 20958 O O . SER A 1 3 ? 26.106 -4.458 2.492 1.00 0.00 3 SER A O 13
ATOM 20966 N N . SER A 1 4 ? 28.303 -3.971 2.494 1.00 0.00 4 SER A N 13
ATOM 20967 C CA . SER A 1 4 ? 28.657 -5.033 3.428 1.00 0.00 4 SER A CA 13
ATOM 20968 C C . SER A 1 4 ? 29.562 -4.493 4.531 1.00 0.00 4 SER A C 13
ATOM 20969 O O . SER A 1 4 ? 29.172 -4.428 5.697 1.00 0.00 4 SER A O 13
ATOM 20977 N N . HIS A 1 5 ? 30.775 -4.106 4.149 1.00 0.00 5 HIS A N 13
ATOM 20978 C CA . HIS A 1 5 ? 31.744 -3.567 5.100 1.00 0.00 5 HIS A CA 13
ATOM 20979 C C . HIS A 1 5 ? 32.656 -2.532 4.438 1.00 0.00 5 HIS A C 13
ATOM 20980 O O . HIS A 1 5 ? 33.145 -1.615 5.097 1.00 0.00 5 HIS A O 13
ATOM 20995 N N . HIS A 1 6 ? 32.882 -2.683 3.135 1.00 0.00 6 HIS A N 13
ATOM 20996 C CA . HIS A 1 6 ? 33.733 -1.760 2.393 1.00 0.00 6 HIS A CA 13
ATOM 20997 C C . HIS A 1 6 ? 33.526 -1.925 0.890 1.00 0.00 6 HIS A C 13
ATOM 20998 O O . HIS A 1 6 ? 34.099 -2.820 0.270 1.00 0.00 6 HIS A O 13
ATOM 21013 N N . HIS A 1 7 ? 32.702 -1.058 0.312 1.00 0.00 7 HIS A N 13
ATOM 21014 C CA . HIS A 1 7 ? 32.419 -1.110 -1.119 1.00 0.00 7 HIS A CA 13
ATOM 21015 C C . HIS A 1 7 ? 32.284 0.294 -1.699 1.00 0.00 7 HIS A C 13
ATOM 21016 O O . HIS A 1 7 ? 32.434 1.288 -0.989 1.00 0.00 7 HIS A O 13
ATOM 21031 N N . HIS A 1 8 ? 31.999 0.368 -2.996 1.00 0.00 8 HIS A N 13
ATOM 21032 C CA . HIS A 1 8 ? 31.842 1.650 -3.672 1.00 0.00 8 HIS A CA 13
ATOM 21033 C C . HIS A 1 8 ? 30.404 1.844 -4.144 1.00 0.00 8 HIS A C 13
ATOM 21034 O O . HIS A 1 8 ? 29.682 0.878 -4.387 1.00 0.00 8 HIS A O 13
ATOM 21049 N N . HIS A 1 9 ? 30.000 3.102 -4.273 1.00 0.00 9 HIS A N 13
ATOM 21050 C CA . HIS A 1 9 ? 28.648 3.432 -4.718 1.00 0.00 9 HIS A CA 13
ATOM 21051 C C . HIS A 1 9 ? 28.671 4.114 -6.081 1.00 0.00 9 HIS A C 13
ATOM 21052 O O . HIS A 1 9 ? 29.598 4.859 -6.400 1.00 0.00 9 HIS A O 13
ATOM 21067 N N . HIS A 1 10 ? 27.643 3.852 -6.885 1.00 0.00 10 HIS A N 13
ATOM 21068 C CA . HIS A 1 10 ? 27.542 4.436 -8.217 1.00 0.00 10 HIS A CA 13
ATOM 21069 C C . HIS A 1 10 ? 26.486 5.537 -8.252 1.00 0.00 10 HIS A C 13
ATOM 21070 O O . HIS A 1 10 ? 25.975 5.952 -7.213 1.00 0.00 10 HIS A O 13
ATOM 21085 N N . HIS A 1 11 ? 26.166 6.004 -9.455 1.00 0.00 11 HIS A N 13
ATOM 21086 C CA . HIS A 1 11 ? 25.172 7.057 -9.626 1.00 0.00 11 HIS A CA 13
ATOM 21087 C C . HIS A 1 11 ? 24.598 7.040 -11.041 1.00 0.00 11 HIS A C 13
ATOM 21088 O O . HIS A 1 11 ? 24.602 8.057 -11.739 1.00 0.00 11 HIS A O 13
ATOM 21103 N N . HIS A 1 12 ? 24.104 5.878 -11.457 1.00 0.00 12 HIS A N 13
ATOM 21104 C CA . HIS A 1 12 ? 23.524 5.722 -12.786 1.00 0.00 12 HIS A CA 13
ATOM 21105 C C . HIS A 1 12 ? 22.000 5.673 -12.710 1.00 0.00 12 HIS A C 13
ATOM 21106 O O . HIS A 1 12 ? 21.421 5.763 -11.628 1.00 0.00 12 HIS A O 13
ATOM 21121 N N . GLU A 1 13 ? 21.358 5.530 -13.864 1.00 0.00 13 GLU A N 13
ATOM 21122 C CA . GLU A 1 13 ? 19.903 5.470 -13.930 1.00 0.00 13 GLU A CA 13
ATOM 21123 C C . GLU A 1 13 ? 19.378 4.196 -13.276 1.00 0.00 13 GLU A C 13
ATOM 21124 O O . GLU A 1 13 ? 20.062 3.173 -13.246 1.00 0.00 13 GLU A O 13
ATOM 21136 N N . ASN A 1 14 ? 18.158 4.268 -12.754 1.00 0.00 14 ASN A N 13
ATOM 21137 C CA . ASN A 1 14 ? 17.535 3.123 -12.100 1.00 0.00 14 ASN A CA 13
ATOM 21138 C C . ASN A 1 14 ? 16.196 2.790 -12.750 1.00 0.00 14 ASN A C 13
ATOM 21139 O O . ASN A 1 14 ? 15.527 3.665 -13.298 1.00 0.00 14 ASN A O 13
ATOM 21150 N N . LEU A 1 15 ? 15.811 1.520 -12.686 1.00 0.00 15 LEU A N 13
ATOM 21151 C CA . LEU A 1 15 ? 14.550 1.076 -13.271 1.00 0.00 15 LEU A CA 13
ATOM 21152 C C . LEU A 1 15 ? 13.406 1.219 -12.274 1.00 0.00 15 LEU A C 13
ATOM 21153 O O . LEU A 1 15 ? 13.144 0.319 -11.477 1.00 0.00 15 LEU A O 13
ATOM 21169 N N . TYR A 1 16 ? 12.728 2.362 -12.327 1.00 0.00 16 TYR A N 13
ATOM 21170 C CA . TYR A 1 16 ? 11.609 2.632 -11.430 1.00 0.00 16 TYR A CA 13
ATOM 21171 C C . TYR A 1 16 ? 10.346 1.918 -11.902 1.00 0.00 16 TYR A C 13
ATOM 21172 O O . TYR A 1 16 ? 10.353 1.231 -12.923 1.00 0.00 16 TYR A O 13
ATOM 21190 N N . PHE A 1 17 ? 9.263 2.089 -11.150 1.00 0.00 17 PHE A N 13
ATOM 21191 C CA . PHE A 1 17 ? 7.989 1.465 -11.486 1.00 0.00 17 PHE A CA 13
ATOM 21192 C C . PHE A 1 17 ? 6.824 2.403 -11.182 1.00 0.00 17 PHE A C 13
ATOM 21193 O O . PHE A 1 17 ? 6.263 3.023 -12.083 1.00 0.00 17 PHE A O 13
ATOM 21210 N N . GLN A 1 18 ? 6.465 2.504 -9.906 1.00 0.00 18 GLN A N 13
ATOM 21211 C CA . GLN A 1 18 ? 5.366 3.368 -9.489 1.00 0.00 18 GLN A CA 13
ATOM 21212 C C . GLN A 1 18 ? 5.209 3.347 -7.974 1.00 0.00 18 GLN A C 13
ATOM 21213 O O . GLN A 1 18 ? 5.083 4.394 -7.336 1.00 0.00 18 GLN A O 13
ATOM 21227 N N . GLY A 1 19 ? 5.222 2.149 -7.402 1.00 0.00 19 GLY A N 13
ATOM 21228 C CA . GLY A 1 19 ? 5.084 2.013 -5.966 1.00 0.00 19 GLY A CA 13
ATOM 21229 C C . GLY A 1 19 ? 5.075 0.566 -5.518 1.00 0.00 19 GLY A C 13
ATOM 21230 O O . GLY A 1 19 ? 5.973 0.128 -4.800 1.00 0.00 19 GLY A O 13
ATOM 21234 N N . SER A 1 20 ? 4.057 -0.181 -5.942 1.00 0.00 20 SER A N 13
ATOM 21235 C CA . SER A 1 20 ? 3.940 -1.589 -5.573 1.00 0.00 20 SER A CA 13
ATOM 21236 C C . SER A 1 20 ? 4.015 -1.756 -4.057 1.00 0.00 20 SER A C 13
ATOM 21237 O O . SER A 1 20 ? 5.026 -2.215 -3.524 1.00 0.00 20 SER A O 13
ATOM 21245 N N . LYS A 1 21 ? 2.946 -1.375 -3.363 1.00 0.00 21 LYS A N 13
ATOM 21246 C CA . LYS A 1 21 ? 2.910 -1.477 -1.909 1.00 0.00 21 LYS A CA 13
ATOM 21247 C C . LYS A 1 21 ? 1.489 -1.715 -1.406 1.00 0.00 21 LYS A C 13
ATOM 21248 O O . LYS A 1 21 ? 1.069 -2.861 -1.258 1.00 0.00 21 LYS A O 13
ATOM 21267 N N . ARG A 1 22 ? 0.744 -0.639 -1.156 1.00 0.00 22 ARG A N 13
ATOM 21268 C CA . ARG A 1 22 ? -0.629 -0.764 -0.683 1.00 0.00 22 ARG A CA 13
ATOM 21269 C C . ARG A 1 22 ? -1.599 -0.242 -1.731 1.00 0.00 22 ARG A C 13
ATOM 21270 O O . ARG A 1 22 ? -1.267 0.661 -2.496 1.00 0.00 22 ARG A O 13
ATOM 21291 N N . LYS A 1 23 ? -2.792 -0.825 -1.776 1.00 0.00 23 LYS A N 13
ATOM 21292 C CA . LYS A 1 23 ? -3.796 -0.420 -2.745 1.00 0.00 23 LYS A CA 13
ATOM 21293 C C . LYS A 1 23 ? -5.189 -0.395 -2.126 1.00 0.00 23 LYS A C 13
ATOM 21294 O O . LYS A 1 23 ? -5.580 -1.329 -1.426 1.00 0.00 23 LYS A O 13
ATOM 21313 N N . ILE A 1 24 ? -5.934 0.679 -2.383 1.00 0.00 24 ILE A N 13
ATOM 21314 C CA . ILE A 1 24 ? -7.284 0.808 -1.841 1.00 0.00 24 ILE A CA 13
ATOM 21315 C C . ILE A 1 24 ? -8.330 0.559 -2.914 1.00 0.00 24 ILE A C 13
ATOM 21316 O O . ILE A 1 24 ? -8.100 0.832 -4.091 1.00 0.00 24 ILE A O 13
ATOM 21332 N N . ILE A 1 25 ? -9.487 0.048 -2.501 1.00 0.00 25 ILE A N 13
ATOM 21333 C CA . ILE A 1 25 ? -10.582 -0.238 -3.422 1.00 0.00 25 ILE A CA 13
ATOM 21334 C C . ILE A 1 25 ? -11.816 0.598 -3.078 1.00 0.00 25 ILE A C 13
ATOM 21335 O O . ILE A 1 25 ? -12.101 0.851 -1.906 1.00 0.00 25 ILE A O 13
ATOM 21351 N N . VAL A 1 26 ? -12.553 1.012 -4.105 1.00 0.00 26 VAL A N 13
ATOM 21352 C CA . VAL A 1 26 ? -13.764 1.799 -3.911 1.00 0.00 26 VAL A CA 13
ATOM 21353 C C . VAL A 1 26 ? -14.930 1.188 -4.681 1.00 0.00 26 VAL A C 13
ATOM 21354 O O . VAL A 1 26 ? -14.888 1.081 -5.907 1.00 0.00 26 VAL A O 13
ATOM 21367 N N . ALA A 1 27 ? -15.965 0.781 -3.957 1.00 0.00 27 ALA A N 13
ATOM 21368 C CA . ALA A 1 27 ? -17.134 0.172 -4.576 1.00 0.00 27 ALA A CA 13
ATOM 21369 C C . ALA A 1 27 ? -18.365 1.051 -4.422 1.00 0.00 27 ALA A C 13
ATOM 21370 O O . ALA A 1 27 ? -18.738 1.424 -3.310 1.00 0.00 27 ALA A O 13
ATOM 21377 N N . CYS A 1 28 ? -18.992 1.383 -5.546 1.00 0.00 28 CYS A N 13
ATOM 21378 C CA . CYS A 1 28 ? -20.182 2.229 -5.533 1.00 0.00 28 CYS A CA 13
ATOM 21379 C C . CYS A 1 28 ? -19.946 3.469 -4.672 1.00 0.00 28 CYS A C 13
ATOM 21380 O O . CYS A 1 28 ? -18.807 3.781 -4.321 1.00 0.00 28 CYS A O 13
ATOM 21388 N N . GLY A 1 29 ? -21.019 4.177 -4.337 1.00 0.00 29 GLY A N 13
ATOM 21389 C CA . GLY A 1 29 ? -20.890 5.372 -3.524 1.00 0.00 29 GLY A CA 13
ATOM 21390 C C . GLY A 1 29 ? -20.952 6.642 -4.349 1.00 0.00 29 GLY A C 13
ATOM 21391 O O . GLY A 1 29 ? -20.684 7.731 -3.842 1.00 0.00 29 GLY A O 13
ATOM 21395 N N . GLY A 1 30 ? -21.305 6.502 -5.625 1.00 0.00 30 GLY A N 13
ATOM 21396 C CA . GLY A 1 30 ? -21.396 7.651 -6.504 1.00 0.00 30 GLY A CA 13
ATOM 21397 C C . GLY A 1 30 ? -20.280 7.682 -7.525 1.00 0.00 30 GLY A C 13
ATOM 21398 O O . GLY A 1 30 ? -19.231 8.283 -7.289 1.00 0.00 30 GLY A O 13
ATOM 21402 N N . ALA A 1 31 ? -20.501 7.030 -8.663 1.00 0.00 31 ALA A N 13
ATOM 21403 C CA . ALA A 1 31 ? -19.499 6.988 -9.719 1.00 0.00 31 ALA A CA 13
ATOM 21404 C C . ALA A 1 31 ? -19.988 7.685 -10.988 1.00 0.00 31 ALA A C 13
ATOM 21405 O O . ALA A 1 31 ? -19.788 7.189 -12.097 1.00 0.00 31 ALA A O 13
ATOM 21412 N N . VAL A 1 32 ? -20.637 8.834 -10.819 1.00 0.00 32 VAL A N 13
ATOM 21413 C CA . VAL A 1 32 ? -21.161 9.589 -11.955 1.00 0.00 32 VAL A CA 13
ATOM 21414 C C . VAL A 1 32 ? -20.713 11.048 -11.916 1.00 0.00 32 VAL A C 13
ATOM 21415 O O . VAL A 1 32 ? -20.374 11.630 -12.947 1.00 0.00 32 VAL A O 13
ATOM 21428 N N . ALA A 1 33 ? -20.710 11.634 -10.722 1.00 0.00 33 ALA A N 13
ATOM 21429 C CA . ALA A 1 33 ? -20.305 13.027 -10.557 1.00 0.00 33 ALA A CA 13
ATOM 21430 C C . ALA A 1 33 ? -19.371 13.195 -9.360 1.00 0.00 33 ALA A C 13
ATOM 21431 O O . ALA A 1 33 ? -18.439 13.999 -9.397 1.00 0.00 33 ALA A O 13
ATOM 21438 N N . THR A 1 34 ? -19.623 12.432 -8.302 1.00 0.00 34 THR A N 13
ATOM 21439 C CA . THR A 1 34 ? -18.804 12.500 -7.097 1.00 0.00 34 THR A CA 13
ATOM 21440 C C . THR A 1 34 ? -17.571 11.604 -7.216 1.00 0.00 34 THR A C 13
ATOM 21441 O O . THR A 1 34 ? -16.589 11.789 -6.502 1.00 0.00 34 THR A O 13
ATOM 21452 N N . SER A 1 35 ? -17.626 10.633 -8.123 1.00 0.00 35 SER A N 13
ATOM 21453 C CA . SER A 1 35 ? -16.507 9.714 -8.332 1.00 0.00 35 SER A CA 13
ATOM 21454 C C . SER A 1 35 ? -15.199 10.467 -8.500 1.00 0.00 35 SER A C 13
ATOM 21455 O O . SER A 1 35 ? -14.177 10.106 -7.917 1.00 0.00 35 SER A O 13
ATOM 21463 N N . THR A 1 36 ? -15.246 11.517 -9.305 1.00 0.00 36 THR A N 13
ATOM 21464 C CA . THR A 1 36 ? -14.072 12.331 -9.566 1.00 0.00 36 THR A CA 13
ATOM 21465 C C . THR A 1 36 ? -13.583 13.001 -8.288 1.00 0.00 36 THR A C 13
ATOM 21466 O O . THR A 1 36 ? -12.383 13.201 -8.105 1.00 0.00 36 THR A O 13
ATOM 21477 N N . MET A 1 37 ? -14.515 13.336 -7.399 1.00 0.00 37 MET A N 13
ATOM 21478 C CA . MET A 1 37 ? -14.162 13.970 -6.136 1.00 0.00 37 MET A CA 13
ATOM 21479 C C . MET A 1 37 ? -13.219 13.077 -5.345 1.00 0.00 37 MET A C 13
ATOM 21480 O O . MET A 1 37 ? -12.140 13.508 -4.949 1.00 0.00 37 MET A O 13
ATOM 21494 N N . ALA A 1 38 ? -13.631 11.830 -5.123 1.00 0.00 38 ALA A N 13
ATOM 21495 C CA . ALA A 1 38 ? -12.815 10.879 -4.381 1.00 0.00 38 ALA A CA 13
ATOM 21496 C C . ALA A 1 38 ? -11.548 10.530 -5.148 1.00 0.00 38 ALA A C 13
ATOM 21497 O O . ALA A 1 38 ? -10.440 10.740 -4.658 1.00 0.00 38 ALA A O 13
ATOM 21504 N N . ALA A 1 39 ? -11.713 10.002 -6.360 1.00 0.00 39 ALA A N 13
ATOM 21505 C CA . ALA A 1 39 ? -10.578 9.626 -7.197 1.00 0.00 39 ALA A CA 13
ATOM 21506 C C . ALA A 1 39 ? -9.485 10.690 -7.166 1.00 0.00 39 ALA A C 13
ATOM 21507 O O . ALA A 1 39 ? -8.355 10.417 -6.769 1.00 0.00 39 ALA A O 13
ATOM 21514 N N . GLU A 1 40 ? -9.831 11.904 -7.581 1.00 0.00 40 GLU A N 13
ATOM 21515 C CA . GLU A 1 40 ? -8.872 13.002 -7.595 1.00 0.00 40 GLU A CA 13
ATOM 21516 C C . GLU A 1 40 ? -8.391 13.329 -6.183 1.00 0.00 40 GLU A C 13
ATOM 21517 O O . GLU A 1 40 ? -7.231 13.692 -5.986 1.00 0.00 40 GLU A O 13
ATOM 21529 N N . GLU A 1 41 ? -9.282 13.202 -5.202 1.00 0.00 41 GLU A N 13
ATOM 21530 C CA . GLU A 1 41 ? -8.931 13.488 -3.812 1.00 0.00 41 GLU A CA 13
ATOM 21531 C C . GLU A 1 41 ? -7.900 12.490 -3.296 1.00 0.00 41 GLU A C 13
ATOM 21532 O O . GLU A 1 41 ? -6.866 12.874 -2.754 1.00 0.00 41 GLU A O 13
ATOM 21544 N N . ILE A 1 42 ? -8.190 11.206 -3.458 1.00 0.00 42 ILE A N 13
ATOM 21545 C CA . ILE A 1 42 ? -7.284 10.162 -3.001 1.00 0.00 42 ILE A CA 13
ATOM 21546 C C . ILE A 1 42 ? -5.984 10.182 -3.798 1.00 0.00 42 ILE A C 13
ATOM 21547 O O . ILE A 1 42 ? -4.908 9.933 -3.254 1.00 0.00 42 ILE A O 13
ATOM 21563 N N . LYS A 1 43 ? -6.089 10.479 -5.090 1.00 0.00 43 LYS A N 13
ATOM 21564 C CA . LYS A 1 43 ? -4.917 10.532 -5.957 1.00 0.00 43 LYS A CA 13
ATOM 21565 C C . LYS A 1 43 ? -4.003 11.689 -5.570 1.00 0.00 43 LYS A C 13
ATOM 21566 O O . LYS A 1 43 ? -2.823 11.492 -5.288 1.00 0.00 43 LYS A O 13
ATOM 21585 N N . GLU A 1 44 ? -4.552 12.900 -5.556 1.00 0.00 44 GLU A N 13
ATOM 21586 C CA . GLU A 1 44 ? -3.773 14.082 -5.202 1.00 0.00 44 GLU A CA 13
ATOM 21587 C C . GLU A 1 44 ? -3.090 13.896 -3.848 1.00 0.00 44 GLU A C 13
ATOM 21588 O O . GLU A 1 44 ? -1.985 14.391 -3.628 1.00 0.00 44 GLU A O 13
ATOM 21600 N N . LEU A 1 45 ? -3.757 13.181 -2.946 1.00 0.00 45 LEU A N 13
ATOM 21601 C CA . LEU A 1 45 ? -3.218 12.934 -1.613 1.00 0.00 45 LEU A CA 13
ATOM 21602 C C . LEU A 1 45 ? -1.964 12.070 -1.682 1.00 0.00 45 LEU A C 13
ATOM 21603 O O . LEU A 1 45 ? -0.893 12.480 -1.233 1.00 0.00 45 LEU A O 13
ATOM 21619 N N . CYS A 1 46 ? -2.102 10.870 -2.240 1.00 0.00 46 CYS A N 13
ATOM 21620 C CA . CYS A 1 46 ? -0.975 9.951 -2.358 1.00 0.00 46 CYS A CA 13
ATOM 21621 C C . CYS A 1 46 ? 0.236 10.652 -2.971 1.00 0.00 46 CYS A C 13
ATOM 21622 O O . CYS A 1 46 ? 1.374 10.393 -2.585 1.00 0.00 46 CYS A O 13
ATOM 21630 N N . GLN A 1 47 ? -0.016 11.537 -3.929 1.00 0.00 47 GLN A N 13
ATOM 21631 C CA . GLN A 1 47 ? 1.056 12.270 -4.593 1.00 0.00 47 GLN A CA 13
ATOM 21632 C C . GLN A 1 47 ? 1.546 13.420 -3.720 1.00 0.00 47 GLN A C 13
ATOM 21633 O O . GLN A 1 47 ? 2.733 13.744 -3.710 1.00 0.00 47 GLN A O 13
ATOM 21647 N N . SER A 1 48 ? 0.623 14.037 -2.987 1.00 0.00 48 SER A N 13
ATOM 21648 C CA . SER A 1 48 ? 0.963 15.153 -2.113 1.00 0.00 48 SER A CA 13
ATOM 21649 C C . SER A 1 48 ? 2.113 14.791 -1.178 1.00 0.00 48 SER A C 13
ATOM 21650 O O . SER A 1 48 ? 3.047 15.573 -0.995 1.00 0.00 48 SER A O 13
ATOM 21658 N N . HIS A 1 49 ? 2.038 13.604 -0.584 1.00 0.00 49 HIS A N 13
ATOM 21659 C CA . HIS A 1 49 ? 3.072 13.142 0.337 1.00 0.00 49 HIS A CA 13
ATOM 21660 C C . HIS A 1 49 ? 3.974 12.097 -0.323 1.00 0.00 49 HIS A C 13
ATOM 21661 O O . HIS A 1 49 ? 4.829 11.503 0.334 1.00 0.00 49 HIS A O 13
ATOM 21676 N N . ASN A 1 50 ? 3.780 11.876 -1.621 1.00 0.00 50 ASN A N 13
ATOM 21677 C CA . ASN A 1 50 ? 4.578 10.906 -2.360 1.00 0.00 50 ASN A CA 13
ATOM 21678 C C . ASN A 1 50 ? 4.462 9.519 -1.736 1.00 0.00 50 ASN A C 13
ATOM 21679 O O . ASN A 1 50 ? 5.460 8.819 -1.569 1.00 0.00 50 ASN A O 13
ATOM 21690 N N . ILE A 1 51 ? 3.238 9.128 -1.397 1.00 0.00 51 ILE A N 13
ATOM 21691 C CA . ILE A 1 51 ? 2.986 7.823 -0.797 1.00 0.00 51 ILE A CA 13
ATOM 21692 C C . ILE A 1 51 ? 2.619 6.794 -1.867 1.00 0.00 51 ILE A C 13
ATOM 21693 O O . ILE A 1 51 ? 1.516 6.823 -2.410 1.00 0.00 51 ILE A O 13
ATOM 21709 N N . PRO A 1 52 ? 3.545 5.874 -2.193 1.00 0.00 52 PRO A N 13
ATOM 21710 C CA . PRO A 1 52 ? 3.310 4.841 -3.211 1.00 0.00 52 PRO A CA 13
ATOM 21711 C C . PRO A 1 52 ? 2.061 4.010 -2.928 1.00 0.00 52 PRO A C 13
ATOM 21712 O O . PRO A 1 52 ? 2.095 3.064 -2.140 1.00 0.00 52 PRO A O 13
ATOM 21723 N N . VAL A 1 53 ? 0.963 4.375 -3.584 1.00 0.00 53 VAL A N 13
ATOM 21724 C CA . VAL A 1 53 ? -0.309 3.678 -3.421 1.00 0.00 53 VAL A CA 13
ATOM 21725 C C . VAL A 1 53 ? -1.099 3.682 -4.726 1.00 0.00 53 VAL A C 13
ATOM 21726 O O . VAL A 1 53 ? -1.001 4.619 -5.519 1.00 0.00 53 VAL A O 13
ATOM 21739 N N . GLU A 1 54 ? -1.893 2.637 -4.941 1.00 0.00 54 GLU A N 13
ATOM 21740 C CA . GLU A 1 54 ? -2.708 2.534 -6.148 1.00 0.00 54 GLU A CA 13
ATOM 21741 C C . GLU A 1 54 ? -4.179 2.333 -5.781 1.00 0.00 54 GLU A C 13
ATOM 21742 O O . GLU A 1 54 ? -4.530 1.402 -5.051 1.00 0.00 54 GLU A O 13
ATOM 21754 N N . LEU A 1 55 ? -5.032 3.229 -6.278 1.00 0.00 55 LEU A N 13
ATOM 21755 C CA . LEU A 1 55 ? -6.463 3.177 -5.998 1.00 0.00 55 LEU A CA 13
ATOM 21756 C C . LEU A 1 55 ? -7.220 2.439 -7.105 1.00 0.00 55 LEU A C 13
ATOM 21757 O O . LEU A 1 55 ? -7.196 2.839 -8.268 1.00 0.00 55 LEU A O 13
ATOM 21773 N N . ILE A 1 56 ? -7.887 1.357 -6.723 1.00 0.00 56 ILE A N 13
ATOM 21774 C CA . ILE A 1 56 ? -8.659 0.542 -7.664 1.00 0.00 56 ILE A CA 13
ATOM 21775 C C . ILE A 1 56 ? -10.152 0.80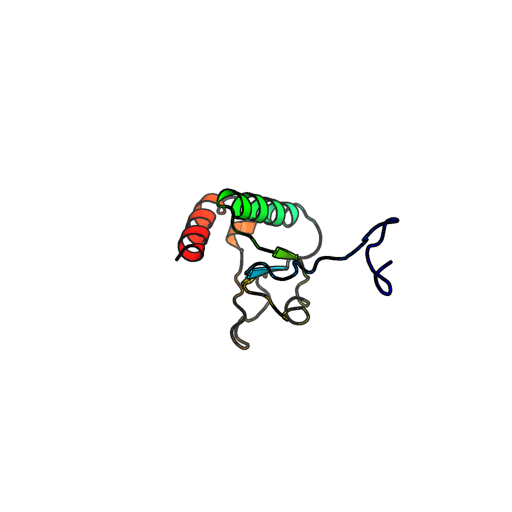9 -7.513 1.00 0.00 56 ILE A C 13
ATOM 21776 O O . ILE A 1 56 ? -10.621 1.148 -6.427 1.00 0.00 56 ILE A O 13
ATOM 21792 N N . GLN A 1 57 ? -10.900 0.643 -8.602 1.00 0.00 57 GLN A N 13
ATOM 21793 C CA . GLN A 1 57 ? -12.339 0.859 -8.583 1.00 0.00 57 GLN A CA 13
ATOM 21794 C C . GLN A 1 57 ? -13.072 -0.376 -9.106 1.00 0.00 57 GLN A C 13
ATOM 21795 O O . GLN A 1 57 ? -12.779 -0.860 -10.198 1.00 0.00 57 GLN A O 13
ATOM 21809 N N . CYS A 1 58 ? -14.022 -0.879 -8.323 1.00 0.00 58 CYS A N 13
ATOM 21810 C CA . CYS A 1 58 ? -14.796 -2.062 -8.706 1.00 0.00 58 CYS A CA 13
ATOM 21811 C C . CYS A 1 58 ? -16.071 -2.157 -7.874 1.00 0.00 58 CYS A C 13
ATOM 21812 O O . CYS A 1 58 ? -16.216 -1.450 -6.880 1.00 0.00 58 CYS A O 13
ATOM 21820 N N . ARG A 1 59 ? -16.996 -3.026 -8.275 1.00 0.00 59 ARG A N 13
ATOM 21821 C CA . ARG A 1 59 ? -18.255 -3.195 -7.556 1.00 0.00 59 ARG A CA 13
ATOM 21822 C C . ARG A 1 59 ? -18.030 -3.742 -6.150 1.00 0.00 59 ARG A C 13
ATOM 21823 O O . ARG A 1 59 ? -16.922 -3.688 -5.629 1.00 0.00 59 ARG A O 13
ATOM 21844 N N . VAL A 1 60 ? -19.091 -4.290 -5.554 1.00 0.00 60 VAL A N 13
ATOM 21845 C CA . VAL A 1 60 ? -19.013 -4.866 -4.213 1.00 0.00 60 VAL A CA 13
ATOM 21846 C C . VAL A 1 60 ? -18.752 -6.372 -4.266 1.00 0.00 60 VAL A C 13
ATOM 21847 O O . VAL A 1 60 ? -18.574 -7.017 -3.231 1.00 0.00 60 VAL A O 13
ATOM 21860 N N . ASN A 1 61 ? -18.734 -6.931 -5.474 1.00 0.00 61 ASN A N 13
ATOM 21861 C CA . ASN A 1 61 ? -18.499 -8.359 -5.656 1.00 0.00 61 ASN A CA 13
ATOM 21862 C C . ASN A 1 61 ? -17.405 -8.604 -6.690 1.00 0.00 61 ASN A C 13
ATOM 21863 O O . ASN A 1 61 ? -17.646 -9.199 -7.741 1.00 0.00 61 ASN A O 13
ATOM 21874 N N . GLU A 1 62 ? -16.202 -8.140 -6.377 1.00 0.00 62 GLU A N 13
ATOM 21875 C CA . GLU A 1 62 ? -15.058 -8.301 -7.267 1.00 0.00 62 GLU A CA 13
ATOM 21876 C C . GLU A 1 62 ? -13.747 -8.083 -6.512 1.00 0.00 62 GLU A C 13
ATOM 21877 O O . GLU A 1 62 ? -12.742 -8.737 -6.792 1.00 0.00 62 GLU A O 13
ATOM 21889 N N . ILE A 1 63 ? -13.774 -7.164 -5.549 1.00 0.00 63 ILE A N 13
ATOM 21890 C CA . ILE A 1 63 ? -12.596 -6.855 -4.746 1.00 0.00 63 ILE A CA 13
ATOM 21891 C C . ILE A 1 63 ? -12.002 -8.113 -4.147 1.00 0.00 63 ILE A C 13
ATOM 21892 O O . ILE A 1 63 ? -10.790 -8.223 -4.004 1.00 0.00 63 ILE A O 13
ATOM 21908 N N . GLU A 1 64 ? -12.861 -9.058 -3.796 1.00 0.00 64 GLU A N 13
ATOM 21909 C CA . GLU A 1 64 ? -12.413 -10.306 -3.203 1.00 0.00 64 GLU A CA 13
ATOM 21910 C C . GLU A 1 64 ? -11.724 -11.194 -4.237 1.00 0.00 64 GLU A C 13
ATOM 21911 O O . GLU A 1 64 ? -10.833 -11.973 -3.901 1.00 0.00 64 GLU A O 13
ATOM 21923 N N . THR A 1 65 ? -12.141 -11.088 -5.495 1.00 0.00 65 THR A N 13
ATOM 21924 C CA . THR A 1 65 ? -11.546 -11.904 -6.549 1.00 0.00 65 THR A CA 13
ATOM 21925 C C . THR A 1 65 ? -10.214 -11.320 -7.018 1.00 0.00 65 THR A C 13
ATOM 21926 O O . THR A 1 65 ? -9.235 -12.049 -7.184 1.00 0.00 65 THR A O 13
ATOM 21937 N N . TYR A 1 66 ? -10.173 -10.004 -7.212 1.00 0.00 66 TYR A N 13
ATOM 21938 C CA . TYR A 1 66 ? -8.944 -9.336 -7.640 1.00 0.00 66 TYR A CA 13
ATOM 21939 C C . TYR A 1 66 ? -8.120 -8.834 -6.453 1.00 0.00 66 TYR A C 13
ATOM 21940 O O . TYR A 1 66 ? -7.175 -8.066 -6.633 1.00 0.00 66 TYR A O 13
ATOM 21958 N N . MET A 1 67 ? -8.459 -9.281 -5.242 1.00 0.00 67 MET A N 13
ATOM 21959 C CA . MET A 1 67 ? -7.716 -8.871 -4.047 1.00 0.00 67 MET A CA 13
ATOM 21960 C C . MET A 1 67 ? -6.376 -9.596 -3.968 1.00 0.00 67 MET A C 13
ATOM 21961 O O . MET A 1 67 ? -6.037 -10.178 -2.936 1.00 0.00 67 MET A O 13
ATOM 21975 N N . ASP A 1 68 ? -5.609 -9.556 -5.056 1.00 0.00 68 ASP A N 13
ATOM 21976 C CA . ASP A 1 68 ? -4.307 -10.206 -5.092 1.00 0.00 68 ASP A CA 13
ATOM 21977 C C . ASP A 1 68 ? -3.422 -9.663 -3.980 1.00 0.00 68 ASP A C 13
ATOM 21978 O O . ASP A 1 68 ? -2.605 -10.385 -3.410 1.00 0.00 68 ASP A O 13
ATOM 21987 N N . GLY A 1 69 ? -3.601 -8.382 -3.672 1.00 0.00 69 GLY A N 13
ATOM 21988 C CA . GLY A 1 69 ? -2.824 -7.754 -2.625 1.00 0.00 69 GLY A CA 13
ATOM 21989 C C . GLY A 1 69 ? -3.370 -6.395 -2.228 1.00 0.00 69 GLY A C 13
ATOM 21990 O O . GLY A 1 69 ? -2.712 -5.376 -2.430 1.00 0.00 69 GLY A O 13
ATOM 21994 N N . VAL A 1 70 ? -4.573 -6.377 -1.654 1.00 0.00 70 VAL A N 13
ATOM 21995 C CA . VAL A 1 70 ? -5.192 -5.130 -1.223 1.00 0.00 70 VAL A CA 13
ATOM 21996 C C . VAL A 1 70 ? -4.770 -4.766 0.196 1.00 0.00 70 VAL A C 13
ATOM 21997 O O . VAL A 1 70 ? -4.835 -5.592 1.107 1.00 0.00 70 VAL A O 13
ATOM 22010 N N . HIS A 1 71 ? -4.341 -3.527 0.381 1.00 0.00 71 HIS A N 13
ATOM 22011 C CA . HIS A 1 71 ? -3.919 -3.062 1.692 1.00 0.00 71 HIS A CA 13
ATOM 22012 C C . HIS A 1 71 ? -5.073 -2.386 2.427 1.00 0.00 71 HIS A C 13
ATOM 22013 O O . HIS A 1 71 ? -5.086 -2.342 3.656 1.00 0.00 71 HIS A O 13
ATOM 22028 N N . LEU A 1 72 ? -6.042 -1.869 1.669 1.00 0.00 72 LEU A N 13
ATOM 22029 C CA . LEU A 1 72 ? -7.207 -1.202 2.249 1.00 0.00 72 LEU A CA 13
ATOM 22030 C C . LEU A 1 72 ? -8.389 -1.221 1.279 1.00 0.00 72 LEU A C 13
ATOM 22031 O O . LEU A 1 72 ? -8.213 -1.135 0.064 1.00 0.00 72 LEU A O 13
ATOM 22047 N N . ILE A 1 73 ? -9.600 -1.322 1.815 1.00 0.00 73 ILE A N 13
ATOM 22048 C CA . ILE A 1 73 ? -10.794 -1.333 0.975 1.00 0.00 73 ILE A CA 13
ATOM 22049 C C . ILE A 1 73 ? -11.858 -0.383 1.512 1.00 0.00 73 ILE A C 13
ATOM 22050 O O . ILE A 1 73 ? -12.019 -0.222 2.719 1.00 0.00 73 ILE A O 13
ATOM 22066 N N . CYS A 1 74 ? -12.583 0.249 0.599 1.00 0.00 74 CYS A N 13
ATOM 22067 C CA . CYS A 1 74 ? -13.629 1.184 0.979 1.00 0.00 74 CYS A CA 13
ATOM 22068 C C . CYS A 1 74 ? -14.946 0.833 0.296 1.00 0.00 74 CYS A C 13
ATOM 22069 O O . CYS A 1 74 ? -15.119 1.075 -0.898 1.00 0.00 74 CYS A O 13
ATOM 22077 N N . THR A 1 75 ? -15.874 0.263 1.058 1.00 0.00 75 THR A N 13
ATOM 22078 C CA . THR A 1 75 ? -17.174 -0.115 0.518 1.00 0.00 75 THR A CA 13
ATOM 22079 C C . THR A 1 75 ? -18.299 0.522 1.327 1.00 0.00 75 THR A C 13
ATOM 22080 O O . THR A 1 75 ? -18.180 0.701 2.539 1.00 0.00 75 THR A O 13
ATOM 22091 N N . THR A 1 76 ? -19.391 0.858 0.650 1.00 0.00 76 THR A N 13
ATOM 22092 C CA . THR A 1 76 ? -20.538 1.472 1.311 1.00 0.00 76 THR A CA 13
ATOM 22093 C C . THR A 1 76 ? -21.831 0.745 0.949 1.00 0.00 76 THR A C 13
ATOM 22094 O O . THR A 1 76 ? -22.811 1.365 0.536 1.00 0.00 76 THR A O 13
ATOM 22105 N N . ALA A 1 77 ? -21.826 -0.576 1.105 1.00 0.00 77 ALA A N 13
ATOM 22106 C CA . ALA A 1 77 ? -22.998 -1.385 0.798 1.00 0.00 77 ALA A CA 13
ATOM 22107 C C . ALA A 1 77 ? -23.689 -1.849 2.085 1.00 0.00 77 ALA A C 13
ATOM 22108 O O . ALA A 1 77 ? -24.338 -1.052 2.759 1.00 0.00 77 ALA A O 13
ATOM 22115 N N . ARG A 1 78 ? -23.545 -3.132 2.424 1.00 0.00 78 ARG A N 13
ATOM 22116 C CA . ARG A 1 78 ? -24.157 -3.688 3.630 1.00 0.00 78 ARG A CA 13
ATOM 22117 C C . ARG A 1 78 ? -23.412 -4.946 4.078 1.00 0.00 78 ARG A C 13
ATOM 22118 O O . ARG A 1 78 ? -24.026 -5.929 4.494 1.00 0.00 78 ARG A O 13
ATOM 22139 N N . VAL A 1 79 ? -22.087 -4.908 3.985 1.00 0.00 79 VAL A N 13
ATOM 22140 C CA . VAL A 1 79 ? -21.256 -6.045 4.372 1.00 0.00 79 VAL A CA 13
ATOM 22141 C C . VAL A 1 79 ? -21.317 -6.276 5.885 1.00 0.00 79 VAL A C 13
ATOM 22142 O O . VAL A 1 79 ? -21.830 -5.439 6.626 1.00 0.00 79 VAL A O 13
ATOM 22155 N N . ASP A 1 80 ? -20.798 -7.418 6.339 1.00 0.00 80 ASP A N 13
ATOM 22156 C CA . ASP A 1 80 ? -20.806 -7.750 7.761 1.00 0.00 80 ASP A CA 13
ATOM 22157 C C . ASP A 1 80 ? -19.458 -7.443 8.412 1.00 0.00 80 ASP A C 13
ATOM 22158 O O . ASP A 1 80 ? -19.373 -7.266 9.626 1.00 0.00 80 ASP A O 13
ATOM 22167 N N . ARG A 1 81 ? -18.409 -7.387 7.600 1.00 0.00 81 ARG A N 13
ATOM 22168 C CA . ARG A 1 81 ? -17.067 -7.107 8.096 1.00 0.00 81 ARG A CA 13
ATOM 22169 C C . ARG A 1 81 ? -16.654 -8.124 9.155 1.00 0.00 81 ARG A C 13
ATOM 22170 O O . ARG A 1 81 ? -15.988 -7.783 10.132 1.00 0.00 81 ARG A O 13
ATOM 22191 N N . SER A 1 82 ? -17.052 -9.374 8.954 1.00 0.00 82 SER A N 13
ATOM 22192 C CA . SER A 1 82 ? -16.720 -10.439 9.891 1.00 0.00 82 SER A CA 13
ATOM 22193 C C . SER A 1 82 ? -16.073 -11.621 9.173 1.00 0.00 82 SER A C 13
ATOM 22194 O O . SER A 1 82 ? -15.987 -12.718 9.723 1.00 0.00 82 SER A O 13
ATOM 22202 N N . PHE A 1 83 ? -15.618 -11.393 7.941 1.00 0.00 83 PHE A N 13
ATOM 22203 C CA . PHE A 1 83 ? -14.979 -12.445 7.160 1.00 0.00 83 PHE A CA 13
ATOM 22204 C C . PHE A 1 83 ? -13.484 -12.178 7.001 1.00 0.00 83 PHE A C 13
ATOM 22205 O O . PHE A 1 83 ? -13.077 -11.265 6.281 1.00 0.00 83 PHE A O 13
ATOM 22222 N N . GLY A 1 84 ? -12.672 -12.983 7.678 1.00 0.00 84 GLY A N 13
ATOM 22223 C CA . GLY A 1 84 ? -11.232 -12.822 7.604 1.00 0.00 84 GLY A CA 13
ATOM 22224 C C . GLY A 1 84 ? -10.744 -11.618 8.383 1.00 0.00 84 GLY A C 13
ATOM 22225 O O . GLY A 1 84 ? -10.875 -11.568 9.606 1.00 0.00 84 GLY A O 13
ATOM 22229 N N . ASP A 1 85 ? -10.179 -10.645 7.676 1.00 0.00 85 ASP A N 13
ATOM 22230 C CA . ASP A 1 85 ? -9.671 -9.437 8.309 1.00 0.00 85 ASP A CA 13
ATOM 22231 C C . ASP A 1 85 ? -9.531 -8.314 7.292 1.00 0.00 85 ASP A C 13
ATOM 22232 O O . ASP A 1 85 ? -8.696 -7.425 7.446 1.00 0.00 85 ASP A O 13
ATOM 22241 N N . ILE A 1 86 ? -10.358 -8.361 6.253 1.00 0.00 86 ILE A N 13
ATOM 22242 C CA . ILE A 1 86 ? -10.334 -7.348 5.206 1.00 0.00 86 ILE A CA 13
ATOM 22243 C C . ILE A 1 86 ? -10.447 -5.942 5.798 1.00 0.00 86 ILE A C 13
ATOM 22244 O O . ILE A 1 86 ? -11.523 -5.529 6.228 1.00 0.00 86 ILE A O 13
ATOM 22260 N N . PRO A 1 87 ? -9.337 -5.187 5.831 1.00 0.00 87 PRO A N 13
ATOM 22261 C CA . PRO A 1 87 ? -9.331 -3.825 6.378 1.00 0.00 87 PRO A CA 13
ATOM 22262 C C . PRO A 1 87 ? -10.152 -2.854 5.532 1.00 0.00 87 PRO A C 13
ATOM 22263 O O . PRO A 1 87 ? -9.597 -1.974 4.873 1.00 0.00 87 PRO A O 13
ATOM 22274 N N . LEU A 1 88 ? -11.473 -3.016 5.540 1.00 0.00 88 LEU A N 13
ATOM 22275 C CA . LEU A 1 88 ? -12.338 -2.142 4.754 1.00 0.00 88 LEU A CA 13
ATOM 22276 C C . LEU A 1 88 ? -12.935 -1.037 5.609 1.00 0.00 88 LEU A C 13
ATOM 22277 O O . LEU A 1 88 ? -12.972 -1.131 6.836 1.00 0.00 88 LEU A O 13
ATOM 22293 N N . VAL A 1 89 ? -13.408 0.008 4.944 1.00 0.00 89 VAL A N 13
ATOM 22294 C CA . VAL A 1 89 ? -14.017 1.137 5.634 1.00 0.00 89 VAL A CA 13
ATOM 22295 C C . VAL A 1 89 ? -15.117 1.767 4.788 1.00 0.00 89 VAL A C 13
ATOM 22296 O O . VAL A 1 89 ? -15.153 1.593 3.571 1.00 0.00 89 VAL A O 13
ATOM 22309 N N . HIS A 1 90 ? -16.022 2.486 5.439 1.00 0.00 90 HIS A N 13
ATOM 22310 C CA . HIS A 1 90 ? -17.126 3.131 4.740 1.00 0.00 90 HIS A CA 13
ATOM 22311 C C . HIS A 1 90 ? -16.685 4.463 4.140 1.00 0.00 90 HIS A C 13
ATOM 22312 O O . HIS A 1 90 ? -15.843 5.161 4.706 1.00 0.00 90 HIS A O 13
ATOM 22327 N N . GLY A 1 91 ? -17.263 4.810 2.996 1.00 0.00 91 GLY A N 13
ATOM 22328 C CA . GLY A 1 91 ? -16.924 6.059 2.337 1.00 0.00 91 GLY A CA 13
ATOM 22329 C C . GLY A 1 91 ? -17.981 7.129 2.537 1.00 0.00 91 GLY A C 13
ATOM 22330 O O . GLY A 1 91 ? -17.939 8.178 1.894 1.00 0.00 91 GLY A O 13
ATOM 22334 N N . MET A 1 92 ? -18.928 6.870 3.436 1.00 0.00 92 MET A N 13
ATOM 22335 C CA . MET A 1 92 ? -19.993 7.822 3.725 1.00 0.00 92 MET A CA 13
ATOM 22336 C C . MET A 1 92 ? -19.433 9.193 4.111 1.00 0.00 92 MET A C 13
ATOM 22337 O O . MET A 1 92 ? -19.937 10.219 3.652 1.00 0.00 92 MET A O 13
ATOM 22351 N N . PRO A 1 93 ? -18.388 9.245 4.966 1.00 0.00 93 PRO A N 13
ATOM 22352 C CA . PRO A 1 93 ? -17.795 10.517 5.393 1.00 0.00 93 PRO A CA 13
ATOM 22353 C C . PRO A 1 93 ? -16.939 11.163 4.306 1.00 0.00 93 PRO A C 13
ATOM 22354 O O . PRO A 1 93 ? -16.600 12.343 4.396 1.00 0.00 93 PRO A O 13
ATOM 22365 N N . PHE A 1 94 ? -16.594 10.390 3.276 1.00 0.00 94 PHE A N 13
ATOM 22366 C CA . PHE A 1 94 ? -15.779 10.910 2.182 1.00 0.00 94 PHE A CA 13
ATOM 22367 C C . PHE A 1 94 ? -16.650 11.581 1.122 1.00 0.00 94 PHE A C 13
ATOM 22368 O O . PHE A 1 94 ? -16.263 12.594 0.538 1.00 0.00 94 PHE A O 13
ATOM 22385 N N . VAL A 1 95 ? -17.825 11.010 0.878 1.00 0.00 95 VAL A N 13
ATOM 22386 C CA . VAL A 1 95 ? -18.750 11.552 -0.113 1.00 0.00 95 VAL A CA 13
ATOM 22387 C C . VAL A 1 95 ? -19.376 12.857 0.379 1.00 0.00 95 VAL A C 13
ATOM 22388 O O . VAL A 1 95 ? -19.834 13.678 -0.415 1.00 0.00 95 VAL A O 13
ATOM 22401 N N . SER A 1 96 ? -19.391 13.043 1.696 1.00 0.00 96 SER A N 13
ATOM 22402 C CA . SER A 1 96 ? -19.962 14.244 2.298 1.00 0.00 96 SER A CA 13
ATOM 22403 C C . SER A 1 96 ? -19.411 15.511 1.650 1.00 0.00 96 SER A C 13
ATOM 22404 O O . SER A 1 96 ? -20.121 16.506 1.509 1.00 0.00 96 SER A O 13
ATOM 22412 N N . GLY A 1 97 ? -18.141 15.471 1.266 1.00 0.00 97 GLY A N 13
ATOM 22413 C CA . GLY A 1 97 ? -17.524 16.630 0.648 1.00 0.00 97 GLY A CA 13
ATOM 22414 C C . GLY A 1 97 ? -17.253 17.744 1.646 1.00 0.00 97 GLY A C 13
ATOM 22415 O O . GLY A 1 97 ? -16.867 18.848 1.259 1.00 0.00 97 GLY A O 13
ATOM 22419 N N . VAL A 1 98 ? -17.467 17.463 2.933 1.00 0.00 98 VAL A N 13
ATOM 22420 C CA . VAL A 1 98 ? -17.256 18.462 3.976 1.00 0.00 98 VAL A CA 13
ATOM 22421 C C . VAL A 1 98 ? -16.518 17.887 5.190 1.00 0.00 98 VAL A C 13
ATOM 22422 O O . VAL A 1 98 ? -15.787 18.604 5.874 1.00 0.00 98 VAL A O 13
ATOM 22435 N N . GLY A 1 99 ? -16.716 16.599 5.461 1.00 0.00 99 GLY A N 13
ATOM 22436 C CA . GLY A 1 99 ? -16.062 15.974 6.599 1.00 0.00 99 GLY A CA 13
ATOM 22437 C C . GLY A 1 99 ? -14.729 15.340 6.248 1.00 0.00 99 GLY A C 13
ATOM 22438 O O . GLY A 1 99 ? -14.179 14.571 7.035 1.00 0.00 99 GLY A O 13
ATOM 22442 N N . ILE A 1 100 ? -14.208 15.655 5.065 1.00 0.00 100 ILE A N 13
ATOM 22443 C CA . ILE A 1 100 ? -12.934 15.099 4.622 1.00 0.00 100 ILE A CA 13
ATOM 22444 C C . ILE A 1 100 ? -11.764 15.714 5.380 1.00 0.00 100 ILE A C 13
ATOM 22445 O O . ILE A 1 100 ? -10.800 15.027 5.703 1.00 0.00 100 ILE A O 13
ATOM 22461 N N . GLU A 1 101 ? -11.850 17.011 5.655 1.00 0.00 101 GLU A N 13
ATOM 22462 C CA . GLU A 1 101 ? -10.785 17.713 6.370 1.00 0.00 101 GLU A CA 13
ATOM 22463 C C . GLU A 1 101 ? -10.339 16.925 7.600 1.00 0.00 101 GLU A C 13
ATOM 22464 O O . GLU A 1 101 ? -9.144 16.710 7.814 1.00 0.00 101 GLU A O 13
ATOM 22476 N N . ALA A 1 102 ? -11.306 16.490 8.399 1.00 0.00 102 ALA A N 13
ATOM 22477 C CA . ALA A 1 102 ? -11.015 15.718 9.599 1.00 0.00 102 ALA A CA 13
ATOM 22478 C C . ALA A 1 102 ? -10.711 14.266 9.246 1.00 0.00 102 ALA A C 13
ATOM 22479 O O . ALA A 1 102 ? -9.765 13.674 9.766 1.00 0.00 102 ALA A O 13
ATOM 22486 N N . LEU A 1 103 ? -11.519 13.699 8.352 1.00 0.00 103 LEU A N 13
ATOM 22487 C CA . LEU A 1 103 ? -11.337 12.316 7.922 1.00 0.00 103 LEU A CA 13
ATOM 22488 C C . LEU A 1 103 ? -9.948 12.111 7.323 1.00 0.00 103 LEU A C 13
ATOM 22489 O O . LEU A 1 103 ? -9.185 11.260 7.778 1.00 0.00 103 LEU A O 13
ATOM 22505 N N . GLN A 1 104 ? -9.625 12.901 6.304 1.00 0.00 104 GLN A N 13
ATOM 22506 C CA . GLN A 1 104 ? -8.326 12.810 5.642 1.00 0.00 104 GLN A CA 13
ATOM 22507 C C . GLN A 1 104 ? -7.187 12.882 6.655 1.00 0.00 104 GLN A C 13
ATOM 22508 O O . GLN A 1 104 ? -6.274 12.060 6.637 1.00 0.00 104 GLN A O 13
ATOM 22522 N N . ASN A 1 105 ? -7.239 13.878 7.529 1.00 0.00 105 ASN A N 13
ATOM 22523 C CA . ASN A 1 105 ? -6.204 14.058 8.540 1.00 0.00 105 ASN A CA 13
ATOM 22524 C C . ASN A 1 105 ? -6.078 12.819 9.423 1.00 0.00 105 ASN A C 13
ATOM 22525 O O . ASN A 1 105 ? -4.986 12.285 9.607 1.00 0.00 105 ASN A O 13
ATOM 22536 N N . LYS A 1 106 ? -7.203 12.370 9.969 1.00 0.00 106 LYS A N 13
ATOM 22537 C CA . LYS A 1 106 ? -7.217 11.198 10.839 1.00 0.00 106 LYS A CA 13
ATOM 22538 C C . LYS A 1 106 ? -6.728 9.947 10.108 1.00 0.00 106 LYS A C 13
ATOM 22539 O O . LYS A 1 106 ? -5.935 9.173 10.649 1.00 0.00 106 LYS A O 13
ATOM 22558 N N . ILE A 1 107 ? -7.197 9.752 8.879 1.00 0.00 107 ILE A N 13
ATOM 22559 C CA . ILE A 1 107 ? -6.799 8.585 8.095 1.00 0.00 107 ILE A CA 13
ATOM 22560 C C . ILE A 1 107 ? -5.321 8.647 7.723 1.00 0.00 107 ILE A C 13
ATOM 22561 O O . ILE A 1 107 ? -4.651 7.617 7.640 1.00 0.00 107 ILE A O 13
ATOM 22577 N N . LEU A 1 108 ? -4.814 9.855 7.504 1.00 0.00 108 LEU A N 13
ATOM 22578 C CA . LEU A 1 108 ? -3.415 10.038 7.145 1.00 0.00 108 LEU A CA 13
ATOM 22579 C C . LEU A 1 108 ? -2.519 9.850 8.361 1.00 0.00 108 LEU A C 13
ATOM 22580 O O . LEU A 1 108 ? -1.473 9.207 8.282 1.00 0.00 108 LEU A O 13
ATOM 22596 N N . THR A 1 109 ? -2.944 10.411 9.491 1.00 0.00 109 THR A N 13
ATOM 22597 C CA . THR A 1 109 ? -2.185 10.305 10.731 1.00 0.00 109 THR A CA 13
ATOM 22598 C C . THR A 1 109 ? -1.914 8.845 11.076 1.00 0.00 109 THR A C 13
ATOM 22599 O O . THR A 1 109 ? -0.824 8.496 11.531 1.00 0.00 109 THR A O 13
ATOM 22610 N N . ILE A 1 110 ? -2.910 7.993 10.853 1.00 0.00 110 ILE A N 13
ATOM 22611 C CA . ILE A 1 110 ? -2.769 6.571 11.137 1.00 0.00 110 ILE A CA 13
ATOM 22612 C C . ILE A 1 110 ? -1.882 5.887 10.098 1.00 0.00 110 ILE A C 13
ATOM 22613 O O . ILE A 1 110 ? -1.095 4.999 10.430 1.00 0.00 110 ILE A O 13
ATOM 22629 N N . LEU A 1 111 ? -2.015 6.301 8.841 1.00 0.00 111 LEU A N 13
ATOM 22630 C CA . LEU A 1 111 ? -1.222 5.721 7.761 1.00 0.00 111 LEU A CA 13
ATOM 22631 C C . LEU A 1 111 ? 0.256 6.064 7.918 1.00 0.00 111 LEU A C 13
ATOM 22632 O O . LEU A 1 111 ? 1.127 5.307 7.487 1.00 0.00 111 LEU A O 13
ATOM 22648 N N . GLN A 1 112 ? 0.535 7.209 8.535 1.00 0.00 112 GLN A N 13
ATOM 22649 C CA . GLN A 1 112 ? 1.909 7.649 8.744 1.00 0.00 112 GLN A CA 13
ATOM 22650 C C . GLN A 1 112 ? 2.489 7.044 10.019 1.00 0.00 112 GLN A C 13
ATOM 22651 O O . GLN A 1 112 ? 3.699 6.846 10.129 1.00 0.00 112 GLN A O 13
ATOM 22665 N N . GLY A 1 113 ? 1.618 6.753 10.981 1.00 0.00 113 GLY A N 13
ATOM 22666 C CA . GLY A 1 113 ? 2.066 6.174 12.234 1.00 0.00 113 GLY A CA 13
ATOM 22667 C C . GLY A 1 113 ? 2.027 4.659 12.220 1.00 0.00 113 GLY A C 13
ATOM 22668 O O . GLY A 1 113 ? 1.692 4.063 13.264 1.00 0.00 113 GLY A O 13
ATOM 22673 N N . MET A 1 1 ? 6.576 3.910 -22.813 1.00 0.00 1 MET A N 14
ATOM 22674 C CA . MET A 1 1 ? 7.610 4.631 -23.600 1.00 0.00 1 MET A CA 14
ATOM 22675 C C . MET A 1 1 ? 7.555 6.133 -23.340 1.00 0.00 1 MET A C 14
ATOM 22676 O O . MET A 1 1 ? 6.659 6.622 -22.653 1.00 0.00 1 MET A O 14
ATOM 22692 N N . GLY A 1 2 ? 8.518 6.859 -23.895 1.00 0.00 2 GLY A N 14
ATOM 22693 C CA . GLY A 1 2 ? 8.559 8.297 -23.710 1.00 0.00 2 GLY A CA 14
ATOM 22694 C C . GLY A 1 2 ? 9.956 8.879 -23.850 1.00 0.00 2 GLY A C 14
ATOM 22695 O O . GLY A 1 2 ? 10.119 10.098 -23.903 1.00 0.00 2 GLY A O 14
ATOM 22699 N N . SER A 1 3 ? 10.967 8.014 -23.912 1.00 0.00 3 SER A N 14
ATOM 22700 C CA . SER A 1 3 ? 12.348 8.463 -24.045 1.00 0.00 3 SER A CA 14
ATOM 22701 C C . SER A 1 3 ? 13.100 7.610 -25.063 1.00 0.00 3 SER A C 14
ATOM 22702 O O . SER A 1 3 ? 12.709 6.478 -25.347 1.00 0.00 3 SER A O 14
ATOM 22710 N N . SER A 1 4 ? 14.180 8.157 -25.610 1.00 0.00 4 SER A N 14
ATOM 22711 C CA . SER A 1 4 ? 14.980 7.439 -26.594 1.00 0.00 4 SER A CA 14
ATOM 22712 C C . SER A 1 4 ? 16.300 6.973 -25.986 1.00 0.00 4 SER A C 14
ATOM 22713 O O . SER A 1 4 ? 17.371 7.460 -26.349 1.00 0.00 4 SER A O 14
ATOM 22721 N N . HIS A 1 5 ? 16.213 6.028 -25.057 1.00 0.00 5 HIS A N 14
ATOM 22722 C CA . HIS A 1 5 ? 17.399 5.495 -24.396 1.00 0.00 5 HIS A CA 14
ATOM 22723 C C . HIS A 1 5 ? 17.400 3.970 -24.430 1.00 0.00 5 HIS A C 14
ATOM 22724 O O . HIS A 1 5 ? 17.692 3.316 -23.429 1.00 0.00 5 HIS A O 14
ATOM 22739 N N . HIS A 1 6 ? 17.070 3.409 -25.589 1.00 0.00 6 HIS A N 14
ATOM 22740 C CA . HIS A 1 6 ? 17.034 1.960 -25.749 1.00 0.00 6 HIS A CA 14
ATOM 22741 C C . HIS A 1 6 ? 17.475 1.553 -27.154 1.00 0.00 6 HIS A C 14
ATOM 22742 O O . HIS A 1 6 ? 18.615 1.138 -27.360 1.00 0.00 6 HIS A O 14
ATOM 22757 N N . HIS A 1 7 ? 16.563 1.671 -28.116 1.00 0.00 7 HIS A N 14
ATOM 22758 C CA . HIS A 1 7 ? 16.859 1.310 -29.498 1.00 0.00 7 HIS A CA 14
ATOM 22759 C C . HIS A 1 7 ? 17.230 -0.167 -29.614 1.00 0.00 7 HIS A C 14
ATOM 22760 O O . HIS A 1 7 ? 17.826 -0.589 -30.606 1.00 0.00 7 HIS A O 14
ATOM 22775 N N . HIS A 1 8 ? 16.873 -0.948 -28.599 1.00 0.00 8 HIS A N 14
ATOM 22776 C CA . HIS A 1 8 ? 17.168 -2.375 -28.589 1.00 0.00 8 HIS A CA 14
ATOM 22777 C C . HIS A 1 8 ? 16.080 -3.145 -27.848 1.00 0.00 8 HIS A C 14
ATOM 22778 O O . HIS A 1 8 ? 15.211 -2.550 -27.212 1.00 0.00 8 HIS A O 14
ATOM 22793 N N . HIS A 1 9 ? 16.132 -4.469 -27.934 1.00 0.00 9 HIS A N 14
ATOM 22794 C CA . HIS A 1 9 ? 15.148 -5.315 -27.270 1.00 0.00 9 HIS A CA 14
ATOM 22795 C C . HIS A 1 9 ? 15.828 -6.310 -26.336 1.00 0.00 9 HIS A C 14
ATOM 22796 O O . HIS A 1 9 ? 17.049 -6.465 -26.361 1.00 0.00 9 HIS A O 14
ATOM 22811 N N . HIS A 1 10 ? 15.032 -6.979 -25.509 1.00 0.00 10 HIS A N 14
ATOM 22812 C CA . HIS A 1 10 ? 15.558 -7.958 -24.563 1.00 0.00 10 HIS A CA 14
ATOM 22813 C C . HIS A 1 10 ? 16.428 -7.280 -23.508 1.00 0.00 10 HIS A C 14
ATOM 22814 O O . HIS A 1 10 ? 16.583 -6.059 -23.507 1.00 0.00 10 HIS A O 14
ATOM 22829 N N . HIS A 1 11 ? 16.997 -8.084 -22.612 1.00 0.00 11 HIS A N 14
ATOM 22830 C CA . HIS A 1 11 ? 17.854 -7.567 -21.549 1.00 0.00 11 HIS A CA 14
ATOM 22831 C C . HIS A 1 11 ? 17.046 -6.761 -20.536 1.00 0.00 11 HIS A C 14
ATOM 22832 O O . HIS A 1 11 ? 16.896 -7.166 -19.383 1.00 0.00 11 HIS A O 14
ATOM 22847 N N . HIS A 1 12 ? 16.526 -5.618 -20.974 1.00 0.00 12 HIS A N 14
ATOM 22848 C CA . HIS A 1 12 ? 15.733 -4.754 -20.107 1.00 0.00 12 HIS A CA 14
ATOM 22849 C C . HIS A 1 12 ? 16.584 -4.190 -18.974 1.00 0.00 12 HIS A C 14
ATOM 22850 O O . HIS A 1 12 ? 16.490 -4.636 -17.831 1.00 0.00 12 HIS A O 14
ATOM 22865 N N . GLU A 1 13 ? 17.411 -3.201 -19.298 1.00 0.00 13 GLU A N 14
ATOM 22866 C CA . GLU A 1 13 ? 18.278 -2.573 -18.308 1.00 0.00 13 GLU A CA 14
ATOM 22867 C C . GLU A 1 13 ? 17.452 -1.845 -17.252 1.00 0.00 13 GLU A C 14
ATOM 22868 O O . GLU A 1 13 ? 17.701 -1.980 -16.053 1.00 0.00 13 GLU A O 14
ATOM 22880 N N . ASN A 1 14 ? 16.470 -1.074 -17.705 1.00 0.00 14 ASN A N 14
ATOM 22881 C CA . ASN A 1 14 ? 15.604 -0.324 -16.802 1.00 0.00 14 ASN A CA 14
ATOM 22882 C C . ASN A 1 14 ? 14.258 -1.024 -16.633 1.00 0.00 14 ASN A C 14
ATOM 22883 O O . ASN A 1 14 ? 14.102 -2.188 -17.003 1.00 0.00 14 ASN A O 14
ATOM 22894 N N . LEU A 1 15 ? 13.288 -0.310 -16.070 1.00 0.00 15 LEU A N 14
ATOM 22895 C CA . LEU A 1 15 ? 11.956 -0.863 -15.851 1.00 0.00 15 LEU A CA 14
ATOM 22896 C C . LEU A 1 15 ? 12.020 -2.105 -14.966 1.00 0.00 15 LEU A C 14
ATOM 22897 O O . LEU A 1 15 ? 11.541 -3.177 -15.339 1.00 0.00 15 LEU A O 14
ATOM 22913 N N . TYR A 1 16 ? 12.617 -1.952 -13.791 1.00 0.00 16 TYR A N 14
ATOM 22914 C CA . TYR A 1 16 ? 12.748 -3.058 -12.847 1.00 0.00 16 TYR A CA 14
ATOM 22915 C C . TYR A 1 16 ? 12.853 -2.561 -11.403 1.00 0.00 16 TYR A C 14
ATOM 22916 O O . TYR A 1 16 ? 12.810 -3.355 -10.464 1.00 0.00 16 TYR A O 14
ATOM 22934 N N . PHE A 1 17 ? 12.994 -1.247 -11.228 1.00 0.00 17 PHE A N 14
ATOM 22935 C CA . PHE A 1 17 ? 13.106 -0.659 -9.900 1.00 0.00 17 PHE A CA 14
ATOM 22936 C C . PHE A 1 17 ? 11.858 0.150 -9.563 1.00 0.00 17 PHE A C 14
ATOM 22937 O O . PHE A 1 17 ? 11.923 1.130 -8.820 1.00 0.00 17 PHE A O 14
ATOM 22954 N N . GLN A 1 18 ? 10.725 -0.268 -10.117 1.00 0.00 18 GLN A N 14
ATOM 22955 C CA . GLN A 1 18 ? 9.460 0.417 -9.879 1.00 0.00 18 GLN A CA 14
ATOM 22956 C C . GLN A 1 18 ? 8.434 -0.536 -9.279 1.00 0.00 18 GLN A C 14
ATOM 22957 O O . GLN A 1 18 ? 7.360 -0.751 -9.842 1.00 0.00 18 GLN A O 14
ATOM 22971 N N . GLY A 1 19 ? 8.772 -1.105 -8.131 1.00 0.00 19 GLY A N 14
ATOM 22972 C CA . GLY A 1 19 ? 7.871 -2.026 -7.472 1.00 0.00 19 GLY A CA 14
ATOM 22973 C C . GLY A 1 19 ? 6.733 -1.318 -6.771 1.00 0.00 19 GLY A C 14
ATOM 22974 O O . GLY A 1 19 ? 6.690 -0.088 -6.722 1.00 0.00 19 GLY A O 14
ATOM 22978 N N . SER A 1 20 ? 5.809 -2.098 -6.223 1.00 0.00 20 SER A N 14
ATOM 22979 C CA . SER A 1 20 ? 4.664 -1.544 -5.515 1.00 0.00 20 SER A CA 14
ATOM 22980 C C . SER A 1 20 ? 4.717 -1.915 -4.040 1.00 0.00 20 SER A C 14
ATOM 22981 O O . SER A 1 20 ? 5.664 -2.555 -3.582 1.00 0.00 20 SER A O 14
ATOM 22989 N N . LYS A 1 21 ? 3.696 -1.508 -3.303 1.00 0.00 21 LYS A N 14
ATOM 22990 C CA . LYS A 1 21 ? 3.623 -1.794 -1.880 1.00 0.00 21 LYS A CA 14
ATOM 22991 C C . LYS A 1 21 ? 2.177 -1.968 -1.441 1.00 0.00 21 LYS A C 14
ATOM 22992 O O . LYS A 1 21 ? 1.707 -3.088 -1.232 1.00 0.00 21 LYS A O 14
ATOM 23011 N N . ARG A 1 22 ? 1.479 -0.850 -1.304 1.00 0.00 22 ARG A N 14
ATOM 23012 C CA . ARG A 1 22 ? 0.087 -0.864 -0.889 1.00 0.00 22 ARG A CA 14
ATOM 23013 C C . ARG A 1 22 ? -0.832 -0.559 -2.061 1.00 0.00 22 ARG A C 14
ATOM 23014 O O . ARG A 1 22 ? -0.462 0.169 -2.981 1.00 0.00 22 ARG A O 14
ATOM 23035 N N . LYS A 1 23 ? -2.028 -1.129 -2.028 1.00 0.00 23 LYS A N 14
ATOM 23036 C CA . LYS A 1 23 ? -3.002 -0.920 -3.086 1.00 0.00 23 LYS A CA 14
ATOM 23037 C C . LYS A 1 23 ? -4.379 -0.625 -2.497 1.00 0.00 23 LYS A C 14
ATOM 23038 O O . LYS A 1 23 ? -4.983 -1.487 -1.869 1.00 0.00 23 LYS A O 14
ATOM 23057 N N . ILE A 1 24 ? -4.873 0.592 -2.702 1.00 0.00 24 ILE A N 14
ATOM 23058 C CA . ILE A 1 24 ? -6.185 0.975 -2.189 1.00 0.00 24 ILE A CA 14
ATOM 23059 C C . ILE A 1 24 ? -7.236 0.843 -3.287 1.00 0.00 24 ILE A C 14
ATOM 23060 O O . ILE A 1 24 ? -6.949 1.085 -4.458 1.00 0.00 24 ILE A O 14
ATOM 23076 N N . ILE A 1 25 ? -8.447 0.455 -2.905 1.00 0.00 25 ILE A N 14
ATOM 23077 C CA . ILE A 1 25 ? -9.545 0.277 -3.850 1.00 0.00 25 ILE A CA 14
ATOM 23078 C C . ILE A 1 25 ? -10.787 1.018 -3.353 1.00 0.00 25 ILE A C 14
ATOM 23079 O O . ILE A 1 25 ? -11.031 1.089 -2.148 1.00 0.00 25 ILE A O 14
ATOM 23095 N N . VAL A 1 26 ? -11.573 1.560 -4.279 1.00 0.00 26 VAL A N 14
ATOM 23096 C CA . VAL A 1 26 ? -12.788 2.281 -3.923 1.00 0.00 26 VAL A CA 14
ATOM 23097 C C . VAL A 1 26 ? -13.994 1.695 -4.654 1.00 0.00 26 VAL A C 14
ATOM 23098 O O . VAL A 1 26 ? -13.983 1.555 -5.877 1.00 0.00 26 VAL A O 14
ATOM 23111 N N . ALA A 1 27 ? -15.029 1.345 -3.900 1.00 0.00 27 ALA A N 14
ATOM 23112 C CA . ALA A 1 27 ? -16.232 0.767 -4.487 1.00 0.00 27 ALA A CA 14
ATOM 23113 C C . ALA A 1 27 ? -17.421 1.715 -4.384 1.00 0.00 27 ALA A C 14
ATOM 23114 O O . ALA A 1 27 ? -17.784 2.162 -3.296 1.00 0.00 27 ALA A O 14
ATOM 23121 N N . CYS A 1 28 ? -18.018 2.017 -5.532 1.00 0.00 28 CYS A N 14
ATOM 23122 C CA . CYS A 1 28 ? -19.164 2.917 -5.592 1.00 0.00 28 CYS A CA 14
ATOM 23123 C C . CYS A 1 28 ? -20.409 2.271 -4.990 1.00 0.00 28 CYS A C 14
ATOM 23124 O O . CYS A 1 28 ? -20.802 1.171 -5.379 1.00 0.00 28 CYS A O 14
ATOM 23132 N N . GLY A 1 29 ? -21.024 2.969 -4.041 1.00 0.00 29 GLY A N 14
ATOM 23133 C CA . GLY A 1 29 ? -22.222 2.458 -3.396 1.00 0.00 29 GLY A CA 14
ATOM 23134 C C . GLY A 1 29 ? -23.178 3.559 -2.961 1.00 0.00 29 GLY A C 14
ATOM 23135 O O . GLY A 1 29 ? -24.329 3.284 -2.620 1.00 0.00 29 GLY A O 14
ATOM 23139 N N . GLY A 1 30 ? -22.707 4.806 -2.970 1.00 0.00 30 GLY A N 14
ATOM 23140 C CA . GLY A 1 30 ? -23.545 5.922 -2.569 1.00 0.00 30 GLY A CA 14
ATOM 23141 C C . GLY A 1 30 ? -23.855 6.856 -3.722 1.00 0.00 30 GLY A C 14
ATOM 23142 O O . GLY A 1 30 ? -24.954 6.827 -4.274 1.00 0.00 30 GLY A O 14
ATOM 23146 N N . ALA A 1 31 ? -22.884 7.687 -4.088 1.00 0.00 31 ALA A N 14
ATOM 23147 C CA . ALA A 1 31 ? -23.064 8.630 -5.184 1.00 0.00 31 ALA A CA 14
ATOM 23148 C C . ALA A 1 31 ? -22.555 8.047 -6.497 1.00 0.00 31 ALA A C 14
ATOM 23149 O O . ALA A 1 31 ? -21.815 7.065 -6.508 1.00 0.00 31 ALA A O 14
ATOM 23156 N N . VAL A 1 32 ? -22.962 8.661 -7.603 1.00 0.00 32 VAL A N 14
ATOM 23157 C CA . VAL A 1 32 ? -22.550 8.204 -8.926 1.00 0.00 32 VAL A CA 14
ATOM 23158 C C . VAL A 1 32 ? -21.840 9.313 -9.699 1.00 0.00 32 VAL A C 14
ATOM 23159 O O . VAL A 1 32 ? -21.630 9.201 -10.907 1.00 0.00 32 VAL A O 14
ATOM 23172 N N . ALA A 1 33 ? -21.469 10.382 -8.999 1.00 0.00 33 ALA A N 14
ATOM 23173 C CA . ALA A 1 33 ? -20.782 11.505 -9.625 1.00 0.00 33 ALA A CA 14
ATOM 23174 C C . ALA A 1 33 ? -19.441 11.787 -8.945 1.00 0.00 33 ALA A C 14
ATOM 23175 O O . ALA A 1 33 ? -18.721 12.703 -9.340 1.00 0.00 33 ALA A O 14
ATOM 23182 N N . THR A 1 34 ? -19.110 10.998 -7.925 1.00 0.00 34 THR A N 14
ATOM 23183 C CA . THR A 1 34 ? -17.854 11.174 -7.203 1.00 0.00 34 THR A CA 14
ATOM 23184 C C . THR A 1 34 ? -16.793 10.210 -7.718 1.00 0.00 34 THR A C 14
ATOM 23185 O O . THR A 1 34 ? -15.963 9.717 -6.953 1.00 0.00 34 THR A O 14
ATOM 23196 N N . SER A 1 35 ? -16.822 9.946 -9.021 1.00 0.00 35 SER A N 14
ATOM 23197 C CA . SER A 1 35 ? -15.860 9.042 -9.637 1.00 0.00 35 SER A CA 14
ATOM 23198 C C . SER A 1 35 ? -14.501 9.718 -9.788 1.00 0.00 35 SER A C 14
ATOM 23199 O O . SER A 1 35 ? -13.494 9.233 -9.270 1.00 0.00 35 SER A O 14
ATOM 23207 N N . THR A 1 36 ? -14.480 10.841 -10.499 1.00 0.00 36 THR A N 14
ATOM 23208 C CA . THR A 1 36 ? -13.246 11.586 -10.714 1.00 0.00 36 THR A CA 14
ATOM 23209 C C . THR A 1 36 ? -12.784 12.254 -9.425 1.00 0.00 36 THR A C 14
ATOM 23210 O O . THR A 1 36 ? -11.587 12.346 -9.154 1.00 0.00 36 THR A O 14
ATOM 23221 N N . MET A 1 37 ? -13.743 12.724 -8.631 1.00 0.00 37 MET A N 14
ATOM 23222 C CA . MET A 1 37 ? -13.430 13.388 -7.372 1.00 0.00 37 MET A CA 14
ATOM 23223 C C . MET A 1 37 ? -12.678 12.450 -6.434 1.00 0.00 37 MET A C 14
ATOM 23224 O O . MET A 1 37 ? -11.592 12.777 -5.965 1.00 0.00 37 MET A O 14
ATOM 23238 N N . ALA A 1 38 ? -13.256 11.280 -6.174 1.00 0.00 38 ALA A N 14
ATOM 23239 C CA . ALA A 1 38 ? -12.628 10.300 -5.296 1.00 0.00 38 ALA A CA 14
ATOM 23240 C C . ALA A 1 38 ? -11.274 9.873 -5.842 1.00 0.00 38 ALA A C 14
ATOM 23241 O O . ALA A 1 38 ? -10.275 9.868 -5.122 1.00 0.00 38 ALA A O 14
ATOM 23248 N N . ALA A 1 39 ? -11.247 9.523 -7.121 1.00 0.00 39 ALA A N 14
ATOM 23249 C CA . ALA A 1 39 ? -10.015 9.103 -7.770 1.00 0.00 39 ALA A CA 14
ATOM 23250 C C . ALA A 1 39 ? -8.943 10.180 -7.653 1.00 0.00 39 ALA A C 14
ATOM 23251 O O . ALA A 1 39 ? -7.836 9.918 -7.191 1.00 0.00 39 ALA A O 14
ATOM 23258 N N . GLU A 1 40 ? -9.278 11.394 -8.077 1.00 0.00 40 GLU A N 14
ATOM 23259 C CA . GLU A 1 40 ? -8.335 12.505 -8.025 1.00 0.00 40 GLU A CA 14
ATOM 23260 C C . GLU A 1 40 ? -8.001 12.897 -6.585 1.00 0.00 40 GLU A C 14
ATOM 23261 O O . GLU A 1 40 ? -6.840 13.148 -6.262 1.00 0.00 40 GLU A O 14
ATOM 23273 N N . GLU A 1 41 ? -9.015 12.957 -5.721 1.00 0.00 41 GLU A N 14
ATOM 23274 C CA . GLU A 1 41 ? -8.794 13.330 -4.322 1.00 0.00 41 GLU A CA 14
ATOM 23275 C C . GLU A 1 41 ? -7.782 12.398 -3.664 1.00 0.00 41 GLU A C 14
ATOM 23276 O O . GLU A 1 41 ? -6.780 12.845 -3.106 1.00 0.00 41 GLU A O 14
ATOM 23288 N N . ILE A 1 42 ? -8.057 11.102 -3.726 1.00 0.00 42 ILE A N 14
ATOM 23289 C CA . ILE A 1 42 ? -7.175 10.107 -3.129 1.00 0.00 42 ILE A CA 14
ATOM 23290 C C . ILE A 1 42 ? -5.854 10.019 -3.886 1.00 0.00 42 ILE A C 14
ATOM 23291 O O . ILE A 1 42 ? -4.793 9.860 -3.283 1.00 0.00 42 ILE A O 14
ATOM 23307 N N . LYS A 1 43 ? -5.924 10.127 -5.210 1.00 0.00 43 LYS A N 14
ATOM 23308 C CA . LYS A 1 43 ? -4.729 10.062 -6.043 1.00 0.00 43 LYS A CA 14
ATOM 23309 C C . LYS A 1 43 ? -3.749 11.169 -5.672 1.00 0.00 43 LYS A C 14
ATOM 23310 O O . LYS A 1 43 ? -2.590 10.901 -5.356 1.00 0.00 43 LYS A O 14
ATOM 23329 N N . GLU A 1 44 ? -4.217 12.412 -5.715 1.00 0.00 44 GLU A N 14
ATOM 23330 C CA . GLU A 1 44 ? -3.371 13.552 -5.382 1.00 0.00 44 GLU A CA 14
ATOM 23331 C C . GLU A 1 44 ? -2.830 13.428 -3.959 1.00 0.00 44 GLU A C 14
ATOM 23332 O O . GLU A 1 44 ? -1.716 13.864 -3.671 1.00 0.00 44 GLU A O 14
ATOM 23344 N N . LEU A 1 45 ? -3.626 12.836 -3.071 1.00 0.00 45 LEU A N 14
ATOM 23345 C CA . LEU A 1 45 ? -3.223 12.660 -1.678 1.00 0.00 45 LEU A CA 14
ATOM 23346 C C . LEU A 1 45 ? -2.020 11.727 -1.571 1.00 0.00 45 LEU A C 14
ATOM 23347 O O . LEU A 1 45 ? -0.977 12.100 -1.037 1.00 0.00 45 LEU A O 14
ATOM 23363 N N . CYS A 1 46 ? -2.176 10.509 -2.077 1.00 0.00 46 CYS A N 14
ATOM 23364 C CA . CYS A 1 46 ? -1.103 9.521 -2.033 1.00 0.00 46 CYS A CA 14
ATOM 23365 C C . CYS A 1 46 ? 0.183 10.083 -2.632 1.00 0.00 46 CYS A C 14
ATOM 23366 O O . CYS A 1 46 ? 1.279 9.829 -2.131 1.00 0.00 46 CYS A O 14
ATOM 23374 N N . GLN A 1 47 ? 0.039 10.849 -3.707 1.00 0.00 47 GLN A N 14
ATOM 23375 C CA . GLN A 1 47 ? 1.182 11.454 -4.381 1.00 0.00 47 GLN A CA 14
ATOM 23376 C C . GLN A 1 47 ? 1.685 12.672 -3.611 1.00 0.00 47 GLN A C 14
ATOM 23377 O O . GLN A 1 47 ? 2.869 13.004 -3.655 1.00 0.00 47 GLN A O 14
ATOM 23391 N N . SER A 1 48 ? 0.771 13.336 -2.910 1.00 0.00 48 SER A N 14
ATOM 23392 C CA . SER A 1 48 ? 1.116 14.521 -2.131 1.00 0.00 48 SER A CA 14
ATOM 23393 C C . SER A 1 48 ? 2.233 14.213 -1.136 1.00 0.00 48 SER A C 14
ATOM 23394 O O . SER A 1 48 ? 3.187 14.980 -1.005 1.00 0.00 48 SER A O 14
ATOM 23402 N N . HIS A 1 49 ? 2.113 13.084 -0.442 1.00 0.00 49 HIS A N 14
ATOM 23403 C CA . HIS A 1 49 ? 3.118 12.679 0.536 1.00 0.00 49 HIS A CA 14
ATOM 23404 C C . HIS A 1 49 ? 4.071 11.638 -0.046 1.00 0.00 49 HIS A C 14
ATOM 23405 O O . HIS A 1 49 ? 4.814 10.987 0.689 1.00 0.00 49 HIS A O 14
ATOM 23420 N N . ASN A 1 50 ? 4.047 11.479 -1.368 1.00 0.00 50 ASN A N 14
ATOM 23421 C CA . ASN A 1 50 ? 4.911 10.511 -2.036 1.00 0.00 50 ASN A CA 14
ATOM 23422 C C . ASN A 1 50 ? 4.747 9.123 -1.424 1.00 0.00 50 ASN A C 14
ATOM 23423 O O . ASN A 1 50 ? 5.729 8.464 -1.089 1.00 0.00 50 ASN A O 14
ATOM 23434 N N . ILE A 1 51 ? 3.498 8.690 -1.280 1.00 0.00 51 ILE A N 14
ATOM 23435 C CA . ILE A 1 51 ? 3.203 7.380 -0.710 1.00 0.00 51 ILE A CA 14
ATOM 23436 C C . ILE A 1 51 ? 2.966 6.351 -1.813 1.00 0.00 51 ILE A C 14
ATOM 23437 O O . ILE A 1 51 ? 1.896 6.323 -2.420 1.00 0.00 51 ILE A O 14
ATOM 23453 N N . PRO A 1 52 ? 3.959 5.487 -2.095 1.00 0.00 52 PRO A N 14
ATOM 23454 C CA . PRO A 1 52 ? 3.832 4.462 -3.134 1.00 0.00 52 PRO A CA 14
ATOM 23455 C C . PRO A 1 52 ? 2.592 3.599 -2.933 1.00 0.00 52 PRO A C 14
ATOM 23456 O O . PRO A 1 52 ? 2.533 2.781 -2.016 1.00 0.00 52 PRO A O 14
ATOM 23467 N N . VAL A 1 53 ? 1.602 3.798 -3.793 1.00 0.00 53 VAL A N 14
ATOM 23468 C CA . VAL A 1 53 ? 0.356 3.050 -3.713 1.00 0.00 53 VAL A CA 14
ATOM 23469 C C . VAL A 1 53 ? -0.384 3.088 -5.046 1.00 0.00 53 VAL A C 14
ATOM 23470 O O . VAL A 1 53 ? -0.125 3.953 -5.883 1.00 0.00 53 VAL A O 14
ATOM 23483 N N . GLU A 1 54 ? -1.309 2.154 -5.236 1.00 0.00 54 GLU A N 14
ATOM 23484 C CA . GLU A 1 54 ? -2.090 2.095 -6.468 1.00 0.00 54 GLU A CA 14
ATOM 23485 C C . GLU A 1 54 ? -3.583 2.170 -6.163 1.00 0.00 54 GLU A C 14
ATOM 23486 O O . GLU A 1 54 ? -4.126 1.305 -5.475 1.00 0.00 54 GLU A O 14
ATOM 23498 N N . LEU A 1 55 ? -4.246 3.205 -6.676 1.00 0.00 55 LEU A N 14
ATOM 23499 C CA . LEU A 1 55 ? -5.677 3.368 -6.448 1.00 0.00 55 LEU A CA 14
ATOM 23500 C C . LEU A 1 55 ? -6.482 2.598 -7.484 1.00 0.00 55 LEU A C 14
ATOM 23501 O O . LEU A 1 55 ? -6.464 2.915 -8.673 1.00 0.00 55 LEU A O 14
ATOM 23517 N N . ILE A 1 56 ? -7.184 1.584 -7.011 1.00 0.00 56 ILE A N 14
ATOM 23518 C CA . ILE A 1 56 ? -8.008 0.738 -7.863 1.00 0.00 56 ILE A CA 14
ATOM 23519 C C . ILE A 1 56 ? -9.485 1.068 -7.689 1.00 0.00 56 ILE A C 14
ATOM 23520 O O . ILE A 1 56 ? -9.903 1.520 -6.625 1.00 0.00 56 ILE A O 14
ATOM 23536 N N . GLN A 1 57 ? -10.274 0.840 -8.734 1.00 0.00 57 GLN A N 14
ATOM 23537 C CA . GLN A 1 57 ? -11.708 1.101 -8.681 1.00 0.00 57 GLN A CA 14
ATOM 23538 C C . GLN A 1 57 ? -12.484 -0.156 -9.080 1.00 0.00 57 GLN A C 14
ATOM 23539 O O . GLN A 1 57 ? -12.182 -0.782 -10.095 1.00 0.00 57 GLN A O 14
ATOM 23553 N N . CYS A 1 58 ? -13.471 -0.528 -8.270 1.00 0.00 58 CYS A N 14
ATOM 23554 C CA . CYS A 1 58 ? -14.276 -1.722 -8.532 1.00 0.00 58 CYS A CA 14
ATOM 23555 C C . CYS A 1 58 ? -15.661 -1.586 -7.909 1.00 0.00 58 CYS A C 14
ATOM 23556 O O . CYS A 1 58 ? -15.906 -0.673 -7.126 1.00 0.00 58 CYS A O 14
ATOM 23564 N N . ARG A 1 59 ? -16.573 -2.488 -8.260 1.00 0.00 59 ARG A N 14
ATOM 23565 C CA . ARG A 1 59 ? -17.930 -2.444 -7.728 1.00 0.00 59 ARG A CA 14
ATOM 23566 C C . ARG A 1 59 ? -17.984 -2.970 -6.294 1.00 0.00 59 ARG A C 14
ATOM 23567 O O . ARG A 1 59 ? -16.959 -3.105 -5.627 1.00 0.00 59 ARG A O 14
ATOM 23588 N N . VAL A 1 60 ? -19.194 -3.277 -5.838 1.00 0.00 60 VAL A N 14
ATOM 23589 C CA . VAL A 1 60 ? -19.407 -3.797 -4.494 1.00 0.00 60 VAL A CA 14
ATOM 23590 C C . VAL A 1 60 ? -19.183 -5.310 -4.442 1.00 0.00 60 VAL A C 14
ATOM 23591 O O . VAL A 1 60 ? -19.070 -5.890 -3.362 1.00 0.00 60 VAL A O 14
ATOM 23604 N N . ASN A 1 61 ? -19.108 -5.944 -5.612 1.00 0.00 61 ASN A N 14
ATOM 23605 C CA . ASN A 1 61 ? -18.889 -7.386 -5.685 1.00 0.00 61 ASN A CA 14
ATOM 23606 C C . ASN A 1 61 ? -17.860 -7.725 -6.760 1.00 0.00 61 ASN A C 14
ATOM 23607 O O . ASN A 1 61 ? -18.194 -8.300 -7.798 1.00 0.00 61 ASN A O 14
ATOM 23618 N N . GLU A 1 62 ? -16.605 -7.369 -6.498 1.00 0.00 62 GLU A N 14
ATOM 23619 C CA . GLU A 1 62 ? -15.518 -7.634 -7.433 1.00 0.00 62 GLU A CA 14
ATOM 23620 C C . GLU A 1 62 ? -14.170 -7.621 -6.713 1.00 0.00 62 GLU A C 14
ATOM 23621 O O . GLU A 1 62 ? -13.266 -8.382 -7.057 1.00 0.00 62 GLU A O 14
ATOM 23633 N N . ILE A 1 63 ? -14.039 -6.752 -5.712 1.00 0.00 63 ILE A N 14
ATOM 23634 C CA . ILE A 1 63 ? -12.802 -6.647 -4.951 1.00 0.00 63 ILE A CA 14
ATOM 23635 C C . ILE A 1 63 ? -12.419 -7.975 -4.320 1.00 0.00 63 ILE A C 14
ATOM 23636 O O . ILE A 1 63 ? -11.244 -8.238 -4.073 1.00 0.00 63 ILE A O 14
ATOM 23652 N N . GLU A 1 64 ? -13.415 -8.807 -4.062 1.00 0.00 64 GLU A N 14
ATOM 23653 C CA . GLU A 1 64 ? -13.180 -10.107 -3.459 1.00 0.00 64 GLU A CA 14
ATOM 23654 C C . GLU A 1 64 ? -12.512 -11.060 -4.443 1.00 0.00 64 GLU A C 14
ATOM 23655 O O . GLU A 1 64 ? -11.666 -11.867 -4.060 1.00 0.00 64 GLU A O 14
ATOM 23667 N N . THR A 1 65 ? -12.905 -10.974 -5.710 1.00 0.00 65 THR A N 14
ATOM 23668 C CA . THR A 1 65 ? -12.346 -11.847 -6.737 1.00 0.00 65 THR A CA 14
ATOM 23669 C C . THR A 1 65 ? -10.973 -11.363 -7.193 1.00 0.00 65 THR A C 14
ATOM 23670 O O . THR A 1 65 ? -10.051 -12.161 -7.357 1.00 0.00 65 THR A O 14
ATOM 23681 N N . TYR A 1 66 ? -10.834 -10.055 -7.388 1.00 0.00 66 TYR A N 14
ATOM 23682 C CA . TYR A 1 66 ? -9.559 -9.484 -7.813 1.00 0.00 66 TYR A CA 14
ATOM 23683 C C . TYR A 1 66 ? -8.701 -9.084 -6.608 1.00 0.00 66 TYR A C 14
ATOM 23684 O O . TYR A 1 66 ? -7.699 -8.387 -6.751 1.00 0.00 66 TYR A O 14
ATOM 23702 N N . MET A 1 67 ? -9.091 -9.544 -5.422 1.00 0.00 67 MET A N 14
ATOM 23703 C CA . MET A 1 67 ? -8.354 -9.242 -4.194 1.00 0.00 67 MET A CA 14
ATOM 23704 C C . MET A 1 67 ? -6.993 -9.942 -4.174 1.00 0.00 67 MET A C 14
ATOM 23705 O O . MET A 1 67 ? -6.668 -10.658 -3.225 1.00 0.00 67 MET A O 14
ATOM 23719 N N . ASP A 1 68 ? -6.201 -9.736 -5.221 1.00 0.00 68 ASP A N 14
ATOM 23720 C CA . ASP A 1 68 ? -4.883 -10.350 -5.317 1.00 0.00 68 ASP A CA 14
ATOM 23721 C C . ASP A 1 68 ? -3.929 -9.760 -4.284 1.00 0.00 68 ASP A C 14
ATOM 23722 O O . ASP A 1 68 ? -3.180 -10.487 -3.632 1.00 0.00 68 ASP A O 14
ATOM 23731 N N . GLY A 1 69 ? -3.959 -8.438 -4.140 1.00 0.00 69 GLY A N 14
ATOM 23732 C CA . GLY A 1 69 ? -3.087 -7.780 -3.183 1.00 0.00 69 GLY A CA 14
ATOM 23733 C C . GLY A 1 69 ? -3.530 -6.367 -2.864 1.00 0.00 69 GLY A C 14
ATOM 23734 O O . GLY A 1 69 ? -2.955 -5.401 -3.365 1.00 0.00 69 GLY A O 14
ATOM 23738 N N . VAL A 1 70 ? -4.555 -6.242 -2.029 1.00 0.00 70 VAL A N 14
ATOM 23739 C CA . VAL A 1 70 ? -5.070 -4.933 -1.648 1.00 0.00 70 VAL A CA 14
ATOM 23740 C C . VAL A 1 70 ? -4.646 -4.572 -0.227 1.00 0.00 70 VAL A C 14
ATOM 23741 O O . VAL A 1 70 ? -4.856 -5.344 0.710 1.00 0.00 70 VAL A O 14
ATOM 23754 N N . HIS A 1 71 ? -4.046 -3.394 -0.075 1.00 0.00 71 HIS A N 14
ATOM 23755 C CA . HIS A 1 71 ? -3.587 -2.924 1.229 1.00 0.00 71 HIS A CA 14
ATOM 23756 C C . HIS A 1 71 ? -4.718 -2.239 1.998 1.00 0.00 71 HIS A C 14
ATOM 23757 O O . HIS A 1 71 ? -4.698 -2.186 3.226 1.00 0.00 71 HIS A O 14
ATOM 23772 N N . LEU A 1 72 ? -5.707 -1.723 1.268 1.00 0.00 72 LEU A N 14
ATOM 23773 C CA . LEU A 1 72 ? -6.845 -1.052 1.891 1.00 0.00 72 LEU A CA 14
ATOM 23774 C C . LEU A 1 72 ? -8.060 -1.053 0.965 1.00 0.00 72 LEU A C 14
ATOM 23775 O O . LEU A 1 72 ? -7.923 -0.998 -0.257 1.00 0.00 72 LEU A O 14
ATOM 23791 N N . ILE A 1 73 ? -9.249 -1.124 1.560 1.00 0.00 73 ILE A N 14
ATOM 23792 C CA . ILE A 1 73 ? -10.493 -1.144 0.796 1.00 0.00 73 ILE A CA 14
ATOM 23793 C C . ILE A 1 73 ? -11.428 -0.024 1.246 1.00 0.00 73 ILE A C 14
ATOM 23794 O O . ILE A 1 73 ? -11.548 0.256 2.436 1.00 0.00 73 ILE A O 14
ATOM 23810 N N . CYS A 1 74 ? -12.094 0.614 0.295 1.00 0.00 74 CYS A N 14
ATOM 23811 C CA . CYS A 1 74 ? -13.022 1.690 0.619 1.00 0.00 74 CYS A CA 14
ATOM 23812 C C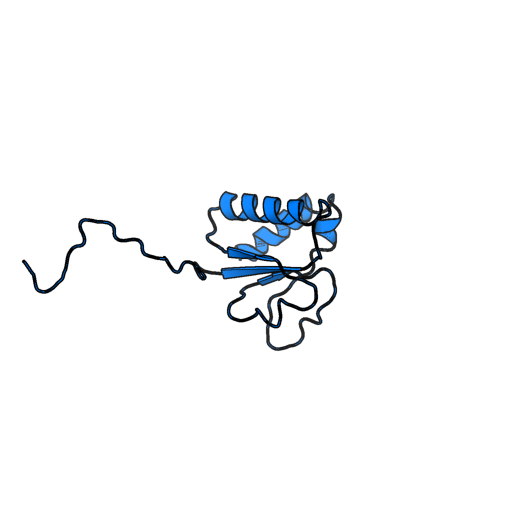 . CYS A 1 74 ? -14.392 1.413 0.008 1.00 0.00 74 CYS A C 14
ATOM 23813 O O . CYS A 1 74 ? -14.587 1.562 -1.199 1.00 0.00 74 CYS A O 14
ATOM 23821 N N . THR A 1 75 ? -15.336 1.001 0.849 1.00 0.00 75 THR A N 14
ATOM 23822 C CA . THR A 1 75 ? -16.686 0.692 0.395 1.00 0.00 75 THR A CA 14
ATOM 23823 C C . THR A 1 75 ? -17.724 1.145 1.417 1.00 0.00 75 THR A C 14
ATOM 23824 O O . THR A 1 75 ? -17.467 1.138 2.621 1.00 0.00 75 THR A O 14
ATOM 23835 N N . THR A 1 76 ? -18.899 1.526 0.928 1.00 0.00 76 THR A N 14
ATOM 23836 C CA . THR A 1 76 ? -19.983 1.969 1.798 1.00 0.00 76 THR A CA 14
ATOM 23837 C C . THR A 1 76 ? -20.825 0.778 2.245 1.00 0.00 76 THR A C 14
ATOM 23838 O O . THR A 1 76 ? -21.948 0.588 1.775 1.00 0.00 76 THR A O 14
ATOM 23849 N N . ALA A 1 77 ? -20.276 -0.031 3.148 1.00 0.00 77 ALA A N 14
ATOM 23850 C CA . ALA A 1 77 ? -20.980 -1.210 3.647 1.00 0.00 77 ALA A CA 14
ATOM 23851 C C . ALA A 1 77 ? -20.161 -1.954 4.699 1.00 0.00 77 ALA A C 14
ATOM 23852 O O . ALA A 1 77 ? -20.718 -2.602 5.586 1.00 0.00 77 ALA A O 14
ATOM 23859 N N . ARG A 1 78 ? -18.836 -1.858 4.598 1.00 0.00 78 ARG A N 14
ATOM 23860 C CA . ARG A 1 78 ? -17.936 -2.521 5.541 1.00 0.00 78 ARG A CA 14
ATOM 23861 C C . ARG A 1 78 ? -18.363 -3.962 5.791 1.00 0.00 78 ARG A C 14
ATOM 23862 O O . ARG A 1 78 ? -18.328 -4.444 6.923 1.00 0.00 78 ARG A O 14
ATOM 23883 N N . VAL A 1 79 ? -18.763 -4.641 4.722 1.00 0.00 79 VAL A N 14
ATOM 23884 C CA . VAL A 1 79 ? -19.191 -6.032 4.812 1.00 0.00 79 VAL A CA 14
ATOM 23885 C C . VAL A 1 79 ? -18.022 -6.932 5.198 1.00 0.00 79 VAL A C 14
ATOM 23886 O O . VAL A 1 79 ? -17.581 -7.765 4.410 1.00 0.00 79 VAL A O 14
ATOM 23899 N N . ASP A 1 80 ? -17.523 -6.746 6.417 1.00 0.00 80 ASP A N 14
ATOM 23900 C CA . ASP A 1 80 ? -16.399 -7.527 6.923 1.00 0.00 80 ASP A CA 14
ATOM 23901 C C . ASP A 1 80 ? -16.878 -8.645 7.843 1.00 0.00 80 ASP A C 14
ATOM 23902 O O . ASP A 1 80 ? -16.171 -9.630 8.059 1.00 0.00 80 ASP A O 14
ATOM 23911 N N . ARG A 1 81 ? -18.083 -8.487 8.385 1.00 0.00 81 ARG A N 14
ATOM 23912 C CA . ARG A 1 81 ? -18.658 -9.480 9.283 1.00 0.00 81 ARG A CA 14
ATOM 23913 C C . ARG A 1 81 ? -18.698 -10.856 8.622 1.00 0.00 81 ARG A C 14
ATOM 23914 O O . ARG A 1 81 ? -18.516 -11.878 9.285 1.00 0.00 81 ARG A O 14
ATOM 23935 N N . SER A 1 82 ? -18.934 -10.876 7.313 1.00 0.00 82 SER A N 14
ATOM 23936 C CA . SER A 1 82 ? -18.994 -12.128 6.564 1.00 0.00 82 SER A CA 14
ATOM 23937 C C . SER A 1 82 ? -17.832 -12.242 5.574 1.00 0.00 82 SER A C 14
ATOM 23938 O O . SER A 1 82 ? -17.764 -13.192 4.795 1.00 0.00 82 SER A O 14
ATOM 23946 N N . PHE A 1 83 ? -16.923 -11.269 5.607 1.00 0.00 83 PHE A N 14
ATOM 23947 C CA . PHE A 1 83 ? -15.768 -11.264 4.712 1.00 0.00 83 PHE A CA 14
ATOM 23948 C C . PHE A 1 83 ? -14.567 -11.935 5.370 1.00 0.00 83 PHE A C 14
ATOM 23949 O O . PHE A 1 83 ? -13.928 -12.805 4.780 1.00 0.00 83 PHE A O 14
ATOM 23966 N N . GLY A 1 84 ? -14.268 -11.519 6.596 1.00 0.00 84 GLY A N 14
ATOM 23967 C CA . GLY A 1 84 ? -13.144 -12.081 7.321 1.00 0.00 84 GLY A CA 14
ATOM 23968 C C . GLY A 1 84 ? -12.364 -11.026 8.080 1.00 0.00 84 GLY A C 14
ATOM 23969 O O . GLY A 1 84 ? -12.514 -10.885 9.294 1.00 0.00 84 GLY A O 14
ATOM 23973 N N . ASP A 1 85 ? -11.533 -10.280 7.361 1.00 0.00 85 ASP A N 14
ATOM 23974 C CA . ASP A 1 85 ? -10.727 -9.225 7.966 1.00 0.00 85 ASP A CA 14
ATOM 23975 C C . ASP A 1 85 ? -10.372 -8.161 6.936 1.00 0.00 85 ASP A C 14
ATOM 23976 O O . ASP A 1 85 ? -9.422 -7.401 7.120 1.00 0.00 85 ASP A O 14
ATOM 23985 N N . ILE A 1 86 ? -11.136 -8.113 5.848 1.00 0.00 86 ILE A N 14
ATOM 23986 C CA . ILE A 1 86 ? -10.898 -7.149 4.786 1.00 0.00 86 ILE A CA 14
ATOM 23987 C C . ILE A 1 86 ? -10.771 -5.728 5.347 1.00 0.00 86 ILE A C 14
ATOM 23988 O O . ILE A 1 86 ? -11.762 -5.119 5.749 1.00 0.00 86 ILE A O 14
ATOM 24004 N N . PRO A 1 87 ? -9.533 -5.190 5.394 1.00 0.00 87 PRO A N 14
ATOM 24005 C CA . PRO A 1 87 ? -9.259 -3.842 5.925 1.00 0.00 87 PRO A CA 14
ATOM 24006 C C . PRO A 1 87 ? -9.899 -2.722 5.106 1.00 0.00 87 PRO A C 14
ATOM 24007 O O . PRO A 1 87 ? -9.202 -1.941 4.458 1.00 0.00 87 PRO A O 14
ATOM 24018 N N . LEU A 1 88 ? -11.227 -2.643 5.135 1.00 0.00 88 LEU A N 14
ATOM 24019 C CA . LEU A 1 88 ? -11.933 -1.609 4.388 1.00 0.00 88 LEU A CA 14
ATOM 24020 C C . LEU A 1 88 ? -12.443 -0.500 5.300 1.00 0.00 88 LEU A C 14
ATOM 24021 O O . LEU A 1 88 ? -12.548 -0.674 6.514 1.00 0.00 88 LEU A O 14
ATOM 24037 N N . VAL A 1 89 ? -12.767 0.639 4.695 1.00 0.00 89 VAL A N 14
ATOM 24038 C CA . VAL A 1 89 ? -13.277 1.786 5.437 1.00 0.00 89 VAL A CA 14
ATOM 24039 C C . VAL A 1 89 ? -14.415 2.463 4.683 1.00 0.00 89 VAL A C 14
ATOM 24040 O O . VAL A 1 89 ? -14.521 2.349 3.461 1.00 0.00 89 VAL A O 14
ATOM 24053 N N . HIS A 1 90 ? -15.268 3.163 5.421 1.00 0.00 90 HIS A N 14
ATOM 24054 C CA . HIS A 1 90 ? -16.406 3.857 4.827 1.00 0.00 90 HIS A CA 14
ATOM 24055 C C . HIS A 1 90 ? -15.998 5.224 4.284 1.00 0.00 90 HIS A C 14
ATOM 24056 O O . HIS A 1 90 ? -15.106 5.878 4.823 1.00 0.00 90 HIS A O 14
ATOM 24071 N N . GLY A 1 91 ? -16.666 5.649 3.217 1.00 0.00 91 GLY A N 14
ATOM 24072 C CA . GLY A 1 91 ? -16.370 6.938 2.616 1.00 0.00 91 GLY A CA 14
ATOM 24073 C C . GLY A 1 91 ? -17.565 7.871 2.636 1.00 0.00 91 GLY A C 14
ATOM 24074 O O . GLY A 1 91 ? -17.645 8.803 1.837 1.00 0.00 91 GLY A O 14
ATOM 24078 N N . MET A 1 92 ? -18.492 7.626 3.558 1.00 0.00 92 MET A N 14
ATOM 24079 C CA . MET A 1 92 ? -19.688 8.453 3.689 1.00 0.00 92 MET A CA 14
ATOM 24080 C C . MET A 1 92 ? -19.329 9.939 3.695 1.00 0.00 92 MET A C 14
ATOM 24081 O O . MET A 1 92 ? -19.914 10.730 2.954 1.00 0.00 92 MET A O 14
ATOM 24095 N N . PRO A 1 93 ? -18.363 10.341 4.540 1.00 0.00 93 PRO A N 14
ATOM 24096 C CA . PRO A 1 93 ? -17.938 11.739 4.642 1.00 0.00 93 PRO A CA 14
ATOM 24097 C C . PRO A 1 93 ? -17.090 12.187 3.455 1.00 0.00 93 PRO A C 14
ATOM 24098 O O . PRO A 1 93 ? -17.066 13.371 3.116 1.00 0.00 93 PRO A O 14
ATOM 24109 N N . PHE A 1 94 ? -16.395 11.244 2.823 1.00 0.00 94 PHE A N 14
ATOM 24110 C CA . PHE A 1 94 ? -15.556 11.570 1.674 1.00 0.00 94 PHE A CA 14
ATOM 24111 C C . PHE A 1 94 ? -16.418 11.995 0.491 1.00 0.00 94 PHE A C 14
ATOM 24112 O O . PHE A 1 94 ? -16.052 12.890 -0.270 1.00 0.00 94 PHE A O 14
ATOM 24129 N N . VAL A 1 95 ? -17.566 11.343 0.346 1.00 0.00 95 VAL A N 14
ATOM 24130 C CA . VAL A 1 95 ? -18.487 11.645 -0.742 1.00 0.00 95 VAL A CA 14
ATOM 24131 C C . VAL A 1 95 ? -19.262 12.931 -0.468 1.00 0.00 95 VAL A C 14
ATOM 24132 O O . VAL A 1 95 ? -19.768 13.570 -1.390 1.00 0.00 95 VAL A O 14
ATOM 24145 N N . SER A 1 96 ? -19.353 13.307 0.805 1.00 0.00 96 SER A N 14
ATOM 24146 C CA . SER A 1 96 ? -20.066 14.517 1.194 1.00 0.00 96 SER A CA 14
ATOM 24147 C C . SER A 1 96 ? -19.400 15.753 0.598 1.00 0.00 96 SER A C 14
ATOM 24148 O O . SER A 1 96 ? -20.075 16.686 0.166 1.00 0.00 96 SER A O 14
ATOM 24156 N N . GLY A 1 97 ? -18.070 15.753 0.583 1.00 0.00 97 GLY A N 14
ATOM 24157 C CA . GLY A 1 97 ? -17.337 16.882 0.041 1.00 0.00 97 GLY A CA 14
ATOM 24158 C C . GLY A 1 97 ? -17.172 18.010 1.046 1.00 0.00 97 GLY A C 14
ATOM 24159 O O . GLY A 1 97 ? -16.481 18.993 0.773 1.00 0.00 97 GLY A O 14
ATOM 24163 N N . VAL A 1 98 ? -17.811 17.874 2.205 1.00 0.00 98 VAL A N 14
ATOM 24164 C CA . VAL A 1 98 ? -17.733 18.892 3.246 1.00 0.00 98 VAL A CA 14
ATOM 24165 C C . VAL A 1 98 ? -17.172 18.319 4.548 1.00 0.00 98 VAL A C 14
ATOM 24166 O O . VAL A 1 98 ? -16.551 19.035 5.332 1.00 0.00 98 VAL A O 14
ATOM 24179 N N . GLY A 1 99 ? -17.400 17.028 4.773 1.00 0.00 99 GLY A N 14
ATOM 24180 C CA . GLY A 1 99 ? -16.915 16.386 5.983 1.00 0.00 99 GLY A CA 14
ATOM 24181 C C . GLY A 1 99 ? -15.490 15.872 5.855 1.00 0.00 99 GLY A C 14
ATOM 24182 O O . GLY A 1 99 ? -14.934 15.337 6.815 1.00 0.00 99 GLY A O 14
ATOM 24186 N N . ILE A 1 100 ? -14.896 16.028 4.673 1.00 0.00 100 ILE A N 14
ATOM 24187 C CA . ILE A 1 100 ? -13.532 15.569 4.441 1.00 0.00 100 ILE A CA 14
ATOM 24188 C C . ILE A 1 100 ? -12.538 16.338 5.304 1.00 0.00 100 ILE A C 14
ATOM 24189 O O . ILE A 1 100 ? -11.576 15.770 5.811 1.00 0.00 100 ILE A O 14
ATOM 24205 N N . GLU A 1 101 ? -12.774 17.638 5.461 1.00 0.00 101 GLU A N 14
ATOM 24206 C CA . GLU A 1 101 ? -11.892 18.485 6.259 1.00 0.00 101 GLU A CA 14
ATOM 24207 C C . GLU A 1 101 ? -11.580 17.844 7.609 1.00 0.00 101 GLU A C 14
ATOM 24208 O O . GLU A 1 101 ? -10.415 17.666 7.969 1.00 0.00 101 GLU A O 14
ATOM 24220 N N . ALA A 1 102 ? -12.624 17.498 8.353 1.00 0.00 102 ALA A N 14
ATOM 24221 C CA . ALA A 1 102 ? -12.455 16.876 9.661 1.00 0.00 102 ALA A CA 14
ATOM 24222 C C . ALA A 1 102 ? -11.983 15.433 9.527 1.00 0.00 102 ALA A C 14
ATOM 24223 O O . ALA A 1 102 ? -11.088 14.993 10.250 1.00 0.00 102 ALA A O 14
ATOM 24230 N N . LEU A 1 103 ? -12.592 14.699 8.600 1.00 0.00 103 LEU A N 14
ATOM 24231 C CA . LEU A 1 103 ? -12.233 13.303 8.376 1.00 0.00 103 LEU A CA 14
ATOM 24232 C C . LEU A 1 103 ? -10.766 13.163 7.991 1.00 0.00 103 LEU A C 14
ATOM 24233 O O . LEU A 1 103 ? -10.091 12.229 8.419 1.00 0.00 103 LEU A O 14
ATOM 24249 N N . GLN A 1 104 ? -10.281 14.089 7.172 1.00 0.00 104 GLN A N 14
ATOM 24250 C CA . GLN A 1 104 ? -8.897 14.057 6.709 1.00 0.00 104 GLN A CA 14
ATOM 24251 C C . GLN A 1 104 ? -7.938 13.799 7.865 1.00 0.00 104 GLN A C 14
ATOM 24252 O O . GLN A 1 104 ? -7.088 12.911 7.792 1.00 0.00 104 GLN A O 14
ATOM 24266 N N . ASN A 1 105 ? -8.082 14.569 8.933 1.00 0.00 105 ASN A N 14
ATOM 24267 C CA . ASN A 1 105 ? -7.230 14.412 10.104 1.00 0.00 105 ASN A CA 14
ATOM 24268 C C . ASN A 1 105 ? -7.261 12.971 10.611 1.00 0.00 105 ASN A C 14
ATOM 24269 O O . ASN A 1 105 ? -6.216 12.365 10.849 1.00 0.00 105 ASN A O 14
ATOM 24280 N N . LYS A 1 106 ? -8.465 12.427 10.772 1.00 0.00 106 LYS A N 14
ATOM 24281 C CA . LYS A 1 106 ? -8.628 11.058 11.249 1.00 0.00 106 LYS A CA 14
ATOM 24282 C C . LYS A 1 106 ? -7.979 10.059 10.291 1.00 0.00 106 LYS A C 14
ATOM 24283 O O . LYS A 1 106 ? -7.241 9.171 10.716 1.00 0.00 106 LYS A O 14
ATOM 24302 N N . ILE A 1 107 ? -8.253 10.209 8.996 1.00 0.00 107 ILE A N 14
ATOM 24303 C CA . ILE A 1 107 ? -7.686 9.311 7.993 1.00 0.00 107 ILE A CA 14
ATOM 24304 C C . ILE A 1 107 ? -6.165 9.309 8.061 1.00 0.00 107 ILE A C 14
ATOM 24305 O O . ILE A 1 107 ? -5.537 8.250 8.068 1.00 0.00 107 ILE A O 14
ATOM 24321 N N . LEU A 1 108 ? -5.574 10.499 8.112 1.00 0.00 108 LEU A N 14
ATOM 24322 C CA . LEU A 1 108 ? -4.122 10.627 8.182 1.00 0.00 108 LEU A CA 14
ATOM 24323 C C . LEU A 1 108 ? -3.564 9.837 9.362 1.00 0.00 108 LEU A C 14
ATOM 24324 O O . LEU A 1 108 ? -2.619 9.064 9.211 1.00 0.00 108 LEU A O 14
ATOM 24340 N N . THR A 1 109 ? -4.157 10.038 10.536 1.00 0.00 109 THR A N 14
ATOM 24341 C CA . THR A 1 109 ? -3.720 9.346 11.747 1.00 0.00 109 THR A CA 14
ATOM 24342 C C . THR A 1 109 ? -3.613 7.842 11.518 1.00 0.00 109 THR A C 14
ATOM 24343 O O . THR A 1 109 ? -2.646 7.208 11.940 1.00 0.00 109 THR A O 14
ATOM 24354 N N . ILE A 1 110 ? -4.612 7.274 10.848 1.00 0.00 110 ILE A N 14
ATOM 24355 C CA . ILE A 1 110 ? -4.619 5.841 10.572 1.00 0.00 110 ILE A CA 14
ATOM 24356 C C . ILE A 1 110 ? -3.489 5.457 9.622 1.00 0.00 110 ILE A C 14
ATOM 24357 O O . ILE A 1 110 ? -2.816 4.447 9.822 1.00 0.00 110 ILE A O 14
ATOM 24373 N N . LEU A 1 111 ? -3.284 6.266 8.587 1.00 0.00 111 LEU A N 14
ATOM 24374 C CA . LEU A 1 111 ? -2.232 5.998 7.613 1.00 0.00 111 LEU A CA 14
ATOM 24375 C C . LEU A 1 111 ? -0.853 6.139 8.252 1.00 0.00 111 LEU A C 14
ATOM 24376 O O . LEU A 1 111 ? 0.087 5.438 7.879 1.00 0.00 111 LEU A O 14
ATOM 24392 N N . GLN A 1 112 ? -0.740 7.049 9.215 1.00 0.00 112 GLN A N 14
ATOM 24393 C CA . GLN A 1 112 ? 0.527 7.278 9.901 1.00 0.00 112 GLN A CA 14
ATOM 24394 C C . GLN A 1 112 ? 0.925 6.061 10.729 1.00 0.00 112 GLN A C 14
ATOM 24395 O O . GLN A 1 112 ? 2.013 5.511 10.561 1.00 0.00 112 GLN A O 14
ATOM 24409 N N . GLY A 1 113 ? 0.036 5.646 11.625 1.00 0.00 113 GLY A N 14
ATOM 24410 C CA . GLY A 1 113 ? 0.313 4.499 12.469 1.00 0.00 113 GLY A CA 14
ATOM 24411 C C . GLY A 1 113 ? 0.690 4.897 13.882 1.00 0.00 113 GLY A C 14
ATOM 24412 O O . GLY A 1 113 ? 1.811 5.409 14.075 1.00 0.00 113 GLY A O 14
ATOM 24417 N N . MET A 1 1 ? 8.942 -1.904 -34.552 1.00 0.00 1 MET A N 15
ATOM 24418 C CA . MET A 1 1 ? 10.086 -2.783 -34.930 1.00 0.00 1 MET A CA 15
ATOM 24419 C C . MET A 1 1 ? 9.874 -4.211 -34.432 1.00 0.00 1 MET A C 15
ATOM 24420 O O . MET A 1 1 ? 10.825 -4.889 -34.043 1.00 0.00 1 MET A O 15
ATOM 24436 N N . GLY A 1 2 ? 8.621 -4.661 -34.442 1.00 0.00 2 GLY A N 15
ATOM 24437 C CA . GLY A 1 2 ? 8.310 -6.003 -33.983 1.00 0.00 2 GLY A CA 15
ATOM 24438 C C . GLY A 1 2 ? 8.426 -6.138 -32.476 1.00 0.00 2 GLY A C 15
ATOM 24439 O O . GLY A 1 2 ? 7.508 -5.771 -31.742 1.00 0.00 2 GLY A O 15
ATOM 24443 N N . SER A 1 3 ? 9.558 -6.661 -32.013 1.00 0.00 3 SER A N 15
ATOM 24444 C CA . SER A 1 3 ? 9.793 -6.836 -30.583 1.00 0.00 3 SER A CA 15
ATOM 24445 C C . SER A 1 3 ? 10.015 -5.488 -29.906 1.00 0.00 3 SER A C 15
ATOM 24446 O O . SER A 1 3 ? 10.892 -4.722 -30.304 1.00 0.00 3 SER A O 15
ATOM 24454 N N . SER A 1 4 ? 9.218 -5.205 -28.881 1.00 0.00 4 SER A N 15
ATOM 24455 C CA . SER A 1 4 ? 9.332 -3.948 -28.151 1.00 0.00 4 SER A CA 15
ATOM 24456 C C . SER A 1 4 ? 10.188 -4.126 -26.902 1.00 0.00 4 SER A C 15
ATOM 24457 O O . SER A 1 4 ? 9.674 -4.370 -25.810 1.00 0.00 4 SER A O 15
ATOM 24465 N N . HIS A 1 5 ? 11.497 -4.006 -27.077 1.00 0.00 5 HIS A N 15
ATOM 24466 C CA . HIS A 1 5 ? 12.435 -4.155 -25.973 1.00 0.00 5 HIS A CA 15
ATOM 24467 C C . HIS A 1 5 ? 12.295 -3.007 -24.976 1.00 0.00 5 HIS A C 15
ATOM 24468 O O . HIS A 1 5 ? 11.343 -2.230 -25.039 1.00 0.00 5 HIS A O 15
ATOM 24483 N N . HIS A 1 6 ? 13.248 -2.911 -24.055 1.00 0.00 6 HIS A N 15
ATOM 24484 C CA . HIS A 1 6 ? 13.230 -1.860 -23.042 1.00 0.00 6 HIS A CA 15
ATOM 24485 C C . HIS A 1 6 ? 14.454 -0.957 -23.170 1.00 0.00 6 HIS A C 15
ATOM 24486 O O . HIS A 1 6 ? 15.031 -0.533 -22.168 1.00 0.00 6 HIS A O 15
ATOM 24501 N N . HIS A 1 7 ? 14.845 -0.667 -24.407 1.00 0.00 7 HIS A N 15
ATOM 24502 C CA . HIS A 1 7 ? 16.000 0.187 -24.664 1.00 0.00 7 HIS A CA 15
ATOM 24503 C C . HIS A 1 7 ? 15.777 1.592 -24.109 1.00 0.00 7 HIS A C 15
ATOM 24504 O O . HIS A 1 7 ? 14.704 1.902 -23.592 1.00 0.00 7 HIS A O 15
ATOM 24519 N N . HIS A 1 8 ? 16.799 2.436 -24.219 1.00 0.00 8 HIS A N 15
ATOM 24520 C CA . HIS A 1 8 ? 16.716 3.808 -23.727 1.00 0.00 8 HIS A CA 15
ATOM 24521 C C . HIS A 1 8 ? 16.301 4.766 -24.843 1.00 0.00 8 HIS A C 15
ATOM 24522 O O . HIS A 1 8 ? 15.186 5.287 -24.842 1.00 0.00 8 HIS A O 15
ATOM 24537 N N . HIS A 1 9 ? 17.203 4.991 -25.795 1.00 0.00 9 HIS A N 15
ATOM 24538 C CA . HIS A 1 9 ? 16.928 5.882 -26.917 1.00 0.00 9 HIS A CA 15
ATOM 24539 C C . HIS A 1 9 ? 16.624 7.302 -26.436 1.00 0.00 9 HIS A C 15
ATOM 24540 O O . HIS A 1 9 ? 17.513 8.152 -26.389 1.00 0.00 9 HIS A O 15
ATOM 24555 N N . HIS A 1 10 ? 15.365 7.555 -26.083 1.00 0.00 10 HIS A N 15
ATOM 24556 C CA . HIS A 1 10 ? 14.954 8.873 -25.609 1.00 0.00 10 HIS A CA 15
ATOM 24557 C C . HIS A 1 10 ? 14.577 8.826 -24.132 1.00 0.00 10 HIS A C 15
ATOM 24558 O O . HIS A 1 10 ? 14.610 7.766 -23.507 1.00 0.00 10 HIS A O 15
ATOM 24573 N N . HIS A 1 11 ? 14.219 9.980 -23.578 1.00 0.00 11 HIS A N 15
ATOM 24574 C CA . HIS A 1 11 ? 13.836 10.066 -22.172 1.00 0.00 11 HIS A CA 15
ATOM 24575 C C . HIS A 1 11 ? 12.678 9.121 -21.862 1.00 0.00 11 HIS A C 15
ATOM 24576 O O . HIS A 1 11 ? 12.673 8.447 -20.832 1.00 0.00 11 HIS A O 15
ATOM 24591 N N . HIS A 1 12 ? 11.700 9.076 -22.762 1.00 0.00 12 HIS A N 15
ATOM 24592 C CA . HIS A 1 12 ? 10.537 8.212 -22.585 1.00 0.00 12 HIS A CA 15
ATOM 24593 C C . HIS A 1 12 ? 9.728 8.633 -21.361 1.00 0.00 12 HIS A C 15
ATOM 24594 O O . HIS A 1 12 ? 10.106 9.558 -20.642 1.00 0.00 12 HIS A O 15
ATOM 24609 N N . GLU A 1 13 ? 8.615 7.945 -21.130 1.00 0.00 13 GLU A N 15
ATOM 24610 C CA . GLU A 1 13 ? 7.753 8.243 -19.994 1.00 0.00 13 GLU A CA 15
ATOM 24611 C C . GLU A 1 13 ? 8.274 7.566 -18.726 1.00 0.00 13 GLU A C 15
ATOM 24612 O O . GLU A 1 13 ? 7.648 6.650 -18.193 1.00 0.00 13 GLU A O 15
ATOM 24624 N N . ASN A 1 14 ? 9.429 8.026 -18.250 1.00 0.00 14 ASN A N 15
ATOM 24625 C CA . ASN A 1 14 ? 10.041 7.468 -17.047 1.00 0.00 14 ASN A CA 15
ATOM 24626 C C . ASN A 1 14 ? 9.057 7.465 -15.879 1.00 0.00 14 ASN A C 15
ATOM 24627 O O . ASN A 1 14 ? 8.612 6.407 -15.434 1.00 0.00 14 ASN A O 15
ATOM 24638 N N . LEU A 1 15 ? 8.724 8.656 -15.390 1.00 0.00 15 LEU A N 15
ATOM 24639 C CA . LEU A 1 15 ? 7.793 8.797 -14.275 1.00 0.00 15 LEU A CA 15
ATOM 24640 C C . LEU A 1 15 ? 8.335 8.124 -13.019 1.00 0.00 15 LEU A C 15
ATOM 24641 O O . LEU A 1 15 ? 8.823 6.995 -13.066 1.00 0.00 15 LEU A O 15
ATOM 24657 N N . TYR A 1 16 ? 8.245 8.825 -11.893 1.00 0.00 16 TYR A N 15
ATOM 24658 C CA . TYR A 1 16 ? 8.726 8.295 -10.622 1.00 0.00 16 TYR A CA 15
ATOM 24659 C C . TYR A 1 16 ? 7.892 7.097 -10.181 1.00 0.00 16 TYR A C 15
ATOM 24660 O O . TYR A 1 16 ? 6.674 7.196 -10.031 1.00 0.00 16 TYR A O 15
ATOM 24678 N N . PHE A 1 17 ? 8.556 5.965 -9.973 1.00 0.00 17 PHE A N 15
ATOM 24679 C CA . PHE A 1 17 ? 7.877 4.748 -9.547 1.00 0.00 17 PHE A CA 15
ATOM 24680 C C . PHE A 1 17 ? 8.882 3.628 -9.289 1.00 0.00 17 PHE A C 15
ATOM 24681 O O . PHE A 1 17 ? 9.989 3.639 -9.824 1.00 0.00 17 PHE A O 15
ATOM 24698 N N . GLN A 1 18 ? 8.486 2.663 -8.465 1.00 0.00 18 GLN A N 15
ATOM 24699 C CA . GLN A 1 18 ? 9.352 1.537 -8.136 1.00 0.00 18 GLN A CA 15
ATOM 24700 C C . GLN A 1 18 ? 8.788 0.235 -8.696 1.00 0.00 18 GLN A C 15
ATOM 24701 O O . GLN A 1 18 ? 9.444 -0.451 -9.481 1.00 0.00 18 GLN A O 15
ATOM 24715 N N . GLY A 1 19 ? 7.569 -0.099 -8.287 1.00 0.00 19 GLY A N 15
ATOM 24716 C CA . GLY A 1 19 ? 6.936 -1.320 -8.757 1.00 0.00 19 GLY A CA 15
ATOM 24717 C C . GLY A 1 19 ? 5.547 -1.510 -8.183 1.00 0.00 19 GLY A C 15
ATOM 24718 O O . GLY A 1 19 ? 4.561 -1.549 -8.921 1.00 0.00 19 GLY A O 15
ATOM 24722 N N . SER A 1 20 ? 5.467 -1.629 -6.862 1.00 0.00 20 SER A N 15
ATOM 24723 C CA . SER A 1 20 ? 4.188 -1.813 -6.186 1.00 0.00 20 SER A CA 15
ATOM 24724 C C . SER A 1 20 ? 4.369 -1.830 -4.671 1.00 0.00 20 SER A C 15
ATOM 24725 O O . SER A 1 20 ? 5.330 -2.402 -4.155 1.00 0.00 20 SER A O 15
ATOM 24733 N N . LYS A 1 21 ? 3.442 -1.198 -3.965 1.00 0.00 21 LYS A N 15
ATOM 24734 C CA . LYS A 1 21 ? 3.501 -1.138 -2.511 1.00 0.00 21 LYS A CA 15
ATOM 24735 C C . LYS A 1 21 ? 2.155 -1.512 -1.895 1.00 0.00 21 LYS A C 15
ATOM 24736 O O . LYS A 1 21 ? 2.001 -2.599 -1.341 1.00 0.00 21 LYS A O 15
ATOM 24755 N N . ARG A 1 22 ? 1.184 -0.608 -1.996 1.00 0.00 22 ARG A N 15
ATOM 24756 C CA . ARG A 1 22 ? -0.144 -0.852 -1.446 1.00 0.00 22 ARG A CA 15
ATOM 24757 C C . ARG A 1 22 ? -1.200 -0.813 -2.544 1.00 0.00 22 ARG A C 15
ATOM 24758 O O . ARG A 1 22 ? -1.060 -0.089 -3.530 1.00 0.00 22 ARG A O 15
ATOM 24779 N N . LYS A 1 23 ? -2.258 -1.597 -2.365 1.00 0.00 23 LYS A N 15
ATOM 24780 C CA . LYS A 1 23 ? -3.342 -1.652 -3.338 1.00 0.00 23 LYS A CA 15
ATOM 24781 C C . LYS A 1 23 ? -4.686 -1.375 -2.663 1.00 0.00 23 LYS A C 15
ATOM 24782 O O . LYS A 1 23 ? -5.222 -2.228 -1.957 1.00 0.00 23 LYS A O 15
ATOM 24801 N N . ILE A 1 24 ? -5.226 -0.173 -2.879 1.00 0.00 24 ILE A N 15
ATOM 24802 C CA . ILE A 1 24 ? -6.505 0.206 -2.280 1.00 0.00 24 ILE A CA 15
ATOM 24803 C C . ILE A 1 24 ? -7.633 0.120 -3.300 1.00 0.00 24 ILE A C 15
ATOM 24804 O O . ILE A 1 24 ? -7.408 0.337 -4.490 1.00 0.00 24 ILE A O 15
ATOM 24820 N N . ILE A 1 25 ? -8.854 -0.163 -2.839 1.00 0.00 25 ILE A N 15
ATOM 24821 C CA . ILE A 1 25 ? -10.002 -0.231 -3.740 1.00 0.00 25 ILE A CA 15
ATOM 24822 C C . ILE A 1 25 ? -11.091 0.735 -3.293 1.00 0.00 25 ILE A C 15
ATOM 24823 O O . ILE A 1 25 ? -11.300 0.938 -2.097 1.00 0.00 25 ILE A O 15
ATOM 24839 N N . VAL A 1 26 ? -11.792 1.316 -4.260 1.00 0.00 26 VAL A N 15
ATOM 24840 C CA . VAL A 1 26 ? -12.875 2.249 -3.959 1.00 0.00 26 VAL A CA 15
ATOM 24841 C C . VAL A 1 26 ? -14.184 1.767 -4.577 1.00 0.00 26 VAL A C 15
ATOM 24842 O O . VAL A 1 26 ? -14.298 1.665 -5.798 1.00 0.00 26 VAL A O 15
ATOM 24855 N N . ALA A 1 27 ? -15.170 1.466 -3.734 1.00 0.00 27 ALA A N 15
ATOM 24856 C CA . ALA A 1 27 ? -16.455 0.992 -4.230 1.00 0.00 27 ALA A CA 15
ATOM 24857 C C . ALA A 1 27 ? -17.579 1.973 -3.932 1.00 0.00 27 ALA A C 15
ATOM 24858 O O . ALA A 1 27 ? -17.813 2.341 -2.781 1.00 0.00 27 ALA A O 15
ATOM 24865 N N . CYS A 1 28 ? -18.265 2.399 -4.990 1.00 0.00 28 CYS A N 15
ATOM 24866 C CA . CYS A 1 28 ? -19.365 3.351 -4.858 1.00 0.00 28 CYS A CA 15
ATOM 24867 C C . CYS A 1 28 ? -20.441 3.112 -5.915 1.00 0.00 28 CYS A C 15
ATOM 24868 O O . CYS A 1 28 ? -20.312 2.226 -6.759 1.00 0.00 28 CYS A O 15
ATOM 24876 N N . GLY A 1 29 ? -21.504 3.913 -5.857 1.00 0.00 29 GLY A N 15
ATOM 24877 C CA . GLY A 1 29 ? -22.593 3.778 -6.809 1.00 0.00 29 GLY A CA 15
ATOM 24878 C C . GLY A 1 29 ? -22.280 4.407 -8.152 1.00 0.00 29 GLY A C 15
ATOM 24879 O O . GLY A 1 29 ? -22.552 5.588 -8.371 1.00 0.00 29 GLY A O 15
ATOM 24883 N N . GLY A 1 30 ? -21.715 3.616 -9.057 1.00 0.00 30 GLY A N 15
ATOM 24884 C CA . GLY A 1 30 ? -21.382 4.119 -10.376 1.00 0.00 30 GLY A CA 15
ATOM 24885 C C . GLY A 1 30 ? -20.290 5.170 -10.344 1.00 0.00 30 GLY A C 15
ATOM 24886 O O . GLY A 1 30 ? -19.259 4.984 -9.697 1.00 0.00 30 GLY A O 15
ATOM 24890 N N . ALA A 1 31 ? -20.519 6.280 -11.038 1.00 0.00 31 ALA A N 15
ATOM 24891 C CA . ALA A 1 31 ? -19.546 7.364 -11.083 1.00 0.00 31 ALA A CA 15
ATOM 24892 C C . ALA A 1 31 ? -20.133 8.600 -11.754 1.00 0.00 31 ALA A C 15
ATOM 24893 O O . ALA A 1 31 ? -20.277 8.644 -12.976 1.00 0.00 31 ALA A O 15
ATOM 24900 N N . VAL A 1 32 ? -20.470 9.603 -10.948 1.00 0.00 32 VAL A N 15
ATOM 24901 C CA . VAL A 1 32 ? -21.041 10.839 -11.468 1.00 0.00 32 VAL A CA 15
ATOM 24902 C C . VAL A 1 32 ? -20.328 12.052 -10.878 1.00 0.00 32 VAL A C 15
ATOM 24903 O O . VAL A 1 32 ? -19.612 12.766 -11.582 1.00 0.00 32 VAL A O 15
ATOM 24916 N N . ALA A 1 33 ? -20.531 12.283 -9.582 1.00 0.00 33 ALA A N 15
ATOM 24917 C CA . ALA A 1 33 ? -19.909 13.414 -8.898 1.00 0.00 33 ALA A CA 15
ATOM 24918 C C . ALA A 1 33 ? -19.472 13.038 -7.483 1.00 0.00 33 ALA A C 15
ATOM 24919 O O . ALA A 1 33 ? -19.768 13.748 -6.520 1.00 0.00 33 ALA A O 15
ATOM 24926 N N . THR A 1 34 ? -18.767 11.921 -7.363 1.00 0.00 34 THR A N 15
ATOM 24927 C CA . THR A 1 34 ? -18.293 11.453 -6.065 1.00 0.00 34 THR A CA 15
ATOM 24928 C C . THR A 1 34 ? -17.113 10.496 -6.225 1.00 0.00 34 THR A C 15
ATOM 24929 O O . THR A 1 34 ? -16.170 10.523 -5.434 1.00 0.00 34 THR A O 15
ATOM 24940 N N . SER A 1 35 ? -17.173 9.647 -7.246 1.00 0.00 35 SER A N 15
ATOM 24941 C CA . SER A 1 35 ? -16.111 8.680 -7.493 1.00 0.00 35 SER A CA 15
ATOM 24942 C C . SER A 1 35 ? -14.803 9.374 -7.868 1.00 0.00 35 SER A C 15
ATOM 24943 O O . SER A 1 35 ? -13.742 9.039 -7.339 1.00 0.00 35 SER A O 15
ATOM 24951 N N . THR A 1 36 ? -14.878 10.341 -8.780 1.00 0.00 36 THR A N 15
ATOM 24952 C CA . THR A 1 36 ? -13.689 11.071 -9.205 1.00 0.00 36 THR A CA 15
ATOM 24953 C C . THR A 1 36 ? -13.228 12.021 -8.107 1.00 0.00 36 THR A C 15
ATOM 24954 O O . THR A 1 36 ? -12.033 12.252 -7.933 1.00 0.00 36 THR A O 15
ATOM 24965 N N . MET A 1 37 ? -14.186 12.563 -7.360 1.00 0.00 37 MET A N 15
ATOM 24966 C CA . MET A 1 37 ? -13.871 13.479 -6.274 1.00 0.00 37 MET A CA 15
ATOM 24967 C C . MET A 1 37 ? -12.989 12.792 -5.240 1.00 0.00 37 MET A C 15
ATOM 24968 O O . MET A 1 37 ? -11.905 13.274 -4.912 1.00 0.00 37 MET A O 15
ATOM 24982 N N . ALA A 1 38 ? -13.456 11.652 -4.743 1.00 0.00 38 ALA A N 15
ATOM 24983 C CA . ALA A 1 38 ? -12.702 10.889 -3.760 1.00 0.00 38 ALA A CA 15
ATOM 24984 C C . ALA A 1 38 ? -11.371 10.446 -4.349 1.00 0.00 38 ALA A C 15
ATOM 24985 O O . ALA A 1 38 ? -10.310 10.744 -3.802 1.00 0.00 38 ALA A O 15
ATOM 24992 N N . ALA A 1 39 ? -11.440 9.745 -5.480 1.00 0.00 39 ALA A N 15
ATOM 24993 C CA . ALA A 1 39 ? -10.246 9.260 -6.167 1.00 0.00 39 ALA A CA 15
ATOM 24994 C C . ALA A 1 39 ? -9.158 10.329 -6.220 1.00 0.00 39 ALA A C 15
ATOM 24995 O O . ALA A 1 39 ? -8.024 10.093 -5.805 1.00 0.00 39 ALA A O 15
ATOM 25002 N N . GLU A 1 40 ? -9.507 11.506 -6.733 1.00 0.00 40 GLU A N 15
ATOM 25003 C CA . GLU A 1 40 ? -8.553 12.606 -6.836 1.00 0.00 40 GLU A CA 15
ATOM 25004 C C . GLU A 1 40 ? -8.031 13.004 -5.459 1.00 0.00 40 GLU A C 15
ATOM 25005 O O . GLU A 1 40 ? -6.857 13.337 -5.305 1.00 0.00 40 GLU A O 15
ATOM 25017 N N . GLU A 1 41 ? -8.911 12.968 -4.462 1.00 0.00 41 GLU A N 15
ATOM 25018 C CA . GLU A 1 41 ? -8.543 13.326 -3.095 1.00 0.00 41 GLU A CA 15
ATOM 25019 C C . GLU A 1 41 ? -7.589 12.299 -2.494 1.00 0.00 41 GLU A C 15
ATOM 25020 O O . GLU A 1 41 ? -6.544 12.652 -1.947 1.00 0.00 41 GLU A O 15
ATOM 25032 N N . ILE A 1 42 ? -7.953 11.025 -2.593 1.00 0.00 42 ILE A N 15
ATOM 25033 C CA . ILE A 1 42 ? -7.121 9.957 -2.052 1.00 0.00 42 ILE A CA 15
ATOM 25034 C C . ILE A 1 42 ? -5.791 9.869 -2.795 1.00 0.00 42 ILE A C 15
ATOM 25035 O O . ILE A 1 42 ? -4.757 9.561 -2.202 1.00 0.00 42 ILE A O 15
ATOM 25051 N N . LYS A 1 43 ? -5.824 10.141 -4.098 1.00 0.00 43 LYS A N 15
ATOM 25052 C CA . LYS A 1 43 ? -4.621 10.090 -4.924 1.00 0.00 43 LYS A CA 15
ATOM 25053 C C . LYS A 1 43 ? -3.712 11.282 -4.641 1.00 0.00 43 LYS A C 15
ATOM 25054 O O . LYS A 1 43 ? -2.525 11.117 -4.363 1.00 0.00 43 LYS A O 15
ATOM 25073 N N . GLU A 1 44 ? -4.278 12.485 -4.717 1.00 0.00 44 GLU A N 15
ATOM 25074 C CA . GLU A 1 44 ? -3.516 13.707 -4.474 1.00 0.00 44 GLU A CA 15
ATOM 25075 C C . GLU A 1 44 ? -2.769 13.629 -3.148 1.00 0.00 44 GLU A C 15
ATOM 25076 O O . GLU A 1 44 ? -1.662 14.153 -3.016 1.00 0.00 44 GLU A O 15
ATOM 25088 N N . LEU A 1 45 ? -3.382 12.974 -2.170 1.00 0.00 45 LEU A N 15
ATOM 25089 C CA . LEU A 1 45 ? -2.776 12.831 -0.855 1.00 0.00 45 LEU A CA 15
ATOM 25090 C C . LEU A 1 45 ? -1.648 11.806 -0.877 1.00 0.00 45 LEU A C 15
ATOM 25091 O O . LEU A 1 45 ? -0.574 12.037 -0.321 1.00 0.00 45 LEU A O 15
ATOM 25107 N N . CYS A 1 46 ? -1.896 10.672 -1.524 1.00 0.00 46 CYS A N 15
ATOM 25108 C CA . CYS A 1 46 ? -0.901 9.612 -1.621 1.00 0.00 46 CYS A CA 15
ATOM 25109 C C . CYS A 1 46 ? 0.427 10.159 -2.139 1.00 0.00 46 CYS A C 15
ATOM 25110 O O . CYS A 1 46 ? 1.493 9.822 -1.624 1.00 0.00 46 CYS A O 15
ATOM 25118 N N . GLN A 1 47 ? 0.350 11.010 -3.157 1.00 0.00 47 GLN A N 15
ATOM 25119 C CA . GLN A 1 47 ? 1.542 11.611 -3.746 1.00 0.00 47 GLN A CA 15
ATOM 25120 C C . GLN A 1 47 ? 2.085 12.729 -2.861 1.00 0.00 47 GLN A C 15
ATOM 25121 O O . GLN A 1 47 ? 3.285 13.006 -2.860 1.00 0.00 47 GLN A O 15
ATOM 25135 N N . SER A 1 48 ? 1.193 13.372 -2.111 1.00 0.00 48 SER A N 15
ATOM 25136 C CA . SER A 1 48 ? 1.584 14.462 -1.225 1.00 0.00 48 SER A CA 15
ATOM 25137 C C . SER A 1 48 ? 2.687 14.018 -0.267 1.00 0.00 48 SER A C 15
ATOM 25138 O O . SER A 1 48 ? 3.671 14.730 -0.065 1.00 0.00 48 SER A O 15
ATOM 25146 N N . HIS A 1 49 ? 2.513 12.837 0.318 1.00 0.00 49 HIS A N 15
ATOM 25147 C CA . HIS A 1 49 ? 3.493 12.293 1.255 1.00 0.00 49 HIS A CA 15
ATOM 25148 C C . HIS A 1 49 ? 4.434 11.301 0.569 1.00 0.00 49 HIS A C 15
ATOM 25149 O O . HIS A 1 49 ? 5.229 10.631 1.230 1.00 0.00 49 HIS A O 15
ATOM 25164 N N . ASN A 1 50 ? 4.343 11.208 -0.756 1.00 0.00 50 ASN A N 15
ATOM 25165 C CA . ASN A 1 50 ? 5.188 10.297 -1.522 1.00 0.00 50 ASN A CA 15
ATOM 25166 C C . ASN A 1 50 ? 5.027 8.855 -1.037 1.00 0.00 50 ASN A C 15
ATOM 25167 O O . ASN A 1 50 ? 5.995 8.210 -0.635 1.00 0.00 50 ASN A O 15
ATOM 25178 N N . ILE A 1 51 ? 3.795 8.354 -1.083 1.00 0.00 51 ILE A N 15
ATOM 25179 C CA . ILE A 1 51 ? 3.510 6.988 -0.653 1.00 0.00 51 ILE A CA 15
ATOM 25180 C C . ILE A 1 51 ? 3.063 6.126 -1.833 1.00 0.00 51 ILE A C 15
ATOM 25181 O O . ILE A 1 51 ? 1.918 6.216 -2.275 1.00 0.00 51 ILE A O 15
ATOM 25197 N N . PRO A 1 52 ? 3.960 5.276 -2.364 1.00 0.00 52 PRO A N 15
ATOM 25198 C CA . PRO A 1 52 ? 3.637 4.403 -3.499 1.00 0.00 52 PRO A CA 15
ATOM 25199 C C . PRO A 1 52 ? 2.366 3.586 -3.260 1.00 0.00 52 PRO A C 15
ATOM 25200 O O . PRO A 1 52 ? 2.348 2.694 -2.416 1.00 0.00 52 PRO A O 15
ATOM 25211 N N . VAL A 1 53 ? 1.310 3.886 -4.021 1.00 0.00 53 VAL A N 15
ATOM 25212 C CA . VAL A 1 53 ? 0.036 3.169 -3.903 1.00 0.00 53 VAL A CA 15
ATOM 25213 C C . VAL A 1 53 ? -0.711 3.158 -5.237 1.00 0.00 53 VAL A C 15
ATOM 25214 O O . VAL A 1 53 ? -0.431 3.972 -6.119 1.00 0.00 53 VAL A O 15
ATOM 25227 N N . GLU A 1 54 ? -1.676 2.246 -5.368 1.00 0.00 54 GLU A N 15
ATOM 25228 C CA . GLU A 1 54 ? -2.483 2.146 -6.581 1.00 0.00 54 GLU A CA 15
ATOM 25229 C C . GLU A 1 54 ? -3.968 2.275 -6.244 1.00 0.00 54 GLU A C 15
ATOM 25230 O O . GLU A 1 54 ? -4.535 1.420 -5.559 1.00 0.00 54 GLU A O 15
ATOM 25242 N N . LEU A 1 55 ? -4.595 3.351 -6.718 1.00 0.00 55 LEU A N 15
ATOM 25243 C CA . LEU A 1 55 ? -6.011 3.589 -6.457 1.00 0.00 55 LEU A CA 15
ATOM 25244 C C . LEU A 1 55 ? -6.888 2.901 -7.503 1.00 0.00 55 LEU A C 15
ATOM 25245 O O . LEU A 1 55 ? -6.913 3.304 -8.665 1.00 0.00 55 LEU A O 15
ATOM 25261 N N . ILE A 1 56 ? -7.605 1.865 -7.085 1.00 0.00 56 ILE A N 15
ATOM 25262 C CA . ILE A 1 56 ? -8.479 1.129 -7.989 1.00 0.00 56 ILE A CA 15
ATOM 25263 C C . ILE A 1 56 ? -9.938 1.285 -7.579 1.00 0.00 56 ILE A C 15
ATOM 25264 O O . ILE A 1 56 ? -10.238 1.442 -6.395 1.00 0.00 56 ILE A O 15
ATOM 25280 N N . GLN A 1 57 ? -10.846 1.241 -8.554 1.00 0.00 57 GLN A N 15
ATOM 25281 C CA . GLN A 1 57 ? -12.272 1.374 -8.277 1.00 0.00 57 GLN A CA 15
ATOM 25282 C C . GLN A 1 57 ? -12.972 0.036 -8.480 1.00 0.00 57 GLN A C 15
ATOM 25283 O O . GLN A 1 57 ? -12.550 -0.773 -9.305 1.00 0.00 57 GLN A O 15
ATOM 25297 N N . CYS A 1 58 ? -14.037 -0.198 -7.721 1.00 0.00 58 CYS A N 15
ATOM 25298 C CA . CYS A 1 58 ? -14.782 -1.447 -7.809 1.00 0.00 58 CYS A CA 15
ATOM 25299 C C . CYS A 1 58 ? -16.199 -1.262 -7.280 1.00 0.00 58 CYS A C 15
ATOM 25300 O O . CYS A 1 58 ? -16.512 -0.248 -6.668 1.00 0.00 58 CYS A O 15
ATOM 25308 N N . ARG A 1 59 ? -17.056 -2.245 -7.517 1.00 0.00 59 ARG A N 15
ATOM 25309 C CA . ARG A 1 59 ? -18.436 -2.191 -7.057 1.00 0.00 59 ARG A CA 15
ATOM 25310 C C . ARG A 1 59 ? -18.552 -2.750 -5.636 1.00 0.00 59 ARG A C 15
ATOM 25311 O O . ARG A 1 59 ? -17.549 -2.943 -4.950 1.00 0.00 59 ARG A O 15
ATOM 25332 N N . VAL A 1 60 ? -19.782 -3.012 -5.204 1.00 0.00 60 VAL A N 15
ATOM 25333 C CA . VAL A 1 60 ? -20.031 -3.544 -3.868 1.00 0.00 60 VAL A CA 15
ATOM 25334 C C . VAL A 1 60 ? -19.641 -5.019 -3.755 1.00 0.00 60 VAL A C 15
ATOM 25335 O O . VAL A 1 60 ? -19.519 -5.547 -2.651 1.00 0.00 60 VAL A O 15
ATOM 25348 N N . ASN A 1 61 ? -19.451 -5.683 -4.894 1.00 0.00 61 ASN A N 15
ATOM 25349 C CA . ASN A 1 61 ? -19.079 -7.096 -4.896 1.00 0.00 61 ASN A CA 15
ATOM 25350 C C . ASN A 1 61 ? -17.992 -7.377 -5.929 1.00 0.00 61 ASN A C 15
ATOM 25351 O O . ASN A 1 61 ? -18.204 -8.121 -6.886 1.00 0.00 61 ASN A O 15
ATOM 25362 N N . GLU A 1 62 ? -16.830 -6.772 -5.730 1.00 0.00 62 GLU A N 15
ATOM 25363 C CA . GLU A 1 62 ? -15.712 -6.955 -6.647 1.00 0.00 62 GLU A CA 15
ATOM 25364 C C . GLU A 1 62 ? -14.397 -7.137 -5.890 1.00 0.00 62 GLU A C 15
ATOM 25365 O O . GLU A 1 62 ? -13.546 -7.927 -6.296 1.00 0.00 62 GLU A O 15
ATOM 25377 N N . ILE A 1 63 ? -14.238 -6.411 -4.784 1.00 0.00 63 ILE A N 15
ATOM 25378 C CA . ILE A 1 63 ? -13.026 -6.512 -3.975 1.00 0.00 63 ILE A CA 15
ATOM 25379 C C . ILE A 1 63 ? -12.755 -7.957 -3.582 1.00 0.00 63 ILE A C 15
ATOM 25380 O O . ILE A 1 63 ? -11.606 -8.396 -3.537 1.00 0.00 63 ILE A O 15
ATOM 25396 N N . GLU A 1 64 ? -13.823 -8.687 -3.299 1.00 0.00 64 GLU A N 15
ATOM 25397 C CA . GLU A 1 64 ? -13.707 -10.083 -2.908 1.00 0.00 64 GLU A CA 15
ATOM 25398 C C . GLU A 1 64 ? -13.158 -10.925 -4.056 1.00 0.00 64 GLU A C 15
ATOM 25399 O O . GLU A 1 64 ? -12.329 -11.810 -3.848 1.00 0.00 64 GLU A O 15
ATOM 25411 N N . THR A 1 65 ? -13.626 -10.640 -5.268 1.00 0.00 65 THR A N 15
ATOM 25412 C CA . THR A 1 65 ? -13.183 -11.370 -6.451 1.00 0.00 65 THR A CA 15
ATOM 25413 C C . THR A 1 65 ? -11.816 -10.880 -6.921 1.00 0.00 65 THR A C 15
ATOM 25414 O O . THR A 1 65 ? -10.954 -11.678 -7.289 1.00 0.00 65 THR A O 15
ATOM 25425 N N . TYR A 1 66 ? -11.625 -9.564 -6.905 1.00 0.00 66 TYR A N 15
ATOM 25426 C CA . TYR A 1 66 ? -10.368 -8.955 -7.331 1.00 0.00 66 TYR A CA 15
ATOM 25427 C C . TYR A 1 66 ? -9.380 -8.843 -6.174 1.00 0.00 66 TYR A C 15
ATOM 25428 O O . TYR A 1 66 ? -8.389 -8.119 -6.266 1.00 0.00 66 TYR A O 15
ATOM 25446 N N . MET A 1 67 ? -9.666 -9.544 -5.082 1.00 0.00 67 MET A N 15
ATOM 25447 C CA . MET A 1 67 ? -8.815 -9.522 -3.895 1.00 0.00 67 MET A CA 15
ATOM 25448 C C . MET A 1 67 ? -7.441 -10.150 -4.161 1.00 0.00 67 MET A C 15
ATOM 25449 O O . MET A 1 67 ? -6.969 -10.982 -3.384 1.00 0.00 67 MET A O 15
ATOM 25463 N N . ASP A 1 68 ? -6.810 -9.760 -5.264 1.00 0.00 68 ASP A N 15
ATOM 25464 C CA . ASP A 1 68 ? -5.507 -10.293 -5.636 1.00 0.00 68 ASP A CA 15
ATOM 25465 C C . ASP A 1 68 ? -4.431 -9.904 -4.623 1.00 0.00 68 ASP A C 15
ATOM 25466 O O . ASP A 1 68 ? -3.652 -10.748 -4.182 1.00 0.00 68 ASP A O 15
ATOM 25475 N N . GLY A 1 69 ? -4.385 -8.624 -4.261 1.00 0.00 69 GLY A N 15
ATOM 25476 C CA . GLY A 1 69 ? -3.393 -8.164 -3.305 1.00 0.00 69 GLY A CA 15
ATOM 25477 C C . GLY A 1 69 ? -3.653 -6.749 -2.827 1.00 0.00 69 GLY A C 15
ATOM 25478 O O . GLY A 1 69 ? -2.795 -5.878 -2.961 1.00 0.00 69 GLY A O 15
ATOM 25482 N N . VAL A 1 70 ? -4.837 -6.517 -2.267 1.00 0.00 70 VAL A N 15
ATOM 25483 C CA . VAL A 1 70 ? -5.199 -5.193 -1.769 1.00 0.00 70 VAL A CA 15
ATOM 25484 C C . VAL A 1 70 ? -4.718 -4.975 -0.343 1.00 0.00 70 VAL A C 15
ATOM 25485 O O . VAL A 1 70 ? -4.950 -5.802 0.539 1.00 0.00 70 VAL A O 15
ATOM 25498 N N . HIS A 1 71 ? -4.057 -3.848 -0.128 1.00 0.00 71 HIS A N 15
ATOM 25499 C CA . HIS A 1 71 ? -3.551 -3.500 1.188 1.00 0.00 71 HIS A CA 15
ATOM 25500 C C . HIS A 1 71 ? -4.623 -2.786 2.009 1.00 0.00 71 HIS A C 15
ATOM 25501 O O . HIS A 1 71 ? -4.620 -2.857 3.238 1.00 0.00 71 HIS A O 15
ATOM 25516 N N . LEU A 1 72 ? -5.549 -2.108 1.326 1.00 0.00 72 LEU A N 15
ATOM 25517 C CA . LEU A 1 72 ? -6.628 -1.388 2.001 1.00 0.00 72 LEU A CA 15
ATOM 25518 C C . LEU A 1 72 ? -7.870 -1.297 1.110 1.00 0.00 72 LEU A C 15
ATOM 25519 O O . LEU A 1 72 ? -7.772 -1.306 -0.116 1.00 0.00 72 LEU A O 15
ATOM 25535 N N . ILE A 1 73 ? -9.041 -1.211 1.732 1.00 0.00 73 ILE A N 15
ATOM 25536 C CA . ILE A 1 73 ? -10.293 -1.122 0.984 1.00 0.00 73 ILE A CA 15
ATOM 25537 C C . ILE A 1 73 ? -11.264 -0.122 1.600 1.00 0.00 73 ILE A C 15
ATOM 25538 O O . ILE A 1 73 ? -11.321 0.046 2.816 1.00 0.00 73 ILE A O 15
ATOM 25554 N N . CYS A 1 74 ? -12.036 0.537 0.742 1.00 0.00 74 CYS A N 15
ATOM 25555 C CA . CYS A 1 74 ? -13.020 1.512 1.192 1.00 0.00 74 CYS A CA 15
ATOM 25556 C C . CYS A 1 74 ? -14.401 1.201 0.614 1.00 0.00 74 CYS A C 15
ATOM 25557 O O . CYS A 1 74 ? -14.657 1.442 -0.566 1.00 0.00 74 CYS A O 15
ATOM 25565 N N . THR A 1 75 ? -15.291 0.670 1.450 1.00 0.00 75 THR A N 15
ATOM 25566 C CA . THR A 1 75 ? -16.646 0.338 1.020 1.00 0.00 75 THR A CA 15
ATOM 25567 C C . THR A 1 75 ? -17.669 0.939 1.978 1.00 0.00 75 THR A C 15
ATOM 25568 O O . THR A 1 75 ? -17.464 0.950 3.192 1.00 0.00 75 THR A O 15
ATOM 25579 N N . THR A 1 76 ? -18.771 1.440 1.430 1.00 0.00 76 THR A N 15
ATOM 25580 C CA . THR A 1 76 ? -19.821 2.044 2.243 1.00 0.00 76 THR A CA 15
ATOM 25581 C C . THR A 1 76 ? -20.656 0.972 2.936 1.00 0.00 76 THR A C 15
ATOM 25582 O O . THR A 1 76 ? -21.806 0.730 2.569 1.00 0.00 76 THR A O 15
ATOM 25593 N N . ALA A 1 77 ? -20.066 0.337 3.944 1.00 0.00 77 ALA A N 15
ATOM 25594 C CA . ALA A 1 77 ? -20.744 -0.712 4.703 1.00 0.00 77 ALA A CA 15
ATOM 25595 C C . ALA A 1 77 ? -21.415 -1.724 3.780 1.00 0.00 77 ALA A C 15
ATOM 25596 O O . ALA A 1 77 ? -22.539 -1.511 3.325 1.00 0.00 77 ALA A O 15
ATOM 25603 N N . ARG A 1 78 ? -20.720 -2.822 3.508 1.00 0.00 78 ARG A N 15
ATOM 25604 C CA . ARG A 1 78 ? -21.253 -3.863 2.637 1.00 0.00 78 ARG A CA 15
ATOM 25605 C C . ARG A 1 78 ? -21.344 -5.200 3.371 1.00 0.00 78 ARG A C 15
ATOM 25606 O O . ARG A 1 78 ? -22.345 -5.908 3.266 1.00 0.00 78 ARG A O 15
ATOM 25627 N N . VAL A 1 79 ? -20.291 -5.541 4.108 1.00 0.00 79 VAL A N 15
ATOM 25628 C CA . VAL A 1 79 ? -20.252 -6.796 4.852 1.00 0.00 79 VAL A CA 15
ATOM 25629 C C . VAL A 1 79 ? -20.805 -6.620 6.265 1.00 0.00 79 VAL A C 15
ATOM 25630 O O . VAL A 1 79 ? -21.325 -5.557 6.606 1.00 0.00 79 VAL A O 15
ATOM 25643 N N . ASP A 1 80 ? -20.680 -7.657 7.092 1.00 0.00 80 ASP A N 15
ATOM 25644 C CA . ASP A 1 80 ? -21.162 -7.580 8.469 1.00 0.00 80 ASP A CA 15
ATOM 25645 C C . ASP A 1 80 ? -20.007 -7.403 9.449 1.00 0.00 80 ASP A C 15
ATOM 25646 O O . ASP A 1 80 ? -20.193 -6.904 10.559 1.00 0.00 80 ASP A O 15
ATOM 25655 N N . ARG A 1 81 ? -18.821 -7.836 9.038 1.00 0.00 81 ARG A N 15
ATOM 25656 C CA . ARG A 1 81 ? -17.641 -7.745 9.893 1.00 0.00 81 ARG A CA 15
ATOM 25657 C C . ARG A 1 81 ? -16.349 -7.760 9.075 1.00 0.00 81 ARG A C 15
ATOM 25658 O O . ARG A 1 81 ? -15.869 -6.709 8.649 1.00 0.00 81 ARG A O 15
ATOM 25679 N N . SER A 1 82 ? -15.785 -8.947 8.852 1.00 0.00 82 SER A N 15
ATOM 25680 C CA . SER A 1 82 ? -14.556 -9.076 8.087 1.00 0.00 82 SER A CA 15
ATOM 25681 C C . SER A 1 82 ? -14.404 -10.507 7.581 1.00 0.00 82 SER A C 15
ATOM 25682 O O . SER A 1 82 ? -14.091 -11.418 8.347 1.00 0.00 82 SER A O 15
ATOM 25690 N N . PHE A 1 83 ? -14.633 -10.698 6.290 1.00 0.00 83 PHE A N 15
ATOM 25691 C CA . PHE A 1 83 ? -14.526 -12.026 5.683 1.00 0.00 83 PHE A CA 15
ATOM 25692 C C . PHE A 1 83 ? -13.067 -12.484 5.576 1.00 0.00 83 PHE A C 15
ATOM 25693 O O . PHE A 1 83 ? -12.656 -13.031 4.553 1.00 0.00 83 PHE A O 15
ATOM 25710 N N . GLY A 1 84 ? -12.285 -12.256 6.633 1.00 0.00 84 GLY A N 15
ATOM 25711 C CA . GLY A 1 84 ? -10.886 -12.643 6.628 1.00 0.00 84 GLY A CA 15
ATOM 25712 C C . GLY A 1 84 ? -10.013 -11.603 7.304 1.00 0.00 84 GLY A C 15
ATOM 25713 O O . GLY A 1 84 ? -10.047 -11.463 8.527 1.00 0.00 84 GLY A O 15
ATOM 25717 N N . ASP A 1 85 ? -9.235 -10.861 6.521 1.00 0.00 85 ASP A N 15
ATOM 25718 C CA . ASP A 1 85 ? -8.369 -9.831 7.073 1.00 0.00 85 ASP A CA 15
ATOM 25719 C C . ASP A 1 85 ? -8.409 -8.590 6.202 1.00 0.00 85 ASP A C 15
ATOM 25720 O O . ASP A 1 85 ? -7.483 -7.789 6.220 1.00 0.00 85 ASP A O 15
ATOM 25729 N N . ILE A 1 86 ? -9.482 -8.452 5.434 1.00 0.00 86 ILE A N 15
ATOM 25730 C CA . ILE A 1 86 ? -9.653 -7.324 4.535 1.00 0.00 86 ILE A CA 15
ATOM 25731 C C . ILE A 1 86 ? -9.840 -6.015 5.297 1.00 0.00 86 ILE A C 15
ATOM 25732 O O . ILE A 1 86 ? -10.939 -5.705 5.757 1.00 0.00 86 ILE A O 15
ATOM 25748 N N . PRO A 1 87 ? -8.765 -5.220 5.423 1.00 0.00 87 PRO A N 15
ATOM 25749 C CA . PRO A 1 87 ? -8.820 -3.929 6.112 1.00 0.00 87 PRO A CA 15
ATOM 25750 C C . PRO A 1 87 ? -9.640 -2.906 5.334 1.00 0.00 87 PRO A C 15
ATOM 25751 O O . PRO A 1 87 ? -9.091 -2.103 4.578 1.00 0.00 87 PRO A O 15
ATOM 25762 N N . LEU A 1 88 ? -10.955 -2.934 5.520 1.00 0.00 88 LEU A N 15
ATOM 25763 C CA . LEU A 1 88 ? -11.831 -1.997 4.829 1.00 0.00 88 LEU A CA 15
ATOM 25764 C C . LEU A 1 88 ? -12.415 -0.984 5.803 1.00 0.00 88 LEU A C 15
ATOM 25765 O O . LEU A 1 88 ? -12.481 -1.230 7.008 1.00 0.00 88 LEU A O 15
ATOM 25781 N N . VAL A 1 89 ? -12.840 0.158 5.274 1.00 0.00 89 VAL A N 15
ATOM 25782 C CA . VAL A 1 89 ? -13.420 1.208 6.097 1.00 0.00 89 VAL A CA 15
ATOM 25783 C C . VAL A 1 89 ? -14.614 1.851 5.403 1.00 0.00 89 VAL A C 15
ATOM 25784 O O . VAL A 1 89 ? -14.724 1.819 4.178 1.00 0.00 89 VAL A O 15
ATOM 25797 N N . HIS A 1 90 ? -15.505 2.433 6.197 1.00 0.00 90 HIS A N 15
ATOM 25798 C CA . HIS A 1 90 ? -16.695 3.084 5.665 1.00 0.00 90 HIS A CA 15
ATOM 25799 C C . HIS A 1 90 ? -16.385 4.518 5.244 1.00 0.00 90 HIS A C 15
ATOM 25800 O O . HIS A 1 90 ? -15.489 5.157 5.795 1.00 0.00 90 HIS A O 15
ATOM 25815 N N . GLY A 1 91 ? -17.131 5.016 4.261 1.00 0.00 91 GLY A N 15
ATOM 25816 C CA . GLY A 1 91 ? -16.917 6.369 3.781 1.00 0.00 91 GLY A CA 15
ATOM 25817 C C . GLY A 1 91 ? -18.196 7.183 3.734 1.00 0.00 91 GLY A C 15
ATOM 25818 O O . GLY A 1 91 ? -18.351 8.058 2.883 1.00 0.00 91 GLY A O 15
ATOM 25822 N N . MET A 1 92 ? -19.115 6.896 4.652 1.00 0.00 92 MET A N 15
ATOM 25823 C CA . MET A 1 92 ? -20.387 7.610 4.713 1.00 0.00 92 MET A CA 15
ATOM 25824 C C . MET A 1 92 ? -20.176 9.126 4.724 1.00 0.00 92 MET A C 15
ATOM 25825 O O . MET A 1 92 ? -20.815 9.850 3.960 1.00 0.00 92 MET A O 15
ATOM 25839 N N . PRO A 1 93 ? -19.282 9.632 5.594 1.00 0.00 93 PRO A N 15
ATOM 25840 C CA . PRO A 1 93 ? -19.011 11.067 5.690 1.00 0.00 93 PRO A CA 15
ATOM 25841 C C . PRO A 1 93 ? -18.184 11.585 4.517 1.00 0.00 93 PRO A C 15
ATOM 25842 O O . PRO A 1 93 ? -18.267 12.761 4.161 1.00 0.00 93 PRO A O 15
ATOM 25853 N N . PHE A 1 94 ? -17.389 10.703 3.915 1.00 0.00 94 PHE A N 15
ATOM 25854 C CA . PHE A 1 94 ? -16.557 11.084 2.779 1.00 0.00 94 PHE A CA 15
ATOM 25855 C C . PHE A 1 94 ? -17.423 11.500 1.593 1.00 0.00 94 PHE A C 15
ATOM 25856 O O . PHE A 1 94 ? -17.075 12.406 0.843 1.00 0.00 94 PHE A O 15
ATOM 25873 N N . VAL A 1 95 ? -18.553 10.830 1.425 1.00 0.00 95 VAL A N 15
ATOM 25874 C CA . VAL A 1 95 ? -19.454 11.141 0.322 1.00 0.00 95 VAL A CA 15
ATOM 25875 C C . VAL A 1 95 ? -20.188 12.464 0.563 1.00 0.00 95 VAL A C 15
ATOM 25876 O O . VAL A 1 95 ? -20.656 13.104 -0.378 1.00 0.00 95 VAL A O 15
ATOM 25889 N N . SER A 1 96 ? -20.277 12.875 1.827 1.00 0.00 96 SER A N 15
ATOM 25890 C CA . SER A 1 96 ? -20.949 14.124 2.182 1.00 0.00 96 SER A CA 15
ATOM 25891 C C . SER A 1 96 ? -20.349 15.313 1.433 1.00 0.00 96 SER A C 15
ATOM 25892 O O . SER A 1 96 ? -21.060 16.249 1.067 1.00 0.00 96 SER A O 15
ATOM 25900 N N . GLY A 1 97 ? -19.038 15.272 1.216 1.00 0.00 97 GLY A N 15
ATOM 25901 C CA . GLY A 1 97 ? -18.367 16.356 0.518 1.00 0.00 97 GLY A CA 15
ATOM 25902 C C . GLY A 1 97 ? -18.214 17.605 1.371 1.00 0.00 97 GLY A C 15
ATOM 25903 O O . GLY A 1 97 ? -17.655 18.603 0.917 1.00 0.00 97 GLY A O 15
ATOM 25907 N N . VAL A 1 98 ? -18.714 17.553 2.605 1.00 0.00 98 VAL A N 15
ATOM 25908 C CA . VAL A 1 98 ? -18.632 18.692 3.513 1.00 0.00 98 VAL A CA 15
ATOM 25909 C C . VAL A 1 98 ? -17.541 18.487 4.561 1.00 0.00 98 VAL A C 15
ATOM 25910 O O . VAL A 1 98 ? -16.791 19.410 4.879 1.00 0.00 98 VAL A O 15
ATOM 25923 N N . GLY A 1 99 ? -17.463 17.273 5.100 1.00 0.00 99 GLY A N 15
ATOM 25924 C CA . GLY A 1 99 ? -16.466 16.971 6.110 1.00 0.00 99 GLY A CA 15
ATOM 25925 C C . GLY A 1 99 ? -15.271 16.225 5.549 1.00 0.00 99 GLY A C 15
ATOM 25926 O O . GLY A 1 99 ? -14.623 15.454 6.256 1.00 0.00 99 GLY A O 15
ATOM 25930 N N . ILE A 1 100 ? -14.979 16.456 4.275 1.00 0.00 100 ILE A N 15
ATOM 25931 C CA . ILE A 1 100 ? -13.854 15.801 3.616 1.00 0.00 100 ILE A CA 15
ATOM 25932 C C . ILE A 1 100 ? -12.530 16.264 4.205 1.00 0.00 100 ILE A C 15
ATOM 25933 O O . ILE A 1 100 ? -11.651 15.454 4.500 1.00 0.00 100 ILE A O 15
ATOM 25949 N N . GLU A 1 101 ? -12.394 17.573 4.372 1.00 0.00 101 GLU A N 15
ATOM 25950 C CA . GLU A 1 101 ? -11.178 18.153 4.926 1.00 0.00 101 GLU A CA 15
ATOM 25951 C C . GLU A 1 101 ? -10.832 17.510 6.265 1.00 0.00 101 GLU A C 15
ATOM 25952 O O . GLU A 1 101 ? -9.690 17.117 6.501 1.00 0.00 101 GLU A O 15
ATOM 25964 N N . ALA A 1 102 ? -11.830 17.401 7.137 1.00 0.00 102 ALA A N 15
ATOM 25965 C CA . ALA A 1 102 ? -11.635 16.802 8.452 1.00 0.00 102 ALA A CA 15
ATOM 25966 C C . ALA A 1 102 ? -11.452 15.291 8.345 1.00 0.00 102 ALA A C 15
ATOM 25967 O O . ALA A 1 102 ? -10.571 14.716 8.985 1.00 0.00 102 ALA A O 15
ATOM 25974 N N . LEU A 1 103 ? -12.288 14.654 7.530 1.00 0.00 103 LEU A N 15
ATOM 25975 C CA . LEU A 1 103 ? -12.216 13.209 7.337 1.00 0.00 103 LEU A CA 15
ATOM 25976 C C . LEU A 1 103 ? -10.846 12.808 6.799 1.00 0.00 103 LEU A C 15
ATOM 25977 O O . LEU A 1 103 ? -10.171 11.950 7.364 1.00 0.00 103 LEU A O 15
ATOM 25993 N N . GLN A 1 104 ? -10.442 13.442 5.702 1.00 0.00 104 GLN A N 15
ATOM 25994 C CA . GLN A 1 104 ? -9.151 13.166 5.079 1.00 0.00 104 GLN A CA 15
ATOM 25995 C C . GLN A 1 104 ? -8.030 13.179 6.117 1.00 0.00 104 GLN A C 15
ATOM 25996 O O . GLN A 1 104 ? -7.196 12.274 6.154 1.00 0.00 104 GLN A O 15
ATOM 26010 N N . ASN A 1 105 ? -8.019 14.212 6.957 1.00 0.00 105 ASN A N 15
ATOM 26011 C CA . ASN A 1 105 ? -7.002 14.346 7.997 1.00 0.00 105 ASN A CA 15
ATOM 26012 C C . ASN A 1 105 ? -6.873 13.066 8.810 1.00 0.00 105 ASN A C 15
ATOM 26013 O O . ASN A 1 105 ? -5.779 12.697 9.236 1.00 0.00 105 ASN A O 15
ATOM 26024 N N . LYS A 1 106 ? -7.992 12.388 9.022 1.00 0.00 106 LYS A N 15
ATOM 26025 C CA . LYS A 1 106 ? -7.984 11.148 9.781 1.00 0.00 106 LYS A CA 15
ATOM 26026 C C . LYS A 1 106 ? -7.407 10.020 8.942 1.00 0.00 106 LYS A C 15
ATOM 26027 O O . LYS A 1 106 ? -6.636 9.204 9.433 1.00 0.00 106 LYS A O 15
ATOM 26046 N N . ILE A 1 107 ? -7.773 9.992 7.666 1.00 0.00 107 ILE A N 15
ATOM 26047 C CA . ILE A 1 107 ? -7.280 8.965 6.757 1.00 0.00 107 ILE A CA 15
ATOM 26048 C C . ILE A 1 107 ? -5.755 8.946 6.728 1.00 0.00 107 ILE A C 15
ATOM 26049 O O . ILE A 1 107 ? -5.137 7.893 6.881 1.00 0.00 107 ILE A O 15
ATOM 26065 N N . LEU A 1 108 ? -5.149 10.114 6.532 1.00 0.00 108 LEU A N 15
ATOM 26066 C CA . LEU A 1 108 ? -3.693 10.213 6.487 1.00 0.00 108 LEU A CA 15
ATOM 26067 C C . LEU A 1 108 ? -3.073 9.852 7.833 1.00 0.00 108 LEU A C 15
ATOM 26068 O O . LEU A 1 108 ? -2.035 9.193 7.887 1.00 0.00 108 LEU A O 15
ATOM 26084 N N . THR A 1 109 ? -3.705 10.287 8.920 1.00 0.00 109 THR A N 15
ATOM 26085 C CA . THR A 1 109 ? -3.190 10.002 10.256 1.00 0.00 109 THR A CA 15
ATOM 26086 C C . THR A 1 109 ? -3.094 8.497 10.499 1.00 0.00 109 THR A C 15
ATOM 26087 O O . THR A 1 109 ? -2.128 8.015 11.087 1.00 0.00 109 THR A O 15
ATOM 26098 N N . ILE A 1 110 ? -4.103 7.758 10.053 1.00 0.00 110 ILE A N 15
ATOM 26099 C CA . ILE A 1 110 ? -4.118 6.310 10.234 1.00 0.00 110 ILE A CA 15
ATOM 26100 C C . ILE A 1 110 ? -3.013 5.637 9.423 1.00 0.00 110 ILE A C 15
ATOM 26101 O O . ILE A 1 110 ? -2.275 4.801 9.942 1.00 0.00 110 ILE A O 15
ATOM 26117 N N . LEU A 1 111 ? -2.908 5.998 8.146 1.00 0.00 111 LEU A N 15
ATOM 26118 C CA . LEU A 1 111 ? -1.897 5.414 7.269 1.00 0.00 111 LEU A CA 15
ATOM 26119 C C . LEU A 1 111 ? -0.484 5.870 7.644 1.00 0.00 111 LEU A C 15
ATOM 26120 O O . LEU A 1 111 ? 0.496 5.219 7.282 1.00 0.00 111 LEU A O 15
ATOM 26136 N N . GLN A 1 112 ? -0.375 6.980 8.374 1.00 0.00 112 GLN A N 15
ATOM 26137 C CA . GLN A 1 112 ? 0.933 7.484 8.788 1.00 0.00 112 GLN A CA 15
ATOM 26138 C C . GLN A 1 112 ? 1.314 6.943 10.164 1.00 0.00 112 GLN A C 15
ATOM 26139 O O . GLN A 1 112 ? 2.492 6.895 10.519 1.00 0.00 112 GLN A O 15
ATOM 26153 N N . GLY A 1 113 ? 0.311 6.536 10.936 1.00 0.00 113 GLY A N 15
ATOM 26154 C CA . GLY A 1 113 ? 0.563 6.004 12.261 1.00 0.00 113 GLY A CA 15
ATOM 26155 C C . GLY A 1 113 ? 0.493 7.069 13.336 1.00 0.00 113 GLY A C 15
ATOM 26156 O O . GLY A 1 113 ? -0.195 8.089 13.119 1.00 0.00 113 GLY A O 15
ATOM 26161 N N . MET A 1 1 ? 31.277 11.401 -27.692 1.00 0.00 1 MET A N 16
ATOM 26162 C CA . MET A 1 1 ? 30.460 10.707 -26.655 1.00 0.00 1 MET A CA 16
ATOM 26163 C C . MET A 1 1 ? 29.867 11.698 -25.659 1.00 0.00 1 MET A C 16
ATOM 26164 O O . MET A 1 1 ? 30.429 12.768 -25.424 1.00 0.00 1 MET A O 16
ATOM 26180 N N . GLY A 1 2 ? 28.730 11.336 -25.073 1.00 0.00 2 GLY A N 16
ATOM 26181 C CA . GLY A 1 2 ? 28.083 12.206 -24.110 1.00 0.00 2 GLY A CA 16
ATOM 26182 C C . GLY A 1 2 ? 27.700 11.478 -22.836 1.00 0.00 2 GLY A C 16
ATOM 26183 O O . GLY A 1 2 ? 27.211 10.350 -22.881 1.00 0.00 2 GLY A O 16
ATOM 26187 N N . SER A 1 3 ? 27.923 12.126 -21.698 1.00 0.00 3 SER A N 16
ATOM 26188 C CA . SER A 1 3 ? 27.597 11.535 -20.405 1.00 0.00 3 SER A CA 16
ATOM 26189 C C . SER A 1 3 ? 26.303 12.119 -19.849 1.00 0.00 3 SER A C 16
ATOM 26190 O O . SER A 1 3 ? 26.102 13.333 -19.865 1.00 0.00 3 SER A O 16
ATOM 26198 N N . SER A 1 4 ? 25.429 11.247 -19.356 1.00 0.00 4 SER A N 16
ATOM 26199 C CA . SER A 1 4 ? 24.155 11.679 -18.794 1.00 0.00 4 SER A CA 16
ATOM 26200 C C . SER A 1 4 ? 24.150 11.518 -17.277 1.00 0.00 4 SER A C 16
ATOM 26201 O O . SER A 1 4 ? 24.133 12.503 -16.538 1.00 0.00 4 SER A O 16
ATOM 26209 N N . HIS A 1 5 ? 24.163 10.271 -16.822 1.00 0.00 5 HIS A N 16
ATOM 26210 C CA . HIS A 1 5 ? 24.159 9.978 -15.393 1.00 0.00 5 HIS A CA 16
ATOM 26211 C C . HIS A 1 5 ? 22.926 10.571 -14.719 1.00 0.00 5 HIS A C 16
ATOM 26212 O O . HIS A 1 5 ? 22.994 11.638 -14.108 1.00 0.00 5 HIS A O 16
ATOM 26227 N N . HIS A 1 6 ? 21.801 9.874 -14.834 1.00 0.00 6 HIS A N 16
ATOM 26228 C CA . HIS A 1 6 ? 20.553 10.333 -14.234 1.00 0.00 6 HIS A CA 16
ATOM 26229 C C . HIS A 1 6 ? 19.500 9.229 -14.258 1.00 0.00 6 HIS A C 16
ATOM 26230 O O . HIS A 1 6 ? 19.079 8.782 -15.325 1.00 0.00 6 HIS A O 16
ATOM 26245 N N . HIS A 1 7 ? 19.078 8.795 -13.076 1.00 0.00 7 HIS A N 16
ATOM 26246 C CA . HIS A 1 7 ? 18.074 7.744 -12.961 1.00 0.00 7 HIS A CA 16
ATOM 26247 C C . HIS A 1 7 ? 16.710 8.331 -12.614 1.00 0.00 7 HIS A C 16
ATOM 26248 O O . HIS A 1 7 ? 15.957 7.756 -11.829 1.00 0.00 7 HIS A O 16
ATOM 26263 N N . HIS A 1 8 ? 16.400 9.481 -13.203 1.00 0.00 8 HIS A N 16
ATOM 26264 C CA . HIS A 1 8 ? 15.128 10.147 -12.956 1.00 0.00 8 HIS A CA 16
ATOM 26265 C C . HIS A 1 8 ? 14.284 10.196 -14.226 1.00 0.00 8 HIS A C 16
ATOM 26266 O O . HIS A 1 8 ? 14.801 10.421 -15.320 1.00 0.00 8 HIS A O 16
ATOM 26281 N N . HIS A 1 9 ? 12.983 9.985 -14.068 1.00 0.00 9 HIS A N 16
ATOM 26282 C CA . HIS A 1 9 ? 12.061 10.004 -15.199 1.00 0.00 9 HIS A CA 16
ATOM 26283 C C . HIS A 1 9 ? 10.615 9.851 -14.733 1.00 0.00 9 HIS A C 16
ATOM 26284 O O . HIS A 1 9 ? 9.688 10.320 -15.394 1.00 0.00 9 HIS A O 16
ATOM 26299 N N . HIS A 1 10 ? 10.427 9.195 -13.591 1.00 0.00 10 HIS A N 16
ATOM 26300 C CA . HIS A 1 10 ? 9.095 8.984 -13.039 1.00 0.00 10 HIS A CA 16
ATOM 26301 C C . HIS A 1 10 ? 8.225 8.188 -14.005 1.00 0.00 10 HIS A C 16
ATOM 26302 O O . HIS A 1 10 ? 8.647 7.858 -15.113 1.00 0.00 10 HIS A O 16
ATOM 26317 N N . HIS A 1 11 ? 7.009 7.880 -13.572 1.00 0.00 11 HIS A N 16
ATOM 26318 C CA . HIS A 1 11 ? 6.071 7.119 -14.388 1.00 0.00 11 HIS A CA 16
ATOM 26319 C C . HIS A 1 11 ? 4.945 8.012 -14.893 1.00 0.00 11 HIS A C 16
ATOM 26320 O O . HIS A 1 11 ? 4.927 9.213 -14.629 1.00 0.00 11 HIS A O 16
ATOM 26335 N N . HIS A 1 12 ? 4.003 7.416 -15.618 1.00 0.00 12 HIS A N 16
ATOM 26336 C CA . HIS A 1 12 ? 2.868 8.156 -16.159 1.00 0.00 12 HIS A CA 16
ATOM 26337 C C . HIS A 1 12 ? 1.916 7.221 -16.901 1.00 0.00 12 HIS A C 16
ATOM 26338 O O . HIS A 1 12 ? 2.267 6.656 -17.937 1.00 0.00 12 HIS A O 16
ATOM 26353 N N . GLU A 1 13 ? 0.710 7.062 -16.362 1.00 0.00 13 GLU A N 16
ATOM 26354 C CA . GLU A 1 13 ? -0.298 6.196 -16.969 1.00 0.00 13 GLU A CA 16
ATOM 26355 C C . GLU A 1 13 ? 0.166 4.742 -16.984 1.00 0.00 13 GLU A C 16
ATOM 26356 O O . GLU A 1 13 ? 0.071 4.059 -18.005 1.00 0.00 13 GLU A O 16
ATOM 26368 N N . ASN A 1 14 ? 0.667 4.274 -15.846 1.00 0.00 14 ASN A N 16
ATOM 26369 C CA . ASN A 1 14 ? 1.147 2.902 -15.727 1.00 0.00 14 ASN A CA 16
ATOM 26370 C C . ASN A 1 14 ? 2.315 2.651 -16.679 1.00 0.00 14 ASN A C 16
ATOM 26371 O O . ASN A 1 14 ? 2.369 3.216 -17.771 1.00 0.00 14 ASN A O 16
ATOM 26382 N N . LEU A 1 15 ? 3.251 1.804 -16.258 1.00 0.00 15 LEU A N 16
ATOM 26383 C CA . LEU A 1 15 ? 4.414 1.488 -17.079 1.00 0.00 15 LEU A CA 16
ATOM 26384 C C . LEU A 1 15 ? 4.737 -0.013 -17.023 1.00 0.00 15 LEU A C 16
ATOM 26385 O O . LEU A 1 15 ? 4.087 -0.810 -17.699 1.00 0.00 15 LEU A O 16
ATOM 26401 N N . TYR A 1 16 ? 5.731 -0.399 -16.218 1.00 0.00 16 TYR A N 16
ATOM 26402 C CA . TYR A 1 16 ? 6.122 -1.800 -16.089 1.00 0.00 16 TYR A CA 16
ATOM 26403 C C . TYR A 1 16 ? 6.978 -1.999 -14.841 1.00 0.00 16 TYR A C 16
ATOM 26404 O O . TYR A 1 16 ? 8.206 -2.021 -14.919 1.00 0.00 16 TYR A O 16
ATOM 26422 N N . PHE A 1 17 ? 6.321 -2.131 -13.690 1.00 0.00 17 PHE A N 16
ATOM 26423 C CA . PHE A 1 17 ? 7.017 -2.318 -12.418 1.00 0.00 17 PHE A CA 16
ATOM 26424 C C . PHE A 1 17 ? 7.788 -1.062 -12.031 1.00 0.00 17 PHE A C 16
ATOM 26425 O O . PHE A 1 17 ? 9.018 -1.027 -12.084 1.00 0.00 17 PHE A O 16
ATOM 26442 N N . GLN A 1 18 ? 7.047 -0.034 -11.643 1.00 0.00 18 GLN A N 16
ATOM 26443 C CA . GLN A 1 18 ? 7.634 1.238 -11.240 1.00 0.00 18 GLN A CA 16
ATOM 26444 C C . GLN A 1 18 ? 7.569 1.416 -9.726 1.00 0.00 18 GLN A C 16
ATOM 26445 O O . GLN A 1 18 ? 8.162 2.344 -9.174 1.00 0.00 18 GLN A O 16
ATOM 26459 N N . GLY A 1 19 ? 6.836 0.530 -9.061 1.00 0.00 19 GLY A N 16
ATOM 26460 C CA . GLY A 1 19 ? 6.697 0.611 -7.622 1.00 0.00 19 GLY A CA 16
ATOM 26461 C C . GLY A 1 19 ? 5.500 -0.170 -7.122 1.00 0.00 19 GLY A C 16
ATOM 26462 O O . GLY A 1 19 ? 4.373 0.058 -7.560 1.00 0.00 19 GLY A O 16
ATOM 26466 N N . SER A 1 20 ? 5.746 -1.097 -6.204 1.00 0.00 20 SER A N 16
ATOM 26467 C CA . SER A 1 20 ? 4.681 -1.918 -5.642 1.00 0.00 20 SER A CA 16
ATOM 26468 C C . SER A 1 20 ? 4.776 -1.958 -4.121 1.00 0.00 20 SER A C 16
ATOM 26469 O O . SER A 1 20 ? 5.747 -2.472 -3.564 1.00 0.00 20 SER A O 16
ATOM 26477 N N . LYS A 1 21 ? 3.766 -1.411 -3.452 1.00 0.00 21 LYS A N 16
ATOM 26478 C CA . LYS A 1 21 ? 3.743 -1.384 -1.994 1.00 0.00 21 LYS A CA 16
ATOM 26479 C C . LYS A 1 21 ? 2.352 -1.732 -1.465 1.00 0.00 21 LYS A C 16
ATOM 26480 O O . LYS A 1 21 ? 2.096 -2.876 -1.088 1.00 0.00 21 LYS A O 16
ATOM 26499 N N . ARG A 1 22 ? 1.454 -0.751 -1.442 1.00 0.00 22 ARG A N 16
ATOM 26500 C CA . ARG A 1 22 ? 0.095 -0.976 -0.963 1.00 0.00 22 ARG A CA 16
ATOM 26501 C C . ARG A 1 22 ? -0.914 -0.748 -2.085 1.00 0.00 22 ARG A C 16
ATOM 26502 O O . ARG A 1 22 ? -0.709 0.103 -2.951 1.00 0.00 22 ARG A O 16
ATOM 26523 N N . LYS A 1 23 ? -2.002 -1.513 -2.067 1.00 0.00 23 LYS A N 16
ATOM 26524 C CA . LYS A 1 23 ? -3.038 -1.391 -3.086 1.00 0.00 23 LYS A CA 16
ATOM 26525 C C . LYS A 1 23 ? -4.421 -1.288 -2.444 1.00 0.00 23 LYS A C 16
ATOM 26526 O O . LYS A 1 23 ? -4.860 -2.202 -1.744 1.00 0.00 23 LYS A O 16
ATOM 26545 N N . ILE A 1 24 ? -5.098 -0.163 -2.676 1.00 0.00 24 ILE A N 16
ATOM 26546 C CA . ILE A 1 24 ? -6.428 0.064 -2.111 1.00 0.00 24 ILE A CA 16
ATOM 26547 C C . ILE A 1 24 ? -7.515 -0.103 -3.169 1.00 0.00 24 ILE A C 16
ATOM 26548 O O . ILE A 1 24 ? -7.257 0.064 -4.360 1.00 0.00 24 ILE A O 16
ATOM 26564 N N . ILE A 1 25 ? -8.735 -0.430 -2.734 1.00 0.00 25 ILE A N 16
ATOM 26565 C CA . ILE A 1 25 ? -9.856 -0.617 -3.654 1.00 0.00 25 ILE A CA 16
ATOM 26566 C C . ILE A 1 25 ? -11.015 0.300 -3.288 1.00 0.00 25 ILE A C 16
ATOM 26567 O O . ILE A 1 25 ? -11.269 0.556 -2.111 1.00 0.00 25 ILE A O 16
ATOM 26583 N N . VAL A 1 26 ? -11.724 0.783 -4.299 1.00 0.00 26 VAL A N 16
ATOM 26584 C CA . VAL A 1 26 ? -12.868 1.663 -4.068 1.00 0.00 26 VAL A CA 16
ATOM 26585 C C . VAL A 1 26 ? -14.109 1.143 -4.786 1.00 0.00 26 VAL A C 16
ATOM 26586 O O . VAL A 1 26 ? -14.116 1.005 -6.010 1.00 0.00 26 VAL A O 16
ATOM 26599 N N . ALA A 1 27 ? -15.160 0.851 -4.021 1.00 0.00 27 ALA A N 16
ATOM 26600 C CA . ALA A 1 27 ? -16.397 0.343 -4.598 1.00 0.00 27 ALA A CA 16
ATOM 26601 C C . ALA A 1 27 ? -17.559 1.304 -4.381 1.00 0.00 27 ALA A C 16
ATOM 26602 O O . ALA A 1 27 ? -17.877 1.666 -3.248 1.00 0.00 27 ALA A O 16
ATOM 26609 N N . CYS A 1 28 ? -18.186 1.718 -5.479 1.00 0.00 28 CYS A N 16
ATOM 26610 C CA . CYS A 1 28 ? -19.311 2.644 -5.410 1.00 0.00 28 CYS A CA 16
ATOM 26611 C C . CYS A 1 28 ? -20.347 2.340 -6.491 1.00 0.00 28 CYS A C 16
ATOM 26612 O O . CYS A 1 28 ? -21.425 1.823 -6.199 1.00 0.00 28 CYS A O 16
ATOM 26620 N N . GLY A 1 29 ? -20.015 2.669 -7.735 1.00 0.00 29 GLY A N 16
ATOM 26621 C CA . GLY A 1 29 ? -20.933 2.426 -8.832 1.00 0.00 29 GLY A CA 16
ATOM 26622 C C . GLY A 1 29 ? -22.133 3.353 -8.796 1.00 0.00 29 GLY A C 16
ATOM 26623 O O . GLY A 1 29 ? -23.261 2.911 -8.573 1.00 0.00 29 GLY A O 16
ATOM 26627 N N . GLY A 1 30 ? -21.889 4.643 -9.010 1.00 0.00 30 GLY A N 16
ATOM 26628 C CA . GLY A 1 30 ? -22.966 5.615 -8.994 1.00 0.00 30 GLY A CA 16
ATOM 26629 C C . GLY A 1 30 ? -22.743 6.749 -9.977 1.00 0.00 30 GLY A C 16
ATOM 26630 O O . GLY A 1 30 ? -22.559 6.516 -11.171 1.00 0.00 30 GLY A O 16
ATOM 26634 N N . ALA A 1 31 ? -22.763 7.979 -9.474 1.00 0.00 31 ALA A N 16
ATOM 26635 C CA . ALA A 1 31 ? -22.563 9.154 -10.315 1.00 0.00 31 ALA A CA 16
ATOM 26636 C C . ALA A 1 31 ? -21.091 9.544 -10.374 1.00 0.00 31 ALA A C 16
ATOM 26637 O O . ALA A 1 31 ? -20.287 9.096 -9.556 1.00 0.00 31 ALA A O 16
ATOM 26644 N N . VAL A 1 32 ? -20.744 10.385 -11.343 1.00 0.00 32 VAL A N 16
ATOM 26645 C CA . VAL A 1 32 ? -19.367 10.838 -11.505 1.00 0.00 32 VAL A CA 16
ATOM 26646 C C . VAL A 1 32 ? -18.983 11.849 -10.427 1.00 0.00 32 VAL A C 16
ATOM 26647 O O . VAL A 1 32 ? -17.816 12.213 -10.294 1.00 0.00 32 VAL A O 16
ATOM 26660 N N . ALA A 1 33 ? -19.971 12.298 -9.654 1.00 0.00 33 ALA A N 16
ATOM 26661 C CA . ALA A 1 33 ? -19.728 13.262 -8.588 1.00 0.00 33 ALA A CA 16
ATOM 26662 C C . ALA A 1 33 ? -19.458 12.560 -7.261 1.00 0.00 33 ALA A C 16
ATOM 26663 O O . ALA A 1 33 ? -19.681 13.128 -6.192 1.00 0.00 33 ALA A O 16
ATOM 26670 N N . THR A 1 34 ? -18.978 11.321 -7.335 1.00 0.00 34 THR A N 16
ATOM 26671 C CA . THR A 1 34 ? -18.680 10.545 -6.139 1.00 0.00 34 THR A CA 16
ATOM 26672 C C . THR A 1 34 ? -17.424 9.703 -6.340 1.00 0.00 34 THR A C 16
ATOM 26673 O O . THR A 1 34 ? -16.418 9.900 -5.659 1.00 0.00 34 THR A O 16
ATOM 26684 N N . SER A 1 35 ? -17.488 8.765 -7.279 1.00 0.00 35 SER A N 16
ATOM 26685 C CA . SER A 1 35 ? -16.353 7.895 -7.569 1.00 0.00 35 SER A CA 16
ATOM 26686 C C . SER A 1 35 ? -15.113 8.717 -7.904 1.00 0.00 35 SER A C 16
ATOM 26687 O O . SER A 1 35 ? -14.046 8.509 -7.328 1.00 0.00 35 SER A O 16
ATOM 26695 N N . THR A 1 36 ? -15.263 9.653 -8.836 1.00 0.00 36 THR A N 16
ATOM 26696 C CA . THR A 1 36 ? -14.156 10.509 -9.243 1.00 0.00 36 THR A CA 16
ATOM 26697 C C . THR A 1 36 ? -13.701 11.393 -8.089 1.00 0.00 36 THR A C 16
ATOM 26698 O O . THR A 1 36 ? -12.504 11.569 -7.863 1.00 0.00 36 THR A O 16
ATOM 26709 N N . MET A 1 37 ? -14.663 11.951 -7.359 1.00 0.00 37 MET A N 16
ATOM 26710 C CA . MET A 1 37 ? -14.355 12.820 -6.229 1.00 0.00 37 MET A CA 16
ATOM 26711 C C . MET A 1 37 ? -13.387 12.138 -5.269 1.00 0.00 37 MET A C 16
ATOM 26712 O O . MET A 1 37 ? -12.327 12.681 -4.954 1.00 0.00 37 MET A O 16
ATOM 26726 N N . ALA A 1 38 ? -13.749 10.944 -4.818 1.00 0.00 38 ALA A N 16
ATOM 26727 C CA . ALA A 1 38 ? -12.901 10.190 -3.906 1.00 0.00 38 ALA A CA 16
ATOM 26728 C C . ALA A 1 38 ? -11.582 9.830 -4.578 1.00 0.00 38 ALA A C 16
ATOM 26729 O O . ALA A 1 38 ? -10.508 10.134 -4.062 1.00 0.00 38 ALA A O 16
ATOM 26736 N N . ALA A 1 39 ? -11.670 9.187 -5.740 1.00 0.00 39 ALA A N 16
ATOM 26737 C CA . ALA A 1 39 ? -10.483 8.789 -6.492 1.00 0.00 39 ALA A CA 16
ATOM 26738 C C . ALA A 1 39 ? -9.471 9.928 -6.582 1.00 0.00 39 ALA A C 16
ATOM 26739 O O . ALA A 1 39 ? -8.320 9.783 -6.172 1.00 0.00 39 ALA A O 16
ATOM 26746 N N . GLU A 1 40 ? -9.908 11.063 -7.121 1.00 0.00 40 GLU A N 16
ATOM 26747 C CA . GLU A 1 40 ? -9.039 12.225 -7.262 1.00 0.00 40 GLU A CA 16
ATOM 26748 C C . GLU A 1 40 ? -8.510 12.675 -5.905 1.00 0.00 40 GLU A C 16
ATOM 26749 O O . GLU A 1 40 ? -7.356 13.083 -5.788 1.00 0.00 40 GLU A O 16
ATOM 26761 N N . GLU A 1 41 ? -9.360 12.601 -4.885 1.00 0.00 41 GLU A N 16
ATOM 26762 C CA . GLU A 1 41 ? -8.976 13.006 -3.537 1.00 0.00 41 GLU A CA 16
ATOM 26763 C C . GLU A 1 41 ? -7.895 12.085 -2.975 1.00 0.00 41 GLU A C 16
ATOM 26764 O O . GLU A 1 41 ? -6.850 12.550 -2.521 1.00 0.00 41 GLU A O 16
ATOM 26776 N N . ILE A 1 42 ? -8.150 10.781 -3.009 1.00 0.00 42 ILE A N 16
ATOM 26777 C CA . ILE A 1 42 ? -7.190 9.807 -2.502 1.00 0.00 42 ILE A CA 16
ATOM 26778 C C . ILE A 1 42 ? -5.895 9.843 -3.306 1.00 0.00 42 ILE A C 16
ATOM 26779 O O . ILE A 1 42 ? -4.812 9.621 -2.765 1.00 0.00 42 ILE A O 16
ATOM 26795 N N . LYS A 1 43 ? -6.016 10.118 -4.601 1.00 0.00 43 LYS A N 16
ATOM 26796 C CA . LYS A 1 43 ? -4.854 10.176 -5.482 1.00 0.00 43 LYS A CA 16
ATOM 26797 C C . LYS A 1 43 ? -3.924 11.319 -5.087 1.00 0.00 43 LYS A C 16
ATOM 26798 O O . LYS A 1 43 ? -2.751 11.099 -4.784 1.00 0.00 43 LYS A O 16
ATOM 26817 N N . GLU A 1 44 ? -4.452 12.538 -5.094 1.00 0.00 44 GLU A N 16
ATOM 26818 C CA . GLU A 1 44 ? -3.666 13.715 -4.736 1.00 0.00 44 GLU A CA 16
ATOM 26819 C C . GLU A 1 44 ? -3.000 13.535 -3.376 1.00 0.00 44 GLU A C 16
ATOM 26820 O O . GLU A 1 44 ? -1.878 13.992 -3.156 1.00 0.00 44 GLU A O 16
ATOM 26832 N N . LEU A 1 45 ? -3.699 12.866 -2.466 1.00 0.00 45 LEU A N 16
ATOM 26833 C CA . LEU A 1 45 ? -3.178 12.625 -1.127 1.00 0.00 45 LEU A CA 16
ATOM 26834 C C . LEU A 1 45 ? -1.972 11.693 -1.172 1.00 0.00 45 LEU A C 16
ATOM 26835 O O . LEU A 1 45 ? -0.928 11.983 -0.587 1.00 0.00 45 LEU A O 16
ATOM 26851 N N . CYS A 1 46 ? -2.124 10.573 -1.870 1.00 0.00 46 CYS A N 16
ATOM 26852 C CA . CYS A 1 46 ? -1.048 9.597 -1.991 1.00 0.00 46 CYS A CA 16
ATOM 26853 C C . CYS A 1 46 ? 0.225 10.249 -2.525 1.00 0.00 46 CYS A C 16
ATOM 26854 O O . CYS A 1 46 ? 1.322 9.979 -2.039 1.00 0.00 46 CYS A O 16
ATOM 26862 N N . GLN A 1 47 ? 0.071 11.108 -3.528 1.00 0.00 47 GLN A N 16
ATOM 26863 C CA . GLN A 1 47 ? 1.208 11.798 -4.129 1.00 0.00 47 GLN A CA 16
ATOM 26864 C C . GLN A 1 47 ? 1.733 12.897 -3.210 1.00 0.00 47 GLN A C 16
ATOM 26865 O O . GLN A 1 47 ? 2.939 13.015 -2.994 1.00 0.00 47 GLN A O 16
ATOM 26879 N N . SER A 1 48 ? 0.819 13.700 -2.673 1.00 0.00 48 SER A N 16
ATOM 26880 C CA . SER A 1 48 ? 1.187 14.793 -1.776 1.00 0.00 48 SER A CA 16
ATOM 26881 C C . SER A 1 48 ? 2.055 14.292 -0.627 1.00 0.00 48 SER A C 16
ATOM 26882 O O . SER A 1 48 ? 3.053 14.918 -0.267 1.00 0.00 48 SER A O 16
ATOM 26890 N N . HIS A 1 49 ? 1.663 13.161 -0.053 1.00 0.00 49 HIS A N 16
ATOM 26891 C CA . HIS A 1 49 ? 2.395 12.569 1.060 1.00 0.00 49 HIS A CA 16
ATOM 26892 C C . HIS A 1 49 ? 3.524 11.660 0.569 1.00 0.00 49 HIS A C 16
ATOM 26893 O O . HIS A 1 49 ? 4.358 11.217 1.358 1.00 0.00 49 HIS A O 16
ATOM 26908 N N . ASN A 1 50 ? 3.546 11.387 -0.735 1.00 0.00 50 ASN A N 16
ATOM 26909 C CA . ASN A 1 50 ? 4.573 10.534 -1.327 1.00 0.00 50 ASN A CA 16
ATOM 26910 C C . ASN A 1 50 ? 4.419 9.081 -0.878 1.00 0.00 50 ASN A C 16
ATOM 26911 O O . ASN A 1 50 ? 5.395 8.439 -0.488 1.00 0.00 50 ASN A O 16
ATOM 26922 N N . ILE A 1 51 ? 3.192 8.565 -0.932 1.00 0.00 51 ILE A N 16
ATOM 26923 C CA . ILE A 1 51 ? 2.924 7.185 -0.531 1.00 0.00 51 ILE A CA 16
ATOM 26924 C C . ILE A 1 51 ? 2.581 6.314 -1.739 1.00 0.00 51 ILE A C 16
ATOM 26925 O O . ILE A 1 51 ? 1.411 6.183 -2.102 1.00 0.00 51 ILE A O 16
ATOM 26941 N N . PRO A 1 52 ? 3.591 5.702 -2.378 1.00 0.00 52 PRO A N 16
ATOM 26942 C CA . PRO A 1 52 ? 3.374 4.840 -3.545 1.00 0.00 52 PRO A CA 16
ATOM 26943 C C . PRO A 1 52 ? 2.296 3.787 -3.301 1.00 0.00 52 PRO A C 16
ATOM 26944 O O . PRO A 1 52 ? 2.428 2.946 -2.413 1.00 0.00 52 PRO A O 16
ATOM 26955 N N . VAL A 1 53 ? 1.233 3.841 -4.098 1.00 0.00 53 VAL A N 16
ATOM 26956 C CA . VAL A 1 53 ? 0.130 2.894 -3.978 1.00 0.00 53 VAL A CA 16
ATOM 26957 C C . VAL A 1 53 ? -0.691 2.851 -5.261 1.00 0.00 53 VAL A C 16
ATOM 26958 O O . VAL A 1 53 ? -0.528 3.698 -6.140 1.00 0.00 53 VAL A O 16
ATOM 26971 N N . GLU A 1 54 ? -1.577 1.864 -5.367 1.00 0.00 54 GLU A N 16
ATOM 26972 C CA . GLU A 1 54 ? -2.420 1.725 -6.550 1.00 0.00 54 GLU A CA 16
ATOM 26973 C C . GLU A 1 54 ? -3.894 1.734 -6.171 1.00 0.00 54 GLU A C 16
ATOM 26974 O O . GLU A 1 54 ? -4.377 0.830 -5.489 1.00 0.00 54 GLU A O 16
ATOM 26986 N N . LEU A 1 55 ? -4.605 2.766 -6.612 1.00 0.00 55 LEU A N 16
ATOM 26987 C CA . LEU A 1 55 ? -6.024 2.901 -6.316 1.00 0.00 55 LEU A CA 16
ATOM 26988 C C . LEU A 1 55 ? -6.876 2.277 -7.418 1.00 0.00 55 LEU A C 16
ATOM 26989 O O . LEU A 1 55 ? -6.935 2.784 -8.537 1.00 0.00 55 LEU A O 16
ATOM 27005 N N . ILE A 1 56 ? -7.535 1.173 -7.089 1.00 0.00 56 ILE A N 16
ATOM 27006 C CA . ILE A 1 56 ? -8.389 0.469 -8.038 1.00 0.00 56 ILE A CA 16
ATOM 27007 C C . ILE A 1 56 ? -9.858 0.646 -7.678 1.00 0.00 56 ILE A C 16
ATOM 27008 O O . ILE A 1 56 ? -10.200 0.816 -6.508 1.00 0.00 56 ILE A O 16
ATOM 27024 N N . GLN A 1 57 ? -10.724 0.608 -8.684 1.00 0.00 57 GLN A N 16
ATOM 27025 C CA . GLN A 1 57 ? -12.157 0.762 -8.468 1.00 0.00 57 GLN A CA 16
ATOM 27026 C C . GLN A 1 57 ? -12.891 -0.520 -8.853 1.00 0.00 57 GLN A C 16
ATOM 27027 O O . GLN A 1 57 ? -12.455 -1.244 -9.746 1.00 0.00 57 GLN A O 16
ATOM 27041 N N . CYS A 1 58 ? -13.998 -0.804 -8.173 1.00 0.00 58 CYS A N 16
ATOM 27042 C CA . CYS A 1 58 ? -14.773 -2.011 -8.449 1.00 0.00 58 CYS A CA 16
ATOM 27043 C C . CYS A 1 58 ? -16.201 -1.865 -7.927 1.00 0.00 58 CYS A C 16
ATOM 27044 O O . CYS A 1 58 ? -16.499 -0.942 -7.175 1.00 0.00 58 CYS A O 16
ATOM 27052 N N . ARG A 1 59 ? -17.087 -2.775 -8.323 1.00 0.00 59 ARG A N 16
ATOM 27053 C CA . ARG A 1 59 ? -18.478 -2.728 -7.877 1.00 0.00 59 ARG A CA 16
ATOM 27054 C C . ARG A 1 59 ? -18.619 -3.326 -6.479 1.00 0.00 59 ARG A C 16
ATOM 27055 O O . ARG A 1 59 ? -17.629 -3.530 -5.782 1.00 0.00 59 ARG A O 16
ATOM 27076 N N . VAL A 1 60 ? -19.855 -3.609 -6.078 1.00 0.00 60 VAL A N 16
ATOM 27077 C CA . VAL A 1 60 ? -20.122 -4.184 -4.764 1.00 0.00 60 VAL A CA 16
ATOM 27078 C C . VAL A 1 60 ? -19.766 -5.670 -4.715 1.00 0.00 60 VAL A C 16
ATOM 27079 O O . VAL A 1 60 ? -19.744 -6.273 -3.641 1.00 0.00 60 VAL A O 16
ATOM 27092 N N . ASN A 1 61 ? -19.488 -6.259 -5.875 1.00 0.00 61 ASN A N 16
ATOM 27093 C CA . ASN A 1 61 ? -19.136 -7.673 -5.944 1.00 0.00 61 ASN A CA 16
ATOM 27094 C C . ASN A 1 61 ? -18.000 -7.906 -6.936 1.00 0.00 61 ASN A C 16
ATOM 27095 O O . ASN A 1 61 ? -18.184 -8.544 -7.972 1.00 0.00 61 ASN A O 16
ATOM 27106 N N . GLU A 1 62 ? -16.824 -7.383 -6.609 1.00 0.00 62 GLU A N 16
ATOM 27107 C CA . GLU A 1 62 ? -15.656 -7.532 -7.470 1.00 0.00 62 GLU A CA 16
ATOM 27108 C C . GLU A 1 62 ? -14.362 -7.491 -6.656 1.00 0.00 62 GLU A C 16
ATOM 27109 O O . GLU A 1 62 ? -13.411 -8.212 -6.951 1.00 0.00 62 GLU A O 16
ATOM 27121 N N . ILE A 1 63 ? -14.333 -6.648 -5.630 1.00 0.00 63 ILE A N 16
ATOM 27122 C CA . ILE A 1 63 ? -13.153 -6.521 -4.776 1.00 0.00 63 ILE A CA 16
ATOM 27123 C C . ILE A 1 63 ? -12.755 -7.868 -4.181 1.00 0.00 63 ILE A C 16
ATOM 27124 O O . ILE A 1 63 ? -11.573 -8.206 -4.112 1.00 0.00 63 ILE A O 16
ATOM 27140 N N . GLU A 1 64 ? -13.752 -8.630 -3.752 1.00 0.00 64 GLU A N 16
ATOM 27141 C CA . GLU A 1 64 ? -13.518 -9.941 -3.159 1.00 0.00 64 GLU A CA 16
ATOM 27142 C C . GLU A 1 64 ? -12.764 -10.853 -4.124 1.00 0.00 64 GLU A C 16
ATOM 27143 O O . GLU A 1 64 ? -11.862 -11.587 -3.722 1.00 0.00 64 GLU A O 16
ATOM 27155 N N . THR A 1 65 ? -13.141 -10.800 -5.398 1.00 0.00 65 THR A N 16
ATOM 27156 C CA . THR A 1 65 ? -12.501 -11.622 -6.419 1.00 0.00 65 THR A CA 16
ATOM 27157 C C . THR A 1 65 ? -11.135 -11.058 -6.794 1.00 0.00 65 THR A C 16
ATOM 27158 O O . THR A 1 65 ? -10.188 -11.805 -7.042 1.00 0.00 65 THR A O 16
ATOM 27169 N N . TYR A 1 66 ? -11.038 -9.733 -6.825 1.00 0.00 66 TYR A N 16
ATOM 27170 C CA . TYR A 1 66 ? -9.785 -9.065 -7.161 1.00 0.00 66 TYR A CA 16
ATOM 27171 C C . TYR A 1 66 ? -8.924 -8.853 -5.918 1.00 0.00 66 TYR A C 16
ATOM 27172 O O . TYR A 1 66 ? -7.941 -8.114 -5.956 1.00 0.00 66 TYR A O 16
ATOM 27190 N N . MET A 1 67 ? -9.292 -9.506 -4.817 1.00 0.00 67 MET A N 16
ATOM 27191 C CA . MET A 1 67 ? -8.543 -9.388 -3.571 1.00 0.00 67 MET A CA 16
ATOM 27192 C C . MET A 1 67 ? -7.244 -10.192 -3.622 1.00 0.00 67 MET A C 16
ATOM 27193 O O . MET A 1 67 ? -6.927 -10.936 -2.693 1.00 0.00 67 MET A O 16
ATOM 27207 N N . ASP A 1 68 ? -6.494 -10.046 -4.711 1.00 0.00 68 ASP A N 16
ATOM 27208 C CA . ASP A 1 68 ? -5.237 -10.764 -4.880 1.00 0.00 68 ASP A CA 16
ATOM 27209 C C . ASP A 1 68 ? -4.128 -10.129 -4.048 1.00 0.00 68 ASP A C 16
ATOM 27210 O O . ASP A 1 68 ? -3.336 -10.827 -3.415 1.00 0.00 68 ASP A O 16
ATOM 27219 N N . GLY A 1 69 ? -4.076 -8.801 -4.058 1.00 0.00 69 GLY A N 16
ATOM 27220 C CA . GLY A 1 69 ? -3.057 -8.093 -3.305 1.00 0.00 69 GLY A CA 16
ATOM 27221 C C . GLY A 1 69 ? -3.506 -6.711 -2.875 1.00 0.00 69 GLY A C 16
ATOM 27222 O O . GLY A 1 69 ? -2.938 -5.707 -3.302 1.00 0.00 69 GLY A O 16
ATOM 27226 N N . VAL A 1 70 ? -4.529 -6.659 -2.029 1.00 0.00 70 VAL A N 16
ATOM 27227 C CA . VAL A 1 70 ? -5.054 -5.391 -1.543 1.00 0.00 70 VAL A CA 16
ATOM 27228 C C . VAL A 1 70 ? -4.599 -5.115 -0.116 1.00 0.00 70 VAL A C 16
ATOM 27229 O O . VAL A 1 70 ? -4.731 -5.966 0.764 1.00 0.00 70 VAL A O 16
ATOM 27242 N N . HIS A 1 71 ? -4.073 -3.919 0.110 1.00 0.00 71 HIS A N 16
ATOM 27243 C CA . HIS A 1 71 ? -3.613 -3.529 1.435 1.00 0.00 71 HIS A CA 16
ATOM 27244 C C . HIS A 1 71 ? -4.698 -2.753 2.177 1.00 0.00 71 HIS A C 16
ATOM 27245 O O . HIS A 1 71 ? -4.675 -2.659 3.405 1.00 0.00 71 HIS A O 16
ATOM 27260 N N . LEU A 1 72 ? -5.647 -2.196 1.427 1.00 0.00 72 LEU A N 16
ATOM 27261 C CA . LEU A 1 72 ? -6.738 -1.428 2.020 1.00 0.00 72 LEU A CA 16
ATOM 27262 C C . LEU A 1 72 ? -7.957 -1.403 1.099 1.00 0.00 72 LEU A C 16
ATOM 27263 O O . LEU A 1 72 ? -7.822 -1.358 -0.119 1.00 0.00 72 LEU A O 16
ATOM 27279 N N . ILE A 1 73 ? -9.149 -1.432 1.684 1.00 0.00 73 ILE A N 16
ATOM 27280 C CA . ILE A 1 73 ? -10.378 -1.408 0.896 1.00 0.00 73 ILE A CA 16
ATOM 27281 C C . ILE A 1 73 ? -11.311 -0.297 1.365 1.00 0.00 73 ILE A C 16
ATOM 27282 O O . ILE A 1 73 ? -11.460 -0.061 2.560 1.00 0.00 73 ILE A O 16
ATOM 27298 N N . CYS A 1 74 ? -11.945 0.380 0.415 1.00 0.00 74 CYS A N 16
ATOM 27299 C CA . CYS A 1 74 ? -12.871 1.457 0.741 1.00 0.00 74 CYS A CA 16
ATOM 27300 C C . CYS A 1 74 ? -14.216 1.245 0.053 1.00 0.00 74 CYS A C 16
ATOM 27301 O O . CYS A 1 74 ? -14.340 1.436 -1.156 1.00 0.00 74 CYS A O 16
ATOM 27309 N N . THR A 1 75 ? -15.220 0.850 0.830 1.00 0.00 75 THR A N 16
ATOM 27310 C CA . THR A 1 75 ? -16.557 0.614 0.292 1.00 0.00 75 THR A CA 16
ATOM 27311 C C . THR A 1 75 ? -17.622 1.259 1.173 1.00 0.00 75 THR A C 16
ATOM 27312 O O . THR A 1 75 ? -17.475 1.329 2.393 1.00 0.00 75 THR A O 16
ATOM 27323 N N . THR A 1 76 ? -18.696 1.725 0.544 1.00 0.00 76 THR A N 16
ATOM 27324 C CA . THR A 1 76 ? -19.792 2.364 1.265 1.00 0.00 76 THR A CA 16
ATOM 27325 C C . THR A 1 76 ? -21.124 1.705 0.919 1.00 0.00 76 THR A C 16
ATOM 27326 O O . THR A 1 76 ? -22.101 2.384 0.598 1.00 0.00 76 THR A O 16
ATOM 27337 N N . ALA A 1 77 ? -21.157 0.377 0.981 1.00 0.00 77 ALA A N 16
ATOM 27338 C CA . ALA A 1 77 ? -22.368 -0.374 0.671 1.00 0.00 77 ALA A CA 16
ATOM 27339 C C . ALA A 1 77 ? -22.974 -1.014 1.919 1.00 0.00 77 ALA A C 16
ATOM 27340 O O . ALA A 1 77 ? -23.998 -1.693 1.836 1.00 0.00 77 ALA A O 16
ATOM 27347 N N . ARG A 1 78 ? -22.337 -0.799 3.072 1.00 0.00 78 ARG A N 16
ATOM 27348 C CA . ARG A 1 78 ? -22.810 -1.355 4.342 1.00 0.00 78 ARG A CA 16
ATOM 27349 C C . ARG A 1 78 ? -22.481 -2.841 4.453 1.00 0.00 78 ARG A C 16
ATOM 27350 O O . ARG A 1 78 ? -23.374 -3.683 4.549 1.00 0.00 78 ARG A O 16
ATOM 27371 N N . VAL A 1 79 ? -21.184 -3.154 4.442 1.00 0.00 79 VAL A N 16
ATOM 27372 C CA . VAL A 1 79 ? -20.718 -4.534 4.543 1.00 0.00 79 VAL A CA 16
ATOM 27373 C C . VAL A 1 79 ? -20.647 -4.986 6.001 1.00 0.00 79 VAL A C 16
ATOM 27374 O O . VAL A 1 79 ? -21.061 -4.258 6.905 1.00 0.00 79 VAL A O 16
ATOM 27387 N N . ASP A 1 80 ? -20.126 -6.190 6.224 1.00 0.00 80 ASP A N 16
ATOM 27388 C CA . ASP A 1 80 ? -20.010 -6.736 7.573 1.00 0.00 80 ASP A CA 16
ATOM 27389 C C . ASP A 1 80 ? -18.603 -6.552 8.134 1.00 0.00 80 ASP A C 16
ATOM 27390 O O . ASP A 1 80 ? -18.408 -6.566 9.348 1.00 0.00 80 ASP A O 16
ATOM 27399 N N . ARG A 1 81 ? -17.626 -6.384 7.244 1.00 0.00 81 ARG A N 16
ATOM 27400 C CA . ARG A 1 81 ? -16.234 -6.199 7.650 1.00 0.00 81 ARG A CA 16
ATOM 27401 C C . ARG A 1 81 ? -15.839 -7.172 8.760 1.00 0.00 81 ARG A C 16
ATOM 27402 O O . ARG A 1 81 ? -15.137 -6.803 9.703 1.00 0.00 81 ARG A O 16
ATOM 27423 N N . SER A 1 82 ? -16.293 -8.415 8.641 1.00 0.00 82 SER A N 16
ATOM 27424 C CA . SER A 1 82 ? -15.986 -9.440 9.633 1.00 0.00 82 SER A CA 16
ATOM 27425 C C . SER A 1 82 ? -15.478 -10.721 8.967 1.00 0.00 82 SER A C 16
ATOM 27426 O O . SER A 1 82 ? -15.263 -11.731 9.636 1.00 0.00 82 SER A O 16
ATOM 27434 N N . PHE A 1 83 ? -15.289 -10.674 7.650 1.00 0.00 83 PHE A N 16
ATOM 27435 C CA . PHE A 1 83 ? -14.809 -11.834 6.908 1.00 0.00 83 PHE A CA 16
ATOM 27436 C C . PHE A 1 83 ? -13.299 -11.768 6.705 1.00 0.00 83 PHE A C 16
ATOM 27437 O O . PHE A 1 83 ? -12.792 -10.887 6.012 1.00 0.00 83 PHE A O 16
ATOM 27454 N N . GLY A 1 84 ? -12.587 -12.707 7.322 1.00 0.00 84 GLY A N 16
ATOM 27455 C CA . GLY A 1 84 ? -11.141 -12.742 7.205 1.00 0.00 84 GLY A CA 16
ATOM 27456 C C . GLY A 1 84 ? -10.477 -11.588 7.931 1.00 0.00 84 GLY A C 16
ATOM 27457 O O . GLY A 1 84 ? -10.622 -11.444 9.145 1.00 0.00 84 GLY A O 16
ATOM 27461 N N . ASP A 1 85 ? -9.753 -10.760 7.186 1.00 0.00 85 ASP A N 16
ATOM 27462 C CA . ASP A 1 85 ? -9.073 -9.608 7.764 1.00 0.00 85 ASP A CA 16
ATOM 27463 C C . ASP A 1 85 ? -9.025 -8.457 6.767 1.00 0.00 85 ASP A C 16
ATOM 27464 O O . ASP A 1 85 ? -8.194 -7.560 6.884 1.00 0.00 85 ASP A O 16
ATOM 27473 N N . ILE A 1 86 ? -9.926 -8.491 5.789 1.00 0.00 86 ILE A N 16
ATOM 27474 C CA . ILE A 1 86 ? -9.997 -7.458 4.766 1.00 0.00 86 ILE A CA 16
ATOM 27475 C C . ILE A 1 86 ? -10.047 -6.058 5.384 1.00 0.00 86 ILE A C 16
ATOM 27476 O O . ILE A 1 86 ? -11.092 -5.620 5.862 1.00 0.00 86 ILE A O 16
ATOM 27492 N N . PRO A 1 87 ? -8.916 -5.332 5.384 1.00 0.00 87 PRO A N 16
ATOM 27493 C CA . PRO A 1 87 ? -8.852 -3.978 5.945 1.00 0.00 87 PRO A CA 16
ATOM 27494 C C . PRO A 1 87 ? -9.650 -2.971 5.122 1.00 0.00 87 PRO A C 16
ATOM 27495 O O . PRO A 1 87 ? -9.079 -2.112 4.450 1.00 0.00 87 PRO A O 16
ATOM 27506 N N . LEU A 1 88 ? -10.974 -3.082 5.173 1.00 0.00 88 LEU A N 16
ATOM 27507 C CA . LEU A 1 88 ? -11.840 -2.178 4.426 1.00 0.00 88 LEU A CA 16
ATOM 27508 C C . LEU A 1 88 ? -12.377 -1.066 5.323 1.00 0.00 88 LEU A C 16
ATOM 27509 O O . LEU A 1 88 ? -12.427 -1.210 6.544 1.00 0.00 88 LEU A O 16
ATOM 27525 N N . VAL A 1 89 ? -12.777 0.046 4.710 1.00 0.00 89 VAL A N 16
ATOM 27526 C CA . VAL A 1 89 ? -13.308 1.183 5.456 1.00 0.00 89 VAL A CA 16
ATOM 27527 C C . VAL A 1 89 ? -14.468 1.841 4.717 1.00 0.00 89 VAL A C 16
ATOM 27528 O O . VAL A 1 89 ? -14.579 1.743 3.495 1.00 0.00 89 VAL A O 16
ATOM 27541 N N . HIS A 1 90 ? -15.335 2.506 5.472 1.00 0.00 90 HIS A N 16
ATOM 27542 C CA . HIS A 1 90 ? -16.495 3.179 4.903 1.00 0.00 90 HIS A CA 16
ATOM 27543 C C . HIS A 1 90 ? -16.211 4.654 4.645 1.00 0.00 90 HIS A C 16
ATOM 27544 O O . HIS A 1 90 ? -15.383 5.265 5.319 1.00 0.00 90 HIS A O 16
ATOM 27559 N N . GLY A 1 91 ? -16.908 5.220 3.665 1.00 0.00 91 GLY A N 16
ATOM 27560 C CA . GLY A 1 91 ? -16.723 6.619 3.332 1.00 0.00 91 GLY A CA 16
ATOM 27561 C C . GLY A 1 91 ? -18.003 7.422 3.465 1.00 0.00 91 GLY A C 16
ATOM 27562 O O . GLY A 1 91 ? -18.256 8.331 2.675 1.00 0.00 91 GLY A O 16
ATOM 27566 N N . MET A 1 92 ? -18.811 7.088 4.466 1.00 0.00 92 MET A N 16
ATOM 27567 C CA . MET A 1 92 ? -20.069 7.789 4.695 1.00 0.00 92 MET A CA 16
ATOM 27568 C C . MET A 1 92 ? -19.837 9.286 4.907 1.00 0.00 92 MET A C 16
ATOM 27569 O O . MET A 1 92 ? -20.509 10.114 4.293 1.00 0.00 92 MET A O 16
ATOM 27583 N N . PRO A 1 93 ? -18.883 9.659 5.784 1.00 0.00 93 PRO A N 16
ATOM 27584 C CA . PRO A 1 93 ? -18.583 11.067 6.066 1.00 0.00 93 PRO A CA 16
ATOM 27585 C C . PRO A 1 93 ? -17.819 11.746 4.934 1.00 0.00 93 PRO A C 16
ATOM 27586 O O . PRO A 1 93 ? -17.933 12.955 4.733 1.00 0.00 93 PRO A O 16
ATOM 27597 N N . PHE A 1 94 ? -17.039 10.963 4.197 1.00 0.00 94 PHE A N 16
ATOM 27598 C CA . PHE A 1 94 ? -16.255 11.494 3.088 1.00 0.00 94 PHE A CA 16
ATOM 27599 C C . PHE A 1 94 ? -17.160 11.968 1.956 1.00 0.00 94 PHE A C 16
ATOM 27600 O O . PHE A 1 94 ? -16.862 12.955 1.280 1.00 0.00 94 PHE A O 16
ATOM 27617 N N . VAL A 1 95 ? -18.265 11.260 1.751 1.00 0.00 95 VAL A N 16
ATOM 27618 C CA . VAL A 1 95 ? -19.212 11.611 0.700 1.00 0.00 95 VAL A CA 16
ATOM 27619 C C . VAL A 1 95 ? -20.066 12.809 1.105 1.00 0.00 95 VAL A C 16
ATOM 27620 O O . VAL A 1 95 ? -20.623 13.501 0.255 1.00 0.00 95 VAL A O 16
ATOM 27633 N N . SER A 1 96 ? -20.162 13.050 2.409 1.00 0.00 96 SER A N 16
ATOM 27634 C CA . SER A 1 96 ? -20.946 14.166 2.921 1.00 0.00 96 SER A CA 16
ATOM 27635 C C . SER A 1 96 ? -20.361 15.495 2.459 1.00 0.00 96 SER A C 16
ATOM 27636 O O . SER A 1 96 ? -21.094 16.421 2.111 1.00 0.00 96 SER A O 16
ATOM 27644 N N . GLY A 1 97 ? -19.036 15.580 2.459 1.00 0.00 97 GLY A N 16
ATOM 27645 C CA . GLY A 1 97 ? -18.373 16.798 2.039 1.00 0.00 97 GLY A CA 16
ATOM 27646 C C . GLY A 1 97 ? -18.169 17.779 3.179 1.00 0.00 97 GLY A C 16
ATOM 27647 O O . GLY A 1 97 ? -17.414 18.743 3.050 1.00 0.00 97 GLY A O 16
ATOM 27651 N N . VAL A 1 98 ? -18.844 17.534 4.299 1.00 0.00 98 VAL A N 16
ATOM 27652 C CA . VAL A 1 98 ? -18.738 18.402 5.465 1.00 0.00 98 VAL A CA 16
ATOM 27653 C C . VAL A 1 98 ? -17.713 17.868 6.470 1.00 0.00 98 VAL A C 16
ATOM 27654 O O . VAL A 1 98 ? -17.378 18.543 7.443 1.00 0.00 98 VAL A O 16
ATOM 27667 N N . GLY A 1 99 ? -17.219 16.656 6.226 1.00 0.00 99 GLY A N 16
ATOM 27668 C CA . GLY A 1 99 ? -16.238 16.061 7.115 1.00 0.00 99 GLY A CA 16
ATOM 27669 C C . GLY A 1 99 ? -15.017 15.556 6.370 1.00 0.00 99 GLY A C 16
ATOM 27670 O O . GLY A 1 99 ? -14.268 14.725 6.885 1.00 0.00 99 GLY A O 16
ATOM 27674 N N . ILE A 1 100 ? -14.814 16.064 5.157 1.00 0.00 100 ILE A N 16
ATOM 27675 C CA . ILE A 1 100 ? -13.678 15.668 4.335 1.00 0.00 100 ILE A CA 16
ATOM 27676 C C . ILE A 1 100 ? -12.363 16.012 5.028 1.00 0.00 100 ILE A C 16
ATOM 27677 O O . ILE A 1 100 ? -11.476 15.171 5.148 1.00 0.00 100 ILE A O 16
ATOM 27693 N N . GLU A 1 101 ? -12.251 17.255 5.475 1.00 0.00 101 GLU A N 16
ATOM 27694 C CA . GLU A 1 101 ? -11.048 17.726 6.148 1.00 0.00 101 GLU A CA 16
ATOM 27695 C C . GLU A 1 101 ? -10.740 16.889 7.387 1.00 0.00 101 GLU A C 16
ATOM 27696 O O . GLU A 1 101 ? -9.630 16.376 7.540 1.00 0.00 101 GLU A O 16
ATOM 27708 N N . ALA A 1 102 ? -11.725 16.757 8.269 1.00 0.00 102 ALA A N 16
ATOM 27709 C CA . ALA A 1 102 ? -11.555 15.987 9.497 1.00 0.00 102 ALA A CA 16
ATOM 27710 C C . ALA A 1 102 ? -11.196 14.535 9.195 1.00 0.00 102 ALA A C 16
ATOM 27711 O O . ALA A 1 102 ? -10.323 13.954 9.840 1.00 0.00 102 ALA A O 16
ATOM 27718 N N . LEU A 1 103 ? -11.875 13.954 8.211 1.00 0.00 103 LEU A N 16
ATOM 27719 C CA . LEU A 1 103 ? -11.625 12.569 7.825 1.00 0.00 103 LEU A CA 16
ATOM 27720 C C . LEU A 1 103 ? -10.308 12.450 7.067 1.00 0.00 103 LEU A C 16
ATOM 27721 O O . LEU A 1 103 ? -9.585 11.464 7.205 1.00 0.00 103 LEU A O 16
ATOM 27737 N N . GLN A 1 104 ? -10.004 13.466 6.267 1.00 0.00 104 GLN A N 16
ATOM 27738 C CA . GLN A 1 104 ? -8.775 13.486 5.487 1.00 0.00 104 GLN A CA 16
ATOM 27739 C C . GLN A 1 104 ? -7.558 13.523 6.406 1.00 0.00 104 GLN A C 16
ATOM 27740 O O . GLN A 1 104 ? -6.670 12.680 6.315 1.00 0.00 104 GLN A O 16
ATOM 27754 N N . ASN A 1 105 ? -7.516 14.510 7.290 1.00 0.00 105 ASN A N 16
ATOM 27755 C CA . ASN A 1 105 ? -6.401 14.646 8.217 1.00 0.00 105 ASN A CA 16
ATOM 27756 C C . ASN A 1 105 ? -6.279 13.414 9.109 1.00 0.00 105 ASN A C 16
ATOM 27757 O O . ASN A 1 105 ? -5.180 13.034 9.510 1.00 0.00 105 ASN A O 16
ATOM 27768 N N . LYS A 1 106 ? -7.410 12.791 9.420 1.00 0.00 106 LYS A N 16
ATOM 27769 C CA . LYS A 1 106 ? -7.411 11.605 10.263 1.00 0.00 106 LYS A CA 16
ATOM 27770 C C . LYS A 1 106 ? -6.874 10.398 9.497 1.00 0.00 106 LYS A C 16
ATOM 27771 O O . LYS A 1 106 ? -6.111 9.603 10.038 1.00 0.00 106 LYS A O 16
ATOM 27790 N N . ILE A 1 107 ? -7.273 10.263 8.237 1.00 0.00 107 ILE A N 16
ATOM 27791 C CA . ILE A 1 107 ? -6.821 9.141 7.420 1.00 0.00 107 ILE A CA 16
ATOM 27792 C C . ILE A 1 107 ? -5.317 9.211 7.158 1.00 0.00 107 ILE A C 16
ATOM 27793 O O . ILE A 1 107 ? -4.637 8.185 7.137 1.00 0.00 107 ILE A O 16
ATOM 27809 N N . LEU A 1 108 ? -4.798 10.420 6.958 1.00 0.00 108 LEU A N 16
ATOM 27810 C CA . LEU A 1 108 ? -3.372 10.594 6.697 1.00 0.00 108 LEU A CA 16
ATOM 27811 C C . LEU A 1 108 ? -2.550 10.386 7.967 1.00 0.00 108 LEU A C 16
ATOM 27812 O O . LEU A 1 108 ? -1.511 9.730 7.942 1.00 0.00 108 LEU A O 16
ATOM 27828 N N . THR A 1 109 ? -3.021 10.942 9.078 1.00 0.00 109 THR A N 16
ATOM 27829 C CA . THR A 1 109 ? -2.323 10.809 10.352 1.00 0.00 109 THR A CA 16
ATOM 27830 C C . THR A 1 109 ? -2.177 9.341 10.748 1.00 0.00 109 THR A C 16
ATOM 27831 O O . THR A 1 109 ? -1.112 8.913 11.194 1.00 0.00 109 THR A O 16
ATOM 27842 N N . ILE A 1 110 ? -3.252 8.575 10.587 1.00 0.00 110 ILE A N 16
ATOM 27843 C CA . ILE A 1 110 ? -3.235 7.159 10.934 1.00 0.00 110 ILE A CA 16
ATOM 27844 C C . ILE A 1 110 ? -2.342 6.366 9.980 1.00 0.00 110 ILE A C 16
ATOM 27845 O O . ILE A 1 110 ? -1.589 5.492 10.408 1.00 0.00 110 ILE A O 16
ATOM 27861 N N . LEU A 1 111 ? -2.432 6.674 8.689 1.00 0.00 111 LEU A N 16
ATOM 27862 C CA . LEU A 1 111 ? -1.630 5.983 7.686 1.00 0.00 111 LEU A CA 16
ATOM 27863 C C . LEU A 1 111 ? -0.140 6.218 7.921 1.00 0.00 111 LEU A C 16
ATOM 27864 O O . LEU A 1 111 ? 0.666 5.293 7.830 1.00 0.00 111 LEU A O 16
ATOM 27880 N N . GLN A 1 112 ? 0.220 7.462 8.224 1.00 0.00 112 GLN A N 16
ATOM 27881 C CA . GLN A 1 112 ? 1.615 7.816 8.473 1.00 0.00 112 GLN A CA 16
ATOM 27882 C C . GLN A 1 112 ? 2.031 7.451 9.897 1.00 0.00 112 GLN A C 16
ATOM 27883 O O . GLN A 1 112 ? 3.221 7.349 10.197 1.00 0.00 112 GLN A O 16
ATOM 27897 N N . GLY A 1 113 ? 1.048 7.254 10.772 1.00 0.00 113 GLY A N 16
ATOM 27898 C CA . GLY A 1 113 ? 1.343 6.903 12.150 1.00 0.00 113 GLY A CA 16
ATOM 27899 C C . GLY A 1 113 ? 0.267 6.036 12.773 1.00 0.00 113 GLY A C 16
ATOM 27900 O O . GLY A 1 113 ? -0.917 6.424 12.709 1.00 0.00 113 GLY A O 16
ATOM 27905 N N . MET A 1 1 ? 22.571 -31.238 16.072 1.00 0.00 1 MET A N 17
ATOM 27906 C CA . MET A 1 1 ? 23.419 -30.107 16.549 1.00 0.00 1 MET A CA 17
ATOM 27907 C C . MET A 1 1 ? 22.920 -28.770 16.009 1.00 0.00 1 MET A C 17
ATOM 27908 O O . MET A 1 1 ? 22.846 -27.783 16.741 1.00 0.00 1 MET A O 17
ATOM 27924 N N . GLY A 1 2 ? 22.580 -28.745 14.724 1.00 0.00 2 GLY A N 17
ATOM 27925 C CA . GLY A 1 2 ? 22.092 -27.524 14.109 1.00 0.00 2 GLY A CA 17
ATOM 27926 C C . GLY A 1 2 ? 23.178 -26.778 13.359 1.00 0.00 2 GLY A C 17
ATOM 27927 O O . GLY A 1 2 ? 23.982 -27.384 12.651 1.00 0.00 2 GLY A O 17
ATOM 27931 N N . SER A 1 3 ? 23.199 -25.458 13.514 1.00 0.00 3 SER A N 17
ATOM 27932 C CA . SER A 1 3 ? 24.193 -24.625 12.846 1.00 0.00 3 SER A CA 17
ATOM 27933 C C . SER A 1 3 ? 24.811 -23.626 13.821 1.00 0.00 3 SER A C 17
ATOM 27934 O O . SER A 1 3 ? 26.029 -23.448 13.850 1.00 0.00 3 SER A O 17
ATOM 27942 N N . SER A 1 4 ? 23.966 -22.978 14.621 1.00 0.00 4 SER A N 17
ATOM 27943 C CA . SER A 1 4 ? 24.434 -21.998 15.599 1.00 0.00 4 SER A CA 17
ATOM 27944 C C . SER A 1 4 ? 23.261 -21.376 16.360 1.00 0.00 4 SER A C 17
ATOM 27945 O O . SER A 1 4 ? 22.112 -21.780 16.186 1.00 0.00 4 SER A O 17
ATOM 27953 N N . HIS A 1 5 ? 23.562 -20.395 17.212 1.00 0.00 5 HIS A N 17
ATOM 27954 C CA . HIS A 1 5 ? 22.534 -19.723 18.010 1.00 0.00 5 HIS A CA 17
ATOM 27955 C C . HIS A 1 5 ? 23.114 -18.509 18.733 1.00 0.00 5 HIS A C 17
ATOM 27956 O O . HIS A 1 5 ? 24.314 -18.448 19.000 1.00 0.00 5 HIS A O 17
ATOM 27971 N N . HIS A 1 6 ? 22.257 -17.540 19.042 1.00 0.00 6 HIS A N 17
ATOM 27972 C CA . HIS A 1 6 ? 22.682 -16.327 19.728 1.00 0.00 6 HIS A CA 17
ATOM 27973 C C . HIS A 1 6 ? 23.674 -15.554 18.875 1.00 0.00 6 HIS A C 17
ATOM 27974 O O . HIS A 1 6 ? 24.727 -15.128 19.350 1.00 0.00 6 HIS A O 17
ATOM 27989 N N . HIS A 1 7 ? 23.326 -15.380 17.606 1.00 0.00 7 HIS A N 17
ATOM 27990 C CA . HIS A 1 7 ? 24.178 -14.663 16.671 1.00 0.00 7 HIS A CA 17
ATOM 27991 C C . HIS A 1 7 ? 23.412 -13.524 16.009 1.00 0.00 7 HIS A C 17
ATOM 27992 O O . HIS A 1 7 ? 23.907 -12.400 15.917 1.00 0.00 7 HIS A O 17
ATOM 28007 N N . HIS A 1 8 ? 22.200 -13.820 15.549 1.00 0.00 8 HIS A N 17
ATOM 28008 C CA . HIS A 1 8 ? 21.364 -12.820 14.897 1.00 0.00 8 HIS A CA 17
ATOM 28009 C C . HIS A 1 8 ? 19.994 -13.392 14.546 1.00 0.00 8 HIS A C 17
ATOM 28010 O O . HIS A 1 8 ? 19.891 -14.480 13.979 1.00 0.00 8 HIS A O 17
ATOM 28025 N N . HIS A 1 9 ? 18.945 -12.650 14.889 1.00 0.00 9 HIS A N 17
ATOM 28026 C CA . HIS A 1 9 ? 17.577 -13.080 14.614 1.00 0.00 9 HIS A CA 17
ATOM 28027 C C . HIS A 1 9 ? 16.991 -12.301 13.439 1.00 0.00 9 HIS A C 17
ATOM 28028 O O . HIS A 1 9 ? 16.990 -11.070 13.437 1.00 0.00 9 HIS A O 17
ATOM 28043 N N . HIS A 1 10 ? 16.489 -13.026 12.444 1.00 0.00 10 HIS A N 17
ATOM 28044 C CA . HIS A 1 10 ? 15.895 -12.404 11.264 1.00 0.00 10 HIS A CA 17
ATOM 28045 C C . HIS A 1 10 ? 16.906 -11.523 10.537 1.00 0.00 10 HIS A C 17
ATOM 28046 O O . HIS A 1 10 ? 17.307 -10.474 11.041 1.00 0.00 10 HIS A O 17
ATOM 28061 N N . HIS A 1 11 ? 17.310 -11.954 9.347 1.00 0.00 11 HIS A N 17
ATOM 28062 C CA . HIS A 1 11 ? 18.269 -11.202 8.548 1.00 0.00 11 HIS A CA 17
ATOM 28063 C C . HIS A 1 11 ? 17.625 -9.944 7.974 1.00 0.00 11 HIS A C 17
ATOM 28064 O O . HIS A 1 11 ? 17.847 -8.839 8.467 1.00 0.00 11 HIS A O 17
ATOM 28079 N N . HIS A 1 12 ? 16.827 -10.121 6.926 1.00 0.00 12 HIS A N 17
ATOM 28080 C CA . HIS A 1 12 ? 16.149 -9.001 6.281 1.00 0.00 12 HIS A CA 17
ATOM 28081 C C . HIS A 1 12 ? 15.178 -9.489 5.206 1.00 0.00 12 HIS A C 17
ATOM 28082 O O . HIS A 1 12 ? 14.847 -8.751 4.277 1.00 0.00 12 HIS A O 17
ATOM 28097 N N . GLU A 1 13 ? 14.721 -10.731 5.337 1.00 0.00 13 GLU A N 17
ATOM 28098 C CA . GLU A 1 13 ? 13.789 -11.308 4.376 1.00 0.00 13 GLU A CA 17
ATOM 28099 C C . GLU A 1 13 ? 14.409 -11.376 2.983 1.00 0.00 13 GLU A C 17
ATOM 28100 O O . GLU A 1 13 ? 15.582 -11.052 2.797 1.00 0.00 13 GLU A O 17
ATOM 28112 N N . ASN A 1 14 ? 13.612 -11.801 2.008 1.00 0.00 14 ASN A N 17
ATOM 28113 C CA . ASN A 1 14 ? 14.078 -11.915 0.631 1.00 0.00 14 ASN A CA 17
ATOM 28114 C C . ASN A 1 14 ? 13.761 -10.651 -0.161 1.00 0.00 14 ASN A C 17
ATOM 28115 O O . ASN A 1 14 ? 14.528 -10.244 -1.033 1.00 0.00 14 ASN A O 17
ATOM 28126 N N . LEU A 1 15 ? 12.626 -10.034 0.150 1.00 0.00 15 LEU A N 17
ATOM 28127 C CA . LEU A 1 15 ? 12.207 -8.815 -0.532 1.00 0.00 15 LEU A CA 17
ATOM 28128 C C . LEU A 1 15 ? 12.924 -7.597 0.042 1.00 0.00 15 LEU A C 17
ATOM 28129 O O . LEU A 1 15 ? 12.736 -7.247 1.207 1.00 0.00 15 LEU A O 17
ATOM 28145 N N . TYR A 1 16 ? 13.743 -6.957 -0.785 1.00 0.00 16 TYR A N 17
ATOM 28146 C CA . TYR A 1 16 ? 14.488 -5.777 -0.359 1.00 0.00 16 TYR A CA 17
ATOM 28147 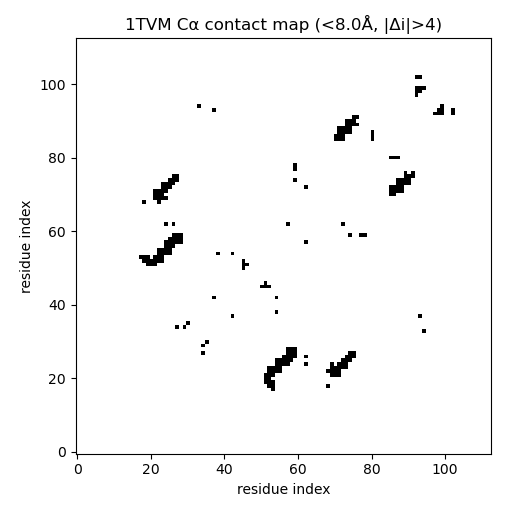C C . TYR A 1 16 ? 14.149 -4.575 -1.235 1.00 0.00 16 TYR A C 17
ATOM 28148 O O . TYR A 1 16 ? 14.930 -4.187 -2.104 1.00 0.00 16 TYR A O 17
ATOM 28166 N N . PHE A 1 17 ? 12.979 -3.991 -0.999 1.00 0.00 17 PHE A N 17
ATOM 28167 C CA . PHE A 1 17 ? 12.532 -2.834 -1.765 1.00 0.00 17 PHE A CA 17
ATOM 28168 C C . PHE A 1 17 ? 12.421 -3.173 -3.248 1.00 0.00 17 PHE A C 17
ATOM 28169 O O . PHE A 1 17 ? 13.409 -3.132 -3.981 1.00 0.00 17 PHE A O 17
ATOM 28186 N N . GLN A 1 18 ? 11.210 -3.507 -3.683 1.00 0.00 18 GLN A N 17
ATOM 28187 C CA . GLN A 1 18 ? 10.964 -3.853 -5.078 1.00 0.00 18 GLN A CA 17
ATOM 28188 C C . GLN A 1 18 ? 10.044 -2.830 -5.737 1.00 0.00 18 GLN A C 17
ATOM 28189 O O . GLN A 1 18 ? 10.456 -2.094 -6.633 1.00 0.00 18 GLN A O 17
ATOM 28203 N N . GLY A 1 19 ? 8.796 -2.792 -5.283 1.00 0.00 19 GLY A N 17
ATOM 28204 C CA . GLY A 1 19 ? 7.833 -1.860 -5.835 1.00 0.00 19 GLY A CA 17
ATOM 28205 C C . GLY A 1 19 ? 6.447 -2.052 -5.255 1.00 0.00 19 GLY A C 17
ATOM 28206 O O . GLY A 1 19 ? 6.106 -3.142 -4.795 1.00 0.00 19 GLY A O 17
ATOM 28210 N N . SER A 1 20 ? 5.646 -0.992 -5.275 1.00 0.00 20 SER A N 17
ATOM 28211 C CA . SER A 1 20 ? 4.290 -1.043 -4.743 1.00 0.00 20 SER A CA 17
ATOM 28212 C C . SER A 1 20 ? 4.309 -1.097 -3.223 1.00 0.00 20 SER A C 17
ATOM 28213 O O . SER A 1 20 ? 5.365 -1.239 -2.607 1.00 0.00 20 SER A O 17
ATOM 28221 N N . LYS A 1 21 ? 3.133 -0.985 -2.621 1.00 0.00 21 LYS A N 17
ATOM 28222 C CA . LYS A 1 21 ? 3.010 -1.024 -1.172 1.00 0.00 21 LYS A CA 17
ATOM 28223 C C . LYS A 1 21 ? 1.582 -1.363 -0.765 1.00 0.00 21 LYS A C 17
ATOM 28224 O O . LYS A 1 21 ? 1.274 -2.509 -0.440 1.00 0.00 21 LYS A O 17
ATOM 28243 N N . ARG A 1 22 ? 0.713 -0.356 -0.769 1.00 0.00 22 ARG A N 17
ATOM 28244 C CA . ARG A 1 22 ? -0.676 -0.547 -0.386 1.00 0.00 22 ARG A CA 17
ATOM 28245 C C . ARG A 1 22 ? -1.609 -0.320 -1.575 1.00 0.00 22 ARG A C 17
ATOM 28246 O O . ARG A 1 22 ? -1.330 0.500 -2.447 1.00 0.00 22 ARG A O 17
ATOM 28267 N N . LYS A 1 23 ? -2.710 -1.065 -1.612 1.00 0.00 23 LYS A N 17
ATOM 28268 C CA . LYS A 1 23 ? -3.676 -0.948 -2.698 1.00 0.00 23 LYS A CA 17
ATOM 28269 C C . LYS A 1 23 ? -5.099 -0.846 -2.152 1.00 0.00 23 LYS A C 17
ATOM 28270 O O . LYS A 1 23 ? -5.622 -1.797 -1.572 1.00 0.00 23 LYS A O 17
ATOM 28289 N N . ILE A 1 24 ? -5.711 0.323 -2.323 1.00 0.00 24 ILE A N 17
ATOM 28290 C CA . ILE A 1 24 ? -7.066 0.563 -1.832 1.00 0.00 24 ILE A CA 17
ATOM 28291 C C . ILE A 1 24 ? -8.108 0.361 -2.923 1.00 0.00 24 ILE A C 17
ATOM 28292 O O . ILE A 1 24 ? -7.819 0.547 -4.103 1.00 0.00 24 ILE A O 17
ATOM 28308 N N . ILE A 1 25 ? -9.331 0.008 -2.526 1.00 0.00 25 ILE A N 17
ATOM 28309 C CA . ILE A 1 25 ? -10.418 -0.184 -3.476 1.00 0.00 25 ILE A CA 17
ATOM 28310 C C . ILE A 1 25 ? -11.606 0.698 -3.115 1.00 0.00 25 ILE A C 17
ATOM 28311 O O . ILE A 1 25 ? -11.903 0.901 -1.938 1.00 0.00 25 ILE A O 17
ATOM 28327 N N . VAL A 1 26 ? -12.299 1.195 -4.129 1.00 0.00 26 VAL A N 17
ATOM 28328 C CA . VAL A 1 26 ? -13.479 2.028 -3.905 1.00 0.00 26 VAL A CA 17
ATOM 28329 C C . VAL A 1 26 ? -14.681 1.447 -4.636 1.00 0.00 26 VAL A C 17
ATOM 28330 O O . VAL A 1 26 ? -14.691 1.366 -5.864 1.00 0.00 26 VAL A O 17
ATOM 28343 N N . ALA A 1 27 ? -15.690 1.031 -3.878 1.00 0.00 27 ALA A N 17
ATOM 28344 C CA . ALA A 1 27 ? -16.887 0.447 -4.469 1.00 0.00 27 ALA A CA 17
ATOM 28345 C C . ALA A 1 27 ? -18.133 1.251 -4.130 1.00 0.00 27 ALA A C 17
ATOM 28346 O O . ALA A 1 27 ? -18.441 1.482 -2.962 1.00 0.00 27 ALA A O 17
ATOM 28353 N N . CYS A 1 28 ? -18.844 1.677 -5.167 1.00 0.00 28 CYS A N 17
ATOM 28354 C CA . CYS A 1 28 ? -20.058 2.464 -4.988 1.00 0.00 28 CYS A CA 17
ATOM 28355 C C . CYS A 1 28 ? -21.154 1.999 -5.938 1.00 0.00 28 CYS A C 17
ATOM 28356 O O . CYS A 1 28 ? -20.876 1.426 -6.991 1.00 0.00 28 CYS A O 17
ATOM 28364 N N . GLY A 1 29 ? -22.402 2.249 -5.559 1.00 0.00 29 GLY A N 17
ATOM 28365 C CA . GLY A 1 29 ? -23.522 1.850 -6.388 1.00 0.00 29 GLY A CA 17
ATOM 28366 C C . GLY A 1 29 ? -23.492 2.504 -7.755 1.00 0.00 29 GLY A C 17
ATOM 28367 O O . GLY A 1 29 ? -23.462 1.818 -8.777 1.00 0.00 29 GLY A O 17
ATOM 28371 N N . GLY A 1 30 ? -23.498 3.833 -7.774 1.00 0.00 30 GLY A N 17
ATOM 28372 C CA . GLY A 1 30 ? -23.470 4.556 -9.032 1.00 0.00 30 GLY A CA 17
ATOM 28373 C C . GLY A 1 30 ? -22.064 4.937 -9.453 1.00 0.00 30 GLY A C 17
ATOM 28374 O O . GLY A 1 30 ? -21.091 4.571 -8.795 1.00 0.00 30 GLY A O 17
ATOM 28378 N N . ALA A 1 31 ? -21.958 5.675 -10.553 1.00 0.00 31 ALA A N 17
ATOM 28379 C CA . ALA A 1 31 ? -20.662 6.105 -11.062 1.00 0.00 31 ALA A CA 17
ATOM 28380 C C . ALA A 1 31 ? -20.743 7.509 -11.651 1.00 0.00 31 ALA A C 17
ATOM 28381 O O . ALA A 1 31 ? -20.833 7.679 -12.868 1.00 0.00 31 ALA A O 17
ATOM 28388 N N . VAL A 1 32 ? -20.707 8.513 -10.781 1.00 0.00 32 VAL A N 17
ATOM 28389 C CA . VAL A 1 32 ? -20.774 9.904 -11.213 1.00 0.00 32 VAL A CA 17
ATOM 28390 C C . VAL A 1 32 ? -20.444 10.850 -10.064 1.00 0.00 32 VAL A C 17
ATOM 28391 O O . VAL A 1 32 ? -20.762 10.567 -8.909 1.00 0.00 32 VAL A O 17
ATOM 28404 N N . ALA A 1 33 ? -19.807 11.976 -10.388 1.00 0.00 33 ALA A N 17
ATOM 28405 C CA . ALA A 1 33 ? -19.434 12.970 -9.383 1.00 0.00 33 ALA A CA 17
ATOM 28406 C C . ALA A 1 33 ? -18.940 12.301 -8.102 1.00 0.00 33 ALA A C 17
ATOM 28407 O O . ALA A 1 33 ? -19.168 12.797 -6.997 1.00 0.00 33 ALA A O 17
ATOM 28414 N N . THR A 1 34 ? -18.264 11.170 -8.265 1.00 0.00 34 THR A N 17
ATOM 28415 C CA . THR A 1 34 ? -17.734 10.423 -7.132 1.00 0.00 34 THR A CA 17
ATOM 28416 C C . THR A 1 34 ? -16.379 9.811 -7.474 1.00 0.00 34 THR A C 17
ATOM 28417 O O . THR A 1 34 ? -15.449 9.852 -6.670 1.00 0.00 34 THR A O 17
ATOM 28428 N N . SER A 1 35 ? -16.276 9.250 -8.674 1.00 0.00 35 SER A N 17
ATOM 28429 C CA . SER A 1 35 ? -15.033 8.636 -9.126 1.00 0.00 35 SER A CA 17
ATOM 28430 C C . SER A 1 35 ? -13.935 9.685 -9.271 1.00 0.00 35 SER A C 17
ATOM 28431 O O . SER A 1 35 ? -12.867 9.567 -8.670 1.00 0.00 35 SER A O 17
ATOM 28439 N N . THR A 1 36 ? -14.206 10.711 -10.070 1.00 0.00 36 THR A N 17
ATOM 28440 C CA . THR A 1 36 ? -13.241 11.781 -10.291 1.00 0.00 36 THR A CA 17
ATOM 28441 C C . THR A 1 36 ? -12.887 12.475 -8.980 1.00 0.00 36 THR A C 17
ATOM 28442 O O . THR A 1 36 ? -11.713 12.687 -8.678 1.00 0.00 36 THR A O 17
ATOM 28453 N N . MET A 1 37 ? -13.907 12.828 -8.203 1.00 0.00 37 MET A N 17
ATOM 28454 C CA . MET A 1 37 ? -13.687 13.498 -6.927 1.00 0.00 37 MET A CA 17
ATOM 28455 C C . MET A 1 37 ? -12.798 12.655 -6.021 1.00 0.00 37 MET A C 17
ATOM 28456 O O . MET A 1 37 ? -11.769 13.126 -5.541 1.00 0.00 37 MET A O 17
ATOM 28470 N N . ALA A 1 38 ? -13.201 11.410 -5.792 1.00 0.00 38 ALA A N 17
ATOM 28471 C CA . ALA A 1 38 ? -12.435 10.507 -4.941 1.00 0.00 38 ALA A CA 17
ATOM 28472 C C . ALA A 1 38 ? -11.074 10.194 -5.552 1.00 0.00 38 ALA A C 17
ATOM 28473 O O . ALA A 1 38 ? -10.037 10.455 -4.942 1.00 0.00 38 ALA A O 17
ATOM 28480 N N . ALA A 1 39 ? -11.079 9.642 -6.762 1.00 0.00 39 ALA A N 17
ATOM 28481 C CA . ALA A 1 39 ? -9.838 9.298 -7.452 1.00 0.00 39 ALA A CA 17
ATOM 28482 C C . ALA A 1 39 ? -8.839 10.452 -7.404 1.00 0.00 39 ALA A C 17
ATOM 28483 O O . ALA A 1 39 ? -7.692 10.273 -6.997 1.00 0.00 39 ALA A O 17
ATOM 28490 N N . GLU A 1 40 ? -9.283 11.634 -7.820 1.00 0.00 40 GLU A N 17
ATOM 28491 C CA . GLU A 1 40 ? -8.424 12.811 -7.822 1.00 0.00 40 GLU A CA 17
ATOM 28492 C C . GLU A 1 40 ? -8.033 13.211 -6.402 1.00 0.00 40 GLU A C 17
ATOM 28493 O O . GLU A 1 40 ? -6.896 13.612 -6.154 1.00 0.00 40 GLU A O 17
ATOM 28505 N N . GLU A 1 41 ? -8.977 13.101 -5.470 1.00 0.00 41 GLU A N 17
ATOM 28506 C CA . GLU A 1 41 ? -8.713 13.457 -4.079 1.00 0.00 41 GLU A CA 17
ATOM 28507 C C . GLU A 1 41 ? -7.650 12.544 -3.479 1.00 0.00 41 GLU A C 17
ATOM 28508 O O . GLU A 1 41 ? -6.637 13.012 -2.962 1.00 0.00 41 GLU A O 17
ATOM 28520 N N . ILE A 1 42 ? -7.885 11.240 -3.556 1.00 0.00 42 ILE A N 17
ATOM 28521 C CA . ILE A 1 42 ? -6.944 10.266 -3.018 1.00 0.00 42 ILE A CA 17
ATOM 28522 C C . ILE A 1 42 ? -5.595 10.364 -3.724 1.00 0.00 42 ILE A C 17
ATOM 28523 O O . ILE A 1 42 ? -4.550 10.096 -3.130 1.00 0.00 42 ILE A O 17
ATOM 28539 N N . LYS A 1 43 ? -5.625 10.749 -4.997 1.00 0.00 43 LYS A N 17
ATOM 28540 C CA . LYS A 1 43 ? -4.401 10.880 -5.781 1.00 0.00 43 LYS A CA 17
ATOM 28541 C C . LYS A 1 43 ? -3.575 12.074 -5.312 1.00 0.00 43 LYS A C 17
ATOM 28542 O O . LYS A 1 43 ? -2.393 11.936 -4.993 1.00 0.00 43 LYS A O 17
ATOM 28561 N N . GLU A 1 44 ? -4.202 13.247 -5.269 1.00 0.00 44 GLU A N 17
ATOM 28562 C CA . GLU A 1 44 ? -3.522 14.465 -4.836 1.00 0.00 44 GLU A CA 17
ATOM 28563 C C . GLU A 1 44 ? -2.832 14.250 -3.491 1.00 0.00 44 GLU A C 17
ATOM 28564 O O . GLU A 1 44 ? -1.758 14.792 -3.234 1.00 0.00 44 GLU A O 17
ATOM 28576 N N . LEU A 1 45 ? -3.465 13.459 -2.635 1.00 0.00 45 LEU A N 17
ATOM 28577 C CA . LEU A 1 45 ? -2.920 13.172 -1.317 1.00 0.00 45 LEU A CA 17
ATOM 28578 C C . LEU A 1 45 ? -1.630 12.370 -1.423 1.00 0.00 45 LEU A C 17
ATOM 28579 O O . LEU A 1 45 ? -0.625 12.701 -0.793 1.00 0.00 45 LEU A O 17
ATOM 28595 N N . CYS A 1 46 ? -1.670 11.312 -2.222 1.00 0.00 46 CYS A N 17
ATOM 28596 C CA . CYS A 1 46 ? -0.505 10.455 -2.415 1.00 0.00 46 CYS A CA 17
ATOM 28597 C C . CYS A 1 46 ? 0.715 11.268 -2.838 1.00 0.00 46 CYS A C 17
ATOM 28598 O O . CYS A 1 46 ? 1.828 11.023 -2.371 1.00 0.00 46 CYS A O 17
ATOM 28606 N N . GLN A 1 47 ? 0.499 12.235 -3.722 1.00 0.00 47 GLN A N 17
ATOM 28607 C CA . GLN A 1 47 ? 1.585 13.081 -4.206 1.00 0.00 47 GLN A CA 17
ATOM 28608 C C . GLN A 1 47 ? 2.014 14.085 -3.142 1.00 0.00 47 GLN A C 17
ATOM 28609 O O . GLN A 1 47 ? 3.173 14.498 -3.099 1.00 0.00 47 GLN A O 17
ATOM 28623 N N . SER A 1 48 ? 1.075 14.478 -2.286 1.00 0.00 48 SER A N 17
ATOM 28624 C CA . SER A 1 48 ? 1.363 15.437 -1.227 1.00 0.00 48 SER A CA 17
ATOM 28625 C C . SER A 1 48 ? 2.482 14.930 -0.322 1.00 0.00 48 SER A C 17
ATOM 28626 O O . SER A 1 48 ? 3.404 15.672 0.016 1.00 0.00 48 SER A O 17
ATOM 28634 N N . HIS A 1 49 ? 2.392 13.664 0.070 1.00 0.00 49 HIS A N 17
ATOM 28635 C CA . HIS A 1 49 ? 3.398 13.059 0.937 1.00 0.00 49 HIS A CA 17
ATOM 28636 C C . HIS A 1 49 ? 4.282 12.079 0.167 1.00 0.00 49 HIS A C 17
ATOM 28637 O O . HIS A 1 49 ? 5.081 11.357 0.762 1.00 0.00 49 HIS A O 17
ATOM 28652 N N . ASN A 1 50 ? 4.135 12.054 -1.156 1.00 0.00 50 ASN A N 17
ATOM 28653 C CA . ASN A 1 50 ? 4.924 11.159 -1.997 1.00 0.00 50 ASN A CA 17
ATOM 28654 C C . ASN A 1 50 ? 4.840 9.721 -1.489 1.00 0.00 50 ASN A C 17
ATOM 28655 O O . ASN A 1 50 ? 5.861 9.082 -1.232 1.00 0.00 50 ASN A O 17
ATOM 28666 N N . ILE A 1 51 ? 3.617 9.223 -1.345 1.00 0.00 51 ILE A N 17
ATOM 28667 C CA . ILE A 1 51 ? 3.397 7.863 -0.866 1.00 0.00 51 ILE A CA 17
ATOM 28668 C C . ILE A 1 51 ? 2.877 6.964 -1.984 1.00 0.00 51 ILE A C 17
ATOM 28669 O O . ILE A 1 51 ? 1.676 6.931 -2.252 1.00 0.00 51 ILE A O 17
ATOM 28685 N N . PRO A 1 52 ? 3.775 6.224 -2.658 1.00 0.00 52 PRO A N 17
ATOM 28686 C CA . PRO A 1 52 ? 3.393 5.324 -3.752 1.00 0.00 52 PRO A CA 17
ATOM 28687 C C . PRO A 1 52 ? 2.283 4.358 -3.345 1.00 0.00 52 PRO A C 17
ATOM 28688 O O . PRO A 1 52 ? 2.468 3.514 -2.468 1.00 0.00 52 PRO A O 17
ATOM 28699 N N . VAL A 1 53 ? 1.127 4.495 -3.988 1.00 0.00 53 VAL A N 17
ATOM 28700 C CA . VAL A 1 53 ? -0.025 3.644 -3.701 1.00 0.00 53 VAL A CA 17
ATOM 28701 C C . VAL A 1 53 ? -0.884 3.474 -4.951 1.00 0.00 53 VAL A C 17
ATOM 28702 O O . VAL A 1 53 ? -0.823 4.291 -5.869 1.00 0.00 53 VAL A O 17
ATOM 28715 N N . GLU A 1 54 ? -1.689 2.417 -4.981 1.00 0.00 54 GLU A N 17
ATOM 28716 C CA . GLU A 1 54 ? -2.561 2.164 -6.125 1.00 0.00 54 GLU A CA 17
ATOM 28717 C C . GLU A 1 54 ? -4.011 2.010 -5.677 1.00 0.00 54 GLU A C 17
ATOM 28718 O O . GLU A 1 54 ? -4.348 1.095 -4.924 1.00 0.00 54 GLU A O 17
ATOM 28730 N N . LEU A 1 55 ? -4.868 2.919 -6.137 1.00 0.00 55 LEU A N 17
ATOM 28731 C CA . LEU A 1 55 ? -6.281 2.890 -5.784 1.00 0.00 55 LEU A CA 17
ATOM 28732 C C . LEU A 1 55 ? -7.114 2.290 -6.913 1.00 0.00 55 LEU A C 17
ATOM 28733 O O . LEU A 1 55 ? -7.096 2.776 -8.044 1.00 0.00 55 LEU A O 17
ATOM 28749 N N . ILE A 1 56 ? -7.837 1.224 -6.593 1.00 0.00 56 ILE A N 17
ATOM 28750 C CA . ILE A 1 56 ? -8.683 0.530 -7.564 1.00 0.00 56 ILE A CA 17
ATOM 28751 C C . ILE A 1 56 ? -10.156 0.818 -7.299 1.00 0.00 56 ILE A C 17
ATOM 28752 O O . ILE A 1 56 ? -10.553 1.062 -6.162 1.00 0.00 56 ILE A O 17
ATOM 28768 N N . GLN A 1 57 ? -10.968 0.795 -8.350 1.00 0.00 57 GLN A N 17
ATOM 28769 C CA . GLN A 1 57 ? -12.396 1.055 -8.211 1.00 0.00 57 GLN A CA 17
ATOM 28770 C C . GLN A 1 57 ? -13.203 -0.095 -8.810 1.00 0.00 57 GLN A C 17
ATOM 28771 O O . GLN A 1 57 ? -12.957 -0.511 -9.942 1.00 0.00 57 GLN A O 17
ATOM 28785 N N . CYS A 1 58 ? -14.158 -0.616 -8.042 1.00 0.00 58 CYS A N 17
ATOM 28786 C CA . CYS A 1 58 ? -14.986 -1.730 -8.500 1.00 0.00 58 CYS A CA 17
ATOM 28787 C C . CYS A 1 58 ? -16.355 -1.713 -7.823 1.00 0.00 58 CYS A C 17
ATOM 28788 O O . CYS A 1 58 ? -16.566 -0.985 -6.858 1.00 0.00 58 CYS A O 17
ATOM 28796 N N . ARG A 1 59 ? -17.283 -2.523 -8.327 1.00 0.00 59 ARG A N 17
ATOM 28797 C CA . ARG A 1 59 ? -18.630 -2.603 -7.766 1.00 0.00 59 ARG A CA 17
ATOM 28798 C C . ARG A 1 59 ? -18.621 -3.279 -6.391 1.00 0.00 59 ARG A C 17
ATOM 28799 O O . ARG A 1 59 ? -17.571 -3.418 -5.764 1.00 0.00 59 ARG A O 17
ATOM 28820 N N . VAL A 1 60 ? -19.800 -3.702 -5.936 1.00 0.00 60 VAL A N 17
ATOM 28821 C CA . VAL A 1 60 ? -19.935 -4.359 -4.638 1.00 0.00 60 VAL A CA 17
ATOM 28822 C C . VAL A 1 60 ? -19.646 -5.861 -4.714 1.00 0.00 60 VAL A C 17
ATOM 28823 O O . VAL A 1 60 ? -19.594 -6.537 -3.688 1.00 0.00 60 VAL A O 17
ATOM 28836 N N . ASN A 1 61 ? -19.465 -6.382 -5.925 1.00 0.00 61 ASN A N 17
ATOM 28837 C CA . ASN A 1 61 ? -19.188 -7.806 -6.102 1.00 0.00 61 ASN A CA 17
ATOM 28838 C C . ASN A 1 61 ? -17.887 -8.022 -6.863 1.00 0.00 61 ASN A C 17
ATOM 28839 O O . ASN A 1 61 ? -17.790 -8.910 -7.712 1.00 0.00 61 ASN A O 17
ATOM 28850 N N . GLU A 1 62 ? -16.889 -7.204 -6.557 1.00 0.00 62 GLU A N 17
ATOM 28851 C CA . GLU A 1 62 ? -15.594 -7.303 -7.215 1.00 0.00 62 GLU A CA 17
ATOM 28852 C C . GLU A 1 62 ? -14.449 -7.238 -6.208 1.00 0.00 62 GLU A C 17
ATOM 28853 O O . GLU A 1 62 ? -13.404 -7.854 -6.405 1.00 0.00 62 GLU A O 17
ATOM 28865 N N . ILE A 1 63 ? -14.640 -6.490 -5.129 1.00 0.00 63 ILE A N 17
ATOM 28866 C CA . ILE A 1 63 ? -13.600 -6.356 -4.118 1.00 0.00 63 ILE A CA 17
ATOM 28867 C C . ILE A 1 63 ? -13.097 -7.721 -3.670 1.00 0.00 63 ILE A C 17
ATOM 28868 O O . ILE A 1 63 ? -11.899 -7.916 -3.487 1.00 0.00 63 ILE A O 17
ATOM 28884 N N . GLU A 1 64 ? -14.020 -8.664 -3.505 1.00 0.00 64 GLU A N 17
ATOM 28885 C CA . GLU A 1 64 ? -13.664 -10.014 -3.083 1.00 0.00 64 GLU A CA 17
ATOM 28886 C C . GLU A 1 64 ? -12.888 -10.748 -4.176 1.00 0.00 64 GLU A C 17
ATOM 28887 O O . GLU A 1 64 ? -11.951 -11.491 -3.886 1.00 0.00 64 GLU A O 17
ATOM 28899 N N . THR A 1 65 ? -13.277 -10.540 -5.433 1.00 0.00 65 THR A N 17
ATOM 28900 C CA . THR A 1 65 ? -12.599 -11.194 -6.553 1.00 0.00 65 THR A CA 17
ATOM 28901 C C . THR A 1 65 ? -11.232 -10.568 -6.804 1.00 0.00 65 THR A C 17
ATOM 28902 O O . THR A 1 65 ? -10.251 -11.274 -7.039 1.00 0.00 65 THR A O 17
ATOM 28913 N N . TYR A 1 66 ? -11.168 -9.242 -6.749 1.00 0.00 66 TYR A N 17
ATOM 28914 C CA . TYR A 1 66 ? -9.910 -8.536 -6.967 1.00 0.00 66 TYR A CA 17
ATOM 28915 C C . TYR A 1 66 ? -9.155 -8.331 -5.650 1.00 0.00 66 TYR A C 17
ATOM 28916 O O . TYR A 1 66 ? -8.160 -7.606 -5.604 1.00 0.00 66 TYR A O 17
ATOM 28934 N N . MET A 1 67 ? -9.619 -8.988 -4.583 1.00 0.00 67 MET A N 17
ATOM 28935 C CA . MET A 1 67 ? -8.969 -8.892 -3.274 1.00 0.00 67 MET A CA 17
ATOM 28936 C C . MET A 1 67 ? -7.694 -9.736 -3.218 1.00 0.00 67 MET A C 17
ATOM 28937 O O . MET A 1 67 ? -7.514 -10.534 -2.297 1.00 0.00 67 MET A O 17
ATOM 28951 N N . ASP A 1 68 ? -6.816 -9.575 -4.201 1.00 0.00 68 ASP A N 17
ATOM 28952 C CA . ASP A 1 68 ? -5.578 -10.345 -4.240 1.00 0.00 68 ASP A CA 17
ATOM 28953 C C . ASP A 1 68 ? -4.465 -9.642 -3.471 1.00 0.00 68 ASP A C 17
ATOM 28954 O O . ASP A 1 68 ? -3.697 -10.280 -2.751 1.00 0.00 68 ASP A O 17
ATOM 28963 N N . GLY A 1 69 ? -4.383 -8.326 -3.626 1.00 0.00 69 GLY A N 17
ATOM 28964 C CA . GLY A 1 69 ? -3.360 -7.563 -2.937 1.00 0.00 69 GLY A CA 17
ATOM 28965 C C . GLY A 1 69 ? -3.852 -6.202 -2.493 1.00 0.00 69 GLY A C 17
ATOM 28966 O O . GLY A 1 69 ? -3.169 -5.195 -2.681 1.00 0.00 69 GLY A O 17
ATOM 28970 N N . VAL A 1 70 ? -5.041 -6.168 -1.901 1.00 0.00 70 VAL A N 17
ATOM 28971 C CA . VAL A 1 70 ? -5.622 -4.919 -1.430 1.00 0.00 70 VAL A CA 17
ATOM 28972 C C . VAL A 1 70 ? -5.203 -4.619 0.004 1.00 0.00 70 VAL A C 17
ATOM 28973 O O . VAL A 1 70 ? -5.302 -5.475 0.882 1.00 0.00 70 VAL A O 17
ATOM 28986 N N . HIS A 1 71 ? -4.732 -3.400 0.233 1.00 0.00 71 HIS A N 17
ATOM 28987 C CA . HIS A 1 71 ? -4.295 -2.986 1.560 1.00 0.00 71 HIS A CA 17
ATOM 28988 C C . HIS A 1 71 ? -5.432 -2.331 2.339 1.00 0.00 71 HIS A C 17
ATOM 28989 O O . HIS A 1 71 ? -5.462 -2.387 3.568 1.00 0.00 71 HIS A O 17
ATOM 29004 N N . LEU A 1 72 ? -6.374 -1.718 1.622 1.00 0.00 72 LEU A N 17
ATOM 29005 C CA . LEU A 1 72 ? -7.521 -1.062 2.253 1.00 0.00 72 LEU A CA 17
ATOM 29006 C C . LEU A 1 72 ? -8.735 -1.108 1.323 1.00 0.00 72 LEU A C 17
ATOM 29007 O O . LEU A 1 72 ? -8.607 -0.940 0.114 1.00 0.00 72 LEU A O 17
ATOM 29023 N N . ILE A 1 73 ? -9.913 -1.341 1.889 1.00 0.00 73 ILE A N 17
ATOM 29024 C CA . ILE A 1 73 ? -11.138 -1.407 1.096 1.00 0.00 73 ILE A CA 17
ATOM 29025 C C . ILE A 1 73 ? -12.141 -0.354 1.558 1.00 0.00 73 ILE A C 17
ATOM 29026 O O . ILE A 1 73 ? -12.331 -0.144 2.754 1.00 0.00 73 ILE A O 17
ATOM 29042 N N . CYS A 1 74 ? -12.791 0.297 0.601 1.00 0.00 74 CYS A N 17
ATOM 29043 C CA . CYS A 1 74 ? -13.783 1.313 0.924 1.00 0.00 74 CYS A CA 17
ATOM 29044 C C . CYS A 1 74 ? -15.102 1.032 0.213 1.00 0.00 74 CYS A C 17
ATOM 29045 O O . CYS A 1 74 ? -15.237 1.272 -0.987 1.00 0.00 74 CYS A O 17
ATOM 29053 N N . THR A 1 75 ? -16.074 0.528 0.964 1.00 0.00 75 THR A N 17
ATOM 29054 C CA . THR A 1 75 ? -17.388 0.220 0.407 1.00 0.00 75 THR A CA 17
ATOM 29055 C C . THR A 1 75 ? -18.501 0.784 1.289 1.00 0.00 75 THR A C 17
ATOM 29056 O O . THR A 1 75 ? -18.352 0.881 2.508 1.00 0.00 75 THR A O 17
ATOM 29067 N N . THR A 1 76 ? -19.616 1.152 0.665 1.00 0.00 76 THR A N 17
ATOM 29068 C CA . THR A 1 76 ? -20.755 1.704 1.390 1.00 0.00 76 THR A CA 17
ATOM 29069 C C . THR A 1 76 ? -21.433 0.628 2.230 1.00 0.00 76 THR A C 17
ATOM 29070 O O . THR A 1 76 ? -22.534 0.176 1.912 1.00 0.00 76 THR A O 17
ATOM 29081 N N . ALA A 1 77 ? -20.768 0.222 3.307 1.00 0.00 77 ALA A N 17
ATOM 29082 C CA . ALA A 1 77 ? -21.300 -0.801 4.199 1.00 0.00 77 ALA A CA 17
ATOM 29083 C C . ALA A 1 77 ? -21.868 -1.979 3.411 1.00 0.00 77 ALA A C 17
ATOM 29084 O O . ALA A 1 77 ? -21.265 -2.424 2.433 1.00 0.00 77 ALA A O 17
ATOM 29091 N N . ARG A 1 78 ? -23.023 -2.485 3.834 1.00 0.00 78 ARG A N 17
ATOM 29092 C CA . ARG A 1 78 ? -23.664 -3.609 3.164 1.00 0.00 78 ARG A CA 17
ATOM 29093 C C . ARG A 1 78 ? -22.972 -4.922 3.512 1.00 0.00 78 ARG A C 17
ATOM 29094 O O . ARG A 1 78 ? -23.611 -5.869 3.972 1.00 0.00 78 ARG A O 17
ATOM 29115 N N . VAL A 1 79 ? -21.661 -4.974 3.291 1.00 0.00 79 VAL A N 17
ATOM 29116 C CA . VAL A 1 79 ? -20.884 -6.168 3.585 1.00 0.00 79 VAL A CA 17
ATOM 29117 C C . VAL A 1 79 ? -20.857 -6.448 5.086 1.00 0.00 79 VAL A C 17
ATOM 29118 O O . VAL A 1 79 ? -21.412 -5.686 5.879 1.00 0.00 79 VAL A O 17
ATOM 29131 N N . ASP A 1 80 ? -20.215 -7.547 5.469 1.00 0.00 80 ASP A N 17
ATOM 29132 C CA . ASP A 1 80 ? -20.123 -7.930 6.875 1.00 0.00 80 ASP A CA 17
ATOM 29133 C C . ASP A 1 80 ? -18.755 -7.579 7.461 1.00 0.00 80 ASP A C 17
ATOM 29134 O O . ASP A 1 80 ? -18.600 -7.481 8.677 1.00 0.00 80 ASP A O 17
ATOM 29143 N N . ARG A 1 81 ? -17.767 -7.392 6.590 1.00 0.00 81 ARG A N 17
ATOM 29144 C CA . ARG A 1 81 ? -16.413 -7.056 7.023 1.00 0.00 81 ARG A CA 17
ATOM 29145 C C . ARG A 1 81 ? -15.929 -8.022 8.102 1.00 0.00 81 ARG A C 17
ATOM 29146 O O . ARG A 1 81 ? -15.194 -7.636 9.011 1.00 0.00 81 ARG A O 17
ATOM 29167 N N . SER A 1 82 ? -16.344 -9.283 7.988 1.00 0.00 82 SER A N 17
ATOM 29168 C CA . SER A 1 82 ? -15.953 -10.311 8.949 1.00 0.00 82 SER A CA 17
ATOM 29169 C C . SER A 1 82 ? -15.610 -11.616 8.236 1.00 0.00 82 SER A C 17
ATOM 29170 O O . SER A 1 82 ? -15.726 -12.697 8.813 1.00 0.00 82 SER A O 17
ATOM 29178 N N . PHE A 1 83 ? -15.185 -11.508 6.982 1.00 0.00 83 PHE A N 17
ATOM 29179 C CA . PHE A 1 83 ? -14.823 -12.684 6.198 1.00 0.00 83 PHE A CA 17
ATOM 29180 C C . PHE A 1 83 ? -13.317 -12.919 6.240 1.00 0.00 83 PHE A C 17
ATOM 29181 O O . PHE A 1 83 ? -12.738 -13.469 5.302 1.00 0.00 83 PHE A O 17
ATOM 29198 N N . GLY A 1 84 ? -12.686 -12.487 7.326 1.00 0.00 84 GLY A N 17
ATOM 29199 C CA . GLY A 1 84 ? -11.251 -12.646 7.466 1.00 0.00 84 GLY A CA 17
ATOM 29200 C C . GLY A 1 84 ? -10.610 -11.441 8.120 1.00 0.00 84 GLY A C 17
ATOM 29201 O O . GLY A 1 84 ? -10.818 -11.195 9.310 1.00 0.00 84 GLY A O 17
ATOM 29205 N N . ASP A 1 85 ? -9.828 -10.682 7.363 1.00 0.00 85 ASP A N 17
ATOM 29206 C CA . ASP A 1 85 ? -9.170 -9.506 7.911 1.00 0.00 85 ASP A CA 17
ATOM 29207 C C . ASP A 1 85 ? -9.229 -8.344 6.932 1.00 0.00 85 ASP A C 17
ATOM 29208 O O . ASP A 1 85 ? -8.448 -7.404 7.038 1.00 0.00 85 ASP A O 17
ATOM 29217 N N . ILE A 1 86 ? -10.155 -8.412 5.976 1.00 0.00 86 ILE A N 17
ATOM 29218 C CA . ILE A 1 86 ? -10.294 -7.355 4.981 1.00 0.00 86 ILE A CA 17
ATOM 29219 C C . ILE A 1 86 ? -10.346 -5.976 5.635 1.00 0.00 86 ILE A C 17
ATOM 29220 O O . ILE A 1 86 ? -11.388 -5.553 6.134 1.00 0.00 86 ILE A O 17
ATOM 29236 N N . PRO A 1 87 ? -9.219 -5.247 5.635 1.00 0.00 87 PRO A N 17
ATOM 29237 C CA . PRO A 1 87 ? -9.159 -3.910 6.225 1.00 0.00 87 PRO A CA 17
ATOM 29238 C C . PRO A 1 87 ? -9.988 -2.898 5.437 1.00 0.00 87 PRO A C 17
ATOM 29239 O O . PRO A 1 87 ? -9.441 -1.997 4.801 1.00 0.00 87 PRO A O 17
ATOM 29250 N N . LEU A 1 88 ? -11.312 -3.052 5.472 1.00 0.00 88 LEU A N 17
ATOM 29251 C CA . LEU A 1 88 ? -12.197 -2.146 4.749 1.00 0.00 88 LEU A CA 17
ATOM 29252 C C . LEU A 1 88 ? -12.905 -1.178 5.691 1.00 0.00 88 LEU A C 17
ATOM 29253 O O . LEU A 1 88 ? -12.980 -1.409 6.898 1.00 0.00 88 LEU A O 17
ATOM 29269 N N . VAL A 1 89 ? -13.425 -0.092 5.126 1.00 0.00 89 VAL A N 17
ATOM 29270 C CA . VAL A 1 89 ? -14.132 0.917 5.906 1.00 0.00 89 VAL A CA 17
ATOM 29271 C C . VAL A 1 89 ? -15.204 1.600 5.064 1.00 0.00 89 VAL A C 17
ATOM 29272 O O . VAL A 1 89 ? -15.229 1.464 3.839 1.00 0.00 89 VAL A O 17
ATOM 29285 N N . HIS A 1 90 ? -16.091 2.331 5.730 1.00 0.00 90 HIS A N 17
ATOM 29286 C CA . HIS A 1 90 ? -17.170 3.035 5.050 1.00 0.00 90 HIS A CA 17
ATOM 29287 C C . HIS A 1 90 ? -16.754 4.455 4.684 1.00 0.00 90 HIS A C 17
ATOM 29288 O O . HIS A 1 90 ? -15.935 5.070 5.369 1.00 0.00 90 HIS A O 17
ATOM 29303 N N . GLY A 1 91 ? -17.326 4.970 3.601 1.00 0.00 91 GLY A N 17
ATOM 29304 C CA . GLY A 1 91 ? -17.006 6.315 3.163 1.00 0.00 91 GLY A CA 17
ATOM 29305 C C . GLY A 1 91 ? -18.145 7.287 3.400 1.00 0.00 91 GLY A C 17
ATOM 29306 O O . GLY A 1 91 ? -18.292 8.269 2.674 1.00 0.00 91 GLY A O 17
ATOM 29310 N N . MET A 1 92 ? -18.950 7.018 4.426 1.00 0.00 92 MET A N 17
ATOM 29311 C CA . MET A 1 92 ? -20.076 7.881 4.762 1.00 0.00 92 MET A CA 17
ATOM 29312 C C . MET A 1 92 ? -19.616 9.320 5.010 1.00 0.00 92 MET A C 17
ATOM 29313 O O . MET A 1 92 ? -20.230 10.264 4.513 1.00 0.00 92 MET A O 17
ATOM 29327 N N . PRO A 1 93 ? -18.530 9.512 5.787 1.00 0.00 93 PRO A N 17
ATOM 29328 C CA . PRO A 1 93 ? -18.009 10.851 6.090 1.00 0.00 93 PRO A CA 17
ATOM 29329 C C . PRO A 1 93 ? -17.316 11.497 4.893 1.00 0.00 93 PRO A C 17
ATOM 29330 O O . PRO A 1 93 ? -17.350 12.716 4.729 1.00 0.00 93 PRO A O 17
ATOM 29341 N N . PHE A 1 94 ? -16.680 10.677 4.061 1.00 0.00 94 PHE A N 17
ATOM 29342 C CA . PHE A 1 94 ? -15.977 11.180 2.883 1.00 0.00 94 PHE A CA 17
ATOM 29343 C C . PHE A 1 94 ? -16.965 11.664 1.822 1.00 0.00 94 PHE A C 17
ATOM 29344 O O . PHE A 1 94 ? -16.712 12.648 1.128 1.00 0.00 94 PHE A O 17
ATOM 29361 N N . VAL A 1 95 ? -18.092 10.967 1.703 1.00 0.00 95 VAL A N 17
ATOM 29362 C CA . VAL A 1 95 ? -19.117 11.327 0.727 1.00 0.00 95 VAL A CA 17
ATOM 29363 C C . VAL A 1 95 ? -19.852 12.599 1.148 1.00 0.00 95 VAL A C 17
ATOM 29364 O O . VAL A 1 95 ? -20.426 13.302 0.316 1.00 0.00 95 VAL A O 17
ATOM 29377 N N . SER A 1 96 ? -19.827 12.893 2.443 1.00 0.00 96 SER A N 17
ATOM 29378 C CA . SER A 1 96 ? -20.491 14.081 2.970 1.00 0.00 96 SER A CA 17
ATOM 29379 C C . SER A 1 96 ? -20.001 15.343 2.264 1.00 0.00 96 SER A C 17
ATOM 29380 O O . SER A 1 96 ? -20.789 16.240 1.961 1.00 0.00 96 SER A O 17
ATOM 29388 N N . GLY A 1 97 ? -18.697 15.409 2.001 1.00 0.00 97 GLY A N 17
ATOM 29389 C CA . GLY A 1 97 ? -18.140 16.568 1.333 1.00 0.00 97 GLY A CA 17
ATOM 29390 C C . GLY A 1 97 ? -17.922 17.733 2.276 1.00 0.00 97 GLY A C 17
ATOM 29391 O O . GLY A 1 97 ? -17.579 18.833 1.844 1.00 0.00 97 GLY A O 17
ATOM 29395 N N . VAL A 1 98 ? -18.129 17.498 3.569 1.00 0.00 98 VAL A N 17
ATOM 29396 C CA . VAL A 1 98 ? -17.957 18.543 4.567 1.00 0.00 98 VAL A CA 17
ATOM 29397 C C . VAL A 1 98 ? -16.954 18.132 5.645 1.00 0.00 98 VAL A C 17
ATOM 29398 O O . VAL A 1 98 ? -16.253 18.976 6.202 1.00 0.00 98 VAL A O 17
ATOM 29411 N N . GLY A 1 99 ? -16.895 16.836 5.942 1.00 0.00 99 GLY A N 17
ATOM 29412 C CA . GLY A 1 99 ? -15.978 16.356 6.958 1.00 0.00 99 GLY A CA 17
ATOM 29413 C C . GLY A 1 99 ? -14.764 15.656 6.377 1.00 0.00 99 GLY A C 17
ATOM 29414 O O . GLY A 1 99 ? -14.101 14.882 7.067 1.00 0.00 99 GLY A O 17
ATOM 29418 N N . ILE A 1 100 ? -14.468 15.925 5.111 1.00 0.00 100 ILE A N 17
ATOM 29419 C CA . ILE A 1 100 ? -13.323 15.306 4.461 1.00 0.00 100 ILE A CA 17
ATOM 29420 C C . ILE A 1 100 ? -12.025 15.757 5.117 1.00 0.00 100 ILE A C 17
ATOM 29421 O O . ILE A 1 100 ? -11.140 14.952 5.378 1.00 0.00 100 ILE A O 17
ATOM 29437 N N . GLU A 1 101 ? -11.924 17.054 5.377 1.00 0.00 101 GLU A N 17
ATOM 29438 C CA . GLU A 1 101 ? -10.732 17.623 5.997 1.00 0.00 101 GLU A CA 17
ATOM 29439 C C . GLU A 1 101 ? -10.400 16.919 7.310 1.00 0.00 101 GLU A C 17
ATOM 29440 O O . GLU A 1 101 ? -9.238 16.623 7.591 1.00 0.00 101 GLU A O 17
ATOM 29452 N N . ALA A 1 102 ? -11.425 16.653 8.111 1.00 0.00 102 ALA A N 17
ATOM 29453 C CA . ALA A 1 102 ? -11.234 15.984 9.390 1.00 0.00 102 ALA A CA 17
ATOM 29454 C C . ALA A 1 102 ? -10.781 14.543 9.190 1.00 0.00 102 ALA A C 17
ATOM 29455 O O . ALA A 1 102 ? -9.828 14.088 9.820 1.00 0.00 102 ALA A O 17
ATOM 29462 N N . LEU A 1 103 ? -11.469 13.830 8.306 1.00 0.00 103 LEU A N 17
ATOM 29463 C CA . LEU A 1 103 ? -11.136 12.441 8.024 1.00 0.00 103 LEU A CA 17
ATOM 29464 C C . LEU A 1 103 ? -9.815 12.333 7.266 1.00 0.00 103 LEU A C 17
ATOM 29465 O O . LEU A 1 103 ? -8.985 11.486 7.579 1.00 0.00 103 LEU A O 17
ATOM 29481 N N . GLN A 1 104 ? -9.617 13.202 6.277 1.00 0.00 104 GLN A N 17
ATOM 29482 C CA . GLN A 1 104 ? -8.388 13.196 5.485 1.00 0.00 104 GLN A CA 17
ATOM 29483 C C . GLN A 1 104 ? -7.151 13.146 6.378 1.00 0.00 104 GLN A C 17
ATOM 29484 O O . GLN A 1 104 ? -6.300 12.271 6.225 1.00 0.00 104 GLN A O 17
ATOM 29498 N N . ASN A 1 105 ? -7.057 14.089 7.310 1.00 0.00 105 ASN A N 17
ATOM 29499 C CA . ASN A 1 105 ? -5.919 14.146 8.221 1.00 0.00 105 ASN A CA 17
ATOM 29500 C C . ASN A 1 105 ? -5.808 12.865 9.044 1.00 0.00 105 ASN A C 17
ATOM 29501 O O . ASN A 1 105 ? -4.740 12.259 9.119 1.00 0.00 105 ASN A O 17
ATOM 29512 N N . LYS A 1 106 ? -6.915 12.458 9.658 1.00 0.00 106 LYS A N 17
ATOM 29513 C CA . LYS A 1 106 ? -6.935 11.247 10.476 1.00 0.00 106 LYS A CA 17
ATOM 29514 C C . LYS A 1 106 ? -6.343 10.064 9.717 1.00 0.00 106 LYS A C 17
ATOM 29515 O O . LYS A 1 106 ? -5.559 9.292 10.267 1.00 0.00 106 LYS A O 17
ATOM 29534 N N . ILE A 1 107 ? -6.717 9.931 8.449 1.00 0.00 107 ILE A N 17
ATOM 29535 C CA . ILE A 1 107 ? -6.215 8.844 7.621 1.00 0.00 107 ILE A CA 17
ATOM 29536 C C . ILE A 1 107 ? -4.702 8.944 7.466 1.00 0.00 107 ILE A C 17
ATOM 29537 O O . ILE A 1 107 ? -3.982 7.963 7.645 1.00 0.00 107 ILE A O 17
ATOM 29553 N N . LEU A 1 108 ? -4.223 10.140 7.139 1.00 0.00 108 LEU A N 17
ATOM 29554 C CA . LEU A 1 108 ? -2.794 10.367 6.963 1.00 0.00 108 LEU A CA 17
ATOM 29555 C C . LEU A 1 108 ? -2.039 10.179 8.274 1.00 0.00 108 LEU A C 17
ATOM 29556 O O . LEU A 1 108 ? -1.006 9.519 8.311 1.00 0.00 108 LEU A O 17
ATOM 29572 N N . THR A 1 109 ? -2.559 10.758 9.352 1.00 0.00 109 THR A N 17
ATOM 29573 C CA . THR A 1 109 ? -1.914 10.648 10.657 1.00 0.00 109 THR A CA 17
ATOM 29574 C C . THR A 1 109 ? -1.686 9.189 11.039 1.00 0.00 109 THR A C 17
ATOM 29575 O O . THR A 1 109 ? -0.655 8.844 11.617 1.00 0.00 109 THR A O 17
ATOM 29586 N N . ILE A 1 110 ? -2.652 8.335 10.717 1.00 0.00 110 ILE A N 17
ATOM 29587 C CA . ILE A 1 110 ? -2.545 6.916 11.034 1.00 0.00 110 ILE A CA 17
ATOM 29588 C C . ILE A 1 110 ? -1.741 6.168 9.973 1.00 0.00 110 ILE A C 17
ATOM 29589 O O . ILE A 1 110 ? -0.949 5.283 10.295 1.00 0.00 110 ILE A O 17
ATOM 29605 N N . LEU A 1 111 ? -1.948 6.526 8.709 1.00 0.00 111 LEU A N 17
ATOM 29606 C CA . LEU A 1 111 ? -1.237 5.880 7.608 1.00 0.00 111 LEU A CA 17
ATOM 29607 C C . LEU A 1 111 ? 0.275 5.984 7.792 1.00 0.00 111 LEU A C 17
ATOM 29608 O O . LEU A 1 111 ? 1.017 5.077 7.419 1.00 0.00 111 LEU A O 17
ATOM 29624 N N . GLN A 1 112 ? 0.728 7.094 8.368 1.00 0.00 112 GLN A N 17
ATOM 29625 C CA . GLN A 1 112 ? 2.155 7.306 8.596 1.00 0.00 112 GLN A CA 17
ATOM 29626 C C . GLN A 1 112 ? 2.610 6.618 9.880 1.00 0.00 112 GLN A C 17
ATOM 29627 O O . GLN A 1 112 ? 3.781 6.266 10.023 1.00 0.00 112 GLN A O 17
ATOM 29641 N N . GLY A 1 113 ? 1.680 6.429 10.811 1.00 0.00 113 GLY A N 17
ATOM 29642 C CA . GLY A 1 113 ? 2.011 5.783 12.069 1.00 0.00 113 GLY A CA 17
ATOM 29643 C C . GLY A 1 113 ? 1.794 4.283 12.024 1.00 0.00 113 GLY A C 17
ATOM 29644 O O . GLY A 1 113 ? 2.377 3.574 12.871 1.00 0.00 113 GLY A O 17
ATOM 29649 N N . MET A 1 1 ? 16.933 -10.555 9.100 1.00 0.00 1 MET A N 18
ATOM 29650 C CA . MET A 1 1 ? 16.821 -9.230 8.437 1.00 0.00 1 MET A CA 18
ATOM 29651 C C . MET A 1 1 ? 17.247 -9.308 6.973 1.00 0.00 1 MET A C 18
ATOM 29652 O O . MET A 1 1 ? 16.434 -9.117 6.069 1.00 0.00 1 MET A O 18
ATOM 29668 N N . GLY A 1 2 ? 18.525 -9.591 6.748 1.00 0.00 2 GLY A N 18
ATOM 29669 C CA . GLY A 1 2 ? 19.037 -9.690 5.393 1.00 0.00 2 GLY A CA 18
ATOM 29670 C C . GLY A 1 2 ? 20.149 -8.698 5.118 1.00 0.00 2 GLY A C 18
ATOM 29671 O O . GLY A 1 2 ? 20.212 -8.110 4.039 1.00 0.00 2 GLY A O 18
ATOM 29675 N N . SER A 1 3 ? 21.028 -8.510 6.097 1.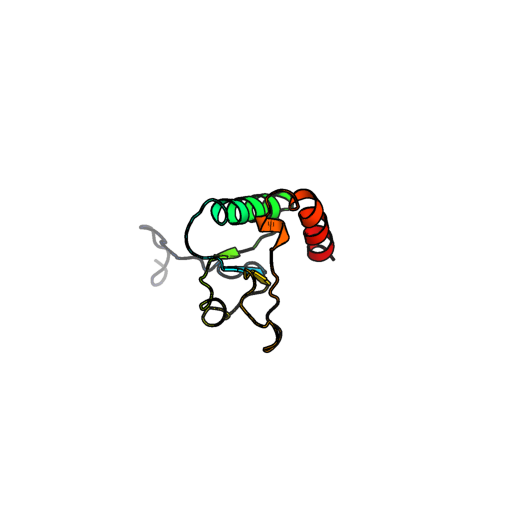00 0.00 3 SER A N 18
ATOM 29676 C CA . SER A 1 3 ? 22.142 -7.580 5.954 1.00 0.00 3 SER A CA 18
ATOM 29677 C C . SER A 1 3 ? 23.477 -8.314 6.035 1.00 0.00 3 SER A C 18
ATOM 29678 O O . SER A 1 3 ? 23.517 -9.532 6.214 1.00 0.00 3 SER A O 18
ATOM 29686 N N . SER A 1 4 ? 24.567 -7.567 5.899 1.00 0.00 4 SER A N 18
ATOM 29687 C CA . SER A 1 4 ? 25.903 -8.148 5.956 1.00 0.00 4 SER A CA 18
ATOM 29688 C C . SER A 1 4 ? 26.956 -7.071 6.195 1.00 0.00 4 SER A C 18
ATOM 29689 O O . SER A 1 4 ? 27.416 -6.418 5.258 1.00 0.00 4 SER A O 18
ATOM 29697 N N . HIS A 1 5 ? 27.336 -6.892 7.457 1.00 0.00 5 HIS A N 18
ATOM 29698 C CA . HIS A 1 5 ? 28.337 -5.896 7.823 1.00 0.00 5 HIS A CA 18
ATOM 29699 C C . HIS A 1 5 ? 27.950 -4.513 7.306 1.00 0.00 5 HIS A C 18
ATOM 29700 O O . HIS A 1 5 ? 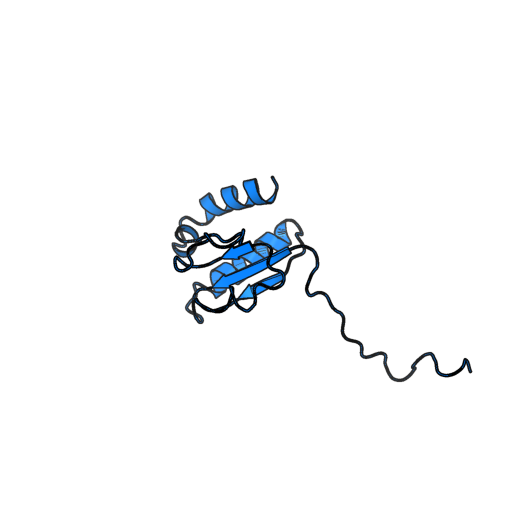28.814 -3.709 6.954 1.00 0.00 5 HIS A O 18
ATOM 29715 N N . HIS A 1 6 ? 26.650 -4.241 7.261 1.00 0.00 6 HIS A N 18
ATOM 29716 C CA . HIS A 1 6 ? 26.157 -2.953 6.785 1.00 0.00 6 HIS A CA 18
ATOM 29717 C C . HIS A 1 6 ? 26.522 -2.748 5.315 1.00 0.00 6 HIS A C 18
ATOM 29718 O O . HIS A 1 6 ? 27.063 -3.647 4.671 1.00 0.00 6 HIS A O 18
ATOM 29733 N N . HIS A 1 7 ? 26.222 -1.564 4.787 1.00 0.00 7 HIS A N 18
ATOM 29734 C CA . HIS A 1 7 ? 26.517 -1.245 3.395 1.00 0.00 7 HIS A CA 18
ATOM 29735 C C . HIS A 1 7 ? 28.000 -1.436 3.091 1.00 0.00 7 HIS A C 18
ATOM 29736 O O . HIS A 1 7 ? 28.846 -1.325 3.978 1.00 0.00 7 HIS A O 18
ATOM 29751 N N . HIS A 1 8 ? 28.303 -1.724 1.831 1.00 0.00 8 HIS A N 18
ATOM 29752 C CA . HIS A 1 8 ? 29.681 -1.932 1.400 1.00 0.00 8 HIS A CA 18
ATOM 29753 C C . HIS A 1 8 ? 30.539 -0.704 1.693 1.00 0.00 8 HIS A C 18
ATOM 29754 O O . HIS A 1 8 ? 31.683 -0.824 2.129 1.00 0.00 8 HIS A O 18
ATOM 29769 N N . HIS A 1 9 ? 29.979 0.477 1.446 1.00 0.00 9 HIS A N 18
ATOM 29770 C CA . HIS A 1 9 ? 30.700 1.723 1.682 1.00 0.00 9 HIS A CA 18
ATOM 29771 C C . HIS A 1 9 ? 29.802 2.929 1.436 1.00 0.00 9 HIS A C 18
ATOM 29772 O O . HIS A 1 9 ? 29.781 3.873 2.227 1.00 0.00 9 HIS A O 18
ATOM 29787 N N . HIS A 1 10 ? 29.064 2.894 0.333 1.00 0.00 10 HIS A N 18
ATOM 29788 C CA . HIS A 1 10 ? 28.166 3.986 -0.021 1.00 0.00 10 HIS A CA 18
ATOM 29789 C C . HIS A 1 10 ? 26.713 3.520 -0.004 1.00 0.00 10 HIS A C 18
ATOM 29790 O O . HIS A 1 10 ? 26.419 2.396 0.401 1.00 0.00 10 HIS A O 18
ATOM 29805 N N . HIS A 1 11 ? 25.808 4.391 -0.438 1.00 0.00 11 HIS A N 18
ATOM 29806 C CA . HIS A 1 11 ? 24.387 4.064 -0.464 1.00 0.00 11 HIS A CA 18
ATOM 29807 C C . HIS A 1 11 ? 23.843 4.102 -1.887 1.00 0.00 11 HIS A C 18
ATOM 29808 O O . HIS A 1 11 ? 23.971 5.109 -2.585 1.00 0.00 11 HIS A O 18
ATOM 29823 N N . HIS A 1 12 ? 23.233 3.001 -2.310 1.00 0.00 12 HIS A N 18
ATOM 29824 C CA . HIS A 1 12 ? 22.667 2.908 -3.651 1.00 0.00 12 HIS A CA 18
ATOM 29825 C C . HIS A 1 12 ? 21.302 3.585 -3.710 1.00 0.00 12 HIS A C 18
ATOM 29826 O O . HIS A 1 12 ? 21.174 4.707 -4.203 1.00 0.00 12 HIS A O 18
ATOM 29841 N N . GLU A 1 13 ? 20.284 2.898 -3.203 1.00 0.00 13 GLU A N 18
ATOM 29842 C CA . GLU A 1 13 ? 18.927 3.431 -3.195 1.00 0.00 13 GLU A CA 18
ATOM 29843 C C . GLU A 1 13 ? 17.985 2.501 -2.442 1.00 0.00 13 GLU A C 18
ATOM 29844 O O . GLU A 1 13 ? 17.833 1.333 -2.799 1.00 0.00 13 GLU A O 18
ATOM 29856 N N . ASN A 1 14 ? 17.353 3.025 -1.399 1.00 0.00 14 ASN A N 18
ATOM 29857 C CA . ASN A 1 14 ? 16.426 2.239 -0.597 1.00 0.00 14 ASN A CA 18
ATOM 29858 C C . ASN A 1 14 ? 15.247 1.767 -1.438 1.00 0.00 14 ASN A C 18
ATOM 29859 O O . ASN A 1 14 ? 14.377 2.557 -1.805 1.00 0.00 14 ASN A O 18
ATOM 29870 N N . LEU A 1 15 ? 15.220 0.473 -1.736 1.00 0.00 15 LEU A N 18
ATOM 29871 C CA . LEU A 1 15 ? 14.142 -0.100 -2.528 1.00 0.00 15 LEU A CA 18
ATOM 29872 C C . LEU A 1 15 ? 12.902 -0.317 -1.662 1.00 0.00 15 LEU A C 18
ATOM 29873 O O . LEU A 1 15 ? 12.410 -1.438 -1.530 1.00 0.00 15 LEU A O 18
ATOM 29889 N N . TYR A 1 16 ? 12.396 0.766 -1.076 1.00 0.00 16 TYR A N 18
ATOM 29890 C CA . TYR A 1 16 ? 11.210 0.697 -0.226 1.00 0.00 16 TYR A CA 18
ATOM 29891 C C . TYR A 1 16 ? 9.944 0.561 -1.075 1.00 0.00 16 TYR A C 18
ATOM 29892 O O . TYR A 1 16 ? 8.946 1.241 -0.836 1.00 0.00 16 TYR A O 18
ATOM 29910 N N . PHE A 1 17 ? 9.993 -0.324 -2.070 1.00 0.00 17 PHE A N 18
ATOM 29911 C CA . PHE A 1 17 ? 8.858 -0.551 -2.955 1.00 0.00 17 PHE A CA 18
ATOM 29912 C C . PHE A 1 17 ? 8.362 0.757 -3.563 1.00 0.00 17 PHE A C 18
ATOM 29913 O O . PHE A 1 17 ? 7.551 1.464 -2.967 1.00 0.00 17 PHE A O 18
ATOM 29930 N N . GLN A 1 18 ? 8.858 1.071 -4.757 1.00 0.00 18 GLN A N 18
ATOM 29931 C CA . GLN A 1 18 ? 8.466 2.291 -5.451 1.00 0.00 18 GLN A CA 18
ATOM 29932 C C . GLN A 1 18 ? 7.451 1.989 -6.550 1.00 0.00 18 GLN A C 18
ATOM 29933 O O . GLN A 1 18 ? 7.770 1.337 -7.543 1.00 0.00 18 GLN A O 18
ATOM 29947 N N . GLY A 1 19 ? 6.226 2.467 -6.360 1.00 0.00 19 GLY A N 18
ATOM 29948 C CA . GLY A 1 19 ? 5.179 2.239 -7.340 1.00 0.00 19 GLY A CA 18
ATOM 29949 C C . GLY A 1 19 ? 4.603 0.839 -7.258 1.00 0.00 19 GLY A C 18
ATOM 29950 O O . GLY A 1 19 ? 4.195 0.268 -8.269 1.00 0.00 19 GLY A O 18
ATOM 29954 N N . SER A 1 20 ? 4.573 0.284 -6.050 1.00 0.00 20 SER A N 18
ATOM 29955 C CA . SER A 1 20 ? 4.044 -1.061 -5.837 1.00 0.00 20 SER A CA 18
ATOM 29956 C C . SER A 1 20 ? 4.158 -1.460 -4.368 1.00 0.00 20 SER A C 18
ATOM 29957 O O . SER A 1 20 ? 5.082 -2.175 -3.981 1.00 0.00 20 SER A O 18
ATOM 29965 N N . LYS A 1 21 ? 3.216 -0.994 -3.555 1.00 0.00 21 LYS A N 18
ATOM 29966 C CA . LYS A 1 21 ? 3.220 -1.305 -2.129 1.00 0.00 21 LYS A CA 18
ATOM 29967 C C . LYS A 1 21 ? 1.811 -1.596 -1.625 1.00 0.00 21 LYS A C 18
ATOM 29968 O O . LYS A 1 21 ? 1.455 -2.748 -1.378 1.00 0.00 21 LYS A O 18
ATOM 29987 N N . ARG A 1 22 ? 1.012 -0.546 -1.471 1.00 0.00 22 ARG A N 18
ATOM 29988 C CA . ARG A 1 22 ? -0.356 -0.691 -0.992 1.00 0.00 22 ARG A CA 18
ATOM 29989 C C . ARG A 1 22 ? -1.348 -0.278 -2.072 1.00 0.00 22 ARG A C 18
ATOM 29990 O O . ARG A 1 22 ? -1.075 0.619 -2.869 1.00 0.00 22 ARG A O 18
ATOM 30011 N N . LYS A 1 23 ? -2.494 -0.946 -2.101 1.00 0.00 23 LYS A N 18
ATOM 30012 C CA . LYS A 1 23 ? -3.520 -0.652 -3.094 1.00 0.00 23 LYS A CA 18
ATOM 30013 C C . LYS A 1 23 ? -4.898 -0.554 -2.450 1.00 0.00 23 LYS A C 18
ATOM 30014 O O . LYS A 1 23 ? -5.365 -1.500 -1.818 1.00 0.00 23 LYS A O 18
ATOM 30033 N N . ILE A 1 24 ? -5.547 0.595 -2.616 1.00 0.00 24 ILE A N 18
ATOM 30034 C CA . ILE A 1 24 ? -6.875 0.806 -2.048 1.00 0.00 24 ILE A CA 18
ATOM 30035 C C . ILE A 1 24 ? -7.954 0.545 -3.084 1.00 0.00 24 ILE A C 18
ATOM 30036 O O . ILE A 1 24 ? -7.722 0.689 -4.283 1.00 0.00 24 ILE A O 18
ATOM 30052 N N . ILE A 1 25 ? -9.131 0.141 -2.621 1.00 0.00 25 ILE A N 18
ATOM 30053 C CA . ILE A 1 25 ? -10.242 -0.160 -3.508 1.00 0.00 25 ILE A CA 18
ATOM 30054 C C . ILE A 1 25 ? -11.468 0.680 -3.169 1.00 0.00 25 ILE A C 18
ATOM 30055 O O . ILE A 1 25 ? -11.728 0.959 -2.000 1.00 0.00 25 ILE A O 18
ATOM 30071 N N . VAL A 1 26 ? -12.230 1.062 -4.186 1.00 0.00 26 VAL A N 18
ATOM 30072 C CA . VAL A 1 26 ? -13.443 1.849 -3.960 1.00 0.00 26 VAL A CA 18
ATOM 30073 C C . VAL A 1 26 ? -14.642 1.262 -4.704 1.00 0.00 26 VAL A C 18
ATOM 30074 O O . VAL A 1 26 ? -14.590 1.058 -5.916 1.00 0.00 26 VAL A O 18
ATOM 30087 N N . ALA A 1 27 ? -15.726 0.999 -3.973 1.00 0.00 27 ALA A N 18
ATOM 30088 C CA . ALA A 1 27 ? -16.933 0.442 -4.575 1.00 0.00 27 ALA A CA 18
ATOM 30089 C C . ALA A 1 27 ? -18.128 1.372 -4.405 1.00 0.00 27 ALA A C 18
ATOM 30090 O O . ALA A 1 27 ? -18.477 1.760 -3.290 1.00 0.00 27 ALA A O 18
ATOM 30097 N N . CYS A 1 28 ? -18.743 1.732 -5.528 1.00 0.00 28 CYS A N 18
ATOM 30098 C CA . CYS A 1 28 ? -19.896 2.625 -5.528 1.00 0.00 28 CYS A CA 18
ATOM 30099 C C . CYS A 1 28 ? -20.988 2.113 -6.465 1.00 0.00 28 CYS A C 18
ATOM 30100 O O . CYS A 1 28 ? -20.814 1.095 -7.135 1.00 0.00 28 CYS A O 18
ATOM 30108 N N . GLY A 1 29 ? -22.111 2.825 -6.509 1.00 0.00 29 GLY A N 18
ATOM 30109 C CA . GLY A 1 29 ? -23.210 2.424 -7.369 1.00 0.00 29 GLY A CA 18
ATOM 30110 C C . GLY A 1 29 ? -23.639 3.529 -8.317 1.00 0.00 29 GLY A C 18
ATOM 30111 O O . GLY A 1 29 ? -24.777 3.997 -8.262 1.00 0.00 29 GLY A O 18
ATOM 30115 N N . GLY A 1 30 ? -22.727 3.944 -9.191 1.00 0.00 30 GLY A N 18
ATOM 30116 C CA . GLY A 1 30 ? -23.035 4.995 -10.144 1.00 0.00 30 GLY A CA 18
ATOM 30117 C C . GLY A 1 30 ? -21.810 5.472 -10.899 1.00 0.00 30 GLY A C 18
ATOM 30118 O O . GLY A 1 30 ? -21.650 5.181 -12.085 1.00 0.00 30 GLY A O 18
ATOM 30122 N N . ALA A 1 31 ? -20.942 6.208 -10.212 1.00 0.00 31 ALA A N 18
ATOM 30123 C CA . ALA A 1 31 ? -19.723 6.730 -10.823 1.00 0.00 31 ALA A CA 18
ATOM 30124 C C . ALA A 1 31 ? -20.044 7.767 -11.894 1.00 0.00 31 ALA A C 18
ATOM 30125 O O . ALA A 1 31 ? -19.979 7.483 -13.090 1.00 0.00 31 ALA A O 18
ATOM 30132 N N . VAL A 1 32 ? -20.391 8.973 -11.456 1.00 0.00 32 VAL A N 18
ATOM 30133 C CA . VAL A 1 32 ? -20.720 10.057 -12.375 1.00 0.00 32 VAL A CA 18
ATOM 30134 C C . VAL A 1 32 ? -20.067 11.366 -11.939 1.00 0.00 32 VAL A C 18
ATOM 30135 O O . VAL A 1 32 ? -19.497 12.089 -12.755 1.00 0.00 32 VAL A O 18
ATOM 30148 N N . ALA A 1 33 ? -20.152 11.664 -10.647 1.00 0.00 33 ALA A N 18
ATOM 30149 C CA . ALA A 1 33 ? -19.567 12.886 -10.103 1.00 0.00 33 ALA A CA 18
ATOM 30150 C C . ALA A 1 33 ? -18.739 12.589 -8.857 1.00 0.00 33 ALA A C 18
ATOM 30151 O O . ALA A 1 33 ? -17.695 13.201 -8.627 1.00 0.00 33 ALA A O 18
ATOM 30158 N N . THR A 1 34 ? -19.220 11.647 -8.054 1.00 0.00 34 THR A N 18
ATOM 30159 C CA . THR A 1 34 ? -18.543 11.257 -6.826 1.00 0.00 34 THR A CA 18
ATOM 30160 C C . THR A 1 34 ? -17.275 10.460 -7.122 1.00 0.00 34 THR A C 18
ATOM 30161 O O . THR A 1 34 ? -16.363 10.396 -6.298 1.00 0.00 34 THR A O 18
ATOM 30172 N N . SER A 1 35 ? -17.225 9.850 -8.304 1.00 0.00 35 SER A N 18
ATOM 30173 C CA . SER A 1 35 ? -16.068 9.057 -8.706 1.00 0.00 35 SER A CA 18
ATOM 30174 C C . SER A 1 35 ? -14.860 9.951 -8.968 1.00 0.00 35 SER A C 18
ATOM 30175 O O . SER A 1 35 ? -13.765 9.693 -8.468 1.00 0.00 35 SER A O 18
ATOM 30183 N N . THR A 1 36 ? -15.065 11.003 -9.754 1.00 0.00 36 THR A N 18
ATOM 30184 C CA . THR A 1 36 ? -13.992 11.936 -10.080 1.00 0.00 36 THR A CA 18
ATOM 30185 C C . THR A 1 36 ? -13.418 12.568 -8.816 1.00 0.00 36 THR A C 18
ATOM 30186 O O . THR A 1 36 ? -12.220 12.472 -8.554 1.00 0.00 36 THR A O 18
ATOM 30197 N N . MET A 1 37 ? -14.281 13.214 -8.036 1.00 0.00 37 MET A N 18
ATOM 30198 C CA . MET A 1 37 ? -13.858 13.865 -6.797 1.00 0.00 37 MET A CA 18
ATOM 30199 C C . MET A 1 37 ? -12.972 12.941 -5.965 1.00 0.00 37 MET A C 18
ATOM 30200 O O . MET A 1 37 ? -11.866 13.314 -5.574 1.00 0.00 37 MET A O 18
ATOM 30214 N N . ALA A 1 38 ? -13.464 11.736 -5.700 1.00 0.00 38 ALA A N 18
ATOM 30215 C CA . ALA A 1 38 ? -12.713 10.762 -4.916 1.00 0.00 38 ALA A CA 18
ATOM 30216 C C . ALA A 1 38 ? -11.375 10.441 -5.576 1.00 0.00 38 ALA A C 18
ATOM 30217 O O . ALA A 1 38 ? -10.316 10.627 -4.978 1.00 0.00 38 ALA A O 18
ATOM 30224 N N . ALA A 1 39 ? -11.434 9.965 -6.816 1.00 0.00 39 ALA A N 18
ATOM 30225 C CA . ALA A 1 39 ? -10.229 9.622 -7.562 1.00 0.00 39 ALA A CA 18
ATOM 30226 C C . ALA A 1 39 ? -9.250 10.792 -7.595 1.00 0.00 39 ALA A C 18
ATOM 30227 O O . ALA A 1 39 ? -8.081 10.645 -7.245 1.00 0.00 39 ALA A O 18
ATOM 30234 N N . GLU A 1 40 ? -9.740 11.956 -8.012 1.00 0.00 40 GLU A N 18
ATOM 30235 C CA . GLU A 1 40 ? -8.911 13.154 -8.087 1.00 0.00 40 GLU A CA 18
ATOM 30236 C C . GLU A 1 40 ? -8.394 13.546 -6.706 1.00 0.00 40 GLU A C 18
ATOM 30237 O O . GLU A 1 40 ? -7.225 13.899 -6.548 1.00 0.00 40 GLU A O 18
ATOM 30249 N N . GLU A 1 41 ? -9.272 13.483 -5.708 1.00 0.00 41 GLU A N 18
ATOM 30250 C CA . GLU A 1 41 ? -8.902 13.834 -4.340 1.00 0.00 41 GLU A CA 18
ATOM 30251 C C . GLU A 1 41 ? -7.851 12.874 -3.792 1.00 0.00 41 GLU A C 18
ATOM 30252 O O . GLU A 1 41 ? -6.823 13.295 -3.269 1.00 0.00 41 GLU A O 18
ATOM 30264 N N . ILE A 1 42 ? -8.115 11.581 -3.907 1.00 0.00 42 ILE A N 18
ATOM 30265 C CA . ILE A 1 42 ? -7.185 10.573 -3.420 1.00 0.00 42 ILE A CA 18
ATOM 30266 C C . ILE A 1 42 ? -5.862 10.649 -4.177 1.00 0.00 42 ILE A C 18
ATOM 30267 O O . ILE A 1 42 ? -4.803 10.340 -3.633 1.00 0.00 42 ILE A O 18
ATOM 30283 N N . LYS A 1 43 ? -5.933 11.068 -5.438 1.00 0.00 43 LYS A N 18
ATOM 30284 C CA . LYS A 1 43 ? -4.745 11.192 -6.275 1.00 0.00 43 LYS A CA 18
ATOM 30285 C C . LYS A 1 43 ? -3.814 12.282 -5.747 1.00 0.00 43 LYS A C 18
ATOM 30286 O O . LYS A 1 43 ? -2.654 12.019 -5.430 1.00 0.00 43 LYS A O 18
ATOM 30305 N N . GLU A 1 44 ? -4.327 13.508 -5.658 1.00 0.00 44 GLU A N 18
ATOM 30306 C CA . GLU A 1 44 ? -3.533 14.636 -5.170 1.00 0.00 44 GLU A CA 18
ATOM 30307 C C . GLU A 1 44 ? -2.941 14.339 -3.795 1.00 0.00 44 GLU A C 18
ATOM 30308 O O . GLU A 1 44 ? -1.811 14.728 -3.501 1.00 0.00 44 GLU A O 18
ATOM 30320 N N . LEU A 1 45 ? -3.709 13.652 -2.957 1.00 0.00 45 LEU A N 18
ATOM 30321 C CA . LEU A 1 45 ? -3.253 13.307 -1.613 1.00 0.00 45 LEU A CA 18
ATOM 30322 C C . LEU A 1 45 ? -2.091 12.321 -1.667 1.00 0.00 45 LEU A C 18
ATOM 30323 O O . LEU A 1 45 ? -1.001 12.604 -1.171 1.00 0.00 45 LEU A O 18
ATOM 30339 N N . CYS A 1 46 ? -2.331 11.160 -2.269 1.00 0.00 46 CYS A N 18
ATOM 30340 C CA . CYS A 1 46 ? -1.305 10.130 -2.386 1.00 0.00 46 CYS A CA 18
ATOM 30341 C C . CYS A 1 46 ? -0.027 10.693 -3.006 1.00 0.00 46 CYS A C 18
ATOM 30342 O O . CYS A 1 46 ? 1.080 10.324 -2.614 1.00 0.00 46 CYS A O 18
ATOM 30350 N N . GLN A 1 47 ? -0.189 11.586 -3.978 1.00 0.00 47 GLN A N 18
ATOM 30351 C CA . GLN A 1 47 ? 0.950 12.196 -4.654 1.00 0.00 47 GLN A CA 18
ATOM 30352 C C . GLN A 1 47 ? 1.564 13.308 -3.805 1.00 0.00 47 GLN A C 18
ATOM 30353 O O . GLN A 1 47 ? 2.781 13.363 -3.624 1.00 0.00 47 GLN A O 18
ATOM 30367 N N . SER A 1 48 ? 0.715 14.192 -3.287 1.00 0.00 48 SER A N 18
ATOM 30368 C CA . SER A 1 48 ? 1.175 15.306 -2.459 1.00 0.00 48 SER A CA 18
ATOM 30369 C C . SER A 1 48 ? 2.049 14.814 -1.307 1.00 0.00 48 SER A C 18
ATOM 30370 O O . SER A 1 48 ? 3.077 15.416 -0.994 1.00 0.00 48 SER A O 18
ATOM 30378 N N . HIS A 1 49 ? 1.632 13.719 -0.678 1.00 0.00 49 HIS A N 18
ATOM 30379 C CA . HIS A 1 49 ? 2.375 13.143 0.439 1.00 0.00 49 HIS A CA 18
ATOM 30380 C C . HIS A 1 49 ? 3.492 12.221 -0.051 1.00 0.00 49 HIS A C 18
ATOM 30381 O O . HIS A 1 49 ? 4.354 11.809 0.725 1.00 0.00 49 HIS A O 18
ATOM 30396 N N . ASN A 1 50 ? 3.467 11.894 -1.340 1.00 0.00 50 ASN A N 18
ATOM 30397 C CA . ASN A 1 50 ? 4.471 11.015 -1.927 1.00 0.00 50 ASN A CA 18
ATOM 30398 C C . ASN A 1 50 ? 4.343 9.599 -1.375 1.00 0.00 50 ASN A C 18
ATOM 30399 O O . ASN A 1 50 ? 5.343 8.953 -1.061 1.00 0.00 50 ASN A O 18
ATOM 30410 N N . ILE A 1 51 ? 3.106 9.117 -1.271 1.00 0.00 51 ILE A N 18
ATOM 30411 C CA . ILE A 1 51 ? 2.846 7.771 -0.771 1.00 0.00 51 ILE A CA 18
ATOM 30412 C C . ILE A 1 51 ? 2.524 6.827 -1.924 1.00 0.00 51 ILE A C 18
ATOM 30413 O O . ILE A 1 51 ? 1.405 6.828 -2.434 1.00 0.00 51 ILE A O 18
ATOM 30429 N N . PRO A 1 52 ? 3.497 6.009 -2.361 1.00 0.00 52 PRO A N 18
ATOM 30430 C CA . PRO A 1 52 ? 3.288 5.064 -3.464 1.00 0.00 52 PRO A CA 18
ATOM 30431 C C . PRO A 1 52 ? 2.088 4.154 -3.224 1.00 0.00 52 PRO A C 18
ATOM 30432 O O . PRO A 1 52 ? 2.141 3.257 -2.384 1.00 0.00 52 PRO A O 18
ATOM 30443 N N . VAL A 1 53 ? 1.007 4.389 -3.966 1.00 0.00 53 VAL A N 18
ATOM 30444 C CA . VAL A 1 53 ? -0.202 3.584 -3.824 1.00 0.00 53 VAL A CA 18
ATOM 30445 C C . VAL A 1 53 ? -1.000 3.540 -5.128 1.00 0.00 53 VAL A C 18
ATOM 30446 O O . VAL A 1 53 ? -0.840 4.399 -5.994 1.00 0.00 53 VAL A O 18
ATOM 30459 N N . GLU A 1 54 ? -1.865 2.536 -5.259 1.00 0.00 54 GLU A N 18
ATOM 30460 C CA . GLU A 1 54 ? -2.689 2.388 -6.458 1.00 0.00 54 GLU A CA 18
ATOM 30461 C C . GLU A 1 54 ? -4.171 2.303 -6.096 1.00 0.00 54 GLU A C 18
ATOM 30462 O O . GLU A 1 54 ? -4.598 1.382 -5.397 1.00 0.00 54 GLU A O 18
ATOM 30474 N N . LEU A 1 55 ? -4.948 3.273 -6.566 1.00 0.00 55 LEU A N 18
ATOM 30475 C CA . LEU A 1 55 ? -6.379 3.314 -6.286 1.00 0.00 55 LEU A CA 18
ATOM 30476 C C . LEU A 1 55 ? -7.177 2.543 -7.337 1.00 0.00 55 LEU A C 18
ATOM 30477 O O . LEU A 1 55 ? -7.189 2.900 -8.514 1.00 0.00 55 LEU A O 18
ATOM 30493 N N . ILE A 1 56 ? -7.839 1.479 -6.896 1.00 0.00 56 ILE A N 18
ATOM 30494 C CA . ILE A 1 56 ? -8.643 0.645 -7.784 1.00 0.00 56 ILE A CA 18
ATOM 30495 C C . ILE A 1 56 ? -10.132 0.884 -7.552 1.00 0.00 56 ILE A C 18
ATOM 30496 O O . ILE A 1 56 ? -10.546 1.220 -6.442 1.00 0.00 56 ILE A O 18
ATOM 30512 N N . GLN A 1 57 ? -10.935 0.707 -8.598 1.00 0.00 57 GLN A N 18
ATOM 30513 C CA . GLN A 1 57 ? -12.379 0.902 -8.505 1.00 0.00 57 GLN A CA 18
ATOM 30514 C C . GLN A 1 57 ? -13.115 -0.370 -8.920 1.00 0.00 57 GLN A C 18
ATOM 30515 O O . GLN A 1 57 ? -12.746 -1.015 -9.902 1.00 0.00 57 GLN A O 18
ATOM 30529 N N . CYS A 1 58 ? -14.155 -0.733 -8.174 1.00 0.00 58 CYS A N 18
ATOM 30530 C CA . CYS A 1 58 ? -14.928 -1.933 -8.478 1.00 0.00 58 CYS A CA 18
ATOM 30531 C C . CYS A 1 58 ? -16.282 -1.892 -7.773 1.00 0.00 58 CYS A C 18
ATOM 30532 O O . CYS A 1 58 ? -16.505 -1.057 -6.905 1.00 0.00 58 CYS A O 18
ATOM 30540 N N . ARG A 1 59 ? -17.190 -2.789 -8.150 1.00 0.00 59 ARG A N 18
ATOM 30541 C CA . ARG A 1 59 ? -18.518 -2.832 -7.544 1.00 0.00 59 ARG A CA 18
ATOM 30542 C C . ARG A 1 59 ? -18.452 -3.314 -6.093 1.00 0.00 59 ARG A C 18
ATOM 30543 O O . ARG A 1 59 ? -17.383 -3.324 -5.483 1.00 0.00 59 ARG A O 18
ATOM 30564 N N . VAL A 1 60 ? -19.599 -3.726 -5.553 1.00 0.00 60 VAL A N 18
ATOM 30565 C CA . VAL A 1 60 ? -19.669 -4.225 -4.179 1.00 0.00 60 VAL A CA 18
ATOM 30566 C C . VAL A 1 60 ? -19.370 -5.723 -4.119 1.00 0.00 60 VAL A C 18
ATOM 30567 O O . VAL A 1 60 ? -19.229 -6.290 -3.035 1.00 0.00 60 VAL A O 18
ATOM 30580 N N . ASN A 1 61 ? -19.272 -6.362 -5.285 1.00 0.00 61 ASN A N 18
ATOM 30581 C CA . ASN A 1 61 ? -18.986 -7.793 -5.349 1.00 0.00 61 ASN A CA 18
ATOM 30582 C C . ASN A 1 61 ? -17.855 -8.083 -6.334 1.00 0.00 61 ASN A C 18
ATOM 30583 O O . ASN A 1 61 ? -18.044 -8.772 -7.337 1.00 0.00 61 ASN A O 18
ATOM 30594 N N . GLU A 1 62 ? -16.676 -7.555 -6.031 1.00 0.00 62 GLU A N 18
ATOM 30595 C CA . GLU A 1 62 ? -15.499 -7.754 -6.873 1.00 0.00 62 GLU A CA 18
ATOM 30596 C C . GLU A 1 62 ? -14.214 -7.658 -6.055 1.00 0.00 62 GLU A C 18
ATOM 30597 O O . GLU A 1 62 ? -13.221 -8.316 -6.365 1.00 0.00 62 GLU A O 18
ATOM 30609 N N . ILE A 1 63 ? -14.237 -6.829 -5.015 1.00 0.00 63 ILE A N 18
ATOM 30610 C CA . ILE A 1 63 ? -13.076 -6.639 -4.157 1.00 0.00 63 ILE A CA 18
ATOM 30611 C C . ILE A 1 63 ? -12.539 -7.963 -3.656 1.00 0.00 63 ILE A C 18
ATOM 30612 O O . ILE A 1 63 ? -11.335 -8.117 -3.462 1.00 0.00 63 ILE A O 18
ATOM 30628 N N . GLU A 1 64 ? -13.430 -8.921 -3.461 1.00 0.00 64 GLU A N 18
ATOM 30629 C CA . GLU A 1 64 ? -13.026 -10.235 -2.995 1.00 0.00 64 GLU A CA 18
ATOM 30630 C C . GLU A 1 64 ? -12.389 -11.032 -4.133 1.00 0.00 64 GLU A C 18
ATOM 30631 O O . GLU A 1 64 ? -11.546 -11.896 -3.897 1.00 0.00 64 GLU A O 18
ATOM 30643 N N . THR A 1 65 ? -12.812 -10.747 -5.366 1.00 0.00 65 THR A N 18
ATOM 30644 C CA . THR A 1 65 ? -12.287 -11.457 -6.532 1.00 0.00 65 THR A CA 18
ATOM 30645 C C . THR A 1 65 ? -10.927 -10.910 -6.957 1.00 0.00 65 THR A C 18
ATOM 30646 O O . THR A 1 65 ? -10.004 -11.675 -7.236 1.00 0.00 65 THR A O 18
ATOM 30657 N N . TYR A 1 66 ? -10.801 -9.587 -6.990 1.00 0.00 66 TYR A N 18
ATOM 30658 C CA . TYR A 1 66 ? -9.540 -8.951 -7.363 1.00 0.00 66 TYR A CA 18
ATOM 30659 C C . TYR A 1 66 ? -8.681 -8.674 -6.131 1.00 0.00 66 TYR A C 18
ATOM 30660 O O . TYR A 1 66 ? -7.694 -7.945 -6.204 1.00 0.00 66 TYR A O 18
ATOM 30678 N N . MET A 1 67 ? -9.056 -9.267 -4.998 1.00 0.00 67 MET A N 18
ATOM 30679 C CA . MET A 1 67 ? -8.312 -9.080 -3.756 1.00 0.00 67 MET A CA 18
ATOM 30680 C C . MET A 1 67 ? -7.006 -9.875 -3.768 1.00 0.00 67 MET A C 18
ATOM 30681 O O . MET A 1 67 ? -6.724 -10.637 -2.843 1.00 0.00 67 MET A O 18
ATOM 30695 N N . ASP A 1 68 ? -6.212 -9.693 -4.817 1.00 0.00 68 ASP A N 18
ATOM 30696 C CA . ASP A 1 68 ? -4.943 -10.395 -4.940 1.00 0.00 68 ASP A CA 18
ATOM 30697 C C . ASP A 1 68 ? -3.890 -9.766 -4.036 1.00 0.00 68 ASP A C 18
ATOM 30698 O O . ASP A 1 68 ? -3.139 -10.467 -3.358 1.00 0.00 68 ASP A O 18
ATOM 30707 N N . GLY A 1 69 ? -3.841 -8.438 -4.031 1.00 0.00 69 GLY A N 18
ATOM 30708 C CA . GLY A 1 69 ? -2.876 -7.735 -3.208 1.00 0.00 69 GLY A CA 18
ATOM 30709 C C . GLY A 1 69 ? -3.358 -6.360 -2.791 1.00 0.00 69 GLY A C 18
ATOM 30710 O O . GLY A 1 69 ? -2.731 -5.351 -3.117 1.00 0.00 69 GLY A O 18
ATOM 30714 N N . VAL A 1 70 ? -4.472 -6.317 -2.069 1.00 0.00 70 VAL A N 18
ATOM 30715 C CA . VAL A 1 70 ? -5.034 -5.056 -1.605 1.00 0.00 70 VAL A CA 18
ATOM 30716 C C . VAL A 1 70 ? -4.601 -4.760 -0.175 1.00 0.00 70 VAL A C 18
ATOM 30717 O O . VAL A 1 70 ? -4.717 -5.609 0.707 1.00 0.00 70 VAL A O 18
ATOM 30730 N N . HIS A 1 71 ? -4.105 -3.550 0.046 1.00 0.00 71 HIS A N 18
ATOM 30731 C CA . HIS A 1 71 ? -3.658 -3.142 1.371 1.00 0.00 71 HIS A CA 18
ATOM 30732 C C . HIS A 1 71 ? -4.780 -2.452 2.138 1.00 0.00 71 HIS A C 18
ATOM 30733 O O . HIS A 1 71 ? -4.799 -2.468 3.370 1.00 0.00 71 HIS A O 18
ATOM 30748 N N . LEU A 1 72 ? -5.724 -1.859 1.408 1.00 0.00 72 LEU A N 18
ATOM 30749 C CA . LEU A 1 72 ? -6.855 -1.168 2.024 1.00 0.00 72 LEU A CA 18
ATOM 30750 C C . LEU A 1 72 ? -8.084 -1.235 1.115 1.00 0.00 72 LEU A C 18
ATOM 30751 O O . LEU A 1 72 ? -7.966 -1.192 -0.109 1.00 0.00 72 LEU A O 18
ATOM 30767 N N . ILE A 1 73 ? -9.267 -1.342 1.710 1.00 0.00 73 ILE A N 18
ATOM 30768 C CA . ILE A 1 73 ? -10.497 -1.409 0.929 1.00 0.00 73 ILE A CA 18
ATOM 30769 C C . ILE A 1 73 ? -11.524 -0.389 1.425 1.00 0.00 73 ILE A C 18
ATOM 30770 O O . ILE A 1 73 ? -11.652 -0.152 2.625 1.00 0.00 73 ILE A O 18
ATOM 30786 N N . CYS A 1 74 ? -12.251 0.216 0.487 1.00 0.00 74 CYS A N 18
ATOM 30787 C CA . CYS A 1 74 ? -13.262 1.209 0.824 1.00 0.00 74 CYS A CA 18
ATOM 30788 C C . CYS A 1 74 ? -14.605 0.857 0.192 1.00 0.00 74 CYS A C 18
ATOM 30789 O O . CYS A 1 74 ? -14.777 0.964 -1.023 1.00 0.00 74 CYS A O 18
ATOM 30797 N N . THR A 1 75 ? -15.560 0.443 1.021 1.00 0.00 75 THR A N 18
ATOM 30798 C CA . THR A 1 75 ? -16.888 0.081 0.540 1.00 0.00 75 THR A CA 18
ATOM 30799 C C . THR A 1 75 ? -17.962 0.880 1.275 1.00 0.00 75 THR A C 18
ATOM 30800 O O . THR A 1 75 ? -17.867 1.096 2.484 1.00 0.00 75 THR A O 18
ATOM 30811 N N . THR A 1 76 ? -18.979 1.318 0.541 1.00 0.00 76 THR A N 18
ATOM 30812 C CA . THR A 1 76 ? -20.066 2.094 1.129 1.00 0.00 76 THR A CA 18
ATOM 30813 C C . THR A 1 76 ? -21.279 1.208 1.402 1.00 0.00 76 THR A C 18
ATOM 30814 O O . THR A 1 76 ? -22.351 1.406 0.828 1.00 0.00 76 THR A O 18
ATOM 30825 N N . ALA A 1 77 ? -21.102 0.228 2.282 1.00 0.00 77 ALA A N 18
ATOM 30826 C CA . ALA A 1 77 ? -22.179 -0.690 2.634 1.00 0.00 77 ALA A CA 18
ATOM 30827 C C . ALA A 1 77 ? -21.958 -1.295 4.017 1.00 0.00 77 ALA A C 18
ATOM 30828 O O . ALA A 1 77 ? -20.839 -1.670 4.370 1.00 0.00 77 ALA A O 18
ATOM 30835 N N . ARG A 1 78 ? -23.030 -1.386 4.797 1.00 0.00 78 ARG A N 18
ATOM 30836 C CA . ARG A 1 78 ? -22.952 -1.944 6.142 1.00 0.00 78 ARG A CA 18
ATOM 30837 C C . ARG A 1 78 ? -22.681 -3.446 6.093 1.00 0.00 78 ARG A C 18
ATOM 30838 O O . ARG A 1 78 ? -23.600 -4.259 6.195 1.00 0.00 78 ARG A O 18
ATOM 30859 N N . VAL A 1 79 ? -21.410 -3.806 5.934 1.00 0.00 79 VAL A N 18
ATOM 30860 C CA . VAL A 1 79 ? -21.011 -5.209 5.870 1.00 0.00 79 VAL A CA 18
ATOM 30861 C C . VAL A 1 79 ? -20.903 -5.814 7.269 1.00 0.00 79 VAL A C 18
ATOM 30862 O O . VAL A 1 79 ? -21.226 -5.160 8.261 1.00 0.00 79 VAL A O 18
ATOM 30875 N N . ASP A 1 80 ? -20.453 -7.064 7.346 1.00 0.00 80 ASP A N 18
ATOM 30876 C CA . ASP A 1 80 ? -20.312 -7.746 8.629 1.00 0.00 80 ASP A CA 18
ATOM 30877 C C . ASP A 1 80 ? -18.892 -7.606 9.173 1.00 0.00 80 ASP A C 18
ATOM 30878 O O . ASP A 1 80 ? -18.663 -7.731 10.377 1.00 0.00 80 ASP A O 18
ATOM 30887 N N . ARG A 1 81 ? -17.943 -7.346 8.278 1.00 0.00 81 ARG A N 18
ATOM 30888 C CA . ARG A 1 81 ? -16.543 -7.187 8.663 1.00 0.00 81 ARG A CA 18
ATOM 30889 C C . ARG A 1 81 ? -16.080 -8.336 9.558 1.00 0.00 81 ARG A C 18
ATOM 30890 O O . ARG A 1 81 ? -15.428 -8.116 10.579 1.00 0.00 81 ARG A O 18
ATOM 30911 N N . SER A 1 82 ? -16.418 -9.559 9.168 1.00 0.00 82 SER A N 18
ATOM 30912 C CA . SER A 1 82 ? -16.033 -10.738 9.937 1.00 0.00 82 SER A CA 18
ATOM 30913 C C . SER A 1 82 ? -15.447 -11.824 9.035 1.00 0.00 82 SER A C 18
ATOM 30914 O O . SER A 1 82 ? -15.108 -12.910 9.503 1.00 0.00 82 SER A O 18
ATOM 30922 N N . PHE A 1 83 ? -15.328 -11.530 7.742 1.00 0.00 83 PHE A N 18
ATOM 30923 C CA . PHE A 1 83 ? -14.781 -12.490 6.790 1.00 0.00 83 PHE A CA 18
ATOM 30924 C C . PHE A 1 83 ? -13.287 -12.262 6.581 1.00 0.00 83 PHE A C 18
ATOM 30925 O O . PHE A 1 83 ? -12.883 -11.390 5.812 1.00 0.00 83 PHE A O 18
ATOM 30942 N N . GLY A 1 84 ? -12.474 -13.053 7.277 1.00 0.00 84 GLY A N 18
ATOM 30943 C CA . GLY A 1 84 ? -11.032 -12.928 7.161 1.00 0.00 84 GLY A CA 18
ATOM 30944 C C . GLY A 1 84 ? -10.484 -11.759 7.954 1.00 0.00 84 GLY A C 18
ATOM 30945 O O . GLY A 1 84 ? -10.612 -11.716 9.178 1.00 0.00 84 GLY A O 18
ATOM 30949 N N . ASP A 1 85 ? -9.875 -10.805 7.258 1.00 0.00 85 ASP A N 18
ATOM 30950 C CA . ASP A 1 85 ? -9.310 -9.627 7.903 1.00 0.00 85 ASP A CA 18
ATOM 30951 C C . ASP A 1 85 ? -9.215 -8.475 6.914 1.00 0.00 85 ASP A C 18
ATOM 30952 O O . ASP A 1 85 ? -8.366 -7.597 7.048 1.00 0.00 85 ASP A O 18
ATOM 30961 N N . ILE A 1 86 ? -10.098 -8.488 5.925 1.00 0.00 86 ILE A N 18
ATOM 30962 C CA . ILE A 1 86 ? -10.130 -7.452 4.907 1.00 0.00 86 ILE A CA 18
ATOM 30963 C C . ILE A 1 86 ? -10.274 -6.063 5.539 1.00 0.00 86 ILE A C 18
ATOM 30964 O O . ILE A 1 86 ? -11.355 -5.687 5.990 1.00 0.00 86 ILE A O 18
ATOM 30980 N N . PRO A 1 87 ? -9.185 -5.280 5.588 1.00 0.00 87 PRO A N 18
ATOM 30981 C CA . PRO A 1 87 ? -9.214 -3.936 6.178 1.00 0.00 87 PRO A CA 18
ATOM 30982 C C . PRO A 1 87 ? -10.070 -2.957 5.372 1.00 0.00 87 PRO A C 18
ATOM 30983 O O . PRO A 1 87 ? -9.540 -2.104 4.659 1.00 0.00 87 PRO A O 18
ATOM 30994 N N . LEU A 1 88 ? -11.395 -3.082 5.478 1.00 0.00 88 LEU A N 18
ATOM 30995 C CA . LEU A 1 88 ? -12.294 -2.197 4.740 1.00 0.00 88 LEU A CA 18
ATOM 30996 C C . LEU A 1 88 ? -12.811 -1.060 5.598 1.00 0.00 88 LEU A C 18
ATOM 30997 O O . LEU A 1 88 ? -12.843 -1.146 6.825 1.00 0.00 88 LEU A O 18
ATOM 31013 N N . VAL A 1 89 ? -13.216 0.011 4.928 1.00 0.00 89 VAL A N 18
ATOM 31014 C CA . VAL A 1 89 ? -13.738 1.187 5.610 1.00 0.00 89 VAL A CA 18
ATOM 31015 C C . VAL A 1 89 ? -14.832 1.861 4.789 1.00 0.00 89 VAL A C 18
ATOM 31016 O O . VAL A 1 89 ? -14.877 1.730 3.565 1.00 0.00 89 VAL A O 18
ATOM 31029 N N . HIS A 1 90 ? -15.714 2.582 5.474 1.00 0.00 90 HIS A N 18
ATOM 31030 C CA . HIS A 1 90 ? -16.813 3.279 4.815 1.00 0.00 90 HIS A CA 18
ATOM 31031 C C . HIS A 1 90 ? -16.362 4.638 4.289 1.00 0.00 90 HIS A C 18
ATOM 31032 O O . HIS A 1 90 ? -15.479 5.276 4.863 1.00 0.00 90 HIS A O 18
ATOM 31047 N N . GLY A 1 91 ? -16.975 5.075 3.192 1.00 0.00 91 GLY A N 18
ATOM 31048 C CA . GLY A 1 91 ? -16.624 6.356 2.604 1.00 0.00 91 GLY A CA 18
ATOM 31049 C C . GLY A 1 91 ? -17.783 7.337 2.609 1.00 0.00 91 GLY A C 18
ATOM 31050 O O . GLY A 1 91 ? -17.746 8.351 1.914 1.00 0.00 91 GLY A O 18
ATOM 31054 N N . MET A 1 92 ? -18.810 7.037 3.402 1.00 0.00 92 MET A N 18
ATOM 31055 C CA . MET A 1 92 ? -19.978 7.901 3.501 1.00 0.00 92 MET A CA 18
ATOM 31056 C C . MET A 1 92 ? -19.589 9.340 3.868 1.00 0.00 92 MET A C 18
ATOM 31057 O O . MET A 1 92 ? -20.144 10.289 3.312 1.00 0.00 92 MET A O 18
ATOM 31071 N N . PRO A 1 93 ? -18.639 9.536 4.811 1.00 0.00 93 PRO A N 18
ATOM 31072 C CA . PRO A 1 93 ? -18.214 10.881 5.224 1.00 0.00 93 PRO A CA 18
ATOM 31073 C C . PRO A 1 93 ? -17.347 11.574 4.173 1.00 0.00 93 PRO A C 18
ATOM 31074 O O . PRO A 1 93 ? -17.382 12.795 4.036 1.00 0.00 93 PRO A O 18
ATOM 31085 N N . PHE A 1 94 ? -16.572 10.791 3.432 1.00 0.00 94 PHE A N 18
ATOM 31086 C CA . PHE A 1 94 ? -15.701 11.334 2.394 1.00 0.00 94 PHE A CA 18
ATOM 31087 C C . PHE A 1 94 ? -16.526 12.047 1.327 1.00 0.00 94 PHE A C 18
ATOM 31088 O O . PHE A 1 94 ? -16.101 13.056 0.766 1.00 0.00 94 PHE A O 18
ATOM 31105 N N . VAL A 1 95 ? -17.707 11.505 1.056 1.00 0.00 95 VAL A N 18
ATOM 31106 C CA . VAL A 1 95 ? -18.607 12.069 0.057 1.00 0.00 95 VAL A CA 18
ATOM 31107 C C . VAL A 1 95 ? -19.285 13.342 0.560 1.00 0.00 95 VAL A C 18
ATOM 31108 O O . VAL A 1 95 ? -19.763 14.153 -0.233 1.00 0.00 95 VAL A O 18
ATOM 31121 N N . SER A 1 96 ? -19.332 13.511 1.879 1.00 0.00 96 SER A N 18
ATOM 31122 C CA . SER A 1 96 ? -19.965 14.685 2.475 1.00 0.00 96 SER A CA 18
ATOM 31123 C C . SER A 1 96 ? -19.362 15.973 1.930 1.00 0.00 96 SER A C 18
ATOM 31124 O O . SER A 1 96 ? -20.068 16.963 1.731 1.00 0.00 96 SER A O 18
ATOM 31132 N N . GLY A 1 97 ? -18.054 15.960 1.697 1.00 0.00 97 GLY A N 18
ATOM 31133 C CA . GLY A 1 97 ? -17.387 17.146 1.186 1.00 0.00 97 GLY A CA 18
ATOM 31134 C C . GLY A 1 97 ? -17.035 18.135 2.284 1.00 0.00 97 GLY A C 18
ATOM 31135 O O . GLY A 1 97 ? -16.399 19.157 2.026 1.00 0.00 97 GLY A O 18
ATOM 31139 N N . VAL A 1 98 ? -17.457 17.835 3.511 1.00 0.00 98 VAL A N 18
ATOM 31140 C CA . VAL A 1 98 ? -17.189 18.706 4.649 1.00 0.00 98 VAL A CA 18
ATOM 31141 C C . VAL A 1 98 ? -16.594 17.929 5.828 1.00 0.00 98 VAL A C 18
ATOM 31142 O O . VAL A 1 98 ? -16.257 18.513 6.857 1.00 0.00 98 VAL A O 18
ATOM 31155 N N . GLY A 1 99 ? -16.465 16.611 5.677 1.00 0.00 99 GLY A N 18
ATOM 31156 C CA . GLY A 1 99 ? -15.911 15.797 6.745 1.00 0.00 99 GLY A CA 18
ATOM 31157 C C . GLY A 1 99 ? -14.527 15.256 6.421 1.00 0.00 99 GLY A C 18
ATOM 31158 O O . GLY A 1 99 ? -13.896 14.614 7.261 1.00 0.00 99 GLY A O 18
ATOM 31162 N N . ILE A 1 100 ? -14.054 15.515 5.204 1.00 0.00 100 ILE A N 18
ATOM 31163 C CA . ILE A 1 100 ? -12.737 15.050 4.776 1.00 0.00 100 ILE A CA 18
ATOM 31164 C C . ILE A 1 100 ? -11.636 15.575 5.688 1.00 0.00 100 ILE A C 18
ATOM 31165 O O . ILE A 1 100 ? -10.693 14.860 6.012 1.00 0.00 100 ILE A O 18
ATOM 31181 N N . GLU A 1 101 ? -11.755 16.836 6.087 1.00 0.00 101 GLU A N 18
ATOM 31182 C CA . GLU A 1 101 ? -10.759 17.462 6.951 1.00 0.00 101 GLU A CA 18
ATOM 31183 C C . GLU A 1 101 ? -10.432 16.579 8.152 1.00 0.00 101 GLU A C 18
ATOM 31184 O O . GLU A 1 101 ? -9.268 16.276 8.410 1.00 0.00 101 GLU A O 18
ATOM 31196 N N . ALA A 1 102 ? -11.464 16.162 8.877 1.00 0.00 102 ALA A N 18
ATOM 31197 C CA . ALA A 1 102 ? -11.279 15.309 10.044 1.00 0.00 102 ALA A CA 18
ATOM 31198 C C . ALA A 1 102 ? -10.940 13.884 9.626 1.00 0.00 102 ALA A C 18
ATOM 31199 O O . ALA A 1 102 ? -10.035 13.262 10.182 1.00 0.00 102 ALA A O 18
ATOM 31206 N N . LEU A 1 103 ? -11.669 13.373 8.636 1.00 0.00 103 LEU A N 18
ATOM 31207 C CA . LEU A 1 103 ? -11.441 12.021 8.138 1.00 0.00 103 LEU A CA 18
ATOM 31208 C C . LEU A 1 103 ? -10.002 11.860 7.659 1.00 0.00 103 LEU A C 18
ATOM 31209 O O . LEU A 1 103 ? -9.304 10.927 8.055 1.00 0.00 103 LEU A O 18
ATOM 31225 N N . GLN A 1 104 ? -9.563 12.779 6.805 1.00 0.00 104 GLN A N 18
ATOM 31226 C CA . GLN A 1 104 ? -8.208 12.745 6.274 1.00 0.00 104 GLN A CA 18
ATOM 31227 C C . GLN A 1 104 ? -7.182 12.853 7.399 1.00 0.00 104 GLN A C 18
ATOM 31228 O O . GLN A 1 104 ? -6.244 12.062 7.478 1.00 0.00 104 GLN A O 18
ATOM 31242 N N . ASN A 1 105 ? -7.358 13.844 8.268 1.00 0.00 105 ASN A N 18
ATOM 31243 C CA . ASN A 1 105 ? -6.435 14.045 9.380 1.00 0.00 105 ASN A CA 18
ATOM 31244 C C . ASN A 1 105 ? -6.296 12.772 10.209 1.00 0.00 105 ASN A C 18
ATOM 31245 O O . ASN A 1 105 ? -5.193 12.402 10.615 1.00 0.00 105 ASN A O 18
ATOM 31256 N N . LYS A 1 106 ? -7.416 12.109 10.465 1.00 0.00 106 LYS A N 18
ATOM 31257 C CA . LYS A 1 106 ? -7.408 10.883 11.252 1.00 0.00 106 LYS A CA 18
ATOM 31258 C C . LYS A 1 106 ? -6.888 9.702 10.435 1.00 0.00 106 LYS A C 18
ATOM 31259 O O . LYS A 1 106 ? -6.148 8.865 10.950 1.00 0.00 106 LYS A O 18
ATOM 31278 N N . ILE A 1 107 ? -7.275 9.629 9.163 1.00 0.00 107 ILE A N 18
ATOM 31279 C CA . ILE A 1 107 ? -6.834 8.530 8.308 1.00 0.00 107 ILE A CA 18
ATOM 31280 C C . ILE A 1 107 ? -5.318 8.543 8.124 1.00 0.00 107 ILE A C 18
ATOM 31281 O O . ILE A 1 107 ? -4.677 7.493 8.145 1.00 0.00 107 ILE A O 18
ATOM 31297 N N . LEU A 1 108 ? -4.748 9.733 7.940 1.00 0.00 108 LEU A N 18
ATOM 31298 C CA . LEU A 1 108 ? -3.306 9.855 7.750 1.00 0.00 108 LEU A CA 18
ATOM 31299 C C . LEU A 1 108 ? -2.563 9.536 9.043 1.00 0.00 108 LEU A C 18
ATOM 31300 O O . LEU A 1 108 ? -1.533 8.866 9.025 1.00 0.00 108 LEU A O 18
ATOM 31316 N N . THR A 1 109 ? -3.093 10.011 10.164 1.00 0.00 109 THR A N 18
ATOM 31317 C CA . THR A 1 109 ? -2.474 9.765 11.464 1.00 0.00 109 THR A CA 18
ATOM 31318 C C . THR A 1 109 ? -2.311 8.267 11.719 1.00 0.00 109 THR A C 18
ATOM 31319 O O . THR A 1 109 ? -1.255 7.818 12.165 1.00 0.00 109 THR A O 18
ATOM 31330 N N . ILE A 1 110 ? -3.362 7.501 11.439 1.00 0.00 110 ILE A N 18
ATOM 31331 C CA . ILE A 1 110 ? -3.330 6.056 11.648 1.00 0.00 110 ILE A CA 18
ATOM 31332 C C . ILE A 1 110 ? -2.489 5.351 10.586 1.00 0.00 110 ILE A C 18
ATOM 31333 O O . ILE A 1 110 ? -1.755 4.411 10.891 1.00 0.00 110 ILE A O 18
ATOM 31349 N N . LEU A 1 111 ? -2.599 5.802 9.339 1.00 0.00 111 LEU A N 18
ATOM 31350 C CA . LEU A 1 111 ? -1.843 5.196 8.248 1.00 0.00 111 LEU A CA 18
ATOM 31351 C C . LEU A 1 111 ? -0.357 5.525 8.368 1.00 0.00 111 LEU A C 18
ATOM 31352 O O . LEU A 1 111 ? 0.480 4.894 7.722 1.00 0.00 111 LEU A O 18
ATOM 31368 N N . GLN A 1 112 ? -0.035 6.511 9.201 1.00 0.00 112 GLN A N 18
ATOM 31369 C CA . GLN A 1 112 ? 1.352 6.912 9.405 1.00 0.00 112 GLN A CA 18
ATOM 31370 C C . GLN A 1 112 ? 1.930 6.272 10.666 1.00 0.00 112 GLN A C 18
ATOM 31371 O O . GLN A 1 112 ? 3.116 6.426 10.960 1.00 0.00 112 GLN A O 18
ATOM 31385 N N . GLY A 1 113 ? 1.090 5.552 11.409 1.00 0.00 113 GLY A N 18
ATOM 31386 C CA . GLY A 1 113 ? 1.544 4.903 12.624 1.00 0.00 113 GLY A CA 18
ATOM 31387 C C . GLY A 1 113 ? 0.537 3.903 13.157 1.00 0.00 113 GLY A C 18
ATOM 31388 O O . GLY A 1 113 ? 0.075 4.079 14.303 1.00 0.00 113 GLY A O 18
ATOM 31393 N N . MET A 1 1 ? 22.389 -0.928 13.730 1.00 0.00 1 MET A N 19
ATOM 31394 C CA . MET A 1 1 ? 22.438 -2.345 13.286 1.00 0.00 1 MET A CA 19
ATOM 31395 C C . MET A 1 1 ? 23.390 -2.518 12.106 1.00 0.00 1 MET A C 19
ATOM 31396 O O . MET A 1 1 ? 23.053 -2.181 10.970 1.00 0.00 1 MET A O 19
ATOM 31412 N N . GLY A 1 2 ? 24.577 -3.047 12.381 1.00 0.00 2 GLY A N 19
ATOM 31413 C CA . GLY A 1 2 ? 25.557 -3.256 11.330 1.00 0.00 2 GLY A CA 19
ATOM 31414 C C . GLY A 1 2 ? 25.395 -4.599 10.644 1.00 0.00 2 GLY A C 19
ATOM 31415 O O . GLY A 1 2 ? 26.373 -5.315 10.428 1.00 0.00 2 GLY A O 19
ATOM 31419 N N . SER A 1 3 ? 24.156 -4.944 10.300 1.00 0.00 3 SER A N 19
ATOM 31420 C CA . SER A 1 3 ? 23.868 -6.210 9.633 1.00 0.00 3 SER A CA 19
ATOM 31421 C C . SER A 1 3 ? 24.455 -7.386 10.411 1.00 0.00 3 SER A C 19
ATOM 31422 O O . SER A 1 3 ? 25.234 -8.174 9.873 1.00 0.00 3 SER A O 19
ATOM 31430 N N . SER A 1 4 ? 24.076 -7.496 11.680 1.00 0.00 4 SER A N 19
ATOM 31431 C CA . SER A 1 4 ? 24.565 -8.575 12.533 1.00 0.00 4 SER A CA 19
ATOM 31432 C C . SER A 1 4 ? 26.079 -8.494 12.695 1.00 0.00 4 SER A C 19
ATOM 31433 O O . SER A 1 4 ? 26.741 -7.689 12.041 1.00 0.00 4 SER A O 19
ATOM 31441 N N . HIS A 1 5 ? 26.622 -9.336 13.569 1.00 0.00 5 HIS A N 19
ATOM 31442 C CA . HIS A 1 5 ? 28.060 -9.360 13.814 1.00 0.00 5 HIS A CA 19
ATOM 31443 C C . HIS A 1 5 ? 28.723 -10.503 13.049 1.00 0.00 5 HIS A C 19
ATOM 31444 O O . HIS A 1 5 ? 29.778 -10.996 13.445 1.00 0.00 5 HIS A O 19
ATOM 31459 N N . HIS A 1 6 ? 28.098 -10.918 11.951 1.00 0.00 6 HIS A N 19
ATOM 31460 C CA . HIS A 1 6 ? 28.631 -12.000 11.132 1.00 0.00 6 HIS A CA 19
ATOM 31461 C C . HIS A 1 6 ? 27.870 -12.109 9.814 1.00 0.00 6 HIS A C 19
ATOM 31462 O O . HIS A 1 6 ? 26.940 -12.906 9.686 1.00 0.00 6 HIS A O 19
ATOM 31477 N N . HIS A 1 7 ? 28.271 -11.301 8.837 1.00 0.00 7 HIS A N 19
ATOM 31478 C CA . HIS A 1 7 ? 27.627 -11.304 7.529 1.00 0.00 7 HIS A CA 19
ATOM 31479 C C . HIS A 1 7 ? 28.449 -12.098 6.519 1.00 0.00 7 HIS A C 19
ATOM 31480 O O . HIS A 1 7 ? 29.673 -12.180 6.627 1.00 0.00 7 HIS A O 19
ATOM 31495 N N . HIS A 1 8 ? 27.768 -12.681 5.538 1.00 0.00 8 HIS A N 19
ATOM 31496 C CA . HIS A 1 8 ? 28.431 -13.469 4.505 1.00 0.00 8 HIS A CA 19
ATOM 31497 C C . HIS A 1 8 ? 28.295 -12.795 3.143 1.00 0.00 8 HIS A C 19
ATOM 31498 O O . HIS A 1 8 ? 27.668 -11.743 3.021 1.00 0.00 8 HIS A O 19
ATOM 31513 N N . HIS A 1 9 ? 28.879 -13.410 2.121 1.00 0.00 9 HIS A N 19
ATOM 31514 C CA . HIS A 1 9 ? 28.813 -12.868 0.769 1.00 0.00 9 HIS A CA 19
ATOM 31515 C C . HIS A 1 9 ? 29.403 -11.458 0.721 1.00 0.00 9 HIS A C 19
ATOM 31516 O O . HIS A 1 9 ? 30.047 -11.016 1.671 1.00 0.00 9 HIS A O 19
ATOM 31531 N N . HIS A 1 10 ? 29.184 -10.758 -0.390 1.00 0.00 10 HIS A N 19
ATOM 31532 C CA . HIS A 1 10 ? 29.699 -9.403 -0.551 1.00 0.00 10 HIS A CA 19
ATOM 31533 C C . HIS A 1 10 ? 28.865 -8.398 0.244 1.00 0.00 10 HIS A C 19
ATOM 31534 O O . HIS A 1 10 ? 29.326 -7.848 1.244 1.00 0.00 10 HIS A O 19
ATOM 31549 N N . HIS A 1 11 ? 27.636 -8.162 -0.209 1.00 0.00 11 HIS A N 19
ATOM 31550 C CA . HIS A 1 11 ? 26.736 -7.222 0.456 1.00 0.00 11 HIS A CA 19
ATOM 31551 C C . HIS A 1 11 ? 25.277 -7.532 0.101 1.00 0.00 11 HIS A C 19
ATOM 31552 O O . HIS A 1 11 ? 24.961 -8.637 -0.338 1.00 0.00 11 HIS A O 19
ATOM 31567 N N . HIS A 1 12 ? 24.392 -6.558 0.299 1.00 0.00 12 HIS A N 19
ATOM 31568 C CA . HIS A 1 12 ? 22.977 -6.728 0.008 1.00 0.00 12 HIS A CA 19
ATOM 31569 C C . HIS A 1 12 ? 22.316 -5.372 -0.209 1.00 0.00 12 HIS A C 19
ATOM 31570 O O . HIS A 1 12 ? 22.791 -4.353 0.292 1.00 0.00 12 HIS A O 19
ATOM 31585 N N . GLU A 1 13 ? 21.223 -5.363 -0.959 1.00 0.00 13 GLU A N 19
ATOM 31586 C CA . GLU A 1 13 ? 20.503 -4.129 -1.238 1.00 0.00 13 GLU A CA 19
ATOM 31587 C C . GLU A 1 13 ? 19.038 -4.417 -1.542 1.00 0.00 13 GLU A C 19
ATOM 31588 O O . GLU A 1 13 ? 18.651 -5.568 -1.739 1.00 0.00 13 GLU A O 19
ATOM 31600 N N . ASN A 1 14 ? 18.228 -3.366 -1.578 1.00 0.00 14 ASN A N 19
ATOM 31601 C CA . ASN A 1 14 ? 16.805 -3.510 -1.857 1.00 0.00 14 ASN A CA 19
ATOM 31602 C C . ASN A 1 14 ? 16.286 -2.333 -2.675 1.00 0.00 14 ASN A C 19
ATOM 31603 O O . ASN A 1 14 ? 16.495 -1.174 -2.317 1.00 0.00 14 ASN A O 19
ATOM 31614 N N . LEU A 1 15 ? 15.604 -2.642 -3.772 1.00 0.00 15 LEU A N 19
ATOM 31615 C CA . LEU A 1 15 ? 15.047 -1.614 -4.641 1.00 0.00 15 LEU A CA 19
ATOM 31616 C C . LEU A 1 15 ? 13.553 -1.840 -4.853 1.00 0.00 15 LEU A C 19
ATOM 31617 O O . LEU A 1 15 ? 13.124 -2.303 -5.910 1.00 0.00 15 LEU A O 19
ATOM 31633 N N . TYR A 1 16 ? 12.767 -1.508 -3.835 1.00 0.00 16 TYR A N 19
ATOM 31634 C CA . TYR A 1 16 ? 11.319 -1.666 -3.898 1.00 0.00 16 TYR A CA 19
ATOM 31635 C C . TYR A 1 16 ? 10.615 -0.312 -3.827 1.00 0.00 16 TYR A C 19
ATOM 31636 O O . TYR A 1 16 ? 9.406 -0.221 -4.038 1.00 0.00 16 TYR A O 19
ATOM 31654 N N . PHE A 1 17 ? 11.378 0.738 -3.533 1.00 0.00 17 PHE A N 19
ATOM 31655 C CA . PHE A 1 17 ? 10.825 2.082 -3.441 1.00 0.00 17 PHE A CA 19
ATOM 31656 C C . PHE A 1 17 ? 10.474 2.620 -4.825 1.00 0.00 17 PHE A C 19
ATOM 31657 O O . PHE A 1 17 ? 11.094 2.246 -5.821 1.00 0.00 17 PHE A O 19
ATOM 31674 N N . GLN A 1 18 ? 9.479 3.499 -4.881 1.00 0.00 18 GLN A N 19
ATOM 31675 C CA . GLN A 1 18 ? 9.047 4.087 -6.143 1.00 0.00 18 GLN A CA 19
ATOM 31676 C C . GLN A 1 18 ? 8.619 3.003 -7.130 1.00 0.00 18 GLN A C 19
ATOM 31677 O O . GLN A 1 18 ? 9.350 2.672 -8.063 1.00 0.00 18 GLN A O 19
ATOM 31691 N N . GLY A 1 19 ? 7.429 2.453 -6.914 1.00 0.00 19 GLY A N 19
ATOM 31692 C CA . GLY A 1 19 ? 6.924 1.412 -7.790 1.00 0.00 19 GLY A CA 19
ATOM 31693 C C . GLY A 1 19 ? 5.677 0.745 -7.245 1.00 0.00 19 GLY A C 19
ATOM 31694 O O . GLY A 1 19 ? 4.566 1.035 -7.688 1.00 0.00 19 GLY A O 19
ATOM 31698 N N . SER A 1 20 ? 5.860 -0.151 -6.282 1.00 0.00 20 SER A N 19
ATOM 31699 C CA . SER A 1 20 ? 4.741 -0.863 -5.677 1.00 0.00 20 SER A CA 19
ATOM 31700 C C . SER A 1 20 ? 4.849 -0.858 -4.156 1.00 0.00 20 SER A C 19
ATOM 31701 O O . SER A 1 20 ? 5.900 -1.168 -3.597 1.00 0.00 20 SER A O 19
ATOM 31709 N N . LYS A 1 21 ? 3.751 -0.510 -3.492 1.00 0.00 21 LYS A N 19
ATOM 31710 C CA . LYS A 1 21 ? 3.715 -0.471 -2.034 1.00 0.00 21 LYS A CA 19
ATOM 31711 C C . LYS A 1 21 ? 2.418 -1.079 -1.513 1.00 0.00 21 LYS A C 19
ATOM 31712 O O . LYS A 1 21 ? 2.405 -2.203 -1.012 1.00 0.00 21 LYS A O 19
ATOM 31731 N N . ARG A 1 22 ? 1.328 -0.327 -1.639 1.00 0.00 22 ARG A N 19
ATOM 31732 C CA . ARG A 1 22 ? 0.024 -0.793 -1.184 1.00 0.00 22 ARG A CA 19
ATOM 31733 C C . ARG A 1 22 ? -1.011 -0.691 -2.292 1.00 0.00 22 ARG A C 19
ATOM 31734 O O . ARG A 1 22 ? -0.871 0.106 -3.219 1.00 0.00 22 ARG A O 19
ATOM 31755 N N . LYS A 1 23 ? -2.051 -1.505 -2.185 1.00 0.00 23 LYS A N 19
ATOM 31756 C CA . LYS A 1 23 ? -3.118 -1.515 -3.169 1.00 0.00 23 LYS A CA 19
ATOM 31757 C C . LYS A 1 23 ? -4.475 -1.408 -2.483 1.00 0.00 23 LYS A C 19
ATOM 31758 O O . LYS A 1 23 ? -4.852 -2.280 -1.703 1.00 0.00 23 LYS A O 19
ATOM 31777 N N . ILE A 1 24 ? -5.204 -0.336 -2.766 1.00 0.00 24 ILE A N 19
ATOM 31778 C CA . ILE A 1 24 ? -6.516 -0.136 -2.167 1.00 0.00 24 ILE A CA 19
ATOM 31779 C C . ILE A 1 24 ? -7.610 -0.371 -3.196 1.00 0.00 24 ILE A C 19
ATOM 31780 O O . ILE A 1 24 ? -7.395 -0.170 -4.387 1.00 0.00 24 ILE A O 19
ATOM 31796 N N . ILE A 1 25 ? -8.790 -0.788 -2.742 1.00 0.00 25 ILE A N 19
ATOM 31797 C CA . ILE A 1 25 ? -9.907 -1.036 -3.643 1.00 0.00 25 ILE A CA 19
ATOM 31798 C C . ILE A 1 25 ? -11.067 -0.096 -3.328 1.00 0.00 25 ILE A C 19
ATOM 31799 O O . ILE A 1 25 ? -11.307 0.243 -2.170 1.00 0.00 25 ILE A O 19
ATOM 31815 N N . VAL A 1 26 ? -11.783 0.328 -4.363 1.00 0.00 26 VAL A N 19
ATOM 31816 C CA . VAL A 1 26 ? -12.912 1.235 -4.189 1.00 0.00 26 VAL A CA 19
ATOM 31817 C C . VAL A 1 26 ? -14.187 0.661 -4.806 1.00 0.00 26 VAL A C 19
ATOM 31818 O O . VAL A 1 26 ? -14.234 0.390 -6.006 1.00 0.00 26 VAL A O 19
ATOM 31831 N N . ALA A 1 27 ? -15.224 0.482 -3.986 1.00 0.00 27 ALA A N 19
ATOM 31832 C CA . ALA A 1 27 ? -16.494 -0.052 -4.473 1.00 0.00 27 ALA A CA 19
ATOM 31833 C C . ALA A 1 27 ? -17.662 0.853 -4.094 1.00 0.00 27 ALA A C 19
ATOM 31834 O O . ALA A 1 27 ? -17.875 1.151 -2.918 1.00 0.00 27 ALA A O 19
ATOM 31841 N N . CYS A 1 28 ? -18.412 1.296 -5.101 1.00 0.00 28 CYS A N 19
ATOM 31842 C CA . CYS A 1 28 ? -19.552 2.179 -4.870 1.00 0.00 28 CYS A CA 19
ATOM 31843 C C . CYS A 1 28 ? -20.869 1.518 -5.284 1.00 0.00 28 CYS A C 19
ATOM 31844 O O . CYS A 1 28 ? -21.591 0.984 -4.444 1.00 0.00 28 CYS A O 19
ATOM 31852 N N . GLY A 1 29 ? -21.179 1.555 -6.580 1.00 0.00 29 GLY A N 19
ATOM 31853 C CA . GLY A 1 29 ? -22.412 0.954 -7.062 1.00 0.00 29 GLY A CA 19
ATOM 31854 C C . GLY A 1 29 ? -23.188 1.866 -7.999 1.00 0.00 29 GLY A C 19
ATOM 31855 O O . GLY A 1 29 ? -24.415 1.942 -7.922 1.00 0.00 29 GLY A O 19
ATOM 31859 N N . GLY A 1 30 ? -22.480 2.553 -8.891 1.00 0.00 30 GLY A N 19
ATOM 31860 C CA . GLY A 1 30 ? -23.139 3.443 -9.831 1.00 0.00 30 GLY A CA 19
ATOM 31861 C C . GLY A 1 30 ? -23.202 4.877 -9.343 1.00 0.00 30 GLY A C 19
ATOM 31862 O O . GLY A 1 30 ? -24.216 5.553 -9.512 1.00 0.00 30 GLY A O 19
ATOM 31866 N N . ALA A 1 31 ? -22.114 5.343 -8.740 1.00 0.00 31 ALA A N 19
ATOM 31867 C CA . ALA A 1 31 ? -22.049 6.707 -8.230 1.00 0.00 31 ALA A CA 19
ATOM 31868 C C . ALA A 1 31 ? -20.921 7.485 -8.899 1.00 0.00 31 ALA A C 19
ATOM 31869 O O . ALA A 1 31 ? -19.874 7.721 -8.297 1.00 0.00 31 ALA A O 19
ATOM 31876 N N . VAL A 1 32 ? -21.141 7.879 -10.151 1.00 0.00 32 VAL A N 19
ATOM 31877 C CA . VAL A 1 32 ? -20.141 8.628 -10.904 1.00 0.00 32 VAL A CA 19
ATOM 31878 C C . VAL A 1 32 ? -19.804 9.945 -10.213 1.00 0.00 32 VAL A C 19
ATOM 31879 O O . VAL A 1 32 ? -18.660 10.398 -10.244 1.00 0.00 32 VAL A O 19
ATOM 31892 N N . ALA A 1 33 ? -20.806 10.552 -9.584 1.00 0.00 33 ALA A N 19
ATOM 31893 C CA . ALA A 1 33 ? -20.611 11.818 -8.882 1.00 0.00 33 ALA A CA 19
ATOM 31894 C C . ALA A 1 33 ? -19.929 11.603 -7.531 1.00 0.00 33 ALA A C 19
ATOM 31895 O O . ALA A 1 33 ? -20.287 12.234 -6.538 1.00 0.00 33 ALA A O 19
ATOM 31902 N N . THR A 1 34 ? -18.944 10.708 -7.504 1.00 0.00 34 THR A N 19
ATOM 31903 C CA . THR A 1 34 ? -18.215 10.402 -6.280 1.00 0.00 34 THR A CA 19
ATOM 31904 C C . THR A 1 34 ? -16.953 9.596 -6.581 1.00 0.00 34 THR A C 19
ATOM 31905 O O . THR A 1 34 ? -15.925 9.773 -5.929 1.00 0.00 34 THR A O 19
ATOM 31916 N N . SER A 1 35 ? -17.036 8.707 -7.571 1.00 0.00 35 SER A N 19
ATOM 31917 C CA . SER A 1 35 ? -15.896 7.878 -7.952 1.00 0.00 35 SER A CA 19
ATOM 31918 C C . SER A 1 35 ? -14.679 8.740 -8.271 1.00 0.00 35 SER A C 19
ATOM 31919 O O . SER A 1 35 ? -13.578 8.483 -7.783 1.00 0.00 35 SER A O 19
ATOM 31927 N N . THR A 1 36 ? -14.886 9.767 -9.090 1.00 0.00 36 THR A N 19
ATOM 31928 C CA . THR A 1 36 ? -13.805 10.668 -9.470 1.00 0.00 36 THR A CA 19
ATOM 31929 C C . THR A 1 36 ? -13.316 11.464 -8.266 1.00 0.00 36 THR A C 19
ATOM 31930 O O . THR A 1 36 ? -12.121 11.486 -7.970 1.00 0.00 36 THR A O 19
ATOM 31941 N N . MET A 1 37 ? -14.246 12.115 -7.569 1.00 0.00 37 MET A N 19
ATOM 31942 C CA . MET A 1 37 ? -13.906 12.912 -6.393 1.00 0.00 37 MET A CA 19
ATOM 31943 C C . MET A 1 37 ? -12.987 12.132 -5.461 1.00 0.00 37 MET A C 19
ATOM 31944 O O . MET A 1 37 ? -11.907 12.599 -5.102 1.00 0.00 37 MET A O 19
ATOM 31958 N N . ALA A 1 38 ? -13.420 10.936 -5.084 1.00 0.00 38 ALA A N 19
ATOM 31959 C CA . ALA A 1 38 ? -12.631 10.088 -4.205 1.00 0.00 38 ALA A CA 19
ATOM 31960 C C . ALA A 1 38 ? -11.342 9.663 -4.898 1.00 0.00 38 ALA A C 19
ATOM 31961 O O . ALA A 1 38 ? -10.254 9.812 -4.350 1.00 0.00 38 ALA A O 19
ATOM 31968 N N . ALA A 1 39 ? -11.472 9.141 -6.114 1.00 0.00 39 ALA A N 19
ATOM 31969 C CA . ALA A 1 39 ? -10.314 8.698 -6.886 1.00 0.00 39 ALA A CA 19
ATOM 31970 C C . ALA A 1 39 ? -9.229 9.773 -6.939 1.00 0.00 39 ALA A C 19
ATOM 31971 O O . ALA A 1 39 ? -8.075 9.518 -6.597 1.00 0.00 39 ALA A O 19
ATOM 31978 N N . GLU A 1 40 ? -9.606 10.974 -7.369 1.00 0.00 40 GLU A N 19
ATOM 31979 C CA . GLU A 1 40 ? -8.661 12.081 -7.465 1.00 0.00 40 GLU A CA 19
ATOM 31980 C C . GLU A 1 40 ? -8.151 12.486 -6.085 1.00 0.00 40 GLU A C 19
ATOM 31981 O O . GLU A 1 40 ? -6.992 12.867 -5.929 1.00 0.00 40 GLU A O 19
ATOM 31993 N N . GLU A 1 41 ? -9.024 12.401 -5.088 1.00 0.00 41 GLU A N 19
ATOM 31994 C CA . GLU A 1 41 ? -8.658 12.759 -3.722 1.00 0.00 41 GLU A CA 19
ATOM 31995 C C . GLU A 1 41 ? -7.552 11.852 -3.199 1.00 0.00 41 GLU A C 19
ATOM 31996 O O . GLU A 1 41 ? -6.523 12.323 -2.718 1.00 0.00 41 GLU A O 19
ATOM 32008 N N . ILE A 1 42 ? -7.767 10.546 -3.291 1.00 0.00 42 ILE A N 19
ATOM 32009 C CA . ILE A 1 42 ? -6.778 9.588 -2.821 1.00 0.00 42 ILE A CA 19
ATOM 32010 C C . ILE A 1 42 ? -5.479 9.718 -3.618 1.00 0.00 42 ILE A C 19
ATOM 32011 O O . ILE A 1 42 ? -4.392 9.506 -3.084 1.00 0.00 42 ILE A O 19
ATOM 32027 N N . LYS A 1 43 ? -5.600 10.071 -4.896 1.00 0.00 43 LYS A N 19
ATOM 32028 C CA . LYS A 1 43 ? -4.434 10.229 -5.762 1.00 0.00 43 LYS A CA 19
ATOM 32029 C C . LYS A 1 43 ? -3.611 11.456 -5.369 1.00 0.00 43 LYS A C 19
ATOM 32030 O O . LYS A 1 43 ? -2.421 11.343 -5.073 1.00 0.00 43 LYS A O 19
ATOM 32049 N N . GLU A 1 44 ? -4.246 12.627 -5.374 1.00 0.00 44 GLU A N 19
ATOM 32050 C CA . GLU A 1 44 ? -3.556 13.868 -5.025 1.00 0.00 44 GLU A CA 19
ATOM 32051 C C . GLU A 1 44 ? -2.866 13.751 -3.668 1.00 0.00 44 GLU A C 19
ATOM 32052 O O . GLU A 1 44 ? -1.758 14.256 -3.480 1.00 0.00 44 GLU A O 19
ATOM 32064 N N . LEU A 1 45 ? -3.521 13.079 -2.729 1.00 0.00 45 LEU A N 19
ATOM 32065 C CA . LEU A 1 45 ? -2.969 12.895 -1.392 1.00 0.00 45 LEU A CA 19
ATOM 32066 C C . LEU A 1 45 ? -1.739 11.993 -1.429 1.00 0.00 45 LEU A C 19
ATOM 32067 O O . LEU A 1 45 ? -0.675 12.357 -0.927 1.00 0.00 45 LEU A O 19
ATOM 32083 N N . CYS A 1 46 ? -1.893 10.812 -2.017 1.00 0.00 46 CYS A N 19
ATOM 32084 C CA . CYS A 1 46 ? -0.797 9.853 -2.113 1.00 0.00 46 CYS A CA 19
ATOM 32085 C C . CYS A 1 46 ? 0.478 10.514 -2.630 1.00 0.00 46 CYS A C 19
ATOM 32086 O O . CYS A 1 46 ? 1.580 10.192 -2.184 1.00 0.00 46 CYS A O 19
ATOM 32094 N N . GLN A 1 47 ? 0.323 11.444 -3.565 1.00 0.00 47 GLN A N 19
ATOM 32095 C CA . GLN A 1 47 ? 1.464 12.154 -4.130 1.00 0.00 47 GLN A CA 19
ATOM 32096 C C . GLN A 1 47 ? 2.031 13.146 -3.118 1.00 0.00 47 GLN A C 19
ATOM 32097 O O . GLN A 1 47 ? 3.235 13.394 -3.081 1.00 0.00 47 GLN A O 19
ATOM 32111 N N . SER A 1 48 ? 1.147 13.706 -2.302 1.00 0.00 48 SER A N 19
ATOM 32112 C CA . SER A 1 48 ? 1.543 14.675 -1.284 1.00 0.00 48 SER A CA 19
ATOM 32113 C C . SER A 1 48 ? 2.481 14.038 -0.260 1.00 0.00 48 SER A C 19
ATOM 32114 O O . SER A 1 48 ? 3.499 14.622 0.111 1.00 0.00 48 SER A O 19
ATOM 32122 N N . HIS A 1 49 ? 2.130 12.839 0.191 1.00 0.00 49 HIS A N 19
ATOM 32123 C CA . HIS A 1 49 ? 2.937 12.122 1.173 1.00 0.00 49 HIS A CA 19
ATOM 32124 C C . HIS A 1 49 ? 4.011 11.267 0.495 1.00 0.00 49 HIS A C 19
ATOM 32125 O O . HIS A 1 49 ? 4.870 10.694 1.165 1.00 0.00 49 HIS A O 19
ATOM 32140 N N . ASN A 1 50 ? 3.956 11.179 -0.832 1.00 0.00 50 ASN A N 19
ATOM 32141 C CA . ASN A 1 50 ? 4.925 10.389 -1.585 1.00 0.00 50 ASN A CA 19
ATOM 32142 C C . ASN A 1 50 ? 4.825 8.908 -1.222 1.00 0.00 50 ASN A C 19
ATOM 32143 O O . ASN A 1 50 ? 5.832 8.260 -0.937 1.00 0.00 50 ASN A O 19
ATOM 32154 N N . ILE A 1 51 ? 3.605 8.376 -1.240 1.00 0.00 51 ILE A N 19
ATOM 32155 C CA . ILE A 1 51 ? 3.380 6.970 -0.916 1.00 0.00 51 ILE A CA 19
ATOM 32156 C C . ILE A 1 51 ? 2.843 6.212 -2.126 1.00 0.00 51 ILE A C 19
ATOM 32157 O O . ILE A 1 51 ? 1.634 6.165 -2.349 1.00 0.00 51 ILE A O 19
ATOM 32173 N N . PRO A 1 52 ? 3.732 5.603 -2.926 1.00 0.00 52 PRO A N 19
ATOM 32174 C CA . PRO A 1 52 ? 3.325 4.845 -4.114 1.00 0.00 52 PRO A CA 19
ATOM 32175 C C . PRO A 1 52 ? 2.254 3.806 -3.794 1.00 0.00 52 PRO A C 19
ATOM 32176 O O . PRO A 1 52 ? 2.427 2.986 -2.900 1.00 0.00 52 PRO A O 19
ATOM 32187 N N . VAL A 1 53 ? 1.148 3.843 -4.528 1.00 0.00 53 VAL A N 19
ATOM 32188 C CA . VAL A 1 53 ? 0.054 2.896 -4.320 1.00 0.00 53 VAL A CA 19
ATOM 32189 C C . VAL A 1 53 ? -0.795 2.773 -5.580 1.00 0.00 53 VAL A C 19
ATOM 32190 O O . VAL A 1 53 ? -0.674 3.582 -6.500 1.00 0.00 53 VAL A O 19
ATOM 32203 N N . GLU A 1 54 ? -1.664 1.766 -5.616 1.00 0.00 54 GLU A N 19
ATOM 32204 C CA . GLU A 1 54 ? -2.533 1.560 -6.768 1.00 0.00 54 GLU A CA 19
ATOM 32205 C C . GLU A 1 54 ? -3.998 1.554 -6.349 1.00 0.00 54 GLU A C 19
ATOM 32206 O O . GLU A 1 54 ? -4.440 0.663 -5.623 1.00 0.00 54 GLU A O 19
ATOM 32218 N N . LEU A 1 55 ? -4.749 2.550 -6.805 1.00 0.00 55 LEU A N 19
ATOM 32219 C CA . LEU A 1 55 ? -6.161 2.655 -6.471 1.00 0.00 55 LEU A CA 19
ATOM 32220 C C . LEU A 1 55 ? -7.023 2.000 -7.550 1.00 0.00 55 LEU A C 19
ATOM 32221 O O . LEU A 1 55 ? -7.075 2.465 -8.685 1.00 0.00 55 LEU A O 19
ATOM 32237 N N . ILE A 1 56 ? -7.698 0.919 -7.182 1.00 0.00 56 ILE A N 19
ATOM 32238 C CA . ILE A 1 56 ? -8.563 0.199 -8.111 1.00 0.00 56 ILE A CA 19
ATOM 32239 C C . ILE A 1 56 ? -10.028 0.498 -7.800 1.00 0.00 56 ILE A C 19
ATOM 32240 O O . ILE A 1 56 ? -10.382 0.745 -6.648 1.00 0.00 56 ILE A O 19
ATOM 32256 N N . GLN A 1 57 ? -10.878 0.469 -8.823 1.00 0.00 57 GLN A N 19
ATOM 32257 C CA . GLN A 1 57 ? -12.302 0.725 -8.641 1.00 0.00 57 GLN A CA 19
ATOM 32258 C C . GLN A 1 57 ? -13.097 -0.506 -9.062 1.00 0.00 57 GLN A C 19
ATOM 32259 O O . GLN A 1 57 ? -12.793 -1.130 -10.077 1.00 0.00 57 GLN A O 19
ATOM 32273 N N . CYS A 1 58 ? -14.086 -0.879 -8.261 1.00 0.00 58 CYS A N 19
ATOM 32274 C CA . CYS A 1 58 ? -14.886 -2.064 -8.538 1.00 0.00 58 CYS A CA 19
ATOM 32275 C C . CYS A 1 58 ? -16.340 -1.854 -8.106 1.00 0.00 58 CYS A C 19
ATOM 32276 O O . CYS A 1 58 ? -16.647 -0.890 -7.413 1.00 0.00 58 CYS A O 19
ATOM 32284 N N . ARG A 1 59 ? -17.235 -2.752 -8.516 1.00 0.00 59 ARG A N 19
ATOM 32285 C CA . ARG A 1 59 ? -18.645 -2.638 -8.151 1.00 0.00 59 ARG A CA 19
ATOM 32286 C C . ARG A 1 59 ? -18.879 -3.200 -6.746 1.00 0.00 59 ARG A C 19
ATOM 32287 O O . ARG A 1 59 ? -17.936 -3.336 -5.968 1.00 0.00 59 ARG A O 19
ATOM 32308 N N . VAL A 1 60 ? -20.132 -3.523 -6.423 1.00 0.00 60 VAL A N 19
ATOM 32309 C CA . VAL A 1 60 ? -20.470 -4.064 -5.108 1.00 0.00 60 VAL A CA 19
ATOM 32310 C C . VAL A 1 60 ? -19.918 -5.476 -4.929 1.00 0.00 60 VAL A C 19
ATOM 32311 O O . VAL A 1 60 ? -19.735 -5.940 -3.803 1.00 0.00 60 VAL A O 19
ATOM 32324 N N . ASN A 1 61 ? -19.651 -6.155 -6.042 1.00 0.00 61 ASN A N 19
ATOM 32325 C CA . ASN A 1 61 ? -19.118 -7.512 -5.996 1.00 0.00 61 ASN A CA 19
ATOM 32326 C C . ASN A 1 61 ? -18.023 -7.696 -7.042 1.00 0.00 61 ASN A C 19
ATOM 32327 O O . ASN A 1 61 ? -18.202 -8.408 -8.029 1.00 0.00 61 ASN A O 19
ATOM 32338 N N . GLU A 1 62 ? -16.893 -7.044 -6.813 1.00 0.00 62 GLU A N 19
ATOM 32339 C CA . GLU A 1 62 ? -15.764 -7.125 -7.731 1.00 0.00 62 GLU A CA 19
ATOM 32340 C C . GLU A 1 62 ? -14.443 -7.088 -6.962 1.00 0.00 62 GLU A C 19
ATOM 32341 O O . GLU A 1 62 ? -13.498 -7.807 -7.293 1.00 0.00 62 GLU A O 19
ATOM 32353 N N . ILE A 1 63 ? -14.388 -6.251 -5.930 1.00 0.00 63 ILE A N 19
ATOM 32354 C CA . ILE A 1 63 ? -13.192 -6.119 -5.102 1.00 0.00 63 ILE A CA 19
ATOM 32355 C C . ILE A 1 63 ? -12.757 -7.465 -4.536 1.00 0.00 63 ILE A C 19
ATOM 32356 O O . ILE A 1 63 ? -11.565 -7.745 -4.409 1.00 0.00 63 ILE A O 19
ATOM 32372 N N . GLU A 1 64 ? -13.738 -8.288 -4.190 1.00 0.00 64 GLU A N 19
ATOM 32373 C CA . GLU A 1 64 ? -13.476 -9.608 -3.626 1.00 0.00 64 GLU A CA 19
ATOM 32374 C C . GLU A 1 64 ? -12.775 -10.500 -4.643 1.00 0.00 64 GLU A C 19
ATOM 32375 O O . GLU A 1 64 ? -11.870 -11.259 -4.300 1.00 0.00 64 GLU A O 19
ATOM 32387 N N . THR A 1 65 ? -13.205 -10.399 -5.894 1.00 0.00 65 THR A N 19
ATOM 32388 C CA . THR A 1 65 ? -12.630 -11.190 -6.975 1.00 0.00 65 THR A CA 19
ATOM 32389 C C . THR A 1 65 ? -11.250 -10.663 -7.358 1.00 0.00 65 THR A C 19
ATOM 32390 O O . THR A 1 65 ? -10.324 -11.435 -7.599 1.00 0.00 65 THR A O 19
ATOM 32401 N N . TYR A 1 66 ? -11.122 -9.341 -7.409 1.00 0.00 66 TYR A N 19
ATOM 32402 C CA . TYR A 1 66 ? -9.857 -8.704 -7.761 1.00 0.00 66 TYR A CA 19
ATOM 32403 C C . TYR A 1 66 ? -8.985 -8.479 -6.527 1.00 0.00 66 TYR A C 19
ATOM 32404 O O . TYR A 1 66 ? -7.989 -7.759 -6.584 1.00 0.00 66 TYR A O 19
ATOM 32422 N N . MET A 1 67 ? -9.359 -9.103 -5.412 1.00 0.00 67 MET A N 19
ATOM 32423 C CA . MET A 1 67 ? -8.607 -8.973 -4.170 1.00 0.00 67 MET A CA 19
ATOM 32424 C C . MET A 1 67 ? -7.319 -9.803 -4.206 1.00 0.00 67 MET A C 19
ATOM 32425 O O . MET A 1 67 ? -7.021 -10.543 -3.268 1.00 0.00 67 MET A O 19
ATOM 32439 N N . ASP A 1 68 ? -6.560 -9.681 -5.294 1.00 0.00 68 ASP A N 19
ATOM 32440 C CA . ASP A 1 68 ? -5.314 -10.425 -5.446 1.00 0.00 68 ASP A CA 19
ATOM 32441 C C . ASP A 1 68 ? -4.232 -9.891 -4.516 1.00 0.00 68 ASP A C 19
ATOM 32442 O O . ASP A 1 68 ? -3.440 -10.655 -3.966 1.00 0.00 68 ASP A O 19
ATOM 32451 N N . GLY A 1 69 ? -4.202 -8.575 -4.346 1.00 0.00 69 GLY A N 19
ATOM 32452 C CA . GLY A 1 69 ? -3.211 -7.966 -3.481 1.00 0.00 69 GLY A CA 19
ATOM 32453 C C . GLY A 1 69 ? -3.620 -6.582 -3.026 1.00 0.00 69 GLY A C 19
ATOM 32454 O O . GLY A 1 69 ? -3.011 -5.591 -3.416 1.00 0.00 69 GLY A O 19
ATOM 32458 N N . VAL A 1 70 ? -4.657 -6.520 -2.202 1.00 0.00 70 VAL A N 19
ATOM 32459 C CA . VAL A 1 70 ? -5.159 -5.254 -1.690 1.00 0.00 70 VAL A CA 19
ATOM 32460 C C . VAL A 1 70 ? -4.765 -5.063 -0.227 1.00 0.00 70 VAL A C 19
ATOM 32461 O O . VAL A 1 70 ? -4.997 -5.940 0.606 1.00 0.00 70 VAL A O 19
ATOM 32474 N N . HIS A 1 71 ? -4.174 -3.914 0.081 1.00 0.00 71 HIS A N 19
ATOM 32475 C CA . HIS A 1 71 ? -3.757 -3.610 1.446 1.00 0.00 71 HIS A CA 19
ATOM 32476 C C . HIS A 1 71 ? -4.828 -2.802 2.181 1.00 0.00 71 HIS A C 19
ATOM 32477 O O . HIS A 1 71 ? -4.793 -2.683 3.405 1.00 0.00 71 HIS A O 19
ATOM 32492 N N . LEU A 1 72 ? -5.780 -2.249 1.430 1.00 0.00 72 LEU A N 19
ATOM 32493 C CA . LEU A 1 72 ? -6.857 -1.456 2.018 1.00 0.00 72 LEU A CA 19
ATOM 32494 C C . LEU A 1 72 ? -8.086 -1.449 1.107 1.00 0.00 72 LEU A C 19
ATOM 32495 O O . LEU A 1 72 ? -7.965 -1.586 -0.106 1.00 0.00 72 LEU A O 19
ATOM 32511 N N . ILE A 1 73 ? -9.272 -1.300 1.693 1.00 0.00 73 ILE A N 19
ATOM 32512 C CA . ILE A 1 73 ? -10.507 -1.286 0.912 1.00 0.00 73 ILE A CA 19
ATOM 32513 C C . ILE A 1 73 ? -11.480 -0.234 1.447 1.00 0.00 73 ILE A C 19
ATOM 32514 O O . ILE A 1 73 ? -11.599 -0.036 2.652 1.00 0.00 73 ILE A O 19
ATOM 32530 N N . CYS A 1 74 ? -12.173 0.440 0.540 1.00 0.00 74 CYS A N 19
ATOM 32531 C CA . CYS A 1 74 ? -13.130 1.464 0.928 1.00 0.00 74 CYS A CA 19
ATOM 32532 C C . CYS A 1 74 ? -14.485 1.203 0.282 1.00 0.00 74 CYS A C 19
ATOM 32533 O O . CYS A 1 74 ? -14.659 1.399 -0.920 1.00 0.00 74 CYS A O 19
ATOM 32541 N N . THR A 1 75 ? -15.446 0.761 1.086 1.00 0.00 75 THR A N 19
ATOM 32542 C CA . THR A 1 75 ? -16.785 0.479 0.582 1.00 0.00 75 THR A CA 19
ATOM 32543 C C . THR A 1 75 ? -17.819 1.369 1.260 1.00 0.00 75 THR A C 19
ATOM 32544 O O . THR A 1 75 ? -17.700 1.695 2.441 1.00 0.00 75 THR A O 19
ATOM 32555 N N . THR A 1 76 ? -18.826 1.773 0.496 1.00 0.00 76 THR A N 19
ATOM 32556 C CA . THR A 1 76 ? -19.881 2.637 1.008 1.00 0.00 76 THR A CA 19
ATOM 32557 C C . THR A 1 76 ? -20.869 1.846 1.856 1.00 0.00 76 THR A C 19
ATOM 32558 O O . THR A 1 76 ? -21.999 1.586 1.442 1.00 0.00 76 THR A O 19
ATOM 32569 N N . ALA A 1 77 ? -20.431 1.466 3.049 1.00 0.00 77 ALA A N 19
ATOM 32570 C CA . ALA A 1 77 ? -21.269 0.706 3.966 1.00 0.00 77 ALA A CA 19
ATOM 32571 C C . ALA A 1 77 ? -21.841 -0.535 3.288 1.00 0.00 77 ALA A C 19
ATOM 32572 O O . ALA A 1 77 ? -21.257 -1.054 2.337 1.00 0.00 77 ALA A O 19
ATOM 32579 N N . ARG A 1 78 ? -22.977 -1.010 3.792 1.00 0.00 78 ARG A N 19
ATOM 32580 C CA . ARG A 1 78 ? -23.638 -2.193 3.250 1.00 0.00 78 ARG A CA 19
ATOM 32581 C C . ARG A 1 78 ? -22.904 -3.473 3.644 1.00 0.00 78 ARG A C 19
ATOM 32582 O O . ARG A 1 78 ? -23.506 -4.396 4.192 1.00 0.00 78 ARG A O 19
ATOM 32603 N N . VAL A 1 79 ? -21.608 -3.528 3.359 1.00 0.00 79 VAL A N 19
ATOM 32604 C CA . VAL A 1 79 ? -20.804 -4.699 3.683 1.00 0.00 79 VAL A CA 19
ATOM 32605 C C . VAL A 1 79 ? -20.827 -4.982 5.186 1.00 0.00 79 VAL A C 19
ATOM 32606 O O . VAL A 1 79 ? -21.318 -4.169 5.969 1.00 0.00 79 VAL A O 19
ATOM 32619 N N . ASP A 1 80 ? -20.292 -6.133 5.581 1.00 0.00 80 ASP A N 19
ATOM 32620 C CA . ASP A 1 80 ? -20.256 -6.508 6.992 1.00 0.00 80 ASP A CA 19
ATOM 32621 C C . ASP A 1 80 ? -18.868 -6.276 7.589 1.00 0.00 80 ASP A C 19
ATOM 32622 O O . ASP A 1 80 ? -18.722 -6.124 8.801 1.00 0.00 80 ASP A O 19
ATOM 32631 N N . ARG A 1 81 ? -17.853 -6.247 6.729 1.00 0.00 81 ARG A N 19
ATOM 32632 C CA . ARG A 1 81 ? -16.475 -6.030 7.169 1.00 0.00 81 ARG A CA 19
ATOM 32633 C C . ARG A 1 81 ? -16.086 -7.013 8.267 1.00 0.00 81 ARG A C 19
ATOM 32634 O O . ARG A 1 81 ? -15.354 -6.666 9.194 1.00 0.00 81 ARG A O 19
ATOM 32655 N N . SER A 1 82 ? -16.576 -8.240 8.165 1.00 0.00 82 SER A N 19
ATOM 32656 C CA . SER A 1 82 ? -16.270 -9.256 9.162 1.00 0.00 82 SER A CA 19
ATOM 32657 C C . SER A 1 82 ? -15.863 -10.574 8.508 1.00 0.00 82 SER A C 19
ATOM 32658 O O . SER A 1 82 ? -15.815 -11.610 9.170 1.00 0.00 82 SER A O 19
ATOM 32666 N N . PHE A 1 83 ? -15.566 -10.533 7.211 1.00 0.00 83 PHE A N 19
ATOM 32667 C CA . PHE A 1 83 ? -15.160 -11.732 6.488 1.00 0.00 83 PHE A CA 19
ATOM 32668 C C . PHE A 1 83 ? -13.661 -11.718 6.205 1.00 0.00 83 PHE A C 19
ATOM 32669 O O . PHE A 1 83 ? -13.163 -10.859 5.476 1.00 0.00 83 PHE A O 19
ATOM 32686 N N . GLY A 1 84 ? -12.947 -12.675 6.791 1.00 0.00 84 GLY A N 19
ATOM 32687 C CA . GLY A 1 84 ? -11.510 -12.760 6.595 1.00 0.00 84 GLY A CA 19
ATOM 32688 C C . GLY A 1 84 ? -10.758 -11.679 7.345 1.00 0.00 84 GLY A C 19
ATOM 32689 O O . GLY A 1 84 ? -10.827 -11.603 8.571 1.00 0.00 84 GLY A O 19
ATOM 32693 N N . ASP A 1 85 ? -10.041 -10.838 6.609 1.00 0.00 85 ASP A N 19
ATOM 32694 C CA . ASP A 1 85 ? -9.279 -9.757 7.215 1.00 0.00 85 ASP A CA 19
ATOM 32695 C C . ASP A 1 85 ? -9.208 -8.561 6.277 1.00 0.00 85 ASP A C 19
ATOM 32696 O O . ASP A 1 85 ? -8.345 -7.703 6.427 1.00 0.00 85 ASP A O 19
ATOM 32705 N N . ILE A 1 86 ? -10.130 -8.506 5.320 1.00 0.00 86 ILE A N 19
ATOM 32706 C CA . ILE A 1 86 ? -10.177 -7.414 4.358 1.00 0.00 86 ILE A CA 19
ATOM 32707 C C . ILE A 1 86 ? -10.270 -6.061 5.075 1.00 0.00 86 ILE A C 19
ATOM 32708 O O . ILE A 1 86 ? -11.338 -5.672 5.547 1.00 0.00 86 ILE A O 19
ATOM 32724 N N . PRO A 1 87 ? -9.148 -5.327 5.171 1.00 0.00 87 PRO A N 19
ATOM 32725 C CA . PRO A 1 87 ? -9.111 -4.017 5.841 1.00 0.00 87 PRO A CA 19
ATOM 32726 C C . PRO A 1 87 ? -9.916 -2.955 5.097 1.00 0.00 87 PRO A C 19
ATOM 32727 O O . PRO A 1 87 ? -9.342 -2.076 4.454 1.00 0.00 87 PRO A O 19
ATOM 32738 N N . LEU A 1 88 ? -11.245 -3.030 5.181 1.00 0.00 88 LEU A N 19
ATOM 32739 C CA . LEU A 1 88 ? -12.096 -2.062 4.495 1.00 0.00 88 LEU A CA 19
ATOM 32740 C C . LEU A 1 88 ? -12.562 -0.957 5.433 1.00 0.00 88 LEU A C 19
ATOM 32741 O O . LEU A 1 88 ? -12.536 -1.110 6.653 1.00 0.00 88 LEU A O 19
ATOM 32757 N N . VAL A 1 89 ? -12.986 0.160 4.847 1.00 0.00 89 VAL A N 19
ATOM 32758 C CA . VAL A 1 89 ? -13.456 1.302 5.620 1.00 0.00 89 VAL A CA 19
ATOM 32759 C C . VAL A 1 89 ? -14.607 2.012 4.916 1.00 0.00 89 VAL A C 19
ATOM 32760 O O . VAL A 1 89 ? -14.721 1.974 3.690 1.00 0.00 89 VAL A O 19
ATOM 32773 N N . HIS A 1 90 ? -15.456 2.658 5.706 1.00 0.00 90 HIS A N 19
ATOM 32774 C CA . HIS A 1 90 ? -16.606 3.382 5.179 1.00 0.00 90 HIS A CA 19
ATOM 32775 C C . HIS A 1 90 ? -16.228 4.812 4.799 1.00 0.00 90 HIS A C 19
ATOM 32776 O O . HIS A 1 90 ? -15.369 5.425 5.431 1.00 0.00 90 HIS A O 19
ATOM 32791 N N . GLY A 1 91 ? -16.872 5.336 3.759 1.00 0.00 91 GLY A N 19
ATOM 32792 C CA . GLY A 1 91 ? -16.585 6.689 3.311 1.00 0.00 91 GLY A CA 19
ATOM 32793 C C . GLY A 1 91 ? -17.729 7.647 3.578 1.00 0.00 91 GLY A C 19
ATOM 32794 O O . GLY A 1 91 ? -17.968 8.568 2.798 1.00 0.00 91 GLY A O 19
ATOM 32798 N N . MET A 1 92 ? -18.435 7.433 4.683 1.00 0.00 92 MET A N 19
ATOM 32799 C CA . MET A 1 92 ? -19.559 8.285 5.052 1.00 0.00 92 MET A CA 19
ATOM 32800 C C . MET A 1 92 ? -19.134 9.753 5.142 1.00 0.00 92 MET A C 19
ATOM 32801 O O . MET A 1 92 ? -19.768 10.624 4.546 1.00 0.00 92 MET A O 19
ATOM 32815 N N . PRO A 1 93 ? -18.060 10.054 5.895 1.00 0.00 93 PRO A N 19
ATOM 32816 C CA . PRO A 1 93 ? -17.573 11.428 6.055 1.00 0.00 93 PRO A CA 19
ATOM 32817 C C . PRO A 1 93 ? -16.879 11.965 4.804 1.00 0.00 93 PRO A C 19
ATOM 32818 O O . PRO A 1 93 ? -16.962 13.157 4.510 1.00 0.00 93 PRO A O 19
ATOM 32829 N N . PHE A 1 94 ? -16.195 11.089 4.070 1.00 0.00 94 PHE A N 19
ATOM 32830 C CA . PHE A 1 94 ? -15.495 11.505 2.855 1.00 0.00 94 PHE A CA 19
ATOM 32831 C C . PHE A 1 94 ? -16.495 11.926 1.777 1.00 0.00 94 PHE A C 19
ATOM 32832 O O . PHE A 1 94 ? -16.245 12.865 1.020 1.00 0.00 94 PHE A O 19
ATOM 32849 N N . VAL A 1 95 ? -17.625 11.227 1.711 1.00 0.00 95 VAL A N 19
ATOM 32850 C CA . VAL A 1 95 ? -18.657 11.536 0.723 1.00 0.00 95 VAL A CA 19
ATOM 32851 C C . VAL A 1 95 ? -19.444 12.788 1.103 1.00 0.00 95 VAL A C 19
ATOM 32852 O O . VAL A 1 95 ? -20.040 13.443 0.248 1.00 0.00 95 VAL A O 19
ATOM 32865 N N . SER A 1 96 ? -19.446 13.110 2.390 1.00 0.00 96 SER A N 19
ATOM 32866 C CA . SER A 1 96 ? -20.166 14.277 2.886 1.00 0.00 96 SER A CA 19
ATOM 32867 C C . SER A 1 96 ? -19.717 15.547 2.178 1.00 0.00 96 SER A C 19
ATOM 32868 O O . SER A 1 96 ? -20.490 16.497 2.034 1.00 0.00 96 SER A O 19
ATOM 32876 N N . GLY A 1 97 ? -18.465 15.561 1.742 1.00 0.00 97 GLY A N 19
ATOM 32877 C CA . GLY A 1 97 ? -17.938 16.727 1.058 1.00 0.00 97 GLY A CA 19
ATOM 32878 C C . GLY A 1 97 ? -17.709 17.906 1.993 1.00 0.00 97 GLY A C 19
ATOM 32879 O O . GLY A 1 97 ? -17.228 18.954 1.565 1.00 0.00 97 GLY A O 19
ATOM 32883 N N . VAL A 1 98 ? -18.070 17.742 3.266 1.00 0.00 98 VAL A N 19
ATOM 32884 C CA . VAL A 1 98 ? -17.922 18.805 4.251 1.00 0.00 98 VAL A CA 19
ATOM 32885 C C . VAL A 1 98 ? -17.074 18.355 5.441 1.00 0.00 98 VAL A C 19
ATOM 32886 O O . VAL A 1 98 ? -16.294 19.135 5.986 1.00 0.00 98 VAL A O 19
ATOM 32899 N N . GLY A 1 99 ? -17.236 17.098 5.843 1.00 0.00 99 GLY A N 19
ATOM 32900 C CA . GLY A 1 99 ? -16.479 16.580 6.968 1.00 0.00 99 GLY A CA 19
ATOM 32901 C C . GLY A 1 99 ? -15.141 15.989 6.562 1.00 0.00 99 GLY A C 19
ATOM 32902 O O . GLY A 1 99 ? -14.501 15.295 7.354 1.00 0.00 99 GLY A O 19
ATOM 32906 N N . ILE A 1 100 ? -14.710 16.262 5.333 1.00 0.00 100 ILE A N 19
ATOM 32907 C CA . ILE A 1 100 ? -13.433 15.751 4.847 1.00 0.00 100 ILE A CA 19
ATOM 32908 C C . ILE A 1 100 ? -12.273 16.362 5.619 1.00 0.00 100 ILE A C 19
ATOM 32909 O O . ILE A 1 100 ? -11.350 15.663 6.019 1.00 0.00 100 ILE A O 19
ATOM 32925 N N . GLU A 1 101 ? -12.323 17.674 5.818 1.00 0.00 101 GLU A N 19
ATOM 32926 C CA . GLU A 1 101 ? -11.266 18.386 6.535 1.00 0.00 101 GLU A CA 19
ATOM 32927 C C . GLU A 1 101 ? -10.886 17.677 7.834 1.00 0.00 101 GLU A C 19
ATOM 32928 O O . GLU A 1 101 ? -9.709 17.421 8.089 1.00 0.00 101 GLU A O 19
ATOM 32940 N N . ALA A 1 102 ? -11.884 17.364 8.652 1.00 0.00 102 ALA A N 19
ATOM 32941 C CA . ALA A 1 102 ? -11.643 16.687 9.919 1.00 0.00 102 ALA A CA 19
ATOM 32942 C C . ALA A 1 102 ? -11.224 15.240 9.691 1.00 0.00 102 ALA A C 19
ATOM 32943 O O . ALA A 1 102 ? -10.283 14.750 10.317 1.00 0.00 102 ALA A O 19
ATOM 32950 N N . LEU A 1 103 ? -11.927 14.562 8.791 1.00 0.00 103 LEU A N 19
ATOM 32951 C CA . LEU A 1 103 ? -11.625 13.172 8.481 1.00 0.00 103 LEU A CA 19
ATOM 32952 C C . LEU A 1 103 ? -10.219 13.037 7.915 1.00 0.00 103 LEU A C 19
ATOM 32953 O O . LEU A 1 103 ? -9.450 12.178 8.339 1.00 0.00 103 LEU A O 19
ATOM 32969 N N . GLN A 1 104 ? -9.889 13.889 6.951 1.00 0.00 104 GLN A N 19
ATOM 32970 C CA . GLN A 1 104 ? -8.573 13.861 6.325 1.00 0.00 104 GLN A CA 19
ATOM 32971 C C . GLN A 1 104 ? -7.468 13.952 7.376 1.00 0.00 104 GLN A C 19
ATOM 32972 O O . GLN A 1 104 ? -6.535 13.149 7.384 1.00 0.00 104 GLN A O 19
ATOM 32986 N N . ASN A 1 105 ? -7.582 14.935 8.261 1.00 0.00 105 ASN A N 19
ATOM 32987 C CA . ASN A 1 105 ? -6.595 15.135 9.315 1.00 0.00 105 ASN A CA 19
ATOM 32988 C C . ASN A 1 105 ? -6.415 13.871 10.154 1.00 0.00 105 ASN A C 19
ATOM 32989 O O . ASN A 1 105 ? -5.296 13.394 10.343 1.00 0.00 105 ASN A O 19
ATOM 33000 N N . LYS A 1 106 ? -7.521 13.338 10.667 1.00 0.00 106 LYS A N 19
ATOM 33001 C CA . LYS A 1 106 ? -7.476 12.141 11.494 1.00 0.00 106 LYS A CA 19
ATOM 33002 C C . LYS A 1 106 ? -7.076 10.916 10.680 1.00 0.00 106 LYS A C 19
ATOM 33003 O O . LYS A 1 106 ? -6.264 10.113 11.125 1.00 0.00 106 LYS A O 19
ATOM 33022 N N . ILE A 1 107 ? -7.651 10.770 9.490 1.00 0.00 107 ILE A N 19
ATOM 33023 C CA . ILE A 1 107 ? -7.339 9.628 8.642 1.00 0.00 107 ILE A CA 19
ATOM 33024 C C . ILE A 1 107 ? -5.873 9.636 8.221 1.00 0.00 107 ILE A C 19
ATOM 33025 O O . ILE A 1 107 ? -5.205 8.604 8.246 1.00 0.00 107 ILE A O 19
ATOM 33041 N N . LEU A 1 108 ? -5.375 10.806 7.839 1.00 0.00 108 LEU A N 19
ATOM 33042 C CA . LEU A 1 108 ? -3.989 10.931 7.419 1.00 0.00 108 LEU A CA 19
ATOM 33043 C C . LEU A 1 108 ? -3.048 10.527 8.546 1.00 0.00 108 LEU A C 19
ATOM 33044 O O . LEU A 1 108 ? -2.101 9.777 8.329 1.00 0.00 108 LEU A O 19
ATOM 33060 N N . THR A 1 109 ? -3.326 11.027 9.749 1.00 0.00 109 THR A N 19
ATOM 33061 C CA . THR A 1 109 ? -2.508 10.726 10.919 1.00 0.00 109 THR A CA 19
ATOM 33062 C C . THR A 1 109 ? -2.472 9.229 11.208 1.00 0.00 109 THR A C 19
ATOM 33063 O O . THR A 1 109 ? -1.417 8.674 11.516 1.00 0.00 109 THR A O 19
ATOM 33074 N N . ILE A 1 110 ? -3.627 8.574 11.111 1.00 0.00 110 ILE A N 19
ATOM 33075 C CA . ILE A 1 110 ? -3.707 7.139 11.370 1.00 0.00 110 ILE A CA 19
ATOM 33076 C C . ILE A 1 110 ? -2.739 6.367 10.476 1.00 0.00 110 ILE A C 19
ATOM 33077 O O . ILE A 1 110 ? -1.968 5.535 10.953 1.00 0.00 110 ILE A O 19
ATOM 33093 N N . LEU A 1 111 ? -2.784 6.649 9.177 1.00 0.00 111 LEU A N 19
ATOM 33094 C CA . LEU A 1 111 ? -1.910 5.977 8.223 1.00 0.00 111 LEU A CA 19
ATOM 33095 C C . LEU A 1 111 ? -0.447 6.309 8.499 1.00 0.00 111 LEU A C 19
ATOM 33096 O O . LEU A 1 111 ? 0.416 5.434 8.445 1.00 0.00 111 LEU A O 19
ATOM 33112 N N . GLN A 1 112 ? -0.172 7.577 8.801 1.00 0.00 112 GLN A N 19
ATOM 33113 C CA . GLN A 1 112 ? 1.192 8.010 9.089 1.00 0.00 112 GLN A CA 19
ATOM 33114 C C . GLN A 1 112 ? 1.483 7.953 10.587 1.00 0.00 112 GLN A C 19
ATOM 33115 O O . GLN A 1 112 ? 2.343 8.678 11.088 1.00 0.00 112 GLN A O 19
ATOM 33129 N N . GLY A 1 113 ? 0.765 7.087 11.297 1.00 0.00 113 GLY A N 19
ATOM 33130 C CA . GLY A 1 113 ? 0.967 6.951 12.727 1.00 0.00 113 GLY A CA 19
ATOM 33131 C C . GLY A 1 113 ? 2.363 6.469 13.068 1.00 0.00 113 GLY A C 19
ATOM 33132 O O . GLY A 1 113 ? 3.248 6.546 12.190 1.00 0.00 113 GLY A O 19
ATOM 33137 N N . MET A 1 1 ? 8.528 16.541 -42.508 1.00 0.00 1 MET A N 20
ATOM 33138 C CA . MET A 1 1 ? 7.180 15.906 -42.471 1.00 0.00 1 MET A CA 20
ATOM 33139 C C . MET A 1 1 ? 6.685 15.757 -41.037 1.00 0.00 1 MET A C 20
ATOM 33140 O O . MET A 1 1 ? 5.505 15.959 -40.750 1.00 0.00 1 MET A O 20
ATOM 33156 N N . GLY A 1 2 ? 7.599 15.402 -40.141 1.00 0.00 2 GLY A N 20
ATOM 33157 C CA . GLY A 1 2 ? 7.243 15.232 -38.746 1.00 0.00 2 GLY A CA 20
ATOM 33158 C C . GLY A 1 2 ? 7.279 13.781 -38.308 1.00 0.00 2 GLY A C 20
ATOM 33159 O O . GLY A 1 2 ? 6.235 13.160 -38.122 1.00 0.00 2 GLY A O 20
ATOM 33163 N N . SER A 1 3 ? 8.481 13.240 -38.139 1.00 0.00 3 SER A N 20
ATOM 33164 C CA . SER A 1 3 ? 8.638 11.854 -37.712 1.00 0.00 3 SER A CA 20
ATOM 33165 C C . SER A 1 3 ? 8.409 11.725 -36.208 1.00 0.00 3 SER A C 20
ATOM 33166 O O . SER A 1 3 ? 9.282 11.262 -35.473 1.00 0.00 3 SER A O 20
ATOM 33174 N N . SER A 1 4 ? 7.228 12.143 -35.756 1.00 0.00 4 SER A N 20
ATOM 33175 C CA . SER A 1 4 ? 6.879 12.083 -34.340 1.00 0.00 4 SER A CA 20
ATOM 33176 C C . SER A 1 4 ? 7.943 12.766 -33.486 1.00 0.00 4 SER A C 20
ATOM 33177 O O . SER A 1 4 ? 8.241 12.326 -32.375 1.00 0.00 4 SER A O 20
ATOM 33185 N N . HIS A 1 5 ? 8.516 13.843 -34.012 1.00 0.00 5 HIS A N 20
ATOM 33186 C CA . HIS A 1 5 ? 9.548 14.579 -33.293 1.00 0.00 5 HIS A CA 20
ATOM 33187 C C . HIS A 1 5 ? 9.279 16.083 -33.309 1.00 0.00 5 HIS A C 20
ATOM 33188 O O . HIS A 1 5 ? 10.205 16.884 -33.193 1.00 0.00 5 HIS A O 20
ATOM 33203 N N . HIS A 1 6 ? 8.011 16.463 -33.439 1.00 0.00 6 HIS A N 20
ATOM 33204 C CA . HIS A 1 6 ? 7.637 17.875 -33.454 1.00 0.00 6 HIS A CA 20
ATOM 33205 C C . HIS A 1 6 ? 6.558 18.166 -32.414 1.00 0.00 6 HIS A C 20
ATOM 33206 O O . HIS A 1 6 ? 5.407 18.438 -32.756 1.00 0.00 6 HIS A O 20
ATOM 33221 N N . HIS A 1 7 ? 6.940 18.108 -31.142 1.00 0.00 7 HIS A N 20
ATOM 33222 C CA . HIS A 1 7 ? 6.010 18.367 -30.047 1.00 0.00 7 HIS A CA 20
ATOM 33223 C C . HIS A 1 7 ? 6.735 18.985 -28.855 1.00 0.00 7 HIS A C 20
ATOM 33224 O O . HIS A 1 7 ? 6.399 20.082 -28.412 1.00 0.00 7 HIS A O 20
ATOM 33239 N N . HIS A 1 8 ? 7.734 18.274 -28.344 1.00 0.00 8 HIS A N 20
ATOM 33240 C CA . HIS A 1 8 ? 8.513 18.751 -27.205 1.00 0.00 8 HIS A CA 20
ATOM 33241 C C . HIS A 1 8 ? 9.714 17.844 -26.933 1.00 0.00 8 HIS A C 20
ATOM 33242 O O . HIS A 1 8 ? 10.266 17.847 -25.833 1.00 0.00 8 HIS A O 20
ATOM 33257 N N . HIS A 1 9 ? 10.118 17.077 -27.945 1.00 0.00 9 HIS A N 20
ATOM 33258 C CA . HIS A 1 9 ? 11.254 16.171 -27.826 1.00 0.00 9 HIS A CA 20
ATOM 33259 C C . HIS A 1 9 ? 11.076 15.201 -26.657 1.00 0.00 9 HIS A C 20
ATOM 33260 O O . HIS A 1 9 ? 10.618 14.074 -26.845 1.00 0.00 9 HIS A O 20
ATOM 33275 N N . HIS A 1 10 ? 11.437 15.639 -25.450 1.00 0.00 10 HIS A N 20
ATOM 33276 C CA . HIS A 1 10 ? 11.312 14.800 -24.263 1.00 0.00 10 HIS A CA 20
ATOM 33277 C C . HIS A 1 10 ? 11.858 15.516 -23.029 1.00 0.00 10 HIS A C 20
ATOM 33278 O O . HIS A 1 10 ? 12.706 16.400 -23.138 1.00 0.00 10 HIS A O 20
ATOM 33293 N N . HIS A 1 11 ? 11.367 15.127 -21.858 1.00 0.00 11 HIS A N 20
ATOM 33294 C CA . HIS A 1 11 ? 11.815 15.733 -20.607 1.00 0.00 11 HIS A CA 20
ATOM 33295 C C . HIS A 1 11 ? 11.817 14.720 -19.465 1.00 0.00 11 HIS A C 20
ATOM 33296 O O . HIS A 1 11 ? 12.638 14.808 -18.552 1.00 0.00 11 HIS A O 20
ATOM 33311 N N . HIS A 1 12 ? 10.896 13.760 -19.518 1.00 0.00 12 HIS A N 20
ATOM 33312 C CA . HIS A 1 12 ? 10.799 12.735 -18.483 1.00 0.00 12 HIS A CA 20
ATOM 33313 C C . HIS A 1 12 ? 10.681 11.346 -19.103 1.00 0.00 12 HIS A C 20
ATOM 33314 O O . HIS A 1 12 ? 9.830 11.108 -19.960 1.00 0.00 12 HIS A O 20
ATOM 33329 N N . GLU A 1 13 ? 11.540 10.430 -18.662 1.00 0.00 13 GLU A N 20
ATOM 33330 C CA . GLU A 1 13 ? 11.532 9.063 -19.174 1.00 0.00 13 GLU A CA 20
ATOM 33331 C C . GLU A 1 13 ? 11.428 8.055 -18.032 1.00 0.00 13 GLU A C 20
ATOM 33332 O O . GLU A 1 13 ? 12.314 7.222 -17.838 1.00 0.00 13 GLU A O 20
ATOM 33344 N N . ASN A 1 14 ? 10.338 8.138 -17.276 1.00 0.00 14 ASN A N 20
ATOM 33345 C CA . ASN A 1 14 ? 10.116 7.234 -16.152 1.00 0.00 14 ASN A CA 20
ATOM 33346 C C . ASN A 1 14 ? 11.304 7.248 -15.196 1.00 0.00 14 ASN A C 20
ATOM 33347 O O . ASN A 1 14 ? 12.271 6.509 -15.381 1.00 0.00 14 ASN A O 20
ATOM 33358 N N . LEU A 1 15 ? 11.227 8.096 -14.176 1.00 0.00 15 LEU A N 20
ATOM 33359 C CA . LEU A 1 15 ? 12.298 8.208 -13.193 1.00 0.00 15 LEU A CA 20
ATOM 33360 C C . LEU A 1 15 ? 12.126 7.179 -12.080 1.00 0.00 15 LEU A C 20
ATOM 33361 O O . LEU A 1 15 ? 11.130 7.194 -11.357 1.00 0.00 15 LEU A O 20
ATOM 33377 N N . TYR A 1 16 ? 13.104 6.289 -11.948 1.00 0.00 16 TYR A N 20
ATOM 33378 C CA . TYR A 1 16 ? 13.064 5.252 -10.922 1.00 0.00 16 TYR A CA 20
ATOM 33379 C C . TYR A 1 16 ? 11.882 4.313 -11.139 1.00 0.00 16 TYR A C 20
ATOM 33380 O O . TYR A 1 16 ? 10.780 4.751 -11.473 1.00 0.00 16 TYR A O 20
ATOM 33398 N N . PHE A 1 17 ? 12.118 3.018 -10.946 1.00 0.00 17 PHE A N 20
ATOM 33399 C CA . PHE A 1 17 ? 11.073 2.015 -11.120 1.00 0.00 17 PHE A CA 20
ATOM 33400 C C . PHE A 1 17 ? 10.116 2.015 -9.932 1.00 0.00 17 PHE A C 20
ATOM 33401 O O . PHE A 1 17 ? 10.409 1.437 -8.885 1.00 0.00 17 PHE A O 20
ATOM 33418 N N . GLN A 1 18 ? 8.970 2.667 -10.103 1.00 0.00 18 GLN A N 20
ATOM 33419 C CA . GLN A 1 18 ? 7.967 2.744 -9.048 1.00 0.00 18 GLN A CA 20
ATOM 33420 C C . GLN A 1 18 ? 7.485 1.351 -8.654 1.00 0.00 18 GLN A C 20
ATOM 33421 O O . GLN A 1 18 ? 6.499 0.848 -9.193 1.00 0.00 18 GLN A O 20
ATOM 33435 N N . GLY A 1 19 ? 8.189 0.734 -7.710 1.00 0.00 19 GLY A N 20
ATOM 33436 C CA . GLY A 1 19 ? 7.822 -0.595 -7.258 1.00 0.00 19 GLY A CA 20
ATOM 33437 C C . GLY A 1 19 ? 6.406 -0.660 -6.717 1.00 0.00 19 GLY A C 20
ATOM 33438 O O . GLY A 1 19 ? 5.618 0.267 -6.906 1.00 0.00 19 GLY A O 20
ATOM 33442 N N . SER A 1 20 ? 6.085 -1.761 -6.044 1.00 0.00 20 SER A N 20
ATOM 33443 C CA . SER A 1 20 ? 4.756 -1.952 -5.472 1.00 0.00 20 SER A CA 20
ATOM 33444 C C . SER A 1 20 ? 4.816 -1.975 -3.948 1.00 0.00 20 SER A C 20
ATOM 33445 O O . SER A 1 20 ? 5.807 -2.416 -3.363 1.00 0.00 20 SER A O 20
ATOM 33453 N N . LYS A 1 21 ? 3.749 -1.503 -3.309 1.00 0.00 21 LYS A N 20
ATOM 33454 C CA . LYS A 1 21 ? 3.681 -1.477 -1.851 1.00 0.00 21 LYS A CA 20
ATOM 33455 C C . LYS A 1 21 ? 2.293 -1.874 -1.362 1.00 0.00 21 LYS A C 20
ATOM 33456 O O . LYS A 1 21 ? 2.096 -2.979 -0.856 1.00 0.00 21 LYS A O 20
ATOM 33475 N N . ARG A 1 22 ? 1.333 -0.966 -1.507 1.00 0.00 22 ARG A N 20
ATOM 33476 C CA . ARG A 1 22 ? -0.031 -1.228 -1.064 1.00 0.00 22 ARG A CA 20
ATOM 33477 C C . ARG A 1 22 ? -1.031 -0.962 -2.184 1.00 0.00 22 ARG A C 20
ATOM 33478 O O . ARG A 1 22 ? -0.784 -0.143 -3.071 1.00 0.00 22 ARG A O 20
ATOM 33499 N N . LYS A 1 23 ? -2.161 -1.660 -2.135 1.00 0.00 23 LYS A N 20
ATOM 33500 C CA . LYS A 1 23 ? -3.203 -1.505 -3.141 1.00 0.00 23 LYS A CA 20
ATOM 33501 C C . LYS A 1 23 ? -4.560 -1.277 -2.484 1.00 0.00 23 LYS A C 20
ATOM 33502 O O . LYS A 1 23 ? -5.102 -2.168 -1.825 1.00 0.00 23 LYS A O 20
ATOM 33521 N N . ILE A 1 24 ? -5.108 -0.078 -2.662 1.00 0.00 24 ILE A N 20
ATOM 33522 C CA . ILE A 1 24 ? -6.400 0.259 -2.080 1.00 0.00 24 ILE A CA 20
ATOM 33523 C C . ILE A 1 24 ? -7.520 0.084 -3.100 1.00 0.00 24 ILE A C 20
ATOM 33524 O O . ILE A 1 24 ? -7.286 0.180 -4.302 1.00 0.00 24 ILE A O 20
ATOM 33540 N N . ILE A 1 25 ? -8.739 -0.166 -2.623 1.00 0.00 25 ILE A N 20
ATOM 33541 C CA . ILE A 1 25 ? -9.879 -0.341 -3.510 1.00 0.00 25 ILE A CA 20
ATOM 33542 C C . ILE A 1 25 ? -11.035 0.557 -3.087 1.00 0.00 25 ILE A C 20
ATOM 33543 O O . ILE A 1 25 ? -11.261 0.775 -1.896 1.00 0.00 25 ILE A O 20
ATOM 33559 N N . VAL A 1 26 ? -11.775 1.064 -4.065 1.00 0.00 26 VAL A N 20
ATOM 33560 C CA . VAL A 1 26 ? -12.915 1.929 -3.780 1.00 0.00 26 VAL A CA 20
ATOM 33561 C C . VAL A 1 26 ? -14.181 1.398 -4.443 1.00 0.00 26 VAL A C 20
ATOM 33562 O O . VAL A 1 26 ? -14.273 1.332 -5.668 1.00 0.00 26 VAL A O 20
ATOM 33575 N N . ALA A 1 27 ? -15.159 1.020 -3.623 1.00 0.00 27 ALA A N 20
ATOM 33576 C CA . ALA A 1 27 ? -16.418 0.498 -4.138 1.00 0.00 27 ALA A CA 20
ATOM 33577 C C . ALA A 1 27 ? -17.573 1.444 -3.829 1.00 0.00 27 ALA A C 20
ATOM 33578 O O . ALA A 1 27 ? -17.824 1.782 -2.671 1.00 0.00 27 ALA A O 20
ATOM 33585 N N . CYS A 1 28 ? -18.266 1.874 -4.879 1.00 0.00 28 CYS A N 20
ATOM 33586 C CA . CYS A 1 28 ? -19.390 2.791 -4.729 1.00 0.00 28 CYS A CA 20
ATOM 33587 C C . CYS A 1 28 ? -20.564 2.368 -5.604 1.00 0.00 28 CYS A C 20
ATOM 33588 O O . CYS A 1 28 ? -20.426 2.219 -6.818 1.00 0.00 28 CYS A O 20
ATOM 33596 N N . GLY A 1 29 ? -21.721 2.181 -4.978 1.00 0.00 29 GLY A N 20
ATOM 33597 C CA . GLY A 1 29 ? -22.903 1.780 -5.712 1.00 0.00 29 GLY A CA 20
ATOM 33598 C C . GLY A 1 29 ? -23.430 2.891 -6.598 1.00 0.00 29 GLY A C 20
ATOM 33599 O O . GLY A 1 29 ? -24.080 3.821 -6.120 1.00 0.00 29 GLY A O 20
ATOM 33603 N N . GLY A 1 30 ? -23.147 2.795 -7.893 1.00 0.00 30 GLY A N 20
ATOM 33604 C CA . GLY A 1 30 ? -23.601 3.806 -8.828 1.00 0.00 30 GLY A CA 20
ATOM 33605 C C . GLY A 1 30 ? -22.453 4.514 -9.520 1.00 0.00 30 GLY A C 20
ATOM 33606 O O . GLY A 1 30 ? -22.447 4.651 -10.742 1.00 0.00 30 GLY A O 20
ATOM 33610 N N . ALA A 1 31 ? -21.480 4.968 -8.736 1.00 0.00 31 ALA A N 20
ATOM 33611 C CA . ALA A 1 31 ? -20.321 5.669 -9.281 1.00 0.00 31 ALA A CA 20
ATOM 33612 C C . ALA A 1 31 ? -20.750 6.805 -10.204 1.00 0.00 31 ALA A C 20
ATOM 33613 O O . ALA A 1 31 ? -20.777 6.649 -11.426 1.00 0.00 31 ALA A O 20
ATOM 33620 N N . VAL A 1 32 ? -21.080 7.948 -9.613 1.00 0.00 32 VAL A N 20
ATOM 33621 C CA . VAL A 1 32 ? -21.507 9.112 -10.380 1.00 0.00 32 VAL A CA 20
ATOM 33622 C C . VAL A 1 32 ? -21.074 10.405 -9.698 1.00 0.00 32 VAL A C 20
ATOM 33623 O O . VAL A 1 32 ? -21.579 10.758 -8.632 1.00 0.00 32 VAL A O 20
ATOM 33636 N N . ALA A 1 33 ? -20.128 11.108 -10.317 1.00 0.00 33 ALA A N 20
ATOM 33637 C CA . ALA A 1 33 ? -19.620 12.366 -9.769 1.00 0.00 33 ALA A CA 20
ATOM 33638 C C . ALA A 1 33 ? -18.730 12.124 -8.550 1.00 0.00 33 ALA A C 20
ATOM 33639 O O . ALA A 1 33 ? -17.714 12.799 -8.372 1.00 0.00 33 ALA A O 20
ATOM 33646 N N . THR A 1 34 ? -19.109 11.158 -7.719 1.00 0.00 34 THR A N 20
ATOM 33647 C CA . THR A 1 34 ? -18.342 10.828 -6.527 1.00 0.00 34 THR A CA 20
ATOM 33648 C C . THR A 1 34 ? -17.136 9.961 -6.877 1.00 0.00 34 THR A C 20
ATOM 33649 O O . THR A 1 34 ? -16.236 9.777 -6.058 1.00 0.00 34 THR A O 20
ATOM 33660 N N . SER A 1 35 ? -17.120 9.430 -8.098 1.00 0.00 35 SER A N 20
ATOM 33661 C CA . SER A 1 35 ? -16.019 8.588 -8.549 1.00 0.00 35 SER A CA 20
ATOM 33662 C C . SER A 1 35 ? -14.762 9.422 -8.776 1.00 0.00 35 SER A C 20
ATOM 33663 O O . SER A 1 35 ? -13.710 9.145 -8.201 1.00 0.00 35 SER A O 20
ATOM 33671 N N . THR A 1 36 ? -14.877 10.442 -9.618 1.00 0.00 36 THR A N 20
ATOM 33672 C CA . THR A 1 36 ? -13.747 11.312 -9.916 1.00 0.00 36 THR A CA 20
ATOM 33673 C C . THR A 1 36 ? -13.320 12.093 -8.677 1.00 0.00 36 THR A C 20
ATOM 33674 O O . THR A 1 36 ? -12.131 12.307 -8.448 1.00 0.00 36 THR A O 20
ATOM 33685 N N . MET A 1 37 ? -14.301 12.516 -7.884 1.00 0.00 37 MET A N 20
ATOM 33686 C CA . MET A 1 37 ? -14.032 13.277 -6.667 1.00 0.00 37 MET A CA 20
ATOM 33687 C C . MET A 1 37 ? -13.188 12.470 -5.684 1.00 0.00 37 MET A C 20
ATOM 33688 O O . MET A 1 37 ? -12.145 12.933 -5.225 1.00 0.00 37 MET A O 20
ATOM 33702 N N . ALA A 1 38 ? -13.646 11.266 -5.357 1.00 0.00 38 ALA A N 20
ATOM 33703 C CA . ALA A 1 38 ? -12.926 10.408 -4.423 1.00 0.00 38 ALA A CA 20
ATOM 33704 C C . ALA A 1 38 ? -11.593 9.965 -5.010 1.00 0.00 38 ALA A C 20
ATOM 33705 O O . ALA A 1 38 ? -10.549 10.079 -4.368 1.00 0.00 38 ALA A O 20
ATOM 33712 N N . ALA A 1 39 ? -11.642 9.454 -6.236 1.00 0.00 39 ALA A N 20
ATOM 33713 C CA . ALA A 1 39 ? -10.444 8.986 -6.922 1.00 0.00 39 ALA A CA 20
ATOM 33714 C C . ALA A 1 39 ? -9.343 10.041 -6.889 1.00 0.00 39 ALA A C 20
ATOM 33715 O O . ALA A 1 39 ? -8.214 9.759 -6.491 1.00 0.00 39 ALA A O 20
ATOM 33722 N N . GLU A 1 40 ? -9.681 11.260 -7.302 1.00 0.00 40 GLU A N 20
ATOM 33723 C CA . GLU A 1 40 ? -8.716 12.355 -7.310 1.00 0.00 40 GLU A CA 20
ATOM 33724 C C . GLU A 1 40 ? -8.244 12.674 -5.894 1.00 0.00 40 GLU A C 20
ATOM 33725 O O . GLU A 1 40 ? -7.102 13.079 -5.686 1.00 0.00 40 GLU A O 20
ATOM 33737 N N . GLU A 1 41 ? -9.138 12.492 -4.926 1.00 0.00 41 GLU A N 20
ATOM 33738 C CA . GLU A 1 41 ? -8.828 12.766 -3.527 1.00 0.00 41 GLU A CA 20
ATOM 33739 C C . GLU A 1 41 ? -7.792 11.782 -2.991 1.00 0.00 41 GLU A C 20
ATOM 33740 O O . GLU A 1 41 ? -6.777 12.180 -2.418 1.00 0.00 41 GLU A O 20
ATOM 33752 N N . ILE A 1 42 ? -8.059 10.496 -3.177 1.00 0.00 42 ILE A N 20
ATOM 33753 C CA . ILE A 1 42 ? -7.158 9.449 -2.715 1.00 0.00 42 ILE A CA 20
ATOM 33754 C C . ILE A 1 42 ? -5.826 9.504 -3.458 1.00 0.00 42 ILE A C 20
ATOM 33755 O O . ILE A 1 42 ? -4.768 9.294 -2.867 1.00 0.00 42 ILE A O 20
ATOM 33771 N N . LYS A 1 43 ? -5.886 9.791 -4.754 1.00 0.00 43 LYS A N 20
ATOM 33772 C CA . LYS A 1 43 ? -4.681 9.878 -5.573 1.00 0.00 43 LYS A CA 20
ATOM 33773 C C . LYS A 1 43 ? -3.869 11.117 -5.207 1.00 0.00 43 LYS A C 20
ATOM 33774 O O . LYS A 1 43 ? -2.673 11.026 -4.927 1.00 0.00 43 LYS A O 20
ATOM 33793 N N . GLU A 1 44 ? -4.527 12.275 -5.211 1.00 0.00 44 GLU A N 20
ATOM 33794 C CA . GLU A 1 44 ? -3.866 13.536 -4.878 1.00 0.00 44 GLU A CA 20
ATOM 33795 C C . GLU A 1 44 ? -3.158 13.443 -3.528 1.00 0.00 44 GLU A C 20
ATOM 33796 O O . GLU A 1 44 ? -2.074 13.998 -3.344 1.00 0.00 44 GLU A O 20
ATOM 33808 N N . LEU A 1 45 ? -3.781 12.739 -2.588 1.00 0.00 45 LEU A N 20
ATOM 33809 C CA . LEU A 1 45 ? -3.216 12.573 -1.253 1.00 0.00 45 LEU A CA 20
ATOM 33810 C C . LEU A 1 45 ? -1.998 11.655 -1.288 1.00 0.00 45 LEU A C 20
ATOM 33811 O O . LEU A 1 45 ? -0.965 11.957 -0.692 1.00 0.00 45 LEU A O 20
ATOM 33827 N N . CYS A 1 46 ? -2.127 10.533 -1.989 1.00 0.00 46 CYS A N 20
ATOM 33828 C CA . CYS A 1 46 ? -1.036 9.570 -2.101 1.00 0.00 46 CYS A CA 20
ATOM 33829 C C . CYS A 1 46 ? 0.253 10.253 -2.550 1.00 0.00 46 CYS A C 20
ATOM 33830 O O . CYS A 1 46 ? 1.346 9.877 -2.127 1.00 0.00 46 CYS A O 20
ATOM 33838 N N . GLN A 1 47 ? 0.116 11.258 -3.407 1.00 0.00 47 GLN A N 20
ATOM 33839 C CA . GLN A 1 47 ? 1.269 11.993 -3.911 1.00 0.00 47 GLN A CA 20
ATOM 33840 C C . GLN A 1 47 ? 1.771 12.996 -2.877 1.00 0.00 47 GLN A C 20
ATOM 33841 O O . GLN A 1 47 ? 2.973 13.218 -2.745 1.00 0.00 47 GLN A O 20
ATOM 33855 N N . SER A 1 48 ? 0.840 13.599 -2.144 1.00 0.00 48 SER A N 20
ATOM 33856 C CA . SER A 1 48 ? 1.188 14.579 -1.119 1.00 0.00 48 SER A CA 20
ATOM 33857 C C . SER A 1 48 ? 2.173 13.986 -0.112 1.00 0.00 48 SER A C 20
ATOM 33858 O O . SER A 1 48 ? 3.146 14.632 0.273 1.00 0.00 48 SER A O 20
ATOM 33866 N N . HIS A 1 49 ? 1.907 12.753 0.308 1.00 0.00 49 HIS A N 20
ATOM 33867 C CA . HIS A 1 49 ? 2.766 12.070 1.270 1.00 0.00 49 HIS A CA 20
ATOM 33868 C C . HIS A 1 49 ? 3.832 11.225 0.572 1.00 0.00 49 HIS A C 20
ATOM 33869 O O . HIS A 1 49 ? 4.670 10.607 1.228 1.00 0.00 49 HIS A O 20
ATOM 33884 N N . ASN A 1 50 ? 3.800 11.198 -0.760 1.00 0.00 50 ASN A N 20
ATOM 33885 C CA . ASN A 1 50 ? 4.768 10.427 -1.533 1.00 0.00 50 ASN A CA 20
ATOM 33886 C C . ASN A 1 50 ? 4.784 8.966 -1.090 1.00 0.00 50 ASN A C 20
ATOM 33887 O O . ASN A 1 50 ? 5.834 8.419 -0.751 1.00 0.00 50 ASN A O 20
ATOM 33898 N N . ILE A 1 51 ? 3.613 8.343 -1.097 1.00 0.00 51 ILE A N 20
ATOM 33899 C CA . ILE A 1 51 ? 3.485 6.947 -0.699 1.00 0.00 51 ILE A CA 20
ATOM 33900 C C . ILE A 1 51 ? 3.069 6.086 -1.888 1.00 0.00 51 ILE A C 20
ATOM 33901 O O . ILE A 1 51 ? 1.914 6.122 -2.312 1.00 0.00 51 ILE A O 20
ATOM 33917 N N . PRO A 1 52 ? 4.004 5.304 -2.455 1.00 0.00 52 PRO A N 20
ATOM 33918 C CA . PRO A 1 52 ? 3.708 4.450 -3.606 1.00 0.00 52 PRO A CA 20
ATOM 33919 C C . PRO A 1 52 ? 2.547 3.497 -3.331 1.00 0.00 52 PRO A C 20
ATOM 33920 O O . PRO A 1 52 ? 2.602 2.678 -2.414 1.00 0.00 52 PRO A O 20
ATOM 33931 N N . VAL A 1 53 ? 1.493 3.622 -4.132 1.00 0.00 53 VAL A N 20
ATOM 33932 C CA . VAL A 1 53 ? 0.308 2.785 -3.991 1.00 0.00 53 VAL A CA 20
ATOM 33933 C C . VAL A 1 53 ? -0.506 2.797 -5.279 1.00 0.00 53 VAL A C 20
ATOM 33934 O O . VAL A 1 53 ? -0.263 3.615 -6.166 1.00 0.00 53 VAL A O 20
ATOM 33947 N N . GLU A 1 54 ? -1.470 1.891 -5.381 1.00 0.00 54 GLU A N 20
ATOM 33948 C CA . GLU A 1 54 ? -2.313 1.811 -6.569 1.00 0.00 54 GLU A CA 20
ATOM 33949 C C . GLU A 1 54 ? -3.788 1.818 -6.183 1.00 0.00 54 GLU A C 20
ATOM 33950 O O . GLU A 1 54 ? -4.255 0.930 -5.465 1.00 0.00 54 GLU A O 20
ATOM 33962 N N . LEU A 1 55 ? -4.516 2.828 -6.655 1.00 0.00 55 LEU A N 20
ATOM 33963 C CA . LEU A 1 55 ? -5.938 2.951 -6.352 1.00 0.00 55 LEU A CA 20
ATOM 33964 C C . LEU A 1 55 ? -6.793 2.283 -7.421 1.00 0.00 55 LEU A C 20
ATOM 33965 O O . LEU A 1 55 ? -6.809 2.707 -8.576 1.00 0.00 55 LEU A O 20
ATOM 33981 N N . ILE A 1 56 ? -7.513 1.244 -7.019 1.00 0.00 56 ILE A N 20
ATOM 33982 C CA . ILE A 1 56 ? -8.390 0.516 -7.925 1.00 0.00 56 ILE A CA 20
ATOM 33983 C C . ILE A 1 56 ? -9.847 0.866 -7.644 1.00 0.00 56 ILE A C 20
ATOM 33984 O O . ILE A 1 56 ? -10.215 1.147 -6.503 1.00 0.00 56 ILE A O 20
ATOM 34000 N N . GLN A 1 57 ? -10.680 0.828 -8.677 1.00 0.00 57 GLN A N 20
ATOM 34001 C CA . GLN A 1 57 ? -12.098 1.124 -8.524 1.00 0.00 57 GLN A CA 20
ATOM 34002 C C . GLN A 1 57 ? -12.920 -0.088 -8.945 1.00 0.00 57 GLN A C 20
ATOM 34003 O O . GLN A 1 57 ? -12.621 -0.731 -9.952 1.00 0.00 57 GLN A O 20
ATOM 34017 N N . CYS A 1 58 ? -13.937 -0.419 -8.159 1.00 0.00 58 CYS A N 20
ATOM 34018 C CA . CYS A 1 58 ? -14.775 -1.576 -8.440 1.00 0.00 58 CYS A CA 20
ATOM 34019 C C . CYS A 1 58 ? -16.176 -1.380 -7.873 1.00 0.00 58 CYS A C 20
ATOM 34020 O O . CYS A 1 58 ? -16.416 -0.457 -7.099 1.00 0.00 58 CYS A O 20
ATOM 34028 N N . ARG A 1 59 ? -17.102 -2.249 -8.261 1.00 0.00 59 ARG A N 20
ATOM 34029 C CA . ARG A 1 59 ? -18.478 -2.166 -7.786 1.00 0.00 59 ARG A CA 20
ATOM 34030 C C . ARG A 1 59 ? -18.629 -2.850 -6.430 1.00 0.00 59 ARG A C 20
ATOM 34031 O O . ARG A 1 59 ? -17.644 -3.128 -5.749 1.00 0.00 59 ARG A O 20
ATOM 34052 N N . VAL A 1 60 ? -19.874 -3.118 -6.046 1.00 0.00 60 VAL A N 20
ATOM 34053 C CA . VAL A 1 60 ? -20.165 -3.767 -4.776 1.00 0.00 60 VAL A CA 20
ATOM 34054 C C . VAL A 1 60 ? -19.811 -5.257 -4.809 1.00 0.00 60 VAL A C 20
ATOM 34055 O O . VAL A 1 60 ? -19.772 -5.911 -3.767 1.00 0.00 60 VAL A O 20
ATOM 34068 N N . ASN A 1 61 ? -19.548 -5.791 -6.002 1.00 0.00 61 ASN A N 20
ATOM 34069 C CA . ASN A 1 61 ? -19.200 -7.203 -6.138 1.00 0.00 61 ASN A CA 20
ATOM 34070 C C . ASN A 1 61 ? -18.171 -7.417 -7.244 1.00 0.00 61 ASN A C 20
ATOM 34071 O O . ASN A 1 61 ? -18.426 -8.121 -8.223 1.00 0.00 61 ASN A O 20
ATOM 34082 N N . GLU A 1 62 ? -17.007 -6.808 -7.074 1.00 0.00 62 GLU A N 20
ATOM 34083 C CA . GLU A 1 62 ? -15.927 -6.928 -8.046 1.00 0.00 62 GLU A CA 20
ATOM 34084 C C . GLU A 1 62 ? -14.566 -6.943 -7.349 1.00 0.00 62 GLU A C 20
ATOM 34085 O O . GLU A 1 62 ? -13.647 -7.641 -7.775 1.00 0.00 62 GLU A O 20
ATOM 34097 N N . ILE A 1 63 ? -14.452 -6.170 -6.274 1.00 0.00 63 ILE A N 20
ATOM 34098 C CA . ILE A 1 63 ? -13.214 -6.087 -5.502 1.00 0.00 63 ILE A CA 20
ATOM 34099 C C . ILE A 1 63 ? -12.854 -7.437 -4.879 1.00 0.00 63 ILE A C 20
ATOM 34100 O O . ILE A 1 63 ? -11.699 -7.862 -4.916 1.00 0.00 63 ILE A O 20
ATOM 34116 N N . GLU A 1 64 ? -13.857 -8.098 -4.306 1.00 0.00 64 GLU A N 20
ATOM 34117 C CA . GLU A 1 64 ? -13.676 -9.400 -3.663 1.00 0.00 64 GLU A CA 20
ATOM 34118 C C . GLU A 1 64 ? -12.960 -10.389 -4.582 1.00 0.00 64 GLU A C 20
ATOM 34119 O O . GLU A 1 64 ? -12.030 -11.075 -4.162 1.00 0.00 64 GLU A O 20
ATOM 34131 N N . THR A 1 65 ? -13.392 -10.452 -5.839 1.00 0.00 65 THR A N 20
ATOM 34132 C CA . THR A 1 65 ? -12.778 -11.360 -6.809 1.00 0.00 65 THR A CA 20
ATOM 34133 C C . THR A 1 65 ? -11.449 -10.799 -7.306 1.00 0.00 65 THR A C 20
ATOM 34134 O O . THR A 1 65 ? -10.530 -11.550 -7.636 1.00 0.00 65 THR A O 20
ATOM 34145 N N . TYR A 1 66 ? -11.358 -9.473 -7.360 1.00 0.00 66 TYR A N 20
ATOM 34146 C CA . TYR A 1 66 ? -10.151 -8.790 -7.818 1.00 0.00 66 TYR A CA 20
ATOM 34147 C C . TYR A 1 66 ? -9.178 -8.546 -6.662 1.00 0.00 66 TYR A C 20
ATOM 34148 O O . TYR A 1 66 ? -8.231 -7.768 -6.791 1.00 0.00 66 TYR A O 20
ATOM 34166 N N . MET A 1 67 ? -9.418 -9.213 -5.535 1.00 0.00 67 MET A N 20
ATOM 34167 C CA . MET A 1 67 ? -8.572 -9.076 -4.352 1.00 0.00 67 MET A CA 20
ATOM 34168 C C . MET A 1 67 ? -7.201 -9.733 -4.559 1.00 0.00 67 MET A C 20
ATOM 34169 O O . MET A 1 67 ? -6.726 -10.479 -3.703 1.00 0.00 67 MET A O 20
ATOM 34183 N N . ASP A 1 68 ? -6.574 -9.462 -5.701 1.00 0.00 68 ASP A N 20
ATOM 34184 C CA . ASP A 1 68 ? -5.269 -10.036 -6.017 1.00 0.00 68 ASP A CA 20
ATOM 34185 C C . ASP A 1 68 ? -4.241 -9.716 -4.934 1.00 0.00 68 ASP A C 20
ATOM 34186 O O . ASP A 1 68 ? -3.434 -10.566 -4.560 1.00 0.00 68 ASP A O 20
ATOM 34195 N N . GLY A 1 69 ? -4.273 -8.486 -4.437 1.00 0.00 69 GLY A N 20
ATOM 34196 C CA . GLY A 1 69 ? -3.337 -8.076 -3.406 1.00 0.00 69 GLY A CA 20
ATOM 34197 C C . GLY A 1 69 ? -3.646 -6.692 -2.880 1.00 0.00 69 GLY A C 20
ATOM 34198 O O . GLY A 1 69 ? -2.832 -5.775 -2.998 1.00 0.00 69 GLY A O 20
ATOM 34202 N N . VAL A 1 70 ? -4.832 -6.542 -2.309 1.00 0.00 70 VAL A N 20
ATOM 34203 C CA . VAL A 1 70 ? -5.269 -5.263 -1.774 1.00 0.00 70 VAL A CA 20
ATOM 34204 C C . VAL A 1 70 ? -4.859 -5.098 -0.312 1.00 0.00 70 VAL A C 20
ATOM 34205 O O . VAL A 1 70 ? -5.127 -5.962 0.523 1.00 0.00 70 VAL A O 20
ATOM 34218 N N . HIS A 1 71 ? -4.189 -3.986 -0.021 1.00 0.00 71 HIS A N 20
ATOM 34219 C CA . HIS A 1 71 ? -3.716 -3.702 1.331 1.00 0.00 71 HIS A CA 20
ATOM 34220 C C . HIS A 1 71 ? -4.723 -2.878 2.130 1.00 0.00 71 HIS A C 20
ATOM 34221 O O . HIS A 1 71 ? -4.681 -2.862 3.360 1.00 0.00 71 HIS A O 20
ATOM 34236 N N . LEU A 1 72 ? -5.625 -2.194 1.432 1.00 0.00 72 LEU A N 20
ATOM 34237 C CA . LEU A 1 72 ? -6.638 -1.368 2.090 1.00 0.00 72 LEU A CA 20
ATOM 34238 C C . LEU A 1 72 ? -7.872 -1.249 1.205 1.00 0.00 72 LEU A C 20
ATOM 34239 O O . LEU A 1 72 ? -7.769 -1.316 -0.016 1.00 0.00 72 LEU A O 20
ATOM 34255 N N . ILE A 1 73 ? -9.040 -1.087 1.815 1.00 0.00 73 ILE A N 20
ATOM 34256 C CA . ILE A 1 73 ? -10.273 -0.969 1.046 1.00 0.00 73 ILE A CA 20
ATOM 34257 C C . ILE A 1 73 ? -11.220 0.070 1.646 1.00 0.00 73 ILE A C 20
ATOM 34258 O O . ILE A 1 73 ? -11.300 0.230 2.862 1.00 0.00 73 ILE A O 20
ATOM 34274 N N . CYS A 1 74 ? -11.939 0.773 0.775 1.00 0.00 74 CYS A N 20
ATOM 34275 C CA . CYS A 1 74 ? -12.890 1.792 1.208 1.00 0.00 74 CYS A CA 20
ATOM 34276 C C . CYS A 1 74 ? -14.265 1.569 0.578 1.00 0.00 74 CYS A C 20
ATOM 34277 O O . CYS A 1 74 ? -14.458 1.815 -0.611 1.00 0.00 74 CYS A O 20
ATOM 34285 N N . THR A 1 75 ? -15.221 1.118 1.386 1.00 0.00 75 THR A N 20
ATOM 34286 C CA . THR A 1 75 ? -16.579 0.879 0.908 1.00 0.00 75 THR A CA 20
ATOM 34287 C C . THR A 1 75 ? -17.599 1.310 1.958 1.00 0.00 75 THR A C 20
ATOM 34288 O O . THR A 1 75 ? -17.317 1.289 3.156 1.00 0.00 75 THR A O 20
ATOM 34299 N N . THR A 1 76 ? -18.783 1.704 1.500 1.00 0.00 76 THR A N 20
ATOM 34300 C CA . THR A 1 76 ? -19.848 2.147 2.397 1.00 0.00 76 THR A CA 20
ATOM 34301 C C . THR A 1 76 ? -20.687 0.967 2.880 1.00 0.00 76 THR A C 20
ATOM 34302 O O . THR A 1 76 ? -21.820 0.776 2.438 1.00 0.00 76 THR A O 20
ATOM 34313 N N . ALA A 1 77 ? -20.127 0.184 3.796 1.00 0.00 77 ALA A N 20
ATOM 34314 C CA . ALA A 1 77 ? -20.823 -0.975 4.343 1.00 0.00 77 ALA A CA 20
ATOM 34315 C C . ALA A 1 77 ? -19.994 -1.642 5.435 1.00 0.00 77 ALA A C 20
ATOM 34316 O O . ALA A 1 77 ? -18.854 -1.252 5.688 1.00 0.00 77 ALA A O 20
ATOM 34323 N N . ARG A 1 78 ? -20.568 -2.653 6.077 1.00 0.00 78 ARG A N 20
ATOM 34324 C CA . ARG A 1 78 ? -19.875 -3.378 7.132 1.00 0.00 78 ARG A CA 20
ATOM 34325 C C . ARG A 1 78 ? -19.873 -4.873 6.837 1.00 0.00 78 ARG A C 20
ATOM 34326 O O . ARG A 1 78 ? -20.291 -5.683 7.666 1.00 0.00 78 ARG A O 20
ATOM 34347 N N . VAL A 1 79 ? -19.402 -5.230 5.651 1.00 0.00 79 VAL A N 20
ATOM 34348 C CA . VAL A 1 79 ? -19.344 -6.626 5.242 1.00 0.00 79 VAL A CA 20
ATOM 34349 C C . VAL A 1 79 ? -18.189 -7.353 5.929 1.00 0.00 79 VAL A C 20
ATOM 34350 O O . VAL A 1 79 ? -17.577 -8.243 5.350 1.00 0.00 79 VAL A O 20
ATOM 34363 N N . ASP A 1 80 ? -17.898 -6.975 7.171 1.00 0.00 80 ASP A N 20
ATOM 34364 C CA . ASP A 1 80 ? -16.821 -7.605 7.925 1.00 0.00 80 ASP A CA 20
ATOM 34365 C C . ASP A 1 80 ? -17.344 -8.782 8.743 1.00 0.00 80 ASP A C 20
ATOM 34366 O O . ASP A 1 80 ? -16.591 -9.416 9.481 1.00 0.00 80 ASP A O 20
ATOM 34375 N N . ARG A 1 81 ? -18.638 -9.069 8.614 1.00 0.00 81 ARG A N 20
ATOM 34376 C CA . ARG A 1 81 ? -19.250 -10.169 9.348 1.00 0.00 81 ARG A CA 20
ATOM 34377 C C . ARG A 1 81 ? -18.631 -11.505 8.954 1.00 0.00 81 ARG A C 20
ATOM 34378 O O . ARG A 1 81 ? -18.507 -12.406 9.782 1.00 0.00 81 ARG A O 20
ATOM 34399 N N . SER A 1 82 ? -18.248 -11.636 7.690 1.00 0.00 82 SER A N 20
ATOM 34400 C CA . SER A 1 82 ? -17.647 -12.878 7.216 1.00 0.00 82 SER A CA 20
ATOM 34401 C C . SER A 1 82 ? -16.870 -12.675 5.917 1.00 0.00 82 SER A C 20
ATOM 34402 O O . SER A 1 82 ? -16.997 -13.462 4.980 1.00 0.00 82 SER A O 20
ATOM 34410 N N . PHE A 1 83 ? -16.067 -11.620 5.865 1.00 0.00 83 PHE A N 20
ATOM 34411 C CA . PHE A 1 83 ? -15.269 -11.323 4.678 1.00 0.00 83 PHE A CA 20
ATOM 34412 C C . PHE A 1 83 ? -13.778 -11.544 4.954 1.00 0.00 83 PHE A C 20
ATOM 34413 O O . PHE A 1 83 ? -12.949 -10.685 4.661 1.00 0.00 83 PHE A O 20
ATOM 34430 N N . GLY A 1 84 ? -13.455 -12.694 5.532 1.00 0.00 84 GLY A N 20
ATOM 34431 C CA . GLY A 1 84 ? -12.068 -13.012 5.844 1.00 0.00 84 GLY A CA 20
ATOM 34432 C C . GLY A 1 84 ? -11.433 -12.009 6.789 1.00 0.00 84 GLY A C 20
ATOM 34433 O O . GLY A 1 84 ? -11.499 -12.168 8.009 1.00 0.00 84 GLY A O 20
ATOM 34437 N N . ASP A 1 85 ? -10.819 -10.972 6.225 1.00 0.00 85 ASP A N 20
ATOM 34438 C CA . ASP A 1 85 ? -10.172 -9.942 7.023 1.00 0.00 85 ASP A CA 20
ATOM 34439 C C . ASP A 1 85 ? -9.900 -8.698 6.186 1.00 0.00 85 ASP A C 20
ATOM 34440 O O . ASP A 1 85 ? -8.988 -7.927 6.485 1.00 0.00 85 ASP A O 20
ATOM 34449 N N . ILE A 1 86 ? -10.695 -8.509 5.133 1.00 0.00 86 ILE A N 20
ATOM 34450 C CA . ILE A 1 86 ? -10.541 -7.365 4.250 1.00 0.00 86 ILE A CA 20
ATOM 34451 C C . ILE A 1 86 ? -10.641 -6.047 5.027 1.00 0.00 86 ILE A C 20
ATOM 34452 O O . ILE A 1 86 ? -11.720 -5.649 5.455 1.00 0.00 86 ILE A O 20
ATOM 34468 N N . PRO A 1 87 ? -9.511 -5.357 5.234 1.00 0.00 87 PRO A N 20
ATOM 34469 C CA . PRO A 1 87 ? -9.482 -4.084 5.970 1.00 0.00 87 PRO A CA 20
ATOM 34470 C C . PRO A 1 87 ? -10.203 -2.958 5.233 1.00 0.00 87 PRO A C 20
ATOM 34471 O O . PRO A 1 87 ? -9.567 -2.147 4.558 1.00 0.00 87 PRO A O 20
ATOM 34482 N N . LEU A 1 88 ? -11.531 -2.916 5.341 1.00 0.00 88 LEU A N 20
ATOM 34483 C CA . LEU A 1 88 ? -12.310 -1.886 4.657 1.00 0.00 88 LEU A CA 20
ATOM 34484 C C . LEU A 1 88 ? -12.758 -0.779 5.596 1.00 0.00 88 LEU A C 20
ATOM 34485 O O . LEU A 1 88 ? -12.812 -0.954 6.814 1.00 0.00 88 LEU A O 20
ATOM 34501 N N . VAL A 1 89 ? -13.077 0.366 5.005 1.00 0.00 89 VAL A N 20
ATOM 34502 C CA . VAL A 1 89 ? -13.521 1.529 5.764 1.00 0.00 89 VAL A CA 20
ATOM 34503 C C . VAL A 1 89 ? -14.624 2.276 5.019 1.00 0.00 89 VAL A C 20
ATOM 34504 O O . VAL A 1 89 ? -14.704 2.220 3.791 1.00 0.00 89 VAL A O 20
ATOM 34517 N N . HIS A 1 90 ? -15.477 2.973 5.767 1.00 0.00 90 HIS A N 20
ATOM 34518 C CA . HIS A 1 90 ? -16.576 3.726 5.173 1.00 0.00 90 HIS A CA 20
ATOM 34519 C C . HIS A 1 90 ? -16.127 5.132 4.789 1.00 0.00 90 HIS A C 20
ATOM 34520 O O . HIS A 1 90 ? -15.310 5.746 5.476 1.00 0.00 90 HIS A O 20
ATOM 34535 N N . GLY A 1 91 ? -16.667 5.633 3.685 1.00 0.00 91 GLY A N 20
ATOM 34536 C CA . GLY A 1 91 ? -16.312 6.960 3.220 1.00 0.00 91 GLY A CA 20
ATOM 34537 C C . GLY A 1 91 ? -17.511 7.884 3.140 1.00 0.00 91 GLY A C 20
ATOM 34538 O O . GLY A 1 91 ? -17.558 8.778 2.296 1.00 0.00 91 GLY A O 20
ATOM 34542 N N . MET A 1 92 ? -18.481 7.669 4.021 1.00 0.00 92 MET A N 20
ATOM 34543 C CA . MET A 1 92 ? -19.685 8.491 4.050 1.00 0.00 92 MET A CA 20
ATOM 34544 C C . MET A 1 92 ? -19.348 9.973 4.217 1.00 0.00 92 MET A C 20
ATOM 34545 O O . MET A 1 92 ? -19.879 10.818 3.495 1.00 0.00 92 MET A O 20
ATOM 34559 N N . PRO A 1 93 ? -18.467 10.322 5.175 1.00 0.00 93 PRO A N 20
ATOM 34560 C CA . PRO A 1 93 ? -18.086 11.715 5.415 1.00 0.00 93 PRO A CA 20
ATOM 34561 C C . PRO A 1 93 ? -17.104 12.242 4.372 1.00 0.00 93 PRO A C 20
ATOM 34562 O O . PRO A 1 93 ? -17.020 13.448 4.141 1.00 0.00 93 PRO A O 20
ATOM 34573 N N . PHE A 1 94 ? -16.357 11.336 3.747 1.00 0.00 94 PHE A N 20
ATOM 34574 C CA . PHE A 1 94 ? -15.385 11.732 2.734 1.00 0.00 94 PHE A CA 20
ATOM 34575 C C . PHE A 1 94 ? -16.095 12.244 1.485 1.00 0.00 94 PHE A C 20
ATOM 34576 O O . PHE A 1 94 ? -15.645 13.196 0.848 1.00 0.00 94 PHE A O 20
ATOM 34593 N N . VAL A 1 95 ? -17.209 11.604 1.144 1.00 0.00 95 VAL A N 20
ATOM 34594 C CA . VAL A 1 95 ? -17.994 11.987 -0.025 1.00 0.00 95 VAL A CA 20
ATOM 34595 C C . VAL A 1 95 ? -18.844 13.225 0.251 1.00 0.00 95 VAL A C 20
ATOM 34596 O O . VAL A 1 95 ? -19.296 13.896 -0.677 1.00 0.00 95 VAL A O 20
ATOM 34609 N N . SER A 1 96 ? -19.063 13.522 1.530 1.00 0.00 96 SER A N 20
ATOM 34610 C CA . SER A 1 96 ? -19.864 14.678 1.919 1.00 0.00 96 SER A CA 20
ATOM 34611 C C . SER A 1 96 ? -19.363 15.946 1.234 1.00 0.00 96 SER A C 20
ATOM 34612 O O . SER A 1 96 ? -20.152 16.810 0.850 1.00 0.00 96 SER A O 20
ATOM 34620 N N . GLY A 1 97 ? -18.046 16.053 1.089 1.00 0.00 97 GLY A N 20
ATOM 34621 C CA . GLY A 1 97 ? -17.467 17.225 0.454 1.00 0.00 97 GLY A CA 20
ATOM 34622 C C . GLY A 1 97 ? -17.325 18.399 1.407 1.00 0.00 97 GLY A C 20
ATOM 34623 O O . GLY A 1 97 ? -16.688 19.400 1.077 1.00 0.00 97 GLY A O 20
ATOM 34627 N N . VAL A 1 98 ? -17.920 18.277 2.591 1.00 0.00 98 VAL A N 20
ATOM 34628 C CA . VAL A 1 98 ? -17.858 19.331 3.596 1.00 0.00 98 VAL A CA 20
ATOM 34629 C C . VAL A 1 98 ? -17.214 18.826 4.888 1.00 0.00 98 VAL A C 20
ATOM 34630 O O . VAL A 1 98 ? -16.889 19.609 5.781 1.00 0.00 98 VAL A O 20
ATOM 34643 N N . GLY A 1 99 ? -17.032 17.512 4.983 1.00 0.00 99 GLY A N 20
ATOM 34644 C CA . GLY A 1 99 ? -16.431 16.935 6.167 1.00 0.00 99 GLY A CA 20
ATOM 34645 C C . GLY A 1 99 ? -14.978 16.550 5.963 1.00 0.00 99 GLY A C 20
ATOM 34646 O O . GLY A 1 99 ? -14.285 16.206 6.921 1.00 0.00 99 GLY A O 20
ATOM 34650 N N . ILE A 1 100 ? -14.512 16.604 4.717 1.00 0.00 100 ILE A N 20
ATOM 34651 C CA . ILE A 1 100 ? -13.131 16.252 4.409 1.00 0.00 100 ILE A CA 20
ATOM 34652 C C . ILE A 1 100 ? -12.157 17.018 5.296 1.00 0.00 100 ILE A C 20
ATOM 34653 O O . ILE A 1 100 ? -11.153 16.473 5.743 1.00 0.00 100 ILE A O 20
ATOM 34669 N N . GLU A 1 101 ? -12.452 18.289 5.543 1.00 0.00 101 GLU A N 20
ATOM 34670 C CA . GLU A 1 101 ? -11.590 19.127 6.373 1.00 0.00 101 GLU A CA 20
ATOM 34671 C C . GLU A 1 101 ? -11.184 18.401 7.655 1.00 0.00 101 GLU A C 20
ATOM 34672 O O . GLU A 1 101 ? -10.001 18.315 7.980 1.00 0.00 101 GLU A O 20
ATOM 34684 N N . ALA A 1 102 ? -12.170 17.879 8.376 1.00 0.00 102 ALA A N 20
ATOM 34685 C CA . ALA A 1 102 ? -11.911 17.159 9.617 1.00 0.00 102 ALA A CA 20
ATOM 34686 C C . ALA A 1 102 ? -11.462 15.733 9.325 1.00 0.00 102 ALA A C 20
ATOM 34687 O O . ALA A 1 102 ? -10.537 15.218 9.955 1.00 0.00 102 ALA A O 20
ATOM 34694 N N . LEU A 1 103 ? -12.124 15.100 8.362 1.00 0.00 103 LEU A N 20
ATOM 34695 C CA . LEU A 1 103 ? -11.797 13.733 7.978 1.00 0.00 103 LEU A CA 20
ATOM 34696 C C . LEU A 1 103 ? -10.334 13.621 7.552 1.00 0.00 103 LEU A C 20
ATOM 34697 O O . LEU A 1 103 ? -9.601 12.764 8.041 1.00 0.00 103 LEU A O 20
ATOM 34713 N N . GLN A 1 104 ? -9.919 14.492 6.637 1.00 0.00 104 GLN A N 20
ATOM 34714 C CA . GLN A 1 104 ? -8.544 14.494 6.139 1.00 0.00 104 GLN A CA 20
ATOM 34715 C C . GLN A 1 104 ? -7.544 14.466 7.291 1.00 0.00 104 GLN A C 20
ATOM 34716 O O . GLN A 1 104 ? -6.605 13.674 7.292 1.00 0.00 104 GLN A O 20
ATOM 34730 N N . ASN A 1 105 ? -7.752 15.339 8.268 1.00 0.00 105 ASN A N 20
ATOM 34731 C CA . ASN A 1 105 ? -6.868 15.414 9.425 1.00 0.00 105 ASN A CA 20
ATOM 34732 C C . ASN A 1 105 ? -6.760 14.059 10.115 1.00 0.00 105 ASN A C 20
ATOM 34733 O O . ASN A 1 105 ? -5.663 13.540 10.318 1.00 0.00 105 ASN A O 20
ATOM 34744 N N . LYS A 1 106 ? -7.907 13.496 10.481 1.00 0.00 106 LYS A N 20
ATOM 34745 C CA . LYS A 1 106 ? -7.945 12.206 11.163 1.00 0.00 106 LYS A CA 20
ATOM 34746 C C . LYS A 1 106 ? -7.421 11.076 10.279 1.00 0.00 106 LYS A C 20
ATOM 34747 O O . LYS A 1 106 ? -6.599 10.279 10.720 1.00 0.00 106 LYS A O 20
ATOM 34766 N N . ILE A 1 107 ? -7.899 11.000 9.038 1.00 0.00 107 ILE A N 20
ATOM 34767 C CA . ILE A 1 107 ? -7.462 9.945 8.125 1.00 0.00 107 ILE A CA 20
ATOM 34768 C C . ILE A 1 107 ? -5.969 10.043 7.847 1.00 0.00 107 ILE A C 20
ATOM 34769 O O . ILE A 1 107 ? -5.297 9.030 7.667 1.00 0.00 107 ILE A O 20
ATOM 34785 N N . LEU A 1 108 ? -5.447 11.264 7.821 1.00 0.00 108 LEU A N 20
ATOM 34786 C CA . LEU A 1 108 ? -4.030 11.468 7.569 1.00 0.00 108 LEU A CA 20
ATOM 34787 C C . LEU A 1 108 ? -3.197 10.904 8.713 1.00 0.00 108 LEU A C 20
ATOM 34788 O O . LEU A 1 108 ? -2.229 10.179 8.490 1.00 0.00 108 LEU A O 20
ATOM 34804 N N . THR A 1 109 ? -3.581 11.243 9.938 1.00 0.00 109 THR A N 20
ATOM 34805 C CA . THR A 1 109 ? -2.868 10.771 11.119 1.00 0.00 109 THR A CA 20
ATOM 34806 C C . THR A 1 109 ? -2.815 9.245 11.157 1.00 0.00 109 THR A C 20
ATOM 34807 O O . THR A 1 109 ? -1.776 8.662 11.464 1.00 0.00 109 THR A O 20
ATOM 34818 N N . ILE A 1 110 ? -3.938 8.601 10.846 1.00 0.00 110 ILE A N 20
ATOM 34819 C CA . ILE A 1 110 ? -4.004 7.142 10.851 1.00 0.00 110 ILE A CA 20
ATOM 34820 C C . ILE A 1 110 ? -3.049 6.543 9.823 1.00 0.00 110 ILE A C 20
ATOM 34821 O O . ILE A 1 110 ? -2.255 5.659 10.144 1.00 0.00 110 ILE A O 20
ATOM 34837 N N . LEU A 1 111 ? -3.130 7.024 8.584 1.00 0.00 111 LEU A N 20
ATOM 34838 C CA . LEU A 1 111 ? -2.268 6.524 7.515 1.00 0.00 111 LEU A CA 20
ATOM 34839 C C . LEU A 1 111 ? -0.796 6.663 7.891 1.00 0.00 111 LEU A C 20
ATOM 34840 O O . LEU A 1 111 ? 0.006 5.765 7.638 1.00 0.00 111 LEU A O 20
ATOM 34856 N N . GLN A 1 112 ? -0.448 7.795 8.495 1.00 0.00 112 GLN A N 20
ATOM 34857 C CA . GLN A 1 112 ? 0.929 8.051 8.903 1.00 0.00 112 GLN A CA 20
ATOM 34858 C C . GLN A 1 112 ? 1.260 7.328 10.206 1.00 0.00 112 GLN A C 20
ATOM 34859 O O . GLN A 1 112 ? 2.417 7.002 10.468 1.00 0.00 112 GLN A O 20
ATOM 34873 N N . GLY A 1 113 ? 0.238 7.084 11.022 1.00 0.00 113 GLY A N 20
ATOM 34874 C CA . GLY A 1 113 ? 0.446 6.404 12.288 1.00 0.00 113 GLY A CA 20
ATOM 34875 C C . GLY A 1 113 ? 1.191 5.092 12.130 1.00 0.00 113 GLY A C 20
ATOM 34876 O O . GLY A 1 113 ? 0.530 4.057 11.907 1.00 0.00 113 GLY A O 20
#

Organism: Escherichia coli O6:H1 (strain CFT073 / ATCC 700928 / UPEC) (NCBI:txid199310)

Radius of gyration: 18.3 Å; Cα contacts (8 Å, |Δi|>4): 116; chains: 1; bounding box: 49×34×46 Å

Nearest PDB structures (foldseek):
  1tvm-assembly1_A  TM=8.028E-01  e=2.087E-17  Escherichia coli
  5gqs-assembly1_A  TM=7.874E-01  e=4.990E-07  Staphylococcus aureus
  3czc-assembly1_A  TM=6.929E-01  e=1.606E-03  Streptococcus mutans
  2l2q-assembly1_A  TM=6.114E-01  e=9.112E-03  Borreliella burgdorferi
  3nbm-assembly1_A  TM=6.178E-01  e=1.008E-01  Streptococcus pneumoniae TIGR4

Foldseek 3Di:
DCPVCPDPNDDDDDDDDLDEDAEEEEEDAPCDPLVCVVVCVVVVVCVVVVPRYHYYYDYPPDCLVVPPDHPEYEYQDDPVPDSPHHHYYYCPLVSVVVNCVVVVVVVVVVVVD